Protein 2IGS (pdb70)

Solvent-accessible surface area: 71808 Å² total

B-factor: mean 21.47, std 10.82, range [2.0, 500.0]

Secondary structure (DSSP, 8-state):
--TTT-HHHHHHHHHHHHHHHH-TTS---HHHHHHHHHHHHHH-GGGSGGG-GGG--HHHHHHHHHHHHHHHHHHH----HHHIIIIIIHHHHH--HHHHHHHHHH-TTGGGGGTT-S-SSTT-EEE---TTSS-STT-BEEETTTEESSS--HHHHH----HHHHHHHGGGTT-BTTSTTHHHHHHHHHHH--HHHHHHHHHHHHTTTT-/----TTT-HHHHHHHHHHHHHHHH-TTS---HHHHHHHHHHHHHH-GGGSGGG-GGG--HHHHHHHHHHHHHHHHHHH----HHHIIIIIIHHHHH--HHHHHHHHHHGGGGGGGG-SSS--STT-EEE---TTS---TT--EEETTTEETTT--HHHHH----HHHHHHHGGGTT--TTSTTHHHHHHHHHHH--HHHHHHHHHHHHHH-/--TTT-HHHHHHHHHHHHHHHH-SSSPP-HHHHHHHHTHHHHH-GGGSGGG-GGG--HHHHHHHHHHHHHHHHHHH----HHHIIIIIIHHHHH--HHHHHHHHHH-TTGGGGG-S-S-SSTT-EEE---TTSS--TT--EEETTTEESSS--HHHHH----HHHHHHHGGGTT--TTSTTHHHHHHHHHHH--HHHHHHHHHHHHHH--/--TTT-HHHHHHHHHHHHHHHH-TTS---HHHHHHHHHHHHHH-GGGSGGG-GGG--HHHHHHHHHHHHHHHHHHH----HHHIIIIIIHHHHH--HHHHHHHHHH-TTGGGGG-S-S--STT-EEE---TTSS-STT--EEETTTEESTT--HHHHH----HHHHHHHGGGTT--TTSTTHHHHHHHHHHH--HHHHHHHHHHHHHH--/---TTT-HHHHHHHHHHHHHHHH-TT----HHHHHHHHHHHHHH-GGGSGGG-GGG--HHHHHHHHHHHHHHHHHHH----HHHIIIIIIHHHHH--HHHHHHHHHHGGGGGGGG-S-S--STT-EEE---TTS---TT--EEETTTEESTT--HHHHH----HHHHHHHGGGTT--TTSTTHHHHHHHHHHH--HHHHHHHHH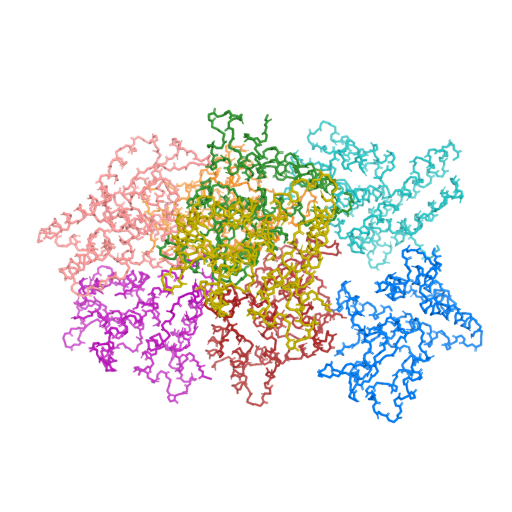HHHHH--/----TTT-HHHHHHHHHHHHHHHH-TTS---HHHHHHHHHHHHHH-GGGSGGG-GGG--HHHHHHHHHHHHHHHHHHH----HHHIIIIIIHHHHH--HHHHHHHHHHGGGGGGGG-SSS--STT-EEE---TTS---TT--EEETTTEETTT--HHHHH----HHHHHHHGGGTT--TTSTTHHHHHHHHHHH--HHHHHHHHHHHHHH--/--TTT-HHHHHHHHHHHHHHHH-TTS---HHHHHHHHHHHHHH-GGGSGGG-GGG--HHHHHHHHHHHHHHHHHHH----HHHIIIIIIHHHHH--HHHHHHHHHH-TTGGGGTTT-S--STT-EEE---TTS---TT--EEETTTEETTT--HHHHH----HHHHHHHGGGTT--TTSTTHHHHHHHHHHH--HHHHHHHHHHHHHHTT-/--TTT-HHHHHHHHHHHHHHHH-TTS---HHHHHHHHHHHHHH-GGGSGGG-GGG--HHHHHHHHHHHHHHHHHHH----HHHIIIIIIHHHHH--HHHHHHHHHH-TTGGGGG-S-S-SSTT-EEE---TTSS--TT--EEETTTEETTT--HHHHT----HHHHHHHGGGTT--TT-TTHHHHHHHHHHH--HHHHHHHHHHHHHHS--

CATH classification: 1.10.3690.10

Organism: Pseudomonas aeruginosa (strain ATCC 15692 / DSM 22644 / CIP 104116 / JCM 14847 / LMG 12228 / 1C / PRS 101 / PAO1) (NCBI:txid208964)

Sequence (1687 aa):
INIYQNPGQSLANIYKGFARRQCNPGFVFPEAQTIEAWDIPLRRLHPEEFIPGGDISKADQQQYSTLLAQEIANGVTIGFRVNEKERVCNVEILPLLTSAQNLDRIKARFGSGYLDRFKGSPNVYPTDVGFSTDASGGISQESGLLVSSYGVNLRTLTPGTWQQATLPEEDIKKALVGPGVGLRLDAPNFSDVFNTIKSGLRYTTAVTLLLAYFAAIIGSAEINIYQNPGQSLANIYKGFARQCNPGFVFPEAQTIEAWDIPLRRRLHPEEFIPGGDISKADQQYSTLLAQQEIANGVTIGFRVNEKERRVCNVEILPLLTSAQNLDRRIKARFGSGYLDRRFKGSPNVYPTDVGFSTDASGGISQEESGLLVSYGVNLRTLTPGTWQQATLPEEDDIKALVGPGVGLRLDAPNFSDVFNTIKSGLRYTTAVTLLLAYFAAIINIYQNPGQQSLANIYKGFARRQCNPGFVFPEAQTIEAWDIPLRLHPEFIPGGDDISKADQQQYSTLLAQEIANGVTIGFRRVNEKEERVCNVEILPLLTSAQNLDRIKARFGSGYLDRRRFKGSPNVYPTDVGFSTDASGGISQESGLLVSYGVNLRTLTPGTWQQQATLPEEDIKKALVGPGVGLRLDAPNNFSDVFNTIKSGLRYTTAVTLLLAYFAAIGINNIYQQNPGQSLANIYKGFARRQCNPGFVFPEAQTIEAWDIPLRRLHPEFIPGGDISKADQQQYSTLLAQEIANGVTIGFRVNEKERVCNVEILPLLTSAQNLDRIKARFGSGYLDRFKGSPNVYPTDVGFSTDASGGISQESGLLVSYGVNLRTLTPGTWQQATLPEEDIKALVGPGVGLRLDAPNFSDVFNTIKSGLRYTTAVTLLLAYFAAIGEINIYQNPGQSLANIYKGFARRQCNPGFVFPEAQTIEAWDIPLRRLHPEFIPGGDISKADQQQQYSTLLAQEIANGVTIGFRVNEKERRVCNVEILPLLTSAQQNLDRRIKARRFGSGYLDRRFKGSSPNVYPTDVGFSTDASGGISQESGLLVSYGVNLRTLTPGTWQATLPEEDDIKALVGPGVGLRRLDAPNFSDVFNTIKSGLRYTTAVTLLLAYFAAIGAEINIYQNPGQSLANIYKGFARQCNPGFVFPEEAQTIEAWDIPLRRLHPEFIPGGDISKKADQQQYSTLLAQQEIANGVTIGFRVNNEKEERVCNVEILPLLTSAQNLDRRIKARRFGSGYLDRRFKGSPNVYPTDVGFSTDASGGISQESGLLVSYGVNLRTLTPGTWQQATLPEEDIKALVGPGVGLRRLDAPNFSDVFNTIKSGLRYTTAVTLLLAYFAAIGINIYQNPGQSLANIYKGFARQCNPGFVFPEAQTIEAWDIPLRRLHPEFIPGGDDISKKADDQQYSTLLAQEIANGVTIGFRVNNEKEERVCNVEILPLLTSAQNLDRRIKARFGSGYLDRFKGSPNVYPTDVGFSTDASGGISQESGLLVSYGVNLRTLTPGTWQQATLPEDDIKALVGPGVGLRRLDAPNFSDVFNNTIKSGLRYTTAVTLLLAYFAAIGSINIYQNPGQQSLANIYKGFARRQQCNPGFVFPEAQTIEAWDIPLRLHPEFIPGGDISKADQQYSTLLAQEIANGVTIGFRVNEKEERVCNVEILPLLTSAQNLDRIKARFGSGYLDRFKGSPNVYPTDVGFSTDASGGISQESGLLVSYGVNLRTLTPGTWQQATLPEEDDIKALVGPGVGLRLDAPNFSDVFNTIKSGLRYTTAVTLLLAYFAAIGS

InterPro domains:
  IPR021593 Protein of unknown function DUF3218 [PF11508] (3-215)
  IPR023346 Lysozyme-like domain superfamily [SSF53955] (4-215)
  IPR038265 PA2222-like domain superfamily [G3DSA:1.10.3690.10] (1-215)

Structure (mmCIF, N/CA/C/O backbone):
data_2IGS
#
_entry.id   2IGS
#
_cell.length_a   76.424
_cell.length_b   100.458
_cell.length_c   140.845
_cell.angle_alpha   90.00
_cell.angle_beta   100.33
_cell.angle_gamma   90.00
#
_symmetry.space_group_name_H-M   'P 1 21 1'
#
loop_
_entity.id
_entity.type
_entity.pdbx_description
1 polymer 'Hypothetical protein'
2 non-polymer 'SULFATE ION'
3 non-polymer 'ACETIC ACID'
4 non-polymer GLYCEROL
5 water water
#
loop_
_atom_site.group_PDB
_atom_site.id
_atom_site.type_symbol
_atom_site.label_atom_id
_atom_site.label_alt_id
_atom_site.label_comp_id
_atom_site.label_asym_id
_atom_site.label_entity_id
_atom_site.label_seq_id
_atom_site.pdbx_PDB_ins_code
_atom_site.Cartn_x
_atom_site.Cartn_y
_atom_site.Cartn_z
_atom_site.occupancy
_atom_site.B_iso_or_equiv
_atom_site.auth_seq_id
_atom_site.auth_comp_id
_atom_site.auth_asym_id
_atom_site.auth_atom_id
_atom_site.pdbx_PDB_model_num
ATOM 1 N N . ILE A 1 6 ? 18.852 65.516 -11.542 1.00 24.77 4 ILE A N 1
ATOM 2 C CA . ILE A 1 6 ? 20.009 65.225 -10.642 1.00 24.70 4 ILE A CA 1
ATOM 3 C C . ILE A 1 6 ? 21.358 65.232 -11.358 1.00 24.95 4 ILE A C 1
ATOM 4 O O . ILE A 1 6 ? 21.438 65.048 -12.581 1.00 24.62 4 ILE A O 1
ATOM 9 N N . ASN A 1 7 ? 22.407 65.451 -10.562 1.00 24.94 5 ASN A N 1
ATOM 10 C CA . ASN A 1 7 ? 23.799 65.333 -10.985 1.00 24.91 5 ASN A CA 1
ATOM 11 C C . ASN A 1 7 ? 24.618 64.752 -9.823 1.00 24.99 5 ASN A C 1
ATOM 12 O O . ASN A 1 7 ? 24.138 64.726 -8.690 1.00 25.56 5 ASN A O 1
ATOM 17 N N . ILE A 1 8 ? 25.831 64.278 -10.092 1.00 24.54 6 ILE A N 1
ATOM 18 C CA . ILE A 1 8 ? 26.632 63.608 -9.071 1.00 24.65 6 ILE A CA 1
ATOM 19 C C . ILE A 1 8 ? 27.100 64.543 -7.953 1.00 24.62 6 ILE A C 1
ATOM 20 O O . ILE A 1 8 ? 27.325 64.098 -6.826 1.00 24.47 6 ILE A O 1
ATOM 25 N N . TYR A 1 9 ? 27.193 65.837 -8.261 1.00 24.41 7 TYR A N 1
ATOM 26 C CA . TYR A 1 9 ? 27.658 66.838 -7.301 1.00 24.61 7 TYR A CA 1
ATOM 27 C C . TYR A 1 9 ? 26.603 67.143 -6.246 1.00 24.36 7 TYR A C 1
ATOM 28 O O . TYR A 1 9 ? 26.841 66.938 -5.055 1.00 24.38 7 TYR A O 1
ATOM 37 N N . GLN A 1 10 ? 25.441 67.604 -6.691 1.00 23.73 8 GLN A N 1
ATOM 38 C CA . GLN A 1 10 ? 24.333 67.897 -5.796 1.00 23.53 8 GLN A CA 1
ATOM 39 C C . GLN A 1 10 ? 23.630 66.655 -5.259 1.00 23.01 8 GLN A C 1
ATOM 40 O O . GLN A 1 10 ? 23.052 66.697 -4.165 1.00 23.09 8 GLN A O 1
ATOM 46 N N . ASN A 1 11 ? 23.688 65.563 -6.018 1.00 21.91 9 ASN A N 1
ATOM 47 C CA . ASN A 1 11 ? 22.973 64.337 -5.691 1.00 21.16 9 ASN A CA 1
ATOM 48 C C . ASN A 1 11 ? 23.887 63.125 -5.752 1.00 21.23 9 ASN A C 1
ATOM 49 O O . ASN A 1 11 ? 23.644 62.214 -6.545 1.00 21.64 9 ASN A O 1
ATOM 54 N N . PRO A 1 12 ? 24.938 63.098 -4.910 1.00 20.71 10 PRO A N 1
ATOM 55 C CA . PRO A 1 12 ? 25.892 61.983 -4.981 1.00 20.66 10 PRO A CA 1
ATOM 56 C C . PRO A 1 12 ? 25.276 60.608 -4.640 1.00 20.82 10 PRO A C 1
ATOM 57 O O . PRO A 1 12 ? 25.585 59.624 -5.307 1.00 20.98 10 PRO A O 1
ATOM 61 N N . GLY A 1 13 ? 24.420 60.537 -3.625 1.00 20.53 11 GLY A N 1
ATOM 62 C CA . GLY A 1 13 ? 23.814 59.264 -3.243 1.00 21.87 11 GLY A CA 1
ATOM 63 C C . GLY A 1 13 ? 22.979 58.647 -4.355 1.00 23.20 11 GLY A C 1
ATOM 64 O O . GLY A 1 13 ? 23.118 57.454 -4.667 1.00 23.38 11 GLY A O 1
ATOM 65 N N . GLN A 1 14 ? 22.128 59.468 -4.971 1.00 23.55 12 GLN A N 1
ATOM 66 C CA . GLN A 1 14 ? 21.210 58.994 -5.996 1.00 24.64 12 GLN A CA 1
ATOM 67 C C . GLN A 1 14 ? 21.952 58.599 -7.273 1.00 24.49 12 GLN A C 1
ATOM 68 O O . GLN A 1 14 ? 21.661 57.553 -7.868 1.00 24.75 12 GLN A O 1
ATOM 74 N N . SER A 1 15 ? 22.914 59.425 -7.687 1.00 24.10 13 SER A N 1
ATOM 75 C CA . SER A 1 15 ? 23.702 59.135 -8.875 1.00 23.72 13 SER A CA 1
ATOM 76 C C . SER A 1 15 ? 24.444 57.812 -8.702 1.00 23.64 13 SER A C 1
ATOM 77 O O . SER A 1 15 ? 24.388 56.958 -9.561 1.00 24.05 13 SER A O 1
ATOM 80 N N . LEU A 1 16 ? 25.122 57.637 -7.576 1.00 23.95 14 LEU A N 1
ATOM 81 C CA . LEU A 1 16 ? 25.918 56.430 -7.346 1.00 23.79 14 LEU A CA 1
ATOM 82 C C . LEU A 1 16 ? 25.042 55.197 -7.139 1.00 23.84 14 LEU A C 1
ATOM 83 O O . LEU A 1 16 ? 25.351 54.127 -7.672 1.00 24.42 14 LEU A O 1
ATOM 88 N N . ALA A 1 17 ? 23.968 55.339 -6.367 1.00 23.48 15 ALA A N 1
ATOM 89 C CA . ALA A 1 17 ? 23.049 54.232 -6.172 1.00 24.12 15 ALA A CA 1
ATOM 90 C C . ALA A 1 17 ? 22.519 53.749 -7.532 1.00 24.58 15 ALA A C 1
ATOM 91 O O . ALA A 1 17 ? 22.478 52.545 -7.763 1.00 25.26 15 ALA A O 1
ATOM 93 N N . ASN A 1 18 ? 22.170 54.681 -8.430 1.00 24.38 16 ASN A N 1
ATOM 94 C CA . ASN A 1 18 ? 21.776 54.363 -9.827 1.00 24.97 16 ASN A CA 1
ATOM 95 C C . ASN A 1 18 ? 22.775 53.515 -10.627 1.00 24.39 16 ASN A C 1
ATOM 96 O O . ASN A 1 18 ? 22.389 52.628 -11.368 1.00 24.41 16 ASN A O 1
ATOM 101 N N . ILE A 1 19 ? 24.058 53.837 -10.517 1.00 24.18 17 ILE A N 1
ATOM 102 C CA . ILE A 1 19 ? 25.110 53.032 -11.128 1.00 23.45 17 ILE A CA 1
ATOM 103 C C . ILE A 1 19 ? 25.101 51.649 -10.466 1.00 22.77 17 ILE A C 1
ATOM 104 O O . ILE A 1 19 ? 25.079 50.634 -11.143 1.00 22.89 17 ILE A O 1
ATOM 109 N N . TYR A 1 20 ? 25.065 51.621 -9.141 1.00 22.01 18 TYR A N 1
ATOM 110 C CA . TYR A 1 20 ? 25.164 50.363 -8.415 1.00 21.98 18 TYR A CA 1
ATOM 111 C C . TYR A 1 20 ? 23.907 49.516 -8.489 1.00 21.50 18 TYR A C 1
ATOM 112 O O . TYR A 1 20 ? 23.981 48.292 -8.387 1.00 21.55 18 TYR A O 1
ATOM 121 N N . LYS A 1 21 ? 22.760 50.169 -8.658 1.00 21.24 19 LYS A N 1
ATOM 122 C CA . LYS A 1 21 ? 21.511 49.484 -9.000 1.00 20.62 19 LYS A CA 1
ATOM 123 C C . LYS A 1 21 ? 21.711 48.710 -10.305 1.00 20.22 19 LYS A C 1
ATOM 124 O O . LYS A 1 21 ? 21.334 47.547 -10.410 1.00 20.12 19 LYS A O 1
ATOM 130 N N . GLY A 1 22 ? 22.338 49.355 -11.283 1.00 20.10 20 GLY A N 1
ATOM 131 C CA . GLY A 1 22 ? 22.701 48.718 -12.548 1.00 19.53 20 GLY A CA 1
ATOM 132 C C . GLY A 1 22 ? 23.570 47.474 -12.397 1.00 19.32 20 GLY A C 1
ATOM 133 O O . GLY A 1 22 ? 23.227 46.411 -12.935 1.00 19.53 20 GLY A O 1
ATOM 134 N N . PHE A 1 23 ? 24.687 47.592 -11.670 1.00 18.67 21 PHE A N 1
ATOM 135 C CA . PHE A 1 23 ? 25.602 46.456 -11.440 1.00 18.38 21 PHE A CA 1
ATOM 136 C C . PHE A 1 23 ? 24.948 45.280 -10.736 1.00 18.33 21 PHE A C 1
ATOM 137 O O . PHE A 1 23 ? 25.193 44.142 -11.114 1.00 17.77 21 PHE A O 1
ATOM 145 N N . ALA A 1 24 ? 24.157 45.571 -9.700 1.00 18.64 22 ALA A N 1
ATOM 146 C CA . ALA A 1 24 ? 23.425 44.558 -8.915 1.00 19.55 22 ALA A CA 1
ATOM 147 C C . ALA A 1 24 ? 22.457 43.804 -9.805 1.00 20.17 22 ALA A C 1
ATOM 148 O O . ALA A 1 24 ? 22.364 42.581 -9.711 1.00 20.61 22 ALA A O 1
ATOM 150 N N A ARG A 1 25 ? 21.755 44.547 -10.666 0.50 20.70 23 ARG A N 1
ATOM 151 N N B ARG A 1 25 ? 21.743 44.531 -10.665 0.50 20.62 23 ARG A N 1
ATOM 152 C CA A ARG A 1 25 ? 20.822 44.003 -11.666 0.50 21.30 23 ARG A CA 1
ATOM 153 C CA B ARG A 1 25 ? 20.820 43.910 -11.617 0.50 21.09 23 ARG A CA 1
ATOM 154 C C A ARG A 1 25 ? 21.497 42.962 -12.565 0.50 21.60 23 ARG A C 1
ATOM 155 C C B ARG A 1 25 ? 21.562 42.878 -12.460 0.50 21.49 23 ARG A C 1
ATOM 156 O O A ARG A 1 25 ? 20.924 41.904 -12.841 0.50 21.74 23 ARG A O 1
ATOM 157 O O B ARG A 1 25 ? 21.102 41.743 -12.592 0.50 21.58 23 ARG A O 1
ATOM 172 N N . GLN A 1 26 ? 22.718 43.274 -13.001 1.00 21.79 24 GLN A N 1
ATOM 173 C CA . GLN A 1 26 ? 23.535 42.384 -13.837 1.00 22.24 24 GLN A CA 1
ATOM 174 C C . GLN A 1 26 ? 24.048 41.181 -13.063 1.00 22.55 24 GLN A C 1
ATOM 175 O O . GLN A 1 26 ? 24.106 40.077 -13.597 1.00 22.34 24 GLN A O 1
ATOM 181 N N . CYS A 1 27 ? 24.438 41.426 -11.815 1.00 23.04 25 CYS A N 1
ATOM 182 C CA . CYS A 1 27 ? 24.874 40.395 -10.890 1.00 23.78 25 CYS A CA 1
ATOM 183 C C . CYS A 1 27 ? 23.743 39.405 -10.617 1.00 23.78 25 CYS A C 1
ATOM 184 O O . CYS A 1 27 ? 23.883 38.207 -10.865 1.00 23.71 25 CYS A O 1
ATOM 187 N N . ASN A 1 28 ? 22.615 39.923 -10.137 1.00 24.29 26 ASN A N 1
ATOM 188 C CA . ASN A 1 28 ? 21.414 39.124 -9.874 1.00 24.48 26 ASN A CA 1
ATOM 189 C C . ASN A 1 28 ? 20.167 40.004 -9.865 1.00 24.51 26 ASN A C 1
ATOM 190 O O . ASN A 1 28 ? 20.024 40.872 -8.994 1.00 24.76 26 ASN A O 1
ATOM 195 N N . PRO A 1 29 ? 19.278 39.807 -10.859 1.00 24.60 27 PRO A N 1
ATOM 196 C CA . PRO A 1 29 ? 17.987 40.501 -10.932 1.00 24.46 27 PRO A CA 1
ATOM 197 C C . PRO A 1 29 ? 17.076 40.340 -9.692 1.00 24.16 27 PRO A C 1
ATOM 198 O O . PRO A 1 29 ? 16.323 41.263 -9.375 1.00 23.91 27 PRO A O 1
ATOM 202 N N . GLY A 1 30 ? 17.151 39.195 -9.006 1.00 23.89 28 GLY A N 1
ATOM 203 C CA . GLY A 1 30 ? 16.323 38.925 -7.817 1.00 23.49 28 GLY A CA 1
ATOM 204 C C . GLY A 1 30 ? 16.891 39.445 -6.500 1.00 23.56 28 GLY A C 1
ATOM 205 O O . GLY A 1 30 ? 16.245 39.337 -5.442 1.00 23.11 28 GLY A O 1
ATOM 206 N N . PHE A 1 31 ? 18.110 39.992 -6.563 1.00 23.36 29 PHE A N 1
ATOM 207 C CA . PHE A 1 31 ? 18.744 40.655 -5.429 1.00 23.30 29 PHE A CA 1
ATOM 208 C C . PHE A 1 31 ? 18.002 41.968 -5.177 1.00 23.74 29 PHE A C 1
ATOM 209 O O . PHE A 1 31 ? 17.937 42.832 -6.066 1.00 23.90 29 PHE A O 1
ATOM 217 N N . VAL A 1 32 ? 17.433 42.113 -3.981 1.00 23.92 30 VAL A N 1
ATOM 218 C CA . VAL A 1 32 ? 16.695 43.332 -3.643 1.00 24.33 30 VAL A CA 1
ATOM 219 C C . VAL A 1 32 ? 17.654 44.483 -3.325 1.00 24.46 30 VAL A C 1
ATOM 220 O O . VAL A 1 32 ? 18.364 44.462 -2.305 1.00 24.25 30 VAL A O 1
ATOM 224 N N . PHE A 1 33 ? 17.658 45.487 -4.199 1.00 24.67 31 PHE A N 1
ATOM 225 C CA . PHE A 1 33 ? 18.563 46.620 -4.061 1.00 25.33 31 PHE A CA 1
ATOM 226 C C . PHE A 1 33 ? 18.108 47.562 -2.945 1.00 25.62 31 PHE A C 1
ATOM 227 O O . PHE A 1 33 ? 17.036 48.158 -3.042 1.00 25.92 31 PHE A O 1
ATOM 235 N N . PRO A 1 34 ? 18.934 47.714 -1.886 1.00 25.83 32 PRO A N 1
ATOM 236 C CA . PRO A 1 34 ? 18.559 48.564 -0.744 1.00 25.81 32 PRO A CA 1
ATOM 237 C C . PRO A 1 34 ? 18.744 50.048 -1.124 1.00 25.60 32 PRO A C 1
ATOM 238 O O . PRO A 1 34 ? 19.751 50.669 -0.795 1.00 25.52 32 PRO A O 1
ATOM 242 N N . GLU A 1 35 ? 17.749 50.594 -1.810 1.00 25.44 33 GLU A N 1
ATOM 243 C CA . GLU A 1 35 ? 17.894 51.858 -2.518 1.00 25.17 33 GLU A CA 1
ATOM 244 C C . GLU A 1 35 ? 17.907 53.057 -1.586 1.00 24.38 33 GLU A C 1
ATOM 245 O O . GLU A 1 35 ? 18.743 53.941 -1.756 1.00 24.66 33 GLU A O 1
ATOM 251 N N . ALA A 1 36 ? 16.974 53.094 -0.629 1.00 23.27 34 ALA A N 1
ATOM 252 C CA . ALA A 1 36 ? 16.919 54.156 0.376 1.00 22.82 34 ALA A CA 1
ATOM 253 C C . ALA A 1 36 ? 18.232 54.250 1.174 1.00 22.43 34 ALA A C 1
ATOM 254 O O . ALA A 1 36 ? 18.818 55.329 1.315 1.00 22.51 34 ALA A O 1
ATOM 256 N N . GLN A 1 37 ? 18.712 53.109 1.657 1.00 21.82 35 GLN A N 1
ATOM 257 C CA . GLN A 1 37 ? 19.934 53.066 2.469 1.00 20.94 35 GLN A CA 1
ATOM 258 C C . GLN A 1 37 ? 21.183 53.446 1.668 1.00 20.98 35 GLN A C 1
ATOM 259 O O . GLN A 1 37 ? 22.071 54.131 2.187 1.00 21.05 35 GLN A O 1
ATOM 265 N N . THR A 1 38 ? 21.233 53.021 0.408 1.00 20.49 36 THR A N 1
ATOM 266 C CA . THR A 1 38 ? 22.366 53.322 -0.464 1.00 20.73 36 THR A CA 1
ATOM 267 C C . THR A 1 38 ? 22.464 54.829 -0.778 1.00 20.83 36 THR A C 1
ATOM 268 O O . THR A 1 38 ? 23.552 55.418 -0.668 1.00 21.49 36 THR A O 1
ATOM 272 N N . ILE A 1 39 ? 21.335 55.442 -1.141 1.00 20.68 37 ILE A N 1
ATOM 273 C CA . ILE A 1 39 ? 21.260 56.892 -1.371 1.00 20.25 37 ILE A CA 1
ATOM 274 C C . ILE A 1 39 ? 21.639 57.671 -0.103 1.00 20.68 37 ILE A C 1
ATOM 275 O O . ILE A 1 39 ? 22.438 58.601 -0.164 1.00 20.36 37 ILE A O 1
ATOM 280 N N . GLU A 1 40 ? 21.030 57.303 1.030 1.00 20.67 38 GLU A N 1
ATOM 281 C CA . GLU A 1 40 ? 21.268 57.990 2.300 1.00 21.46 38 GLU A CA 1
ATOM 282 C C . GLU A 1 40 ? 22.746 57.913 2.720 1.00 21.42 38 GLU A C 1
ATOM 283 O O . GLU A 1 40 ? 23.371 58.929 3.044 1.00 21.66 38 GLU A O 1
ATOM 289 N N . ALA A 1 41 ? 23.303 56.710 2.670 1.00 21.03 39 ALA A N 1
ATOM 290 C CA . ALA A 1 41 ? 24.680 56.488 3.050 1.00 20.38 39 ALA A CA 1
ATOM 291 C C . ALA A 1 41 ? 25.650 57.284 2.165 1.00 20.55 39 ALA A C 1
ATOM 292 O O . ALA A 1 41 ? 26.594 57.896 2.668 1.00 20.75 39 ALA A O 1
ATOM 294 N N . TRP A 1 42 ? 25.413 57.303 0.857 1.00 19.62 40 TRP A N 1
ATOM 295 C CA . TRP A 1 42 ? 26.331 57.997 -0.028 1.00 19.16 40 TRP A CA 1
ATOM 296 C C . TRP A 1 42 ? 26.095 59.501 -0.108 1.00 19.08 40 TRP A C 1
ATOM 297 O O . TRP A 1 42 ? 26.883 60.223 -0.705 1.00 17.78 40 TRP A O 1
ATOM 308 N N . ASP A 1 43 ? 25.009 59.956 0.520 1.00 19.32 41 ASP A N 1
ATOM 309 C CA . ASP A 1 43 ? 24.762 61.380 0.753 1.00 19.70 41 ASP A CA 1
ATOM 310 C C . ASP A 1 43 ? 25.465 61.919 2.009 1.00 19.70 41 ASP A C 1
ATOM 311 O O . ASP A 1 43 ? 25.647 63.140 2.150 1.00 19.89 41 ASP A O 1
ATOM 316 N N . ILE A 1 44 ? 25.844 61.018 2.920 1.00 19.42 42 ILE A N 1
ATOM 317 C CA . ILE A 1 44 ? 26.406 61.420 4.222 1.00 19.12 42 ILE A CA 1
ATOM 318 C C . ILE A 1 44 ? 27.497 62.491 4.090 1.00 19.29 42 ILE A C 1
ATOM 319 O O . ILE A 1 44 ? 27.383 63.553 4.712 1.00 19.72 42 ILE A O 1
ATOM 324 N N . PRO A 1 45 ? 28.534 62.247 3.264 1.00 18.88 43 PRO A N 1
ATOM 325 C CA . PRO A 1 45 ? 29.545 63.302 3.191 1.00 19.15 43 PRO A CA 1
ATOM 326 C C . PRO A 1 45 ? 29.012 64.690 2.785 1.00 19.19 43 PRO A C 1
ATOM 327 O O . PRO A 1 45 ? 29.461 65.689 3.352 1.00 19.30 43 PRO A O 1
ATOM 331 N N . LEU A 1 46 ? 28.065 64.750 1.842 1.00 18.82 44 LEU A N 1
ATOM 332 C CA . LEU A 1 46 ? 27.396 66.010 1.478 1.00 18.33 44 LEU A CA 1
ATOM 333 C C . LEU A 1 46 ? 26.529 66.623 2.603 1.00 18.26 44 LEU A C 1
ATOM 334 O O . LEU A 1 46 ? 26.524 67.843 2.789 1.00 17.91 44 LEU A O 1
ATOM 339 N N A ARG A 1 47 ? 25.782 65.787 3.319 0.50 18.18 45 ARG A N 1
ATOM 340 N N B ARG A 1 47 ? 25.825 65.771 3.348 0.50 18.50 45 ARG A N 1
ATOM 341 C CA A ARG A 1 47 ? 24.960 66.269 4.428 0.50 17.85 45 ARG A CA 1
ATOM 342 C CA B ARG A 1 47 ? 24.944 66.214 4.433 0.50 18.55 45 ARG A CA 1
ATOM 343 C C A ARG A 1 47 ? 25.849 66.944 5.474 0.50 18.26 45 ARG A C 1
ATOM 344 C C B ARG A 1 47 ? 25.716 66.671 5.689 0.50 18.62 45 ARG A C 1
ATOM 345 O O A ARG A 1 47 ? 25.500 68.000 6.007 0.50 18.11 45 ARG A O 1
ATOM 346 O O B ARG A 1 47 ? 25.142 67.301 6.586 0.50 18.44 45 ARG A O 1
ATOM 361 N N . LEU A 1 48 ? 27.008 66.341 5.746 1.00 18.32 46 LEU A N 1
ATOM 362 C CA . LEU A 1 48 ? 27.926 66.846 6.787 1.00 18.46 46 LEU A CA 1
ATOM 363 C C . LEU A 1 48 ? 28.616 68.116 6.323 1.00 18.74 46 LEU A C 1
ATOM 364 O O . LEU A 1 48 ? 28.970 68.966 7.143 1.00 18.19 46 LEU A O 1
ATOM 369 N N . HIS A 1 49 ? 28.798 68.239 5.003 1.00 19.29 47 HIS A N 1
ATOM 370 C CA . HIS A 1 49 ? 29.467 69.402 4.424 1.00 19.50 47 HIS A CA 1
ATOM 371 C C . HIS A 1 49 ? 28.671 70.011 3.289 1.00 19.94 47 HIS A C 1
ATOM 372 O O . HIS A 1 49 ? 29.040 69.865 2.111 1.00 20.23 47 HIS A O 1
ATOM 379 N N . PRO A 1 50 ? 27.566 70.722 3.628 1.00 20.10 48 PRO A N 1
ATOM 380 C CA . PRO A 1 50 ? 26.768 71.302 2.567 1.00 19.82 48 PRO A CA 1
ATOM 381 C C . PRO A 1 50 ? 27.599 72.278 1.756 1.00 20.04 48 PRO A C 1
ATOM 382 O O . PRO A 1 50 ? 27.300 72.501 0.574 1.00 20.68 48 PRO A O 1
ATOM 386 N N A GLU A 1 51 ? 28.649 72.809 2.385 0.60 19.41 49 GLU A N 1
ATOM 387 N N B GLU A 1 51 ? 28.625 72.871 2.365 0.40 20.07 49 GLU A N 1
ATOM 388 C CA A GLU A 1 51 ? 29.487 73.845 1.799 0.60 18.99 49 GLU A CA 1
ATOM 389 C CA B GLU A 1 51 ? 29.398 73.914 1.691 0.40 20.16 49 GLU A CA 1
ATOM 390 C C A GLU A 1 51 ? 30.273 73.363 0.582 0.60 19.27 49 GLU A C 1
ATOM 391 C C B GLU A 1 51 ? 30.375 73.348 0.643 0.40 20.05 49 GLU A C 1
ATOM 392 O O A GLU A 1 51 ? 30.873 74.171 -0.120 0.60 19.23 49 GLU A O 1
ATOM 393 O O B GLU A 1 51 ? 31.217 74.077 0.119 0.40 20.07 49 GLU A O 1
ATOM 404 N N . PHE A 1 52 ? 30.249 72.055 0.334 1.00 19.83 50 PHE A N 1
ATOM 405 C CA . PHE A 1 52 ? 30.944 71.456 -0.823 1.00 20.57 50 PHE A CA 1
ATOM 406 C C . PHE A 1 52 ? 30.401 72.041 -2.145 1.00 21.21 50 PHE A C 1
ATOM 407 O O . PHE A 1 52 ? 31.152 72.252 -3.095 1.00 20.68 50 PHE A O 1
ATOM 415 N N . ILE A 1 53 ? 29.096 72.322 -2.159 1.00 22.23 51 ILE A N 1
ATOM 416 C CA . ILE A 1 53 ? 28.420 73.059 -3.217 1.00 23.16 51 ILE A CA 1
ATOM 417 C C . ILE A 1 53 ? 28.052 74.467 -2.704 1.00 24.00 51 ILE A C 1
ATOM 418 O O . ILE A 1 53 ? 26.983 74.654 -2.111 1.00 24.02 51 ILE A O 1
ATOM 423 N N . PRO A 1 54 ? 28.931 75.462 -2.931 1.00 24.56 52 PRO A N 1
ATOM 424 C CA . PRO A 1 54 ? 28.732 76.814 -2.400 1.00 25.06 52 PRO A CA 1
ATOM 425 C C . PRO A 1 54 ? 27.548 77.549 -3.036 1.00 25.36 52 PRO A C 1
ATOM 426 O O . PRO A 1 54 ? 27.553 77.818 -4.242 1.00 25.47 52 PRO A O 1
ATOM 430 N N . GLY A 1 55 ? 26.545 77.860 -2.215 1.00 25.62 53 GLY A N 1
ATOM 431 C CA . GLY A 1 55 ? 25.329 78.526 -2.681 1.00 25.89 53 GLY A CA 1
ATOM 432 C C . GLY A 1 55 ? 24.663 77.838 -3.862 1.00 25.94 53 GLY A C 1
ATOM 433 O O . GLY A 1 55 ? 24.208 78.504 -4.785 1.00 26.07 53 GLY A O 1
ATOM 434 N N . GLY A 1 56 ? 24.622 76.506 -3.846 1.00 25.92 54 GLY A N 1
ATOM 435 C CA . GLY A 1 56 ? 23.945 75.742 -4.899 1.00 25.88 54 GLY A CA 1
ATOM 436 C C . GLY A 1 56 ? 24.561 75.803 -6.298 1.00 25.90 54 GLY A C 1
ATOM 437 O O . GLY A 1 56 ? 23.940 75.360 -7.270 1.00 25.90 54 GLY A O 1
ATOM 438 N N . ASP A 1 57 ? 25.782 76.333 -6.406 1.00 25.85 55 ASP A N 1
ATOM 439 C CA . ASP A 1 57 ? 26.466 76.474 -7.700 1.00 25.50 55 ASP A CA 1
ATOM 440 C C . ASP A 1 57 ? 27.522 75.383 -7.909 1.00 25.36 55 ASP A C 1
ATOM 441 O O . ASP A 1 57 ? 28.629 75.464 -7.360 1.00 25.34 55 ASP A O 1
ATOM 446 N N . ILE A 1 58 ? 27.185 74.384 -8.724 1.00 24.98 56 ILE A N 1
ATOM 447 C CA . ILE A 1 58 ? 28.078 73.237 -8.951 1.00 24.69 56 ILE A CA 1
ATOM 448 C C . ILE A 1 58 ? 29.358 73.590 -9.732 1.00 24.40 56 ILE A C 1
ATOM 449 O O . ILE A 1 58 ? 30.345 72.859 -9.669 1.00 23.94 56 ILE A O 1
ATOM 454 N N . SER A 1 59 ? 29.349 74.720 -10.438 1.00 24.29 57 SER A N 1
ATOM 455 C CA . SER A 1 59 ? 30.551 75.187 -11.132 1.00 24.33 57 SER A CA 1
ATOM 456 C C . SER A 1 59 ? 31.625 75.639 -10.132 1.00 24.44 57 SER A C 1
ATOM 457 O O . SER A 1 59 ? 32.818 75.678 -10.461 1.00 24.79 57 SER A O 1
ATOM 460 N N . LYS A 1 60 ? 31.199 75.976 -8.914 1.00 24.03 58 LYS A N 1
ATOM 461 C CA . LYS A 1 60 ? 32.134 76.291 -7.838 1.00 23.55 58 LYS A CA 1
ATOM 462 C C . LYS A 1 60 ? 32.211 75.193 -6.770 1.00 23.01 58 LYS A C 1
ATOM 463 O O . LYS A 1 60 ? 32.662 75.441 -5.649 1.00 23.17 58 LYS A O 1
ATOM 469 N N . ALA A 1 61 ? 31.799 73.976 -7.133 1.00 22.45 59 ALA A N 1
ATOM 470 C CA . ALA A 1 61 ? 31.871 72.821 -6.231 1.00 22.18 59 ALA A CA 1
ATOM 471 C C . ALA A 1 61 ? 33.314 72.494 -5.794 1.00 22.00 59 ALA A C 1
ATOM 472 O O . ALA A 1 61 ? 34.243 72.544 -6.611 1.00 21.44 59 ALA A O 1
ATOM 474 N N . ASP A 1 62 ? 33.479 72.186 -4.501 1.00 21.48 60 ASP A N 1
ATOM 475 C CA . ASP A 1 62 ? 34.772 71.825 -3.909 1.00 21.45 60 ASP A CA 1
ATOM 476 C C . ASP A 1 62 ? 35.529 70.795 -4.755 1.00 20.92 60 ASP A C 1
ATOM 477 O O . ASP A 1 62 ? 35.006 69.722 -5.060 1.00 20.21 60 ASP A O 1
ATOM 482 N N . GLN A 1 63 ? 36.772 71.129 -5.096 1.00 21.01 61 GLN A N 1
ATOM 483 C CA . GLN A 1 63 ? 37.564 70.358 -6.066 1.00 21.39 61 GLN A CA 1
ATOM 484 C C . GLN A 1 63 ? 37.926 68.945 -5.609 1.00 20.15 61 GLN A C 1
ATOM 485 O O . GLN A 1 63 ? 37.822 68.004 -6.400 1.00 20.44 61 GLN A O 1
ATOM 491 N N A GLN A 1 64 ? 38.354 68.808 -4.349 0.60 19.58 62 GLN A N 1
ATOM 492 N N B GLN A 1 64 ? 38.342 68.777 -4.360 0.40 20.03 62 GLN A N 1
ATOM 493 C CA A GLN A 1 64 ? 38.676 67.492 -3.768 0.60 18.78 62 GLN A CA 1
ATOM 494 C CA B GLN A 1 64 ? 38.681 67.431 -3.899 0.40 19.62 62 GLN A CA 1
ATOM 495 C C A GLN A 1 64 ? 37.434 66.595 -3.765 0.60 18.61 62 GLN A C 1
ATOM 496 C C B GLN A 1 64 ? 37.444 66.542 -3.664 0.40 19.19 62 GLN A C 1
ATOM 497 O O A GLN A 1 64 ? 37.492 65.437 -4.170 0.60 18.13 62 GLN A O 1
ATOM 498 O O B GLN A 1 64 ? 37.518 65.324 -3.820 0.40 18.99 62 GLN A O 1
ATOM 509 N N . TYR A 1 65 ? 36.309 67.156 -3.331 1.00 18.75 63 TYR A N 1
ATOM 510 C CA . TYR A 1 65 ? 35.021 66.442 -3.319 1.00 18.47 63 TYR A CA 1
ATOM 511 C C . TYR A 1 65 ? 34.588 65.998 -4.747 1.00 18.56 63 TYR A C 1
ATOM 512 O O . TYR A 1 65 ? 34.199 64.841 -4.952 1.00 18.54 63 TYR A O 1
ATOM 521 N N . SER A 1 66 ? 34.696 66.912 -5.715 1.00 18.34 64 SER A N 1
ATOM 522 C CA . SER A 1 66 ? 34.454 66.618 -7.138 1.00 17.96 64 SER A CA 1
ATOM 523 C C . SER A 1 66 ? 35.372 65.540 -7.706 1.00 17.92 64 SER A C 1
ATOM 524 O O . SER A 1 66 ? 34.910 64.665 -8.442 1.00 16.76 64 SER A O 1
ATOM 527 N N . THR A 1 67 ? 36.666 65.612 -7.359 1.00 18.43 65 THR A N 1
ATOM 528 C CA . THR A 1 67 ? 37.646 64.586 -7.734 1.00 18.73 65 THR A CA 1
ATOM 529 C C . THR A 1 67 ? 37.296 63.207 -7.163 1.00 18.66 65 THR A C 1
ATOM 530 O O . THR A 1 67 ? 37.378 62.200 -7.853 1.00 19.32 65 THR A O 1
ATOM 534 N N . LEU A 1 68 ? 36.880 63.182 -5.909 1.00 18.68 66 LEU A N 1
ATOM 535 C CA . LEU A 1 68 ? 36.395 61.981 -5.258 1.00 18.06 66 LEU A CA 1
ATOM 536 C C . LEU A 1 68 ? 35.293 61.303 -6.066 1.00 18.14 66 LEU A C 1
ATOM 537 O O . LEU A 1 68 ? 35.290 60.077 -6.236 1.00 18.39 66 LEU A O 1
ATOM 542 N N . LEU A 1 69 ? 34.368 62.109 -6.581 1.00 17.61 67 LEU A N 1
ATOM 543 C CA . LEU A 1 69 ? 33.222 61.580 -7.302 1.00 17.74 67 LEU A CA 1
ATOM 544 C C . LEU A 1 69 ? 33.589 61.142 -8.725 1.00 17.68 67 LEU A C 1
ATOM 545 O O . LEU A 1 69 ? 33.096 60.131 -9.216 1.00 17.00 67 LEU A O 1
ATOM 550 N N . ALA A 1 70 ? 34.491 61.886 -9.357 1.00 17.87 68 ALA A N 1
ATOM 551 C CA . ALA A 1 70 ? 35.030 61.504 -10.661 1.00 18.97 68 ALA A CA 1
ATOM 552 C C . ALA A 1 70 ? 35.751 60.168 -10.576 1.00 19.54 68 ALA A C 1
ATOM 553 O O . ALA A 1 70 ? 35.600 59.345 -11.474 1.00 19.74 68 ALA A O 1
ATOM 555 N N . GLN A 1 71 ? 36.507 59.953 -9.494 1.00 19.90 69 GLN A N 1
ATOM 556 C CA . GLN A 1 71 ? 37.159 58.666 -9.221 1.00 21.49 69 GLN A CA 1
ATOM 557 C C . GLN A 1 71 ? 36.134 57.545 -9.203 1.00 21.00 69 GLN A C 1
ATOM 558 O O . GLN A 1 71 ? 36.409 56.412 -9.607 1.00 21.44 69 GLN A O 1
ATOM 564 N N . GLU A 1 72 ? 34.964 57.861 -8.684 1.00 21.05 70 GLU A N 1
ATOM 565 C CA . GLU A 1 72 ? 33.909 56.873 -8.567 1.00 22.14 70 GLU A CA 1
ATOM 566 C C . GLU A 1 72 ? 33.267 56.584 -9.934 1.00 22.07 70 GLU A C 1
ATOM 567 O O . GLU A 1 72 ? 32.911 55.440 -10.259 1.00 21.93 70 GLU A O 1
ATOM 573 N N . ILE A 1 73 ? 33.134 57.618 -10.744 1.00 22.18 71 ILE A N 1
ATOM 574 C CA . ILE A 1 73 ? 32.742 57.423 -12.136 1.00 22.84 71 ILE A CA 1
ATOM 575 C C . ILE A 1 73 ? 33.767 56.551 -12.883 1.00 22.29 71 ILE A C 1
ATOM 576 O O . ILE A 1 73 ? 33.386 55.571 -13.532 1.00 23.12 71 ILE A O 1
ATOM 581 N N . ALA A 1 74 ? 35.057 56.876 -12.760 1.00 21.77 72 ALA A N 1
ATOM 582 C CA . ALA A 1 74 ? 36.105 56.092 -13.435 1.00 20.81 72 ALA A CA 1
ATOM 583 C C . ALA A 1 74 ? 36.145 54.631 -12.956 1.00 20.36 72 ALA A C 1
ATOM 584 O O . ALA A 1 74 ? 36.345 53.723 -13.755 1.00 19.27 72 ALA A O 1
ATOM 586 N N . ASN A 1 75 ? 35.968 54.415 -11.652 1.00 20.45 73 ASN A N 1
ATOM 587 C CA . ASN A 1 75 ? 35.894 53.050 -11.124 1.00 20.49 73 ASN A CA 1
ATOM 588 C C . ASN A 1 75 ? 34.692 52.278 -11.644 1.00 20.00 73 ASN A C 1
ATOM 589 O O . ASN A 1 75 ? 34.780 51.073 -11.848 1.00 20.75 73 ASN A O 1
ATOM 594 N N . GLY A 1 76 ? 33.584 52.968 -11.891 1.00 20.33 74 GLY A N 1
ATOM 595 C CA . GLY A 1 76 ? 32.390 52.345 -12.484 1.00 19.94 74 GLY A CA 1
ATOM 596 C C . GLY A 1 76 ? 32.644 51.733 -13.860 1.00 20.45 74 GLY A C 1
ATOM 597 O O . GLY A 1 76 ? 32.207 50.586 -14.163 1.00 20.35 74 GLY A O 1
ATOM 598 N N . VAL A 1 77 ? 33.333 52.512 -14.698 1.00 19.07 75 VAL A N 1
ATOM 599 C CA . VAL A 1 77 ? 33.749 52.074 -16.012 1.00 18.57 75 VAL A CA 1
ATOM 600 C C . VAL A 1 77 ? 34.582 50.784 -15.944 1.00 18.62 75 VAL A C 1
ATOM 601 O O . VAL A 1 77 ? 34.372 49.876 -16.736 1.00 18.78 75 VAL A O 1
ATOM 605 N N . THR A 1 78 ? 35.522 50.739 -15.000 1.00 18.53 76 THR A N 1
ATOM 606 C CA . THR A 1 78 ? 36.396 49.596 -14.763 1.00 19.41 76 THR A CA 1
ATOM 607 C C . THR A 1 78 ? 35.641 48.353 -14.324 1.00 19.25 76 THR A C 1
ATOM 608 O O . THR A 1 78 ? 35.926 47.253 -14.785 1.00 19.65 76 THR A O 1
ATOM 612 N N . ILE A 1 79 ? 34.693 48.540 -13.417 1.00 19.45 77 ILE A N 1
ATOM 613 C CA . ILE A 1 79 ? 33.817 47.478 -12.970 1.00 19.72 77 ILE A CA 1
ATOM 614 C C . ILE A 1 79 ? 33.040 46.915 -14.146 1.00 19.55 77 ILE A C 1
ATOM 615 O O . ILE A 1 79 ? 32.940 45.696 -14.293 1.00 20.26 77 ILE A O 1
ATOM 620 N N . GLY A 1 80 ? 32.501 47.797 -14.980 1.00 18.81 78 GLY A N 1
ATOM 621 C CA . GLY A 1 80 ? 31.845 47.363 -16.206 1.00 18.58 78 GLY A CA 1
ATOM 622 C C . GLY A 1 80 ? 32.749 46.511 -17.081 1.00 18.18 78 GLY A C 1
ATOM 623 O O . GLY A 1 80 ? 32.305 45.506 -17.630 1.00 18.13 78 GLY A O 1
ATOM 624 N N . PHE A 1 81 ? 34.014 46.922 -17.220 1.00 18.02 79 PHE A N 1
ATOM 625 C CA . PHE A 1 81 ? 34.995 46.169 -18.009 1.00 17.66 79 PHE A CA 1
ATOM 626 C C . PHE A 1 81 ? 35.287 44.805 -17.383 1.00 18.02 79 PHE A C 1
ATOM 627 O O . PHE A 1 81 ? 35.430 43.792 -18.077 1.00 17.92 79 PHE A O 1
ATOM 635 N N . ARG A 1 82 ? 35.372 44.793 -16.060 1.00 18.76 80 ARG A N 1
ATOM 636 C CA . ARG A 1 82 ? 35.731 43.589 -15.325 1.00 19.54 80 ARG A CA 1
ATOM 637 C C . ARG A 1 82 ? 34.578 42.582 -15.196 1.00 19.96 80 ARG A C 1
ATOM 638 O O . ARG A 1 82 ? 34.808 41.411 -14.902 1.00 19.98 80 ARG A O 1
ATOM 654 N N . VAL A 1 84 ? 32.895 41.130 -17.401 1.00 21.37 82 VAL A N 1
ATOM 655 C CA . VAL A 1 84 ? 33.040 40.062 -18.384 1.00 21.45 82 VAL A CA 1
ATOM 656 C C . VAL A 1 84 ? 33.839 38.870 -17.840 1.00 22.02 82 VAL A C 1
ATOM 657 O O . VAL A 1 84 ? 33.302 37.770 -17.747 1.00 22.42 82 VAL A O 1
ATOM 661 N N . ASN A 1 85 ? 35.104 39.081 -17.483 1.00 22.67 83 ASN A N 1
ATOM 662 C CA . ASN A 1 85 ? 35.978 37.967 -17.060 1.00 23.32 83 ASN A CA 1
ATOM 663 C C . ASN A 1 85 ? 36.070 37.733 -15.554 1.00 23.01 83 ASN A C 1
ATOM 664 O O . ASN A 1 85 ? 36.789 36.833 -15.121 1.00 22.91 83 ASN A O 1
ATOM 669 N N . GLU A 1 86 ? 35.357 38.546 -14.770 1.00 22.79 84 GLU A N 1
ATOM 670 C CA . GLU A 1 86 ? 35.468 38.519 -13.302 1.00 22.57 84 GLU A CA 1
ATOM 671 C C . GLU A 1 86 ? 34.146 38.686 -12.558 1.00 22.31 84 GLU A C 1
ATOM 672 O O . GLU A 1 86 ? 34.147 39.024 -11.379 1.00 22.19 84 GLU A O 1
ATOM 678 N N . LYS A 1 87 ? 33.031 38.438 -13.237 1.00 22.09 85 LYS A N 1
ATOM 679 C CA . LYS A 1 87 ? 31.700 38.618 -12.648 1.00 22.05 85 LYS A CA 1
ATOM 680 C C . LYS A 1 87 ? 31.575 38.054 -11.225 1.00 21.67 85 LYS A C 1
ATOM 681 O O . LYS A 1 87 ? 31.075 38.735 -10.332 1.00 21.20 85 LYS A O 1
ATOM 687 N N . GLU A 1 88 ? 32.023 36.814 -11.031 1.00 21.66 86 GLU A N 1
ATOM 688 C CA . GLU A 1 88 ? 31.946 36.134 -9.731 1.00 22.07 86 GLU A CA 1
ATOM 689 C C . GLU A 1 88 ? 32.572 36.955 -8.601 1.00 21.91 86 GLU A C 1
ATOM 690 O O . GLU A 1 88 ? 31.912 37.238 -7.597 1.00 22.11 86 GLU A O 1
ATOM 696 N N . ARG A 1 89 ? 33.841 37.327 -8.771 1.00 21.50 87 ARG A N 1
ATOM 697 C CA . ARG A 1 89 ? 34.517 38.161 -7.788 1.00 21.33 87 ARG A CA 1
ATOM 698 C C . ARG A 1 89 ? 33.862 39.529 -7.676 1.00 21.35 87 ARG A C 1
ATOM 699 O O . ARG A 1 89 ? 33.614 39.992 -6.568 1.00 21.21 87 ARG A O 1
ATOM 707 N N . VAL A 1 90 ? 33.602 40.172 -8.818 1.00 21.34 88 VAL A N 1
ATOM 708 C CA . VAL A 1 90 ? 32.978 41.498 -8.859 1.00 21.24 88 VAL A CA 1
ATOM 709 C C . VAL A 1 90 ? 31.673 41.484 -8.066 1.00 21.84 88 VAL A C 1
ATOM 710 O O . VAL A 1 90 ? 31.440 42.349 -7.212 1.00 22.01 88 VAL A O 1
ATOM 714 N N . CYS A 1 91 ? 30.841 40.480 -8.331 1.00 21.99 89 CYS A N 1
ATOM 715 C CA . CYS A 1 91 ? 29.522 40.418 -7.750 1.00 22.27 89 CYS A CA 1
ATOM 716 C C . CYS A 1 91 ? 29.534 39.939 -6.316 1.00 21.85 89 CYS A C 1
ATOM 717 O O . CYS A 1 91 ? 29.035 40.639 -5.444 1.00 21.58 89 CYS A O 1
ATOM 720 N N . ASN A 1 92 ? 30.115 38.763 -6.079 1.00 22.00 90 ASN A N 1
ATOM 721 C CA . ASN A 1 92 ? 29.985 38.062 -4.790 1.00 22.03 90 ASN A CA 1
ATOM 722 C C . ASN A 1 92 ? 30.975 38.497 -3.694 1.00 22.14 90 ASN A C 1
ATOM 723 O O . ASN A 1 92 ? 30.807 38.132 -2.515 1.00 22.03 90 ASN A O 1
ATOM 728 N N . VAL A 1 93 ? 31.980 39.289 -4.082 1.00 21.52 91 VAL A N 1
ATOM 729 C CA . VAL A 1 93 ? 33.009 39.744 -3.148 1.00 21.42 91 VAL A CA 1
ATOM 730 C C . VAL A 1 93 ? 32.982 41.267 -2.995 1.00 21.48 91 VAL A C 1
ATOM 731 O O . VAL A 1 93 ? 33.014 41.806 -1.878 1.00 20.93 91 VAL A O 1
ATOM 735 N N . GLU A 1 94 ? 32.893 41.939 -4.135 1.00 21.75 92 GLU A N 1
ATOM 736 C CA . GLU A 1 94 ? 33.081 43.382 -4.224 1.00 22.65 92 GLU A CA 1
ATOM 737 C C . GLU A 1 94 ? 31.775 44.195 -4.119 1.00 23.33 92 GLU A C 1
ATOM 738 O O . GLU A 1 94 ? 31.738 45.224 -3.440 1.00 23.75 92 GLU A O 1
ATOM 744 N N . ILE A 1 95 ? 30.710 43.739 -4.783 1.00 23.48 93 ILE A N 1
ATOM 745 C CA . ILE A 1 95 ? 29.534 44.587 -4.954 1.00 23.19 93 ILE A CA 1
ATOM 746 C C . ILE A 1 95 ? 28.340 44.202 -4.087 1.00 23.12 93 ILE A C 1
ATOM 747 O O . ILE A 1 95 ? 27.870 45.026 -3.307 1.00 23.30 93 ILE A O 1
ATOM 752 N N . LEU A 1 96 ? 27.866 42.964 -4.191 1.00 22.97 94 LEU A N 1
ATOM 753 C CA . LEU A 1 96 ? 26.690 42.564 -3.425 1.00 23.13 94 LEU A CA 1
ATOM 754 C C . LEU A 1 96 ? 26.907 42.678 -1.908 1.00 23.27 94 LEU A C 1
ATOM 755 O O . LEU A 1 96 ? 26.067 43.250 -1.243 1.00 23.40 94 LEU A O 1
ATOM 760 N N . PRO A 1 97 ? 28.046 42.184 -1.371 1.00 23.46 95 PRO A N 1
ATOM 761 C CA . PRO A 1 97 ? 28.292 42.329 0.061 1.00 23.73 95 PRO A CA 1
ATOM 762 C C . PRO A 1 97 ? 28.431 43.772 0.524 1.00 23.40 95 PRO A C 1
ATOM 763 O O . PRO A 1 97 ? 28.060 44.087 1.645 1.00 23.82 95 PRO A O 1
ATOM 767 N N . LEU A 1 98 ? 28.934 44.645 -0.335 1.00 23.42 96 LEU A N 1
ATOM 768 C CA . LEU A 1 98 ? 29.070 46.049 0.019 1.00 23.38 96 LEU A CA 1
ATOM 769 C C . LEU A 1 98 ? 27.710 46.692 0.236 1.00 23.03 96 LEU A C 1
ATOM 770 O O . LEU A 1 98 ? 27.485 47.335 1.253 1.00 23.14 96 LEU A O 1
ATOM 775 N N . LEU A 1 99 ? 26.803 46.506 -0.719 1.00 23.46 97 LEU A N 1
ATOM 776 C CA . LEU A 1 99 ? 25.456 47.061 -0.629 1.00 23.44 97 LEU A CA 1
ATOM 777 C C . LEU A 1 99 ? 24.652 46.506 0.542 1.00 24.25 97 LEU A C 1
ATOM 778 O O . LEU A 1 99 ? 23.918 47.255 1.195 1.00 24.44 97 LEU A O 1
ATOM 783 N N . THR A 1 100 ? 24.771 45.207 0.805 1.00 24.74 98 THR A N 1
ATOM 784 C CA . THR A 1 100 ? 23.983 44.597 1.877 1.00 25.76 98 THR A CA 1
ATOM 785 C C . THR A 1 100 ? 24.552 45.011 3.238 1.00 25.77 98 THR A C 1
ATOM 786 O O . THR A 1 100 ? 23.791 45.281 4.180 1.00 25.78 98 THR A O 1
ATOM 790 N N . SER A 1 101 ? 25.884 45.089 3.324 1.00 25.55 99 SER A N 1
ATOM 791 C CA . SER A 1 101 ? 26.542 45.459 4.565 1.00 25.60 99 SER A CA 1
ATOM 792 C C . SER A 1 101 ? 26.188 46.884 4.979 1.00 25.17 99 SER A C 1
ATOM 793 O O . SER A 1 101 ? 25.731 47.096 6.104 1.00 25.40 99 SER A O 1
ATOM 804 N N . ALA A 1 103 ? 23.615 48.716 4.123 1.00 24.32 101 ALA A N 1
ATOM 805 C CA . ALA A 1 103 ? 22.190 48.829 4.446 1.00 24.45 101 ALA A CA 1
ATOM 806 C C . ALA A 1 103 ? 21.886 48.360 5.867 1.00 24.10 101 ALA A C 1
ATOM 807 O O . ALA A 1 103 ? 21.188 49.040 6.621 1.00 24.58 101 ALA A O 1
ATOM 809 N N . GLN A 1 104 ? 22.413 47.192 6.218 1.00 23.95 102 GLN A N 1
ATOM 810 C CA . GLN A 1 104 ? 22.282 46.631 7.554 1.00 23.74 102 GLN A CA 1
ATOM 811 C C . GLN A 1 104 ? 22.961 47.531 8.576 1.00 22.61 102 GLN A C 1
ATOM 812 O O . GLN A 1 104 ? 22.433 47.754 9.667 1.00 22.56 102 GLN A O 1
ATOM 818 N N . ASN A 1 105 ? 24.143 48.030 8.226 1.00 21.31 103 ASN A N 1
ATOM 819 C CA . ASN A 1 105 ? 24.914 48.846 9.146 1.00 20.37 103 ASN A CA 1
ATOM 820 C C . ASN A 1 105 ? 24.264 50.193 9.388 1.00 19.81 103 ASN A C 1
ATOM 821 O O . ASN A 1 105 ? 24.179 50.640 10.529 1.00 20.23 103 ASN A O 1
ATOM 826 N N . LEU A 1 106 ? 23.779 50.825 8.323 1.00 19.35 104 LEU A N 1
ATOM 827 C CA . LEU A 1 106 ? 23.031 52.075 8.442 1.00 19.25 104 LEU A CA 1
ATOM 828 C C . LEU A 1 106 ? 21.766 51.870 9.304 1.00 19.52 104 LEU A C 1
ATOM 829 O O . LEU A 1 106 ? 21.451 52.698 10.165 1.00 19.22 104 LEU A O 1
ATOM 834 N N . ASP A 1 107 ? 21.075 50.752 9.101 1.00 19.68 105 ASP A N 1
ATOM 835 C CA . ASP A 1 107 ? 19.911 50.427 9.920 1.00 20.36 105 ASP A CA 1
ATOM 836 C C . ASP A 1 107 ? 20.292 50.186 11.374 1.00 20.12 105 ASP A C 1
ATOM 837 O O . ASP A 1 107 ? 19.569 50.623 12.259 1.00 20.17 105 ASP A O 1
ATOM 842 N N . ARG A 1 108 ? 21.429 49.531 11.632 1.00 20.27 106 ARG A N 1
ATOM 843 C CA . ARG A 1 108 ? 21.864 49.363 13.023 1.00 20.31 106 ARG A CA 1
ATOM 844 C C . ARG A 1 108 ? 22.221 50.702 13.667 1.00 19.64 106 ARG A C 1
ATOM 845 O O . ARG A 1 108 ? 21.840 50.957 14.816 1.00 19.63 106 ARG A O 1
ATOM 853 N N . ILE A 1 109 ? 22.918 51.556 12.915 1.00 19.19 107 ILE A N 1
ATOM 854 C CA . ILE A 1 109 ? 23.304 52.908 13.366 1.00 18.61 107 ILE A CA 1
ATOM 855 C C . ILE A 1 109 ? 22.091 53.800 13.691 1.00 18.97 107 ILE A C 1
ATOM 856 O O . ILE A 1 109 ? 22.090 54.544 14.686 1.00 18.89 107 ILE A O 1
ATOM 861 N N . LYS A 1 110 ? 21.059 53.714 12.860 1.00 19.50 108 LYS A N 1
ATOM 862 C CA . LYS A 1 110 ? 19.791 54.398 13.140 1.00 19.98 108 LYS A CA 1
ATOM 863 C C . LYS A 1 110 ? 19.131 53.940 14.453 1.00 20.09 108 LYS A C 1
ATOM 864 O O . LYS A 1 110 ? 18.692 54.776 15.266 1.00 20.16 108 LYS A O 1
ATOM 870 N N . ALA A 1 111 ? 19.089 52.631 14.690 1.00 20.22 109 ALA A N 1
ATOM 871 C CA . ALA A 1 111 ? 18.532 52.123 15.959 1.00 20.25 109 ALA A CA 1
ATOM 872 C C . ALA A 1 111 ? 19.388 52.490 17.172 1.00 20.49 109 ALA A C 1
ATOM 873 O O . ALA A 1 111 ? 18.867 52.820 18.240 1.00 20.91 109 ALA A O 1
ATOM 875 N N . ARG A 1 112 ? 20.705 52.434 17.012 1.00 20.85 110 ARG A N 1
ATOM 876 C CA . ARG A 1 112 ? 21.619 52.657 18.132 1.00 20.66 110 ARG A CA 1
ATOM 877 C C . ARG A 1 112 ? 21.723 54.130 18.545 1.00 20.87 110 ARG A C 1
ATOM 878 O O . ARG A 1 112 ? 21.790 54.444 19.731 1.00 20.91 110 ARG A O 1
ATOM 886 N N . PHE A 1 113 ? 21.747 55.021 17.558 1.00 21.27 111 PHE A N 1
ATOM 887 C CA . PHE A 1 113 ? 22.086 56.428 17.777 1.00 21.54 111 PHE A CA 1
ATOM 888 C C . PHE A 1 113 ? 20.914 57.389 17.543 1.00 21.84 111 PHE A C 1
ATOM 889 O O . PHE A 1 113 ? 20.998 58.567 17.890 1.00 22.14 111 PHE A O 1
ATOM 897 N N . GLY A 1 114 ? 19.827 56.888 16.958 1.00 22.08 112 GLY A N 1
ATOM 898 C CA . GLY A 1 114 ? 18.608 57.681 16.798 1.00 22.28 112 GLY A CA 1
ATOM 899 C C . GLY A 1 114 ? 18.654 58.507 15.533 1.00 22.31 112 GLY A C 1
ATOM 900 O O . GLY A 1 114 ? 19.625 58.427 14.765 1.00 22.88 112 GLY A O 1
ATOM 901 N N . SER A 1 115 ? 17.620 59.315 15.314 1.00 22.06 113 SER A N 1
ATOM 902 C CA . SER A 1 115 ? 17.472 60.060 14.054 1.00 21.96 113 SER A CA 1
ATOM 903 C C . SER A 1 115 ? 18.572 61.096 13.816 1.00 21.45 113 SER A C 1
ATOM 904 O O . SER A 1 115 ? 18.793 61.520 12.686 1.00 21.23 113 SER A O 1
ATOM 907 N N . GLY A 1 116 ? 19.247 61.511 14.883 1.00 21.60 114 GLY A N 1
ATOM 908 C CA . GLY A 1 116 ? 20.351 62.450 14.758 1.00 21.53 114 GLY A CA 1
ATOM 909 C C . GLY A 1 116 ? 21.688 61.743 14.698 1.00 21.57 114 GLY A C 1
ATOM 910 O O . GLY A 1 116 ? 22.695 62.301 15.122 1.00 21.97 114 GLY A O 1
ATOM 911 N N . TYR A 1 117 ? 21.708 60.527 14.153 1.00 21.58 115 TYR A N 1
ATOM 912 C CA . TYR A 1 117 ? 22.926 59.714 14.107 1.00 21.85 115 TYR A CA 1
ATOM 913 C C . TYR A 1 117 ? 24.102 60.437 13.433 1.00 22.10 115 TYR A C 1
ATOM 914 O O . TYR A 1 117 ? 25.261 60.137 13.718 1.00 22.52 115 TYR A O 1
ATOM 923 N N . LEU A 1 118 ? 23.799 61.372 12.531 1.00 22.28 116 LEU A N 1
ATOM 924 C CA . LEU A 1 118 ? 24.825 62.142 11.820 1.00 22.69 116 LEU A CA 1
ATOM 925 C C . LEU A 1 118 ? 25.721 62.879 12.784 1.00 22.74 116 LEU A C 1
ATOM 926 O O . LEU A 1 118 ? 26.823 63.293 12.429 1.00 22.94 116 LEU A O 1
ATOM 931 N N . ASP A 1 119 ? 25.226 63.071 13.998 1.00 23.04 117 ASP A N 1
ATOM 932 C CA . ASP A 1 119 ? 25.998 63.736 15.034 1.00 23.30 117 ASP A CA 1
ATOM 933 C C . ASP A 1 119 ? 27.222 62.923 15.474 1.00 23.06 117 ASP A C 1
ATOM 934 O O . ASP A 1 119 ? 28.186 63.492 15.969 1.00 23.16 117 ASP A O 1
ATOM 939 N N . ARG A 1 120 ? 27.189 61.607 15.272 1.00 22.99 118 ARG A N 1
ATOM 940 C CA . ARG A 1 120 ? 28.330 60.751 15.583 1.00 23.63 118 ARG A CA 1
ATOM 941 C C . ARG A 1 120 ? 29.524 60.996 14.661 1.00 23.54 118 ARG A C 1
ATOM 942 O O . ARG A 1 120 ? 30.662 60.686 15.012 1.00 23.74 118 ARG A O 1
ATOM 950 N N . PHE A 1 121 ? 29.257 61.570 13.493 1.00 23.46 119 PHE A N 1
ATOM 951 C CA . PHE A 1 121 ? 30.278 61.736 12.460 1.00 23.43 119 PHE A CA 1
ATOM 952 C C . PHE A 1 121 ? 30.919 63.128 12.510 1.00 24.11 119 PHE A C 1
ATOM 953 O O . PHE A 1 121 ? 31.901 63.407 11.810 1.00 24.51 119 PHE A O 1
ATOM 961 N N . LYS A 1 122 ? 30.370 63.998 13.355 1.00 24.98 120 LYS A N 1
ATOM 962 C CA . LYS A 1 122 ? 30.862 65.368 13.467 1.00 25.31 120 LYS A CA 1
ATOM 963 C C . LYS A 1 122 ? 32.000 65.472 14.475 1.00 25.73 120 LYS A C 1
ATOM 964 O O . LYS A 1 122 ? 32.180 64.584 15.311 1.00 25.82 120 LYS A O 1
ATOM 970 N N . GLY A 1 123 ? 32.782 66.546 14.368 1.00 26.15 121 GLY A N 1
ATOM 971 C CA . GLY A 1 123 ? 33.879 66.811 15.304 1.00 26.35 121 GLY A CA 1
ATOM 972 C C . GLY A 1 123 ? 35.202 66.085 15.061 1.00 26.38 121 GLY A C 1
ATOM 973 O O . GLY A 1 123 ? 36.153 66.250 15.849 1.00 26.29 121 GLY A O 1
ATOM 974 N N . SER A 1 124 ? 35.269 65.262 14.007 1.00 25.69 122 SER A N 1
ATOM 975 C CA . SER A 1 124 ? 36.525 64.606 13.623 1.00 24.93 122 SER A CA 1
ATOM 976 C C . SER A 1 124 ? 37.394 65.629 12.887 1.00 24.77 122 SER A C 1
ATOM 977 O O . SER A 1 124 ? 36.860 66.604 12.346 1.00 25.49 122 SER A O 1
ATOM 980 N N . PRO A 1 125 ? 38.725 65.427 12.862 1.00 23.90 123 PRO A N 1
ATOM 981 C CA . PRO A 1 125 ? 39.616 66.313 12.109 1.00 23.21 123 PRO A CA 1
ATOM 982 C C . PRO A 1 125 ? 39.490 66.167 10.590 1.00 22.44 123 PRO A C 1
ATOM 983 O O . PRO A 1 125 ? 40.017 66.993 9.854 1.00 23.09 123 PRO A O 1
ATOM 987 N N . ASN A 1 126 ? 38.822 65.109 10.136 1.00 21.29 124 ASN A N 1
ATOM 988 C CA . ASN A 1 126 ? 38.695 64.774 8.718 1.00 19.41 124 ASN A CA 1
ATOM 989 C C . ASN A 1 126 ? 37.474 65.425 8.081 1.00 18.57 124 ASN A C 1
ATOM 990 O O . ASN A 1 126 ? 36.345 65.272 8.575 1.00 18.94 124 ASN A O 1
ATOM 995 N N . VAL A 1 127 ? 37.722 66.160 7.002 1.00 17.44 125 VAL A N 1
ATOM 996 C CA . VAL A 1 127 ? 36.705 66.869 6.206 1.00 16.04 125 VAL A CA 1
ATOM 997 C C . VAL A 1 127 ? 36.099 65.968 5.119 1.00 16.03 125 VAL A C 1
ATOM 998 O O . VAL A 1 127 ? 34.873 65.952 4.904 1.00 15.31 125 VAL A O 1
ATOM 1002 N N . TYR A 1 128 ? 36.970 65.221 4.442 1.00 14.63 126 TYR A N 1
ATOM 1003 C CA . TYR A 1 128 ? 36.570 64.315 3.371 1.00 14.93 126 TYR A CA 1
ATOM 1004 C C . TYR A 1 128 ? 36.434 62.895 3.885 1.00 14.00 126 TYR A C 1
ATOM 1005 O O . TYR A 1 128 ? 37.114 62.523 4.831 1.00 14.77 126 TYR A O 1
ATOM 1014 N N . PRO A 1 129 ? 35.528 62.106 3.288 1.00 13.91 127 PRO A N 1
ATOM 1015 C CA . PRO A 1 129 ? 35.289 60.762 3.822 1.00 13.85 127 PRO A CA 1
ATOM 1016 C C . PRO A 1 129 ? 36.501 59.839 3.680 1.00 14.29 127 PRO A C 1
ATOM 1017 O O . PRO A 1 129 ? 36.641 58.879 4.435 1.00 14.52 127 PRO A O 1
ATOM 1021 N N . THR A 1 130 ? 37.371 60.145 2.717 1.00 14.44 128 THR A N 1
ATOM 1022 C CA . THR A 1 130 ? 38.562 59.376 2.439 1.00 14.66 128 THR A CA 1
ATOM 1023 C C . THR A 1 130 ? 39.824 59.857 3.223 1.00 14.86 128 THR A C 1
ATOM 1024 O O . THR A 1 130 ? 40.893 59.286 3.088 1.00 14.16 128 THR A O 1
ATOM 1028 N N . ASP A 1 131 ? 39.689 60.902 4.034 1.00 15.19 129 ASP A N 1
ATOM 1029 C CA . ASP A 1 131 ? 40.793 61.402 4.835 1.00 15.30 129 ASP A CA 1
ATOM 1030 C C . ASP A 1 131 ? 41.275 60.376 5.865 1.00 15.40 129 ASP A C 1
ATOM 1031 O O . ASP A 1 131 ? 40.482 59.642 6.477 1.00 14.55 129 ASP A O 1
ATOM 1036 N N . VAL A 1 132 ? 42.593 60.318 6.026 1.00 15.24 130 VAL A N 1
ATOM 1037 C CA . VAL A 1 132 ? 43.208 59.506 7.056 1.00 15.50 130 VAL A CA 1
ATOM 1038 C C . VAL A 1 132 ? 44.054 60.456 7.886 1.00 15.55 130 VAL A C 1
ATOM 1039 O O . VAL A 1 132 ? 44.934 61.144 7.347 1.00 16.02 130 VAL A O 1
ATOM 1043 N N . GLY A 1 133 ? 43.799 60.500 9.189 1.00 15.16 131 GLY A N 1
ATOM 1044 C CA . GLY A 1 133 ? 44.622 61.299 10.080 1.00 14.17 131 GLY A CA 1
ATOM 1045 C C . GLY A 1 133 ? 45.031 60.525 11.316 1.00 14.37 131 GLY A C 1
ATOM 1046 O O . GLY A 1 133 ? 45.098 59.281 11.309 1.00 13.50 131 GLY A O 1
ATOM 1047 N N . PHE A 1 134 ? 45.281 61.274 12.386 1.00 14.20 132 PHE A N 1
ATOM 1048 C CA . PHE A 1 134 ? 45.849 60.731 13.607 1.00 14.66 132 PHE A CA 1
ATOM 1049 C C . PHE A 1 134 ? 44.835 60.832 14.738 1.00 15.48 132 PHE A C 1
ATOM 1050 O O . PHE A 1 134 ? 44.149 61.859 14.902 1.00 15.34 132 PHE A O 1
ATOM 1058 N N . SER A 1 135 ? 44.696 59.741 15.484 1.00 15.97 133 SER A N 1
ATOM 1059 C CA . SER A 1 135 ? 43.691 59.677 16.534 1.00 15.84 133 SER A CA 1
ATOM 1060 C C . SER A 1 135 ? 44.187 60.379 17.799 1.00 16.41 133 SER A C 1
ATOM 1061 O O . SER A 1 135 ? 45.382 60.668 17.933 1.00 16.88 133 SER A O 1
ATOM 1064 N N . THR A 1 136 ? 43.262 60.663 18.710 1.00 15.72 134 THR A N 1
ATOM 1065 C CA . THR A 1 136 ? 43.563 61.323 19.974 1.00 16.67 134 THR A CA 1
ATOM 1066 C C . THR A 1 136 ? 43.801 60.214 21.004 1.00 16.58 134 THR A C 1
ATOM 1067 O O . THR A 1 136 ? 43.088 59.192 20.995 1.00 17.34 134 THR A O 1
ATOM 1071 N N . ASP A 1 137 ? 44.839 60.365 21.829 1.00 15.34 135 ASP A N 1
ATOM 1072 C CA . ASP A 1 137 ? 45.136 59.370 22.861 1.00 14.96 135 ASP A CA 1
ATOM 1073 C C . ASP A 1 137 ? 44.240 59.535 24.102 1.00 14.10 135 ASP A C 1
ATOM 1074 O O . ASP A 1 137 ? 43.394 60.410 24.125 1.00 14.47 135 ASP A O 1
ATOM 1079 N N . ALA A 1 138 ? 44.402 58.700 25.126 1.00 13.88 136 ALA A N 1
ATOM 1080 C CA . ALA A 1 138 ? 43.456 58.726 26.264 1.00 13.65 136 ALA A CA 1
ATOM 1081 C C . ALA A 1 138 ? 43.522 59.997 27.120 1.00 13.61 136 ALA A C 1
ATOM 1082 O O . ALA A 1 138 ? 42.596 60.271 27.893 1.00 13.77 136 ALA A O 1
ATOM 1084 N N . SER A 1 139 ? 44.615 60.753 26.993 1.00 13.77 137 SER A N 1
ATOM 1085 C CA . SER A 1 139 ? 44.805 61.998 27.741 1.00 14.37 137 SER A CA 1
ATOM 1086 C C . SER A 1 139 ? 44.403 63.205 26.891 1.00 14.68 137 SER A C 1
ATOM 1087 O O . SER A 1 139 ? 44.526 64.352 27.328 1.00 13.94 137 SER A O 1
ATOM 1090 N N . GLY A 1 140 ? 43.914 62.940 25.677 1.00 14.85 138 GLY A N 1
ATOM 1091 C CA . GLY A 1 140 ? 43.371 63.994 24.839 1.00 16.04 138 GLY A CA 1
ATOM 1092 C C . GLY A 1 140 ? 44.297 64.661 23.834 1.00 16.94 138 GLY A C 1
ATOM 1093 O O . GLY A 1 140 ? 43.922 65.666 23.230 1.00 18.25 138 GLY A O 1
ATOM 1094 N N . GLY A 1 141 ? 45.491 64.113 23.621 1.00 16.87 139 GLY A N 1
ATOM 1095 C CA . GLY A 1 141 ? 46.385 64.657 22.602 1.00 15.95 139 GLY A CA 1
ATOM 1096 C C . GLY A 1 141 ? 46.817 63.636 21.568 1.00 15.00 139 GLY A C 1
ATOM 1097 O O . GLY A 1 141 ? 46.562 62.446 21.711 1.00 15.58 139 GLY A O 1
ATOM 1098 N N . ILE A 1 142 ? 47.484 64.095 20.519 1.00 14.20 140 ILE A N 1
ATOM 1099 C CA . ILE A 1 142 ? 48.145 63.175 19.588 1.00 13.26 140 ILE A CA 1
ATOM 1100 C C . ILE A 1 142 ? 49.537 62.857 20.137 1.00 13.19 140 ILE A C 1
ATOM 1101 O O . ILE A 1 142 ? 50.282 63.769 20.522 1.00 14.06 140 ILE A O 1
ATOM 1106 N N . SER A 1 143 ? 49.861 61.570 20.234 1.00 12.35 141 SER A N 1
ATOM 1107 C CA . SER A 1 143 ? 51.179 61.114 20.706 1.00 11.61 141 SER A CA 1
ATOM 1108 C C . SER A 1 143 ? 51.544 59.788 20.027 1.00 11.54 141 SER A C 1
ATOM 1109 O O . SER A 1 143 ? 50.777 59.275 19.215 1.00 10.05 141 SER A O 1
ATOM 1112 N N . GLN A 1 144 ? 52.692 59.219 20.380 1.00 11.20 142 GLN A N 1
ATOM 1113 C CA . GLN A 1 144 ? 53.062 57.902 19.870 1.00 11.25 142 GLN A CA 1
ATOM 1114 C C . GLN A 1 144 ? 52.055 56.784 20.229 1.00 11.45 142 GLN A C 1
ATOM 1115 O O . GLN A 1 144 ? 52.052 55.741 19.587 1.00 10.98 142 GLN A O 1
ATOM 1121 N N . GLU A 1 145 ? 51.194 57.034 21.230 1.00 11.79 143 GLU A N 1
ATOM 1122 C CA . GLU A 1 145 ? 50.083 56.145 21.626 1.00 11.99 143 GLU A CA 1
ATOM 1123 C C . GLU A 1 145 ? 48.895 56.208 20.674 1.00 12.61 143 GLU A C 1
ATOM 1124 O O . GLU A 1 145 ? 48.007 55.342 20.716 1.00 11.96 143 GLU A O 1
ATOM 1130 N N . SER A 1 146 ? 48.847 57.267 19.864 1.00 12.40 144 SER A N 1
ATOM 1131 C CA . SER A 1 146 ? 47.818 57.398 18.855 1.00 13.48 144 SER A CA 1
ATOM 1132 C C . SER A 1 146 ? 48.039 56.440 17.711 1.00 13.44 144 SER A C 1
ATOM 1133 O O . SER A 1 146 ? 49.060 55.727 17.645 1.00 13.59 144 SER A O 1
ATOM 1136 N N . GLY A 1 147 ? 47.056 56.422 16.815 1.00 13.86 145 GLY A N 1
ATOM 1137 C CA . GLY A 1 147 ? 47.162 55.678 15.564 1.00 13.87 145 GLY A CA 1
ATOM 1138 C C . GLY A 1 147 ? 46.290 56.277 14.487 1.00 13.45 145 GLY A C 1
ATOM 1139 O O . GLY A 1 147 ? 46.112 57.486 14.407 1.00 13.81 145 GLY A O 1
ATOM 1140 N N . LEU A 1 148 ? 45.710 55.411 13.679 1.00 13.93 146 LEU A N 1
ATOM 1141 C CA . LEU A 1 148 ? 44.986 55.835 12.460 1.00 14.10 146 LEU A CA 1
ATOM 1142 C C . LEU A 1 148 ? 43.526 56.244 12.737 1.00 14.48 146 LEU A C 1
ATOM 1143 O O . LEU A 1 148 ? 42.741 55.476 13.299 1.00 14.68 146 LEU A O 1
ATOM 1148 N N . LEU A 1 149 ? 43.182 57.471 12.356 1.00 15.25 147 LEU A N 1
ATOM 1149 C CA . LEU A 1 149 ? 41.804 57.918 12.371 1.00 16.01 147 LEU A CA 1
ATOM 1150 C C . LEU A 1 149 ? 41.312 58.159 10.925 1.00 16.39 147 LEU A C 1
ATOM 1151 O O . LEU A 1 149 ? 41.742 59.096 10.231 1.00 17.03 147 LEU A O 1
ATOM 1156 N N . VAL A 1 150 ? 40.445 57.281 10.447 1.00 17.13 148 VAL A N 1
ATOM 1157 C CA . VAL A 1 150 ? 40.051 57.352 9.044 1.00 16.74 148 VAL A CA 1
ATOM 1158 C C . VAL A 1 150 ? 38.604 57.843 8.919 1.00 16.70 148 VAL A C 1
ATOM 1159 O O . VAL A 1 150 ? 37.750 57.512 9.763 1.00 16.42 148 VAL A O 1
ATOM 1163 N N A SER A 1 151 ? 38.324 58.626 7.877 0.50 16.03 149 SER A N 1
ATOM 1164 N N B SER A 1 151 ? 38.340 58.637 7.880 0.50 16.82 149 SER A N 1
ATOM 1165 C CA A SER A 1 151 ? 36.956 59.100 7.610 0.50 15.04 149 SER A CA 1
ATOM 1166 C CA B SER A 1 151 ? 37.009 59.222 7.630 0.50 16.81 149 SER A CA 1
ATOM 1167 C C A SER A 1 151 ? 36.419 59.858 8.840 0.50 15.76 149 SER A C 1
ATOM 1168 C C B SER A 1 151 ? 36.424 59.895 8.878 0.50 16.64 149 SER A C 1
ATOM 1169 O O A SER A 1 151 ? 37.200 60.430 9.629 0.50 15.58 149 SER A O 1
ATOM 1170 O O B SER A 1 151 ? 37.171 60.438 9.717 0.50 16.38 149 SER A O 1
ATOM 1175 N N . TYR A 1 152 ? 35.100 59.831 9.015 1.00 15.57 150 TYR A N 1
ATOM 1176 C CA . TYR A 1 152 ? 34.425 60.560 10.072 1.00 15.51 150 TYR A CA 1
ATOM 1177 C C . TYR A 1 152 ? 34.406 59.881 11.439 1.00 15.19 150 TYR A C 1
ATOM 1178 O O . TYR A 1 152 ? 33.354 59.731 12.043 1.00 14.58 150 TYR A O 1
ATOM 1187 N N . GLY A 1 153 ? 35.583 59.495 11.935 1.00 14.92 151 GLY A N 1
ATOM 1188 C CA . GLY A 1 153 ? 35.685 58.971 13.301 1.00 14.67 151 GLY A CA 1
ATOM 1189 C C . GLY A 1 153 ? 36.021 57.488 13.442 1.00 14.56 151 GLY A C 1
ATOM 1190 O O . GLY A 1 153 ? 35.898 56.932 14.539 1.00 14.37 151 GLY A O 1
ATOM 1191 N N . VAL A 1 154 ? 36.457 56.844 12.357 1.00 13.94 152 VAL A N 1
ATOM 1192 C CA . VAL A 1 154 ? 36.893 55.437 12.445 1.00 12.92 152 VAL A CA 1
ATOM 1193 C C . VAL A 1 154 ? 38.285 55.358 13.056 1.00 12.93 152 VAL A C 1
ATOM 1194 O O . VAL A 1 154 ? 39.294 55.552 12.367 1.00 12.41 152 VAL A O 1
ATOM 1198 N N . ASN A 1 155 ? 38.308 55.093 14.359 1.00 13.13 153 ASN A N 1
ATOM 1199 C CA . ASN A 1 155 ? 39.542 54.972 15.137 1.00 13.45 153 ASN A CA 1
ATOM 1200 C C . ASN A 1 155 ? 40.068 53.545 15.114 1.00 12.79 153 ASN A C 1
ATOM 1201 O O . ASN A 1 155 ? 39.590 52.671 15.861 1.00 12.51 153 ASN A O 1
ATOM 1206 N N . LEU A 1 156 ? 41.049 53.324 14.245 1.00 11.98 154 LEU A N 1
ATOM 1207 C CA . LEU A 1 156 ? 41.650 52.010 14.050 1.00 11.76 154 LEU A CA 1
ATOM 1208 C C . LEU A 1 156 ? 42.546 51.645 15.238 1.00 12.22 154 LEU A C 1
ATOM 1209 O O . LEU A 1 156 ? 42.682 50.468 15.596 1.00 12.29 154 LEU A O 1
ATOM 1214 N N . ARG A 1 157 ? 43.170 52.663 15.826 1.00 12.28 155 ARG A N 1
ATOM 1215 C CA . ARG A 1 157 ? 44.034 52.474 16.967 1.00 13.01 155 ARG A CA 1
ATOM 1216 C C . ARG A 1 157 ? 43.326 51.768 18.153 1.00 13.30 155 ARG A C 1
ATOM 1217 O O . ARG A 1 157 ? 43.871 50.832 18.723 1.00 13.39 155 ARG A O 1
ATOM 1225 N N . THR A 1 158 ? 42.121 52.204 18.509 1.00 13.63 156 THR A N 1
ATOM 1226 C CA . THR A 1 158 ? 41.432 51.664 19.688 1.00 14.27 156 THR A CA 1
ATOM 1227 C C . THR A 1 158 ? 40.431 50.573 19.318 1.00 14.99 156 THR A C 1
ATOM 1228 O O . THR A 1 158 ? 39.746 50.036 20.186 1.00 15.26 156 THR A O 1
ATOM 1232 N N . LEU A 1 159 ? 40.358 50.248 18.029 1.00 15.25 157 LEU A N 1
ATOM 1233 C CA . LEU A 1 159 ? 39.379 49.309 17.508 1.00 15.53 157 LEU A CA 1
ATOM 1234 C C . LEU A 1 159 ? 39.657 47.941 18.115 1.00 15.82 157 LEU A C 1
ATOM 1235 O O . LEU A 1 159 ? 40.696 47.326 17.838 1.00 15.51 157 LEU A O 1
ATOM 1240 N N . THR A 1 160 ? 38.725 47.485 18.951 1.00 16.02 158 THR A N 1
ATOM 1241 C CA . THR A 1 160 ? 38.876 46.252 19.734 1.00 16.58 158 THR A CA 1
ATOM 1242 C C . THR A 1 160 ? 38.655 44.956 18.931 1.00 17.39 158 THR A C 1
ATOM 1243 O O . THR A 1 160 ? 38.017 44.986 17.858 1.00 16.72 158 THR A O 1
ATOM 1247 N N . PRO A 1 161 ? 39.181 43.808 19.447 1.00 18.13 159 PRO A N 1
ATOM 1248 C CA . PRO A 1 161 ? 38.882 42.469 18.904 1.00 18.59 159 PRO A CA 1
ATOM 1249 C C . PRO A 1 161 ? 37.388 42.159 18.802 1.00 19.07 159 PRO A C 1
ATOM 1250 O O . PRO A 1 161 ? 36.963 41.567 17.812 1.00 19.12 159 PRO A O 1
ATOM 1254 N N . GLY A 1 162 ? 36.615 42.545 19.820 1.00 19.14 160 GLY A N 1
ATOM 1255 C CA . GLY A 1 162 ? 35.165 42.435 19.782 1.00 19.29 160 GLY A CA 1
ATOM 1256 C C . GLY A 1 162 ? 34.500 43.190 18.633 1.00 19.63 160 GLY A C 1
ATOM 1257 O O . GLY A 1 162 ? 33.650 42.638 17.945 1.00 20.02 160 GLY A O 1
ATOM 1258 N N . THR A 1 163 ? 34.870 44.455 18.433 1.00 19.69 161 THR A N 1
ATOM 1259 C CA . THR A 1 163 ? 34.348 45.256 17.328 1.00 19.45 161 THR A CA 1
ATOM 1260 C C . THR A 1 163 ? 34.758 44.651 15.982 1.00 19.91 161 THR A C 1
ATOM 1261 O O . THR A 1 163 ? 33.933 44.546 15.077 1.00 20.20 161 THR A O 1
ATOM 1265 N N . TRP A 1 164 ? 36.017 44.231 15.868 1.00 20.10 162 TRP A N 1
ATOM 1266 C CA . TRP A 1 164 ? 36.514 43.562 14.663 1.00 20.66 162 TRP A CA 1
ATOM 1267 C C . TRP A 1 164 ? 35.666 42.365 14.226 1.00 21.01 162 TRP A C 1
ATOM 1268 O O . TRP A 1 164 ? 35.337 42.249 13.048 1.00 21.52 162 TRP A O 1
ATOM 1279 N N A GLN A 1 165 ? 35.323 41.487 15.170 0.50 21.24 163 GLN A N 1
ATOM 1280 N N B GLN A 1 165 ? 35.320 41.506 15.185 0.50 21.14 163 GLN A N 1
ATOM 1281 C CA A GLN A 1 165 ? 34.521 40.283 14.895 0.50 21.52 163 GLN A CA 1
ATOM 1282 C CA B GLN A 1 165 ? 34.529 40.295 14.947 0.50 21.31 163 GLN A CA 1
ATOM 1283 C C A GLN A 1 165 ? 33.045 40.599 14.611 0.50 21.51 163 GLN A C 1
ATOM 1284 C C B GLN A 1 165 ? 33.060 40.594 14.632 0.50 21.40 163 GLN A C 1
ATOM 1285 O O A GLN A 1 165 ? 32.373 39.857 13.886 0.50 21.36 163 GLN A O 1
ATOM 1286 O O B GLN A 1 165 ? 32.400 39.825 13.924 0.50 21.25 163 GLN A O 1
ATOM 1297 N N . ALA A 1 166 ? 32.551 41.696 15.182 1.00 21.50 164 ALA A N 1
ATOM 1298 C CA . ALA A 1 166 ? 31.150 42.114 14.987 1.00 21.73 164 ALA A CA 1
ATOM 1299 C C . ALA A 1 166 ? 30.951 42.856 13.655 1.00 22.14 164 ALA A C 1
ATOM 1300 O O . ALA A 1 166 ? 29.849 42.941 13.135 1.00 22.26 164 ALA A O 1
ATOM 1310 N N . THR A 1 168 ? 30.645 43.900 9.979 1.00 23.06 166 THR A N 1
ATOM 1311 C CA . THR A 1 168 ? 30.128 43.335 8.745 1.00 22.49 166 THR A CA 1
ATOM 1312 C C . THR A 1 168 ? 30.745 44.177 7.597 1.00 22.34 166 THR A C 1
ATOM 1313 O O . THR A 1 168 ? 30.245 45.249 7.242 1.00 22.14 166 THR A O 1
ATOM 1317 N N . LEU A 1 169 ? 31.863 43.695 7.060 1.00 21.85 167 LEU A N 1
ATOM 1318 C CA . LEU A 1 169 ? 32.656 44.462 6.087 1.00 21.44 167 LEU A CA 1
ATOM 1319 C C . LEU A 1 169 ? 33.078 43.588 4.873 1.00 20.83 167 LEU A C 1
ATOM 1320 O O . LEU A 1 169 ? 33.500 42.441 5.062 1.00 21.02 167 LEU A O 1
ATOM 1325 N N . PRO A 1 170 ? 32.930 44.110 3.627 1.00 20.03 168 PRO A N 1
ATOM 1326 C CA . PRO A 1 170 ? 33.384 43.394 2.406 1.00 19.42 168 PRO A CA 1
ATOM 1327 C C . PRO A 1 170 ? 34.894 43.112 2.468 1.00 18.32 168 PRO A C 1
ATOM 1328 O O . PRO A 1 170 ? 35.648 43.969 2.942 1.00 17.70 168 PRO A O 1
ATOM 1332 N N A GLU A 1 171 ? 35.286 41.927 1.977 0.50 17.87 169 GLU A N 1
ATOM 1333 N N B GLU A 1 171 ? 35.327 41.951 1.989 0.50 17.67 169 GLU A N 1
ATOM 1334 C CA A GLU A 1 171 ? 36.640 41.347 2.089 0.50 17.87 169 GLU A CA 1
ATOM 1335 C CA B GLU A 1 171 ? 36.671 41.450 2.285 0.50 17.37 169 GLU A CA 1
ATOM 1336 C C A GLU A 1 171 ? 37.784 42.310 1.774 0.50 17.58 169 GLU A C 1
ATOM 1337 C C B GLU A 1 171 ? 37.850 42.273 1.741 0.50 17.34 169 GLU A C 1
ATOM 1338 O O A GLU A 1 171 ? 38.792 42.346 2.486 0.50 17.54 169 GLU A O 1
ATOM 1339 O O B GLU A 1 171 ? 38.960 42.175 2.278 0.50 17.13 169 GLU A O 1
ATOM 1350 N N . ASP A 1 172 ? 37.632 43.072 0.693 1.00 17.41 170 ASP A N 1
ATOM 1351 C CA . ASP A 1 172 ? 38.711 43.977 0.198 1.00 16.94 170 ASP A CA 1
ATOM 1352 C C . ASP A 1 172 ? 38.983 45.142 1.155 1.00 16.15 170 ASP A C 1
ATOM 1353 O O . ASP A 1 172 ? 40.127 45.530 1.358 1.00 15.27 170 ASP A O 1
ATOM 1358 N N . ILE A 1 173 ? 37.920 45.694 1.737 1.00 15.49 171 ILE A N 1
ATOM 1359 C CA . ILE A 1 173 ? 38.067 46.757 2.732 1.00 14.74 171 ILE A CA 1
ATOM 1360 C C . ILE A 1 173 ? 38.694 46.230 4.030 1.00 14.58 171 ILE A C 1
ATOM 1361 O O . ILE A 1 173 ? 39.627 46.843 4.551 1.00 14.44 171 ILE A O 1
ATOM 1366 N N A LYS A 1 174 ? 38.190 45.093 4.514 0.50 14.54 172 LYS A N 1
ATOM 1367 N N B LYS A 1 174 ? 38.179 45.101 4.521 0.50 14.56 172 LYS A N 1
ATOM 1368 C CA A LYS A 1 174 ? 38.771 44.369 5.651 0.50 14.63 172 LYS A CA 1
ATOM 1369 C CA B LYS A 1 174 ? 38.771 44.370 5.644 0.50 14.69 172 LYS A CA 1
ATOM 1370 C C A LYS A 1 174 ? 40.273 44.091 5.502 0.50 14.49 172 LYS A C 1
ATOM 1371 C C B LYS A 1 174 ? 40.287 44.220 5.463 0.50 14.50 172 LYS A C 1
ATOM 1372 O O A LYS A 1 174 ? 41.029 44.210 6.461 0.50 14.76 172 LYS A O 1
ATOM 1373 O O B LYS A 1 174 ? 41.063 44.568 6.352 0.50 14.63 172 LYS A O 1
ATOM 1384 N N . ALA A 1 175 ? 40.695 43.735 4.296 1.00 14.23 173 ALA A N 1
ATOM 1385 C CA . ALA A 1 175 ? 42.111 43.505 3.996 1.00 14.34 173 ALA A CA 1
ATOM 1386 C C . ALA A 1 175 ? 42.907 44.812 3.880 1.00 14.45 173 ALA A C 1
ATOM 1387 O O . ALA A 1 175 ? 44.062 44.873 4.259 1.00 15.06 173 ALA A O 1
ATOM 1389 N N . LEU A 1 176 ? 42.289 45.862 3.355 1.00 15.20 174 LEU A N 1
ATOM 1390 C CA . LEU A 1 176 ? 42.923 47.173 3.316 1.00 15.07 174 LEU A CA 1
ATOM 1391 C C . LEU A 1 176 ? 43.229 47.712 4.705 1.00 15.51 174 LEU A C 1
ATOM 1392 O O . LEU A 1 176 ? 44.276 48.272 4.955 1.00 15.62 174 LEU A O 1
ATOM 1397 N N . VAL A 1 177 ? 42.278 47.542 5.611 1.00 16.23 175 VAL A N 1
ATOM 1398 C CA . VAL A 1 177 ? 42.235 48.300 6.837 1.00 15.49 175 VAL A CA 1
ATOM 1399 C C . VAL A 1 177 ? 42.782 47.490 8.033 1.00 15.66 175 VAL A C 1
ATOM 1400 O O . VAL A 1 177 ? 43.198 48.066 9.046 1.00 16.35 175 VAL A O 1
ATOM 1404 N N . GLY A 1 178 ? 42.812 46.163 7.885 1.00 14.73 176 GLY A N 1
ATOM 1405 C CA . GLY A 1 178 ? 43.178 45.239 8.963 1.00 14.22 176 GLY A CA 1
ATOM 1406 C C . GLY A 1 178 ? 44.533 45.498 9.591 1.00 13.84 176 GLY A C 1
ATOM 1407 O O . GLY A 1 178 ? 44.647 45.511 10.830 1.00 13.70 176 GLY A O 1
ATOM 1408 N N . PRO A 1 179 ? 45.577 45.707 8.755 1.00 13.83 177 PRO A N 1
ATOM 1409 C CA . PRO A 1 179 ? 46.922 46.015 9.296 1.00 13.55 177 PRO A CA 1
ATOM 1410 C C . PRO A 1 179 ? 47.040 47.329 10.077 1.00 13.24 177 PRO A C 1
ATOM 1411 O O . PRO A 1 179 ? 48.029 47.540 10.758 1.00 12.81 177 PRO A O 1
ATOM 1415 N N . GLY A 1 180 ? 46.034 48.190 9.998 1.00 12.85 178 GLY A N 1
ATOM 1416 C CA . GLY A 1 180 ? 46.074 49.424 10.744 1.00 12.99 178 GLY A CA 1
ATOM 1417 C C . GLY A 1 180 ? 45.432 49.327 12.106 1.00 13.04 178 GLY A C 1
ATOM 1418 O O . GLY A 1 180 ? 45.569 50.245 12.909 1.00 13.41 178 GLY A O 1
ATOM 1419 N N . VAL A 1 181 ? 44.713 48.236 12.370 1.00 13.27 179 VAL A N 1
ATOM 1420 C CA . VAL A 1 181 ? 43.992 48.076 13.641 1.00 12.32 179 VAL A CA 1
ATOM 1421 C C . VAL A 1 181 ? 44.971 47.913 14.816 1.00 13.10 179 VAL A C 1
ATOM 1422 O O . VAL A 1 181 ? 45.791 46.989 14.828 1.00 13.68 179 VAL A O 1
ATOM 1426 N N . GLY A 1 182 ? 44.867 48.811 15.800 1.00 13.61 180 GLY A N 1
ATOM 1427 C CA . GLY A 1 182 ? 45.742 48.821 16.989 1.00 12.99 180 GLY A CA 1
ATOM 1428 C C . GLY A 1 182 ? 47.141 49.349 16.704 1.00 13.49 180 GLY A C 1
ATOM 1429 O O . GLY A 1 182 ? 48.019 49.331 17.559 1.00 13.20 180 GLY A O 1
ATOM 1430 N N . LEU A 1 183 ? 47.358 49.807 15.484 1.00 13.53 181 LEU A N 1
ATOM 1431 C CA . LEU A 1 183 ? 48.688 50.213 15.062 1.00 13.43 181 LEU A CA 1
ATOM 1432 C C . LEU A 1 183 ? 49.024 51.619 15.585 1.00 13.34 181 LEU A C 1
ATOM 1433 O O . LEU A 1 183 ? 48.238 52.559 15.412 1.00 13.68 181 LEU A O 1
ATOM 1438 N N . ARG A 1 184 ? 50.182 51.711 16.237 1.00 12.71 182 ARG A N 1
ATOM 1439 C CA . ARG A 1 184 ? 50.709 52.915 16.842 1.00 12.39 182 ARG A CA 1
ATOM 1440 C C . ARG A 1 184 ? 51.521 53.739 15.864 1.00 12.31 182 ARG A C 1
ATOM 1441 O O . ARG A 1 184 ? 52.219 53.194 15.010 1.00 12.27 182 ARG A O 1
ATOM 1449 N N . LEU A 1 185 ? 51.488 55.057 16.041 1.00 13.04 183 LEU A N 1
ATOM 1450 C CA . LEU A 1 185 ? 52.289 55.988 15.234 1.00 13.30 183 LEU A CA 1
ATOM 1451 C C . LEU A 1 185 ? 53.773 55.625 15.168 1.00 12.95 183 LEU A C 1
ATOM 1452 O O . LEU A 1 185 ? 54.456 55.882 14.188 1.00 12.52 183 LEU A O 1
ATOM 1457 N N . ASP A 1 186 ? 54.285 55.067 16.239 1.00 12.65 184 ASP A N 1
ATOM 1458 C CA . ASP A 1 186 ? 55.704 54.786 16.271 1.00 13.09 184 ASP A CA 1
ATOM 1459 C C . ASP A 1 186 ? 56.034 53.373 15.783 1.00 12.78 184 ASP A C 1
ATOM 1460 O O . ASP A 1 186 ? 57.170 52.966 15.894 1.00 12.81 184 ASP A O 1
ATOM 1465 N N . ALA A 1 187 ? 55.039 52.629 15.273 1.00 12.82 185 ALA A N 1
ATOM 1466 C CA . ALA A 1 187 ? 55.284 51.263 14.800 1.00 13.04 185 ALA A CA 1
ATOM 1467 C C . ALA A 1 187 ? 56.179 51.338 13.564 1.00 13.57 185 ALA A C 1
ATOM 1468 O O . ALA A 1 187 ? 56.095 52.315 12.823 1.00 13.55 185 ALA A O 1
ATOM 1470 N N . PRO A 1 188 ? 57.038 50.315 13.333 1.00 14.31 186 PRO A N 1
ATOM 1471 C CA . PRO A 1 188 ? 57.962 50.337 12.195 1.00 14.64 186 PRO A CA 1
ATOM 1472 C C . PRO A 1 188 ? 57.224 50.349 10.843 1.00 15.57 186 PRO A C 1
ATOM 1473 O O . PRO A 1 188 ? 57.699 50.981 9.896 1.00 16.65 186 PRO A O 1
ATOM 1477 N N . ASN A 1 189 ? 56.074 49.678 10.773 1.00 15.34 187 ASN A N 1
ATOM 1478 C CA . ASN A 1 189 ? 55.243 49.636 9.568 1.00 16.24 187 ASN A CA 1
ATOM 1479 C C . ASN A 1 189 ? 54.148 50.699 9.485 1.00 16.09 187 ASN A C 1
ATOM 1480 O O . ASN A 1 189 ? 53.358 50.680 8.546 1.00 16.44 187 ASN A O 1
ATOM 1485 N N . PHE A 1 190 ? 54.112 51.643 10.431 1.00 15.73 188 PHE A N 1
ATOM 1486 C CA . PHE A 1 190 ? 53.074 52.663 10.425 1.00 15.46 188 PHE A CA 1
ATOM 1487 C C . PHE A 1 190 ? 52.938 53.440 9.098 1.00 15.63 188 PHE A C 1
ATOM 1488 O O . PHE A 1 190 ? 51.859 53.514 8.523 1.00 13.67 188 PHE A O 1
ATOM 1496 N N . SER A 1 191 ? 54.048 54.054 8.682 1.00 16.30 189 SER A N 1
ATOM 1497 C CA . SER A 1 191 ? 54.187 54.778 7.410 1.00 16.54 189 SER A CA 1
ATOM 1498 C C . SER A 1 191 ? 53.601 54.010 6.216 1.00 16.25 189 SER A C 1
ATOM 1499 O O . SER A 1 191 ? 52.853 54.580 5.404 1.00 16.10 189 SER A O 1
ATOM 1502 N N . ASP A 1 192 ? 53.934 52.719 6.126 1.00 16.86 190 ASP A N 1
ATOM 1503 C CA . ASP A 1 192 ? 53.501 51.867 5.010 1.00 17.15 190 ASP A CA 1
ATOM 1504 C C . ASP A 1 192 ? 52.020 51.685 5.067 1.00 16.07 190 ASP A C 1
ATOM 1505 O O . ASP A 1 192 ? 51.357 51.875 4.067 1.00 16.68 190 ASP A O 1
ATOM 1510 N N . VAL A 1 193 ? 51.505 51.321 6.237 1.00 15.06 191 VAL A N 1
ATOM 1511 C CA . VAL A 1 193 ? 50.095 51.003 6.362 1.00 15.11 191 VAL A CA 1
ATOM 1512 C C . VAL A 1 193 ? 49.233 52.266 6.144 1.00 15.17 191 VAL A C 1
ATOM 1513 O O . VAL A 1 193 ? 48.256 52.250 5.422 1.00 15.14 191 VAL A O 1
ATOM 1517 N N . PHE A 1 194 ? 49.647 53.364 6.759 1.00 15.25 192 PHE A N 1
ATOM 1518 C CA . PHE A 1 194 ? 49.044 54.671 6.574 1.00 15.62 192 PHE A CA 1
ATOM 1519 C C . PHE A 1 194 ? 48.941 55.025 5.075 1.00 15.85 192 PHE A C 1
ATOM 1520 O O . PHE A 1 194 ? 47.885 55.423 4.583 1.00 16.09 192 PHE A O 1
ATOM 1528 N N . ASN A 1 195 ? 50.041 54.852 4.353 1.00 16.26 193 ASN A N 1
ATOM 1529 C CA . ASN A 1 195 ? 50.130 55.202 2.951 1.00 16.47 193 ASN A CA 1
ATOM 1530 C C . ASN A 1 195 ? 49.212 54.306 2.122 1.00 16.23 193 ASN A C 1
ATOM 1531 O O . ASN A 1 195 ? 48.486 54.789 1.248 1.00 15.53 193 ASN A O 1
ATOM 1536 N N . THR A 1 196 ? 49.218 53.017 2.451 1.00 16.00 194 THR A N 1
ATOM 1537 C CA . THR A 1 196 ? 48.359 52.044 1.813 1.00 15.74 194 THR A CA 1
ATOM 1538 C C . THR A 1 196 ? 46.871 52.335 2.033 1.00 15.36 194 THR A C 1
ATOM 1539 O O . THR A 1 196 ? 46.092 52.309 1.085 1.00 14.67 194 THR A O 1
ATOM 1543 N N . ILE A 1 197 ? 46.465 52.590 3.269 1.00 16.15 195 ILE A N 1
ATOM 1544 C CA . ILE A 1 197 ? 45.040 52.851 3.545 1.00 15.72 195 ILE A CA 1
ATOM 1545 C C . ILE A 1 197 ? 44.595 54.107 2.825 1.00 16.53 195 ILE A C 1
ATOM 1546 O O . ILE A 1 197 ? 43.602 54.096 2.113 1.00 17.34 195 ILE A O 1
ATOM 1551 N N . LYS A 1 198 ? 45.350 55.183 2.991 1.00 17.24 196 LYS A N 1
ATOM 1552 C CA . LYS A 1 198 ? 45.050 56.461 2.347 1.00 18.40 196 LYS A CA 1
ATOM 1553 C C . LYS A 1 198 ? 44.917 56.368 0.816 1.00 18.64 196 LYS A C 1
ATOM 1554 O O . LYS A 1 198 ? 44.018 56.997 0.263 1.00 19.33 196 LYS A O 1
ATOM 1560 N N . SER A 1 199 ? 45.776 55.587 0.144 1.00 18.09 197 SER A N 1
ATOM 1561 C CA . SER A 1 199 ? 45.750 55.450 -1.326 1.00 18.23 197 SER A CA 1
ATOM 1562 C C . SER A 1 199 ? 44.698 54.476 -1.822 1.00 18.37 197 SER A C 1
ATOM 1563 O O . SER A 1 199 ? 44.406 54.432 -3.022 1.00 18.53 197 SER A O 1
ATOM 1566 N N . GLY A 1 200 ? 44.188 53.642 -0.927 1.00 17.91 198 GLY A N 1
ATOM 1567 C CA . GLY A 1 200 ? 43.342 52.553 -1.342 1.00 16.83 198 GLY A CA 1
ATOM 1568 C C . GLY A 1 200 ? 41.884 52.836 -1.099 1.00 17.17 198 GLY A C 1
ATOM 1569 O O . GLY A 1 200 ? 41.020 52.097 -1.575 1.00 17.04 198 GLY A O 1
ATOM 1570 N N . LEU A 1 201 ? 41.601 53.902 -0.357 1.00 17.15 199 LEU A N 1
ATOM 1571 C CA . LEU A 1 201 ? 40.227 54.295 -0.079 1.00 17.76 199 LEU A CA 1
ATOM 1572 C C . LEU A 1 201 ? 39.596 55.086 -1.208 1.00 17.35 199 LEU A C 1
ATOM 1573 O O . LEU A 1 201 ? 40.271 55.751 -1.974 1.00 17.45 199 LEU A O 1
ATOM 1578 N N . ARG A 1 202 ? 38.274 55.005 -1.279 1.00 17.34 200 ARG A N 1
ATOM 1579 C CA . ARG A 1 202 ? 37.480 55.759 -2.229 1.00 17.55 200 ARG A CA 1
ATOM 1580 C C . ARG A 1 202 ? 36.233 56.239 -1.477 1.00 17.37 200 ARG A C 1
ATOM 1581 O O . ARG A 1 202 ? 35.941 55.758 -0.373 1.00 17.08 200 ARG A O 1
ATOM 1589 N N . TYR A 1 203 ? 35.540 57.212 -2.064 1.00 16.45 201 TYR A N 1
ATOM 1590 C CA . TYR A 1 203 ? 34.361 57.820 -1.470 1.00 16.28 201 TYR A CA 1
ATOM 1591 C C . TYR A 1 203 ? 33.381 56.767 -0.963 1.00 16.18 201 TYR A C 1
ATOM 1592 O O . TYR A 1 203 ? 33.009 56.799 0.196 1.00 16.51 201 TYR A O 1
ATOM 1601 N N . THR A 1 204 ? 32.968 55.844 -1.826 1.00 15.92 202 THR A N 1
ATOM 1602 C CA . THR A 1 204 ? 31.950 54.853 -1.451 1.00 15.59 202 THR A CA 1
ATOM 1603 C C . THR A 1 204 ? 32.414 53.908 -0.353 1.00 15.19 202 THR A C 1
ATOM 1604 O O . THR A 1 204 ? 31.671 53.613 0.573 1.00 14.79 202 THR A O 1
ATOM 1608 N N . THR A 1 205 ? 33.663 53.465 -0.460 1.00 15.91 203 THR A N 1
ATOM 1609 C CA . THR A 1 205 ? 34.259 52.488 0.463 1.00 15.50 203 THR A CA 1
ATOM 1610 C C . THR A 1 205 ? 34.658 53.072 1.815 1.00 15.52 203 THR A C 1
ATOM 1611 O O . THR A 1 205 ? 34.633 52.355 2.836 1.00 15.05 203 THR A O 1
ATOM 1615 N N . ALA A 1 206 ? 35.030 54.360 1.830 1.00 15.00 204 ALA A N 1
ATOM 1616 C CA . ALA A 1 206 ? 35.297 55.056 3.090 1.00 14.23 204 ALA A CA 1
ATOM 1617 C C . ALA A 1 206 ? 33.991 55.148 3.878 1.00 14.41 204 ALA A C 1
ATOM 1618 O O . ALA A 1 206 ? 33.962 54.901 5.069 1.00 15.06 204 ALA A O 1
ATOM 1620 N N . VAL A 1 207 ? 32.902 55.485 3.199 1.00 14.89 205 VAL A N 1
ATOM 1621 C CA . VAL A 1 207 ? 31.560 55.445 3.810 1.00 14.24 205 VAL A CA 1
ATOM 1622 C C . VAL A 1 207 ? 31.163 54.025 4.269 1.00 14.32 205 VAL A C 1
ATOM 1623 O O . VAL A 1 207 ? 30.615 53.858 5.367 1.00 13.54 205 VAL A O 1
ATOM 1627 N N . THR A 1 208 ? 31.482 53.003 3.472 1.00 14.32 206 THR A N 1
ATOM 1628 C CA . THR A 1 208 ? 31.138 51.625 3.857 1.00 14.41 206 THR A CA 1
ATOM 1629 C C . THR A 1 208 ? 31.835 51.258 5.199 1.00 14.86 206 THR A C 1
ATOM 1630 O O . THR A 1 208 ? 31.225 50.645 6.088 1.00 14.20 206 THR A O 1
ATOM 1634 N N . LEU A 1 209 ? 33.100 51.661 5.322 1.00 14.66 207 LEU A N 1
ATOM 1635 C CA . LEU A 1 209 ? 33.907 51.461 6.520 1.00 14.44 207 LEU A CA 1
ATOM 1636 C C . LEU A 1 209 ? 33.362 52.243 7.723 1.00 14.76 207 LEU A C 1
ATOM 1637 O O . LEU A 1 209 ? 33.247 51.704 8.818 1.00 14.96 207 LEU A O 1
ATOM 1642 N N . LEU A 1 210 ? 33.030 53.514 7.503 1.00 15.15 208 LEU A N 1
ATOM 1643 C CA . LEU A 1 210 ? 32.494 54.382 8.551 1.00 14.95 208 LEU A CA 1
ATOM 1644 C C . LEU A 1 210 ? 31.274 53.741 9.203 1.00 14.52 208 LEU A C 1
ATOM 1645 O O . LEU A 1 210 ? 31.149 53.706 10.439 1.00 14.43 208 LEU A O 1
ATOM 1650 N N . LEU A 1 211 ? 30.406 53.198 8.363 1.00 14.05 209 LEU A N 1
ATOM 1651 C CA . LEU A 1 211 ? 29.173 52.569 8.802 1.00 14.75 209 LEU A CA 1
ATOM 1652 C C . LEU A 1 211 ? 29.375 51.193 9.455 1.00 14.28 209 LEU A C 1
ATOM 1653 O O . LEU A 1 211 ? 28.700 50.874 10.441 1.00 14.02 209 LEU A O 1
ATOM 1658 N N . ALA A 1 212 ? 30.297 50.396 8.906 1.00 13.57 210 ALA A N 1
ATOM 1659 C CA . ALA A 1 212 ? 30.688 49.093 9.490 1.00 13.60 210 ALA A CA 1
ATOM 1660 C C . ALA A 1 212 ? 31.126 49.240 10.946 1.00 13.26 210 ALA A C 1
ATOM 1661 O O . ALA A 1 212 ? 30.670 48.509 11.824 1.00 13.32 210 ALA A O 1
ATOM 1663 N N . TYR A 1 213 ? 32.002 50.217 11.161 1.00 12.99 211 TYR A N 1
ATOM 1664 C CA . TYR A 1 213 ? 32.577 50.554 12.445 1.00 11.98 211 TYR A CA 1
ATOM 1665 C C . TYR A 1 213 ? 31.556 51.005 13.463 1.00 11.40 211 TYR A C 1
ATOM 1666 O O . TYR A 1 213 ? 31.472 50.409 14.515 1.00 11.32 211 TYR A O 1
ATOM 1675 N N . PHE A 1 214 ? 30.811 52.074 13.163 1.00 11.70 212 PHE A N 1
ATOM 1676 C CA . PHE A 1 214 ? 29.829 52.630 14.119 1.00 11.87 212 PHE A CA 1
ATOM 1677 C C . PHE A 1 214 ? 28.649 51.702 14.420 1.00 11.82 212 PHE A C 1
ATOM 1678 O O . PHE A 1 214 ? 27.934 51.857 15.427 1.00 12.60 212 PHE A O 1
ATOM 1686 N N . ALA A 1 215 ? 28.445 50.720 13.560 1.00 11.77 213 ALA A N 1
ATOM 1687 C CA . ALA A 1 215 ? 27.393 49.741 13.789 1.00 12.14 213 ALA A CA 1
ATOM 1688 C C . ALA A 1 215 ? 27.894 48.591 14.668 1.00 12.27 213 ALA A C 1
ATOM 1689 O O . ALA A 1 215 ? 27.112 47.794 15.164 1.00 12.24 213 ALA A O 1
ATOM 1691 N N . ALA A 1 216 ? 29.206 48.535 14.870 1.00 13.67 214 ALA A N 1
ATOM 1692 C CA . ALA A 1 216 ? 29.841 47.405 15.531 1.00 14.94 214 ALA A CA 1
ATOM 1693 C C . ALA A 1 216 ? 30.555 47.761 16.843 1.00 15.77 214 ALA A C 1
ATOM 1694 O O . ALA A 1 216 ? 30.773 46.890 17.679 1.00 15.46 214 ALA A O 1
ATOM 1696 N N A ILE A 1 217 ? 30.912 49.036 16.995 0.50 16.36 215 ILE A N 1
ATOM 1697 N N B ILE A 1 217 ? 30.935 49.030 17.000 0.50 16.36 215 ILE A N 1
ATOM 1698 C CA A ILE A 1 217 ? 31.608 49.552 18.175 0.50 17.06 215 ILE A CA 1
ATOM 1699 C CA B ILE A 1 217 ? 31.650 49.472 18.197 0.50 17.04 215 ILE A CA 1
ATOM 1700 C C A ILE A 1 217 ? 30.856 49.193 19.468 0.50 17.94 215 ILE A C 1
ATOM 1701 C C B ILE A 1 217 ? 30.865 49.165 19.459 0.50 17.94 215 ILE A C 1
ATOM 1702 O O A ILE A 1 217 ? 29.627 49.316 19.532 0.50 17.43 215 ILE A O 1
ATOM 1703 O O B ILE A 1 217 ? 29.638 49.315 19.504 0.50 17.41 215 ILE A O 1
ATOM 1712 N N . GLY A 1 218 ? 31.606 48.734 20.473 1.00 18.66 216 GLY A N 1
ATOM 1713 C CA . GLY A 1 218 ? 31.046 48.268 21.733 1.00 21.17 216 GLY A CA 1
ATOM 1714 C C . GLY A 1 218 ? 31.010 46.752 21.812 1.00 23.12 216 GLY A C 1
ATOM 1715 O O . GLY A 1 218 ? 31.122 46.194 22.899 1.00 24.33 216 GLY A O 1
ATOM 1716 N N . SER A 1 219 ? 30.841 46.096 20.659 1.00 24.82 217 SER A N 1
ATOM 1717 C CA . SER A 1 219 ? 30.651 44.635 20.544 1.00 26.01 217 SER A CA 1
ATOM 1718 C C . SER A 1 219 ? 29.351 44.161 21.225 1.00 26.62 217 SER A C 1
ATOM 1719 O O . SER A 1 219 ? 29.358 43.585 22.324 1.00 27.08 217 SER A O 1
ATOM 1722 N N . ALA B 1 4 ? -34.482 42.720 52.324 1.00 30.15 2 ALA B N 1
ATOM 1723 C CA . ALA B 1 4 ? -33.554 42.093 53.331 1.00 29.81 2 ALA B CA 1
ATOM 1724 C C . ALA B 1 4 ? -32.306 41.435 52.697 1.00 28.95 2 ALA B C 1
ATOM 1725 O O . ALA B 1 4 ? -31.180 41.720 53.108 1.00 29.23 2 ALA B O 1
ATOM 1727 N N . GLU B 1 5 ? -32.516 40.562 51.706 1.00 27.40 3 GLU B N 1
ATOM 1728 C CA . GLU B 1 5 ? -31.407 39.828 51.085 1.00 25.03 3 GLU B CA 1
ATOM 1729 C C . GLU B 1 5 ? -30.732 40.559 49.931 1.00 22.90 3 GLU B C 1
ATOM 1730 O O . GLU B 1 5 ? -30.867 40.212 48.760 1.00 23.93 3 GLU B O 1
ATOM 1736 N N . ILE B 1 6 ? -29.972 41.565 50.294 1.00 20.07 4 ILE B N 1
ATOM 1737 C CA . ILE B 1 6 ? -29.189 42.333 49.353 1.00 16.61 4 ILE B CA 1
ATOM 1738 C C . ILE B 1 6 ? -27.719 41.942 49.507 1.00 14.84 4 ILE B C 1
ATOM 1739 O O . ILE B 1 6 ? -27.319 41.354 50.514 1.00 14.33 4 ILE B O 1
ATOM 1744 N N . ASN B 1 7 ? -26.912 42.222 48.500 1.00 12.58 5 ASN B N 1
ATOM 1745 C CA . ASN B 1 7 ? -25.493 42.059 48.668 1.00 11.59 5 ASN B CA 1
ATOM 1746 C C . ASN B 1 7 ? -24.787 43.174 47.911 1.00 10.98 5 ASN B C 1
ATOM 1747 O O . ASN B 1 7 ? -25.401 43.852 47.077 1.00 11.62 5 ASN B O 1
ATOM 1752 N N . ILE B 1 8 ? -23.519 43.422 48.223 1.00 9.80 6 ILE B N 1
ATOM 1753 C CA . ILE B 1 8 ? -22.828 44.565 47.643 1.00 7.97 6 ILE B CA 1
ATOM 1754 C C . ILE B 1 8 ? -22.561 44.484 46.129 1.00 7.75 6 ILE B C 1
ATOM 1755 O O . ILE B 1 8 ? -22.407 45.520 45.478 1.00 7.16 6 ILE B O 1
ATOM 1760 N N . TYR B 1 9 ? -22.468 43.266 45.588 1.00 7.91 7 TYR B N 1
ATOM 1761 C CA . TYR B 1 9 ? -22.319 43.042 44.139 1.00 8.01 7 TYR B CA 1
ATOM 1762 C C . TYR B 1 9 ? -23.560 43.500 43.358 1.00 8.30 7 TYR B C 1
ATOM 1763 O O . TYR B 1 9 ? -23.436 44.260 42.416 1.00 8.69 7 TYR B O 1
ATOM 1772 N N . GLN B 1 10 ? -24.740 43.036 43.779 1.00 8.27 8 GLN B N 1
ATOM 1773 C CA . GLN B 1 10 ? -26.014 43.251 43.075 1.00 9.30 8 GLN B CA 1
ATOM 1774 C C . GLN B 1 10 ? -26.734 44.500 43.579 1.00 8.77 8 GLN B C 1
ATOM 1775 O O . GLN B 1 10 ? -27.562 45.084 42.874 1.00 8.71 8 GLN B O 1
ATOM 1781 N N . ASN B 1 11 ? -26.433 44.891 44.813 1.00 8.65 9 ASN B N 1
ATOM 1782 C CA . ASN B 1 11 ? -27.095 46.045 45.433 1.00 8.96 9 ASN B CA 1
ATOM 1783 C C . ASN B 1 11 ? -26.051 46.949 46.030 1.00 8.09 9 ASN B C 1
ATOM 1784 O O . ASN B 1 11 ? -26.045 47.156 47.246 1.00 9.96 9 ASN B O 1
ATOM 1789 N N . PRO B 1 12 ? -25.133 47.477 45.200 1.00 8.07 10 PRO B N 1
ATOM 1790 C CA . PRO B 1 12 ? -24.071 48.297 45.787 1.00 7.57 10 PRO B CA 1
ATOM 1791 C C . PRO B 1 12 ? -24.546 49.595 46.421 1.00 7.25 10 PRO B C 1
ATOM 1792 O O . PRO B 1 12 ? -24.010 50.004 47.435 1.00 7.53 10 PRO B O 1
ATOM 1796 N N . GLY B 1 13 ? -25.529 50.254 45.824 1.00 8.36 11 GLY B N 1
ATOM 1797 C CA . GLY B 1 13 ? -26.005 51.541 46.347 1.00 7.50 11 GLY B CA 1
ATOM 1798 C C . GLY B 1 13 ? -26.684 51.352 47.669 1.00 8.92 11 GLY B C 1
ATOM 1799 O O . GLY B 1 13 ? -26.492 52.128 48.583 1.00 9.86 11 GLY B O 1
ATOM 1800 N N . GLN B 1 14 ? -27.472 50.290 47.788 1.00 9.34 12 GLN B N 1
ATOM 1801 C CA . GLN B 1 14 ? -28.209 50.042 49.015 1.00 10.10 12 GLN B CA 1
ATOM 1802 C C . GLN B 1 14 ? -27.293 49.553 50.115 1.00 10.06 12 GLN B C 1
ATOM 1803 O O . GLN B 1 14 ? -27.408 50.000 51.241 1.00 10.15 12 GLN B O 1
ATOM 1809 N N . SER B 1 15 ? -26.388 48.634 49.760 1.00 10.27 13 SER B N 1
ATOM 1810 C CA . SER B 1 15 ? -25.325 48.157 50.646 1.00 10.07 13 SER B CA 1
ATOM 1811 C C . SER B 1 15 ? -24.475 49.269 51.267 1.00 9.84 13 SER B C 1
ATOM 1812 O O . SER B 1 15 ? -24.319 49.328 52.480 1.00 9.59 13 SER B O 1
ATOM 1815 N N . LEU B 1 16 ? -23.911 50.131 50.437 1.00 9.39 14 LEU B N 1
ATOM 1816 C CA . LEU B 1 16 ? -23.125 51.248 50.950 1.00 9.55 14 LEU B CA 1
ATOM 1817 C C . LEU B 1 16 ? -23.971 52.332 51.651 1.00 9.15 14 LEU B C 1
ATOM 1818 O O . LEU B 1 16 ? -23.560 52.864 52.664 1.00 8.97 14 LEU B O 1
ATOM 1823 N N . ALA B 1 17 ? -25.129 52.679 51.094 1.00 8.96 15 ALA B N 1
ATOM 1824 C CA . ALA B 1 17 ? -26.097 53.507 51.824 1.00 8.68 15 ALA B CA 1
ATOM 1825 C C . ALA B 1 17 ? -26.313 53.058 53.278 1.00 8.57 15 ALA B C 1
ATOM 1826 O O . ALA B 1 17 ? -26.306 53.890 54.191 1.00 8.88 15 ALA B O 1
ATOM 1828 N N . ASN B 1 18 ? -26.516 51.753 53.511 1.00 9.41 16 ASN B N 1
ATOM 1829 C CA . ASN B 1 18 ? -26.709 51.243 54.865 1.00 9.62 16 ASN B CA 1
ATOM 1830 C C . ASN B 1 18 ? -25.544 51.636 55.766 1.00 10.08 16 ASN B C 1
ATOM 1831 O O . ASN B 1 18 ? -25.763 52.076 56.889 1.00 10.63 16 ASN B O 1
ATOM 1836 N N . ILE B 1 19 ? -24.313 51.484 55.264 1.00 10.25 17 ILE B N 1
ATOM 1837 C CA . ILE B 1 19 ? -23.099 51.828 56.015 1.00 10.46 17 ILE B CA 1
ATOM 1838 C C . ILE B 1 19 ? -22.982 53.336 56.268 1.00 11.13 17 ILE B C 1
ATOM 1839 O O . ILE B 1 19 ? -22.692 53.762 57.390 1.00 11.46 17 ILE B O 1
ATOM 1844 N N . TYR B 1 20 ? -23.232 54.131 55.237 1.00 11.63 18 TYR B N 1
ATOM 1845 C CA . TYR B 1 20 ? -23.112 55.592 55.361 1.00 12.58 18 TYR B CA 1
ATOM 1846 C C . TYR B 1 20 ? -24.207 56.191 56.223 1.00 12.71 18 TYR B C 1
ATOM 1847 O O . TYR B 1 20 ? -23.982 57.168 56.920 1.00 13.60 18 TYR B O 1
ATOM 1856 N N . LYS B 1 21 ? -25.376 55.572 56.230 1.00 13.38 19 LYS B N 1
ATOM 1857 C CA . LYS B 1 21 ? -26.460 56.003 57.121 1.00 13.62 19 LYS B CA 1
ATOM 1858 C C . LYS B 1 21 ? -26.092 55.811 58.624 1.00 13.35 19 LYS B C 1
ATOM 1859 O O . LYS B 1 21 ? -26.486 56.607 59.502 1.00 12.05 19 LYS B O 1
ATOM 1865 N N . GLY B 1 22 ? -25.340 54.746 58.889 1.00 12.60 20 GLY B N 1
ATOM 1866 C CA . GLY B 1 22 ? -24.776 54.491 60.196 1.00 12.10 20 GLY B CA 1
ATOM 1867 C C . GLY B 1 22 ? -23.705 55.512 60.552 1.00 11.76 20 GLY B C 1
ATOM 1868 O O . GLY B 1 22 ? -23.645 55.946 61.688 1.00 11.99 20 GLY B O 1
ATOM 1869 N N . PHE B 1 23 ? -22.858 55.892 59.598 1.00 11.45 21 PHE B N 1
ATOM 1870 C CA . PHE B 1 23 ? -21.899 56.986 59.809 1.00 11.05 21 PHE B CA 1
ATOM 1871 C C . PHE B 1 23 ? -22.643 58.298 60.051 1.00 11.01 21 PHE B C 1
ATOM 1872 O O . PHE B 1 23 ? -22.327 59.020 61.002 1.00 11.27 21 PHE B O 1
ATOM 1880 N N . ALA B 1 24 ? -23.640 58.594 59.209 1.00 10.33 22 ALA B N 1
ATOM 1881 C CA . ALA B 1 24 ? -24.389 59.836 59.317 1.00 10.78 22 ALA B CA 1
ATOM 1882 C C . ALA B 1 24 ? -25.042 59.965 60.696 1.00 11.71 22 ALA B C 1
ATOM 1883 O O . ALA B 1 24 ? -25.090 61.059 61.256 1.00 11.88 22 ALA B O 1
ATOM 1885 N N . ARG B 1 25 ? -25.524 58.848 61.245 1.00 12.98 23 ARG B N 1
ATOM 1886 C CA . ARG B 1 25 ? -26.057 58.821 62.611 1.00 14.19 23 ARG B CA 1
ATOM 1887 C C . ARG B 1 25 ? -24.971 59.016 63.669 1.00 13.78 23 ARG B C 1
ATOM 1888 O O . ARG B 1 25 ? -25.171 59.782 64.580 1.00 12.94 23 ARG B O 1
ATOM 1896 N N . GLN B 1 26 ? -23.838 58.320 63.548 1.00 14.48 24 GLN B N 1
ATOM 1897 C CA . GLN B 1 26 ? -22.692 58.587 64.421 1.00 15.55 24 GLN B CA 1
ATOM 1898 C C . GLN B 1 26 ? -22.428 60.092 64.427 1.00 15.57 24 GLN B C 1
ATOM 1899 O O . GLN B 1 26 ? -22.274 60.700 65.476 1.00 16.40 24 GLN B O 1
ATOM 1905 N N . CYS B 1 27 ? -22.375 60.678 63.238 1.00 16.30 25 CYS B N 1
ATOM 1906 C CA . CYS B 1 27 ? -22.195 62.119 63.060 1.00 16.13 25 CYS B CA 1
ATOM 1907 C C . CYS B 1 27 ? -23.268 62.950 63.749 1.00 16.19 25 CYS B C 1
ATOM 1908 O O . CYS B 1 27 ? -22.975 63.671 64.715 1.00 15.82 25 CYS B O 1
ATOM 1911 N N . ASN B 1 28 ? -24.500 62.853 63.256 1.00 15.50 26 ASN B N 1
ATOM 1912 C CA . ASN B 1 28 ? -25.580 63.701 63.755 1.00 14.94 26 ASN B CA 1
ATOM 1913 C C . ASN B 1 28 ? -26.915 63.006 63.557 1.00 14.42 26 ASN B C 1
ATOM 1914 O O . ASN B 1 28 ? -27.389 62.897 62.423 1.00 14.31 26 ASN B O 1
ATOM 1919 N N . PRO B 1 29 ? -27.525 62.516 64.659 1.00 14.24 27 PRO B N 1
ATOM 1920 C CA . PRO B 1 29 ? -28.832 61.849 64.587 1.00 13.83 27 PRO B CA 1
ATOM 1921 C C . PRO B 1 29 ? -29.925 62.723 63.950 1.00 13.65 27 PRO B C 1
ATOM 1922 O O . PRO B 1 29 ? -30.910 62.195 63.443 1.00 13.41 27 PRO B O 1
ATOM 1926 N N . GLY B 1 30 ? -29.736 64.041 63.963 1.00 13.22 28 GLY B N 1
ATOM 1927 C CA . GLY B 1 30 ? -30.681 64.973 63.348 1.00 13.53 28 GLY B CA 1
ATOM 1928 C C . GLY B 1 30 ? -30.445 65.268 61.872 1.00 13.32 28 GLY B C 1
ATOM 1929 O O . GLY B 1 30 ? -31.248 65.953 61.228 1.00 13.32 28 GLY B O 1
ATOM 1930 N N . PHE B 1 31 ? -29.327 64.784 61.338 1.00 13.41 29 PHE B N 1
ATOM 1931 C CA . PHE B 1 31 ? -29.079 64.848 59.905 1.00 12.65 29 PHE B CA 1
ATOM 1932 C C . PHE B 1 31 ? -30.090 63.966 59.171 1.00 12.68 29 PHE B C 1
ATOM 1933 O O . PHE B 1 31 ? -30.269 62.796 59.517 1.00 12.51 29 PHE B O 1
ATOM 1941 N N . VAL B 1 32 ? -30.757 64.535 58.169 1.00 12.81 30 VAL B N 1
ATOM 1942 C CA . VAL B 1 32 ? -31.715 63.775 57.373 1.00 13.38 30 VAL B CA 1
ATOM 1943 C C . VAL B 1 32 ? -31.005 63.072 56.213 1.00 13.38 30 VAL B C 1
ATOM 1944 O O . VAL B 1 32 ? -30.532 63.707 55.283 1.00 14.35 30 VAL B O 1
ATOM 1948 N N . PHE B 1 33 ? -30.947 61.753 56.282 1.00 13.11 31 PHE B N 1
ATOM 1949 C CA . PHE B 1 33 ? -30.175 60.976 55.349 1.00 12.75 31 PHE B CA 1
ATOM 1950 C C . PHE B 1 33 ? -30.927 60.899 53.993 1.00 12.56 31 PHE B C 1
ATOM 1951 O O . PHE B 1 33 ? -32.097 60.543 53.955 1.00 11.86 31 PHE B O 1
ATOM 1959 N N . PRO B 1 34 ? -30.265 61.284 52.879 1.00 12.61 32 PRO B N 1
ATOM 1960 C CA . PRO B 1 34 ? -30.962 61.233 51.585 1.00 12.81 32 PRO B CA 1
ATOM 1961 C C . PRO B 1 34 ? -30.871 59.820 50.999 1.00 13.03 32 PRO B C 1
ATOM 1962 O O . PRO B 1 34 ? -30.029 59.546 50.139 1.00 13.37 32 PRO B O 1
ATOM 1966 N N . GLU B 1 35 ? -31.711 58.921 51.499 1.00 12.55 33 GLU B N 1
ATOM 1967 C CA . GLU B 1 35 ? -31.517 57.503 51.234 1.00 13.33 33 GLU B CA 1
ATOM 1968 C C . GLU B 1 35 ? -31.758 57.146 49.777 1.00 11.98 33 GLU B C 1
ATOM 1969 O O . GLU B 1 35 ? -30.909 56.508 49.177 1.00 10.91 33 GLU B O 1
ATOM 1975 N N . ALA B 1 36 ? -32.890 57.577 49.210 1.00 11.53 34 ALA B N 1
ATOM 1976 C CA . ALA B 1 36 ? -33.219 57.225 47.827 1.00 11.58 34 ALA B CA 1
ATOM 1977 C C . ALA B 1 36 ? -32.136 57.675 46.837 1.00 11.36 34 ALA B C 1
ATOM 1978 O O . ALA B 1 36 ? -31.745 56.908 45.970 1.00 11.44 34 ALA B O 1
ATOM 1980 N N . GLN B 1 37 ? -31.645 58.900 46.995 1.00 11.06 35 GLN B N 1
ATOM 1981 C CA . GLN B 1 37 ? -30.612 59.445 46.124 1.00 10.35 35 GLN B CA 1
ATOM 1982 C C . GLN B 1 37 ? -29.301 58.711 46.247 1.00 10.37 35 GLN B C 1
ATOM 1983 O O . GLN B 1 37 ? -28.656 58.447 45.243 1.00 10.64 35 GLN B O 1
ATOM 1989 N N . THR B 1 38 ? -28.904 58.393 47.479 1.00 10.27 36 THR B N 1
ATOM 1990 C CA . THR B 1 38 ? -27.651 57.688 47.759 1.00 10.14 36 THR B CA 1
ATOM 1991 C C . THR B 1 38 ? -27.684 56.294 47.162 1.00 10.42 36 THR B C 1
ATOM 1992 O O . THR B 1 38 ? -26.712 55.864 46.551 1.00 11.95 36 THR B O 1
ATOM 1996 N N . ILE B 1 39 ? -28.801 55.594 47.316 1.00 10.77 37 ILE B N 1
ATOM 1997 C CA . ILE B 1 39 ? -28.972 54.264 46.712 1.00 11.02 37 ILE B CA 1
ATOM 1998 C C . ILE B 1 39 ? -28.876 54.403 45.187 1.00 11.47 37 ILE B C 1
ATOM 1999 O O . ILE B 1 39 ? -28.089 53.695 44.542 1.00 11.33 37 ILE B O 1
ATOM 2004 N N . GLU B 1 40 ? -29.673 55.322 44.625 1.00 11.10 38 GLU B N 1
ATOM 2005 C CA . GLU B 1 40 ? -29.710 55.533 43.186 1.00 10.74 38 GLU B CA 1
ATOM 2006 C C . GLU B 1 40 ? -28.337 55.929 42.605 1.00 10.66 38 GLU B C 1
ATOM 2007 O O . GLU B 1 40 ? -27.884 55.304 41.646 1.00 10.17 38 GLU B O 1
ATOM 2013 N N . ALA B 1 41 ? -27.660 56.906 43.215 1.00 10.39 39 ALA B N 1
ATOM 2014 C CA . ALA B 1 41 ? -26.299 57.306 42.775 1.00 10.51 39 ALA B CA 1
ATOM 2015 C C . ALA B 1 41 ? -25.283 56.185 42.791 1.00 10.36 39 ALA B C 1
ATOM 2016 O O . ALA B 1 41 ? -24.471 56.030 41.863 1.00 9.89 39 ALA B O 1
ATOM 2018 N N . TRP B 1 42 ? -25.288 55.410 43.865 1.00 10.50 40 TRP B N 1
ATOM 2019 C CA . TRP B 1 42 ? -24.255 54.400 44.008 1.00 10.37 40 TRP B CA 1
ATOM 2020 C C . TRP B 1 42 ? -24.519 53.124 43.221 1.00 10.33 40 TRP B C 1
ATOM 2021 O O . TRP B 1 42 ? -23.639 52.290 43.052 1.00 11.23 40 TRP B O 1
ATOM 2032 N N . ASP B 1 43 ? -25.715 53.037 42.657 1.00 10.53 41 ASP B N 1
ATOM 2033 C CA . ASP B 1 43 ? -26.086 51.973 41.732 1.00 9.84 41 ASP B CA 1
ATOM 2034 C C . ASP B 1 43 ? -25.711 52.312 40.283 1.00 9.52 41 ASP B C 1
ATOM 2035 O O . ASP B 1 43 ? -25.691 51.446 39.455 1.00 9.66 41 ASP B O 1
ATOM 2040 N N . ILE B 1 44 ? -25.454 53.583 39.984 1.00 8.85 42 ILE B N 1
ATOM 2041 C CA . ILE B 1 44 ? -25.188 54.037 38.621 1.00 8.01 42 ILE B CA 1
ATOM 2042 C C . ILE B 1 44 ? -24.164 53.169 37.840 1.00 8.76 42 ILE B C 1
ATOM 2043 O O . ILE B 1 44 ? -24.401 52.857 36.670 1.00 9.36 42 ILE B O 1
ATOM 2048 N N . PRO B 1 45 ? -23.002 52.840 38.448 1.00 8.59 43 PRO B N 1
ATOM 2049 C CA . PRO B 1 45 ? -22.029 52.049 37.726 1.00 9.24 43 PRO B CA 1
ATOM 2050 C C . PRO B 1 45 ? -22.511 50.662 37.323 1.00 9.62 43 PRO B C 1
ATOM 2051 O O . PRO B 1 45 ? -22.185 50.201 36.221 1.00 9.05 43 PRO B O 1
ATOM 2055 N N . LEU B 1 46 ? -23.297 50.034 38.194 1.00 9.51 44 LEU B N 1
ATOM 2056 C CA . LEU B 1 46 ? -23.926 48.766 37.894 1.00 9.17 44 LEU B CA 1
ATOM 2057 C C . LEU B 1 46 ? -25.063 48.858 36.853 1.00 9.49 44 LEU B C 1
ATOM 2058 O O . LEU B 1 46 ? -25.249 47.919 36.058 1.00 8.90 44 LEU B O 1
ATOM 2063 N N A ARG B 1 47 ? -25.811 49.956 36.854 0.40 9.30 45 ARG B N 1
ATOM 2064 N N B ARG B 1 47 ? -25.816 49.958 36.865 0.40 9.32 45 ARG B N 1
ATOM 2065 N N C ARG B 1 47 ? -25.794 49.973 36.857 0.20 9.13 45 ARG B N 1
ATOM 2066 C CA A ARG B 1 47 ? -26.852 50.134 35.847 0.40 9.69 45 ARG B CA 1
ATOM 2067 C CA B ARG B 1 47 ? -26.859 50.163 35.858 0.40 9.72 45 ARG B CA 1
ATOM 2068 C CA C ARG B 1 47 ? -26.865 50.221 35.883 0.20 9.17 45 ARG B CA 1
ATOM 2069 C C A ARG B 1 47 ? -26.244 50.352 34.464 0.40 9.59 45 ARG B C 1
ATOM 2070 C C B ARG B 1 47 ? -26.249 50.361 34.471 0.40 9.61 45 ARG B C 1
ATOM 2071 C C C ARG B 1 47 ? -26.343 50.585 34.487 0.20 9.31 45 ARG B C 1
ATOM 2072 O O A ARG B 1 47 ? -26.806 49.916 33.473 0.40 9.95 45 ARG B O 1
ATOM 2073 O O B ARG B 1 47 ? -26.815 49.920 33.485 0.40 9.98 45 ARG B O 1
ATOM 2074 O O C ARG B 1 47 ? -27.083 50.510 33.511 0.20 9.55 45 ARG B O 1
ATOM 2096 N N . LEU B 1 48 ? -25.079 50.994 34.411 1.00 9.42 46 LEU B N 1
ATOM 2097 C CA . LEU B 1 48 ? -24.395 51.251 33.145 1.00 9.58 46 LEU B CA 1
ATOM 2098 C C . LEU B 1 48 ? -23.725 49.982 32.636 1.00 9.59 46 LEU B C 1
ATOM 2099 O O . LEU B 1 48 ? -23.616 49.759 31.427 1.00 9.23 46 LEU B O 1
ATOM 2104 N N . HIS B 1 49 ? -23.310 49.143 33.575 1.00 10.12 47 HIS B N 1
ATOM 2105 C CA . HIS B 1 49 ? -22.632 47.902 33.259 1.00 10.74 47 HIS B CA 1
ATOM 2106 C C . HIS B 1 49 ? -23.254 46.698 33.982 1.00 11.72 47 HIS B C 1
ATOM 2107 O O . HIS B 1 49 ? -22.640 46.139 34.924 1.00 12.23 47 HIS B O 1
ATOM 2114 N N . PRO B 1 50 ? -24.462 46.267 33.527 1.00 11.77 48 PRO B N 1
ATOM 2115 C CA . PRO B 1 50 ? -25.058 45.031 34.058 1.00 11.62 48 PRO B CA 1
ATOM 2116 C C . PRO B 1 50 ? -24.147 43.822 33.880 1.00 11.47 48 PRO B C 1
ATOM 2117 O O . PRO B 1 50 ? -24.233 42.890 34.671 1.00 11.61 48 PRO B O 1
ATOM 2121 N N A GLU B 1 51 ? -23.313 43.889 32.835 0.50 11.62 49 GLU B N 1
ATOM 2122 N N B GLU B 1 51 ? -23.273 43.814 32.879 0.50 11.44 49 GLU B N 1
ATOM 2123 C CA A GLU B 1 51 ? -22.249 42.925 32.510 0.50 11.99 49 GLU B CA 1
ATOM 2124 C CA B GLU B 1 51 ? -22.410 42.641 32.650 0.50 11.58 49 GLU B CA 1
ATOM 2125 C C A GLU B 1 51 ? -21.428 42.486 33.723 0.50 12.09 49 GLU B C 1
ATOM 2126 C C B GLU B 1 51 ? -21.324 42.468 33.723 0.50 11.86 49 GLU B C 1
ATOM 2127 O O A GLU B 1 51 ? -20.979 41.341 33.784 0.50 12.42 49 GLU B O 1
ATOM 2128 O O B GLU B 1 51 ? -20.553 41.500 33.669 0.50 12.07 49 GLU B O 1
ATOM 2139 N N . PHE B 1 52 ? -21.239 43.405 34.671 1.00 12.16 50 PHE B N 1
ATOM 2140 C CA . PHE B 1 52 ? -20.361 43.206 35.849 1.00 12.24 50 PHE B CA 1
ATOM 2141 C C . PHE B 1 52 ? -20.733 41.950 36.645 1.00 13.25 50 PHE B C 1
ATOM 2142 O O . PHE B 1 52 ? -19.877 41.363 37.308 1.00 13.00 50 PHE B O 1
ATOM 2150 N N . ILE B 1 53 ? -22.016 41.578 36.562 1.00 14.03 51 ILE B N 1
ATOM 2151 C CA . ILE B 1 53 ? -22.562 40.375 37.175 1.00 14.98 51 ILE B CA 1
ATOM 2152 C C . ILE B 1 53 ? -23.281 39.605 36.063 1.00 15.50 51 ILE B C 1
ATOM 2153 O O . ILE B 1 53 ? -24.468 39.810 35.849 1.00 15.73 51 ILE B O 1
ATOM 2158 N N . PRO B 1 54 ? -22.553 38.753 35.324 1.00 16.11 52 PRO B N 1
ATOM 2159 C CA . PRO B 1 54 ? -23.115 38.032 34.175 1.00 16.73 52 PRO B CA 1
ATOM 2160 C C . PRO B 1 54 ? -24.289 37.130 34.556 1.00 17.34 52 PRO B C 1
ATOM 2161 O O . PRO B 1 54 ? -24.120 36.203 35.354 1.00 18.16 52 PRO B O 1
ATOM 2165 N N . GLY B 1 55 ? -25.464 37.410 33.988 1.00 17.66 53 GLY B N 1
ATOM 2166 C CA . GLY B 1 55 ? -26.683 36.633 34.225 1.00 18.14 53 GLY B CA 1
ATOM 2167 C C . GLY B 1 55 ? -27.133 36.547 35.679 1.00 18.74 53 GLY B C 1
ATOM 2168 O O . GLY B 1 55 ? -27.766 35.571 36.070 1.00 19.20 53 GLY B O 1
ATOM 2169 N N . GLY B 1 56 ? -26.800 37.542 36.496 1.00 18.57 54 GLY B N 1
ATOM 2170 C CA . GLY B 1 56 ? -27.177 37.507 37.917 1.00 18.91 54 GLY B CA 1
ATOM 2171 C C . GLY B 1 56 ? -26.355 36.596 38.837 1.00 19.00 54 GLY B C 1
ATOM 2172 O O . GLY B 1 56 ? -26.719 36.373 40.009 1.00 19.27 54 GLY B O 1
ATOM 2173 N N . ASP B 1 57 ? -25.238 36.090 38.326 1.00 18.67 55 ASP B N 1
ATOM 2174 C CA . ASP B 1 57 ? -24.384 35.157 39.061 1.00 18.44 55 ASP B CA 1
ATOM 2175 C C . ASP B 1 57 ? -23.195 35.891 39.667 1.00 17.75 55 ASP B C 1
ATOM 2176 O O . ASP B 1 57 ? -22.265 36.249 38.946 1.00 17.33 55 ASP B O 1
ATOM 2181 N N . ILE B 1 58 ? -23.230 36.118 40.983 1.00 17.28 56 ILE B N 1
ATOM 2182 C CA . ILE B 1 58 ? -22.181 36.897 41.683 1.00 16.44 56 ILE B CA 1
ATOM 2183 C C . ILE B 1 58 ? -20.831 36.175 41.752 1.00 16.04 56 ILE B C 1
ATOM 2184 O O . ILE B 1 58 ? -19.799 36.794 41.968 1.00 15.25 56 ILE B O 1
ATOM 2189 N N . SER B 1 59 ? -20.845 34.859 41.552 1.00 15.74 57 SER B N 1
ATOM 2190 C CA . SER B 1 59 ? -19.617 34.088 41.544 1.00 15.70 57 SER B CA 1
ATOM 2191 C C . SER B 1 59 ? -18.895 34.280 40.205 1.00 15.52 57 SER B C 1
ATOM 2192 O O . SER B 1 59 ? -17.736 33.903 40.057 1.00 15.70 57 SER B O 1
ATOM 2195 N N . LYS B 1 60 ? -19.585 34.891 39.245 1.00 15.02 58 LYS B N 1
ATOM 2196 C CA . LYS B 1 60 ? -18.976 35.253 37.980 1.00 15.12 58 LYS B CA 1
ATOM 2197 C C . LYS B 1 60 ? -18.719 36.774 37.903 1.00 14.71 58 LYS B C 1
ATOM 2198 O O . LYS B 1 60 ? -18.434 37.308 36.825 1.00 14.91 58 LYS B O 1
ATOM 2204 N N . ALA B 1 61 ? -18.798 37.452 39.054 1.00 13.84 59 ALA B N 1
ATOM 2205 C CA . ALA B 1 61 ? -18.618 38.913 39.151 1.00 13.25 59 ALA B CA 1
ATOM 2206 C C . ALA B 1 61 ? -17.296 39.369 38.559 1.00 13.02 59 ALA B C 1
ATOM 2207 O O . ALA B 1 61 ? -16.291 38.673 38.686 1.00 12.55 59 ALA B O 1
ATOM 2209 N N . ASP B 1 62 ? -17.312 40.536 37.914 1.00 12.92 60 ASP B N 1
ATOM 2210 C CA . ASP B 1 62 ? -16.127 41.133 37.285 1.00 12.88 60 ASP B CA 1
ATOM 2211 C C . ASP B 1 62 ? -15.058 41.463 38.341 1.00 12.40 60 ASP B C 1
ATOM 2212 O O . ASP B 1 62 ? -15.350 42.135 39.309 1.00 10.53 60 ASP B O 1
ATOM 2217 N N . GLN B 1 63 ? -13.833 40.974 38.117 1.00 12.98 61 GLN B N 1
ATOM 2218 C CA . GLN B 1 63 ? -12.703 41.103 39.040 1.00 14.03 61 GLN B CA 1
ATOM 2219 C C . GLN B 1 63 ? -12.468 42.554 39.424 1.00 13.14 61 GLN B C 1
ATOM 2220 O O . GLN B 1 63 ? -12.292 42.867 40.607 1.00 13.39 61 GLN B O 1
ATOM 2226 N N . GLN B 1 64 ? -12.405 43.423 38.424 1.00 11.62 62 GLN B N 1
ATOM 2227 C CA . GLN B 1 64 ? -12.114 44.818 38.679 1.00 12.09 62 GLN B CA 1
ATOM 2228 C C . GLN B 1 64 ? -13.220 45.496 39.446 1.00 10.98 62 GLN B C 1
ATOM 2229 O O . GLN B 1 64 ? -12.935 46.301 40.319 1.00 11.43 62 GLN B O 1
ATOM 2235 N N . TYR B 1 65 ? -14.464 45.197 39.099 1.00 9.93 63 TYR B N 1
ATOM 2236 C CA . TYR B 1 65 ? -15.618 45.663 39.861 1.00 9.71 63 TYR B CA 1
ATOM 2237 C C . TYR B 1 65 ? -15.536 45.184 41.288 1.00 10.57 63 TYR B C 1
ATOM 2238 O O . TYR B 1 65 ? -15.721 45.964 42.216 1.00 10.69 63 TYR B O 1
ATOM 2247 N N . SER B 1 66 ? -15.278 43.882 41.460 1.00 11.32 64 SER B N 1
ATOM 2248 C CA . SER B 1 66 ? -15.161 43.303 42.793 1.00 12.15 64 SER B CA 1
ATOM 2249 C C . SER B 1 66 ? -14.041 43.991 43.585 1.00 13.15 64 SER B C 1
ATOM 2250 O O . SER B 1 66 ? -14.223 44.313 44.749 1.00 12.17 64 SER B O 1
ATOM 2253 N N . THR B 1 67 ? -12.897 44.244 42.940 1.00 14.99 65 THR B N 1
ATOM 2254 C CA . THR B 1 67 ? -11.790 44.988 43.586 1.00 16.26 65 THR B CA 1
ATOM 2255 C C . THR B 1 67 ? -12.186 46.399 44.046 1.00 16.45 65 THR B C 1
ATOM 2256 O O . THR B 1 67 ? -11.737 46.843 45.080 1.00 16.85 65 THR B O 1
ATOM 2260 N N . LEU B 1 68 ? -13.066 47.069 43.306 1.00 16.41 66 LEU B N 1
ATOM 2261 C CA . LEU B 1 68 ? -13.535 48.412 43.678 1.00 16.20 66 LEU B CA 1
ATOM 2262 C C . LEU B 1 68 ? -14.412 48.363 44.935 1.00 15.99 66 LEU B C 1
ATOM 2263 O O . LEU B 1 68 ? -14.385 49.277 45.772 1.00 14.89 66 LEU B O 1
ATOM 2268 N N . LEU B 1 69 ? -15.238 47.311 45.011 1.00 15.64 67 LEU B N 1
ATOM 2269 C CA . LEU B 1 69 ? -16.150 47.101 46.125 1.00 15.58 67 LEU B CA 1
ATOM 2270 C C . LEU B 1 69 ? -15.394 46.735 47.400 1.00 16.22 67 LEU B C 1
ATOM 2271 O O . LEU B 1 69 ? -15.774 47.196 48.480 1.00 16.35 67 LEU B O 1
ATOM 2276 N N . ALA B 1 70 ? -14.333 45.926 47.260 1.00 17.18 68 ALA B N 1
ATOM 2277 C CA . ALA B 1 70 ? -13.396 45.622 48.351 1.00 18.26 68 ALA B CA 1
ATOM 2278 C C . ALA B 1 70 ? -12.625 46.848 48.866 1.00 19.02 68 ALA B C 1
ATOM 2279 O O . ALA B 1 70 ? -12.401 46.969 50.069 1.00 19.74 68 ALA B O 1
ATOM 2281 N N A GLN B 1 71 ? -12.182 47.714 47.942 0.50 19.07 69 GLN B N 1
ATOM 2282 N N B GLN B 1 71 ? -12.234 47.752 47.973 0.50 19.32 69 GLN B N 1
ATOM 2283 C CA A GLN B 1 71 ? -11.566 49.019 48.263 0.50 19.10 69 GLN B CA 1
ATOM 2284 C CA B GLN B 1 71 ? -11.506 48.949 48.402 0.50 19.58 69 GLN B CA 1
ATOM 2285 C C A GLN B 1 71 ? -12.465 49.788 49.213 0.50 19.11 69 GLN B C 1
ATOM 2286 C C B GLN B 1 71 ? -12.432 49.945 49.116 0.50 19.44 69 GLN B C 1
ATOM 2287 O O A GLN B 1 71 ? -12.037 50.271 50.258 0.50 18.78 69 GLN B O 1
ATOM 2288 O O B GLN B 1 71 ? -11.984 50.710 49.958 0.50 19.42 69 GLN B O 1
ATOM 2299 N N . GLU B 1 72 ? -13.729 49.875 48.815 1.00 19.45 70 GLU B N 1
ATOM 2300 C CA . GLU B 1 72 ? -14.747 50.656 49.486 1.00 19.98 70 GLU B CA 1
ATOM 2301 C C . GLU B 1 72 ? -15.075 50.103 50.874 1.00 19.67 70 GLU B C 1
ATOM 2302 O O . GLU B 1 72 ? -15.296 50.844 51.830 1.00 20.31 70 GLU B O 1
ATOM 2308 N N . ILE B 1 73 ? -15.095 48.790 50.990 1.00 19.41 71 ILE B N 1
ATOM 2309 C CA . ILE B 1 73 ? -15.251 48.158 52.281 1.00 18.55 71 ILE B CA 1
ATOM 2310 C C . ILE B 1 73 ? -14.078 48.532 53.183 1.00 18.38 71 ILE B C 1
ATOM 2311 O O . ILE B 1 73 ? -14.275 48.922 54.332 1.00 18.09 71 ILE B O 1
ATOM 2316 N N . ALA B 1 74 ? -12.863 48.442 52.632 1.00 18.69 72 ALA B N 1
ATOM 2317 C CA . ALA B 1 74 ? -11.640 48.726 53.369 1.00 18.69 72 ALA B CA 1
ATOM 2318 C C . ALA B 1 74 ? -11.614 50.167 53.853 1.00 19.30 72 ALA B C 1
ATOM 2319 O O . ALA B 1 74 ? -11.081 50.449 54.923 1.00 19.36 72 ALA B O 1
ATOM 2321 N N . ASN B 1 75 ? -12.191 51.069 53.057 1.00 19.76 73 ASN B N 1
ATOM 2322 C CA . ASN B 1 75 ? -12.281 52.484 53.409 1.00 20.36 73 ASN B CA 1
ATOM 2323 C C . ASN B 1 75 ? -13.302 52.746 54.510 1.00 19.96 73 ASN B C 1
ATOM 2324 O O . ASN B 1 75 ? -13.085 53.609 55.351 1.00 20.53 73 ASN B O 1
ATOM 2329 N N . GLY B 1 76 ? -14.418 52.012 54.495 1.00 19.75 74 GLY B N 1
ATOM 2330 C CA . GLY B 1 76 ? -15.402 52.107 55.577 1.00 19.86 74 GLY B CA 1
ATOM 2331 C C . GLY B 1 76 ? -14.811 51.679 56.906 1.00 19.92 74 GLY B C 1
ATOM 2332 O O . GLY B 1 76 ? -15.160 52.228 57.955 1.00 20.04 74 GLY B O 1
ATOM 2333 N N . VAL B 1 77 ? -13.899 50.709 56.860 1.00 20.48 75 VAL B N 1
ATOM 2334 C CA . VAL B 1 77 ? -13.181 50.244 58.052 1.00 21.46 75 VAL B CA 1
ATOM 2335 C C . VAL B 1 77 ? -12.251 51.327 58.601 1.00 22.26 75 VAL B C 1
ATOM 2336 O O . VAL B 1 77 ? -12.131 51.490 59.814 1.00 22.48 75 VAL B O 1
ATOM 2340 N N . THR B 1 78 ? -11.614 52.093 57.720 1.00 23.04 76 THR B N 1
ATOM 2341 C CA . THR B 1 78 ? -10.718 53.144 58.193 1.00 23.60 76 THR B CA 1
ATOM 2342 C C . THR B 1 78 ? -11.519 54.338 58.710 1.00 23.83 76 THR B C 1
ATOM 2343 O O . THR B 1 78 ? -11.153 54.921 59.707 1.00 23.87 76 THR B O 1
ATOM 2347 N N . ILE B 1 79 ? -12.629 54.679 58.059 1.00 24.41 77 ILE B N 1
ATOM 2348 C CA . ILE B 1 79 ? -13.501 55.727 58.587 1.00 24.66 77 ILE B CA 1
ATOM 2349 C C . ILE B 1 79 ? -13.992 55.368 59.992 1.00 24.71 77 ILE B C 1
ATOM 2350 O O . ILE B 1 79 ? -14.079 56.231 60.849 1.00 24.98 77 ILE B O 1
ATOM 2355 N N . GLY B 1 80 ? -14.299 54.091 60.225 1.00 25.00 78 GLY B N 1
ATOM 2356 C CA . GLY B 1 80 ? -14.721 53.620 61.542 1.00 24.66 78 GLY B CA 1
ATOM 2357 C C . GLY B 1 80 ? -13.658 53.948 62.564 1.00 25.28 78 GLY B C 1
ATOM 2358 O O . GLY B 1 80 ? -13.965 54.492 63.616 1.00 25.71 78 GLY B O 1
ATOM 2359 N N . PHE B 1 81 ? -12.398 53.644 62.236 1.00 25.38 79 PHE B N 1
ATOM 2360 C CA . PHE B 1 81 ? -11.265 53.927 63.108 1.00 25.59 79 PHE B CA 1
ATOM 2361 C C . PHE B 1 81 ? -11.061 55.423 63.300 1.00 25.41 79 PHE B C 1
ATOM 2362 O O . PHE B 1 81 ? -10.795 55.862 64.410 1.00 26.25 79 PHE B O 1
ATOM 2370 N N . ARG B 1 82 ? -11.218 56.193 62.229 1.00 25.15 80 ARG B N 1
ATOM 2371 C CA . ARG B 1 82 ? -11.023 57.641 62.255 1.00 25.27 80 ARG B CA 1
ATOM 2372 C C . ARG B 1 82 ? -12.146 58.412 62.936 1.00 25.17 80 ARG B C 1
ATOM 2373 O O . ARG B 1 82 ? -11.975 59.584 63.277 1.00 25.22 80 ARG B O 1
ATOM 2389 N N . VAL B 1 84 ? -13.021 57.946 65.883 1.00 25.57 82 VAL B N 1
ATOM 2390 C CA . VAL B 1 84 ? -12.686 58.078 67.289 1.00 25.68 82 VAL B CA 1
ATOM 2391 C C . VAL B 1 84 ? -11.777 59.283 67.489 1.00 25.68 82 VAL B C 1
ATOM 2392 O O . VAL B 1 84 ? -12.034 60.102 68.353 1.00 25.74 82 VAL B O 1
ATOM 2396 N N . ASN B 1 85 ? -10.759 59.424 66.643 1.00 25.66 83 ASN B N 1
ATOM 2397 C CA . ASN B 1 85 ? -9.775 60.485 66.808 1.00 25.91 83 ASN B CA 1
ATOM 2398 C C . ASN B 1 85 ? -9.937 61.704 65.885 1.00 24.92 83 ASN B C 1
ATOM 2399 O O . ASN B 1 85 ? -9.295 62.729 66.100 1.00 24.20 83 ASN B O 1
ATOM 2404 N N . GLU B 1 86 ? -10.795 61.588 64.875 1.00 23.78 84 GLU B N 1
ATOM 2405 C CA . GLU B 1 86 ? -10.964 62.648 63.894 1.00 23.31 84 GLU B CA 1
ATOM 2406 C C . GLU B 1 86 ? -12.413 62.871 63.540 1.00 22.69 84 GLU B C 1
ATOM 2407 O O . GLU B 1 86 ? -12.721 63.152 62.377 1.00 22.11 84 GLU B O 1
ATOM 2413 N N . LYS B 1 87 ? -13.300 62.760 64.521 1.00 22.04 85 LYS B N 1
ATOM 2414 C CA . LYS B 1 87 ? -14.732 62.752 64.231 1.00 22.09 85 LYS B CA 1
ATOM 2415 C C . LYS B 1 87 ? -15.252 64.014 63.533 1.00 22.03 85 LYS B C 1
ATOM 2416 O O . LYS B 1 87 ? -16.120 63.918 62.653 1.00 21.70 85 LYS B O 1
ATOM 2422 N N . GLU B 1 88 ? -14.729 65.179 63.909 1.00 21.46 86 GLU B N 1
ATOM 2423 C CA . GLU B 1 88 ? -15.213 66.433 63.338 1.00 22.05 86 GLU B CA 1
ATOM 2424 C C . GLU B 1 88 ? -14.849 66.623 61.848 1.00 21.51 86 GLU B C 1
ATOM 2425 O O . GLU B 1 88 ? -15.680 67.091 61.058 1.00 20.97 86 GLU B O 1
ATOM 2431 N N A ARG B 1 89 ? -13.617 66.255 61.494 0.50 21.41 87 ARG B N 1
ATOM 2432 N N B ARG B 1 89 ? -13.620 66.265 61.480 0.50 21.45 87 ARG B N 1
ATOM 2433 C CA A ARG B 1 89 ? -13.140 66.254 60.112 0.50 21.56 87 ARG B CA 1
ATOM 2434 C CA B ARG B 1 89 ? -13.214 66.283 60.080 0.50 21.60 87 ARG B CA 1
ATOM 2435 C C A ARG B 1 89 ? -13.893 65.192 59.304 0.50 21.64 87 ARG B C 1
ATOM 2436 C C B ARG B 1 89 ? -13.970 65.200 59.314 0.50 21.67 87 ARG B C 1
ATOM 2437 O O A ARG B 1 89 ? -14.414 65.481 58.230 0.50 21.78 87 ARG B O 1
ATOM 2438 O O B ARG B 1 89 ? -14.563 65.477 58.274 0.50 21.76 87 ARG B O 1
ATOM 2453 N N . VAL B 1 90 ? -13.958 63.975 59.841 1.00 21.72 88 VAL B N 1
ATOM 2454 C CA . VAL B 1 90 ? -14.713 62.866 59.230 1.00 21.52 88 VAL B CA 1
ATOM 2455 C C . VAL B 1 90 ? -16.166 63.272 58.921 1.00 21.38 88 VAL B C 1
ATOM 2456 O O . VAL B 1 90 ? -16.640 63.095 57.803 1.00 20.77 88 VAL B O 1
ATOM 2460 N N . CYS B 1 91 ? -16.842 63.861 59.902 1.00 21.43 89 CYS B N 1
ATOM 2461 C CA . CYS B 1 91 ? -18.266 64.160 59.767 1.00 22.04 89 CYS B CA 1
ATOM 2462 C C . CYS B 1 91 ? -18.599 65.387 58.907 1.00 21.56 89 CYS B C 1
ATOM 2463 O O . CYS B 1 91 ? -19.414 65.284 57.999 1.00 21.10 89 CYS B O 1
ATOM 2466 N N . ASN B 1 92 ? -17.946 66.516 59.169 1.00 21.73 90 ASN B N 1
ATOM 2467 C CA . ASN B 1 92 ? -18.346 67.804 58.590 1.00 22.01 90 ASN B CA 1
ATOM 2468 C C . ASN B 1 92 ? -17.588 68.260 57.356 1.00 21.99 90 ASN B C 1
ATOM 2469 O O . ASN B 1 92 ? -17.964 69.267 56.745 1.00 21.83 90 ASN B O 1
ATOM 2474 N N . VAL B 1 93 ? -16.496 67.574 57.036 1.00 22.27 91 VAL B N 1
ATOM 2475 C CA . VAL B 1 93 ? -15.710 67.872 55.825 1.00 22.90 91 VAL B CA 1
ATOM 2476 C C . VAL B 1 93 ? -15.869 66.705 54.840 1.00 23.66 91 VAL B C 1
ATOM 2477 O O . VAL B 1 93 ? -16.115 66.897 53.640 1.00 24.45 91 VAL B O 1
ATOM 2481 N N . GLU B 1 94 ? -15.776 65.490 55.367 1.00 23.47 92 GLU B N 1
ATOM 2482 C CA . GLU B 1 94 ? -15.722 64.322 54.530 1.00 23.76 92 GLU B CA 1
ATOM 2483 C C . GLU B 1 94 ? -17.105 63.751 54.218 1.00 23.52 92 GLU B C 1
ATOM 2484 O O . GLU B 1 94 ? -17.461 63.618 53.045 1.00 24.58 92 GLU B O 1
ATOM 2490 N N . ILE B 1 95 ? -17.906 63.455 55.236 1.00 22.51 93 ILE B N 1
ATOM 2491 C CA . ILE B 1 95 ? -19.056 62.564 55.017 1.00 22.21 93 ILE B CA 1
ATOM 2492 C C . ILE B 1 95 ? -20.395 63.251 54.732 1.00 22.01 93 ILE B C 1
ATOM 2493 O O . ILE B 1 95 ? -21.032 62.968 53.714 1.00 21.76 93 ILE B O 1
ATOM 2498 N N . LEU B 1 96 ? -20.832 64.125 55.627 1.00 21.35 94 LEU B N 1
ATOM 2499 C CA . LEU B 1 96 ? -22.139 64.763 55.464 1.00 20.72 94 LEU B CA 1
ATOM 2500 C C . LEU B 1 96 ? -22.215 65.595 54.180 1.00 20.66 94 LEU B C 1
ATOM 2501 O O . LEU B 1 96 ? -23.191 65.471 53.442 1.00 20.18 94 LEU B O 1
ATOM 2506 N N . PRO B 1 97 ? -21.171 66.413 53.889 1.00 20.77 95 PRO B N 1
ATOM 2507 C CA . PRO B 1 97 ? -21.124 67.153 52.615 1.00 20.94 95 PRO B CA 1
ATOM 2508 C C . PRO B 1 97 ? -21.176 66.253 51.381 1.00 21.28 95 PRO B C 1
ATOM 2509 O O . PRO B 1 97 ? -21.832 66.596 50.394 1.00 21.63 95 PRO B O 1
ATOM 2513 N N . LEU B 1 98 ? -20.483 65.117 51.431 1.00 21.40 96 LEU B N 1
ATOM 2514 C CA . LEU B 1 98 ? -20.566 64.144 50.347 1.00 21.47 96 LEU B CA 1
ATOM 2515 C C . LEU B 1 98 ? -21.996 63.731 50.084 1.00 20.79 96 LEU B C 1
ATOM 2516 O O . LEU B 1 98 ? -22.427 63.726 48.944 1.00 21.17 96 LEU B O 1
ATOM 2521 N N . LEU B 1 99 ? -22.712 63.367 51.141 1.00 21.13 97 LEU B N 1
ATOM 2522 C CA . LEU B 1 99 ? -24.094 62.863 51.053 1.00 20.37 97 LEU B CA 1
ATOM 2523 C C . LEU B 1 99 ? -25.064 63.955 50.598 1.00 21.10 97 LEU B C 1
ATOM 2524 O O . LEU B 1 99 ? -25.933 63.717 49.768 1.00 21.80 97 LEU B O 1
ATOM 2529 N N . THR B 1 100 ? -24.893 65.149 51.147 1.00 21.15 98 THR B N 1
ATOM 2530 C CA . THR B 1 100 ? -25.684 66.326 50.786 1.00 21.84 98 THR B CA 1
ATOM 2531 C C . THR B 1 100 ? -25.491 66.730 49.303 1.00 22.01 98 THR B C 1
ATOM 2532 O O . THR B 1 100 ? -26.444 66.881 48.559 1.00 21.62 98 THR B O 1
ATOM 2536 N N . SER B 1 101 ? -24.243 66.883 48.883 1.00 22.66 99 SER B N 1
ATOM 2537 C CA . SER B 1 101 ? -23.939 67.342 47.540 1.00 23.45 99 SER B CA 1
ATOM 2538 C C . SER B 1 101 ? -24.332 66.331 46.475 1.00 23.31 99 SER B C 1
ATOM 2539 O O . SER B 1 101 ? -24.828 66.699 45.404 1.00 24.21 99 SER B O 1
ATOM 2550 N N . ALA B 1 103 ? -26.781 64.132 46.651 1.00 20.06 101 ALA B N 1
ATOM 2551 C CA . ALA B 1 103 ? -28.234 64.187 46.541 1.00 19.19 101 ALA B CA 1
ATOM 2552 C C . ALA B 1 103 ? -28.736 65.409 45.770 1.00 18.64 101 ALA B C 1
ATOM 2553 O O . ALA B 1 103 ? -29.706 65.302 45.019 1.00 17.55 101 ALA B O 1
ATOM 2555 N N . GLN B 1 104 ? -28.097 66.571 45.972 1.00 18.50 102 GLN B N 1
ATOM 2556 C CA . GLN B 1 104 ? -28.474 67.782 45.251 1.00 18.70 102 GLN B CA 1
ATOM 2557 C C . GLN B 1 104 ? -28.106 67.711 43.760 1.00 18.38 102 GLN B C 1
ATOM 2558 O O . GLN B 1 104 ? -28.866 68.168 42.902 1.00 18.18 102 GLN B O 1
ATOM 2564 N N . ASN B 1 105 ? -26.941 67.140 43.457 1.00 17.61 103 ASN B N 1
ATOM 2565 C CA . ASN B 1 105 ? -26.481 67.032 42.098 1.00 17.20 103 ASN B CA 1
ATOM 2566 C C . ASN B 1 105 ? -27.239 65.962 41.318 1.00 17.61 103 ASN B C 1
ATOM 2567 O O . ASN B 1 105 ? -27.566 66.167 40.170 1.00 17.18 103 ASN B O 1
ATOM 2572 N N . LEU B 1 106 ? -27.540 64.836 41.944 1.00 18.23 104 LEU B N 1
ATOM 2573 C CA . LEU B 1 106 ? -28.345 63.816 41.273 1.00 19.18 104 LEU B CA 1
ATOM 2574 C C . LEU B 1 106 ? -29.724 64.379 40.876 1.00 19.55 104 LEU B C 1
ATOM 2575 O O . LEU B 1 106 ? -30.198 64.181 39.746 1.00 19.65 104 LEU B O 1
ATOM 2580 N N . ASP B 1 107 ? -30.341 65.099 41.803 1.00 20.20 105 ASP B N 1
ATOM 2581 C CA . ASP B 1 107 ? -31.603 65.800 41.560 1.00 21.28 105 ASP B CA 1
ATOM 2582 C C . ASP B 1 107 ? -31.568 66.874 40.456 1.00 20.89 105 ASP B C 1
ATOM 2583 O O . ASP B 1 107 ? -32.535 67.012 39.713 1.00 21.07 105 ASP B O 1
ATOM 2588 N N A ARG B 1 108 ? -30.467 67.619 40.347 0.70 21.09 106 ARG B N 1
ATOM 2589 N N B ARG B 1 108 ? -30.460 67.609 40.361 0.30 20.68 106 ARG B N 1
ATOM 2590 C CA A ARG B 1 108 ? -30.310 68.588 39.253 0.70 21.09 106 ARG B CA 1
ATOM 2591 C CA B ARG B 1 108 ? -30.262 68.583 39.284 0.30 20.32 106 ARG B CA 1
ATOM 2592 C C A ARG B 1 108 ? -30.308 67.844 37.922 0.70 20.59 106 ARG B C 1
ATOM 2593 C C B ARG B 1 108 ? -30.246 67.885 37.927 0.30 20.12 106 ARG B C 1
ATOM 2594 O O A ARG B 1 108 ? -31.016 68.214 36.985 0.70 20.11 106 ARG B O 1
ATOM 2595 O O B ARG B 1 108 ? -30.876 68.340 36.973 0.30 19.97 106 ARG B O 1
ATOM 2610 N N . ILE B 1 109 ? -29.534 66.764 37.871 1.00 19.88 107 ILE B N 1
ATOM 2611 C CA . ILE B 1 109 ? -29.418 65.950 36.681 1.00 19.19 107 ILE B CA 1
ATOM 2612 C C . ILE B 1 109 ? -30.768 65.365 36.233 1.00 19.02 107 ILE B C 1
ATOM 2613 O O . ILE B 1 109 ? -31.085 65.390 35.056 1.00 19.02 107 ILE B O 1
ATOM 2618 N N . LYS B 1 110 ? -31.541 64.830 37.170 1.00 19.96 108 LYS B N 1
ATOM 2619 C CA . LYS B 1 110 ? -32.873 64.269 36.870 1.00 21.28 108 LYS B CA 1
ATOM 2620 C C . LYS B 1 110 ? -33.820 65.346 36.379 1.00 21.41 108 LYS B C 1
ATOM 2621 O O . LYS B 1 110 ? -34.593 65.123 35.433 1.00 22.55 108 LYS B O 1
ATOM 2627 N N . ALA B 1 111 ? -33.758 66.519 37.006 1.00 21.72 109 ALA B N 1
ATOM 2628 C CA . ALA B 1 111 ? -34.630 67.631 36.630 1.00 21.68 109 ALA B CA 1
ATOM 2629 C C . ALA B 1 111 ? -34.303 68.135 35.218 1.00 22.07 109 ALA B C 1
ATOM 2630 O O . ALA B 1 111 ? -35.203 68.561 34.487 1.00 21.93 109 ALA B O 1
ATOM 2632 N N . ARG B 1 112 ? -33.018 68.083 34.842 1.00 22.32 110 ARG B N 1
ATOM 2633 C CA . ARG B 1 112 ? -32.558 68.507 33.512 1.00 22.36 110 ARG B CA 1
ATOM 2634 C C . ARG B 1 112 ? -32.825 67.479 32.395 1.00 21.78 110 ARG B C 1
ATOM 2635 O O . ARG B 1 112 ? -33.178 67.862 31.285 1.00 20.72 110 ARG B O 1
ATOM 2643 N N . PHE B 1 113 ? -32.639 66.186 32.683 1.00 20.69 111 PHE B N 1
ATOM 2644 C CA . PHE B 1 113 ? -32.682 65.166 31.620 1.00 19.97 111 PHE B CA 1
ATOM 2645 C C . PHE B 1 113 ? -33.793 64.113 31.754 1.00 19.89 111 PHE B C 1
ATOM 2646 O O . PHE B 1 113 ? -34.071 63.366 30.798 1.00 19.89 111 PHE B O 1
ATOM 2654 N N . GLY B 1 114 ? -34.426 64.055 32.919 1.00 19.06 112 GLY B N 1
ATOM 2655 C CA . GLY B 1 114 ? -35.487 63.088 33.163 1.00 19.80 112 GLY B CA 1
ATOM 2656 C C . GLY B 1 114 ? -34.928 61.732 33.521 1.00 20.26 112 GLY B C 1
ATOM 2657 O O . GLY B 1 114 ? -33.745 61.605 33.878 1.00 20.11 112 GLY B O 1
ATOM 2658 N N . SER B 1 115 ? -35.774 60.711 33.416 1.00 21.03 113 SER B N 1
ATOM 2659 C CA . SER B 1 115 ? -35.403 59.350 33.857 1.00 21.73 113 SER B CA 1
ATOM 2660 C C . SER B 1 115 ? -34.303 58.706 33.005 1.00 21.71 113 SER B C 1
ATOM 2661 O O . SER B 1 115 ? -33.600 57.805 33.474 1.00 22.18 113 SER B O 1
ATOM 2664 N N . GLY B 1 116 ? -34.154 59.175 31.768 1.00 21.56 114 GLY B N 1
ATOM 2665 C CA . GLY B 1 116 ? -33.130 58.674 30.855 1.00 21.31 114 GLY B CA 1
ATOM 2666 C C . GLY B 1 116 ? -31.750 59.307 30.997 1.00 20.99 114 GLY B C 1
ATOM 2667 O O . GLY B 1 116 ? -30.900 59.142 30.118 1.00 19.90 114 GLY B O 1
ATOM 2668 N N . TYR B 1 117 ? -31.515 59.989 32.119 1.00 21.30 115 TYR B N 1
ATOM 2669 C CA . TYR B 1 117 ? -30.265 60.706 32.365 1.00 21.28 115 TYR B CA 1
ATOM 2670 C C . TYR B 1 117 ? -29.027 59.827 32.193 1.00 21.61 115 TYR B C 1
ATOM 2671 O O . TYR B 1 117 ? -27.947 60.363 31.937 1.00 21.68 115 TYR B O 1
ATOM 2680 N N . LEU B 1 118 ? -29.175 58.499 32.324 1.00 20.83 116 LEU B N 1
ATOM 2681 C CA . LEU B 1 118 ? -28.019 57.590 32.225 1.00 20.91 116 LEU B CA 1
ATOM 2682 C C . LEU B 1 118 ? -27.290 57.666 30.886 1.00 21.07 116 LEU B C 1
ATOM 2683 O O . LEU B 1 118 ? -26.092 57.405 30.838 1.00 20.77 116 LEU B O 1
ATOM 2688 N N . ASP B 1 119 ? -28.004 58.043 29.815 1.00 20.63 117 ASP B N 1
ATOM 2689 C CA . ASP B 1 119 ? -27.390 58.234 28.508 1.00 21.57 117 ASP B CA 1
ATOM 2690 C C . ASP B 1 119 ? -26.326 59.333 28.494 1.00 22.13 117 ASP B C 1
ATOM 2691 O O . ASP B 1 119 ? -25.409 59.284 27.673 1.00 22.26 117 ASP B O 1
ATOM 2696 N N A ARG B 1 120 ? -26.450 60.306 29.398 0.50 22.72 118 ARG B N 1
ATOM 2697 N N B ARG B 1 120 ? -26.434 60.298 29.410 0.50 22.58 118 ARG B N 1
ATOM 2698 C CA A ARG B 1 120 ? -25.430 61.353 29.555 0.50 23.19 118 ARG B CA 1
ATOM 2699 C CA B ARG B 1 120 ? -25.427 61.369 29.530 0.50 22.91 118 ARG B CA 1
ATOM 2700 C C A ARG B 1 120 ? -24.067 60.761 29.904 0.50 23.43 118 ARG B C 1
ATOM 2701 C C B ARG B 1 120 ? -24.089 60.880 30.108 0.50 23.26 118 ARG B C 1
ATOM 2702 O O A ARG B 1 120 ? -23.032 61.266 29.469 0.50 23.68 118 ARG B O 1
ATOM 2703 O O B ARG B 1 120 ? -23.083 61.579 30.035 0.50 23.48 118 ARG B O 1
ATOM 2718 N N . PHE B 1 121 ? -24.081 59.678 30.678 1.00 23.80 119 PHE B N 1
ATOM 2719 C CA . PHE B 1 121 ? -22.840 59.076 31.191 1.00 24.13 119 PHE B CA 1
ATOM 2720 C C . PHE B 1 121 ? -22.179 58.082 30.223 1.00 24.55 119 PHE B C 1
ATOM 2721 O O . PHE B 1 121 ? -21.148 57.482 30.542 1.00 25.18 119 PHE B O 1
ATOM 2729 N N . LYS B 1 122 ? -22.765 57.893 29.050 1.00 24.91 120 LYS B N 1
ATOM 2730 C CA . LYS B 1 122 ? -22.250 56.898 28.096 1.00 24.98 120 LYS B CA 1
ATOM 2731 C C . LYS B 1 122 ? -21.323 57.564 27.087 1.00 24.90 120 LYS B C 1
ATOM 2732 O O . LYS B 1 122 ? -21.367 58.776 26.906 1.00 25.25 120 LYS B O 1
ATOM 2738 N N . GLY B 1 123 ? -20.450 56.791 26.462 1.00 24.90 121 GLY B N 1
ATOM 2739 C CA . GLY B 1 123 ? -19.636 57.350 25.377 1.00 24.94 121 GLY B CA 1
ATOM 2740 C C . GLY B 1 123 ? -18.163 57.644 25.642 1.00 24.59 121 GLY B C 1
ATOM 2741 O O . GLY B 1 123 ? -17.428 57.959 24.720 1.00 24.36 121 GLY B O 1
ATOM 2742 N N . SER B 1 124 ? -17.715 57.541 26.888 1.00 24.25 122 SER B N 1
ATOM 2743 C CA . SER B 1 124 ? -16.291 57.578 27.128 1.00 23.75 122 SER B CA 1
ATOM 2744 C C . SER B 1 124 ? -15.778 56.145 27.030 1.00 23.28 122 SER B C 1
ATOM 2745 O O . SER B 1 124 ? -16.537 55.187 27.133 1.00 23.03 122 SER B O 1
ATOM 2748 N N . PRO B 1 125 ? -14.483 55.992 26.801 1.00 23.22 123 PRO B N 1
ATOM 2749 C CA . PRO B 1 125 ? -13.870 54.671 26.791 1.00 23.07 123 PRO B CA 1
ATOM 2750 C C . PRO B 1 125 ? -13.831 53.976 28.170 1.00 22.43 123 PRO B C 1
ATOM 2751 O O . PRO B 1 125 ? -13.500 52.789 28.254 1.00 23.09 123 PRO B O 1
ATOM 2755 N N . ASN B 1 126 ? -14.173 54.710 29.224 1.00 21.54 124 ASN B N 1
ATOM 2756 C CA . ASN B 1 126 ? -14.016 54.263 30.599 1.00 20.12 124 ASN B CA 1
ATOM 2757 C C . ASN B 1 126 ? -15.116 53.302 31.042 1.00 19.67 124 ASN B C 1
ATOM 2758 O O . ASN B 1 126 ? -16.286 53.645 31.067 1.00 20.26 124 ASN B O 1
ATOM 2763 N N . VAL B 1 127 ? -14.725 52.080 31.365 1.00 18.93 125 VAL B N 1
ATOM 2764 C CA . VAL B 1 127 ? -15.674 51.068 31.790 1.00 17.69 125 VAL B CA 1
ATOM 2765 C C . VAL B 1 127 ? -15.984 51.238 33.288 1.00 17.99 125 VAL B C 1
ATOM 2766 O O . VAL B 1 127 ? -17.124 51.060 33.692 1.00 18.06 125 VAL B O 1
ATOM 2770 N N . TYR B 1 128 ? -14.970 51.593 34.094 1.00 16.57 126 TYR B N 1
ATOM 2771 C CA . TYR B 1 128 ? -15.117 51.697 35.543 1.00 16.37 126 TYR B CA 1
ATOM 2772 C C . TYR B 1 128 ? -15.195 53.145 36.046 1.00 16.25 126 TYR B C 1
ATOM 2773 O O . TYR B 1 128 ? -14.597 54.043 35.442 1.00 16.51 126 TYR B O 1
ATOM 2782 N N . PRO B 1 129 ? -15.973 53.379 37.128 1.00 16.12 127 PRO B N 1
ATOM 2783 C CA . PRO B 1 129 ? -16.216 54.742 37.620 1.00 15.49 127 PRO B CA 1
ATOM 2784 C C . PRO B 1 129 ? -14.962 55.424 38.114 1.00 15.67 127 PRO B C 1
ATOM 2785 O O . PRO B 1 129 ? -14.912 56.645 38.186 1.00 15.44 127 PRO B O 1
ATOM 2789 N N . THR B 1 130 ? -13.960 54.640 38.481 1.00 15.54 128 THR B N 1
ATOM 2790 C CA . THR B 1 130 ? -12.714 55.203 38.942 1.00 16.39 128 THR B CA 1
ATOM 2791 C C . THR B 1 130 ? -11.675 55.352 37.834 1.00 16.83 128 THR B C 1
ATOM 2792 O O . THR B 1 130 ? -10.558 55.793 38.099 1.00 17.65 128 THR B O 1
ATOM 2796 N N . ASP B 1 131 ? -12.006 54.946 36.608 1.00 16.64 129 ASP B N 1
ATOM 2797 C CA . ASP B 1 131 ? -11.023 55.030 35.517 1.00 16.64 129 ASP B CA 1
ATOM 2798 C C . ASP B 1 131 ? -10.448 56.425 35.323 1.00 17.04 129 ASP B C 1
ATOM 2799 O O . ASP B 1 131 ? -11.138 57.443 35.500 1.00 17.24 129 ASP B O 1
ATOM 2804 N N . VAL B 1 132 ? -9.156 56.444 34.999 1.00 17.40 130 VAL B N 1
ATOM 2805 C CA . VAL B 1 132 ? -8.447 57.643 34.638 1.00 16.98 130 VAL B CA 1
ATOM 2806 C C . VAL B 1 132 ? -7.763 57.379 33.302 1.00 17.30 130 VAL B C 1
ATOM 2807 O O . VAL B 1 132 ? -6.930 56.474 33.181 1.00 17.27 130 VAL B O 1
ATOM 2811 N N . GLY B 1 133 ? -8.121 58.177 32.301 1.00 17.27 131 GLY B N 1
ATOM 2812 C CA . GLY B 1 133 ? -7.508 58.096 30.968 1.00 16.51 131 GLY B CA 1
ATOM 2813 C C . GLY B 1 133 ? -7.334 59.456 30.325 1.00 15.99 131 GLY B C 1
ATOM 2814 O O . GLY B 1 133 ? -7.277 60.468 31.012 1.00 15.63 131 GLY B O 1
ATOM 2815 N N . PHE B 1 134 ? -7.302 59.475 28.991 1.00 17.28 132 PHE B N 1
ATOM 2816 C CA . PHE B 1 134 ? -7.029 60.688 28.216 1.00 16.19 132 PHE B CA 1
ATOM 2817 C C . PHE B 1 134 ? -8.237 61.309 27.541 1.00 16.53 132 PHE B C 1
ATOM 2818 O O . PHE B 1 134 ? -9.080 60.639 26.967 1.00 17.10 132 PHE B O 1
ATOM 2826 N N . SER B 1 135 ? -8.300 62.631 27.615 1.00 17.09 133 SER B N 1
ATOM 2827 C CA . SER B 1 135 ? -9.083 63.486 26.732 1.00 16.30 133 SER B CA 1
ATOM 2828 C C . SER B 1 135 ? -8.738 63.115 25.271 1.00 16.19 133 SER B C 1
ATOM 2829 O O . SER B 1 135 ? -7.628 62.627 24.984 1.00 14.38 133 SER B O 1
ATOM 2832 N N . THR B 1 136 ? -9.677 63.429 24.376 1.00 16.21 134 THR B N 1
ATOM 2833 C CA . THR B 1 136 ? -9.673 63.111 22.964 1.00 17.49 134 THR B CA 1
ATOM 2834 C C . THR B 1 136 ? -9.593 64.418 22.148 1.00 17.61 134 THR B C 1
ATOM 2835 O O . THR B 1 136 ? -10.135 65.464 22.573 1.00 17.14 134 THR B O 1
ATOM 2839 N N . ASP B 1 137 ? -8.971 64.378 20.963 1.00 16.98 135 ASP B N 1
ATOM 2840 C CA . ASP B 1 137 ? -9.217 65.459 19.999 1.00 17.03 135 ASP B CA 1
ATOM 2841 C C . ASP B 1 137 ? -10.615 65.336 19.336 1.00 16.63 135 ASP B C 1
ATOM 2842 O O . ASP B 1 137 ? -11.440 64.545 19.782 1.00 16.74 135 ASP B O 1
ATOM 2847 N N . ALA B 1 138 ? -10.889 66.130 18.306 1.00 15.16 136 ALA B N 1
ATOM 2848 C CA . ALA B 1 138 ? -12.159 66.026 17.591 1.00 15.42 136 ALA B CA 1
ATOM 2849 C C . ALA B 1 138 ? -12.230 64.808 16.642 1.00 15.37 136 ALA B C 1
ATOM 2850 O O . ALA B 1 138 ? -13.294 64.515 16.067 1.00 15.25 136 ALA B O 1
ATOM 2852 N N . SER B 1 139 ? -11.110 64.095 16.502 1.00 14.74 137 SER B N 1
ATOM 2853 C CA . SER B 1 139 ? -11.004 62.990 15.546 1.00 14.39 137 SER B CA 1
ATOM 2854 C C . SER B 1 139 ? -10.880 61.620 16.203 1.00 14.91 137 SER B C 1
ATOM 2855 O O . SER B 1 139 ? -10.546 60.639 15.544 1.00 15.22 137 SER B O 1
ATOM 2858 N N . GLY B 1 140 ? -11.131 61.562 17.499 1.00 15.57 138 GLY B N 1
ATOM 2859 C CA . GLY B 1 140 ? -11.079 60.311 18.249 1.00 16.84 138 GLY B CA 1
ATOM 2860 C C . GLY B 1 140 ? -9.703 59.962 18.794 1.00 16.93 138 GLY B C 1
ATOM 2861 O O . GLY B 1 140 ? -9.555 58.958 19.492 1.00 17.77 138 GLY B O 1
ATOM 2862 N N . GLY B 1 141 ? -8.716 60.793 18.491 1.00 15.74 139 GLY B N 1
ATOM 2863 C CA . GLY B 1 141 ? -7.340 60.502 18.830 1.00 16.32 139 GLY B CA 1
ATOM 2864 C C . GLY B 1 141 ? -6.843 61.188 20.097 1.00 16.01 139 GLY B C 1
ATOM 2865 O O . GLY B 1 141 ? -7.540 61.970 20.733 1.00 16.77 139 GLY B O 1
ATOM 2866 N N . ILE B 1 142 ? -5.627 60.871 20.471 1.00 15.16 140 ILE B N 1
ATOM 2867 C CA . ILE B 1 142 ? -5.005 61.530 21.586 1.00 15.44 140 ILE B CA 1
ATOM 2868 C C . ILE B 1 142 ? -3.955 62.430 20.963 1.00 15.68 140 ILE B C 1
ATOM 2869 O O . ILE B 1 142 ? -3.290 62.023 20.015 1.00 15.98 140 ILE B O 1
ATOM 2874 N N . SER B 1 143 ? -3.861 63.671 21.440 1.00 15.92 141 SER B N 1
ATOM 2875 C CA . SER B 1 143 ? -2.812 64.565 21.004 1.00 16.46 141 SER B CA 1
ATOM 2876 C C . SER B 1 143 ? -2.157 65.197 22.205 1.00 16.94 141 SER B C 1
ATOM 2877 O O . SER B 1 143 ? -2.543 64.923 23.340 1.00 16.93 141 SER B O 1
ATOM 2880 N N . GLN B 1 144 ? -1.185 66.069 21.950 1.00 17.07 142 GLN B N 1
ATOM 2881 C CA . GLN B 1 144 ? -0.463 66.813 22.993 1.00 18.14 142 GLN B CA 1
ATOM 2882 C C . GLN B 1 144 ? -1.392 67.767 23.733 1.00 16.98 142 GLN B C 1
ATOM 2883 O O . GLN B 1 144 ? -1.102 68.164 24.851 1.00 16.96 142 GLN B O 1
ATOM 2889 N N A GLU B 1 145 ? -2.520 68.131 23.123 0.50 16.67 143 GLU B N 1
ATOM 2890 N N B GLU B 1 145 ? -2.508 68.060 23.061 0.50 16.97 143 GLU B N 1
ATOM 2891 C CA A GLU B 1 145 ? -3.523 68.992 23.769 0.50 16.04 143 GLU B CA 1
ATOM 2892 C CA B GLU B 1 145 ? -3.642 68.894 23.474 0.50 16.71 143 GLU B CA 1
ATOM 2893 C C A GLU B 1 145 ? -4.479 68.249 24.704 0.50 16.06 143 GLU B C 1
ATOM 2894 C C B GLU B 1 145 ? -4.524 68.248 24.561 0.50 16.41 143 GLU B C 1
ATOM 2895 O O A GLU B 1 145 ? -5.220 68.887 25.456 0.50 16.25 143 GLU B O 1
ATOM 2896 O O B GLU B 1 145 ? -5.232 68.947 25.289 0.50 16.59 143 GLU B O 1
ATOM 2907 N N . SER B 1 146 ? -4.493 66.916 24.637 1.00 15.98 144 SER B N 1
ATOM 2908 C CA . SER B 1 146 ? -5.288 66.105 25.568 1.00 14.97 144 SER B CA 1
ATOM 2909 C C . SER B 1 146 ? -4.847 66.312 27.015 1.00 14.79 144 SER B C 1
ATOM 2910 O O . SER B 1 146 ? -3.688 66.597 27.280 1.00 14.71 144 SER B O 1
ATOM 2913 N N . GLY B 1 147 ? -5.783 66.105 27.938 1.00 14.86 145 GLY B N 1
ATOM 2914 C CA . GLY B 1 147 ? -5.528 66.018 29.355 1.00 14.44 145 GLY B CA 1
ATOM 2915 C C . GLY B 1 147 ? -6.239 64.832 29.963 1.00 15.31 145 GLY B C 1
ATOM 2916 O O . GLY B 1 147 ? -6.301 63.769 29.355 1.00 14.98 145 GLY B O 1
ATOM 2917 N N . LEU B 1 148 ? -6.777 65.009 31.174 1.00 15.69 146 LEU B N 1
ATOM 2918 C CA . LEU B 1 148 ? -7.423 63.898 31.903 1.00 15.86 146 LEU B CA 1
ATOM 2919 C C . LEU B 1 148 ? -8.918 63.766 31.618 1.00 15.76 146 LEU B C 1
ATOM 2920 O O . LEU B 1 148 ? -9.672 64.765 31.570 1.00 15.06 146 LEU B O 1
ATOM 2925 N N . LEU B 1 149 ? -9.322 62.517 31.415 1.00 16.01 147 LEU B N 1
ATOM 2926 C CA . LEU B 1 149 ? -10.708 62.161 31.322 1.00 16.63 147 LEU B CA 1
ATOM 2927 C C . LEU B 1 149 ? -10.986 61.032 32.325 1.00 16.53 147 LEU B C 1
ATOM 2928 O O . LEU B 1 149 ? -10.479 59.901 32.201 1.00 15.71 147 LEU B O 1
ATOM 2933 N N . VAL B 1 150 ? -11.789 61.354 33.331 1.00 16.24 148 VAL B N 1
ATOM 2934 C CA . VAL B 1 150 ? -11.935 60.464 34.464 1.00 17.27 148 VAL B CA 1
ATOM 2935 C C . VAL B 1 150 ? -13.386 60.030 34.621 1.00 17.21 148 VAL B C 1
ATOM 2936 O O . VAL B 1 150 ? -14.309 60.783 34.261 1.00 18.45 148 VAL B O 1
ATOM 2940 N N . SER B 1 151 ? -13.577 58.817 35.138 1.00 17.07 149 SER B N 1
ATOM 2941 C CA . SER B 1 151 ? -14.919 58.265 35.390 1.00 16.56 149 SER B CA 1
ATOM 2942 C C . SER B 1 151 ? -15.727 58.285 34.088 1.00 16.90 149 SER B C 1
ATOM 2943 O O . SER B 1 151 ? -15.151 58.229 32.961 1.00 17.63 149 SER B O 1
ATOM 2946 N N . TYR B 1 152 ? -17.045 58.393 34.215 1.00 16.44 150 TYR B N 1
ATOM 2947 C CA . TYR B 1 152 ? -17.916 58.303 33.034 1.00 16.30 150 TYR B CA 1
ATOM 2948 C C . TYR B 1 152 ? -18.115 59.635 32.290 1.00 16.18 150 TYR B C 1
ATOM 2949 O O . TYR B 1 152 ? -19.252 60.122 32.132 1.00 17.35 150 TYR B O 1
ATOM 2958 N N . GLY B 1 153 ? -17.004 60.210 31.821 1.00 15.31 151 GLY B N 1
ATOM 2959 C CA . GLY B 1 153 ? -17.045 61.405 31.011 1.00 14.72 151 GLY B CA 1
ATOM 2960 C C . GLY B 1 153 ? -16.644 62.715 31.671 1.00 14.42 151 GLY B C 1
ATOM 2961 O O . GLY B 1 153 ? -16.895 63.755 31.090 1.00 14.78 151 GLY B O 1
ATOM 2962 N N . VAL B 1 154 ? -16.042 62.673 32.867 1.00 13.82 152 VAL B N 1
ATOM 2963 C CA . VAL B 1 154 ? -15.607 63.867 33.559 1.00 13.32 152 VAL B CA 1
ATOM 2964 C C . VAL B 1 154 ? -14.312 64.321 32.877 1.00 14.10 152 VAL B C 1
ATOM 2965 O O . VAL B 1 154 ? -13.204 63.821 33.153 1.00 14.45 152 VAL B O 1
ATOM 2969 N N . ASN B 1 155 ? -14.484 65.248 31.944 1.00 14.60 153 ASN B N 1
ATOM 2970 C CA . ASN B 1 155 ? -13.379 65.760 31.170 1.00 15.11 153 ASN B CA 1
ATOM 2971 C C . ASN B 1 155 ? -12.754 66.909 31.898 1.00 15.10 153 ASN B C 1
ATOM 2972 O O . ASN B 1 155 ? -13.227 68.044 31.805 1.00 14.40 153 ASN B O 1
ATOM 2977 N N . LEU B 1 156 ? -11.686 66.605 32.647 1.00 15.36 154 LEU B N 1
ATOM 2978 C CA . LEU B 1 156 ? -10.942 67.633 33.386 1.00 15.05 154 LEU B CA 1
ATOM 2979 C C . LEU B 1 156 ? -10.156 68.584 32.474 1.00 15.44 154 LEU B C 1
ATOM 2980 O O . LEU B 1 156 ? -9.960 69.755 32.797 1.00 15.07 154 LEU B O 1
ATOM 2985 N N . ARG B 1 157 ? -9.706 68.087 31.324 1.00 15.64 155 ARG B N 1
ATOM 2986 C CA . ARG B 1 157 ? -8.940 68.910 30.410 1.00 15.40 155 ARG B CA 1
ATOM 2987 C C . ARG B 1 157 ? -9.756 70.100 29.901 1.00 15.14 155 ARG B C 1
ATOM 2988 O O . ARG B 1 157 ? -9.232 71.203 29.823 1.00 14.71 155 ARG B O 1
ATOM 2996 N N . THR B 1 158 ? -11.028 69.874 29.562 1.00 14.48 156 THR B N 1
ATOM 2997 C CA . THR B 1 158 ? -11.859 70.931 28.990 1.00 14.81 156 THR B CA 1
ATOM 2998 C C . THR B 1 158 ? -12.799 71.605 30.010 1.00 14.76 156 THR B C 1
ATOM 2999 O O . THR B 1 158 ? -13.568 72.496 29.646 1.00 15.02 156 THR B O 1
ATOM 3003 N N . LEU B 1 159 ? -12.768 71.164 31.270 1.00 14.50 157 LEU B N 1
ATOM 3004 C CA . LEU B 1 159 ? -13.586 71.779 32.309 1.00 13.99 157 LEU B CA 1
ATOM 3005 C C . LEU B 1 159 ? -13.074 73.184 32.561 1.00 15.18 157 LEU B C 1
ATOM 3006 O O . LEU B 1 159 ? -11.876 73.351 32.800 1.00 15.71 157 LEU B O 1
ATOM 3011 N N . THR B 1 160 ? -13.941 74.190 32.542 1.00 15.56 158 THR B N 1
ATOM 3012 C CA . THR B 1 160 ? -13.445 75.530 32.793 1.00 16.40 158 THR B CA 1
ATOM 3013 C C . THR B 1 160 ? -13.330 75.767 34.299 1.00 16.91 158 THR B C 1
ATOM 3014 O O . THR B 1 160 ? -14.077 75.164 35.098 1.00 16.22 158 THR B O 1
ATOM 3018 N N . PRO B 1 161 ? -12.397 76.652 34.705 1.00 17.27 159 PRO B N 1
ATOM 3019 C CA . PRO B 1 161 ? -12.359 77.001 36.138 1.00 17.40 159 PRO B CA 1
ATOM 3020 C C . PRO B 1 161 ? -13.662 77.630 36.683 1.00 17.31 159 PRO B C 1
ATOM 3021 O O . PRO B 1 161 ? -13.967 77.466 37.872 1.00 16.95 159 PRO B O 1
ATOM 3025 N N . GLY B 1 162 ? -14.427 78.292 35.823 1.00 17.04 160 GLY B N 1
ATOM 3026 C CA . GLY B 1 162 ? -15.736 78.795 36.204 1.00 17.44 160 GLY B CA 1
ATOM 3027 C C . GLY B 1 162 ? -16.672 77.658 36.586 1.00 17.99 160 GLY B C 1
ATOM 3028 O O . GLY B 1 162 ? -17.284 77.684 37.661 1.00 18.15 160 GLY B O 1
ATOM 3029 N N . THR B 1 163 ? -16.797 76.647 35.729 1.00 18.27 161 THR B N 1
ATOM 3030 C CA . THR B 1 163 ? -17.706 75.559 36.093 1.00 19.27 161 THR B CA 1
ATOM 3031 C C . THR B 1 163 ? -17.142 74.690 37.219 1.00 18.85 161 THR B C 1
ATOM 3032 O O . THR B 1 163 ? -17.916 74.237 38.069 1.00 19.16 161 THR B O 1
ATOM 3036 N N . TRP B 1 164 ? -15.817 74.518 37.260 1.00 18.63 162 TRP B N 1
ATOM 3037 C CA . TRP B 1 164 ? -15.177 73.824 38.372 1.00 18.76 162 TRP B CA 1
ATOM 3038 C C . TRP B 1 164 ? -15.550 74.480 39.698 1.00 18.96 162 TRP B C 1
ATOM 3039 O O . TRP B 1 164 ? -15.939 73.786 40.632 1.00 17.65 162 TRP B O 1
ATOM 3050 N N A GLN B 1 165 ? -15.483 75.810 39.755 0.60 19.36 163 GLN B N 1
ATOM 3051 N N B GLN B 1 165 ? -15.456 75.809 39.778 0.40 19.43 163 GLN B N 1
ATOM 3052 C CA A GLN B 1 165 ? -15.811 76.518 40.999 0.60 20.33 163 GLN B CA 1
ATOM 3053 C CA B GLN B 1 165 ? -15.834 76.517 41.013 0.40 20.35 163 GLN B CA 1
ATOM 3054 C C A GLN B 1 165 ? -17.328 76.586 41.293 0.60 20.58 163 GLN B C 1
ATOM 3055 C C B GLN B 1 165 ? -17.325 76.321 41.320 0.40 20.50 163 GLN B C 1
ATOM 3056 O O A GLN B 1 165 ? -17.733 76.831 42.439 0.60 20.89 163 GLN B O 1
ATOM 3057 O O B GLN B 1 165 ? -17.711 76.130 42.483 0.40 20.57 163 GLN B O 1
ATOM 3068 N N . ALA B 1 166 ? -18.142 76.329 40.265 1.00 20.52 164 ALA B N 1
ATOM 3069 C CA . ALA B 1 166 ? -19.595 76.219 40.393 1.00 20.68 164 ALA B CA 1
ATOM 3070 C C . ALA B 1 166 ? -20.040 74.826 40.848 1.00 21.24 164 ALA B C 1
ATOM 3071 O O . ALA B 1 166 ? -21.144 74.669 41.369 1.00 22.36 164 ALA B O 1
ATOM 3081 N N . THR B 1 168 ? -20.563 71.571 43.091 1.00 21.50 166 THR B N 1
ATOM 3082 C CA . THR B 1 168 ? -20.835 71.329 44.511 1.00 21.88 166 THR B CA 1
ATOM 3083 C C . THR B 1 168 ? -20.210 69.971 44.849 1.00 21.84 166 THR B C 1
ATOM 3084 O O . THR B 1 168 ? -20.680 68.924 44.391 1.00 20.82 166 THR B O 1
ATOM 3088 N N . LEU B 1 169 ? -19.137 70.013 45.640 1.00 21.53 167 LEU B N 1
ATOM 3089 C CA . LEU B 1 169 ? -18.243 68.871 45.803 1.00 20.67 167 LEU B CA 1
ATOM 3090 C C . LEU B 1 169 ? -17.549 68.936 47.174 1.00 19.40 167 LEU B C 1
ATOM 3091 O O . LEU B 1 169 ? -17.155 70.012 47.602 1.00 18.54 167 LEU B O 1
ATOM 3096 N N . PRO B 1 170 ? -17.441 67.789 47.886 1.00 18.40 168 PRO B N 1
ATOM 3097 C CA . PRO B 1 170 ? -16.647 67.757 49.131 1.00 17.05 168 PRO B CA 1
ATOM 3098 C C . PRO B 1 170 ? -15.231 68.270 48.926 1.00 15.83 168 PRO B C 1
ATOM 3099 O O . PRO B 1 170 ? -14.636 68.052 47.894 1.00 15.66 168 PRO B O 1
ATOM 3103 N N A GLU B 1 171 ? -14.676 68.996 49.900 0.50 15.03 169 GLU B N 1
ATOM 3104 N N B GLU B 1 171 ? -14.755 68.892 49.989 0.50 15.70 169 GLU B N 1
ATOM 3105 C CA A GLU B 1 171 ? -13.327 69.577 49.762 0.50 13.99 169 GLU B CA 1
ATOM 3106 C CA B GLU B 1 171 ? -13.503 69.574 50.090 0.50 15.14 169 GLU B CA 1
ATOM 3107 C C A GLU B 1 171 ? -12.265 68.556 49.393 0.50 14.10 169 GLU B C 1
ATOM 3108 C C B GLU B 1 171 ? -12.303 68.672 49.747 0.50 14.97 169 GLU B C 1
ATOM 3109 O O A GLU B 1 171 ? -11.419 68.798 48.534 0.50 13.41 169 GLU B O 1
ATOM 3110 O O B GLU B 1 171 ? -11.374 69.104 49.068 0.50 14.69 169 GLU B O 1
ATOM 3121 N N A ASP B 1 172 ? -12.309 67.417 50.072 0.50 14.50 170 ASP B N 1
ATOM 3122 N N B ASP B 1 172 ? -12.342 67.407 50.158 0.50 14.84 170 ASP B N 1
ATOM 3123 C CA A ASP B 1 172 ? -11.320 66.370 49.877 0.50 14.81 170 ASP B CA 1
ATOM 3124 C CA B ASP B 1 172 ? -11.241 66.494 49.837 0.50 14.52 170 ASP B CA 1
ATOM 3125 C C A ASP B 1 172 ? -11.270 65.936 48.418 0.50 14.69 170 ASP B C 1
ATOM 3126 C C B ASP B 1 172 ? -11.242 66.053 48.370 0.50 14.52 170 ASP B C 1
ATOM 3127 O O A ASP B 1 172 ? -10.210 65.581 47.896 0.50 14.24 170 ASP B O 1
ATOM 3128 O O B ASP B 1 172 ? -10.183 65.777 47.801 0.50 14.09 170 ASP B O 1
ATOM 3137 N N . ILE B 1 173 ? -12.425 65.966 47.761 1.00 14.76 171 ILE B N 1
ATOM 3138 C CA . ILE B 1 173 ? -12.502 65.581 46.356 1.00 15.21 171 ILE B CA 1
ATOM 3139 C C . ILE B 1 173 ? -11.992 66.709 45.475 1.00 15.61 171 ILE B C 1
ATOM 3140 O O . ILE B 1 173 ? -11.290 66.465 44.504 1.00 15.80 171 ILE B O 1
ATOM 3145 N N . LYS B 1 174 ? -12.308 67.950 45.840 1.00 16.78 172 LYS B N 1
ATOM 3146 C CA . LYS B 1 174 ? -11.783 69.108 45.103 1.00 17.35 172 LYS B CA 1
ATOM 3147 C C . LYS B 1 174 ? -10.251 69.172 45.092 1.00 17.67 172 LYS B C 1
ATOM 3148 O O . LYS B 1 174 ? -9.625 69.468 44.054 1.00 17.68 172 LYS B O 1
ATOM 3154 N N . ALA B 1 175 ? -9.647 68.918 46.253 1.00 17.32 173 ALA B N 1
ATOM 3155 C CA . ALA B 1 175 ? -8.204 68.996 46.395 1.00 16.46 173 ALA B CA 1
ATOM 3156 C C . ALA B 1 175 ? -7.517 67.895 45.587 1.00 16.27 173 ALA B C 1
ATOM 3157 O O . ALA B 1 175 ? -6.441 68.103 45.043 1.00 17.18 173 ALA B O 1
ATOM 3159 N N . LEU B 1 176 ? -8.134 66.715 45.524 1.00 15.59 174 LEU B N 1
ATOM 3160 C CA . LEU B 1 176 ? -7.560 65.594 44.783 1.00 14.51 174 LEU B CA 1
ATOM 3161 C C . LEU B 1 176 ? -7.648 65.854 43.289 1.00 14.05 174 LEU B C 1
ATOM 3162 O O . LEU B 1 176 ? -6.735 65.567 42.546 1.00 13.78 174 LEU B O 1
ATOM 3167 N N . VAL B 1 177 ? -8.780 66.386 42.857 1.00 13.49 175 VAL B N 1
ATOM 3168 C CA . VAL B 1 177 ? -9.102 66.465 41.436 1.00 12.93 175 VAL B CA 1
ATOM 3169 C C . VAL B 1 177 ? -8.723 67.823 40.814 1.00 12.16 175 VAL B C 1
ATOM 3170 O O . VAL B 1 177 ? -8.346 67.911 39.645 1.00 12.29 175 VAL B O 1
ATOM 3174 N N . GLY B 1 178 ? -8.836 68.883 41.600 1.00 12.02 176 GLY B N 1
ATOM 3175 C CA . GLY B 1 178 ? -8.502 70.227 41.138 1.00 11.25 176 GLY B CA 1
ATOM 3176 C C . GLY B 1 178 ? -7.202 70.387 40.360 1.00 11.72 176 GLY B C 1
ATOM 3177 O O . GLY B 1 178 ? -7.205 71.062 39.364 1.00 11.41 176 GLY B O 1
ATOM 3178 N N . PRO B 1 179 ? -6.065 69.830 40.857 1.00 12.07 177 PRO B N 1
ATOM 3179 C CA . PRO B 1 179 ? -4.792 69.841 40.101 1.00 12.37 177 PRO B CA 1
ATOM 3180 C C . PRO B 1 179 ? -4.816 69.434 38.618 1.00 12.69 177 PRO B C 1
ATOM 3181 O O . PRO B 1 179 ? -3.915 69.841 37.867 1.00 13.90 177 PRO B O 1
ATOM 3185 N N . GLY B 1 180 ? -5.814 68.660 38.197 1.00 12.17 178 GLY B N 1
ATOM 3186 C CA . GLY B 1 180 ? -5.907 68.204 36.809 1.00 12.83 178 GLY B CA 1
ATOM 3187 C C . GLY B 1 180 ? -6.811 69.010 35.891 1.00 12.84 178 GLY B C 1
ATOM 3188 O O . GLY B 1 180 ? -6.808 68.799 34.660 1.00 12.71 178 GLY B O 1
ATOM 3189 N N . VAL B 1 181 ? -7.583 69.932 36.470 1.00 12.86 179 VAL B N 1
ATOM 3190 C CA . VAL B 1 181 ? -8.432 70.827 35.678 1.00 13.82 179 VAL B CA 1
ATOM 3191 C C . VAL B 1 181 ? -7.615 71.664 34.672 1.00 13.72 179 VAL B C 1
ATOM 3192 O O . VAL B 1 181 ? -6.725 72.440 35.066 1.00 13.76 179 VAL B O 1
ATOM 3196 N N . GLY B 1 182 ? -7.940 71.515 33.390 1.00 13.24 180 GLY B N 1
ATOM 3197 C CA . GLY B 1 182 ? -7.288 72.271 32.311 1.00 13.33 180 GLY B CA 1
ATOM 3198 C C . GLY B 1 182 ? -5.871 71.827 31.992 1.00 13.55 180 GLY B C 1
ATOM 3199 O O . GLY B 1 182 ? -5.175 72.446 31.183 1.00 14.21 180 GLY B O 1
ATOM 3200 N N . LEU B 1 183 ? -5.432 70.740 32.605 1.00 13.86 181 LEU B N 1
ATOM 3201 C CA . LEU B 1 183 ? -4.012 70.368 32.545 1.00 13.93 181 LEU B CA 1
ATOM 3202 C C . LEU B 1 183 ? -3.695 69.527 31.300 1.00 14.14 181 LEU B C 1
ATOM 3203 O O . LEU B 1 183 ? -4.342 68.491 31.068 1.00 15.31 181 LEU B O 1
ATOM 3208 N N . ARG B 1 184 ? -2.742 69.984 30.484 1.00 13.73 182 ARG B N 1
ATOM 3209 C CA . ARG B 1 184 ? -2.315 69.248 29.291 1.00 13.35 182 ARG B CA 1
ATOM 3210 C C . ARG B 1 184 ? -1.370 68.099 29.647 1.00 12.59 182 ARG B C 1
ATOM 3211 O O . ARG B 1 184 ? -0.666 68.174 30.657 1.00 11.42 182 ARG B O 1
ATOM 3219 N N . LEU B 1 185 ? -1.322 67.079 28.783 1.00 10.66 183 LEU B N 1
ATOM 3220 C CA . LEU B 1 185 ? -0.571 65.887 29.082 1.00 10.45 183 LEU B CA 1
ATOM 3221 C C . LEU B 1 185 ? 0.948 66.073 29.049 1.00 10.83 183 LEU B C 1
ATOM 3222 O O . LEU B 1 185 ? 1.698 65.196 29.505 1.00 11.10 183 LEU B O 1
ATOM 3227 N N . ASP B 1 186 ? 1.404 67.207 28.526 1.00 10.67 184 ASP B N 1
ATOM 3228 C CA . ASP B 1 186 ? 2.825 67.518 28.569 1.00 11.29 184 ASP B CA 1
ATOM 3229 C C . ASP B 1 186 ? 3.231 68.497 29.673 1.00 10.99 184 ASP B C 1
ATOM 3230 O O . ASP B 1 186 ? 4.389 68.894 29.714 1.00 10.66 184 ASP B O 1
ATOM 3235 N N . ALA B 1 187 ? 2.297 68.877 30.559 1.00 11.00 185 ALA B N 1
ATOM 3236 C CA . ALA B 1 187 ? 2.614 69.786 31.673 1.00 10.63 185 ALA B CA 1
ATOM 3237 C C . ALA B 1 187 ? 3.617 69.120 32.611 1.00 10.58 185 ALA B C 1
ATOM 3238 O O . ALA B 1 187 ? 3.587 67.920 32.764 1.00 10.88 185 ALA B O 1
ATOM 3240 N N . PRO B 1 188 ? 4.542 69.895 33.211 1.00 11.89 186 PRO B N 1
ATOM 3241 C CA . PRO B 1 188 ? 5.556 69.287 34.111 1.00 11.75 186 PRO B CA 1
ATOM 3242 C C . PRO B 1 188 ? 4.967 68.358 35.180 1.00 12.02 186 PRO B C 1
ATOM 3243 O O . PRO B 1 188 ? 5.562 67.328 35.486 1.00 11.75 186 PRO B O 1
ATOM 3247 N N . ASN B 1 189 ? 3.794 68.697 35.709 1.00 12.24 187 ASN B N 1
ATOM 3248 C CA . ASN B 1 189 ? 3.196 67.905 36.774 1.00 13.35 187 ASN B CA 1
ATOM 3249 C C . ASN B 1 189 ? 2.112 66.912 36.330 1.00 12.65 187 ASN B C 1
ATOM 3250 O O . ASN B 1 189 ? 1.503 66.252 37.175 1.00 11.95 187 ASN B O 1
ATOM 3255 N N . PHE B 1 190 ? 1.862 66.795 35.022 1.00 11.71 188 PHE B N 1
ATOM 3256 C CA . PHE B 1 190 ? 0.764 65.921 34.569 1.00 11.47 188 PHE B CA 1
ATOM 3257 C C . PHE B 1 190 ? 0.899 64.474 35.075 1.00 11.51 188 PHE B C 1
ATOM 3258 O O . PHE B 1 190 ? -0.050 63.871 35.549 1.00 10.60 188 PHE B O 1
ATOM 3266 N N . SER B 1 191 ? 2.093 63.923 34.939 1.00 12.56 189 SER B N 1
ATOM 3267 C CA . SER B 1 191 ? 2.354 62.545 35.344 1.00 13.74 189 SER B CA 1
ATOM 3268 C C . SER B 1 191 ? 2.019 62.314 36.844 1.00 13.27 189 SER B C 1
ATOM 3269 O O . SER B 1 191 ? 1.369 61.333 37.197 1.00 13.80 189 SER B O 1
ATOM 3272 N N . ASP B 1 192 ? 2.423 63.242 37.705 1.00 12.83 190 ASP B N 1
ATOM 3273 C CA . ASP B 1 192 ? 2.099 63.179 39.135 1.00 13.11 190 ASP B CA 1
ATOM 3274 C C . ASP B 1 192 ? 0.599 63.257 39.419 1.00 13.18 190 ASP B C 1
ATOM 3275 O O . ASP B 1 192 ? 0.038 62.395 40.107 1.00 12.07 190 ASP B O 1
ATOM 3280 N N . VAL B 1 193 ? -0.029 64.293 38.869 1.00 13.27 191 VAL B N 1
ATOM 3281 C CA . VAL B 1 193 ? -1.453 64.512 38.952 1.00 12.53 191 VAL B CA 1
ATOM 3282 C C . VAL B 1 193 ? -2.264 63.319 38.402 1.00 13.22 191 VAL B C 1
ATOM 3283 O O . VAL B 1 193 ? -3.171 62.814 39.076 1.00 12.19 191 VAL B O 1
ATOM 3287 N N . PHE B 1 194 ? -1.948 62.882 37.185 1.00 13.54 192 PHE B N 1
ATOM 3288 C CA . PHE B 1 194 ? -2.648 61.744 36.575 1.00 15.13 192 PHE B CA 1
ATOM 3289 C C . PHE B 1 194 ? -2.689 60.570 37.570 1.00 16.19 192 PHE B C 1
ATOM 3290 O O . PHE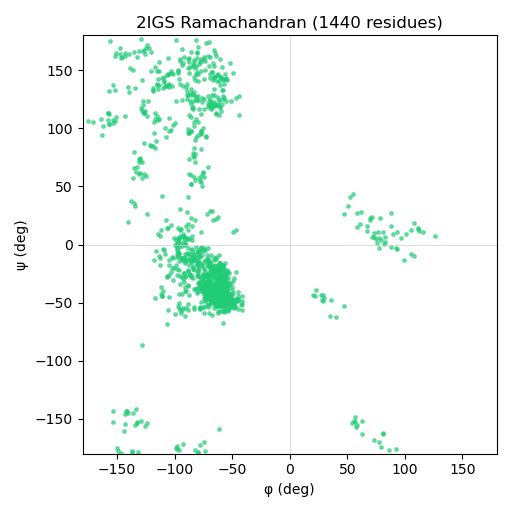 B 1 194 ? -3.737 59.972 37.823 1.00 16.61 192 PHE B O 1
ATOM 3298 N N . ASN B 1 195 ? -1.532 60.281 38.144 1.00 17.19 193 ASN B N 1
ATOM 3299 C CA . ASN B 1 195 ? -1.363 59.168 39.047 1.00 18.67 193 ASN B CA 1
ATOM 3300 C C . ASN B 1 195 ? -1.830 59.338 40.479 1.00 17.92 193 ASN B C 1
ATOM 3301 O O . ASN B 1 195 ? -2.212 58.368 41.108 1.00 17.93 193 ASN B O 1
ATOM 3306 N N . THR B 1 196 ? -1.833 60.578 40.959 1.00 17.42 194 THR B N 1
ATOM 3307 C CA . THR B 1 196 ? -2.435 60.925 42.235 1.00 16.97 194 THR B CA 1
ATOM 3308 C C . THR B 1 196 ? -3.973 60.751 42.161 1.00 16.80 194 THR B C 1
ATOM 3309 O O . THR B 1 196 ? -4.567 60.161 43.069 1.00 16.24 194 THR B O 1
ATOM 3313 N N . ILE B 1 197 ? -4.606 61.239 41.088 1.00 16.17 195 ILE B N 1
ATOM 3314 C CA . ILE B 1 197 ? -6.070 61.071 40.934 1.00 16.18 195 ILE B CA 1
ATOM 3315 C C . ILE B 1 197 ? -6.399 59.589 40.761 1.00 16.55 195 ILE B C 1
ATOM 3316 O O . ILE B 1 197 ? -7.344 59.088 41.379 1.00 16.98 195 ILE B O 1
ATOM 3321 N N . LYS B 1 198 ? -5.593 58.897 39.952 1.00 16.31 196 LYS B N 1
ATOM 3322 C CA . LYS B 1 198 ? -5.718 57.455 39.758 1.00 16.35 196 LYS B CA 1
ATOM 3323 C C . LYS B 1 198 ? -5.664 56.624 41.080 1.00 17.05 196 LYS B C 1
ATOM 3324 O O . LYS B 1 198 ? -6.501 55.711 41.277 1.00 17.31 196 LYS B O 1
ATOM 3330 N N . SER B 1 199 ? -4.711 56.926 41.973 1.00 16.51 197 SER B N 1
ATOM 3331 C CA . SER B 1 199 ? -4.623 56.229 43.272 1.00 16.03 197 SER B CA 1
ATOM 3332 C C . SER B 1 199 ? -5.613 56.746 44.325 1.00 15.97 197 SER B C 1
ATOM 3333 O O . SER B 1 199 ? -5.954 56.014 45.249 1.00 16.40 197 SER B O 1
ATOM 3336 N N . GLY B 1 200 ? -6.065 57.993 44.180 1.00 15.12 198 GLY B N 1
ATOM 3337 C CA . GLY B 1 200 ? -6.922 58.640 45.151 1.00 14.16 198 GLY B CA 1
ATOM 3338 C C . GLY B 1 200 ? -8.409 58.391 44.991 1.00 14.78 198 GLY B C 1
ATOM 3339 O O . GLY B 1 200 ? -9.149 58.464 45.970 1.00 14.91 198 GLY B O 1
ATOM 3340 N N . LEU B 1 201 ? -8.869 58.104 43.776 1.00 14.46 199 LEU B N 1
ATOM 3341 C CA . LEU B 1 201 ? -10.310 57.860 43.552 1.00 15.01 199 LEU B CA 1
ATOM 3342 C C . LEU B 1 201 ? -10.819 56.514 44.071 1.00 15.14 199 LEU B C 1
ATOM 3343 O O . LEU B 1 201 ? -10.076 55.519 44.102 1.00 14.75 199 LEU B O 1
ATOM 3348 N N . ARG B 1 202 ? -12.097 56.497 44.460 1.00 15.18 200 ARG B N 1
ATOM 3349 C CA . ARG B 1 202 ? -12.742 55.299 44.996 1.00 15.47 200 ARG B CA 1
ATOM 3350 C C . ARG B 1 202 ? -14.082 55.154 44.287 1.00 14.98 200 ARG B C 1
ATOM 3351 O O . ARG B 1 202 ? -14.564 56.103 43.703 1.00 15.80 200 ARG B O 1
ATOM 3359 N N . TYR B 1 203 ? -14.676 53.971 44.315 1.00 14.30 201 TYR B N 1
ATOM 3360 C CA . TYR B 1 203 ? -16.010 53.803 43.728 1.00 14.19 201 TYR B CA 1
ATOM 3361 C C . TYR B 1 203 ? -16.953 54.975 44.068 1.00 13.65 201 TYR B C 1
ATOM 3362 O O . TYR B 1 203 ? -17.547 55.561 43.162 1.00 13.29 201 TYR B O 1
ATOM 3371 N N . THR B 1 204 ? -17.073 55.307 45.358 1.00 13.51 202 THR B N 1
ATOM 3372 C CA . THR B 1 204 ? -18.105 56.250 45.825 1.00 12.67 202 THR B CA 1
ATOM 3373 C C . THR B 1 204 ? -17.810 57.723 45.527 1.00 12.67 202 THR B C 1
ATOM 3374 O O . THR B 1 204 ? -18.710 58.496 45.231 1.00 13.33 202 THR B O 1
ATOM 3378 N N . THR B 1 205 ? -16.548 58.117 45.662 1.00 12.84 203 THR B N 1
ATOM 3379 C CA . THR B 1 205 ? -16.130 59.498 45.411 1.00 12.04 203 THR B CA 1
ATOM 3380 C C . THR B 1 205 ? -16.031 59.811 43.905 1.00 11.90 203 THR B C 1
ATOM 3381 O O . THR B 1 205 ? -16.254 60.943 43.500 1.00 10.55 203 THR B O 1
ATOM 3385 N N . ALA B 1 206 ? -15.711 58.810 43.076 1.00 12.16 204 ALA B N 1
ATOM 3386 C CA . ALA B 1 206 ? -15.768 59.015 41.615 1.00 12.73 204 ALA B CA 1
ATOM 3387 C C . ALA B 1 206 ? -17.187 59.294 41.142 1.00 12.65 204 ALA B C 1
ATOM 3388 O O . ALA B 1 206 ? -17.389 60.126 40.261 1.00 13.90 204 ALA B O 1
ATOM 3390 N N . VAL B 1 207 ? -18.162 58.605 41.730 1.00 12.76 205 VAL B N 1
ATOM 3391 C CA . VAL B 1 207 ? -19.599 58.856 41.442 1.00 12.31 205 VAL B CA 1
ATOM 3392 C C . VAL B 1 207 ? -19.978 60.252 41.930 1.00 12.44 205 VAL B C 1
ATOM 3393 O O . VAL B 1 207 ? -20.619 60.979 41.205 1.00 13.16 205 VAL B O 1
ATOM 3397 N N . THR B 1 208 ? -19.570 60.623 43.155 1.00 12.38 206 THR B N 1
ATOM 3398 C CA . THR B 1 208 ? -19.717 62.000 43.654 1.00 12.13 206 THR B CA 1
ATOM 3399 C C . THR B 1 208 ? -19.204 63.049 42.658 1.00 12.76 206 THR B C 1
ATOM 3400 O O . THR B 1 208 ? -19.924 63.978 42.323 1.00 12.90 206 THR B O 1
ATOM 3404 N N . LEU B 1 209 ? -17.965 62.890 42.187 1.00 12.78 207 LEU B N 1
ATOM 3405 C CA . LEU B 1 209 ? -17.375 63.754 41.154 1.00 12.63 207 LEU B CA 1
ATOM 3406 C C . LEU B 1 209 ? -18.199 63.763 39.867 1.00 13.02 207 LEU B C 1
ATOM 3407 O O . LEU B 1 209 ? -18.494 64.814 39.345 1.00 13.66 207 LEU B O 1
ATOM 3412 N N . LEU B 1 210 ? -18.564 62.592 39.372 1.00 12.91 208 LEU B N 1
ATOM 3413 C CA . LEU B 1 210 ? -19.402 62.461 38.181 1.00 13.66 208 LEU B CA 1
ATOM 3414 C C . LEU B 1 210 ? -20.720 63.238 38.234 1.00 13.46 208 LEU B C 1
ATOM 3415 O O . LEU B 1 210 ? -21.121 63.863 37.257 1.00 13.07 208 LEU B O 1
ATOM 3420 N N . LEU B 1 211 ? -21.409 63.168 39.368 1.00 12.78 209 LEU B N 1
ATOM 3421 C CA . LEU B 1 211 ? -22.695 63.837 39.505 1.00 12.64 209 LEU B CA 1
ATOM 3422 C C . LEU B 1 211 ? -22.520 65.330 39.649 1.00 12.29 209 LEU B C 1
ATOM 3423 O O . LEU B 1 211 ? -23.365 66.102 39.209 1.00 13.00 209 LEU B O 1
ATOM 3428 N N . ALA B 1 212 ? -21.441 65.752 40.299 1.00 12.12 210 ALA B N 1
ATOM 3429 C CA . ALA B 1 212 ? -21.167 67.207 40.416 1.00 12.39 210 ALA B CA 1
ATOM 3430 C C . ALA B 1 212 ? -20.915 67.833 39.051 1.00 12.12 210 ALA B C 1
ATOM 3431 O O . ALA B 1 212 ? -21.431 68.913 38.747 1.00 13.50 210 ALA B O 1
ATOM 3433 N N . TYR B 1 213 ? -20.082 67.163 38.256 1.00 11.83 211 TYR B N 1
ATOM 3434 C CA . TYR B 1 213 ? -19.726 67.595 36.924 1.00 11.61 211 TYR B CA 1
ATOM 3435 C C . TYR B 1 213 ? -20.935 67.620 36.018 1.00 11.47 211 TYR B C 1
ATOM 3436 O O . TYR B 1 213 ? -21.182 68.626 35.387 1.00 12.30 211 TYR B O 1
ATOM 3445 N N . PHE B 1 214 ? -21.673 66.520 35.936 1.00 11.18 212 PHE B N 1
ATOM 3446 C CA . PHE B 1 214 ? -22.854 66.494 35.051 1.00 11.83 212 PHE B CA 1
ATOM 3447 C C . PHE B 1 214 ? -23.997 67.448 35.457 1.00 12.37 212 PHE B C 1
ATOM 3448 O O . PHE B 1 214 ? -24.733 67.919 34.590 1.00 12.99 212 PHE B O 1
ATOM 3456 N N . ALA B 1 215 ? -24.123 67.749 36.752 1.00 12.45 213 ALA B N 1
ATOM 3457 C CA . ALA B 1 215 ? -25.063 68.772 37.246 1.00 13.14 213 ALA B CA 1
ATOM 3458 C C . ALA B 1 215 ? -24.691 70.182 36.791 1.00 13.67 213 ALA B C 1
ATOM 3459 O O . ALA B 1 215 ? -25.562 70.998 36.489 1.00 13.28 213 ALA B O 1
ATOM 3461 N N . ALA B 1 216 ? -23.395 70.453 36.744 1.00 14.02 214 ALA B N 1
ATOM 3462 C CA . ALA B 1 216 ? -22.902 71.799 36.496 1.00 14.95 214 ALA B CA 1
ATOM 3463 C C . ALA B 1 216 ? -22.631 72.141 35.027 1.00 15.73 214 ALA B C 1
ATOM 3464 O O . ALA B 1 216 ? -22.763 73.296 34.650 1.00 16.35 214 ALA B O 1
ATOM 3466 N N . ILE B 1 217 ? -22.219 71.185 34.196 1.00 16.80 215 ILE B N 1
ATOM 3467 C CA . ILE B 1 217 ? -21.835 71.585 32.835 1.00 17.25 215 ILE B CA 1
ATOM 3468 C C . ILE B 1 217 ? -23.041 71.957 31.956 1.00 17.80 215 ILE B C 1
ATOM 3469 O O . ILE B 1 217 ? -24.145 71.433 32.123 1.00 18.11 215 ILE B O 1
ATOM 3474 N N . ILE C 1 6 ? -14.456 99.489 21.375 1.00 24.17 4 ILE C N 1
ATOM 3475 C CA . ILE C 1 6 ? -13.264 99.243 22.251 1.00 24.54 4 ILE C CA 1
ATOM 3476 C C . ILE C 1 6 ? -11.992 99.975 21.779 1.00 24.11 4 ILE C C 1
ATOM 3477 O O . ILE C 1 6 ? -11.912 100.447 20.642 1.00 24.34 4 ILE C O 1
ATOM 3482 N N . ASN C 1 7 ? -11.011 100.066 22.672 1.00 23.44 5 ASN C N 1
ATOM 3483 C CA . ASN C 1 7 ? -9.714 100.671 22.380 1.00 22.68 5 ASN C CA 1
ATOM 3484 C C . ASN C 1 7 ? -8.665 99.942 23.207 1.00 22.35 5 ASN C C 1
ATOM 3485 O O . ASN C 1 7 ? -9.023 99.183 24.103 1.00 21.98 5 ASN C O 1
ATOM 3490 N N . ILE C 1 8 ? -7.377 100.171 22.932 1.00 22.25 6 ILE C N 1
ATOM 3491 C CA . ILE C 1 8 ? -6.326 99.412 23.615 1.00 21.78 6 ILE C CA 1
ATOM 3492 C C . ILE C 1 8 ? -6.140 99.802 25.092 1.00 21.59 6 ILE C C 1
ATOM 3493 O O . ILE C 1 8 ? -5.505 99.091 25.852 1.00 21.03 6 ILE C O 1
ATOM 3498 N N . TYR C 1 9 ? -6.717 100.925 25.494 1.00 21.81 7 TYR C N 1
ATOM 3499 C CA . TYR C 1 9 ? -6.468 101.455 26.824 1.00 21.80 7 TYR C CA 1
ATOM 3500 C C . TYR C 1 9 ? -7.447 100.969 27.875 1.00 21.09 7 TYR C C 1
ATOM 3501 O O . TYR C 1 9 ? -7.036 100.693 29.003 1.00 21.01 7 TYR C O 1
ATOM 3510 N N . GLN C 1 10 ? -8.729 100.876 27.526 1.00 20.53 8 GLN C N 1
ATOM 3511 C CA . GLN C 1 10 ? -9.729 100.328 28.454 1.00 20.21 8 GLN C CA 1
ATOM 3512 C C . GLN C 1 10 ? -9.935 98.848 28.217 1.00 19.24 8 GLN C C 1
ATOM 3513 O O . GLN C 1 10 ? -10.576 98.173 29.015 1.00 19.51 8 GLN C O 1
ATOM 3519 N N . ASN C 1 11 ? -9.398 98.358 27.107 1.00 18.40 9 ASN C N 1
ATOM 3520 C CA . ASN C 1 11 ? -9.569 96.967 26.692 1.00 17.93 9 ASN C CA 1
ATOM 3521 C C . ASN C 1 11 ? -8.235 96.420 26.207 1.00 17.25 9 ASN C C 1
ATOM 3522 O O . ASN C 1 11 ? -8.149 95.969 25.076 1.00 16.87 9 ASN C O 1
ATOM 3527 N N . PRO C 1 12 ? -7.186 96.460 27.053 1.00 17.67 10 PRO C N 1
ATOM 3528 C CA . PRO C 1 12 ? -5.909 95.982 26.535 1.00 17.86 10 PRO C CA 1
ATOM 3529 C C . PRO C 1 12 ? -5.939 94.493 26.182 1.00 18.16 10 PRO C C 1
ATOM 3530 O O . PRO C 1 12 ? -5.400 94.105 25.150 1.00 18.34 10 PRO C O 1
ATOM 3534 N N . GLY C 1 13 ? -6.592 93.685 27.011 1.00 18.41 11 GLY C N 1
ATOM 3535 C CA . GLY C 1 13 ? -6.664 92.238 26.795 1.00 18.95 11 GLY C CA 1
ATOM 3536 C C . GLY C 1 13 ? -7.355 91.854 25.498 1.00 19.54 11 GLY C C 1
ATOM 3537 O O . GLY C 1 13 ? -6.852 91.011 24.750 1.00 19.59 11 GLY C O 1
ATOM 3538 N N A GLN C 1 14 ? -8.520 92.446 25.247 0.70 19.41 12 GLN C N 1
ATOM 3539 N N B GLN C 1 14 ? -8.505 92.483 25.246 0.30 19.37 12 GLN C N 1
ATOM 3540 C CA A GLN C 1 14 ? -9.240 92.212 24.005 0.70 19.49 12 GLN C CA 1
ATOM 3541 C CA B GLN C 1 14 ? -9.292 92.271 24.029 0.30 19.35 12 GLN C CA 1
ATOM 3542 C C A GLN C 1 14 ? -8.443 92.701 22.787 0.70 19.27 12 GLN C C 1
ATOM 3543 C C B GLN C 1 14 ? -8.574 92.763 22.762 0.30 19.37 12 GLN C C 1
ATOM 3544 O O A GLN C 1 14 ? -8.304 91.977 21.808 0.70 19.61 12 GLN C O 1
ATOM 3545 O O B GLN C 1 14 ? -8.624 92.103 21.724 0.30 19.51 12 GLN C O 1
ATOM 3556 N N . SER C 1 15 ? -7.918 93.919 22.855 1.00 19.47 13 SER C N 1
ATOM 3557 C CA . SER C 1 15 ? -7.146 94.489 21.740 1.00 19.93 13 SER C CA 1
ATOM 3558 C C . SER C 1 15 ? -5.923 93.656 21.373 1.00 20.05 13 SER C C 1
ATOM 3559 O O . SER C 1 15 ? -5.643 93.435 20.195 1.00 20.73 13 SER C O 1
ATOM 3562 N N . LEU C 1 16 ? -5.188 93.205 22.378 1.00 19.82 14 LEU C N 1
ATOM 3563 C CA . LEU C 1 16 ? -3.983 92.418 22.143 1.00 20.20 14 LEU C CA 1
ATOM 3564 C C . LEU C 1 16 ? -4.356 91.005 21.709 1.00 20.22 14 LEU C C 1
ATOM 3565 O O . LEU C 1 16 ? -3.724 90.433 20.831 1.00 20.33 14 LEU C O 1
ATOM 3570 N N . ALA C 1 17 ? -5.403 90.458 22.323 1.00 20.79 15 ALA C N 1
ATOM 3571 C CA . ALA C 1 17 ? -5.924 89.137 21.949 1.00 20.90 15 ALA C CA 1
ATOM 3572 C C . ALA C 1 17 ? -6.269 89.063 20.460 1.00 20.77 15 ALA C C 1
ATOM 3573 O O . ALA C 1 17 ? -5.970 88.057 19.822 1.00 21.13 15 ALA C O 1
ATOM 3575 N N . ASN C 1 18 ? -6.882 90.128 19.926 1.00 20.70 16 ASN C N 1
ATOM 3576 C CA . ASN C 1 18 ? -7.249 90.227 18.504 1.00 21.13 16 ASN C CA 1
ATOM 3577 C C . ASN C 1 18 ? -6.046 90.195 17.559 1.00 20.81 16 ASN C C 1
ATOM 3578 O O . ASN C 1 18 ? -6.029 89.451 16.580 1.00 21.84 16 ASN C O 1
ATOM 3583 N N . ILE C 1 19 ? -5.057 91.029 17.838 1.00 20.28 17 ILE C N 1
ATOM 3584 C CA . ILE C 1 19 ? -3.764 90.975 17.158 1.00 19.96 17 ILE C CA 1
ATOM 3585 C C . ILE C 1 19 ? -3.142 89.567 17.198 1.00 19.56 17 ILE C C 1
ATOM 3586 O O . ILE C 1 19 ? -2.799 89.019 16.160 1.00 19.99 17 ILE C O 1
ATOM 3591 N N . TYR C 1 20 ? -3.055 88.972 18.384 1.00 18.96 18 TYR C N 1
ATOM 3592 C CA . TYR C 1 20 ? -2.429 87.668 18.560 1.00 18.70 18 TYR C CA 1
ATOM 3593 C C . TYR C 1 20 ? -3.235 86.520 17.936 1.00 18.33 18 TYR C C 1
ATOM 3594 O O . TYR C 1 20 ? -2.670 85.508 17.541 1.00 17.69 18 TYR C O 1
ATOM 3603 N N . LYS C 1 21 ? -4.544 86.704 17.820 1.00 18.15 19 LYS C N 1
ATOM 3604 C CA . LYS C 1 21 ? -5.402 85.743 17.111 1.00 18.39 19 LYS C CA 1
ATOM 3605 C C . LYS C 1 21 ? -5.017 85.690 15.632 1.00 18.18 19 LYS C C 1
ATOM 3606 O O . LYS C 1 21 ? -5.090 84.634 14.993 1.00 18.07 19 LYS C O 1
ATOM 3612 N N . GLY C 1 22 ? -4.609 86.835 15.092 1.00 17.84 20 GLY C N 1
ATOM 3613 C CA . GLY C 1 22 ? -4.202 86.918 13.700 1.00 17.50 20 GLY C CA 1
ATOM 3614 C C . GLY C 1 22 ? -2.870 86.241 13.497 1.00 17.84 20 GLY C C 1
ATOM 3615 O O . GLY C 1 22 ? -2.673 85.545 12.499 1.00 18.30 20 GLY C O 1
ATOM 3616 N N . PHE C 1 23 ? -1.945 86.459 14.441 1.00 17.89 21 PHE C N 1
ATOM 3617 C CA . PHE C 1 23 ? -0.639 85.791 14.436 1.00 17.49 21 PHE C CA 1
ATOM 3618 C C . PHE C 1 23 ? -0.787 84.279 14.497 1.00 17.68 21 PHE C C 1
ATOM 3619 O O . PHE C 1 23 ? -0.140 83.566 13.750 1.00 18.06 21 PHE C O 1
ATOM 3627 N N . ALA C 1 24 ? -1.657 83.804 15.380 1.00 17.68 22 ALA C N 1
ATOM 3628 C CA . ALA C 1 24 ? -1.946 82.378 15.516 1.00 17.44 22 ALA C CA 1
ATOM 3629 C C . ALA C 1 24 ? -2.557 81.747 14.258 1.00 17.37 22 ALA C C 1
ATOM 3630 O O . ALA C 1 24 ? -2.117 80.680 13.833 1.00 17.26 22 ALA C O 1
ATOM 3632 N N A ARG C 1 25 ? -3.551 82.402 13.656 0.50 17.68 23 ARG C N 1
ATOM 3633 N N B ARG C 1 25 ? -3.541 82.428 13.670 0.50 17.39 23 ARG C N 1
ATOM 3634 C CA A ARG C 1 25 ? -4.165 81.918 12.407 0.50 17.69 23 ARG C CA 1
ATOM 3635 C CA B ARG C 1 25 ? -4.186 82.022 12.414 0.50 17.05 23 ARG C CA 1
ATOM 3636 C C A ARG C 1 25 ? -3.134 81.877 11.273 0.50 18.14 23 ARG C C 1
ATOM 3637 C C B ARG C 1 25 ? -3.157 81.903 11.290 0.50 17.83 23 ARG C C 1
ATOM 3638 O O A ARG C 1 25 ? -3.164 80.982 10.432 0.50 18.22 23 ARG C O 1
ATOM 3639 O O B ARG C 1 25 ? -3.213 80.988 10.474 0.50 17.93 23 ARG C O 1
ATOM 3654 N N . GLN C 1 26 ? -2.214 82.837 11.266 1.00 18.35 24 GLN C N 1
ATOM 3655 C CA . GLN C 1 26 ? -1.134 82.856 10.286 1.00 19.49 24 GLN C CA 1
ATOM 3656 C C . GLN C 1 26 ? -0.132 81.713 10.513 1.00 20.15 24 GLN C C 1
ATOM 3657 O O . GLN C 1 26 ? 0.325 81.077 9.566 1.00 20.23 24 GLN C O 1
ATOM 3663 N N . CYS C 1 27 ? 0.209 81.480 11.778 1.00 20.87 25 CYS C N 1
ATOM 3664 C CA . CYS C 1 27 ? 1.058 80.361 12.192 1.00 22.34 25 CYS C CA 1
ATOM 3665 C C . CYS C 1 27 ? 0.416 79.017 11.952 1.00 22.80 25 CYS C C 1
ATOM 3666 O O . CYS C 1 27 ? 1.010 78.157 11.318 1.00 23.53 25 CYS C O 1
ATOM 3669 N N . ASN C 1 28 ? -0.794 78.850 12.489 1.00 23.57 26 ASN C N 1
ATOM 3670 C CA . ASN C 1 28 ? -1.509 77.587 12.466 1.00 24.05 26 ASN C CA 1
ATOM 3671 C C . ASN C 1 28 ? -3.021 77.797 12.625 1.00 24.22 26 ASN C C 1
ATOM 3672 O O . ASN C 1 28 ? -3.510 78.072 13.728 1.00 24.37 26 ASN C O 1
ATOM 3677 N N . PRO C 1 29 ? -3.768 77.677 11.512 1.00 24.75 27 PRO C N 1
ATOM 3678 C CA . PRO C 1 29 ? -5.233 77.794 11.496 1.00 24.76 27 PRO C CA 1
ATOM 3679 C C . PRO C 1 29 ? -5.946 76.716 12.335 1.00 24.70 27 PRO C C 1
ATOM 3680 O O . PRO C 1 29 ? -7.007 76.992 12.901 1.00 24.52 27 PRO C O 1
ATOM 3684 N N . GLY C 1 30 ? -5.346 75.526 12.430 1.00 24.19 28 GLY C N 1
ATOM 3685 C CA . GLY C 1 30 ? -5.832 74.455 13.302 1.00 24.13 28 GLY C CA 1
ATOM 3686 C C . GLY C 1 30 ? -5.724 74.728 14.795 1.00 24.00 28 GLY C C 1
ATOM 3687 O O . GLY C 1 30 ? -6.603 74.318 15.565 1.00 24.48 28 GLY C O 1
ATOM 3688 N N . PHE C 1 31 ? -4.651 75.415 15.198 1.00 23.34 29 PHE C N 1
ATOM 3689 C CA . PHE C 1 31 ? -4.391 75.817 16.593 1.00 22.73 29 PHE C CA 1
ATOM 3690 C C . PHE C 1 31 ? -5.621 76.525 17.144 1.00 22.47 29 PHE C C 1
ATOM 3691 O O . PHE C 1 31 ? -6.078 77.496 16.565 1.00 22.84 29 PHE C O 1
ATOM 3699 N N . VAL C 1 32 ? -6.165 76.024 18.251 1.00 22.55 30 VAL C N 1
ATOM 3700 C CA . VAL C 1 32 ? -7.353 76.601 18.868 1.00 22.14 30 VAL C CA 1
ATOM 3701 C C . VAL C 1 32 ? -6.916 77.750 19.764 1.00 22.24 30 VAL C C 1
ATOM 3702 O O . VAL C 1 32 ? -6.175 77.535 20.728 1.00 22.52 30 VAL C O 1
ATOM 3706 N N . PHE C 1 33 ? -7.353 78.967 19.440 1.00 22.15 31 PHE C N 1
ATOM 3707 C CA . PHE C 1 33 ? -6.887 80.165 20.145 1.00 22.06 31 PHE C CA 1
ATOM 3708 C C . PHE C 1 33 ? -7.602 80.354 21.488 1.00 22.94 31 PHE C C 1
ATOM 3709 O O . PHE C 1 33 ? -8.832 80.412 21.530 1.00 23.41 31 PHE C O 1
ATOM 3717 N N . PRO C 1 34 ? -6.833 80.459 22.595 1.00 23.31 32 PRO C N 1
ATOM 3718 C CA . PRO C 1 34 ? -7.450 80.555 23.922 1.00 23.39 32 PRO C CA 1
ATOM 3719 C C . PRO C 1 34 ? -7.835 81.990 24.226 1.00 23.53 32 PRO C C 1
ATOM 3720 O O . PRO C 1 34 ? -7.148 82.678 24.992 1.00 23.56 32 PRO C O 1
ATOM 3724 N N . GLU C 1 35 ? -8.928 82.431 23.611 1.00 23.74 33 GLU C N 1
ATOM 3725 C CA . GLU C 1 35 ? -9.311 83.837 23.613 1.00 24.14 33 GLU C CA 1
ATOM 3726 C C . GLU C 1 35 ? -9.649 84.373 25.003 1.00 23.63 33 GLU C C 1
ATOM 3727 O O . GLU C 1 35 ? -9.163 85.446 25.383 1.00 23.92 33 GLU C O 1
ATOM 3733 N N . ALA C 1 36 ? -10.458 83.626 25.757 1.00 22.65 34 ALA C N 1
ATOM 3734 C CA . ALA C 1 36 ? -10.883 84.042 27.101 1.00 21.90 34 ALA C CA 1
ATOM 3735 C C . ALA C 1 36 ? -9.703 84.236 28.079 1.00 21.39 34 ALA C C 1
ATOM 3736 O O . ALA C 1 36 ? -9.633 85.249 28.775 1.00 20.96 34 ALA C O 1
ATOM 3738 N N . GLN C 1 37 ? -8.780 83.274 28.100 1.00 20.50 35 GLN C N 1
ATOM 3739 C CA . GLN C 1 37 ? -7.591 83.342 28.947 1.00 19.64 35 GLN C CA 1
ATOM 3740 C C . GLN C 1 37 ? -6.654 84.471 28.551 1.00 19.63 35 GLN C C 1
ATOM 3741 O O . GLN C 1 37 ? -6.176 85.210 29.405 1.00 19.60 35 GLN C O 1
ATOM 3747 N N . THR C 1 38 ? -6.382 84.595 27.256 1.00 20.16 36 THR C N 1
ATOM 3748 C CA . THR C 1 38 ? -5.525 85.673 26.734 1.00 19.82 36 THR C CA 1
ATOM 3749 C C . THR C 1 38 ? -6.071 87.046 27.135 1.00 19.35 36 THR C C 1
ATOM 3750 O O . THR C 1 38 ? -5.320 87.895 27.642 1.00 19.25 36 THR C O 1
ATOM 3754 N N . ILE C 1 39 ? -7.366 87.261 26.890 1.00 18.73 37 ILE C N 1
ATOM 3755 C CA . ILE C 1 39 ? -8.036 88.511 27.257 1.00 18.37 37 ILE C CA 1
ATOM 3756 C C . ILE C 1 39 ? -7.917 88.777 28.753 1.00 18.21 37 ILE C C 1
ATOM 3757 O O . ILE C 1 39 ? -7.585 89.879 29.163 1.00 18.45 37 ILE C O 1
ATOM 3762 N N . GLU C 1 40 ? -8.210 87.772 29.562 1.00 17.75 38 GLU C N 1
ATOM 3763 C CA . GLU C 1 40 ? -8.211 87.944 31.013 1.00 17.60 38 GLU C CA 1
ATOM 3764 C C . GLU C 1 40 ? -6.807 88.195 31.567 1.00 16.87 38 GLU C C 1
ATOM 3765 O O . GLU C 1 40 ? -6.632 88.990 32.486 1.00 16.91 38 GLU C O 1
ATOM 3771 N N . ALA C 1 41 ? -5.818 87.522 30.988 1.00 16.69 39 ALA C N 1
ATOM 3772 C CA . ALA C 1 41 ? -4.423 87.666 31.388 1.00 16.32 39 ALA C CA 1
ATOM 3773 C C . ALA C 1 41 ? -3.956 89.090 31.105 1.00 16.03 39 ALA C C 1
ATOM 3774 O O . ALA C 1 41 ? -3.428 89.772 31.988 1.00 14.97 39 ALA C O 1
ATOM 3776 N N . TRP C 1 42 ? -4.201 89.546 29.882 1.00 15.64 40 TRP C N 1
ATOM 3777 C CA . TRP C 1 42 ? -3.684 90.843 29.465 1.00 16.49 40 TRP C CA 1
ATOM 3778 C C . TRP C 1 42 ? -4.506 91.998 29.998 1.00 16.70 40 TRP C C 1
ATOM 3779 O O . TRP C 1 42 ? -4.079 93.150 29.906 1.00 16.71 40 TRP C O 1
ATOM 3790 N N . ASP C 1 43 ? -5.657 91.666 30.595 1.00 16.71 41 ASP C N 1
ATOM 3791 C CA . ASP C 1 43 ? -6.426 92.618 31.400 1.00 17.16 41 ASP C CA 1
ATOM 3792 C C . ASP C 1 43 ? -5.931 92.764 32.862 1.00 17.65 41 ASP C C 1
ATOM 3793 O O . ASP C 1 43 ? -6.345 93.692 33.560 1.00 17.90 41 ASP C O 1
ATOM 3798 N N . ILE C 1 44 ? -5.043 91.876 33.318 1.00 17.18 42 ILE C N 1
ATOM 3799 C CA . ILE C 1 44 ? -4.647 91.834 34.734 1.00 17.27 42 ILE C CA 1
ATOM 3800 C C . ILE C 1 44 ? -4.088 93.157 35.315 1.00 17.39 42 ILE C C 1
ATOM 3801 O O . ILE C 1 44 ? -4.592 93.631 36.344 1.00 17.10 42 ILE C O 1
ATOM 3806 N N . PRO C 1 45 ? -3.083 93.774 34.653 1.00 17.37 43 PRO C N 1
ATOM 3807 C CA . PRO C 1 45 ? -2.576 95.070 35.172 1.00 17.65 43 PRO C CA 1
ATOM 3808 C C . PRO C 1 45 ? -3.632 96.189 35.303 1.00 17.66 43 PRO C C 1
ATOM 3809 O O . PRO C 1 45 ? -3.559 96.977 36.246 1.00 17.04 43 PRO C O 1
ATOM 3813 N N . LEU C 1 46 ? -4.598 96.241 34.382 1.00 17.82 44 LEU C N 1
ATOM 3814 C CA . LEU C 1 46 ? -5.687 97.227 34.451 1.00 17.91 44 LEU C CA 1
ATOM 3815 C C . LEU C 1 46 ? -6.735 96.904 35.533 1.00 18.48 44 LEU C C 1
ATOM 3816 O O . LEU C 1 46 ? -7.292 97.803 36.156 1.00 19.42 44 LEU C O 1
ATOM 3821 N N . ARG C 1 47 ? -7.013 95.628 35.753 1.00 18.46 45 ARG C N 1
ATOM 3822 C CA . ARG C 1 47 ? -7.862 95.222 36.864 1.00 18.56 45 ARG C CA 1
ATOM 3823 C C . ARG C 1 47 ? -7.198 95.520 38.214 1.00 18.35 45 ARG C C 1
ATOM 3824 O O . ARG C 1 47 ? -7.877 95.891 39.194 1.00 18.03 45 ARG C O 1
ATOM 3832 N N . LEU C 1 48 ? -5.881 95.332 38.265 1.00 17.22 46 LEU C N 1
ATOM 3833 C CA . LEU C 1 48 ? -5.105 95.678 39.438 1.00 17.72 46 LEU C CA 1
ATOM 3834 C C . LEU C 1 48 ? -5.071 97.197 39.660 1.00 17.57 46 LEU C C 1
ATOM 3835 O O . LEU C 1 48 ? -5.128 97.670 40.797 1.00 17.80 46 LEU C O 1
ATOM 3840 N N . HIS C 1 49 ? -5.017 97.941 38.560 1.00 17.42 47 HIS C N 1
ATOM 3841 C CA . HIS C 1 49 ? -4.771 99.379 38.578 1.00 17.52 47 HIS C CA 1
ATOM 3842 C C . HIS C 1 49 ? -5.781 100.157 37.734 1.00 17.49 47 HIS C C 1
ATOM 3843 O O . HIS C 1 49 ? -5.450 100.667 36.667 1.00 17.37 47 HIS C O 1
ATOM 3850 N N . PRO C 1 50 ? -7.020 100.283 38.239 1.00 17.81 48 PRO C N 1
ATOM 3851 C CA . PRO C 1 50 ? -8.016 101.059 37.506 1.00 17.98 48 PRO C CA 1
ATOM 3852 C C . PRO C 1 50 ? -7.631 102.551 37.402 1.00 18.43 48 PRO C C 1
ATOM 3853 O O . PRO C 1 50 ? -8.094 103.227 36.473 1.00 18.87 48 PRO C O 1
ATOM 3857 N N . GLU C 1 51 ? -6.793 103.045 38.325 1.00 17.91 49 GLU C N 1
ATOM 3858 C CA . GLU C 1 51 ? -6.293 104.433 38.295 1.00 17.86 49 GLU C CA 1
ATOM 3859 C C . GLU C 1 51 ? -5.616 104.780 36.980 1.00 17.08 49 GLU C C 1
ATOM 3860 O O . GLU C 1 51 ? -5.516 105.956 36.644 1.00 17.21 49 GLU C O 1
ATOM 3866 N N . PHE C 1 52 ? -5.132 103.762 36.261 1.00 16.42 50 PHE C N 1
ATOM 3867 C CA . PHE C 1 52 ? -4.491 103.941 34.953 1.00 15.46 50 PHE C CA 1
ATOM 3868 C C . PHE C 1 52 ? -5.363 104.716 33.983 1.00 16.00 50 PHE C C 1
ATOM 3869 O O . PHE C 1 52 ? -4.849 105.467 33.179 1.00 15.83 50 PHE C O 1
ATOM 3877 N N . ILE C 1 53 ? -6.682 104.503 34.056 1.00 17.14 51 ILE C N 1
ATOM 3878 C CA . ILE C 1 53 ? -7.671 105.291 33.308 1.00 17.56 51 ILE C CA 1
ATOM 3879 C C . ILE C 1 53 ? -8.560 106.007 34.313 1.00 18.37 51 ILE C C 1
ATOM 3880 O O . ILE C 1 53 ? -9.540 105.424 34.791 1.00 18.18 51 ILE C O 1
ATOM 3885 N N . PRO C 1 54 ? -8.241 107.282 34.626 1.00 19.24 52 PRO C N 1
ATOM 3886 C CA . PRO C 1 54 ? -8.907 107.942 35.742 1.00 20.05 52 PRO C CA 1
ATOM 3887 C C . PRO C 1 54 ? -10.242 108.545 35.314 1.00 20.81 52 PRO C C 1
ATOM 3888 O O . PRO C 1 54 ? -10.313 109.262 34.305 1.00 21.14 52 PRO C O 1
ATOM 3892 N N . GLY C 1 55 ? -11.291 108.234 36.071 1.00 21.45 53 GLY C N 1
ATOM 3893 C CA . GLY C 1 55 ? -12.647 108.662 35.740 1.00 21.98 53 GLY C CA 1
ATOM 3894 C C . GLY C 1 55 ? -13.139 108.131 34.404 1.00 22.38 53 GLY C C 1
ATOM 3895 O O . GLY C 1 55 ? -14.098 108.656 33.839 1.00 22.69 53 GLY C O 1
ATOM 3896 N N . GLY C 1 56 ? -12.475 107.098 33.892 1.00 22.62 54 GLY C N 1
ATOM 3897 C CA . GLY C 1 56 ? -12.812 106.516 32.596 1.00 22.86 54 GLY C CA 1
ATOM 3898 C C . GLY C 1 56 ? -12.456 107.338 31.367 1.00 22.96 54 GLY C C 1
ATOM 3899 O O . GLY C 1 56 ? -12.866 106.992 30.259 1.00 23.05 54 GLY C O 1
ATOM 3900 N N A ASP C 1 57 ? -11.737 108.444 31.545 0.50 23.13 55 ASP C N 1
ATOM 3901 N N B ASP C 1 57 ? -11.661 108.388 31.574 0.50 23.00 55 ASP C N 1
ATOM 3902 C CA A ASP C 1 57 ? -11.336 109.262 30.393 0.50 23.38 55 ASP C CA 1
ATOM 3903 C CA B ASP C 1 57 ? -11.221 109.301 30.515 0.50 23.12 55 ASP C CA 1
ATOM 3904 C C A ASP C 1 57 ? -9.889 108.979 29.971 0.50 23.50 55 ASP C C 1
ATOM 3905 C C B ASP C 1 57 ? -9.828 108.914 30.011 0.50 23.34 55 ASP C C 1
ATOM 3906 O O A ASP C 1 57 ? -8.934 109.300 30.684 0.50 23.26 55 ASP C O 1
ATOM 3907 O O B ASP C 1 57 ? -8.832 109.119 30.711 0.50 23.13 55 ASP C O 1
ATOM 3916 N N . ILE C 1 58 ? -9.767 108.363 28.798 1.00 23.66 56 ILE C N 1
ATOM 3917 C CA . ILE C 1 58 ? -8.491 107.885 28.232 1.00 24.44 56 ILE C CA 1
ATOM 3918 C C . ILE C 1 58 ? -7.499 108.987 27.846 1.00 24.53 56 ILE C C 1
ATOM 3919 O O . ILE C 1 58 ? -6.314 108.724 27.684 1.00 24.58 56 ILE C O 1
ATOM 3924 N N . SER C 1 59 ? -7.979 110.216 27.687 1.00 24.79 57 SER C N 1
ATOM 3925 C CA . SER C 1 59 ? -7.084 111.323 27.357 1.00 24.84 57 SER C CA 1
ATOM 3926 C C . SER C 1 59 ? -6.199 111.685 28.563 1.00 24.59 57 SER C C 1
ATOM 3927 O O . SER C 1 59 ? -5.151 112.320 28.401 1.00 24.82 57 SER C O 1
ATOM 3930 N N . LYS C 1 60 ? -6.619 111.252 29.756 1.00 24.12 58 LYS C N 1
ATOM 3931 C CA . LYS C 1 60 ? -5.834 111.401 30.990 1.00 23.49 58 LYS C CA 1
ATOM 3932 C C . LYS C 1 60 ? -5.221 110.064 31.458 1.00 22.93 58 LYS C C 1
ATOM 3933 O O . LYS C 1 60 ? -4.738 109.952 32.586 1.00 23.01 58 LYS C O 1
ATOM 3939 N N . ALA C 1 61 ? -5.224 109.056 30.588 1.00 22.28 59 ALA C N 1
ATOM 3940 C CA . ALA C 1 61 ? -4.673 107.740 30.935 1.00 21.61 59 ALA C CA 1
ATOM 3941 C C . ALA C 1 61 ? -3.217 107.818 31.364 1.00 21.20 59 ALA C C 1
ATOM 3942 O O . ALA C 1 61 ? -2.444 108.599 30.802 1.00 21.14 59 ALA C O 1
ATOM 3944 N N . ASP C 1 62 ? -2.858 107.006 32.363 1.00 20.40 60 ASP C N 1
ATOM 3945 C CA . ASP C 1 62 ? -1.479 106.878 32.825 1.00 20.04 60 ASP C CA 1
ATOM 3946 C C . ASP C 1 62 ? -0.517 106.772 31.645 1.00 19.28 60 ASP C C 1
ATOM 3947 O O . ASP C 1 62 ? -0.697 105.932 30.777 1.00 19.08 60 ASP C O 1
ATOM 3952 N N . GLN C 1 63 ? 0.509 107.614 31.634 1.00 19.12 61 GLN C N 1
ATOM 3953 C CA . GLN C 1 63 ? 1.432 107.687 30.502 1.00 19.15 61 GLN C CA 1
ATOM 3954 C C . GLN C 1 63 ? 2.325 106.455 30.367 1.00 17.90 61 GLN C C 1
ATOM 3955 O O . GLN C 1 63 ? 2.485 105.942 29.260 1.00 18.10 61 GLN C O 1
ATOM 3961 N N A GLN C 1 64 ? 2.886 105.986 31.485 0.50 17.33 62 GLN C N 1
ATOM 3962 N N B GLN C 1 64 ? 2.908 105.981 31.468 0.50 17.31 62 GLN C N 1
ATOM 3963 C CA A GLN C 1 64 ? 3.728 104.779 31.490 0.50 16.71 62 GLN C CA 1
ATOM 3964 C CA B GLN C 1 64 ? 3.731 104.766 31.405 0.50 16.59 62 GLN C CA 1
ATOM 3965 C C A GLN C 1 64 ? 2.942 103.549 31.013 0.50 15.86 62 GLN C C 1
ATOM 3966 C C B GLN C 1 64 ? 2.904 103.570 30.930 0.50 15.81 62 GLN C C 1
ATOM 3967 O O A GLN C 1 64 ? 3.441 102.755 30.212 0.50 16.14 62 GLN C O 1
ATOM 3968 O O B GLN C 1 64 ? 3.340 102.808 30.060 0.50 15.98 62 GLN C O 1
ATOM 3979 N N . TYR C 1 65 ? 1.707 103.421 31.489 1.00 15.32 63 TYR C N 1
ATOM 3980 C CA . TYR C 1 65 ? 0.765 102.384 31.035 1.00 14.08 63 TYR C CA 1
ATOM 3981 C C . TYR C 1 65 ? 0.484 102.514 29.531 1.00 13.90 63 TYR C C 1
ATOM 3982 O O . TYR C 1 65 ? 0.585 101.539 28.806 1.00 14.06 63 TYR C O 1
ATOM 3991 N N . SER C 1 66 ? 0.182 103.715 29.052 1.00 13.93 64 SER C N 1
ATOM 3992 C CA . SER C 1 66 ? -0.071 103.913 27.617 1.00 14.75 64 SER C CA 1
ATOM 3993 C C . SER C 1 66 ? 1.143 103.568 26.747 1.00 15.04 64 SER C C 1
ATOM 3994 O O . SER C 1 66 ? 1.018 102.987 25.666 1.00 15.84 64 SER C O 1
ATOM 3997 N N . THR C 1 67 ? 2.322 103.939 27.222 1.00 15.11 65 THR C N 1
ATOM 3998 C CA . THR C 1 67 ? 3.562 103.697 26.482 1.00 15.21 65 THR C CA 1
ATOM 3999 C C . THR C 1 67 ? 3.860 102.206 26.422 1.00 14.70 65 THR C C 1
ATOM 4000 O O . THR C 1 67 ? 4.240 101.684 25.382 1.00 14.40 65 THR C O 1
ATOM 4004 N N . LEU C 1 68 ? 3.640 101.516 27.531 1.00 14.79 66 LEU C N 1
ATOM 4005 C CA . LEU C 1 68 ? 3.706 100.053 27.528 1.00 15.61 66 LEU C CA 1
ATOM 4006 C C . LEU C 1 68 ? 2.874 99.417 26.401 1.00 15.29 66 LEU C C 1
ATOM 4007 O O . LEU C 1 68 ? 3.301 98.474 25.723 1.00 15.10 66 LEU C O 1
ATOM 4012 N N . LEU C 1 69 ? 1.677 99.945 26.211 1.00 15.29 67 LEU C N 1
ATOM 4013 C CA . LEU C 1 69 ? 0.778 99.378 25.238 1.00 15.48 67 LEU C CA 1
ATOM 4014 C C . LEU C 1 69 ? 1.179 99.725 23.793 1.00 15.70 67 LEU C C 1
ATOM 4015 O O . LEU C 1 69 ? 1.028 98.894 22.904 1.00 15.95 67 LEU C O 1
ATOM 4020 N N . ALA C 1 70 ? 1.708 100.926 23.582 1.00 16.12 68 ALA C N 1
ATOM 4021 C CA . ALA C 1 70 ? 2.238 101.328 22.274 1.00 17.79 68 ALA C CA 1
ATOM 4022 C C . ALA C 1 70 ? 3.414 100.431 21.858 1.00 18.21 68 ALA C C 1
ATOM 4023 O O . ALA C 1 70 ? 3.535 100.053 20.690 1.00 18.23 68 ALA C O 1
ATOM 4025 N N . GLN C 1 71 ? 4.280 100.095 22.821 1.00 18.99 69 GLN C N 1
ATOM 4026 C CA . GLN C 1 71 ? 5.403 99.207 22.551 1.00 19.23 69 GLN C CA 1
ATOM 4027 C C . GLN C 1 71 ? 4.916 97.862 22.048 1.00 19.39 69 GLN C C 1
ATOM 4028 O O . GLN C 1 71 ? 5.565 97.247 21.212 1.00 19.43 69 GLN C O 1
ATOM 4034 N N . GLU C 1 72 ? 3.795 97.389 22.603 1.00 19.30 70 GLU C N 1
ATOM 4035 C CA . GLU C 1 72 ? 3.196 96.142 22.175 1.00 19.08 70 GLU C CA 1
ATOM 4036 C C . GLU C 1 72 ? 2.640 96.252 20.759 1.00 18.12 70 GLU C C 1
ATOM 4037 O O . GLU C 1 72 ? 2.760 95.315 19.980 1.00 17.00 70 GLU C O 1
ATOM 4043 N N . ILE C 1 73 ? 2.027 97.385 20.438 1.00 17.94 71 ILE C N 1
ATOM 4044 C CA . ILE C 1 73 ? 1.557 97.609 19.079 1.00 18.48 71 ILE C CA 1
ATOM 4045 C C . ILE C 1 73 ? 2.754 97.558 18.122 1.00 18.47 71 ILE C C 1
ATOM 4046 O O . ILE C 1 73 ? 2.713 96.842 17.130 1.00 18.96 71 ILE C O 1
ATOM 4051 N N . ALA C 1 74 ? 3.821 98.288 18.444 1.00 18.31 72 ALA C N 1
ATOM 4052 C CA . ALA C 1 74 ? 5.014 98.350 17.578 1.00 18.99 72 ALA C CA 1
ATOM 4053 C C . ALA C 1 74 ? 5.675 96.977 17.404 1.00 19.38 72 ALA C C 1
ATOM 4054 O O . ALA C 1 74 ? 6.102 96.629 16.297 1.00 19.26 72 ALA C O 1
ATOM 4056 N N . ASN C 1 75 ? 5.771 96.221 18.500 1.00 19.47 73 ASN C N 1
ATOM 4057 C CA . ASN C 1 75 ? 6.357 94.874 18.490 1.00 20.54 73 ASN C CA 1
ATOM 4058 C C . ASN C 1 75 ? 5.541 93.918 17.611 1.00 20.39 73 ASN C C 1
ATOM 4059 O O . ASN C 1 75 ? 6.102 93.075 16.893 1.00 20.83 73 ASN C O 1
ATOM 4064 N N . GLY C 1 76 ? 4.217 94.052 17.693 1.00 19.62 74 GLY C N 1
ATOM 4065 C CA . GLY C 1 76 ? 3.295 93.350 16.822 1.00 18.88 74 GLY C CA 1
ATOM 4066 C C . GLY C 1 76 ? 3.612 93.555 15.345 1.00 18.84 74 GLY C C 1
ATOM 4067 O O . GLY C 1 76 ? 3.559 92.597 14.571 1.00 19.85 74 GLY C O 1
ATOM 4068 N N . VAL C 1 77 ? 3.901 94.798 14.951 1.00 17.09 75 VAL C N 1
ATOM 4069 C CA . VAL C 1 77 ? 4.299 95.141 13.564 1.00 16.38 75 VAL C CA 1
ATOM 4070 C C . VAL C 1 77 ? 5.631 94.464 13.187 1.00 16.13 75 VAL C C 1
ATOM 4071 O O . VAL C 1 77 ? 5.802 94.002 12.051 1.00 15.21 75 VAL C O 1
ATOM 4075 N N . THR C 1 78 ? 6.558 94.421 14.150 1.00 15.96 76 THR C N 1
ATOM 4076 C CA . THR C 1 78 ? 7.825 93.725 13.986 1.00 15.95 76 THR C CA 1
ATOM 4077 C C . THR C 1 78 ? 7.609 92.217 13.845 1.00 16.19 76 THR C C 1
ATOM 4078 O O . THR C 1 78 ? 8.160 91.610 12.941 1.00 16.39 76 THR C O 1
ATOM 4082 N N . ILE C 1 79 ? 6.788 91.622 14.706 1.00 16.88 77 ILE C N 1
ATOM 4083 C CA . ILE C 1 79 ? 6.410 90.207 14.539 1.00 17.49 77 ILE C CA 1
ATOM 4084 C C . ILE C 1 79 ? 5.881 89.886 13.143 1.00 17.52 77 ILE C C 1
ATOM 4085 O O . ILE C 1 79 ? 6.371 88.968 12.494 1.00 18.20 77 ILE C O 1
ATOM 4090 N N . GLY C 1 80 ? 4.878 90.629 12.683 1.00 17.18 78 GLY C N 1
ATOM 4091 C CA . GLY C 1 80 ? 4.326 90.398 11.354 1.00 16.36 78 GLY C CA 1
ATOM 4092 C C . GLY C 1 80 ? 5.338 90.549 10.230 1.00 16.33 78 GLY C C 1
ATOM 4093 O O . GLY C 1 80 ? 5.213 89.904 9.202 1.00 15.27 78 GLY C O 1
ATOM 4094 N N . PHE C 1 81 ? 6.341 91.405 10.421 1.00 15.98 79 PHE C N 1
ATOM 4095 C CA . PHE C 1 81 ? 7.411 91.539 9.439 1.00 16.07 79 PHE C CA 1
ATOM 4096 C C . PHE C 1 81 ? 8.285 90.283 9.427 1.00 16.47 79 PHE C C 1
ATOM 4097 O O . PHE C 1 81 ? 8.705 89.800 8.360 1.00 16.85 79 PHE C O 1
ATOM 4105 N N A ARG C 1 82 ? 8.562 89.769 10.623 0.60 16.19 80 ARG C N 1
ATOM 4106 N N B ARG C 1 82 ? 8.553 89.760 10.621 0.40 16.74 80 ARG C N 1
ATOM 4107 C CA A ARG C 1 82 ? 9.469 88.640 10.797 0.60 15.72 80 ARG C CA 1
ATOM 4108 C CA B ARG C 1 82 ? 9.469 88.636 10.798 0.40 17.00 80 ARG C CA 1
ATOM 4109 C C A ARG C 1 82 ? 8.866 87.308 10.338 0.60 16.56 80 ARG C C 1
ATOM 4110 C C B ARG C 1 82 ? 8.865 87.302 10.348 0.40 17.12 80 ARG C C 1
ATOM 4111 O O A ARG C 1 82 ? 9.598 86.349 10.108 0.60 16.79 80 ARG C O 1
ATOM 4112 O O B ARG C 1 82 ? 9.594 86.335 10.139 0.40 17.27 80 ARG C O 1
ATOM 4135 N N . VAL C 1 84 ? 7.942 86.363 7.546 1.00 17.86 82 VAL C N 1
ATOM 4136 C CA . VAL C 1 84 ? 8.418 85.906 6.241 1.00 17.46 82 VAL C CA 1
ATOM 4137 C C . VAL C 1 84 ? 9.689 85.048 6.367 1.00 18.17 82 VAL C C 1
ATOM 4138 O O . VAL C 1 84 ? 9.706 83.908 5.916 1.00 18.69 82 VAL C O 1
ATOM 4142 N N . ASN C 1 85 ? 10.733 85.575 7.007 1.00 18.30 83 ASN C N 1
ATOM 4143 C CA . ASN C 1 85 ? 12.009 84.857 7.072 1.00 18.26 83 ASN C CA 1
ATOM 4144 C C . ASN C 1 85 ? 12.240 84.055 8.358 1.00 18.14 83 ASN C C 1
ATOM 4145 O O . ASN C 1 85 ? 13.204 83.311 8.455 1.00 18.04 83 ASN C O 1
ATOM 4150 N N . GLU C 1 86 ? 11.356 84.214 9.338 1.00 18.20 84 GLU C N 1
ATOM 4151 C CA . GLU C 1 86 ? 11.520 83.597 10.660 1.00 18.21 84 GLU C CA 1
ATOM 4152 C C . GLU C 1 86 ? 10.232 82.961 11.170 1.00 17.73 84 GLU C C 1
ATOM 4153 O O . GLU C 1 86 ? 9.944 82.975 12.361 1.00 17.34 84 GLU C O 1
ATOM 4159 N N . LYS C 1 87 ? 9.460 82.394 10.256 1.00 17.69 85 LYS C N 1
ATOM 4160 C CA . LYS C 1 87 ? 8.192 81.819 10.614 1.00 17.54 85 LYS C CA 1
ATOM 4161 C C . LYS C 1 87 ? 8.317 80.682 11.641 1.00 17.05 85 LYS C C 1
ATOM 4162 O O . LYS C 1 87 ? 7.497 80.618 12.549 1.00 16.91 85 LYS C O 1
ATOM 4168 N N A GLU C 1 88 ? 9.326 79.814 11.475 0.50 17.08 86 GLU C N 1
ATOM 4169 N N B GLU C 1 88 ? 9.321 79.812 11.499 0.50 16.93 86 GLU C N 1
ATOM 4170 C CA A GLU C 1 88 ? 9.581 78.664 12.367 0.50 17.23 86 GLU C CA 1
ATOM 4171 C CA B GLU C 1 88 ? 9.499 78.664 12.403 0.50 16.92 86 GLU C CA 1
ATOM 4172 C C A GLU C 1 88 ? 9.709 79.139 13.814 0.50 17.24 86 GLU C C 1
ATOM 4173 C C B GLU C 1 88 ? 9.663 79.173 13.835 0.50 17.08 86 GLU C C 1
ATOM 4174 O O A GLU C 1 88 ? 9.027 78.636 14.713 0.50 17.41 86 GLU C O 1
ATOM 4175 O O B GLU C 1 88 ? 8.961 78.725 14.748 0.50 17.23 86 GLU C O 1
ATOM 4186 N N . ARG C 1 89 ? 10.583 80.121 14.014 1.00 16.78 87 ARG C N 1
ATOM 4187 C CA . ARG C 1 89 ? 10.893 80.671 15.328 1.00 16.69 87 ARG C CA 1
ATOM 4188 C C . ARG C 1 89 ? 9.777 81.538 15.870 1.00 16.46 87 ARG C C 1
ATOM 4189 O O . ARG C 1 89 ? 9.353 81.341 16.997 1.00 16.20 87 ARG C O 1
ATOM 4197 N N . VAL C 1 90 ? 9.283 82.482 15.068 1.00 16.80 88 VAL C N 1
ATOM 4198 C CA . VAL C 1 90 ? 8.150 83.316 15.505 1.00 16.70 88 VAL C CA 1
ATOM 4199 C C . VAL C 1 90 ? 6.969 82.446 15.966 1.00 16.95 88 VAL C C 1
ATOM 4200 O O . VAL C 1 90 ? 6.385 82.684 17.022 1.00 16.97 88 VAL C O 1
ATOM 4204 N N . CYS C 1 91 ? 6.639 81.418 15.198 1.00 17.46 89 CYS C N 1
ATOM 4205 C CA . CYS C 1 91 ? 5.475 80.603 15.508 1.00 17.86 89 CYS C CA 1
ATOM 4206 C C . CYS C 1 91 ? 5.713 79.607 16.647 1.00 17.27 89 CYS C C 1
ATOM 4207 O O . CYS C 1 91 ? 4.999 79.620 17.661 1.00 15.62 89 CYS C O 1
ATOM 4210 N N . ASN C 1 92 ? 6.756 78.792 16.497 1.00 17.57 90 ASN C N 1
ATOM 4211 C CA . ASN C 1 92 ? 6.942 77.608 17.335 1.00 17.63 90 ASN C CA 1
ATOM 4212 C C . ASN C 1 92 ? 7.842 77.794 18.567 1.00 17.92 90 ASN C C 1
ATOM 4213 O O . ASN C 1 92 ? 7.883 76.930 19.452 1.00 17.58 90 ASN C O 1
ATOM 4218 N N . VAL C 1 93 ? 8.549 78.921 18.619 1.00 18.24 91 VAL C N 1
ATOM 4219 C CA . VAL C 1 93 ? 9.376 79.279 19.785 1.00 18.50 91 VAL C CA 1
ATOM 4220 C C . VAL C 1 93 ? 8.765 80.484 20.498 1.00 19.05 91 VAL C C 1
ATOM 4221 O O . VAL C 1 93 ? 8.750 80.542 21.727 1.00 19.45 91 VAL C O 1
ATOM 4225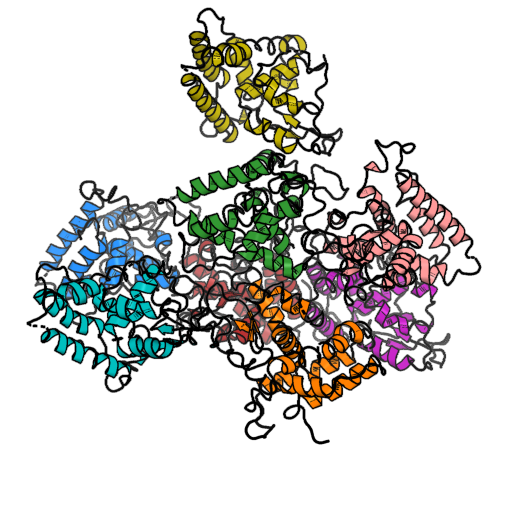 N N . GLU C 1 94 ? 8.206 81.413 19.730 1.00 19.68 92 GLU C N 1
ATOM 4226 C CA . GLU C 1 94 ? 7.793 82.700 20.283 1.00 20.57 92 GLU C CA 1
ATOM 4227 C C . GLU C 1 94 ? 6.306 82.815 20.588 1.00 20.27 92 GLU C C 1
ATOM 4228 O O . GLU C 1 94 ? 5.935 83.010 21.738 1.00 21.04 92 GLU C O 1
ATOM 4234 N N . ILE C 1 95 ? 5.452 82.664 19.582 1.00 19.64 93 ILE C N 1
ATOM 4235 C CA . ILE C 1 95 ? 4.041 83.010 19.760 1.00 18.92 93 ILE C CA 1
ATOM 4236 C C . ILE C 1 95 ? 3.153 81.896 20.297 1.00 18.26 93 ILE C C 1
ATOM 4237 O O . ILE C 1 95 ? 2.415 82.116 21.248 1.00 17.62 93 ILE C O 1
ATOM 4242 N N . LEU C 1 96 ? 3.191 80.718 19.681 1.00 17.85 94 LEU C N 1
ATOM 4243 C CA . LEU C 1 96 ? 2.310 79.637 20.132 1.00 17.18 94 LEU C CA 1
ATOM 4244 C C . LEU C 1 96 ? 2.635 79.142 21.564 1.00 16.97 94 LEU C C 1
ATOM 4245 O O . LEU C 1 96 ? 1.706 78.998 22.373 1.00 17.49 94 LEU C O 1
ATOM 4250 N N . PRO C 1 97 ? 3.932 78.906 21.887 1.00 15.75 95 PRO C N 1
ATOM 4251 C CA . PRO C 1 97 ? 4.279 78.618 23.277 1.00 15.40 95 PRO C CA 1
ATOM 4252 C C . PRO C 1 97 ? 3.802 79.676 24.269 1.00 14.64 95 PRO C C 1
ATOM 4253 O O . PRO C 1 97 ? 3.286 79.314 25.303 1.00 14.78 95 PRO C O 1
ATOM 4257 N N . LEU C 1 98 ? 3.946 80.959 23.952 1.00 14.49 96 LEU C N 1
ATOM 4258 C CA . LEU C 1 98 ? 3.440 82.022 24.821 1.00 13.91 96 LEU C CA 1
ATOM 4259 C C . LEU C 1 98 ? 1.926 81.924 25.048 1.00 13.78 96 LEU C C 1
ATOM 4260 O O . LEU C 1 98 ? 1.462 82.090 26.164 1.00 13.70 96 LEU C O 1
ATOM 4265 N N . LEU C 1 99 ? 1.164 81.656 23.992 1.00 13.66 97 LEU C N 1
ATOM 4266 C CA . LEU C 1 99 ? -0.289 81.597 24.100 1.00 13.61 97 LEU C CA 1
ATOM 4267 C C . LEU C 1 99 ? -0.754 80.388 24.934 1.00 14.04 97 LEU C C 1
ATOM 4268 O O . LEU C 1 99 ? -1.647 80.512 25.784 1.00 13.47 97 LEU C O 1
ATOM 4273 N N . THR C 1 100 ? -0.114 79.243 24.708 1.00 14.53 98 THR C N 1
ATOM 4274 C CA . THR C 1 100 ? -0.440 77.988 25.387 1.00 15.55 98 THR C CA 1
ATOM 4275 C C . THR C 1 100 ? -0.068 78.071 26.883 1.00 15.87 98 THR C C 1
ATOM 4276 O O . THR C 1 100 ? -0.871 77.780 27.783 1.00 16.92 98 THR C O 1
ATOM 4280 N N . SER C 1 101 ? 1.159 78.495 27.120 1.00 16.20 99 SER C N 1
ATOM 4281 C CA . SER C 1 101 ? 1.720 78.789 28.434 1.00 15.83 99 SER C CA 1
ATOM 4282 C C . SER C 1 101 ? 0.768 79.646 29.282 1.00 15.63 99 SER C C 1
ATOM 4283 O O . SER C 1 101 ? 0.380 79.258 30.397 1.00 15.01 99 SER C O 1
ATOM 4294 N N . ALA C 1 103 ? -2.523 80.383 28.730 1.00 14.40 101 ALA C N 1
ATOM 4295 C CA . ALA C 1 103 ? -3.834 79.764 28.949 1.00 13.90 101 ALA C CA 1
ATOM 4296 C C . ALA C 1 103 ? -3.727 78.689 30.023 1.00 13.26 101 ALA C C 1
ATOM 4297 O O . ALA C 1 103 ? -4.558 78.624 30.925 1.00 12.69 101 ALA C O 1
ATOM 4299 N N . GLN C 1 104 ? -2.676 77.880 29.957 1.00 13.18 102 GLN C N 1
ATOM 4300 C CA . GLN C 1 104 ? -2.520 76.826 30.939 1.00 13.38 102 GLN C CA 1
ATOM 4301 C C . GLN C 1 104 ? -2.226 77.319 32.358 1.00 12.75 102 GLN C C 1
ATOM 4302 O O . GLN C 1 104 ? -2.749 76.775 33.346 1.00 11.70 102 GLN C O 1
ATOM 4308 N N . ASN C 1 105 ? -1.407 78.356 32.445 1.00 12.03 103 ASN C N 1
ATOM 4309 C CA . ASN C 1 105 ? -0.993 78.910 33.723 1.00 11.64 103 ASN C CA 1
ATOM 4310 C C . ASN C 1 105 ? -2.108 79.720 34.371 1.00 11.91 103 ASN C C 1
ATOM 4311 O O . ASN C 1 105 ? -2.273 79.660 35.577 1.00 12.96 103 ASN C O 1
ATOM 4316 N N . LEU C 1 106 ? -2.891 80.452 33.581 1.00 12.50 104 LEU C N 1
ATOM 4317 C CA . LEU C 1 106 ? -4.043 81.190 34.116 1.00 13.20 104 LEU C CA 1
ATOM 4318 C C . LEU C 1 106 ? -5.091 80.240 34.696 1.00 13.58 104 LEU C C 1
ATOM 4319 O O . LEU C 1 106 ? -5.631 80.473 35.784 1.00 14.13 104 LEU C O 1
ATOM 4324 N N . ASP C 1 107 ? -5.368 79.160 33.981 1.00 13.71 105 ASP C N 1
ATOM 4325 C CA . ASP C 1 107 ? -6.389 78.222 34.445 1.00 14.32 105 ASP C CA 1
ATOM 4326 C C . ASP C 1 107 ? -5.918 77.471 35.695 1.00 13.51 105 ASP C C 1
ATOM 4327 O O . ASP C 1 107 ? -6.683 77.295 36.642 1.00 13.25 105 ASP C O 1
ATOM 4332 N N . ARG C 1 108 ? -4.654 77.055 35.688 1.00 12.97 106 ARG C N 1
ATOM 4333 C CA . ARG C 1 108 ? -4.019 76.470 36.843 1.00 12.54 106 ARG C CA 1
ATOM 4334 C C . ARG C 1 108 ? -4.132 77.386 38.081 1.00 12.95 106 ARG C C 1
ATOM 4335 O O . ARG C 1 108 ? -4.518 76.931 39.165 1.00 13.67 106 ARG C O 1
ATOM 4343 N N . ILE C 1 109 ? -3.800 78.662 37.901 1.00 12.98 107 ILE C N 1
ATOM 4344 C CA . ILE C 1 109 ? -3.907 79.676 38.949 1.00 12.59 107 ILE C CA 1
ATOM 4345 C C . ILE C 1 109 ? -5.343 79.764 39.478 1.00 13.10 107 ILE C C 1
ATOM 4346 O O . ILE C 1 109 ? -5.558 79.746 40.692 1.00 12.78 107 ILE C O 1
ATOM 4351 N N . LYS C 1 110 ? -6.314 79.842 38.577 1.00 13.26 108 LYS C N 1
ATOM 4352 C CA . LYS C 1 110 ? -7.718 79.864 38.987 1.00 14.74 108 LYS C CA 1
ATOM 4353 C C . LYS C 1 110 ? -8.157 78.578 39.688 1.00 15.16 108 LYS C C 1
ATOM 4354 O O . LYS C 1 110 ? -9.036 78.624 40.548 1.00 15.38 108 LYS C O 1
ATOM 4360 N N . ALA C 1 111 ? -7.543 77.444 39.343 1.00 15.74 109 ALA C N 1
ATOM 4361 C CA . ALA C 1 111 ? -7.838 76.191 40.064 1.00 16.13 109 ALA C CA 1
ATOM 4362 C C . ALA C 1 111 ? -7.202 76.099 41.440 1.00 16.67 109 ALA C C 1
ATOM 4363 O O . ALA C 1 111 ? -7.847 75.599 42.362 1.00 16.66 109 ALA C O 1
ATOM 4365 N N . ARG C 1 112 ? -5.946 76.546 41.586 1.00 16.92 110 ARG C N 1
ATOM 4366 C CA . ARG C 1 112 ? -5.213 76.375 42.868 1.00 17.69 110 ARG C CA 1
ATOM 4367 C C . ARG C 1 112 ? -5.446 77.465 43.902 1.00 18.30 110 ARG C C 1
ATOM 4368 O O . ARG C 1 112 ? -5.300 77.220 45.112 1.00 19.50 110 ARG C O 1
ATOM 4376 N N . PHE C 1 113 ? -5.792 78.665 43.439 1.00 18.21 111 PHE C N 1
ATOM 4377 C CA . PHE C 1 113 ? -6.024 79.786 44.341 1.00 18.09 111 PHE C CA 1
ATOM 4378 C C . PHE C 1 113 ? -7.475 80.229 44.357 1.00 18.39 111 PHE C C 1
ATOM 4379 O O . PHE C 1 113 ? -7.908 80.901 45.298 1.00 19.35 111 PHE C O 1
ATOM 4387 N N . GLY C 1 114 ? -8.225 79.833 43.339 1.00 18.15 112 GLY C N 1
ATOM 4388 C CA . GLY C 1 114 ? -9.628 80.169 43.280 1.00 18.22 112 GLY C CA 1
ATOM 4389 C C . GLY C 1 114 ? -9.909 81.446 42.520 1.00 18.80 112 GLY C C 1
ATOM 4390 O O . GLY C 1 114 ? -9.005 82.055 41.939 1.00 18.00 112 GLY C O 1
ATOM 4391 N N . SER C 1 115 ? -11.186 81.833 42.519 1.00 19.26 113 SER C N 1
ATOM 4392 C CA . SER C 1 115 ? -11.665 83.038 41.842 1.00 19.76 113 SER C CA 1
ATOM 4393 C C . SER C 1 115 ? -11.061 84.345 42.364 1.00 19.75 113 SER C C 1
ATOM 4394 O O . SER C 1 115 ? -10.940 85.306 41.605 1.00 20.95 113 SER C O 1
ATOM 4397 N N . GLY C 1 116 ? -10.661 84.389 43.633 1.00 19.33 114 GLY C N 1
ATOM 4398 C CA . GLY C 1 116 ? -10.009 85.589 44.178 1.00 18.35 114 GLY C CA 1
ATOM 4399 C C . GLY C 1 116 ? -8.515 85.714 43.899 1.00 17.64 114 GLY C C 1
ATOM 4400 O O . GLY C 1 116 ? -7.811 86.442 44.599 1.00 17.67 114 GLY C O 1
ATOM 4401 N N . TYR C 1 117 ? -8.036 85.016 42.867 1.00 16.82 115 TYR C N 1
ATOM 4402 C CA . TYR C 1 117 ? -6.597 84.867 42.574 1.00 16.24 115 TYR C CA 1
ATOM 4403 C C . TYR C 1 117 ? -5.808 86.177 42.424 1.00 15.73 115 TYR C C 1
ATOM 4404 O O . TYR C 1 117 ? -4.599 86.193 42.643 1.00 15.69 115 TYR C O 1
ATOM 4413 N N . LEU C 1 118 ? -6.482 87.264 42.056 1.00 15.70 116 LEU C N 1
ATOM 4414 C CA . LEU C 1 118 ? -5.831 88.580 41.908 1.00 16.59 116 LEU C CA 1
ATOM 4415 C C . LEU C 1 118 ? -5.144 89.092 43.165 1.00 16.99 116 LEU C C 1
ATOM 4416 O O . LEU C 1 118 ? -4.262 89.948 43.061 1.00 16.89 116 LEU C O 1
ATOM 4421 N N . ASP C 1 119 ? -5.558 88.589 44.335 1.00 17.56 117 ASP C N 1
ATOM 4422 C CA . ASP C 1 119 ? -4.933 88.943 45.618 1.00 18.63 117 ASP C CA 1
ATOM 4423 C C . ASP C 1 119 ? -3.473 88.565 45.680 1.00 18.50 117 ASP C C 1
ATOM 4424 O O . ASP C 1 119 ? -2.678 89.280 46.279 1.00 18.75 117 ASP C O 1
ATOM 4429 N N A ARG C 1 120 ? -3.115 87.444 45.061 0.35 18.58 118 ARG C N 1
ATOM 4430 N N B ARG C 1 120 ? -3.135 87.437 45.063 0.35 19.03 118 ARG C N 1
ATOM 4431 N N C ARG C 1 120 ? -3.127 87.434 45.067 0.30 18.59 118 ARG C N 1
ATOM 4432 C CA A ARG C 1 120 ? -1.727 86.971 45.064 0.35 18.35 118 ARG C CA 1
ATOM 4433 C CA B ARG C 1 120 ? -1.764 86.928 45.018 0.35 19.24 118 ARG C CA 1
ATOM 4434 C CA C ARG C 1 120 ? -1.744 86.944 45.021 0.30 18.40 118 ARG C CA 1
ATOM 4435 C C A ARG C 1 120 ? -0.801 87.958 44.363 0.35 18.66 118 ARG C C 1
ATOM 4436 C C B ARG C 1 120 ? -0.817 87.892 44.296 0.35 19.18 118 ARG C C 1
ATOM 4437 C C C ARG C 1 120 ? -0.810 87.953 44.364 0.30 18.68 118 ARG C C 1
ATOM 4438 O O A ARG C 1 120 ? 0.419 87.908 44.540 0.35 18.84 118 ARG C O 1
ATOM 4439 O O B ARG C 1 120 ? 0.405 87.767 44.404 0.35 19.36 118 ARG C O 1
ATOM 4440 O O C ARG C 1 120 ? 0.405 87.914 44.573 0.30 18.83 118 ARG C O 1
ATOM 4462 N N . PHE C 1 121 ? -1.388 88.865 43.584 1.00 18.89 119 PHE C N 1
ATOM 4463 C CA . PHE C 1 121 ? -0.611 89.857 42.820 1.00 18.83 119 PHE C CA 1
ATOM 4464 C C . PHE C 1 121 ? -0.502 91.188 43.544 1.00 19.43 119 PHE C C 1
ATOM 4465 O O . PHE C 1 121 ? 0.093 92.129 43.036 1.00 20.15 119 PHE C O 1
ATOM 4473 N N . LYS C 1 122 ? -1.102 91.276 44.724 1.00 20.37 120 LYS C N 1
ATOM 4474 C CA . LYS C 1 122 ? -1.092 92.508 45.502 1.00 21.00 120 LYS C CA 1
ATOM 4475 C C . LYS C 1 122 ? 0.042 92.453 46.519 1.00 21.23 120 LYS C C 1
ATOM 4476 O O . LYS C 1 122 ? 0.531 91.368 46.836 1.00 21.92 120 LYS C O 1
ATOM 4482 N N . GLY C 1 123 ? 0.468 93.614 47.008 1.00 21.01 121 GLY C N 1
ATOM 4483 C CA . GLY C 1 123 ? 1.466 93.693 48.084 1.00 21.59 121 GLY C CA 1
ATOM 4484 C C . GLY C 1 123 ? 2.885 93.977 47.613 1.00 21.25 121 GLY C C 1
ATOM 4485 O O . GLY C 1 123 ? 3.755 94.308 48.425 1.00 21.60 121 GLY C O 1
ATOM 4486 N N . SER C 1 124 ? 3.104 93.845 46.305 1.00 20.32 122 SER C N 1
ATOM 4487 C CA . SER C 1 124 ? 4.423 94.010 45.717 1.00 20.27 122 SER C CA 1
ATOM 4488 C C . SER C 1 124 ? 4.796 95.495 45.615 1.00 19.35 122 SER C C 1
ATOM 4489 O O . SER C 1 124 ? 3.940 96.374 45.627 1.00 18.33 122 SER C O 1
ATOM 4492 N N . PRO C 1 125 ? 6.090 95.774 45.525 1.00 19.69 123 PRO C N 1
ATOM 4493 C CA . PRO C 1 125 ? 6.475 97.170 45.319 1.00 19.38 123 PRO C CA 1
ATOM 4494 C C . PRO C 1 125 ? 6.209 97.666 43.860 1.00 18.41 123 PRO C C 1
ATOM 4495 O O . PRO C 1 125 ? 6.406 98.843 43.551 1.00 18.16 123 PRO C O 1
ATOM 4499 N N . ASN C 1 126 ? 5.737 96.785 42.986 1.00 17.00 124 ASN C N 1
ATOM 4500 C CA . ASN C 1 126 ? 5.660 97.113 41.557 1.00 15.83 124 ASN C CA 1
ATOM 4501 C C . ASN C 1 126 ? 4.280 97.557 41.081 1.00 14.91 124 ASN C C 1
ATOM 4502 O O . ASN C 1 126 ? 3.286 96.843 41.248 1.00 14.57 124 ASN C O 1
ATOM 4507 N N . VAL C 1 127 ? 4.243 98.752 40.499 1.00 14.14 125 VAL C N 1
ATOM 4508 C CA . VAL C 1 127 ? 3.015 99.322 39.952 1.00 13.35 125 VAL C CA 1
ATOM 4509 C C . VAL C 1 127 ? 2.725 98.817 38.537 1.00 12.66 125 VAL C C 1
ATOM 4510 O O . VAL C 1 127 ? 1.582 98.582 38.197 1.00 12.77 125 VAL C O 1
ATOM 4514 N N . TYR C 1 128 ? 3.769 98.656 37.728 1.00 12.93 126 TYR C N 1
ATOM 4515 C CA . TYR C 1 128 ? 3.656 98.273 36.302 1.00 12.71 126 TYR C CA 1
ATOM 4516 C C . TYR C 1 128 ? 4.058 96.830 36.101 1.00 12.59 126 TYR C C 1
ATOM 4517 O O . TYR C 1 128 ? 4.896 96.319 36.859 1.00 12.12 126 TYR C O 1
ATOM 4526 N N . PRO C 1 129 ? 3.415 96.135 35.131 1.00 12.72 127 PRO C N 1
ATOM 4527 C CA . PRO C 1 129 ? 3.691 94.702 35.042 1.00 12.94 127 PRO C CA 1
ATOM 4528 C C . PRO C 1 129 ? 5.134 94.387 34.646 1.00 13.70 127 PRO C C 1
ATOM 4529 O O . PRO C 1 129 ? 5.611 93.282 34.914 1.00 13.85 127 PRO C O 1
ATOM 4533 N N . THR C 1 130 ? 5.821 95.361 34.045 1.00 14.12 128 THR C N 1
ATOM 4534 C CA . THR C 1 130 ? 7.181 95.180 33.528 1.00 14.08 128 THR C CA 1
ATOM 4535 C C . THR C 1 130 ? 8.204 95.668 34.546 1.00 13.92 128 THR C C 1
ATOM 4536 O O . THR C 1 130 ? 9.410 95.602 34.306 1.00 14.40 128 THR C O 1
ATOM 4540 N N . ASP C 1 131 ? 7.730 96.202 35.671 1.00 13.46 129 ASP C N 1
ATOM 4541 C CA . ASP C 1 131 ? 8.636 96.762 36.679 1.00 13.33 129 ASP C CA 1
ATOM 4542 C C . ASP C 1 131 ? 9.614 95.727 37.224 1.00 13.81 129 ASP C C 1
ATOM 4543 O O . ASP C 1 131 ? 9.267 94.559 37.379 1.00 14.17 129 ASP C O 1
ATOM 4548 N N . VAL C 1 132 ? 10.837 96.158 37.514 1.00 14.24 130 VAL C N 1
ATOM 4549 C CA . VAL C 1 132 ? 11.839 95.272 38.081 1.00 14.29 130 VAL C CA 1
ATOM 4550 C C . VAL C 1 132 ? 12.340 95.960 39.341 1.00 15.02 130 VAL C C 1
ATOM 4551 O O . VAL C 1 132 ? 12.923 97.044 39.272 1.00 15.15 130 VAL C O 1
ATOM 4555 N N . GLY C 1 133 ? 12.059 95.365 40.499 1.00 14.42 131 GLY C N 1
ATOM 4556 C CA . GLY C 1 133 ? 12.521 95.962 41.748 1.00 14.91 131 GLY C CA 1
ATOM 4557 C C . GLY C 1 133 ? 13.356 95.001 42.567 1.00 14.51 131 GLY C C 1
ATOM 4558 O O . GLY C 1 133 ? 13.989 94.077 42.022 1.00 13.59 131 GLY C O 1
ATOM 4559 N N . PHE C 1 134 ? 13.346 95.234 43.876 1.00 14.73 132 PHE C N 1
ATOM 4560 C CA . PHE C 1 134 ? 14.145 94.454 44.837 1.00 14.55 132 PHE C CA 1
ATOM 4561 C C . PHE C 1 134 ? 13.242 93.759 45.822 1.00 14.21 132 PHE C C 1
ATOM 4562 O O . PHE C 1 134 ? 12.292 94.334 46.344 1.00 13.72 132 PHE C O 1
ATOM 4570 N N . SER C 1 135 ? 13.537 92.490 46.048 1.00 14.69 133 SER C N 1
ATOM 4571 C CA . SER C 1 135 ? 12.787 91.679 46.987 1.00 13.87 133 SER C CA 1
ATOM 4572 C C . SER C 1 135 ? 13.170 92.103 48.404 1.00 15.05 133 SER C C 1
ATOM 4573 O O . SER C 1 135 ? 14.225 92.728 48.625 1.00 13.70 133 SER C O 1
ATOM 4576 N N . THR C 1 136 ? 12.302 91.777 49.360 1.00 16.17 134 THR C N 1
ATOM 4577 C CA . THR C 1 136 ? 12.568 92.079 50.750 1.00 17.34 134 THR C CA 1
ATOM 4578 C C . THR C 1 136 ? 13.143 90.822 51.371 1.00 17.38 134 THR C C 1
ATOM 4579 O O . THR C 1 136 ? 12.836 89.710 50.930 1.00 16.93 134 THR C O 1
ATOM 4583 N N . ASP C 1 137 ? 14.028 91.006 52.341 1.00 17.30 135 ASP C N 1
ATOM 4584 C CA . ASP C 1 137 ? 14.645 89.886 53.031 1.00 18.12 135 ASP C CA 1
ATOM 4585 C C . ASP C 1 137 ? 13.832 89.551 54.274 1.00 18.29 135 ASP C C 1
ATOM 4586 O O . ASP C 1 137 ? 12.760 90.126 54.477 1.00 18.86 135 ASP C O 1
ATOM 4591 N N . ALA C 1 138 ? 14.341 88.655 55.121 1.00 18.13 136 ALA C N 1
ATOM 4592 C CA . ALA C 1 138 ? 13.587 88.209 56.301 1.00 17.62 136 ALA C CA 1
ATOM 4593 C C . ALA C 1 138 ? 13.237 89.302 57.324 1.00 17.64 136 ALA C C 1
ATOM 4594 O O . ALA C 1 138 ? 12.316 89.137 58.128 1.00 18.06 136 ALA C O 1
ATOM 4596 N N . SER C 1 139 ? 13.957 90.421 57.306 1.00 17.23 137 SER C N 1
ATOM 4597 C CA . SER C 1 139 ? 13.652 91.515 58.237 1.00 17.11 137 SER C CA 1
ATOM 4598 C C . SER C 1 139 ? 12.522 92.417 57.722 1.00 16.28 137 SER C C 1
ATOM 4599 O O . SER C 1 139 ? 11.985 93.244 58.471 1.00 15.93 137 SER C O 1
ATOM 4602 N N . GLY C 1 140 ? 12.174 92.255 56.448 1.00 16.20 138 GLY C N 1
ATOM 4603 C CA . GLY C 1 140 ? 11.175 93.099 55.796 1.00 15.99 138 GLY C CA 1
ATOM 4604 C C . GLY C 1 140 ? 11.806 94.284 55.082 1.00 16.46 138 GLY C C 1
ATOM 4605 O O . GLY C 1 140 ? 11.105 95.054 54.415 1.00 17.35 138 GLY C O 1
ATOM 4606 N N . GLY C 1 141 ? 13.124 94.441 55.214 1.00 15.58 139 GLY C N 1
ATOM 4607 C CA . GLY C 1 141 ? 13.849 95.458 54.465 1.00 15.75 139 GLY C CA 1
ATOM 4608 C C . GLY C 1 141 ? 14.513 94.913 53.212 1.00 15.23 139 GLY C C 1
ATOM 4609 O O . GLY C 1 141 ? 14.367 93.741 52.881 1.00 16.48 139 GLY C O 1
ATOM 4610 N N . ILE C 1 142 ? 15.255 95.769 52.525 1.00 14.72 140 ILE C N 1
ATOM 4611 C CA . ILE C 1 142 ? 16.096 95.383 51.385 1.00 13.45 140 ILE C CA 1
ATOM 4612 C C . ILE C 1 142 ? 17.534 95.312 51.874 1.00 12.95 140 ILE C C 1
ATOM 4613 O O . ILE C 1 142 ? 17.972 96.165 52.639 1.00 12.80 140 ILE C O 1
ATOM 4618 N N . SER C 1 143 ? 18.254 94.273 51.468 1.00 12.37 141 SER C N 1
ATOM 4619 C CA . SER C 1 143 ? 19.654 94.091 51.866 1.00 11.64 141 SER C CA 1
ATOM 4620 C C . SER C 1 143 ? 20.428 93.428 50.745 1.00 10.79 141 SER C C 1
ATOM 4621 O O . SER C 1 143 ? 19.870 93.129 49.707 1.00 10.49 141 SER C O 1
ATOM 4624 N N . GLN C 1 144 ? 21.713 93.188 50.975 1.00 10.82 142 GLN C N 1
ATOM 4625 C CA . GLN C 1 144 ? 22.554 92.477 50.028 1.00 11.18 142 GLN C CA 1
ATOM 4626 C C . GLN C 1 144 ? 22.059 91.043 49.798 1.00 12.16 142 GLN C C 1
ATOM 4627 O O . GLN C 1 144 ? 22.351 90.427 48.782 1.00 11.46 142 GLN C O 1
ATOM 4633 N N . GLU C 1 145 ? 21.270 90.530 50.742 1.00 13.46 143 GLU C N 1
ATOM 4634 C CA . GLU C 1 145 ? 20.631 89.217 50.608 1.00 14.84 143 GLU C CA 1
ATOM 4635 C C . GLU C 1 145 ? 19.372 89.208 49.720 1.00 14.49 143 GLU C C 1
ATOM 4636 O O . GLU C 1 145 ? 18.892 88.131 49.325 1.00 14.97 143 GLU C O 1
ATOM 4642 N N . SER C 1 146 ? 18.829 90.394 49.434 1.00 13.22 144 SER C N 1
ATOM 4643 C CA . SER C 1 146 ? 17.687 90.527 48.535 1.00 12.47 144 SER C CA 1
ATOM 4644 C C . SER C 1 146 ? 18.081 90.230 47.093 1.00 12.26 144 SER C C 1
ATOM 4645 O O . SER C 1 146 ? 19.251 90.022 46.786 1.00 12.48 144 SER C O 1
ATOM 4648 N N . GLY C 1 147 ? 17.083 90.210 46.219 1.00 12.35 145 GLY C N 1
ATOM 4649 C CA . GLY C 1 147 ? 17.269 89.919 44.818 1.00 12.04 145 GLY C CA 1
ATOM 4650 C C . GLY C 1 147 ? 16.180 90.580 44.003 1.00 12.57 145 GLY C C 1
ATOM 4651 O O . GLY C 1 147 ? 15.628 91.625 44.404 1.00 11.37 145 GLY C O 1
ATOM 4652 N N . LEU C 1 148 ? 15.888 89.979 42.842 1.00 13.04 146 LEU C N 1
ATOM 4653 C CA . LEU C 1 148 ? 14.987 90.594 41.869 1.00 13.24 146 LEU C CA 1
ATOM 4654 C C . LEU C 1 148 ? 13.535 90.347 42.206 1.00 13.09 146 LEU C C 1
ATOM 4655 O O . LEU C 1 148 ? 13.139 89.217 42.473 1.00 12.90 146 LEU C O 1
ATOM 4660 N N . LEU C 1 149 ? 12.762 91.427 42.262 1.00 13.40 147 LEU C N 1
ATOM 4661 C CA . LEU C 1 149 ? 11.310 91.324 42.395 1.00 13.52 147 LEU C CA 1
ATOM 4662 C C . LEU C 1 149 ? 10.721 91.879 41.106 1.00 13.96 147 LEU C C 1
ATOM 4663 O O . LEU C 1 149 ? 10.756 93.091 40.867 1.00 14.70 147 LEU C O 1
ATOM 4668 N N . VAL C 1 150 ? 10.211 90.969 40.272 1.00 14.67 148 VAL C N 1
ATOM 4669 C CA . VAL C 1 150 ? 9.777 91.292 38.908 1.00 14.96 148 VAL C CA 1
ATOM 4670 C C . VAL C 1 150 ? 8.262 91.256 38.826 1.00 15.75 148 VAL C C 1
ATOM 4671 O O . VAL C 1 150 ? 7.624 90.333 39.344 1.00 16.59 148 VAL C O 1
ATOM 4675 N N . SER C 1 151 ? 7.674 92.250 38.164 1.00 16.84 149 SER C N 1
ATOM 4676 C CA . SER C 1 151 ? 6.211 92.253 37.941 1.00 16.49 149 SER C CA 1
ATOM 4677 C C . SER C 1 151 ? 5.496 92.211 39.280 1.00 16.91 149 SER C C 1
ATOM 4678 O O . SER C 1 151 ? 6.063 92.635 40.274 1.00 17.69 149 SER C O 1
ATOM 4681 N N . TYR C 1 152 ? 4.265 91.712 39.310 1.00 16.81 150 TYR C N 1
ATOM 4682 C CA . TYR C 1 152 ? 3.426 91.729 40.522 1.00 17.06 150 TYR C CA 1
ATOM 4683 C C . TYR C 1 152 ? 3.644 90.552 41.487 1.00 17.77 150 TYR C C 1
ATOM 4684 O O . TYR C 1 152 ? 2.700 89.856 41.844 1.00 17.96 150 TYR C O 1
ATOM 4693 N N . GLY C 1 153 ? 4.895 90.319 41.865 1.00 18.74 151 GLY C N 1
ATOM 4694 C CA . GLY C 1 153 ? 5.222 89.396 42.939 1.00 19.39 151 GLY C CA 1
ATOM 4695 C C . GLY C 1 153 ? 6.227 88.323 42.565 1.00 19.36 151 GLY C C 1
ATOM 4696 O O . GLY C 1 153 ? 6.469 87.412 43.355 1.00 19.44 151 GLY C O 1
ATOM 4697 N N . VAL C 1 154 ? 6.813 88.414 41.369 1.00 19.48 152 VAL C N 1
ATOM 4698 C CA . VAL C 1 154 ? 7.761 87.374 40.916 1.00 18.13 152 VAL C CA 1
ATOM 4699 C C . VAL C 1 154 ? 9.123 87.538 41.600 1.00 18.39 152 VAL C C 1
ATOM 4700 O O . VAL C 1 154 ? 9.975 88.313 41.155 1.00 18.71 152 VAL C O 1
ATOM 4704 N N . ASN C 1 155 ? 9.317 86.782 42.672 1.00 18.31 153 ASN C N 1
ATOM 4705 C CA . ASN C 1 155 ? 10.569 86.797 43.438 1.00 18.54 153 ASN C CA 1
ATOM 4706 C C . ASN C 1 155 ? 11.590 85.807 42.873 1.00 18.57 153 ASN C C 1
ATOM 4707 O O . ASN C 1 155 ? 11.563 84.621 43.179 1.00 18.78 153 ASN C O 1
ATOM 4712 N N . LEU C 1 156 ? 12.494 86.318 42.049 1.00 18.86 154 LEU C N 1
ATOM 4713 C CA . LEU C 1 156 ? 13.556 85.511 41.445 1.00 18.60 154 LEU C CA 1
ATOM 4714 C C . LEU C 1 156 ? 14.604 85.081 42.463 1.00 18.33 154 LEU C C 1
ATOM 4715 O O . LEU C 1 156 ? 15.246 84.042 42.306 1.00 18.08 154 LEU C O 1
ATOM 4720 N N . ARG C 1 157 ? 14.766 85.869 43.517 1.00 18.70 155 ARG C N 1
ATOM 4721 C CA . ARG C 1 157 ? 15.735 85.539 44.557 1.00 18.25 155 ARG C CA 1
ATOM 4722 C C . ARG C 1 157 ? 15.399 84.224 45.280 1.00 18.70 155 ARG C C 1
ATOM 4723 O O . ARG C 1 157 ? 16.271 83.357 45.449 1.00 17.65 155 ARG C O 1
ATOM 4731 N N . THR C 1 158 ? 14.142 84.059 45.681 1.00 18.66 156 THR C N 1
ATOM 4732 C CA . THR C 1 158 ? 13.750 82.867 46.435 1.00 18.99 156 THR C CA 1
ATOM 4733 C C . THR C 1 158 ? 13.270 81.725 45.538 1.00 20.40 156 THR C C 1
ATOM 4734 O O . THR C 1 158 ? 12.874 80.654 46.021 1.00 20.57 156 THR C O 1
ATOM 4738 N N . LEU C 1 159 ? 13.295 81.951 44.233 1.00 21.47 157 LEU C N 1
ATOM 4739 C CA . LEU C 1 159 ? 12.773 80.981 43.279 1.00 22.85 157 LEU C CA 1
ATOM 4740 C C . LEU C 1 159 ? 13.617 79.706 43.326 1.00 23.91 157 LEU C C 1
ATOM 4741 O O . LEU C 1 159 ? 14.825 79.704 43.112 1.00 24.49 157 LEU C O 1
ATOM 4746 N N . THR C 1 160 ? 12.938 78.622 43.629 1.00 25.17 158 THR C N 1
ATOM 4747 C CA . THR C 1 160 ? 13.546 77.349 43.929 1.00 26.40 158 THR C CA 1
ATOM 4748 C C . THR C 1 160 ? 13.889 76.532 42.656 1.00 27.21 158 THR C C 1
ATOM 4749 O O . THR C 1 160 ? 13.344 76.813 41.578 1.00 26.95 158 THR C O 1
ATOM 4753 N N . PRO C 1 161 ? 14.831 75.555 42.767 1.00 27.57 159 PRO C N 1
ATOM 4754 C CA . PRO C 1 161 ? 15.115 74.592 41.676 1.00 27.77 159 PRO C CA 1
ATOM 4755 C C . PRO C 1 161 ? 13.871 73.888 41.145 1.00 27.50 159 PRO C C 1
ATOM 4756 O O . PRO C 1 161 ? 13.691 73.772 39.938 1.00 27.45 159 PRO C O 1
ATOM 4760 N N . GLY C 1 162 ? 13.039 73.417 42.069 1.00 27.81 160 GLY C N 1
ATOM 4761 C CA . GLY C 1 162 ? 11.805 72.722 41.759 1.00 27.21 160 GLY C CA 1
ATOM 4762 C C . GLY C 1 162 ? 10.881 73.643 41.000 1.00 26.51 160 GLY C C 1
ATOM 4763 O O . GLY C 1 162 ? 10.367 73.266 39.941 1.00 26.59 160 GLY C O 1
ATOM 4764 N N . THR C 1 163 ? 10.685 74.851 41.536 1.00 25.28 161 THR C N 1
ATOM 4765 C CA . THR C 1 163 ? 9.764 75.804 40.944 1.00 24.91 161 THR C CA 1
ATOM 4766 C C . THR C 1 163 ? 10.181 76.115 39.503 1.00 24.57 161 THR C C 1
ATOM 4767 O O . THR C 1 163 ? 9.339 76.167 38.616 1.00 24.21 161 THR C O 1
ATOM 4771 N N . TRP C 1 164 ? 11.484 76.284 39.295 1.00 24.50 162 TRP C N 1
ATOM 4772 C CA . TRP C 1 164 ? 12.039 76.565 37.986 1.00 25.08 162 TRP C CA 1
ATOM 4773 C C . TRP C 1 164 ? 11.664 75.534 36.924 1.00 25.24 162 TRP C C 1
ATOM 4774 O O . TRP C 1 164 ? 11.307 75.911 35.805 1.00 25.20 162 TRP C O 1
ATOM 4785 N N A GLN C 1 165 ? 11.734 74.252 37.300 0.40 25.33 163 GLN C N 1
ATOM 4786 N N B GLN C 1 165 ? 11.734 74.254 37.285 0.30 25.42 163 GLN C N 1
ATOM 4787 N N C GLN C 1 165 ? 11.741 74.246 37.250 0.30 25.42 163 GLN C N 1
ATOM 4788 C CA A GLN C 1 165 ? 11.451 73.115 36.406 0.40 25.25 163 GLN C CA 1
ATOM 4789 C CA B GLN C 1 165 ? 11.431 73.171 36.351 0.30 25.46 163 GLN C CA 1
ATOM 4790 C CA C GLN C 1 165 ? 11.402 73.212 36.262 0.30 25.45 163 GLN C CA 1
ATOM 4791 C C A GLN C 1 165 ? 9.978 72.676 36.360 0.40 25.44 163 GLN C C 1
ATOM 4792 C C B GLN C 1 165 ? 9.932 72.914 36.190 0.30 25.61 163 GLN C C 1
ATOM 4793 C C C GLN C 1 165 ? 9.908 72.905 36.175 0.30 25.61 163 GLN C C 1
ATOM 4794 O O A GLN C 1 165 ? 9.607 71.799 35.580 0.40 25.44 163 GLN C O 1
ATOM 4795 O O B GLN C 1 165 ? 9.493 72.388 35.164 0.30 25.65 163 GLN C O 1
ATOM 4796 O O C GLN C 1 165 ? 9.450 72.324 35.188 0.30 25.63 163 GLN C O 1
ATOM 4812 N N . ALA C 1 166 ? 9.152 73.290 37.200 1.00 25.77 164 ALA C N 1
ATOM 4813 C CA . ALA C 1 166 ? 7.692 73.142 37.151 1.00 26.05 164 ALA C CA 1
ATOM 4814 C C . ALA C 1 166 ? 7.069 74.254 36.281 1.00 26.74 164 ALA C C 1
ATOM 4815 O O . ALA C 1 166 ? 5.895 74.167 35.907 1.00 27.27 164 ALA C O 1
ATOM 4825 N N . THR C 1 168 ? 5.936 76.470 33.274 1.00 25.61 166 THR C N 1
ATOM 4826 C CA . THR C 1 168 ? 5.624 76.414 31.863 1.00 24.52 166 THR C CA 1
ATOM 4827 C C . THR C 1 168 ? 5.814 77.824 31.283 1.00 23.64 166 THR C C 1
ATOM 4828 O O . THR C 1 168 ? 5.089 78.766 31.624 1.00 23.10 166 THR C O 1
ATOM 4832 N N . LEU C 1 169 ? 6.829 77.955 30.437 1.00 22.66 167 LEU C N 1
ATOM 4833 C CA . LEU C 1 169 ? 7.307 79.266 30.011 1.00 22.49 167 LEU C CA 1
ATOM 4834 C C . LEU C 1 169 ? 8.061 79.209 28.672 1.00 21.75 167 LEU C C 1
ATOM 4835 O O . LEU C 1 169 ? 8.942 78.356 28.495 1.00 21.69 167 LEU C O 1
ATOM 4840 N N . PRO C 1 170 ? 7.725 80.125 27.729 1.00 21.37 168 PRO C N 1
ATOM 4841 C CA . PRO C 1 170 ? 8.444 80.254 26.453 1.00 21.05 168 PRO C CA 1
ATOM 4842 C C . PRO C 1 170 ? 9.964 80.400 26.675 1.00 20.48 168 PRO C C 1
ATOM 4843 O O . PRO C 1 170 ? 10.386 81.062 27.628 1.00 20.28 168 PRO C O 1
ATOM 4847 N N A GLU C 1 171 ? 10.727 79.750 25.794 0.50 20.38 169 GLU C N 1
ATOM 4848 N N B GLU C 1 171 ? 10.762 79.788 25.809 0.50 20.43 169 GLU C N 1
ATOM 4849 C CA A GLU C 1 171 ? 12.198 79.669 25.782 0.50 20.52 169 GLU C CA 1
ATOM 4850 C CA B GLU C 1 171 ? 12.207 79.689 26.019 0.50 20.63 169 GLU C CA 1
ATOM 4851 C C A GLU C 1 171 ? 12.915 81.008 25.986 0.50 20.86 169 GLU C C 1
ATOM 4852 C C B GLU C 1 171 ? 12.979 81.023 25.971 0.50 20.89 169 GLU C C 1
ATOM 4853 O O A GLU C 1 171 ? 13.897 81.096 26.735 0.50 20.78 169 GLU C O 1
ATOM 4854 O O B GLU C 1 171 ? 14.072 81.125 26.543 0.50 20.69 169 GLU C O 1
ATOM 4865 N N . ASP C 1 172 ? 12.431 82.041 25.304 1.00 21.14 170 ASP C N 1
ATOM 4866 C CA . ASP C 1 172 ? 13.068 83.366 25.345 1.00 21.23 170 ASP C CA 1
ATOM 4867 C C . ASP C 1 172 ? 12.865 84.033 26.693 1.00 21.17 170 ASP C C 1
ATOM 4868 O O . ASP C 1 172 ? 13.777 84.712 27.195 1.00 21.28 170 ASP C O 1
ATOM 4873 N N . ILE C 1 173 ? 11.683 83.856 27.290 1.00 21.23 171 ILE C N 1
ATOM 4874 C CA . ILE C 1 173 ? 11.446 84.461 28.625 1.00 20.97 171 ILE C CA 1
ATOM 4875 C C . ILE C 1 173 ? 12.331 83.767 29.671 1.00 21.21 171 ILE C C 1
ATOM 4876 O O . ILE C 1 173 ? 12.968 84.425 30.483 1.00 20.62 171 ILE C O 1
ATOM 4881 N N A LYS C 1 174 ? 12.384 82.434 29.627 0.50 21.48 172 LYS C N 1
ATOM 4882 N N B LYS C 1 174 ? 12.342 82.436 29.620 0.50 21.59 172 LYS C N 1
ATOM 4883 C CA A LYS C 1 174 ? 13.273 81.652 30.499 0.50 21.62 172 LYS C CA 1
ATOM 4884 C CA B LYS C 1 174 ? 13.242 81.584 30.391 0.50 21.83 172 LYS C CA 1
ATOM 4885 C C A LYS C 1 174 ? 14.746 82.030 30.343 0.50 21.92 172 LYS C C 1
ATOM 4886 C C B LYS C 1 174 ? 14.677 82.102 30.325 0.50 22.02 172 LYS C C 1
ATOM 4887 O O A LYS C 1 174 ? 15.474 82.114 31.335 0.50 22.17 172 LYS C O 1
ATOM 4888 O O B LYS C 1 174 ? 15.300 82.371 31.355 0.50 22.18 172 LYS C O 1
ATOM 4899 N N . ALA C 1 175 ? 15.184 82.232 29.099 1.00 21.91 173 ALA C N 1
ATOM 4900 C CA . ALA C 1 175 ? 16.545 82.695 28.824 1.00 22.31 173 ALA C CA 1
ATOM 4901 C C . ALA C 1 175 ? 16.819 84.081 29.419 1.00 22.41 173 ALA C C 1
ATOM 4902 O O . ALA C 1 175 ? 17.888 84.322 30.007 1.00 23.04 173 ALA C O 1
ATOM 4904 N N . LEU C 1 176 ? 15.844 84.978 29.287 1.00 22.19 174 LEU C N 1
ATOM 4905 C CA . LEU C 1 176 ? 15.930 86.317 29.852 1.00 22.34 174 LEU C CA 1
ATOM 4906 C C . LEU C 1 176 ? 16.079 86.306 31.378 1.00 22.71 174 LEU C C 1
ATOM 4907 O O . LEU C 1 176 ? 16.973 86.946 31.948 1.00 22.38 174 LEU C O 1
ATOM 4912 N N . VAL C 1 177 ? 15.196 85.556 32.018 1.00 22.68 175 VAL C N 1
ATOM 4913 C CA . VAL C 1 177 ? 14.973 85.633 33.447 1.00 22.90 175 VAL C CA 1
ATOM 4914 C C . VAL C 1 177 ? 15.837 84.664 34.291 1.00 22.20 175 VAL C C 1
ATOM 4915 O O . VAL C 1 177 ? 16.147 84.963 35.445 1.00 22.41 175 VAL C O 1
ATOM 4919 N N . GLY C 1 178 ? 16.237 83.529 33.716 1.00 21.39 176 GLY C N 1
ATOM 4920 C CA . GLY C 1 178 ? 17.002 82.495 34.438 1.00 20.33 176 GLY C CA 1
ATOM 4921 C C . GLY C 1 178 ? 18.308 82.927 35.114 1.00 20.18 176 GLY C C 1
ATOM 4922 O O . GLY C 1 178 ? 18.634 82.473 36.238 1.00 19.67 176 GLY C O 1
ATOM 4923 N N . PRO C 1 179 ? 19.108 83.763 34.424 1.00 19.59 177 PRO C N 1
ATOM 4924 C CA . PRO C 1 179 ? 20.314 84.292 35.119 1.00 19.21 177 PRO C CA 1
ATOM 4925 C C . PRO C 1 179 ? 20.004 85.062 36.404 1.00 18.94 177 PRO C C 1
ATOM 4926 O O . PRO C 1 179 ? 20.895 85.235 37.248 1.00 18.38 177 PRO C O 1
ATOM 4930 N N . GLY C 1 180 ? 18.752 85.494 36.570 1.00 19.15 178 GLY C N 1
ATOM 4931 C CA . GLY C 1 180 ? 18.350 86.238 37.782 1.00 18.26 178 GLY C CA 1
ATOM 4932 C C . GLY C 1 180 ? 17.871 85.365 38.938 1.00 18.42 178 GLY C C 1
ATOM 4933 O O . GLY C 1 180 ? 17.648 85.871 40.047 1.00 17.75 178 GLY C O 1
ATOM 4934 N N . VAL C 1 181 ? 17.716 84.056 38.694 1.00 18.10 179 VAL C N 1
ATOM 4935 C CA . VAL C 1 181 ? 17.223 83.112 39.715 1.00 18.07 179 VAL C CA 1
ATOM 4936 C C . VAL C 1 181 ? 18.249 82.934 40.833 1.00 18.30 179 VAL C C 1
ATOM 4937 O O . VAL C 1 181 ? 19.395 82.573 40.581 1.00 18.81 179 VAL C O 1
ATOM 4941 N N . GLY C 1 182 ? 17.841 83.211 42.066 1.00 18.18 180 GLY C N 1
ATOM 4942 C CA . GLY C 1 182 ? 18.737 83.119 43.228 1.00 18.39 180 GLY C CA 1
ATOM 4943 C C . GLY C 1 182 ? 19.763 84.244 43.403 1.00 18.53 180 GLY C C 1
ATOM 4944 O O . GLY C 1 182 ? 20.554 84.223 44.343 1.00 19.17 180 GLY C O 1
ATOM 4945 N N . LEU C 1 183 ? 19.747 85.232 42.517 1.00 18.62 181 LEU C N 1
ATOM 4946 C CA . LEU C 1 183 ? 20.804 86.239 42.445 1.00 18.44 181 LEU C CA 1
ATOM 4947 C C . LEU C 1 183 ? 20.639 87.353 43.467 1.00 18.59 181 LEU C C 1
ATOM 4948 O O . LEU C 1 183 ? 19.592 88.008 43.495 1.00 19.50 181 LEU C O 1
ATOM 4953 N N . ARG C 1 184 ? 21.700 87.586 44.246 1.00 17.77 182 ARG C N 1
ATOM 4954 C CA . ARG C 1 184 ? 21.758 88.560 45.341 1.00 17.55 182 ARG C CA 1
ATOM 4955 C C . ARG C 1 184 ? 22.143 89.941 44.828 1.00 18.04 182 ARG C C 1
ATOM 4956 O O . ARG C 1 184 ? 22.861 90.032 43.819 1.00 18.92 182 ARG C O 1
ATOM 4964 N N . LEU C 1 185 ? 21.712 91.007 45.517 1.00 17.63 183 LEU C N 1
ATOM 4965 C CA . LEU C 1 185 ? 22.079 92.380 45.120 1.00 17.83 183 LEU C CA 1
ATOM 4966 C C . LEU C 1 185 ? 23.569 92.576 44.962 1.00 17.73 183 LEU C C 1
ATOM 4967 O O . LEU C 1 185 ? 23.992 93.359 44.107 1.00 18.31 183 LEU C O 1
ATOM 4972 N N . ASP C 1 186 ? 24.344 91.889 45.806 1.00 18.01 184 ASP C N 1
ATOM 4973 C CA . ASP C 1 186 ? 25.802 92.072 45.908 1.00 17.99 184 ASP C CA 1
ATOM 4974 C C . ASP C 1 186 ? 26.591 91.164 44.953 1.00 18.51 184 ASP C C 1
ATOM 4975 O O . ASP C 1 186 ? 27.817 91.139 44.972 1.00 18.74 184 ASP C O 1
ATOM 4980 N N . ALA C 1 187 ? 25.879 90.418 44.115 1.00 18.86 185 ALA C N 1
ATOM 4981 C CA . ALA C 1 187 ? 26.523 89.590 43.095 1.00 18.82 185 ALA C CA 1
ATOM 4982 C C . ALA C 1 187 ? 27.188 90.531 42.089 1.00 19.13 185 ALA C C 1
ATOM 4983 O O . ALA C 1 187 ? 26.626 91.587 41.791 1.00 18.08 185 ALA C O 1
ATOM 4985 N N . PRO C 1 188 ? 28.398 90.167 41.587 1.00 19.87 186 PRO C N 1
ATOM 4986 C CA . PRO C 1 188 ? 29.144 91.020 40.642 1.00 19.86 186 PRO C CA 1
ATOM 4987 C C . PRO C 1 188 ? 28.371 91.273 39.351 1.00 19.69 186 PRO C C 1
ATOM 4988 O O . PRO C 1 188 ? 28.424 92.383 38.826 1.00 20.74 186 PRO C O 1
ATOM 4992 N N A ASN C 1 189 ? 27.666 90.251 38.865 0.70 18.74 187 ASN C N 1
ATOM 4993 N N B ASN C 1 189 ? 27.647 90.275 38.856 0.30 19.52 187 ASN C N 1
ATOM 4994 C CA A ASN C 1 189 ? 26.817 90.357 37.672 0.70 18.55 187 ASN C CA 1
ATOM 4995 C CA B ASN C 1 189 ? 26.843 90.464 37.652 0.30 19.46 187 ASN C CA 1
ATOM 4996 C C A ASN C 1 189 ? 25.382 90.865 37.896 0.70 18.49 187 ASN C C 1
ATOM 4997 C C B ASN C 1 189 ? 25.379 90.855 37.898 0.30 19.12 187 ASN C C 1
ATOM 4998 O O A ASN C 1 189 ? 24.588 90.889 36.950 0.70 18.12 187 ASN C O 1
ATOM 4999 O O B ASN C 1 189 ? 24.564 90.795 36.972 0.30 18.89 187 ASN C O 1
ATOM 5008 N N . PHE C 1 190 ? 25.045 91.262 39.127 1.00 18.56 188 PHE C N 1
ATOM 5009 C CA . PHE C 1 190 ? 23.650 91.642 39.436 1.00 18.99 188 PHE C CA 1
ATOM 5010 C C . PHE C 1 190 ? 23.135 92.824 38.613 1.00 19.16 188 PHE C C 1
ATOM 5011 O O . PHE C 1 190 ? 22.039 92.771 38.066 1.00 19.50 188 PHE C O 1
ATOM 5019 N N . SER C 1 191 ? 23.927 93.890 38.549 1.00 20.02 189 SER C N 1
ATOM 5020 C CA . SER C 1 191 ? 23.615 95.082 37.742 1.00 20.24 189 SER C CA 1
ATOM 5021 C C . SER C 1 191 ? 23.308 94.744 36.271 1.00 20.15 189 SER C C 1
ATOM 5022 O O . SER C 1 191 ? 22.286 95.204 35.718 1.00 20.14 189 SER C O 1
ATOM 5025 N N . ASP C 1 192 ? 24.176 93.938 35.651 1.00 19.59 190 ASP C N 1
ATOM 5026 C CA . ASP C 1 192 ? 23.968 93.457 34.277 1.00 19.76 190 ASP C CA 1
ATOM 5027 C C . ASP C 1 192 ? 22.649 92.725 34.106 1.00 19.05 190 ASP C C 1
ATOM 5028 O O . ASP C 1 192 ? 21.893 93.003 33.171 1.00 18.62 190 ASP C O 1
ATOM 5033 N N . VAL C 1 193 ? 22.403 91.766 34.998 1.00 18.10 191 VAL C N 1
ATOM 5034 C CA . VAL C 1 193 ? 21.250 90.893 34.903 1.00 17.68 191 VAL C CA 1
ATOM 5035 C C . VAL C 1 193 ? 19.969 91.696 35.158 1.00 17.98 191 VAL C C 1
ATOM 5036 O O . VAL C 1 193 ? 18.981 91.534 34.446 1.00 17.92 191 VAL C O 1
ATOM 5040 N N . PHE C 1 194 ? 19.999 92.558 36.175 1.00 17.82 192 PHE C N 1
ATOM 5041 C CA . PHE C 1 194 ? 18.946 93.553 36.400 1.00 18.17 192 PHE C CA 1
ATOM 5042 C C . PHE C 1 194 ? 18.604 94.366 35.136 1.00 17.46 192 PHE C C 1
ATOM 5043 O O . PHE C 1 194 ? 17.441 94.502 34.767 1.00 17.28 192 PHE C O 1
ATOM 5051 N N . ASN C 1 195 ? 19.636 94.929 34.514 1.00 16.77 193 ASN C N 1
ATOM 5052 C CA . ASN C 1 195 ? 19.535 95.761 33.322 1.00 16.46 193 ASN C CA 1
ATOM 5053 C C . ASN C 1 195 ? 18.880 94.998 32.166 1.00 15.66 193 ASN C C 1
ATOM 5054 O O . ASN C 1 195 ? 17.941 95.492 31.530 1.00 14.94 193 ASN C O 1
ATOM 5059 N N . THR C 1 196 ? 19.352 93.777 31.944 1.00 14.61 194 THR C N 1
ATOM 5060 C CA . THR C 1 196 ? 18.881 92.933 30.866 1.00 13.88 194 THR C CA 1
ATOM 5061 C C . THR C 1 196 ? 17.401 92.625 31.017 1.00 13.64 194 THR C C 1
ATOM 5062 O O . THR C 1 196 ? 16.631 92.804 30.086 1.00 13.14 194 THR C O 1
ATOM 5066 N N . ILE C 1 197 ? 17.009 92.151 32.193 1.00 13.80 195 ILE C N 1
ATOM 5067 C CA . ILE C 1 197 ? 15.635 91.765 32.431 1.00 13.72 195 ILE C CA 1
ATOM 5068 C C . ILE C 1 197 ? 14.748 93.006 32.287 1.00 14.34 195 ILE C C 1
ATOM 5069 O O . ILE C 1 197 ? 13.707 92.957 31.628 1.00 14.22 195 ILE C O 1
ATOM 5074 N N . LYS C 1 198 ? 15.165 94.116 32.887 1.00 14.58 196 LYS C N 1
ATOM 5075 C CA . LYS C 1 198 ? 14.374 95.341 32.801 1.00 15.82 196 LYS C CA 1
ATOM 5076 C C . LYS C 1 198 ? 14.138 95.780 31.354 1.00 15.26 196 LYS C C 1
ATOM 5077 O O . LYS C 1 198 ? 13.023 96.150 30.994 1.00 15.55 196 LYS C O 1
ATOM 5083 N N . SER C 1 199 ? 15.198 95.727 30.546 1.00 14.89 197 SER C N 1
ATOM 5084 C CA . SER C 1 199 ? 15.157 96.136 29.151 1.00 15.09 197 SER C CA 1
ATOM 5085 C C . SER C 1 199 ? 14.434 95.113 28.259 1.00 14.86 197 SER C C 1
ATOM 5086 O O . SER C 1 199 ? 13.982 95.463 27.169 1.00 15.04 197 SER C O 1
ATOM 5089 N N . GLY C 1 200 ? 14.345 93.866 28.722 1.00 13.98 198 GLY C N 1
ATOM 5090 C CA . GLY C 1 200 ? 13.881 92.758 27.912 1.00 13.35 198 GLY C CA 1
ATOM 5091 C C . GLY C 1 200 ? 12.384 92.530 27.986 1.00 13.55 198 GLY C C 1
ATOM 5092 O O . GLY C 1 200 ? 11.781 92.039 27.033 1.00 14.45 198 GLY C O 1
ATOM 5093 N N . LEU C 1 201 ? 11.780 92.912 29.103 1.00 12.67 199 LEU C N 1
ATOM 5094 C CA . LEU C 1 201 ? 10.376 92.668 29.325 1.00 12.51 199 LEU C CA 1
ATOM 5095 C C . LEU C 1 201 ? 9.475 93.606 28.576 1.00 12.29 199 LEU C C 1
ATOM 5096 O O . LEU C 1 201 ? 9.812 94.756 28.319 1.00 11.50 199 LEU C O 1
ATOM 5101 N N . ARG C 1 202 ? 8.307 93.077 28.237 1.00 11.87 200 ARG C N 1
ATOM 5102 C CA . ARG C 1 202 ? 7.266 93.829 27.602 1.00 12.82 200 ARG C CA 1
ATOM 5103 C C . ARG C 1 202 ? 6.037 93.501 28.415 1.00 12.34 200 ARG C C 1
ATOM 5104 O O . ARG C 1 202 ? 6.062 92.560 29.208 1.00 12.17 200 ARG C O 1
ATOM 5112 N N . TYR C 1 203 ? 4.971 94.283 28.223 1.00 11.80 201 TYR C N 1
ATOM 5113 C CA . TYR C 1 203 ? 3.704 94.091 28.923 1.00 12.00 201 TYR C CA 1
ATOM 5114 C C . TYR C 1 203 ? 3.239 92.639 28.866 1.00 11.70 201 TYR C C 1
ATOM 5115 O O . TYR C 1 203 ? 2.935 92.051 29.880 1.00 12.78 201 TYR C O 1
ATOM 5124 N N . THR C 1 204 ? 3.193 92.063 27.673 1.00 12.18 202 THR C N 1
ATOM 5125 C CA . THR C 1 204 ? 2.650 90.718 27.472 1.00 12.00 202 THR C CA 1
ATOM 5126 C C . THR C 1 204 ? 3.524 89.611 28.081 1.00 12.07 202 THR C C 1
ATOM 5127 O O . THR C 1 204 ? 3.006 88.650 28.639 1.00 12.18 202 THR C O 1
ATOM 5131 N N . THR C 1 205 ? 4.839 89.755 27.959 1.00 11.77 203 THR C N 1
ATOM 5132 C CA . THR C 1 205 ? 5.795 88.765 28.429 1.00 11.76 203 THR C CA 1
ATOM 5133 C C . THR C 1 205 ? 5.975 88.821 29.949 1.00 12.49 203 THR C C 1
ATOM 5134 O O . THR C 1 205 ? 6.195 87.800 30.591 1.00 13.39 203 THR C O 1
ATOM 5138 N N . ALA C 1 206 ? 5.899 90.014 30.525 1.00 13.36 204 ALA C N 1
ATOM 5139 C CA . ALA C 1 206 ? 5.888 90.174 31.986 1.00 13.94 204 ALA C CA 1
ATOM 5140 C C . ALA C 1 206 ? 4.665 89.483 32.609 1.00 13.80 204 ALA C C 1
ATOM 5141 O O . ALA C 1 206 ? 4.784 88.825 33.647 1.00 14.97 204 ALA C O 1
ATOM 5143 N N . VAL C 1 207 ? 3.491 89.644 31.996 1.00 13.59 205 VAL C N 1
ATOM 5144 C CA . VAL C 1 207 ? 2.290 88.918 32.448 1.00 13.12 205 VAL C CA 1
ATOM 5145 C C . VAL C 1 207 ? 2.456 87.389 32.250 1.00 13.26 205 VAL C C 1
ATOM 5146 O O . VAL C 1 207 ? 2.002 86.597 33.069 1.00 13.41 205 VAL C O 1
ATOM 5150 N N . THR C 1 208 ? 3.101 86.989 31.156 1.00 12.79 206 THR C N 1
ATOM 5151 C CA . THR C 1 208 ? 3.379 85.575 30.891 1.00 12.04 206 THR C CA 1
ATOM 5152 C C . THR C 1 208 ? 4.255 84.954 31.990 1.00 11.46 206 THR C C 1
ATOM 5153 O O . THR C 1 208 ? 3.968 83.852 32.517 1.00 9.44 206 THR C O 1
ATOM 5157 N N . LEU C 1 209 ? 5.321 85.672 32.342 1.00 10.68 207 LEU C N 1
ATOM 5158 C CA . LEU C 1 209 ? 6.176 85.312 33.485 1.00 10.32 207 LEU C CA 1
ATOM 5159 C C . LEU C 1 209 ? 5.436 85.308 34.826 1.00 9.95 207 LEU C C 1
ATOM 5160 O O . LEU C 1 209 ? 5.582 84.380 35.616 1.00 11.01 207 LEU C O 1
ATOM 5165 N N . LEU C 1 210 ? 4.687 86.368 35.104 1.00 9.48 208 LEU C N 1
ATOM 5166 C CA . LEU C 1 210 ? 3.854 86.444 36.286 1.00 9.33 208 LEU C CA 1
ATOM 5167 C C . LEU C 1 210 ? 3.006 85.169 36.504 1.00 9.83 208 LEU C C 1
ATOM 5168 O O . LEU C 1 210 ? 2.972 84.590 37.610 1.00 9.27 208 LEU C O 1
ATOM 5173 N N . LEU C 1 211 ? 2.316 84.765 35.445 1.00 9.85 209 LEU C N 1
ATOM 5174 C CA . LEU C 1 211 ? 1.394 83.621 35.491 1.00 10.82 209 LEU C CA 1
ATOM 5175 C C . LEU C 1 211 ? 2.110 82.280 35.636 1.00 9.85 209 LEU C C 1
ATOM 5176 O O . LEU C 1 211 ? 1.600 81.390 36.304 1.00 9.12 209 LEU C O 1
ATOM 5181 N N . ALA C 1 212 ? 3.279 82.144 34.999 1.00 9.32 210 ALA C N 1
ATOM 5182 C CA . ALA C 1 212 ? 4.055 80.905 35.050 1.00 9.31 210 ALA C CA 1
ATOM 5183 C C . ALA C 1 212 ? 4.578 80.637 36.463 1.00 9.68 210 ALA C C 1
ATOM 5184 O O . ALA C 1 212 ? 4.627 79.487 36.907 1.00 9.50 210 ALA C O 1
ATOM 5186 N N . TYR C 1 213 ? 4.972 81.722 37.133 1.00 9.19 211 TYR C N 1
ATOM 5187 C CA . TYR C 1 213 ? 5.519 81.711 38.483 1.00 9.45 211 TYR C CA 1
ATOM 5188 C C . TYR C 1 213 ? 4.432 81.390 39.495 1.00 9.44 211 TYR C C 1
ATOM 5189 O O . TYR C 1 213 ? 4.610 80.482 40.288 1.00 9.67 211 TYR C O 1
ATOM 5198 N N . PHE C 1 214 ? 3.306 82.105 39.444 1.00 9.52 212 PHE C N 1
ATOM 5199 C CA . PHE C 1 214 ? 2.196 81.820 40.371 1.00 10.37 212 PHE C CA 1
ATOM 5200 C C . PHE C 1 214 ? 1.463 80.510 40.136 1.00 11.06 212 PHE C C 1
ATOM 5201 O O . PHE C 1 214 ? 0.794 80.020 41.043 1.00 11.21 212 PHE C O 1
ATOM 5209 N N . ALA C 1 215 ? 1.614 79.936 38.940 1.00 11.64 213 ALA C N 1
ATOM 5210 C CA . ALA C 1 215 ? 1.059 78.604 38.642 1.00 12.75 213 ALA C CA 1
ATOM 5211 C C . ALA C 1 215 ? 1.980 77.466 39.121 1.00 13.20 213 ALA C C 1
ATOM 5212 O O . ALA C 1 215 ? 1.520 76.342 39.323 1.00 12.77 213 ALA C O 1
ATOM 5214 N N . ALA C 1 216 ? 3.270 77.765 39.302 1.00 14.42 214 ALA C N 1
ATOM 5215 C CA . ALA C 1 216 ? 4.270 76.734 39.644 1.00 15.57 214 ALA C CA 1
ATOM 5216 C C . ALA C 1 216 ? 4.750 76.717 41.095 1.00 16.73 214 ALA C C 1
ATOM 5217 O O . ALA C 1 216 ? 5.183 75.672 41.584 1.00 16.36 214 ALA C O 1
ATOM 5219 N N . ILE C 1 217 ? 4.697 77.863 41.773 1.00 18.58 215 ILE C N 1
ATOM 5220 C CA . ILE C 1 217 ? 5.133 77.927 43.163 1.00 20.44 215 ILE C CA 1
ATOM 5221 C C . ILE C 1 217 ? 4.334 76.963 44.023 1.00 21.52 215 ILE C C 1
ATOM 5222 O O . ILE C 1 217 ? 3.113 76.866 43.865 1.00 21.83 215 ILE C O 1
ATOM 5227 N N . GLY C 1 218 ? 5.024 76.184 44.865 1.00 22.93 216 GLY C N 1
ATOM 5228 C CA . GLY C 1 218 ? 6.487 76.076 44.806 1.00 23.72 216 GLY C CA 1
ATOM 5229 C C . GLY C 1 218 ? 7.216 75.852 46.117 1.00 24.49 216 GLY C C 1
ATOM 5230 O O . GLY C 1 218 ? 8.242 76.498 46.371 1.00 24.84 216 GLY C O 1
ATOM 5231 N N . ILE D 1 6 ? 31.999 64.030 52.078 1.00 26.49 4 ILE D N 1
ATOM 5232 C CA . ILE D 1 6 ? 30.980 63.600 51.061 1.00 26.89 4 ILE D CA 1
ATOM 5233 C C . ILE D 1 6 ? 29.629 63.318 51.711 1.00 26.68 4 ILE D C 1
ATOM 5234 O O . ILE D 1 6 ? 29.573 62.910 52.874 1.00 27.05 4 ILE D O 1
ATOM 5239 N N A ASN D 1 7 ? 28.560 63.548 50.952 0.60 25.96 5 ASN D N 1
ATOM 5240 N N B ASN D 1 7 ? 28.540 63.588 50.992 0.40 26.68 5 ASN D N 1
ATOM 5241 C CA A ASN D 1 7 ? 27.207 63.163 51.356 0.60 25.33 5 ASN D CA 1
ATOM 5242 C CA B ASN D 1 7 ? 27.205 63.119 51.397 0.40 26.63 5 ASN D CA 1
ATOM 5243 C C A ASN D 1 7 ? 26.431 62.652 50.151 0.60 25.63 5 ASN D C 1
ATOM 5244 C C B ASN D 1 7 ? 26.385 62.773 50.162 0.40 26.42 5 ASN D C 1
ATOM 5245 O O A ASN D 1 7 ? 26.941 62.657 49.034 0.60 25.58 5 ASN D O 1
ATOM 5246 O O B ASN D 1 7 ? 26.825 63.011 49.037 0.40 26.36 5 ASN D O 1
ATOM 5255 N N . ILE D 1 8 ? 25.198 62.213 50.368 1.00 26.04 6 ILE D N 1
ATOM 5256 C CA . ILE D 1 8 ? 24.406 61.668 49.267 1.00 26.06 6 ILE D CA 1
ATOM 5257 C C . ILE D 1 8 ? 23.972 62.703 48.196 1.00 25.52 6 ILE D C 1
ATOM 5258 O O . ILE D 1 8 ? 23.815 62.356 47.024 1.00 25.86 6 ILE D O 1
ATOM 5263 N N . TYR D 1 9 ? 23.868 63.971 48.581 1.00 24.59 7 TYR D N 1
ATOM 5264 C CA . TYR D 1 9 ? 23.408 65.025 47.675 1.00 24.21 7 TYR D CA 1
ATOM 5265 C C . TYR D 1 9 ? 24.453 65.438 46.641 1.00 23.69 7 TYR D C 1
ATOM 5266 O O . TYR D 1 9 ? 24.180 65.395 45.428 1.00 23.47 7 TYR D O 1
ATOM 5275 N N A GLN D 1 10 ? 25.635 65.807 47.138 0.50 22.94 8 GLN D N 1
ATOM 5276 N N B GLN D 1 10 ? 25.648 65.826 47.069 0.50 23.11 8 GLN D N 1
ATOM 5277 C CA A GLN D 1 10 ? 26.776 66.185 46.307 0.50 22.21 8 GLN D CA 1
ATOM 5278 C CA B GLN D 1 10 ? 26.676 66.128 46.074 0.50 22.46 8 GLN D CA 1
ATOM 5279 C C A GLN D 1 10 ? 27.583 64.976 45.840 0.50 21.68 8 GLN D C 1
ATOM 5280 C C B GLN D 1 10 ? 27.476 64.891 45.691 0.50 21.85 8 GLN D C 1
ATOM 5281 O O A GLN D 1 10 ? 28.383 65.085 44.904 0.50 21.97 8 GLN D O 1
ATOM 5282 O O B GLN D 1 10 ? 28.168 64.893 44.666 0.50 22.08 8 GLN D O 1
ATOM 5293 N N . ASN D 1 11 ? 27.385 63.835 46.494 1.00 20.95 9 ASN D N 1
ATOM 5294 C CA . ASN D 1 11 ? 28.092 62.589 46.139 1.00 20.23 9 ASN D CA 1
ATOM 5295 C C . ASN D 1 11 ? 27.228 61.326 46.086 1.00 18.98 9 ASN D C 1
ATOM 5296 O O . ASN D 1 11 ? 27.514 60.351 46.784 1.00 18.74 9 ASN D O 1
ATOM 5301 N N . PRO D 1 12 ? 26.190 61.323 45.227 1.00 18.10 10 PRO D N 1
ATOM 5302 C CA . PRO D 1 12 ? 25.239 60.208 45.226 1.00 17.97 10 PRO D CA 1
ATOM 5303 C C . PRO D 1 12 ? 25.899 58.876 44.829 1.00 18.53 10 PRO D C 1
ATOM 5304 O O . PRO D 1 12 ? 25.655 57.860 45.483 1.00 18.55 10 PRO D O 1
ATOM 5308 N N . GLY D 1 13 ? 26.720 58.882 43.777 1.00 18.11 11 GLY D N 1
ATOM 5309 C CA . GLY D 1 13 ? 27.370 57.659 43.306 1.00 19.04 11 GLY D CA 1
ATOM 5310 C C . GLY D 1 13 ? 28.240 57.048 44.386 1.00 19.97 11 GLY D C 1
ATOM 5311 O O . GLY D 1 13 ? 28.137 55.862 44.658 1.00 20.07 11 GLY D O 1
ATOM 5312 N N . GLN D 1 14 ? 29.085 57.868 45.014 1.00 20.87 12 GLN D N 1
ATOM 5313 C CA . GLN D 1 14 ? 29.945 57.405 46.123 1.00 21.63 12 GLN D CA 1
ATOM 5314 C C . GLN D 1 14 ? 29.182 57.001 47.399 1.00 21.74 12 GLN D C 1
ATOM 5315 O O . GLN D 1 14 ? 29.448 55.939 47.967 1.00 22.53 12 GLN D O 1
ATOM 5321 N N . SER D 1 15 ? 28.252 57.829 47.865 1.00 21.21 13 SER D N 1
ATOM 5322 C CA . SER D 1 15 ? 27.475 57.448 49.033 1.00 21.34 13 SER D CA 1
ATOM 5323 C C . SER D 1 15 ? 26.739 56.119 48.813 1.00 22.13 13 SER D C 1
ATOM 5324 O O . SER D 1 15 ? 26.774 55.236 49.695 1.00 22.33 13 SER D O 1
ATOM 5327 N N . LEU D 1 16 ? 26.112 55.968 47.635 1.00 21.87 14 LEU D N 1
ATOM 5328 C CA . LEU D 1 16 ? 25.334 54.781 47.316 1.00 22.34 14 LEU D CA 1
ATOM 5329 C C . LEU D 1 16 ? 26.226 53.567 47.062 1.00 22.61 14 LEU D C 1
ATOM 5330 O O . LEU D 1 16 ? 25.927 52.467 47.531 1.00 22.56 14 LEU D O 1
ATOM 5335 N N . ALA D 1 17 ? 27.308 53.755 46.312 1.00 22.76 15 ALA D N 1
ATOM 5336 C CA . ALA D 1 17 ? 28.245 52.659 46.085 1.00 23.15 15 ALA D CA 1
ATOM 5337 C C . ALA D 1 17 ? 28.809 52.081 47.399 1.00 23.57 15 ALA D C 1
ATOM 5338 O O . ALA D 1 17 ? 28.990 50.872 47.509 1.00 24.18 15 ALA D O 1
ATOM 5340 N N . ASN D 1 18 ? 29.072 52.941 48.383 1.00 24.25 16 ASN D N 1
ATOM 5341 C CA . ASN D 1 18 ? 29.580 52.513 49.709 1.00 24.56 16 ASN D CA 1
ATOM 5342 C C . ASN D 1 18 ? 28.622 51.545 50.382 1.00 23.83 16 ASN D C 1
ATOM 5343 O O . ASN D 1 18 ? 29.026 50.504 50.886 1.00 23.75 16 ASN D O 1
ATOM 5348 N N . ILE D 1 19 ? 27.351 51.931 50.403 1.00 23.36 17 ILE D N 1
ATOM 5349 C CA . ILE D 1 19 ? 26.290 51.150 51.021 1.00 22.98 17 ILE D CA 1
ATOM 5350 C C . ILE D 1 19 ? 26.127 49.793 50.340 1.00 21.78 17 ILE D C 1
ATOM 5351 O O . ILE D 1 19 ? 26.059 48.775 51.006 1.00 21.69 17 ILE D O 1
ATOM 5356 N N . TYR D 1 20 ? 26.109 49.789 49.016 1.00 21.48 18 TYR D N 1
ATOM 5357 C CA . TYR D 1 20 ? 26.024 48.553 48.237 1.00 21.37 18 TYR D CA 1
ATOM 5358 C C . TYR D 1 20 ? 27.276 47.683 48.273 1.00 21.28 18 TYR D C 1
ATOM 5359 O O . TYR D 1 20 ? 27.177 46.453 48.160 1.00 20.50 18 TYR D O 1
ATOM 5368 N N . LYS D 1 21 ? 28.436 48.324 48.444 1.00 21.11 19 LYS D N 1
ATOM 5369 C CA . LYS D 1 21 ? 29.686 47.617 48.728 1.00 21.38 19 LYS D CA 1
ATOM 5370 C C . LYS D 1 21 ? 29.571 46.887 50.062 1.00 20.92 19 LYS D C 1
ATOM 5371 O O . LYS D 1 21 ? 30.077 45.795 50.215 1.00 21.22 19 LYS D O 1
ATOM 5377 N N . GLY D 1 22 ? 28.881 47.483 51.019 1.00 20.62 20 GLY D N 1
ATOM 5378 C CA . GLY D 1 22 ? 28.629 46.802 52.289 1.00 19.79 20 GLY D CA 1
ATOM 5379 C C . GLY D 1 22 ? 27.736 45.584 52.136 1.00 19.20 20 GLY D C 1
ATOM 5380 O O . GLY D 1 22 ? 28.030 44.546 52.692 1.00 18.81 20 GLY D O 1
ATOM 5381 N N . PHE D 1 23 ? 26.624 45.734 51.405 1.00 19.19 21 PHE D N 1
ATOM 5382 C CA . PHE D 1 23 ? 25.705 44.624 51.121 1.00 19.10 21 PHE D CA 1
ATOM 5383 C C . PHE D 1 23 ? 26.387 43.474 50.401 1.00 19.25 21 PHE D C 1
ATOM 5384 O O . PHE D 1 23 ? 26.240 42.320 50.798 1.00 18.99 21 PHE D O 1
ATOM 5392 N N . ALA D 1 24 ? 27.137 43.807 49.355 1.00 20.16 22 ALA D N 1
ATOM 5393 C CA . ALA D 1 24 ? 27.859 42.823 48.559 1.00 21.21 22 ALA D CA 1
ATOM 5394 C C . ALA D 1 24 ? 28.917 42.049 49.344 1.00 21.76 22 ALA D C 1
ATOM 5395 O O . ALA D 1 24 ? 29.072 40.858 49.106 1.00 22.05 22 ALA D O 1
ATOM 5397 N N A ARG D 1 25 ? 29.639 42.708 50.258 0.60 22.19 23 ARG D N 1
ATOM 5398 N N B ARG D 1 25 ? 29.617 42.711 50.268 0.40 22.06 23 ARG D N 1
ATOM 5399 C CA A ARG D 1 25 ? 30.598 42.006 51.147 0.60 22.97 23 ARG D CA 1
ATOM 5400 C CA B ARG D 1 25 ? 30.595 42.041 51.147 0.40 22.60 23 ARG D CA 1
ATOM 5401 C C A ARG D 1 25 ? 29.881 41.016 52.070 0.60 22.99 23 ARG D C 1
ATOM 5402 C C B ARG D 1 25 ? 29.917 41.067 52.129 0.40 22.79 23 ARG D C 1
ATOM 5403 O O A ARG D 1 25 ? 30.391 39.926 52.336 0.60 23.08 23 ARG D O 1
ATOM 5404 O O B ARG D 1 25 ? 30.490 40.034 52.487 0.40 22.89 23 ARG D O 1
ATOM 5419 N N . GLN D 1 26 ? 28.699 41.411 52.547 1.00 23.18 24 GLN D N 1
ATOM 5420 C CA . GLN D 1 26 ? 27.816 40.509 53.298 1.00 23.28 24 GLN D CA 1
ATOM 5421 C C . GLN D 1 26 ? 27.346 39.315 52.446 1.00 23.81 24 GLN D C 1
ATOM 5422 O O . GLN D 1 26 ? 27.314 38.180 52.929 1.00 24.02 24 GLN D O 1
ATOM 5428 N N . CYS D 1 27 ? 26.987 39.586 51.190 1.00 23.86 25 CYS D N 1
ATOM 5429 C CA . CYS D 1 27 ? 26.588 38.561 50.220 1.00 24.72 25 CYS D CA 1
ATOM 5430 C C . CYS D 1 27 ? 27.687 37.553 49.840 1.00 24.96 25 CYS D C 1
ATOM 5431 O O . CYS D 1 27 ? 27.471 36.339 49.878 1.00 25.05 25 CYS D O 1
ATOM 5434 N N . ASN D 1 28 ? 28.837 38.075 49.418 1.00 25.19 26 ASN D N 1
ATOM 5435 C CA . ASN D 1 28 ? 30.009 37.284 49.085 1.00 25.66 26 ASN D CA 1
ATOM 5436 C C . ASN D 1 28 ? 31.202 38.207 49.194 1.00 25.83 26 ASN D C 1
ATOM 5437 O O . ASN D 1 28 ? 31.324 39.156 48.412 1.00 25.47 26 ASN D O 1
ATOM 5442 N N . PRO D 1 29 ? 32.075 37.948 50.183 1.00 26.23 27 PRO D N 1
ATOM 5443 C CA . PRO D 1 29 ? 33.302 38.726 50.350 1.00 26.61 27 PRO D CA 1
ATOM 5444 C C . PRO D 1 29 ? 34.251 38.575 49.159 1.00 26.86 27 PRO D C 1
ATOM 5445 O O . PRO D 1 29 ? 35.157 39.393 48.991 1.00 27.47 27 PRO D O 1
ATOM 5449 N N . GLY D 1 30 ? 34.046 37.528 48.358 1.00 26.62 28 GLY D N 1
ATOM 5450 C CA . GLY D 1 30 ? 34.854 37.268 47.170 1.00 26.27 28 GLY D CA 1
ATOM 5451 C C . GLY D 1 30 ? 34.299 37.923 45.914 1.00 26.08 28 GLY D C 1
ATOM 5452 O O . GLY D 1 30 ? 34.988 38.000 44.889 1.00 25.75 28 GLY D O 1
ATOM 5453 N N . PHE D 1 31 ? 33.046 38.383 45.987 1.00 25.99 29 PHE D N 1
ATOM 5454 C CA . PHE D 1 31 ? 32.432 39.141 44.894 1.00 25.53 29 PHE D CA 1
ATOM 5455 C C . PHE D 1 31 ? 33.244 40.421 44.682 1.00 25.71 29 PHE D C 1
ATOM 5456 O O . PHE D 1 31 ? 33.448 41.202 45.620 1.00 25.88 29 PHE D O 1
ATOM 5464 N N . VAL D 1 32 ? 33.724 40.620 43.457 1.00 25.77 30 VAL D N 1
ATOM 5465 C CA . VAL D 1 32 ? 34.496 41.815 43.142 1.00 25.91 30 VAL D CA 1
ATOM 5466 C C . VAL D 1 32 ? 33.524 42.969 42.887 1.00 25.65 30 VAL D C 1
ATOM 5467 O O . VAL D 1 32 ? 32.807 42.986 41.889 1.00 25.55 30 VAL D O 1
ATOM 5471 N N . PHE D 1 33 ? 33.484 43.902 43.833 1.00 25.21 31 PHE D N 1
ATOM 5472 C CA . PHE D 1 33 ? 32.654 45.070 43.718 1.00 25.19 31 PHE D CA 1
ATOM 5473 C C . PHE D 1 33 ? 33.170 46.001 42.634 1.00 24.88 31 PHE D C 1
ATOM 5474 O O . PHE D 1 33 ? 34.297 46.488 42.734 1.00 24.74 31 PHE D O 1
ATOM 5482 N N . PRO D 1 34 ? 32.334 46.258 41.597 1.00 24.80 32 PRO D N 1
ATOM 5483 C CA . PRO D 1 34 ? 32.722 47.129 40.491 1.00 24.60 32 PRO D CA 1
ATOM 5484 C C . PRO D 1 34 ? 32.489 48.587 40.897 1.00 24.66 32 PRO D C 1
ATOM 5485 O O . PRO D 1 34 ? 31.460 49.174 40.576 1.00 23.93 32 PRO D O 1
ATOM 5489 N N . GLU D 1 35 ? 33.460 49.143 41.617 1.00 24.71 33 GLU D N 1
ATOM 5490 C CA . GLU D 1 35 ? 33.288 50.420 42.307 1.00 24.70 33 GLU D CA 1
ATOM 5491 C C . GLU D 1 35 ? 33.276 51.638 41.387 1.00 23.80 33 GLU D C 1
ATOM 5492 O O . GLU D 1 35 ? 32.416 52.484 41.545 1.00 23.96 33 GLU D O 1
ATOM 5498 N N . ALA D 1 36 ? 34.242 51.752 40.473 1.00 22.98 34 ALA D N 1
ATOM 5499 C CA . ALA D 1 36 ? 34.245 52.855 39.512 1.00 22.57 34 ALA D CA 1
ATOM 5500 C C . ALA D 1 36 ? 32.904 52.941 38.748 1.00 22.40 34 ALA D C 1
ATOM 5501 O O . ALA D 1 36 ? 32.316 54.021 38.648 1.00 22.55 34 ALA D O 1
ATOM 5503 N N . GLN D 1 37 ? 32.419 51.801 38.252 1.00 21.54 35 GLN D N 1
ATOM 5504 C CA . GLN D 1 37 ? 31.196 51.756 37.440 1.00 20.87 35 GLN D CA 1
ATOM 5505 C C . GLN D 1 37 ? 29.941 52.086 38.233 1.00 20.95 35 GLN D C 1
ATOM 5506 O O . GLN D 1 37 ? 29.031 52.731 37.710 1.00 20.89 35 GLN D O 1
ATOM 5512 N N . THR D 1 38 ? 29.893 51.648 39.490 1.00 20.93 36 THR D N 1
ATOM 5513 C CA . THR D 1 38 ? 28.731 51.904 40.345 1.00 21.24 36 THR D CA 1
ATOM 5514 C C . THR D 1 38 ? 28.610 53.387 40.649 1.00 20.60 36 THR D C 1
ATOM 5515 O O . THR D 1 38 ? 27.536 53.956 40.487 1.00 21.52 36 THR D O 1
ATOM 5519 N N . ILE D 1 39 ? 29.716 53.987 41.082 1.00 19.32 37 ILE D N 1
ATOM 5520 C CA . ILE D 1 39 ? 29.796 55.407 41.379 1.00 18.12 37 ILE D CA 1
ATOM 5521 C C . ILE D 1 39 ? 29.465 56.209 40.135 1.00 18.02 37 ILE D C 1
ATOM 5522 O O . ILE D 1 39 ? 28.591 57.086 40.182 1.00 17.69 37 ILE D O 1
ATOM 5527 N N . GLU D 1 40 ? 30.150 55.911 39.022 1.00 17.14 38 GLU D N 1
ATOM 5528 C CA . GLU D 1 40 ? 29.867 56.595 37.753 1.00 17.47 38 GLU D CA 1
ATOM 5529 C C . GLU D 1 40 ? 28.391 56.554 37.345 1.00 17.99 38 GLU D C 1
ATOM 5530 O O . GLU D 1 40 ? 27.823 57.580 36.969 1.00 18.56 38 GLU D O 1
ATOM 5536 N N . ALA D 1 41 ? 27.774 55.374 37.437 1.00 18.17 39 ALA D N 1
ATOM 5537 C CA . ALA D 1 41 ? 26.387 55.184 37.023 1.00 18.38 39 ALA D CA 1
ATOM 5538 C C . ALA D 1 41 ? 25.429 55.958 37.902 1.00 19.23 39 ALA D C 1
ATOM 5539 O O . ALA D 1 41 ? 24.448 56.530 37.409 1.00 18.30 39 ALA D O 1
ATOM 5541 N N . TRP D 1 42 ? 25.720 55.992 39.205 1.00 19.93 40 TRP D N 1
ATOM 5542 C CA . TRP D 1 42 ? 24.778 56.617 40.132 1.00 20.05 40 TRP D CA 1
ATOM 5543 C C . TRP D 1 42 ? 24.970 58.120 40.287 1.00 20.27 40 TRP D C 1
ATOM 5544 O O . TRP D 1 42 ? 24.120 58.787 40.869 1.00 20.23 40 TRP D O 1
ATOM 5555 N N . ASP D 1 43 ? 26.056 58.638 39.700 1.00 20.21 41 ASP D N 1
ATOM 5556 C CA . ASP D 1 43 ? 26.276 60.084 39.533 1.00 19.92 41 ASP D CA 1
ATOM 5557 C C . ASP D 1 43 ? 25.640 60.630 38.248 1.00 19.58 41 ASP D C 1
ATOM 5558 O O . ASP D 1 43 ? 25.539 61.844 38.082 1.00 19.71 41 ASP D O 1
ATOM 5563 N N . ILE D 1 44 ? 25.247 59.754 37.331 1.00 19.40 42 ILE D N 1
ATOM 5564 C CA . ILE D 1 44 ? 24.676 60.200 36.044 1.00 19.21 42 ILE D CA 1
ATOM 5565 C C . ILE D 1 44 ? 23.633 61.341 36.184 1.00 19.36 42 ILE D C 1
ATOM 5566 O O . ILE D 1 44 ? 23.821 62.406 35.574 1.00 19.58 42 ILE D O 1
ATOM 5571 N N . PRO D 1 45 ? 22.564 61.145 36.993 1.00 19.24 43 PRO D N 1
ATOM 5572 C CA . PRO D 1 45 ? 21.531 62.185 37.125 1.00 19.50 43 PRO D CA 1
ATOM 5573 C C . PRO D 1 45 ? 22.056 63.535 37.579 1.00 19.78 43 PRO D C 1
ATOM 5574 O O . PRO D 1 45 ? 21.633 64.556 37.031 1.00 19.24 43 PRO D O 1
ATOM 5578 N N . LEU D 1 46 ? 22.992 63.538 38.534 1.00 19.76 44 LEU D N 1
ATOM 5579 C CA . LEU D 1 46 ? 23.559 64.782 39.029 1.00 19.77 44 LEU D CA 1
ATOM 5580 C C . LEU D 1 46 ? 24.463 65.472 37.989 1.00 20.29 44 LEU D C 1
ATOM 5581 O O . LEU D 1 46 ? 24.472 66.697 37.917 1.00 20.35 44 LEU D O 1
ATOM 5586 N N A ARG D 1 47 ? 25.174 64.687 37.175 0.50 20.58 45 ARG D N 1
ATOM 5587 N N B ARG D 1 47 ? 25.206 64.686 37.213 0.50 20.43 45 ARG D N 1
ATOM 5588 C CA A ARG D 1 47 ? 26.010 65.216 36.087 0.50 21.22 45 ARG D CA 1
ATOM 5589 C CA B ARG D 1 47 ? 25.991 65.217 36.108 0.50 20.92 45 ARG D CA 1
ATOM 5590 C C A ARG D 1 47 ? 25.197 65.802 34.929 0.50 20.98 45 ARG D C 1
ATOM 5591 C C B ARG D 1 47 ? 25.081 65.952 35.126 0.50 20.77 45 ARG D C 1
ATOM 5592 O O A ARG D 1 47 ? 25.688 66.662 34.190 0.50 21.58 45 ARG D O 1
ATOM 5593 O O B ARG D 1 47 ? 25.363 67.090 34.745 0.50 21.28 45 ARG D O 1
ATOM 5608 N N . LEU D 1 48 ? 23.974 65.312 34.756 1.00 20.78 46 LEU D N 1
ATOM 5609 C CA . LEU D 1 48 ? 23.039 65.860 33.767 1.00 20.05 46 LEU D CA 1
ATOM 5610 C C . LEU D 1 48 ? 22.370 67.106 34.291 1.00 19.85 46 LEU D C 1
ATOM 5611 O O . LEU D 1 48 ? 21.978 67.972 33.519 1.00 19.25 46 LEU D O 1
ATOM 5616 N N . HIS D 1 49 ? 22.230 67.170 35.619 1.00 20.07 47 HIS D N 1
ATOM 5617 C CA . HIS D 1 49 ? 21.543 68.270 36.282 1.00 20.44 47 HIS D CA 1
ATOM 5618 C C . HIS D 1 49 ? 22.285 68.800 37.508 1.00 21.14 47 HIS D C 1
ATOM 5619 O O . HIS D 1 49 ? 21.938 68.465 38.635 1.00 21.34 47 HIS D O 1
ATOM 5626 N N . PRO D 1 50 ? 23.311 69.638 37.280 1.00 21.00 48 PRO D N 1
ATOM 5627 C CA . PRO D 1 50 ? 24.039 70.232 38.391 1.00 21.44 48 PRO D CA 1
ATOM 5628 C C . PRO D 1 50 ? 23.151 71.159 39.223 1.00 21.68 48 PRO D C 1
ATOM 5629 O O . PRO D 1 50 ? 23.407 71.310 40.412 1.00 22.07 48 PRO D O 1
ATOM 5633 N N . GLU D 1 51 ? 22.122 71.745 38.598 1.00 22.18 49 GLU D N 1
ATOM 5634 C CA . GLU D 1 51 ? 21.146 72.645 39.252 1.00 22.84 49 GLU D CA 1
ATOM 5635 C C . GLU D 1 51 ? 20.412 72.010 40.417 1.00 22.85 49 GLU D C 1
ATOM 5636 O O . GLU D 1 51 ? 19.815 72.726 41.224 1.00 23.15 49 GLU D O 1
ATOM 5642 N N . PHE D 1 52 ? 20.415 70.674 40.478 1.00 22.87 50 PHE D N 1
ATOM 5643 C CA . PHE D 1 52 ? 19.844 69.932 41.607 1.00 22.51 50 PHE D CA 1
ATOM 5644 C C . PHE D 1 52 ? 20.464 70.423 42.914 1.00 23.24 50 PHE D C 1
ATOM 5645 O O . PHE D 1 52 ? 19.818 70.405 43.954 1.00 23.79 50 PHE D O 1
ATOM 5653 N N . ILE D 1 53 ? 21.732 70.830 42.863 1.00 23.99 51 ILE D N 1
ATOM 5654 C CA . ILE D 1 53 ? 22.420 71.436 44.017 1.00 24.55 51 ILE D CA 1
ATOM 5655 C C . ILE D 1 53 ? 22.894 72.833 43.599 1.00 25.01 51 ILE D C 1
ATOM 5656 O O . ILE D 1 53 ? 24.028 72.988 43.146 1.00 25.50 51 ILE D O 1
ATOM 5661 N N . PRO D 1 54 ? 22.011 73.851 43.724 1.00 25.53 52 PRO D N 1
ATOM 5662 C CA . PRO D 1 54 ? 22.286 75.213 43.263 1.00 25.75 52 PRO D CA 1
ATOM 5663 C C . PRO D 1 54 ? 23.525 75.786 43.928 1.00 26.25 52 PRO D C 1
ATOM 5664 O O . PRO D 1 54 ? 23.614 75.792 45.162 1.00 26.62 52 PRO D O 1
ATOM 5668 N N . GLY D 1 55 ? 24.481 76.237 43.118 1.00 26.73 53 GLY D N 1
ATOM 5669 C CA . GLY D 1 55 ? 25.716 76.860 43.613 1.00 26.78 53 GLY D CA 1
ATOM 5670 C C . GLY D 1 55 ? 26.459 76.077 44.688 1.00 26.99 53 GLY D C 1
ATOM 5671 O O . GLY D 1 55 ? 27.074 76.670 45.578 1.00 27.34 53 GLY D O 1
ATOM 5672 N N . GLY D 1 56 ? 26.388 74.747 44.609 1.00 27.18 54 GLY D N 1
ATOM 5673 C CA . GLY D 1 56 ? 27.047 73.849 45.565 1.00 26.94 54 GLY D CA 1
ATOM 5674 C C . GLY D 1 56 ? 26.517 73.859 46.994 1.00 26.73 54 GLY D C 1
ATOM 5675 O O . GLY D 1 56 ? 27.181 73.368 47.907 1.00 26.97 54 GLY D O 1
ATOM 5676 N N . ASP D 1 57 ? 25.321 74.410 47.190 1.00 26.16 55 ASP D N 1
ATOM 5677 C CA . ASP D 1 57 ? 24.735 74.566 48.524 1.00 25.33 55 ASP D CA 1
ATOM 5678 C C . ASP D 1 57 ? 23.625 73.528 48.742 1.00 24.93 55 ASP D C 1
ATOM 5679 O O . ASP D 1 57 ? 22.541 73.628 48.153 1.00 23.89 55 ASP D O 1
ATOM 5684 N N . ILE D 1 58 ? 23.896 72.544 49.595 1.00 24.65 56 ILE D N 1
ATOM 5685 C CA . ILE D 1 58 ? 22.956 71.435 49.788 1.00 25.15 56 ILE D CA 1
ATOM 5686 C C . ILE D 1 58 ? 21.718 71.802 50.609 1.00 24.68 56 ILE D C 1
ATOM 5687 O O . ILE D 1 58 ? 20.722 71.079 50.582 1.00 25.46 56 ILE D O 1
ATOM 5692 N N . SER D 1 59 ? 21.767 72.938 51.295 1.00 23.50 57 SER D N 1
ATOM 5693 C CA . SER D 1 59 ? 20.580 73.456 51.958 1.00 22.99 57 SER D CA 1
ATOM 5694 C C . SER D 1 59 ? 19.580 73.992 50.948 1.00 22.90 57 SER D C 1
ATOM 5695 O O . SER D 1 59 ? 18.451 74.311 51.312 1.00 23.47 57 SER D O 1
ATOM 5698 N N . LYS D 1 60 ? 20.003 74.078 49.686 1.00 22.55 58 LYS D N 1
ATOM 5699 C CA . LYS D 1 60 ? 19.167 74.568 48.593 1.00 22.34 58 LYS D CA 1
ATOM 5700 C C . LYS D 1 60 ? 18.836 73.450 47.594 1.00 21.92 58 LYS D C 1
ATOM 5701 O O . LYS D 1 60 ? 18.271 73.716 46.543 1.00 21.75 58 LYS D O 1
ATOM 5707 N N . ALA D 1 61 ? 19.207 72.216 47.932 1.00 21.81 59 ALA D N 1
ATOM 5708 C CA . ALA D 1 61 ? 19.023 71.034 47.070 1.00 21.87 59 ALA D CA 1
ATOM 5709 C C . ALA D 1 61 ? 17.612 70.886 46.486 1.00 21.59 59 ALA D C 1
ATOM 5710 O O . ALA D 1 61 ? 16.616 71.243 47.131 1.00 21.45 59 ALA D O 1
ATOM 5712 N N . ASP D 1 62 ? 17.545 70.331 45.278 1.00 21.40 60 ASP D N 1
ATOM 5713 C CA . ASP D 1 62 ? 16.275 70.078 44.608 1.00 21.08 60 ASP D CA 1
ATOM 5714 C C . ASP D 1 62 ? 15.473 69.103 45.451 1.00 20.45 60 ASP D C 1
ATOM 5715 O O . ASP D 1 62 ? 15.943 68.024 45.799 1.00 21.08 60 ASP D O 1
ATOM 5720 N N . GLN D 1 63 ? 14.260 69.503 45.787 1.00 19.68 61 GLN D N 1
ATOM 5721 C CA . GLN D 1 63 ? 13.409 68.700 46.632 1.00 19.54 61 GLN D CA 1
ATOM 5722 C C . GLN D 1 63 ? 13.024 67.307 46.091 1.00 18.36 61 GLN D C 1
ATOM 5723 O O . GLN D 1 63 ? 12.991 66.362 46.880 1.00 17.97 61 GLN D O 1
ATOM 5729 N N A GLN D 1 64 ? 12.740 67.205 44.786 0.50 17.80 62 GLN D N 1
ATOM 5730 N N B GLN D 1 64 ? 12.752 67.174 44.786 0.50 17.72 62 GLN D N 1
ATOM 5731 C CA A GLN D 1 64 ? 12.435 65.924 44.136 0.50 17.51 62 GLN D CA 1
ATOM 5732 C CA B GLN D 1 64 ? 12.437 65.858 44.202 0.50 17.31 62 GLN D CA 1
ATOM 5733 C C A GLN D 1 64 ? 13.677 65.017 44.084 0.50 17.39 62 GLN D C 1
ATOM 5734 C C B GLN D 1 64 ? 13.694 64.986 44.089 0.50 17.28 62 GLN D C 1
ATOM 5735 O O A GLN D 1 64 ? 13.607 63.832 44.410 0.50 17.05 62 GLN D O 1
ATOM 5736 O O B GLN D 1 64 ? 13.653 63.789 44.379 0.50 16.87 62 GLN D O 1
ATOM 5747 N N . TYR D 1 65 ? 14.811 65.579 43.675 1.00 17.35 63 TYR D N 1
ATOM 5748 C CA . TYR D 1 65 ? 16.128 64.900 43.803 1.00 18.06 63 TYR D CA 1
ATOM 5749 C C . TYR D 1 65 ? 16.342 64.391 45.256 1.00 18.43 63 TYR D C 1
ATOM 5750 O O . TYR D 1 65 ? 16.698 63.233 45.477 1.00 19.12 63 TYR D O 1
ATOM 5759 N N . SER D 1 66 ? 16.072 65.238 46.241 1.00 18.75 64 SER D N 1
ATOM 5760 C CA . SER D 1 66 ? 16.319 64.872 47.642 1.00 19.57 64 SER D CA 1
ATOM 5761 C C . SER D 1 66 ? 15.435 63.715 48.083 1.00 19.38 64 SER D C 1
ATOM 5762 O O . SER D 1 66 ? 15.836 62.854 48.874 1.00 20.59 64 SER D O 1
ATOM 5765 N N . THR D 1 67 ? 14.216 63.717 47.571 1.00 18.49 65 THR D N 1
ATOM 5766 C CA . THR D 1 67 ? 13.236 62.727 47.885 1.00 17.47 65 THR D CA 1
ATOM 5767 C C . THR D 1 67 ? 13.642 61.361 47.323 1.00 16.96 65 THR D C 1
ATOM 5768 O O . THR D 1 67 ? 13.505 60.353 48.002 1.00 16.90 65 THR D O 1
ATOM 5772 N N . LEU D 1 68 ? 14.122 61.326 46.082 1.00 15.70 66 LEU D N 1
ATOM 5773 C CA . LEU D 1 68 ? 14.618 60.081 45.501 1.00 15.09 66 LEU D CA 1
ATOM 5774 C C . LEU D 1 68 ? 15.751 59.492 46.325 1.00 15.13 66 LEU D C 1
ATOM 5775 O O . LEU D 1 68 ? 15.800 58.289 46.534 1.00 15.11 66 LEU D O 1
ATOM 5780 N N . LEU D 1 69 ? 16.652 60.354 46.801 1.00 16.03 67 LEU D N 1
ATOM 5781 C CA . LEU D 1 69 ? 17.800 59.903 47.599 1.00 17.12 67 LEU D CA 1
ATOM 5782 C C . LEU D 1 69 ? 17.408 59.366 48.994 1.00 17.71 67 LEU D C 1
ATOM 5783 O O . LEU D 1 69 ? 17.930 58.327 49.428 1.00 18.38 67 LEU D O 1
ATOM 5788 N N . ALA D 1 70 ? 16.486 60.067 49.657 1.00 17.63 68 ALA D N 1
ATOM 5789 C CA . ALA D 1 70 ? 15.894 59.626 50.930 1.00 17.43 68 ALA D CA 1
ATOM 5790 C C . ALA D 1 70 ? 15.253 58.253 50.806 1.00 17.14 68 ALA D C 1
ATOM 5791 O O . ALA D 1 70 ? 15.413 57.428 51.696 1.00 16.91 68 ALA D O 1
ATOM 5793 N N . GLN D 1 71 ? 14.539 58.017 49.697 1.00 17.54 69 GLN D N 1
ATOM 5794 C CA . GLN D 1 71 ? 13.900 56.724 49.421 1.00 17.90 69 GLN D CA 1
ATOM 5795 C C . GLN D 1 71 ? 14.928 55.585 49.354 1.00 17.06 69 GLN D C 1
ATOM 5796 O O . GLN D 1 71 ? 14.657 54.475 49.804 1.00 17.58 69 GLN D O 1
ATOM 5802 N N . GLU D 1 72 ? 16.086 55.868 48.769 1.00 16.87 70 GLU D N 1
ATOM 5803 C CA . GLU D 1 72 ? 17.189 54.897 48.637 1.00 17.27 70 GLU D CA 1
ATOM 5804 C C . GLU D 1 72 ? 17.844 54.534 49.982 1.00 17.32 70 GLU D C 1
ATOM 5805 O O . GLU D 1 72 ? 18.254 53.391 50.193 1.00 17.50 70 GLU D O 1
ATOM 5811 N N . ILE D 1 73 ? 17.946 55.522 50.870 1.00 17.88 71 ILE D N 1
ATOM 5812 C CA . ILE D 1 73 ? 18.377 55.349 52.263 1.00 17.48 71 ILE D CA 1
ATOM 5813 C C . ILE D 1 73 ? 17.364 54.533 53.071 1.00 17.61 71 ILE D C 1
ATOM 5814 O O . ILE D 1 73 ? 17.741 53.646 53.816 1.00 18.48 71 ILE D O 1
ATOM 5819 N N . ALA D 1 74 ? 16.081 54.839 52.932 1.00 17.86 72 ALA D N 1
ATOM 5820 C CA . ALA D 1 74 ? 15.043 54.047 53.575 1.00 17.93 72 ALA D CA 1
ATOM 5821 C C . ALA D 1 74 ? 15.047 52.595 53.055 1.00 18.08 72 ALA D C 1
ATOM 5822 O O . ALA D 1 74 ? 14.891 51.644 53.830 1.00 17.73 72 ALA D O 1
ATOM 5824 N N . ASN D 1 75 ? 15.236 52.439 51.748 1.00 17.13 73 ASN D N 1
ATOM 5825 C CA . ASN D 1 75 ? 15.348 51.134 51.133 1.00 17.41 73 ASN D CA 1
ATOM 5826 C C . ASN D 1 75 ? 16.532 50.312 51.640 1.00 16.99 73 ASN D C 1
ATOM 5827 O O . ASN D 1 75 ? 16.406 49.082 51.832 1.00 17.20 73 ASN D O 1
ATOM 5832 N N . GLY D 1 76 ? 17.667 51.002 51.840 1.00 16.36 74 GLY D N 1
ATOM 5833 C CA . GLY D 1 76 ? 18.868 50.438 52.459 1.00 15.14 74 GLY D CA 1
ATOM 5834 C C . GLY D 1 76 ? 18.611 49.950 53.865 1.00 15.24 74 GLY D C 1
ATOM 5835 O O . GLY D 1 76 ? 19.125 48.918 54.277 1.00 15.52 74 GLY D O 1
ATOM 5836 N N . VAL D 1 77 ? 17.792 50.674 54.622 1.00 15.12 75 VAL D N 1
ATOM 5837 C CA . VAL D 1 77 ? 17.463 50.202 55.965 1.00 14.37 75 VAL D CA 1
ATOM 5838 C C . VAL D 1 77 ? 16.658 48.896 55.906 1.00 14.31 75 VAL D C 1
ATOM 5839 O O . VAL D 1 77 ? 16.905 47.965 56.685 1.00 14.76 75 VAL D O 1
ATOM 5843 N N . THR D 1 78 ? 15.722 48.834 54.965 1.00 13.92 76 THR D N 1
ATOM 5844 C CA . THR D 1 78 ? 14.918 47.646 54.723 1.00 14.20 76 THR D CA 1
ATOM 5845 C C . THR D 1 78 ? 15.749 46.463 54.254 1.00 14.51 76 THR D C 1
ATOM 5846 O O . THR D 1 78 ? 15.552 45.340 54.723 1.00 14.67 76 THR D O 1
ATOM 5850 N N . ILE D 1 79 ? 16.669 46.714 53.319 1.00 14.62 77 ILE D N 1
ATOM 5851 C CA . ILE D 1 79 ? 17.602 45.675 52.888 1.00 14.76 77 ILE D CA 1
ATOM 5852 C C . ILE D 1 79 ? 18.382 45.079 54.058 1.00 13.88 77 ILE D C 1
ATOM 5853 O O . ILE D 1 79 ? 18.530 43.855 54.156 1.00 12.95 77 ILE D O 1
ATOM 5858 N N . GLY D 1 80 ? 18.845 45.950 54.950 1.00 13.74 78 GLY D N 1
ATOM 5859 C CA . GLY D 1 80 ? 19.516 45.537 56.191 1.00 13.59 78 GLY D CA 1
ATOM 5860 C C . GLY D 1 80 ? 18.658 44.702 57.139 1.00 14.01 78 GLY D C 1
ATOM 5861 O O . GLY D 1 80 ? 19.129 43.703 57.675 1.00 14.52 78 GLY D O 1
ATOM 5862 N N . PHE D 1 81 ? 17.414 45.116 57.377 1.00 13.85 79 PHE D N 1
ATOM 5863 C CA . PHE D 1 81 ? 16.460 44.274 58.083 1.00 13.68 79 PHE D CA 1
ATOM 5864 C C . PHE D 1 81 ? 16.258 42.886 57.431 1.00 14.44 79 PHE D C 1
ATOM 5865 O O . PHE D 1 81 ? 16.263 41.836 58.114 1.00 14.01 79 PHE D O 1
ATOM 5873 N N . ARG D 1 82 ? 16.066 42.895 56.113 1.00 14.97 80 ARG D N 1
ATOM 5874 C CA . ARG D 1 82 ? 15.699 41.694 55.371 1.00 15.87 80 ARG D CA 1
ATOM 5875 C C . ARG D 1 82 ? 16.855 40.710 55.160 1.00 16.42 80 ARG D C 1
ATOM 5876 O O . ARG D 1 82 ? 16.623 39.532 54.884 1.00 16.23 80 ARG D O 1
ATOM 5892 N N . VAL D 1 84 ? 18.572 39.172 57.156 1.00 18.89 82 VAL D N 1
ATOM 5893 C CA . VAL D 1 84 ? 18.579 38.092 58.132 1.00 18.96 82 VAL D CA 1
ATOM 5894 C C . VAL D 1 84 ? 17.909 36.815 57.600 1.00 19.24 82 VAL D C 1
ATOM 5895 O O . VAL D 1 84 ? 18.510 35.742 57.644 1.00 20.13 82 VAL D O 1
ATOM 5899 N N . ASN D 1 85 ? 16.682 36.930 57.100 1.00 19.14 83 ASN D N 1
ATOM 5900 C CA . ASN D 1 85 ? 15.915 35.773 56.661 1.00 19.12 83 ASN D CA 1
ATOM 5901 C C . ASN D 1 85 ? 15.776 35.692 55.147 1.00 19.47 83 ASN D C 1
ATOM 5902 O O . ASN D 1 85 ? 15.274 34.709 54.622 1.00 19.93 83 ASN D O 1
ATOM 5907 N N . GLU D 1 86 ? 16.208 36.727 54.437 1.00 19.44 84 GLU D N 1
ATOM 5908 C CA . GLU D 1 86 ? 16.028 36.762 52.989 1.00 19.42 84 GLU D CA 1
ATOM 5909 C C . GLU D 1 86 ? 17.339 36.942 52.238 1.00 19.00 84 GLU D C 1
ATOM 5910 O O . GLU D 1 86 ? 17.339 37.437 51.116 1.00 19.07 84 GLU D O 1
ATOM 5916 N N . LYS D 1 87 ? 18.445 36.511 52.841 1.00 18.73 85 LYS D N 1
ATOM 5917 C CA . LYS D 1 87 ? 19.772 36.695 52.238 1.00 19.13 85 LYS D CA 1
ATOM 5918 C C . LYS D 1 87 ? 19.918 36.125 50.833 1.00 18.87 85 LYS D C 1
ATOM 5919 O O . LYS D 1 87 ? 20.619 36.708 50.033 1.00 19.61 85 LYS D O 1
ATOM 5925 N N . GLU D 1 88 ? 19.269 35.006 50.527 1.00 19.26 86 GLU D N 1
ATOM 5926 C CA . GLU D 1 88 ? 19.442 34.373 49.214 1.00 19.93 86 GLU D CA 1
ATOM 5927 C C . GLU D 1 88 ? 18.863 35.235 48.085 1.00 19.52 86 GLU D C 1
ATOM 5928 O O . GLU D 1 88 ? 19.521 35.465 47.065 1.00 18.71 86 GLU D O 1
ATOM 5934 N N . ARG D 1 89 ? 17.641 35.730 48.306 1.00 19.30 87 ARG D N 1
ATOM 5935 C CA . ARG D 1 89 ? 16.965 36.604 47.355 1.00 19.26 87 ARG D CA 1
ATOM 5936 C C . ARG D 1 89 ? 17.653 37.965 47.257 1.00 19.17 87 ARG D C 1
ATOM 5937 O O . ARG D 1 89 ? 17.907 38.459 46.161 1.00 19.48 87 ARG D O 1
ATOM 5945 N N . VAL D 1 90 ? 17.968 38.553 48.403 1.00 18.67 88 VAL D N 1
ATOM 5946 C CA . VAL D 1 90 ? 18.560 39.878 48.432 1.00 18.80 88 VAL D CA 1
ATOM 5947 C C . VAL D 1 90 ? 19.882 39.866 47.674 1.00 18.73 88 VAL D C 1
ATOM 5948 O O . VAL D 1 90 ? 20.203 40.792 46.943 1.00 18.52 88 VAL D O 1
ATOM 5952 N N . CYS D 1 91 ? 20.647 38.804 47.841 1.00 19.77 89 CYS D N 1
ATOM 5953 C CA . CYS D 1 91 ? 21.957 38.717 47.199 1.00 20.05 89 CYS D CA 1
ATOM 5954 C C . CYS D 1 91 ? 21.888 38.232 45.757 1.00 19.42 89 CYS D C 1
ATOM 5955 O O . CYS D 1 91 ? 22.414 38.884 44.858 1.00 19.12 89 CYS D O 1
ATOM 5958 N N . ASN D 1 92 ? 21.245 37.091 45.541 1.00 19.06 90 ASN D N 1
ATOM 5959 C CA . ASN D 1 92 ? 21.323 36.431 44.240 1.00 19.51 90 ASN D CA 1
ATOM 5960 C C . ASN D 1 92 ? 20.230 36.831 43.257 1.00 19.18 90 ASN D C 1
ATOM 5961 O O . ASN D 1 92 ? 20.321 36.502 42.069 1.00 18.80 90 ASN D O 1
ATOM 5966 N N . VAL D 1 93 ? 19.216 37.546 43.749 1.00 18.98 91 VAL D N 1
ATOM 5967 C CA . VAL D 1 93 ? 18.171 38.079 42.867 1.00 19.01 91 VAL D CA 1
ATOM 5968 C C . VAL D 1 93 ? 18.243 39.602 42.760 1.00 19.76 91 VAL D C 1
ATOM 5969 O O . VAL D 1 93 ? 18.191 40.154 41.654 1.00 20.81 91 VAL D O 1
ATOM 5973 N N . GLU D 1 94 ? 18.432 40.277 43.886 1.00 19.76 92 GLU D N 1
ATOM 5974 C CA . GLU D 1 94 ? 18.227 41.718 43.923 1.00 19.69 92 GLU D CA 1
ATOM 5975 C C . GLU D 1 94 ? 19.505 42.548 43.748 1.00 19.57 92 GLU D C 1
ATOM 5976 O O . GLU D 1 94 ? 19.538 43.459 42.916 1.00 19.46 92 GLU D O 1
ATOM 5982 N N . ILE D 1 95 ? 20.549 42.235 44.514 1.00 18.98 93 ILE D N 1
ATOM 5983 C CA . ILE D 1 95 ? 21.694 43.117 44.594 1.00 18.05 93 ILE D CA 1
ATOM 5984 C C . ILE D 1 95 ? 22.827 42.780 43.633 1.00 18.57 93 ILE D C 1
ATOM 5985 O O . ILE D 1 95 ? 23.183 43.619 42.811 1.00 17.92 93 ILE D O 1
ATOM 5990 N N . LEU D 1 96 ? 23.388 41.569 43.726 1.00 18.34 94 LEU D N 1
ATOM 5991 C CA . LEU D 1 96 ? 24.527 41.200 42.891 1.00 18.83 94 LEU D CA 1
ATOM 5992 C C . LEU D 1 96 ? 24.243 41.309 41.384 1.00 19.35 94 LEU D C 1
ATOM 5993 O O . LEU D 1 96 ? 25.043 41.914 40.661 1.00 19.76 94 LEU D O 1
ATOM 5998 N N . PRO D 1 97 ? 23.105 40.752 40.900 1.00 19.78 95 PRO D N 1
ATOM 5999 C CA . PRO D 1 97 ? 22.874 40.901 39.462 1.00 20.03 95 PRO D CA 1
ATOM 6000 C C . PRO D 1 97 ? 22.739 42.360 39.042 1.00 20.41 95 PRO D C 1
ATOM 6001 O O . PRO D 1 97 ? 23.175 42.721 37.953 1.00 21.16 95 PRO D O 1
ATOM 6005 N N . LEU D 1 98 ? 22.146 43.184 39.897 1.00 20.25 96 LEU D N 1
ATOM 6006 C CA . LEU D 1 98 ? 22.075 44.621 39.641 1.00 20.43 96 LEU D CA 1
ATOM 6007 C C . LEU D 1 98 ? 23.466 45.273 39.418 1.00 20.93 96 LEU D C 1
ATOM 6008 O O . LEU D 1 98 ? 23.697 45.929 38.398 1.00 21.23 96 LEU D O 1
ATOM 6013 N N . LEU D 1 99 ? 24.372 45.105 40.382 1.00 21.21 97 LEU D N 1
ATOM 6014 C CA . LEU D 1 99 ? 25.712 45.652 40.313 1.00 21.80 97 LEU D CA 1
ATOM 6015 C C . LEU D 1 99 ? 26.484 45.123 39.111 1.00 22.65 97 LEU D C 1
ATOM 6016 O O . LEU D 1 99 ? 27.159 45.896 38.410 1.00 22.49 97 LEU D O 1
ATOM 6021 N N . THR D 1 100 ? 26.393 43.810 38.891 1.00 23.00 98 THR D N 1
ATOM 6022 C CA . THR D 1 100 ? 27.002 43.161 37.724 1.00 23.96 98 THR D CA 1
ATOM 6023 C C . THR D 1 100 ? 26.452 43.716 36.403 1.00 24.16 98 THR D C 1
ATOM 6024 O O . THR D 1 100 ? 27.236 44.061 35.493 1.00 23.75 98 THR D O 1
ATOM 6028 N N . SER D 1 101 ? 25.115 43.827 36.329 1.00 24.18 99 SER D N 1
ATOM 6029 C CA . SER D 1 101 ? 24.424 44.190 35.093 1.00 24.21 99 SER D CA 1
ATOM 6030 C C . SER D 1 101 ? 24.772 45.620 34.739 1.00 23.68 99 SER D C 1
ATOM 6031 O O . SER D 1 101 ? 25.048 45.938 33.585 1.00 23.02 99 SER D O 1
ATOM 6042 N N . ALA D 1 103 ? 27.438 47.609 35.712 1.00 20.35 101 ALA D N 1
ATOM 6043 C CA . ALA D 1 103 ? 28.843 47.759 35.349 1.00 19.28 101 ALA D CA 1
ATOM 6044 C C . ALA D 1 103 ? 29.121 47.338 33.896 1.00 18.93 101 ALA D C 1
ATOM 6045 O O . ALA D 1 103 ? 29.830 48.029 33.149 1.00 18.50 101 ALA D O 1
ATOM 6047 N N . GLN D 1 104 ? 28.530 46.216 33.497 1.00 18.61 102 GLN D N 1
ATOM 6048 C CA . GLN D 1 104 ? 28.653 45.728 32.139 1.00 18.80 102 GLN D CA 1
ATOM 6049 C C . GLN D 1 104 ? 27.985 46.637 31.118 1.00 17.88 102 GLN D C 1
ATOM 6050 O O . GLN D 1 104 ? 28.560 46.913 30.057 1.00 17.52 102 GLN D O 1
ATOM 6056 N N . ASN D 1 105 ? 26.801 47.133 31.463 1.00 16.69 103 ASN D N 1
ATOM 6057 C CA . ASN D 1 105 ? 26.039 47.981 30.554 1.00 15.89 103 ASN D CA 1
ATOM 6058 C C . ASN D 1 105 ? 26.713 49.321 30.389 1.00 15.61 103 ASN D C 1
ATOM 6059 O O . ASN D 1 105 ? 26.817 49.839 29.274 1.00 15.58 103 ASN D O 1
ATOM 6064 N N . LEU D 1 106 ? 27.196 49.858 31.503 1.00 16.17 104 LEU D N 1
ATOM 6065 C CA . LEU D 1 106 ? 27.931 51.119 31.490 1.00 16.19 104 LEU D CA 1
ATOM 6066 C C . LEU D 1 106 ? 29.178 50.996 30.636 1.00 16.64 104 LEU D C 1
ATOM 6067 O O . LEU D 1 106 ? 29.394 51.837 29.774 1.00 16.76 104 LEU D O 1
ATOM 6072 N N . ASP D 1 107 ? 29.986 49.958 30.860 1.00 17.38 105 ASP D N 1
ATOM 6073 C CA . ASP D 1 107 ? 31.186 49.748 30.031 1.00 18.32 105 ASP D CA 1
ATOM 6074 C C . ASP D 1 107 ? 30.824 49.710 28.533 1.00 18.35 105 ASP D C 1
ATOM 6075 O O . ASP D 1 107 ? 31.498 50.336 27.708 1.00 18.80 105 ASP D O 1
ATOM 6080 N N . ARG D 1 108 ? 29.751 48.999 28.194 1.00 18.30 106 ARG D N 1
ATOM 6081 C CA . ARG D 1 108 ? 29.290 48.904 26.811 1.00 18.78 106 ARG D CA 1
ATOM 6082 C C . ARG D 1 108 ? 28.856 50.265 26.250 1.00 18.45 106 ARG D C 1
ATOM 6083 O O . ARG D 1 108 ? 29.215 50.618 25.135 1.00 18.36 106 ARG D O 1
ATOM 6091 N N . ILE D 1 109 ? 28.068 51.006 27.026 1.00 18.61 107 ILE D N 1
ATOM 6092 C CA . ILE D 1 109 ? 27.657 52.370 26.675 1.00 18.57 107 ILE D CA 1
ATOM 6093 C C . ILE D 1 109 ? 28.858 53.316 26.422 1.00 18.80 107 ILE D C 1
ATOM 6094 O O . ILE D 1 109 ? 28.856 54.086 25.462 1.00 18.77 107 ILE D O 1
ATOM 6099 N N . LYS D 1 110 ? 29.880 53.238 27.277 1.00 19.14 108 LYS D N 1
ATOM 6100 C CA . LYS D 1 110 ? 31.089 54.041 27.120 1.00 19.47 108 LYS D CA 1
ATOM 6101 C C . LYS D 1 110 ? 31.859 53.634 25.852 1.00 19.62 108 LYS D C 1
ATOM 6102 O O . LYS D 1 110 ? 32.384 54.487 25.133 1.00 19.99 108 LYS D O 1
ATOM 6108 N N . ALA D 1 111 ? 31.876 52.340 25.546 1.00 19.55 109 ALA D N 1
ATOM 6109 C CA . ALA D 1 111 ? 32.532 51.856 24.328 1.00 19.64 109 ALA D CA 1
ATOM 6110 C C . ALA D 1 111 ? 31.770 52.292 23.083 1.00 19.93 109 ALA D C 1
ATOM 6111 O O . ALA D 1 111 ? 32.374 52.649 22.053 1.00 20.35 109 ALA D O 1
ATOM 6113 N N . ARG D 1 112 ? 30.444 52.263 23.182 1.00 19.39 110 ARG D N 1
ATOM 6114 C CA . ARG D 1 112 ? 29.570 52.494 22.037 1.00 19.53 110 ARG D CA 1
ATOM 6115 C C . ARG D 1 112 ? 29.361 53.970 21.684 1.00 19.44 110 ARG D C 1
ATOM 6116 O O . ARG D 1 112 ? 29.352 54.330 20.500 1.00 19.13 110 ARG D O 1
ATOM 6124 N N . PHE D 1 113 ? 29.189 54.809 22.708 1.00 19.31 111 PHE D N 1
ATOM 6125 C CA . PHE D 1 113 ? 28.932 56.242 22.518 1.00 19.06 111 PHE D CA 1
ATOM 6126 C C . PHE D 1 113 ? 30.114 57.107 22.923 1.00 19.26 111 PHE D C 1
ATOM 6127 O O . PHE D 1 113 ? 30.098 58.326 22.729 1.00 19.63 111 PHE D O 1
ATOM 6135 N N . GLY D 1 114 ? 31.146 56.481 23.472 1.00 19.31 112 GLY D N 1
ATOM 6136 C CA . GLY D 1 114 ? 32.380 57.203 23.771 1.00 19.36 112 GLY D CA 1
ATOM 6137 C C . GLY D 1 114 ? 32.295 58.017 25.044 1.00 19.28 112 GLY D C 1
ATOM 6138 O O . GLY D 1 114 ? 31.306 57.947 25.769 1.00 18.69 112 GLY D O 1
ATOM 6139 N N . SER D 1 115 ? 33.346 58.794 25.299 1.00 19.48 113 SER D N 1
ATOM 6140 C CA . SER D 1 115 ? 33.476 59.587 26.520 1.00 19.44 113 SER D CA 1
ATOM 6141 C C . SER D 1 115 ? 32.338 60.586 26.720 1.00 19.10 113 SER D C 1
ATOM 6142 O O . SER D 1 115 ? 31.957 60.867 27.862 1.00 19.39 113 SER D O 1
ATOM 6145 N N . GLY D 1 116 ? 31.791 61.108 25.622 1.00 18.66 114 GLY D N 1
ATOM 6146 C CA . GLY D 1 116 ? 30.641 62.013 25.685 1.00 18.03 114 GLY D CA 1
ATOM 6147 C C . GLY D 1 116 ? 29.285 61.322 25.731 1.00 17.57 114 GLY D C 1
ATOM 6148 O O . GLY D 1 116 ? 28.265 61.908 25.379 1.00 17.38 114 GLY D O 1
ATOM 6149 N N . TYR D 1 117 ? 29.269 60.071 26.175 1.00 17.72 115 TYR D N 1
ATOM 6150 C CA . TYR D 1 117 ? 28.048 59.266 26.230 1.00 17.48 115 TYR D CA 1
ATOM 6151 C C . TYR D 1 117 ? 26.822 59.926 26.889 1.00 17.24 115 TYR D C 1
ATOM 6152 O O . TYR D 1 117 ? 25.688 59.640 26.500 1.00 16.68 115 TYR D O 1
ATOM 6161 N N . LEU D 1 118 ? 27.056 60.798 27.880 1.00 17.43 116 LEU D N 1
ATOM 6162 C CA . LEU D 1 118 ? 25.989 61.487 28.633 1.00 16.87 116 LEU D CA 1
ATOM 6163 C C . LEU D 1 118 ? 25.032 62.247 27.720 1.00 17.32 116 LEU D C 1
ATOM 6164 O O . LEU D 1 118 ? 23.854 62.392 28.035 1.00 17.10 116 LEU D O 1
ATOM 6169 N N . ASP D 1 119 ? 25.545 62.731 26.591 1.00 17.58 117 ASP D N 1
ATOM 6170 C CA . ASP D 1 119 ? 24.723 63.449 25.617 1.00 18.72 117 ASP D CA 1
ATOM 6171 C C . ASP D 1 119 ? 23.610 62.580 24.982 1.00 19.01 117 ASP D C 1
ATOM 6172 O O . ASP D 1 119 ? 22.636 63.101 24.457 1.00 18.91 117 ASP D O 1
ATOM 6177 N N . ARG D 1 120 ? 23.764 61.259 25.055 1.00 19.43 118 ARG D N 1
ATOM 6178 C CA . ARG D 1 120 ? 22.742 60.318 24.628 1.00 20.10 118 ARG D CA 1
ATOM 6179 C C . ARG D 1 120 ? 21.532 60.309 25.559 1.00 20.01 118 ARG D C 1
ATOM 6180 O O . ARG D 1 120 ? 20.480 59.802 25.198 1.00 21.00 118 ARG D O 1
ATOM 6188 N N . PHE D 1 121 ? 21.692 60.857 26.759 1.00 19.86 119 PHE D N 1
ATOM 6189 C CA . PHE D 1 121 ? 20.627 60.924 27.756 1.00 19.02 119 PHE D CA 1
ATOM 6190 C C . PHE D 1 121 ? 19.948 62.294 27.774 1.00 19.79 119 PHE D C 1
ATOM 6191 O O . PHE D 1 121 ? 19.029 62.532 28.574 1.00 19.60 119 PHE D O 1
ATOM 6199 N N . LYS D 1 122 ? 20.412 63.204 26.918 1.00 20.54 120 LYS D N 1
ATOM 6200 C CA . LYS D 1 122 ? 19.934 64.591 26.953 1.00 21.29 120 LYS D CA 1
ATOM 6201 C C . LYS D 1 122 ? 18.768 64.819 25.994 1.00 22.12 120 LYS D C 1
ATOM 6202 O O . LYS D 1 122 ? 18.602 64.091 25.006 1.00 22.76 120 LYS D O 1
ATOM 6208 N N . GLY D 1 123 ? 17.949 65.822 26.299 1.00 22.38 121 GLY D N 1
ATOM 6209 C CA . GLY D 1 123 ? 16.855 66.201 25.407 1.00 22.32 121 GLY D CA 1
ATOM 6210 C C . GLY D 1 123 ? 15.637 65.296 25.487 1.00 22.01 121 GLY D C 1
ATOM 6211 O O . GLY D 1 123 ? 14.846 65.221 24.548 1.00 21.59 121 GLY D O 1
ATOM 6212 N N . SER D 1 124 ? 15.483 64.597 26.605 1.00 21.88 122 SER D N 1
ATOM 6213 C CA . SER D 1 124 ? 14.217 63.907 26.880 1.00 20.90 122 SER D CA 1
ATOM 6214 C C . SER D 1 124 ? 13.373 64.898 27.672 1.00 20.48 122 SER D C 1
ATOM 6215 O O . SER D 1 124 ? 13.908 65.843 28.229 1.00 20.77 122 SER D O 1
ATOM 6218 N N . PRO D 1 125 ? 12.057 64.689 27.723 1.00 20.18 123 PRO D N 1
ATOM 6219 C CA . PRO D 1 125 ? 11.232 65.550 28.554 1.00 20.21 123 PRO D CA 1
ATOM 6220 C C . PRO D 1 125 ? 11.319 65.228 30.058 1.00 19.63 123 PRO D C 1
ATOM 6221 O O . PRO D 1 125 ? 10.697 65.923 30.861 1.00 19.73 123 PRO D O 1
ATOM 6225 N N . ASN D 1 126 ? 12.073 64.189 30.430 1.00 18.53 124 ASN D N 1
ATOM 6226 C CA . ASN D 1 126 ? 12.193 63.795 31.826 1.00 17.26 124 ASN D CA 1
ATOM 6227 C C . ASN D 1 126 ? 13.403 64.440 32.481 1.00 17.49 124 ASN D C 1
ATOM 6228 O O . ASN D 1 126 ? 14.532 64.264 32.005 1.00 17.35 124 ASN D O 1
ATOM 6233 N N . VAL D 1 127 ? 13.167 65.154 33.584 1.00 17.25 125 VAL D N 1
ATOM 6234 C CA . VAL D 1 127 ? 14.245 65.770 34.371 1.00 17.48 125 VAL D CA 1
ATOM 6235 C C . VAL D 1 127 ? 14.824 64.845 35.445 1.00 17.45 125 VAL D C 1
ATOM 6236 O O . VAL D 1 127 ? 16.029 64.886 35.735 1.00 16.85 125 VAL D O 1
ATOM 6240 N N . TYR D 1 128 ? 13.959 64.027 36.046 1.00 17.10 126 TYR D N 1
ATOM 6241 C CA . TYR D 1 128 ? 14.394 63.121 37.110 1.00 17.23 126 TYR D CA 1
ATOM 6242 C C . TYR D 1 128 ? 14.550 61.731 36.554 1.00 16.66 126 TYR D C 1
ATOM 6243 O O . TYR D 1 128 ? 13.826 61.346 35.633 1.00 16.82 126 TYR D O 1
ATOM 6252 N N . PRO D 1 129 ? 15.522 60.979 37.086 1.00 17.16 127 PRO D N 1
ATOM 6253 C CA . PRO D 1 129 ? 15.809 59.656 36.546 1.00 16.83 127 PRO D CA 1
ATOM 6254 C C . PRO D 1 129 ? 14.585 58.754 36.624 1.00 17.15 127 PRO D C 1
ATOM 6255 O O . PRO D 1 129 ? 14.403 57.885 35.767 1.00 17.79 127 PRO D O 1
ATOM 6259 N N . THR D 1 130 ? 13.738 58.977 37.628 1.00 16.42 128 THR D N 1
ATOM 6260 C CA . THR D 1 130 ? 12.594 58.110 37.859 1.00 15.89 128 THR D CA 1
ATOM 6261 C C . THR D 1 130 ? 11.348 58.513 37.115 1.00 15.95 128 THR D C 1
ATOM 6262 O O . THR D 1 130 ? 10.312 57.836 37.237 1.00 16.76 128 THR D O 1
ATOM 6266 N N . ASP D 1 131 ? 11.411 59.625 36.392 1.00 15.86 129 ASP D N 1
ATOM 6267 C CA . ASP D 1 131 ? 10.239 60.152 35.675 1.00 15.81 129 ASP D CA 1
ATOM 6268 C C . ASP D 1 131 ? 9.678 59.205 34.657 1.00 15.13 129 ASP D C 1
ATOM 6269 O O . ASP D 1 131 ? 10.424 58.496 33.986 1.00 15.55 129 ASP D O 1
ATOM 6274 N N . VAL D 1 132 ? 8.353 59.225 34.550 1.00 14.56 130 VAL D N 1
ATOM 6275 C CA . VAL D 1 132 ? 7.636 58.439 33.572 1.00 14.74 130 VAL D CA 1
ATOM 6276 C C . VAL D 1 132 ? 6.722 59.383 32.837 1.00 14.89 130 VAL D C 1
ATOM 6277 O O . VAL D 1 132 ? 5.797 59.989 33.440 1.00 14.32 130 VAL D O 1
ATOM 6281 N N . GLY D 1 133 ? 6.991 59.526 31.546 1.00 14.67 131 GLY D N 1
ATOM 6282 C CA . GLY D 1 133 ? 6.150 60.354 30.698 1.00 15.72 131 GLY D CA 1
ATOM 6283 C C . GLY D 1 133 ? 5.799 59.627 29.418 1.00 16.24 131 GLY D C 1
ATOM 6284 O O . GLY D 1 133 ? 5.771 58.378 29.381 1.00 15.57 131 GLY D O 1
ATOM 6285 N N . PHE D 1 134 ? 5.545 60.407 28.368 1.00 16.44 132 PHE D N 1
ATOM 6286 C CA . PHE D 1 134 ? 4.978 59.870 27.127 1.00 17.28 132 PHE D CA 1
ATOM 6287 C C . PHE D 1 134 ? 5.914 60.077 25.972 1.00 17.32 132 PHE D C 1
ATOM 6288 O O . PHE D 1 134 ? 6.422 61.175 25.773 1.00 16.77 132 PHE D O 1
ATOM 6296 N N . SER D 1 135 ? 6.121 59.003 25.209 1.00 17.32 133 SER D N 1
ATOM 6297 C CA . SER D 1 135 ? 7.041 59.011 24.079 1.00 16.90 133 SER D CA 1
ATOM 6298 C C . SER D 1 135 ? 6.491 59.891 22.953 1.00 17.07 133 SER D C 1
ATOM 6299 O O . SER D 1 135 ? 5.302 60.219 22.931 1.00 16.45 133 SER D O 1
ATOM 6302 N N . THR D 1 136 ? 7.366 60.303 22.033 1.00 16.94 134 THR D N 1
ATOM 6303 C CA . THR D 1 136 ? 6.900 60.967 20.836 1.00 17.53 134 THR D CA 1
ATOM 6304 C C . THR D 1 136 ? 6.804 59.926 19.727 1.00 16.66 134 THR D C 1
ATOM 6305 O O . THR D 1 136 ? 7.648 59.028 19.634 1.00 16.45 134 THR D O 1
ATOM 6309 N N . ASP D 1 137 ? 5.781 60.056 18.886 1.00 15.79 135 ASP D N 1
ATOM 6310 C CA . ASP D 1 137 ? 5.513 59.060 17.848 1.00 15.08 135 ASP D CA 1
ATOM 6311 C C . ASP D 1 137 ? 6.432 59.257 16.635 1.00 14.19 135 ASP D C 1
ATOM 6312 O O . ASP D 1 137 ? 7.275 60.148 16.637 1.00 13.67 135 ASP D O 1
ATOM 6317 N N . ALA D 1 138 ? 6.281 58.437 15.610 1.00 13.77 136 ALA D N 1
ATOM 6318 C CA . ALA D 1 138 ? 7.191 58.523 14.449 1.00 14.75 136 ALA D CA 1
ATOM 6319 C C . ALA D 1 138 ? 7.156 59.846 13.713 1.00 14.66 136 ALA D C 1
ATOM 6320 O O . ALA D 1 138 ? 8.114 60.171 13.043 1.00 15.57 136 ALA D O 1
ATOM 6322 N N . SER D 1 139 ? 6.061 60.595 13.817 1.00 14.83 137 SER D N 1
ATOM 6323 C CA . SER D 1 139 ? 5.960 61.893 13.146 1.00 15.08 137 SER D CA 1
ATOM 6324 C C . SER D 1 139 ? 6.329 63.054 14.051 1.00 15.42 137 SER D C 1
ATOM 6325 O O . SER D 1 139 ? 6.149 64.212 13.663 1.00 15.46 137 SER D O 1
ATOM 6328 N N . GLY D 1 140 ? 6.829 62.749 15.256 1.00 15.99 138 GLY D N 1
ATOM 6329 C CA . GLY D 1 140 ? 7.372 63.769 16.166 1.00 15.75 138 GLY D CA 1
ATOM 6330 C C . GLY D 1 140 ? 6.389 64.443 17.121 1.00 16.01 138 GLY D C 1
ATOM 6331 O O . GLY D 1 140 ? 6.696 65.494 17.686 1.00 16.30 138 GLY D O 1
ATOM 6332 N N . GLY D 1 141 ? 5.208 63.859 17.301 1.00 15.19 139 GLY D N 1
ATOM 6333 C CA . GLY D 1 141 ? 4.251 64.377 18.266 1.00 15.26 139 GLY D CA 1
ATOM 6334 C C . GLY D 1 141 ? 3.872 63.330 19.304 1.00 15.18 139 GLY D C 1
ATOM 6335 O O . GLY D 1 141 ? 4.226 62.158 19.161 1.00 15.47 139 GLY D O 1
ATOM 6336 N N . ILE D 1 142 ? 3.178 63.756 20.360 1.00 14.42 140 ILE D N 1
ATOM 6337 C CA . ILE D 1 142 ? 2.563 62.834 21.297 1.00 14.09 140 ILE D CA 1
ATOM 6338 C C . ILE D 1 142 ? 1.157 62.531 20.771 1.00 14.24 140 ILE D C 1
ATOM 6339 O O . ILE D 1 142 ? 0.432 63.458 20.370 1.00 14.13 140 ILE D O 1
ATOM 6344 N N . SER D 1 143 ? 0.806 61.239 20.731 1.00 13.54 141 SER D N 1
ATOM 6345 C CA . SER D 1 143 ? -0.480 60.745 20.196 1.00 12.56 141 SER D CA 1
ATOM 6346 C C . SER D 1 143 ? -0.810 59.375 20.816 1.00 12.85 141 SER D C 1
ATOM 6347 O O . SER D 1 143 ? -0.004 58.826 21.546 1.00 12.95 141 SER D O 1
ATOM 6350 N N . GLN D 1 144 ? -1.987 58.834 20.514 1.00 12.45 142 GLN D N 1
ATOM 6351 C CA . GLN D 1 144 ? -2.358 57.475 20.902 1.00 12.25 142 GLN D CA 1
ATOM 6352 C C . GLN D 1 144 ? -1.385 56.399 20.407 1.00 12.59 142 GLN D C 1
ATOM 6353 O O . GLN D 1 144 ? -1.430 55.258 20.885 1.00 14.06 142 GLN D O 1
ATOM 6359 N N . GLU D 1 145 ? -0.525 56.736 19.448 1.00 12.63 143 GLU D N 1
ATOM 6360 C CA . GLU D 1 145 ? 0.513 55.820 18.981 1.00 12.16 143 GLU D CA 1
ATOM 6361 C C . GLU D 1 145 ? 1.722 55.800 19.937 1.00 12.42 143 GLU D C 1
ATOM 6362 O O . GLU D 1 145 ? 2.613 54.952 19.808 1.00 11.47 143 GLU D O 1
ATOM 6368 N N . SER D 1 146 ? 1.747 56.742 20.877 1.00 11.74 144 SER D N 1
ATOM 6369 C CA . SER D 1 146 ? 2.835 56.868 21.819 1.00 12.90 144 SER D CA 1
ATOM 6370 C C . SER D 1 146 ? 2.703 55.848 22.955 1.00 13.31 144 SER D C 1
ATOM 6371 O O . SER D 1 146 ? 1.671 55.170 23.116 1.00 13.93 144 SER D O 1
ATOM 6374 N N . GLY D 1 147 ? 3.761 55.741 23.753 1.00 13.96 145 GLY D N 1
ATOM 6375 C CA . GLY D 1 147 ? 3.727 54.884 24.923 1.00 14.14 145 GLY D CA 1
ATOM 6376 C C . GLY D 1 147 ? 4.491 55.538 26.046 1.00 14.44 145 GLY D C 1
ATOM 6377 O O . GLY D 1 147 ? 4.488 56.754 26.177 1.00 14.16 145 GLY D O 1
ATOM 6378 N N . LEU D 1 148 ? 5.142 54.712 26.851 1.00 14.21 146 LEU D N 1
ATOM 6379 C CA . LEU D 1 148 ? 5.890 55.177 28.019 1.00 14.71 146 LEU D CA 1
ATOM 6380 C C . LEU D 1 148 ? 7.307 55.584 27.669 1.00 14.23 146 LEU D C 1
ATOM 6381 O O . LEU D 1 148 ? 8.031 54.866 26.971 1.00 15.07 146 LEU D O 1
ATOM 6386 N N . LEU D 1 149 ? 7.690 56.736 28.185 1.00 14.50 147 LEU D N 1
ATOM 6387 C CA . LEU D 1 149 ? 9.049 57.247 28.090 1.00 14.61 147 LEU D CA 1
ATOM 6388 C C . LEU D 1 149 ? 9.559 57.351 29.528 1.00 15.10 147 LEU D C 1
ATOM 6389 O O . LEU D 1 149 ? 9.111 58.213 30.285 1.00 15.48 147 LEU D O 1
ATOM 6394 N N . VAL D 1 150 ? 10.441 56.436 29.931 1.00 15.39 148 VAL D N 1
ATOM 6395 C CA . VAL D 1 150 ? 10.943 56.462 31.294 1.00 15.55 148 VAL D CA 1
ATOM 6396 C C . VAL D 1 150 ? 12.406 56.837 31.438 1.00 15.02 148 VAL D C 1
ATOM 6397 O O . VAL D 1 150 ? 13.215 56.473 30.615 1.00 15.55 148 VAL D O 1
ATOM 6401 N N . SER D 1 151 ? 12.718 57.588 32.499 1.00 15.30 149 SER D N 1
ATOM 6402 C CA . SER D 1 151 ? 14.078 58.076 32.765 1.00 14.88 149 SER D CA 1
ATOM 6403 C C . SER D 1 151 ? 14.568 58.878 31.561 1.00 14.49 149 SER D C 1
ATOM 6404 O O . SER D 1 151 ? 13.761 59.425 30.805 1.00 15.05 149 SER D O 1
ATOM 6407 N N . TYR D 1 152 ? 15.879 58.911 31.364 1.00 13.65 150 TYR D N 1
ATOM 6408 C CA . TYR D 1 152 ? 16.467 59.748 30.355 1.00 13.18 150 TYR D CA 1
ATOM 6409 C C . TYR D 1 152 ? 16.435 59.150 28.969 1.00 13.23 150 TYR D C 1
ATOM 6410 O O . TYR D 1 152 ? 17.463 59.036 28.304 1.00 13.96 150 TYR D O 1
ATOM 6419 N N . GLY D 1 153 ? 15.232 58.797 28.520 1.00 13.16 151 GLY D N 1
ATOM 6420 C CA . GLY D 1 153 ? 15.016 58.366 27.141 1.00 13.32 151 GLY D CA 1
ATOM 6421 C C . GLY D 1 153 ? 14.639 56.910 26.898 1.00 13.87 151 GLY D C 1
ATOM 6422 O O . GLY D 1 153 ? 14.660 56.482 25.768 1.00 14.98 151 GLY D O 1
ATOM 6423 N N . VAL D 1 154 ? 14.293 56.145 27.931 1.00 14.11 152 VAL D N 1
ATOM 6424 C CA . VAL D 1 154 ? 13.921 54.735 27.719 1.00 13.19 152 VAL D CA 1
ATOM 6425 C C . VAL D 1 154 ? 12.501 54.693 27.125 1.00 12.95 152 VAL D C 1
ATOM 6426 O O . VAL D 1 154 ? 11.499 54.880 27.836 1.00 11.34 152 VAL D O 1
ATOM 6430 N N . ASN D 1 155 ? 12.444 54.499 25.803 1.00 12.39 153 ASN D N 1
ATOM 6431 C CA . ASN D 1 155 ? 11.179 54.384 25.095 1.00 12.07 153 ASN D CA 1
ATOM 6432 C C . ASN D 1 155 ? 10.664 52.940 25.131 1.00 11.95 153 ASN D C 1
ATOM 6433 O O . ASN D 1 155 ? 11.085 52.100 24.325 1.00 10.87 153 ASN D O 1
ATOM 6438 N N . LEU D 1 156 ? 9.754 52.664 26.069 1.00 11.81 154 LEU D N 1
ATOM 6439 C CA . LEU D 1 156 ? 9.169 51.319 26.220 1.00 12.81 154 LEU D CA 1
ATOM 6440 C C . LEU D 1 156 ? 8.236 50.949 25.036 1.00 12.98 154 LEU D C 1
ATOM 6441 O O . LEU D 1 156 ? 8.139 49.783 24.645 1.00 13.07 154 LEU D O 1
ATOM 6446 N N . ARG D 1 157 ? 7.572 51.955 24.472 1.00 14.01 155 ARG D N 1
ATOM 6447 C CA . ARG D 1 157 ? 6.650 51.763 23.337 1.00 14.35 155 ARG D CA 1
ATOM 6448 C C . ARG D 1 157 ? 7.339 51.165 22.109 1.00 15.15 155 ARG D C 1
ATOM 6449 O O . ARG D 1 157 ? 6.797 50.250 21.489 1.00 15.05 155 ARG D O 1
ATOM 6457 N N . THR D 1 158 ? 8.514 51.685 21.755 1.00 16.13 156 THR D N 1
ATOM 6458 C CA . THR D 1 158 ? 9.205 51.216 20.545 1.00 17.48 156 THR D CA 1
ATOM 6459 C C . THR D 1 158 ? 10.206 50.092 20.833 1.00 18.09 156 THR D C 1
ATOM 6460 O O . THR D 1 158 ? 10.880 49.608 19.928 1.00 18.41 156 THR D O 1
ATOM 6464 N N . LEU D 1 159 ? 10.287 49.660 22.086 1.00 18.82 157 LEU D N 1
ATOM 6465 C CA . LEU D 1 159 ? 11.318 48.697 22.487 1.00 19.04 157 LEU D CA 1
ATOM 6466 C C . LEU D 1 159 ? 11.130 47.352 21.782 1.00 19.26 157 LEU D C 1
ATOM 6467 O O . LEU D 1 159 ? 10.157 46.638 22.040 1.00 19.10 157 LEU D O 1
ATOM 6472 N N . THR D 1 160 ? 12.065 47.010 20.893 1.00 19.48 158 THR D N 1
ATOM 6473 C CA . THR D 1 160 ? 11.905 45.826 20.042 1.00 19.60 158 THR D CA 1
ATOM 6474 C C . THR D 1 160 ? 12.107 44.521 20.802 1.00 19.62 158 THR D C 1
ATOM 6475 O O . THR D 1 160 ? 12.783 44.509 21.828 1.00 19.57 158 THR D O 1
ATOM 6479 N N . PRO D 1 161 ? 11.557 43.408 20.264 1.00 19.91 159 PRO D N 1
ATOM 6480 C CA . PRO D 1 161 ? 11.809 42.082 20.834 1.00 19.96 159 PRO D CA 1
ATOM 6481 C C . PRO D 1 161 ? 13.303 41.798 20.956 1.00 19.87 159 PRO D C 1
ATOM 6482 O O . PRO D 1 161 ? 13.712 41.202 21.941 1.00 20.14 159 PRO D O 1
ATOM 6486 N N . GLY D 1 162 ? 14.088 42.228 19.959 1.00 20.00 160 GLY D N 1
ATOM 6487 C CA . GLY D 1 162 ? 15.525 42.008 19.925 1.00 19.65 160 GLY D CA 1
ATOM 6488 C C . GLY D 1 162 ? 16.264 42.755 21.019 1.00 19.81 160 GLY D C 1
ATOM 6489 O O . GLY D 1 162 ? 17.211 42.223 21.617 1.00 19.48 160 GLY D O 1
ATOM 6490 N N . THR D 1 163 ? 15.841 43.992 21.274 1.00 20.12 161 THR D N 1
ATOM 6491 C CA . THR D 1 163 ? 16.392 44.789 22.359 1.00 20.21 161 THR D CA 1
ATOM 6492 C C . THR D 1 163 ? 16.077 44.119 23.699 1.00 20.85 161 THR D C 1
ATOM 6493 O O . THR D 1 163 ? 16.950 44.000 24.569 1.00 20.86 161 THR D O 1
ATOM 6497 N N . TRP D 1 164 ? 14.832 43.686 23.857 1.00 21.02 162 TRP D N 1
ATOM 6498 C CA . TRP D 1 164 ? 14.375 43.113 25.121 1.00 21.66 162 TRP D CA 1
ATOM 6499 C C . TRP D 1 164 ? 15.189 41.865 25.515 1.00 22.32 162 TRP D C 1
ATOM 6500 O O . TRP D 1 164 ? 15.634 41.747 26.664 1.00 22.27 162 TRP D O 1
ATOM 6511 N N A GLN D 1 165 ? 15.398 40.953 24.564 0.50 22.76 163 GLN D N 1
ATOM 6512 N N B GLN D 1 165 ? 15.381 40.962 24.551 0.50 22.80 163 GLN D N 1
ATOM 6513 C CA A GLN D 1 165 ? 16.144 39.726 24.852 0.50 23.15 163 GLN D CA 1
ATOM 6514 C CA B GLN D 1 165 ? 16.130 39.726 24.776 0.50 23.24 163 GLN D CA 1
ATOM 6515 C C A GLN D 1 165 ? 17.652 39.949 24.993 0.50 23.09 163 GLN D C 1
ATOM 6516 C C B GLN D 1 165 ? 17.618 39.984 25.036 0.50 23.14 163 GLN D C 1
ATOM 6517 O O A GLN D 1 165 ? 18.344 39.109 25.563 0.50 23.16 163 GLN D O 1
ATOM 6518 O O B GLN D 1 165 ? 18.264 39.203 25.729 0.50 23.18 163 GLN D O 1
ATOM 6529 N N . ALA D 1 166 ? 18.148 41.074 24.481 1.00 23.17 164 ALA D N 1
ATOM 6530 C CA . ALA D 1 166 ? 19.565 41.453 24.658 1.00 23.75 164 ALA D CA 1
ATOM 6531 C C . ALA D 1 166 ? 19.828 42.147 26.014 1.00 24.07 164 ALA D C 1
ATOM 6532 O O . ALA D 1 166 ? 20.919 42.034 26.602 1.00 24.46 164 ALA D O 1
ATOM 6542 N N . THR D 1 168 ? 20.367 43.024 29.648 1.00 23.66 166 THR D N 1
ATOM 6543 C CA . THR D 1 168 ? 20.753 42.313 30.858 1.00 23.45 166 THR D CA 1
ATOM 6544 C C . THR D 1 168 ? 20.244 43.135 32.024 1.00 23.22 166 THR D C 1
ATOM 6545 O O . THR D 1 168 ? 20.768 44.213 32.312 1.00 23.49 166 THR D O 1
ATOM 6549 N N . LEU D 1 169 ? 19.198 42.609 32.656 1.00 22.22 167 LEU D N 1
ATOM 6550 C CA . LEU D 1 169 ? 18.383 43.321 33.627 1.00 21.40 167 LEU D CA 1
ATOM 6551 C C . LEU D 1 169 ? 18.020 42.359 34.777 1.00 20.77 167 LEU D C 1
ATOM 6552 O O . LEU D 1 169 ? 17.681 41.175 34.534 1.00 20.09 167 LEU D O 1
ATOM 6557 N N . PRO D 1 170 ? 18.134 42.845 36.036 1.00 19.74 168 PRO D N 1
ATOM 6558 C CA . PRO D 1 170 ? 17.686 42.117 37.225 1.00 19.29 168 PRO D CA 1
ATOM 6559 C C . PRO D 1 170 ? 16.216 41.812 37.071 1.00 18.80 168 PRO D C 1
ATOM 6560 O O . PRO D 1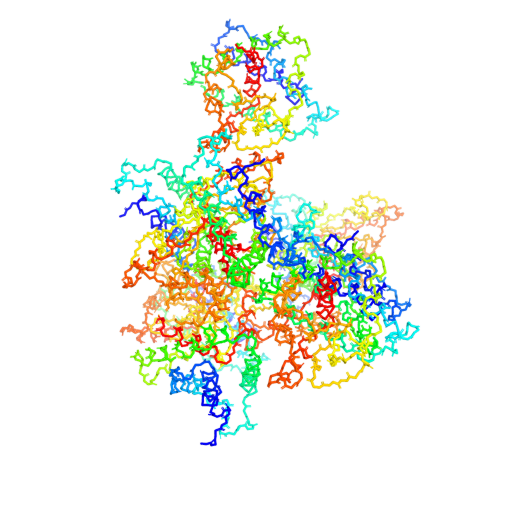 170 ? 15.486 42.623 36.505 1.00 18.57 168 PRO D O 1
ATOM 6564 N N A GLU D 1 171 ? 15.776 40.664 37.581 0.50 18.77 169 GLU D N 1
ATOM 6565 N N B GLU D 1 171 ? 15.797 40.663 37.592 0.50 18.90 169 GLU D N 1
ATOM 6566 C CA A GLU D 1 171 ? 14.411 40.194 37.334 0.50 18.75 169 GLU D CA 1
ATOM 6567 C CA B GLU D 1 171 ? 14.446 40.142 37.404 0.50 19.06 169 GLU D CA 1
ATOM 6568 C C A GLU D 1 171 ? 13.294 41.064 37.946 0.50 18.64 169 GLU D C 1
ATOM 6569 C C B GLU D 1 171 ? 13.329 41.062 37.938 0.50 18.79 169 GLU D C 1
ATOM 6570 O O A GLU D 1 171 ? 12.198 41.136 37.391 0.50 19.26 169 GLU D O 1
ATOM 6571 O O B GLU D 1 171 ? 12.273 41.173 37.316 0.50 19.41 169 GLU D O 1
ATOM 6582 N N . ASP D 1 172 ? 13.551 41.730 39.069 1.00 18.06 170 ASP D N 1
ATOM 6583 C CA . ASP D 1 172 ? 12.529 42.636 39.633 1.00 17.49 170 ASP D CA 1
ATOM 6584 C C . ASP D 1 172 ? 12.276 43.828 38.711 1.00 16.81 170 ASP D C 1
ATOM 6585 O O . ASP D 1 172 ? 11.136 44.242 38.548 1.00 16.37 170 ASP D O 1
ATOM 6590 N N . ILE D 1 173 ? 13.337 44.373 38.113 1.00 15.92 171 ILE D N 1
ATOM 6591 C CA . ILE D 1 173 ? 13.172 45.445 37.137 1.00 16.44 171 ILE D CA 1
ATOM 6592 C C . ILE D 1 173 ? 12.474 44.926 35.877 1.00 16.41 171 ILE D C 1
ATOM 6593 O O . ILE D 1 173 ? 11.544 45.557 35.392 1.00 16.83 171 ILE D O 1
ATOM 6598 N N . LYS D 1 174 ? 12.903 43.767 35.383 1.00 16.53 172 LYS D N 1
ATOM 6599 C CA . LYS D 1 174 ? 12.294 43.118 34.216 1.00 17.25 172 LYS D CA 1
ATOM 6600 C C . LYS D 1 174 ? 10.782 42.877 34.416 1.00 17.25 172 LYS D C 1
ATOM 6601 O O . LYS D 1 174 ? 9.983 43.188 33.533 1.00 17.51 172 LYS D O 1
ATOM 6607 N N . ALA D 1 175 ? 10.392 42.326 35.569 1.00 16.60 173 ALA D N 1
ATOM 6608 C CA . ALA D 1 175 ? 8.965 42.131 35.886 1.00 17.11 173 ALA D CA 1
ATOM 6609 C C . ALA D 1 175 ? 8.149 43.440 35.972 1.00 17.19 173 ALA D C 1
ATOM 6610 O O . ALA D 1 175 ? 6.986 43.477 35.609 1.00 17.01 173 ALA D O 1
ATOM 6612 N N . LEU D 1 176 ? 8.769 44.503 36.468 1.00 17.41 174 LEU D N 1
ATOM 6613 C CA . LEU D 1 176 ? 8.119 45.806 36.585 1.00 17.54 174 LEU D CA 1
ATOM 6614 C C . LEU D 1 176 ? 7.777 46.442 35.231 1.00 17.70 174 LEU D C 1
ATOM 6615 O O . LEU D 1 176 ? 6.686 46.945 35.006 1.00 18.75 174 LEU D O 1
ATOM 6620 N N . VAL D 1 177 ? 8.746 46.402 34.332 1.00 17.60 175 VAL D N 1
ATOM 6621 C CA . VAL D 1 177 ? 8.773 47.222 33.152 1.00 16.61 175 VAL D CA 1
ATOM 6622 C C . VAL D 1 177 ? 8.202 46.453 31.940 1.00 15.92 175 VAL D C 1
ATOM 6623 O O . VAL D 1 177 ? 7.704 47.040 30.988 1.00 15.31 175 VAL D O 1
ATOM 6627 N N . GLY D 1 178 ? 8.221 45.130 32.039 1.00 15.54 176 GLY D N 1
ATOM 6628 C CA . GLY D 1 178 ? 7.795 44.227 30.984 1.00 14.88 176 GLY D CA 1
ATOM 6629 C C . GLY D 1 178 ? 6.432 44.573 30.424 1.00 15.00 176 GLY D C 1
ATOM 6630 O O . GLY D 1 178 ? 6.295 44.662 29.209 1.00 15.37 176 GLY D O 1
ATOM 6631 N N . PRO D 1 179 ? 5.411 44.756 31.298 1.00 14.45 177 PRO D N 1
ATOM 6632 C CA . PRO D 1 179 ? 4.081 45.114 30.834 1.00 14.40 177 PRO D CA 1
ATOM 6633 C C . PRO D 1 179 ? 3.956 46.441 30.071 1.00 13.89 177 PRO D C 1
ATOM 6634 O O . PRO D 1 179 ? 2.948 46.667 29.411 1.00 14.08 177 PRO D O 1
ATOM 6638 N N . GLY D 1 180 ? 4.956 47.303 30.158 1.00 12.88 178 GLY D N 1
ATOM 6639 C CA . GLY D 1 180 ? 4.907 48.587 29.459 1.00 12.86 178 GLY D CA 1
ATOM 6640 C C . GLY D 1 180 ? 5.506 48.519 28.064 1.00 12.98 178 GLY D C 1
ATOM 6641 O O . GLY D 1 180 ? 5.386 49.472 27.302 1.00 13.24 178 GLY D O 1
ATOM 6642 N N . VAL D 1 181 ? 6.139 47.392 27.731 1.00 13.07 179 VAL D N 1
ATOM 6643 C CA . VAL D 1 181 ? 6.847 47.256 26.457 1.00 13.94 179 VAL D CA 1
ATOM 6644 C C . VAL D 1 181 ? 5.830 47.185 25.325 1.00 14.37 179 VAL D C 1
ATOM 6645 O O . VAL D 1 181 ? 4.991 46.292 25.299 1.00 15.58 179 VAL D O 1
ATOM 6649 N N . GLY D 1 182 ? 5.894 48.160 24.422 1.00 14.61 180 GLY D N 1
ATOM 6650 C CA . GLY D 1 182 ? 4.957 48.252 23.305 1.00 14.65 180 GLY D CA 1
ATOM 6651 C C . GLY D 1 182 ? 3.594 48.825 23.640 1.00 14.11 180 GLY D C 1
ATOM 6652 O O . GLY D 1 182 ? 2.724 48.884 22.783 1.00 14.55 180 GLY D O 1
ATOM 6653 N N . LEU D 1 183 ? 3.399 49.256 24.877 1.00 14.26 181 LEU D N 1
ATOM 6654 C CA . LEU D 1 183 ? 2.059 49.612 25.327 1.00 13.85 181 LEU D CA 1
ATOM 6655 C C . LEU D 1 183 ? 1.667 51.007 24.867 1.00 14.34 181 LEU D C 1
ATOM 6656 O O . LEU D 1 183 ? 2.377 51.992 25.134 1.00 14.10 181 LEU D O 1
ATOM 6661 N N . ARG D 1 184 ? 0.530 51.061 24.174 1.00 13.88 182 ARG D N 1
ATOM 6662 C CA . ARG D 1 184 ? 0.008 52.285 23.596 1.00 14.40 182 ARG D CA 1
ATOM 6663 C C . ARG D 1 184 ? -0.715 53.110 24.637 1.00 14.25 182 ARG D C 1
ATOM 6664 O O . ARG D 1 184 ? -1.315 52.556 25.539 1.00 14.68 182 ARG D O 1
ATOM 6672 N N . LEU D 1 185 ? -0.672 54.431 24.482 1.00 15.01 183 LEU D N 1
ATOM 6673 C CA . LEU D 1 185 ? -1.431 55.347 25.319 1.00 15.73 183 LEU D CA 1
ATOM 6674 C C . LEU D 1 185 ? -2.910 54.971 25.433 1.00 16.42 183 LEU D C 1
ATOM 6675 O O . LEU D 1 185 ? -3.502 55.081 26.518 1.00 16.78 183 LEU D O 1
ATOM 6680 N N . ASP D 1 186 ? -3.505 54.513 24.328 1.00 16.19 184 ASP D N 1
ATOM 6681 C CA . ASP D 1 186 ? -4.923 54.229 24.313 1.00 15.62 184 ASP D CA 1
ATOM 6682 C C . ASP D 1 186 ? -5.264 52.812 24.781 1.00 16.31 184 ASP D C 1
ATOM 6683 O O . ASP D 1 186 ? -6.426 52.434 24.712 1.00 15.57 184 ASP D O 1
ATOM 6688 N N . ALA D 1 187 ? -4.281 52.024 25.238 1.00 15.97 185 ALA D N 1
ATOM 6689 C CA . ALA D 1 187 ? -4.588 50.641 25.632 1.00 15.86 185 ALA D CA 1
ATOM 6690 C C . ALA D 1 187 ? -5.477 50.632 26.889 1.00 15.76 185 ALA D C 1
ATOM 6691 O O . ALA D 1 187 ? -5.374 51.531 27.714 1.00 16.81 185 ALA D O 1
ATOM 6693 N N . PRO D 1 188 ? -6.364 49.626 27.036 1.00 15.71 186 PRO D N 1
ATOM 6694 C CA . PRO D 1 188 ? -7.240 49.576 28.226 1.00 15.90 186 PRO D CA 1
ATOM 6695 C C . PRO D 1 188 ? -6.464 49.524 29.571 1.00 16.17 186 PRO D C 1
ATOM 6696 O O . PRO D 1 188 ? -6.891 50.128 30.562 1.00 16.37 186 PRO D O 1
ATOM 6700 N N . ASN D 1 189 ? -5.340 48.810 29.602 1.00 15.97 187 ASN D N 1
ATOM 6701 C CA . ASN D 1 189 ? -4.551 48.707 30.823 1.00 16.36 187 ASN D CA 1
ATOM 6702 C C . ASN D 1 189 ? -3.405 49.701 30.908 1.00 15.80 187 ASN D C 1
ATOM 6703 O O . ASN D 1 189 ? -2.538 49.533 31.763 1.00 16.56 187 ASN D O 1
ATOM 6708 N N . PHE D 1 190 ? -3.373 50.712 30.032 1.00 15.58 188 PHE D N 1
ATOM 6709 C CA . PHE D 1 190 ? -2.241 51.661 30.008 1.00 14.85 188 PHE D CA 1
ATOM 6710 C C . PHE D 1 190 ? -2.071 52.331 31.374 1.00 15.19 188 PHE D C 1
ATOM 6711 O O . PHE D 1 190 ? -0.982 52.383 31.931 1.00 15.28 188 PHE D O 1
ATOM 6719 N N . SER D 1 191 ? -3.181 52.850 31.888 1.00 15.40 189 SER D N 1
ATOM 6720 C CA . SER D 1 191 ? -3.201 53.685 33.062 1.00 15.61 189 SER D CA 1
ATOM 6721 C C . SER D 1 191 ? -2.760 52.892 34.285 1.00 15.87 189 SER D C 1
ATOM 6722 O O . SER D 1 191 ? -2.056 53.421 35.146 1.00 15.76 189 SER D O 1
ATOM 6725 N N . ASP D 1 192 ? -3.168 51.616 34.338 1.00 16.00 190 ASP D N 1
ATOM 6726 C CA . ASP D 1 192 ? -2.748 50.662 35.359 1.00 15.68 190 ASP D CA 1
ATOM 6727 C C . ASP D 1 192 ? -1.245 50.403 35.320 1.00 14.99 190 ASP D C 1
ATOM 6728 O O . ASP D 1 192 ? -0.591 50.419 36.358 1.00 14.44 190 ASP D O 1
ATOM 6733 N N . VAL D 1 193 ? -0.707 50.126 34.129 1.00 14.83 191 VAL D N 1
ATOM 6734 C CA . VAL D 1 193 ? 0.729 49.857 33.975 1.00 15.02 191 VAL D CA 1
ATOM 6735 C C . VAL D 1 193 ? 1.577 51.099 34.261 1.00 15.21 191 VAL D C 1
ATOM 6736 O O . VAL D 1 193 ? 2.603 51.010 34.961 1.00 15.04 191 VAL D O 1
ATOM 6740 N N . PHE D 1 194 ? 1.149 52.245 33.712 1.00 15.56 192 PHE D N 1
ATOM 6741 C CA . PHE D 1 194 ? 1.764 53.566 33.952 1.00 14.63 192 PHE D CA 1
ATOM 6742 C C . PHE D 1 194 ? 1.913 53.787 35.454 1.00 15.34 192 PHE D C 1
ATOM 6743 O O . PHE D 1 194 ? 2.997 54.112 35.931 1.00 15.81 192 PHE D O 1
ATOM 6751 N N . ASN D 1 195 ? 0.817 53.620 36.193 1.00 15.78 193 ASN D N 1
ATOM 6752 C CA . ASN D 1 195 ? 0.797 53.773 37.662 1.00 17.26 193 ASN D CA 1
ATOM 6753 C C . ASN D 1 195 ? 1.767 52.839 38.391 1.00 16.74 193 ASN D C 1
ATOM 6754 O O . ASN D 1 195 ? 2.528 53.272 39.239 1.00 16.36 193 ASN D O 1
ATOM 6759 N N . THR D 1 196 ? 1.725 51.560 38.030 1.00 17.28 194 THR D N 1
ATOM 6760 C CA . THR D 1 196 ? 2.590 50.521 38.581 1.00 17.54 194 THR D CA 1
ATOM 6761 C C . THR D 1 196 ? 4.067 50.862 38.337 1.00 17.77 194 THR D C 1
ATOM 6762 O O . THR D 1 196 ? 4.856 50.886 39.267 1.00 17.69 194 THR D O 1
ATOM 6766 N N . ILE D 1 197 ? 4.429 51.130 37.083 1.00 18.40 195 ILE D N 1
ATOM 6767 C CA . ILE D 1 197 ? 5.820 51.458 36.745 1.00 18.47 195 ILE D CA 1
ATOM 6768 C C . ILE D 1 197 ? 6.290 52.724 37.471 1.00 18.56 195 ILE D C 1
ATOM 6769 O O . ILE D 1 197 ? 7.381 52.747 38.046 1.00 17.97 195 ILE D O 1
ATOM 6774 N N . LYS D 1 198 ? 5.472 53.769 37.426 1.00 18.40 196 LYS D N 1
ATOM 6775 C CA . LYS D 1 198 ? 5.786 54.998 38.131 1.00 19.27 196 LYS D CA 1
ATOM 6776 C C . LYS D 1 198 ? 6.046 54.837 39.642 1.00 19.66 196 LYS D C 1
ATOM 6777 O O . LYS D 1 198 ? 7.033 55.352 40.149 1.00 19.89 196 LYS D O 1
ATOM 6783 N N . SER D 1 199 ? 5.151 54.156 40.354 1.00 19.67 197 SER D N 1
ATOM 6784 C CA . SER D 1 199 ? 5.307 53.939 41.787 1.00 19.55 197 SER D CA 1
ATOM 6785 C C . SER D 1 199 ? 6.460 53.010 42.102 1.00 18.88 197 SER D C 1
ATOM 6786 O O . SER D 1 199 ? 6.972 53.033 43.197 1.00 18.69 197 SER D O 1
ATOM 6789 N N . GLY D 1 200 ? 6.845 52.161 41.161 1.00 18.54 198 GLY D N 1
ATOM 6790 C CA . GLY D 1 200 ? 7.793 51.097 41.478 1.00 18.05 198 GLY D CA 1
ATOM 6791 C C . GLY D 1 200 ? 9.248 51.416 41.223 1.00 18.01 198 GLY D C 1
ATOM 6792 O O . GLY D 1 200 ? 10.128 50.676 41.659 1.00 18.88 198 GLY D O 1
ATOM 6793 N N . LEU D 1 201 ? 9.512 52.498 40.499 1.00 17.30 199 LEU D N 1
ATOM 6794 C CA . LEU D 1 201 ? 10.883 52.877 40.179 1.00 16.89 199 LEU D CA 1
ATOM 6795 C C . LEU D 1 201 ? 11.557 53.627 41.313 1.00 16.38 199 LEU D C 1
ATOM 6796 O O . LEU D 1 201 ? 10.901 54.361 42.090 1.00 16.92 199 LEU D O 1
ATOM 6801 N N . ARG D 1 202 ? 12.858 53.402 41.423 1.00 15.23 200 ARG D N 1
ATOM 6802 C CA . ARG D 1 202 ? 13.716 54.091 42.382 1.00 15.65 200 ARG D CA 1
ATOM 6803 C C . ARG D 1 202 ? 14.882 54.709 41.631 1.00 15.37 200 ARG D C 1
ATOM 6804 O O . ARG D 1 202 ? 15.087 54.389 40.468 1.00 14.91 200 ARG D O 1
ATOM 6812 N N . TYR D 1 203 ? 15.626 55.597 42.288 1.00 14.80 201 TYR D N 1
ATOM 6813 C CA . TYR D 1 203 ? 16.726 56.300 41.668 1.00 14.31 201 TYR D CA 1
ATOM 6814 C C . TYR D 1 203 ? 17.725 55.293 41.080 1.00 15.49 201 TYR D C 1
ATOM 6815 O O . TYR D 1 203 ? 18.116 55.412 39.924 1.00 15.75 201 TYR D O 1
ATOM 6824 N N . THR D 1 204 ? 18.138 54.309 41.883 1.00 15.57 202 THR D N 1
ATOM 6825 C CA . THR D 1 204 ? 19.132 53.339 41.447 1.00 16.50 202 THR D CA 1
ATOM 6826 C C . THR D 1 204 ? 18.599 52.379 40.400 1.00 15.69 202 THR D C 1
ATOM 6827 O O . THR D 1 204 ? 19.345 51.928 39.535 1.00 15.47 202 THR D O 1
ATOM 6831 N N . THR D 1 205 ? 17.322 52.025 40.512 1.00 15.48 203 THR D N 1
ATOM 6832 C CA . THR D 1 205 ? 16.757 51.065 39.579 1.00 15.20 203 THR D CA 1
ATOM 6833 C C . THR D 1 205 ? 16.410 51.680 38.229 1.00 14.32 203 THR D C 1
ATOM 6834 O O . THR D 1 205 ? 16.538 51.010 37.204 1.00 13.79 203 THR D O 1
ATOM 6838 N N . ALA D 1 206 ? 16.014 52.953 38.238 1.00 13.51 204 ALA D N 1
ATOM 6839 C CA . ALA D 1 206 ? 15.788 53.705 37.014 1.00 13.92 204 ALA D CA 1
ATOM 6840 C C . ALA D 1 206 ? 17.107 53.838 36.252 1.00 14.62 204 ALA D C 1
ATOM 6841 O O . ALA D 1 206 ? 17.148 53.665 35.024 1.00 15.06 204 ALA D O 1
ATOM 6843 N N . VAL D 1 207 ? 18.184 54.126 36.985 1.00 14.09 205 VAL D N 1
ATOM 6844 C CA . VAL D 1 207 ? 19.486 54.245 36.356 1.00 14.16 205 VAL D CA 1
ATOM 6845 C C . VAL D 1 207 ? 19.925 52.877 35.789 1.00 14.07 205 VAL D C 1
ATOM 6846 O O . VAL D 1 207 ? 20.432 52.800 34.682 1.00 13.52 205 VAL D O 1
ATOM 6850 N N . THR D 1 208 ? 19.678 51.806 36.543 1.00 14.12 206 THR D N 1
ATOM 6851 C CA . THR D 1 208 ? 19.955 50.458 36.061 1.00 14.32 206 THR D CA 1
ATOM 6852 C C . THR D 1 208 ? 19.202 50.179 34.726 1.00 15.06 206 THR D C 1
ATOM 6853 O O . THR D 1 208 ? 19.766 49.598 33.779 1.00 16.06 206 THR D O 1
ATOM 6857 N N . LEU D 1 209 ? 17.938 50.597 34.655 1.00 14.24 207 LEU D N 1
ATOM 6858 C CA . LEU D 1 209 ? 17.127 50.389 33.467 1.00 13.98 207 LEU D CA 1
ATOM 6859 C C . LEU D 1 209 ? 17.664 51.169 32.272 1.00 14.12 207 LEU D C 1
ATOM 6860 O O . LEU D 1 209 ? 17.779 50.642 31.155 1.00 13.90 207 LEU D O 1
ATOM 6865 N N . LEU D 1 210 ? 17.990 52.427 32.534 1.00 14.30 208 LEU D N 1
ATOM 6866 C CA . LEU D 1 210 ? 18.524 53.343 31.548 1.00 14.13 208 LEU D CA 1
ATOM 6867 C C . LEU D 1 210 ? 19.760 52.767 30.821 1.00 13.94 208 LEU D C 1
ATOM 6868 O O . LEU D 1 210 ? 19.862 52.847 29.604 1.00 13.60 208 LEU D O 1
ATOM 6873 N N . LEU D 1 211 ? 20.694 52.203 31.581 1.00 13.69 209 LEU D N 1
ATOM 6874 C CA . LEU D 1 211 ? 21.942 51.658 31.024 1.00 12.71 209 LEU D CA 1
ATOM 6875 C C . LEU D 1 211 ? 21.727 50.333 30.294 1.00 12.35 209 LEU D C 1
ATOM 6876 O O . LEU D 1 211 ? 22.357 50.067 29.261 1.00 11.63 209 LEU D O 1
ATOM 6881 N N . ALA D 1 212 ? 20.849 49.505 30.843 1.00 12.44 210 ALA D N 1
ATOM 6882 C CA . ALA D 1 212 ? 20.452 48.251 30.212 1.00 12.63 210 ALA D CA 1
ATOM 6883 C C . ALA D 1 212 ? 19.874 48.510 28.823 1.00 13.52 210 ALA D C 1
ATOM 6884 O O . ALA D 1 212 ? 20.286 47.853 27.830 1.00 13.57 210 ALA D O 1
ATOM 6886 N N . TYR D 1 213 ? 18.955 49.478 28.757 1.00 13.61 211 TYR D N 1
ATOM 6887 C CA . TYR D 1 213 ? 18.319 49.918 27.506 1.00 14.35 211 TYR D CA 1
ATOM 6888 C C . TYR D 1 213 ? 19.323 50.428 26.475 1.00 14.65 211 TYR D C 1
ATOM 6889 O O . TYR D 1 213 ? 19.380 49.907 25.356 1.00 14.87 211 TYR D O 1
ATOM 6898 N N . PHE D 1 214 ? 20.115 51.437 26.840 1.00 14.91 212 PHE D N 1
ATOM 6899 C CA . PHE D 1 214 ? 21.044 52.019 25.875 1.00 14.97 212 PHE D CA 1
ATOM 6900 C C . PHE D 1 214 ? 22.215 51.104 25.534 1.00 15.20 212 PHE D C 1
ATOM 6901 O O . PHE D 1 214 ? 22.890 51.274 24.488 1.00 15.22 212 PHE D O 1
ATOM 6909 N N . ALA D 1 215 ? 22.447 50.117 26.392 1.00 14.84 213 ALA D N 1
ATOM 6910 C CA . ALA D 1 215 ? 23.464 49.111 26.105 1.00 14.06 213 ALA D CA 1
ATOM 6911 C C . ALA D 1 215 ? 22.939 48.057 25.137 1.00 13.91 213 ALA D C 1
ATOM 6912 O O . ALA D 1 215 ? 23.733 47.430 24.410 1.00 14.28 213 ALA D O 1
ATOM 6914 N N . ALA D 1 216 ? 21.613 47.906 25.078 1.00 13.05 214 ALA D N 1
ATOM 6915 C CA . ALA D 1 216 ? 20.994 46.849 24.263 1.00 12.88 214 ALA D CA 1
ATOM 6916 C C . ALA D 1 216 ? 20.323 47.271 22.934 1.00 12.98 214 ALA D C 1
ATOM 6917 O O . ALA D 1 216 ? 20.121 46.417 22.054 1.00 12.78 214 ALA D O 1
ATOM 6919 N N . ILE D 1 217 ? 20.024 48.563 22.771 1.00 12.50 215 ILE D N 1
ATOM 6920 C CA . ILE D 1 217 ? 19.321 49.021 21.579 1.00 13.13 215 ILE D CA 1
ATOM 6921 C C . ILE D 1 217 ? 20.126 48.761 20.322 1.00 13.87 215 ILE D C 1
ATOM 6922 O O . ILE D 1 217 ? 21.368 48.827 20.327 1.00 12.39 215 ILE D O 1
ATOM 6927 N N . GLY D 1 218 ? 19.390 48.474 19.256 1.00 14.40 216 GLY D N 1
ATOM 6928 C CA . GLY D 1 218 ? 19.976 48.087 18.002 1.00 16.15 216 GLY D CA 1
ATOM 6929 C C . GLY D 1 218 ? 19.977 46.584 17.910 1.00 17.11 216 GLY D C 1
ATOM 6930 O O . GLY D 1 218 ? 20.202 46.053 16.815 1.00 19.10 216 GLY D O 1
ATOM 6931 N N . GLU E 1 5 ? 28.687 48.803 57.766 1.00 26.94 3 GLU E N 1
ATOM 6932 C CA . GLU E 1 5 ? 28.615 49.982 58.671 1.00 27.75 3 GLU E CA 1
ATOM 6933 C C . GLU E 1 5 ? 27.582 49.751 59.797 1.00 27.07 3 GLU E C 1
ATOM 6934 O O . GLU E 1 5 ? 27.952 49.567 60.970 1.00 27.73 3 GLU E O 1
ATOM 6940 N N . ILE E 1 6 ? 26.297 49.748 59.427 1.00 25.61 4 ILE E N 1
ATOM 6941 C CA . ILE E 1 6 ? 25.188 49.748 60.388 1.00 24.58 4 ILE E CA 1
ATOM 6942 C C . ILE E 1 6 ? 23.983 48.964 59.870 1.00 23.82 4 ILE E C 1
ATOM 6943 O O . ILE E 1 6 ? 23.863 48.706 58.672 1.00 23.58 4 ILE E O 1
ATOM 6948 N N . ASN E 1 7 ? 23.114 48.563 60.793 1.00 22.90 5 ASN E N 1
ATOM 6949 C CA . ASN E 1 7 ? 21.813 47.978 60.470 1.00 22.18 5 ASN E CA 1
ATOM 6950 C C . ASN E 1 7 ? 20.822 48.377 61.547 1.00 22.02 5 ASN E C 1
ATOM 6951 O O . ASN E 1 7 ? 21.226 48.819 62.621 1.00 22.36 5 ASN E O 1
ATOM 6956 N N . ILE E 1 8 ? 19.533 48.219 61.268 1.00 21.66 6 ILE E N 1
ATOM 6957 C CA . ILE E 1 8 ? 18.487 48.652 62.214 1.00 20.81 6 ILE E CA 1
ATOM 6958 C C . ILE E 1 8 ? 18.449 47.820 63.512 1.00 21.15 6 ILE E C 1
ATOM 6959 O O . ILE E 1 8 ? 18.003 48.303 64.557 1.00 21.33 6 ILE E O 1
ATOM 6964 N N . TYR E 1 9 ? 18.913 46.575 63.458 1.00 20.77 7 TYR E N 1
ATOM 6965 C CA . TYR E 1 9 ? 18.897 45.744 64.665 1.00 21.24 7 TYR E CA 1
ATOM 6966 C C . TYR E 1 9 ? 19.939 46.270 65.684 1.00 21.30 7 TYR E C 1
ATOM 6967 O O . TYR E 1 9 ? 19.590 46.643 66.791 1.00 21.34 7 TYR E O 1
ATOM 6976 N N . GLN E 1 10 ? 21.209 46.310 65.275 1.00 21.42 8 GLN E N 1
ATOM 6977 C CA . GLN E 1 10 ? 22.299 46.739 66.142 1.00 20.52 8 GLN E CA 1
ATOM 6978 C C . GLN E 1 10 ? 22.422 48.255 66.282 1.00 20.26 8 GLN E C 1
ATOM 6979 O O . GLN E 1 10 ? 23.013 48.736 67.255 1.00 20.50 8 GLN E O 1
ATOM 6985 N N . ASN E 1 11 ? 21.882 48.999 65.320 1.00 19.94 9 ASN E N 1
ATOM 6986 C CA . ASN E 1 11 ? 21.983 50.453 65.289 1.00 20.47 9 ASN E CA 1
ATOM 6987 C C . ASN E 1 11 ? 20.603 51.093 64.992 1.00 21.68 9 ASN E C 1
ATOM 6988 O O . ASN E 1 11 ? 20.418 51.724 63.948 1.00 22.08 9 ASN E O 1
ATOM 6993 N N . PRO E 1 12 ? 19.613 50.883 65.880 1.00 22.30 10 PRO E N 1
ATOM 6994 C CA . PRO E 1 12 ? 18.273 51.434 65.616 1.00 23.20 10 PRO E CA 1
ATOM 6995 C C . PRO E 1 12 ? 18.232 52.964 65.534 1.00 23.28 10 PRO E C 1
ATOM 6996 O O . PRO E 1 12 ? 17.571 53.498 64.665 1.00 23.88 10 PRO E O 1
ATOM 7000 N N . GLY E 1 13 ? 18.933 53.650 66.426 1.00 23.12 11 GLY E N 1
ATOM 7001 C CA . GLY E 1 13 ? 18.970 55.097 66.411 1.00 22.95 11 GLY E CA 1
ATOM 7002 C C . GLY E 1 13 ? 19.526 55.708 65.149 1.00 23.18 11 GLY E C 1
ATOM 7003 O O . GLY E 1 13 ? 18.970 56.665 64.629 1.00 23.26 11 GLY E O 1
ATOM 7004 N N . GLN E 1 14 ? 20.646 55.181 64.666 1.00 23.48 12 GLN E N 1
ATOM 7005 C CA . GLN E 1 14 ? 21.288 55.711 63.475 1.00 24.00 12 GLN E CA 1
ATOM 7006 C C . GLN E 1 14 ? 20.453 55.376 62.276 1.00 23.42 12 GLN E C 1
ATOM 7007 O O . GLN E 1 14 ? 20.293 56.210 61.424 1.00 23.81 12 GLN E O 1
ATOM 7013 N N . SER E 1 15 ? 19.934 54.147 62.205 1.00 23.54 13 SER E N 1
ATOM 7014 C CA . SER E 1 15 ? 19.118 53.717 61.059 1.00 23.30 13 SER E CA 1
ATOM 7015 C C . SER E 1 15 ? 17.823 54.507 60.953 1.00 22.74 13 SER E C 1
ATOM 7016 O O . SER E 1 15 ? 17.478 54.983 59.873 1.00 23.69 13 SER E O 1
ATOM 7019 N N . LEU E 1 16 ? 17.118 54.656 62.068 1.00 21.50 14 LEU E N 1
ATOM 7020 C CA . LEU E 1 16 ? 15.928 55.486 62.083 1.00 21.73 14 LEU E CA 1
ATOM 7021 C C . LEU E 1 16 ? 16.262 56.978 61.926 1.00 21.21 14 LEU E C 1
ATOM 7022 O O . LEU E 1 16 ? 15.515 57.705 61.282 1.00 21.39 14 LEU E O 1
ATOM 7027 N N . ALA E 1 17 ? 17.396 57.436 62.463 1.00 20.84 15 ALA E N 1
ATOM 7028 C CA . ALA E 1 17 ? 17.736 58.854 62.303 1.00 20.49 15 ALA E CA 1
ATOM 7029 C C . ALA E 1 17 ? 17.986 59.173 60.835 1.00 20.15 15 ALA E C 1
ATOM 7030 O O . ALA E 1 17 ? 17.565 60.216 60.333 1.00 20.04 15 ALA E O 1
ATOM 7032 N N . ASN E 1 18 ? 18.663 58.262 60.143 1.00 20.36 16 ASN E N 1
ATOM 7033 C CA . ASN E 1 18 ? 18.940 58.400 58.703 1.00 20.73 16 ASN E CA 1
ATOM 7034 C C . ASN E 1 18 ? 17.683 58.507 57.824 1.00 20.66 16 ASN E C 1
ATOM 7035 O O . ASN E 1 18 ? 17.630 59.334 56.907 1.00 20.80 16 ASN E O 1
ATOM 7040 N N . ILE E 1 19 ? 16.683 57.672 58.105 1.00 20.92 17 ILE E N 1
ATOM 7041 C CA . ILE E 1 19 ? 15.370 57.747 57.436 1.00 21.34 17 ILE E CA 1
ATOM 7042 C C . ILE E 1 19 ? 14.674 59.103 57.700 1.00 21.31 17 ILE E C 1
ATOM 7043 O O . ILE E 1 19 ? 14.194 59.748 56.772 1.00 20.64 17 ILE E O 1
ATOM 7048 N N . TYR E 1 20 ? 14.627 59.526 58.960 1.00 21.25 18 TYR E N 1
ATOM 7049 C CA . TYR E 1 20 ? 13.993 60.814 59.299 1.00 22.52 18 TYR E CA 1
ATOM 7050 C C . TYR E 1 20 ? 14.790 62.039 58.857 1.00 22.60 18 TYR E C 1
ATOM 7051 O O . TYR E 1 20 ? 14.216 63.096 58.650 1.00 23.24 18 TYR E O 1
ATOM 7060 N N . LYS E 1 21 ? 16.109 61.892 58.717 1.00 23.19 19 LYS E N 1
ATOM 7061 C CA . LYS E 1 21 ? 16.968 62.964 58.181 1.00 23.49 19 LYS E CA 1
ATOM 7062 C C . LYS E 1 21 ? 16.667 63.089 56.702 1.00 24.15 19 LYS E C 1
ATOM 7063 O O . LYS E 1 21 ? 16.849 64.150 56.104 1.00 24.13 19 LYS E O 1
ATOM 7069 N N . GLY E 1 22 ? 16.208 61.979 56.124 1.00 24.47 20 GLY E N 1
ATOM 7070 C CA . GLY E 1 22 ? 15.733 61.938 54.752 1.00 24.40 20 GLY E CA 1
ATOM 7071 C C . GLY E 1 22 ? 14.401 62.638 54.606 1.00 24.68 20 GLY E C 1
ATOM 7072 O O . GLY E 1 22 ? 14.257 63.503 53.744 1.00 24.66 20 GLY E O 1
ATOM 7073 N N . PHE E 1 23 ? 13.425 62.265 55.437 1.00 24.95 21 PHE E N 1
ATOM 7074 C CA . PHE E 1 23 ? 12.110 62.905 55.405 1.00 25.26 21 PHE E CA 1
ATOM 7075 C C . PHE E 1 23 ? 12.228 64.412 55.679 1.00 25.52 21 PHE E C 1
ATOM 7076 O O . PHE E 1 23 ? 11.498 65.194 55.095 1.00 25.64 21 PHE E O 1
ATOM 7084 N N . ALA E 1 24 ? 13.136 64.818 56.568 1.00 25.07 22 ALA E N 1
ATOM 7085 C CA . ALA E 1 24 ? 13.265 66.233 56.927 1.00 24.85 22 ALA E CA 1
ATOM 7086 C C . ALA E 1 24 ? 13.837 67.111 55.797 1.00 25.11 22 ALA E C 1
ATOM 7087 O O . ALA E 1 24 ? 13.481 68.297 55.685 1.00 25.04 22 ALA E O 1
ATOM 7089 N N A ARG E 1 25 ? 14.730 66.543 54.984 0.50 25.12 23 ARG E N 1
ATOM 7090 N N B ARG E 1 25 ? 14.704 66.528 54.972 0.50 25.05 23 ARG E N 1
ATOM 7091 C CA A ARG E 1 25 ? 15.336 67.283 53.871 0.50 25.32 23 ARG E CA 1
ATOM 7092 C CA B ARG E 1 25 ? 15.337 67.261 53.881 0.50 25.18 23 ARG E CA 1
ATOM 7093 C C A ARG E 1 25 ? 14.385 67.470 52.681 0.50 25.31 23 ARG E C 1
ATOM 7094 C C B ARG E 1 25 ? 14.436 67.431 52.648 0.50 25.21 23 ARG E C 1
ATOM 7095 O O A ARG E 1 25 ? 14.436 68.505 52.025 0.50 25.07 23 ARG E O 1
ATOM 7096 O O B ARG E 1 25 ? 14.578 68.411 51.925 0.50 24.94 23 ARG E O 1
ATOM 7111 N N . GLN E 1 26 ? 13.524 66.483 52.413 1.00 25.48 24 GLN E N 1
ATOM 7112 C CA . GLN E 1 26 ? 12.487 66.646 51.365 1.00 25.72 24 GLN E CA 1
ATOM 7113 C C . GLN E 1 26 ? 11.422 67.624 51.821 1.00 25.89 24 GLN E C 1
ATOM 7114 O O . GLN E 1 26 ? 10.853 68.337 51.003 1.00 25.61 24 GLN E O 1
ATOM 7120 N N . CYS E 1 27 ? 11.129 67.615 53.123 1.00 26.33 25 CYS E N 1
ATOM 7121 C CA . CYS E 1 27 ? 10.179 68.547 53.733 1.00 27.11 25 CYS E CA 1
ATOM 7122 C C . CYS E 1 27 ? 10.699 69.968 53.635 1.00 27.34 25 CYS E C 1
ATOM 7123 O O . CYS E 1 27 ? 10.001 70.872 53.182 1.00 27.82 25 CYS E O 1
ATOM 7126 N N . ASN E 1 28 ? 11.938 70.160 54.058 1.00 27.67 26 ASN E N 1
ATOM 7127 C CA . ASN E 1 28 ? 12.505 71.490 54.192 1.00 28.32 26 ASN E CA 1
ATOM 7128 C C . ASN E 1 28 ? 14.013 71.339 54.305 1.00 28.46 26 ASN E C 1
ATOM 7129 O O . ASN E 1 28 ? 14.510 70.875 55.335 1.00 27.63 26 ASN E O 1
ATOM 7134 N N . PRO E 1 29 ? 14.749 71.718 53.239 1.00 28.61 27 PRO E N 1
ATOM 7135 C CA . PRO E 1 29 ? 16.200 71.545 53.277 1.00 28.57 27 PRO E CA 1
ATOM 7136 C C . PRO E 1 29 ? 16.871 72.654 54.096 1.00 28.38 27 PRO E C 1
ATOM 7137 O O . PRO E 1 29 ? 18.077 72.589 54.348 1.00 28.47 27 PRO E O 1
ATOM 7141 N N . GLY E 1 30 ? 16.079 73.643 54.515 1.00 27.80 28 GLY E N 1
ATOM 7142 C CA . GLY E 1 30 ? 16.533 74.659 55.440 1.00 27.66 28 GLY E CA 1
ATOM 7143 C C . GLY E 1 30 ? 16.442 74.198 56.883 1.00 27.40 28 GLY E C 1
ATOM 7144 O O . GLY E 1 30 ? 16.988 74.844 57.774 1.00 26.81 28 GLY E O 1
ATOM 7145 N N . PHE E 1 31 ? 15.747 73.079 57.100 1.00 27.40 29 PHE E N 1
ATOM 7146 C CA . PHE E 1 31 ? 15.530 72.528 58.441 1.00 27.49 29 PHE E CA 1
ATOM 7147 C C . PHE E 1 31 ? 16.815 71.992 59.078 1.00 27.45 29 PHE E C 1
ATOM 7148 O O . PHE E 1 31 ? 17.467 71.068 58.567 1.00 27.14 29 PHE E O 1
ATOM 7156 N N . VAL E 1 32 ? 17.171 72.589 60.207 1.00 27.12 30 VAL E N 1
ATOM 7157 C CA . VAL E 1 32 ? 18.346 72.158 60.941 1.00 26.74 30 VAL E CA 1
ATOM 7158 C C . VAL E 1 32 ? 18.031 70.854 61.708 1.00 26.34 30 VAL E C 1
ATOM 7159 O O . VAL E 1 32 ? 17.444 70.892 62.808 1.00 26.72 30 VAL E O 1
ATOM 7163 N N . PHE E 1 33 ? 18.414 69.717 61.107 1.00 24.98 31 PHE E N 1
ATOM 7164 C CA . PHE E 1 33 ? 18.201 68.382 61.684 1.00 23.84 31 PHE E CA 1
ATOM 7165 C C . PHE E 1 33 ? 19.087 68.105 62.923 1.00 24.18 31 PHE E C 1
ATOM 7166 O O . PHE E 1 33 ? 20.320 68.193 62.846 1.00 23.58 31 PHE E O 1
ATOM 7174 N N . PRO E 1 34 ? 18.453 67.753 64.067 1.00 24.45 32 PRO E N 1
ATOM 7175 C CA . PRO E 1 34 ? 19.179 67.449 65.323 1.00 24.34 32 PRO E CA 1
ATOM 7176 C C . PRO E 1 34 ? 19.691 66.001 65.328 1.00 24.67 32 PRO E C 1
ATOM 7177 O O . PRO E 1 34 ? 19.168 65.161 66.046 1.00 24.30 32 PRO E O 1
ATOM 7181 N N . GLU E 1 35 ? 20.696 65.718 64.503 1.00 25.21 33 GLU E N 1
ATOM 7182 C CA . GLU E 1 35 ? 21.161 64.339 64.314 1.00 25.42 33 GLU E CA 1
ATOM 7183 C C . GLU E 1 35 ? 21.588 63.652 65.603 1.00 24.77 33 GLU E C 1
ATOM 7184 O O . GLU E 1 35 ? 21.111 62.554 65.904 1.00 25.16 33 GLU E O 1
ATOM 7190 N N . ALA E 1 36 ? 22.454 64.295 66.379 1.00 24.05 34 ALA E N 1
ATOM 7191 C CA . ALA E 1 36 ? 22.960 63.687 67.613 1.00 23.31 34 ALA E CA 1
ATOM 7192 C C . ALA E 1 36 ? 21.855 63.266 68.597 1.00 23.06 34 ALA E C 1
ATOM 7193 O O . ALA E 1 36 ? 21.907 62.162 69.147 1.00 22.89 34 ALA E O 1
ATOM 7195 N N . GLN E 1 37 ? 20.862 64.129 68.817 1.00 22.64 35 GLN E N 1
ATOM 7196 C CA . GLN E 1 37 ? 19.792 63.839 69.802 1.00 22.41 35 GLN E CA 1
ATOM 7197 C C . GLN E 1 37 ? 18.862 62.706 69.384 1.00 22.14 35 GLN E C 1
ATOM 7198 O O . GLN E 1 37 ? 18.387 61.937 70.229 1.00 21.58 35 GLN E O 1
ATOM 7204 N N . THR E 1 38 ? 18.614 62.619 68.080 1.00 22.38 36 THR E N 1
ATOM 7205 C CA . THR E 1 38 ? 17.754 61.608 67.466 1.00 22.53 36 THR E CA 1
ATOM 7206 C C . THR E 1 38 ? 18.391 60.215 67.514 1.00 23.12 36 THR E C 1
ATOM 7207 O O . THR E 1 38 ? 17.705 59.214 67.758 1.00 23.61 36 THR E O 1
ATOM 7211 N N . ILE E 1 39 ? 19.693 60.139 67.217 1.00 23.37 37 ILE E N 1
ATOM 7212 C CA . ILE E 1 39 ? 20.419 58.881 67.291 1.00 22.66 37 ILE E CA 1
ATOM 7213 C C . ILE E 1 39 ? 20.345 58.401 68.741 1.00 23.24 37 ILE E C 1
ATOM 7214 O O . ILE E 1 39 ? 19.950 57.246 69.011 1.00 23.68 37 ILE E O 1
ATOM 7219 N N . GLU E 1 40 ? 20.726 59.286 69.662 1.00 22.28 38 GLU E N 1
ATOM 7220 C CA . GLU E 1 40 ? 20.715 58.980 71.098 1.00 22.19 38 GLU E CA 1
ATOM 7221 C C . GLU E 1 40 ? 19.342 58.552 71.670 1.00 21.37 38 GLU E C 1
ATOM 7222 O O . GLU E 1 40 ? 19.250 57.547 72.390 1.00 19.87 38 GLU E O 1
ATOM 7228 N N . ALA E 1 41 ? 18.288 59.314 71.364 1.00 20.26 39 ALA E N 1
ATOM 7229 C CA . ALA E 1 41 ? 16.935 58.971 71.832 1.00 19.20 39 ALA E CA 1
ATOM 7230 C C . ALA E 1 41 ? 16.454 57.591 71.344 1.00 18.66 39 ALA E C 1
ATOM 7231 O O . ALA E 1 41 ? 15.983 56.796 72.126 1.00 18.84 39 ALA E O 1
ATOM 7233 N N . TRP E 1 42 ? 16.643 57.285 70.058 1.00 18.80 40 TRP E N 1
ATOM 7234 C CA . TRP E 1 42 ? 16.111 56.066 69.457 1.00 17.56 40 TRP E CA 1
ATOM 7235 C C . TRP E 1 42 ? 17.042 54.872 69.696 1.00 17.84 40 TRP E C 1
ATOM 7236 O O . TRP E 1 42 ? 16.698 53.711 69.419 1.00 16.91 40 TRP E O 1
ATOM 7247 N N . ASP E 1 43 ? 18.217 55.163 70.241 1.00 17.53 41 ASP E N 1
ATOM 7248 C CA . ASP E 1 43 ? 19.066 54.126 70.823 1.00 17.83 41 ASP E CA 1
ATOM 7249 C C . ASP E 1 43 ? 18.654 53.693 72.243 1.00 17.53 41 ASP E C 1
ATOM 7250 O O . ASP E 1 43 ? 19.060 52.630 72.704 1.00 17.81 41 ASP E O 1
ATOM 7255 N N . ILE E 1 44 ? 17.854 54.507 72.936 1.00 17.13 42 ILE E N 1
ATOM 7256 C CA . ILE E 1 44 ? 17.562 54.265 74.346 1.00 15.70 42 ILE E CA 1
ATOM 7257 C C . ILE E 1 44 ? 17.135 52.819 74.622 1.00 16.22 42 ILE E C 1
ATOM 7258 O O . ILE E 1 44 ? 17.716 52.156 75.476 1.00 17.27 42 ILE E O 1
ATOM 7263 N N . PRO E 1 45 ? 16.113 52.321 73.912 1.00 16.37 43 PRO E N 1
ATOM 7264 C CA . PRO E 1 45 ? 15.646 50.986 74.242 1.00 16.27 43 PRO E CA 1
ATOM 7265 C C . PRO E 1 45 ? 16.751 49.923 74.135 1.00 16.43 43 PRO E C 1
ATOM 7266 O O . PRO E 1 45 ? 16.809 49.041 74.979 1.00 16.33 43 PRO E O 1
ATOM 7270 N N . LEU E 1 46 ? 17.597 49.985 73.095 1.00 16.50 44 LEU E N 1
ATOM 7271 C CA . LEU E 1 46 ? 18.677 48.997 72.937 1.00 15.21 44 LEU E CA 1
ATOM 7272 C C . LEU E 1 46 ? 19.797 49.177 73.999 1.00 15.08 44 LEU E C 1
ATOM 7273 O O . LEU E 1 46 ? 20.421 48.204 74.397 1.00 14.26 44 LEU E O 1
ATOM 7278 N N A ARG E 1 47 ? 20.026 50.405 74.466 0.50 15.44 45 ARG E N 1
ATOM 7279 N N B ARG E 1 47 ? 20.024 50.427 74.418 0.50 15.55 45 ARG E N 1
ATOM 7280 C CA A ARG E 1 47 ? 21.013 50.651 75.530 0.50 16.00 45 ARG E CA 1
ATOM 7281 C CA B ARG E 1 47 ? 20.935 50.782 75.516 0.50 16.20 45 ARG E CA 1
ATOM 7282 C C A ARG E 1 47 ? 20.528 50.073 76.866 0.50 16.03 45 ARG E C 1
ATOM 7283 C C B ARG E 1 47 ? 20.512 50.071 76.809 0.50 16.16 45 ARG E C 1
ATOM 7284 O O A ARG E 1 47 ? 21.315 49.500 77.628 0.50 15.81 45 ARG E O 1
ATOM 7285 O O B ARG E 1 47 ? 21.321 49.425 77.485 0.50 15.90 45 ARG E O 1
ATOM 7300 N N . LEU E 1 48 ? 19.227 50.205 77.131 1.00 15.96 46 LEU E N 1
ATOM 7301 C CA . LEU E 1 48 ? 18.636 49.618 78.321 1.00 15.79 46 LEU E CA 1
ATOM 7302 C C . LEU E 1 48 ? 18.550 48.116 78.217 1.00 15.99 46 LEU E C 1
ATOM 7303 O O . LEU E 1 48 ? 18.561 47.426 79.245 1.00 15.42 46 LEU E O 1
ATOM 7308 N N . HIS E 1 49 ? 18.458 47.612 76.979 1.00 15.88 47 HIS E N 1
ATOM 7309 C CA . HIS E 1 49 ? 18.228 46.186 76.744 1.00 16.39 47 HIS E CA 1
ATOM 7310 C C . HIS E 1 49 ? 19.110 45.576 75.654 1.00 16.68 47 HIS E C 1
ATOM 7311 O O . HIS E 1 49 ? 18.602 45.163 74.622 1.00 17.46 47 HIS E O 1
ATOM 7318 N N . PRO E 1 50 ? 20.436 45.511 75.883 1.00 17.09 48 PRO E N 1
ATOM 7319 C CA . PRO E 1 50 ? 21.319 44.949 74.852 1.00 17.44 48 PRO E CA 1
ATOM 7320 C C . PRO E 1 50 ? 21.061 43.475 74.489 1.00 17.98 48 PRO E C 1
ATOM 7321 O O . PRO E 1 50 ? 21.373 43.077 73.365 1.00 17.62 48 PRO E O 1
ATOM 7325 N N . GLU E 1 51 ? 20.481 42.693 75.412 1.00 18.79 49 GLU E N 1
ATOM 7326 C CA . GLU E 1 51 ? 20.079 41.287 75.139 1.00 19.04 49 GLU E CA 1
ATOM 7327 C C . GLU E 1 51 ? 19.031 41.135 74.028 1.00 18.55 49 GLU E C 1
ATOM 7328 O O . GLU E 1 51 ? 18.711 39.997 73.653 1.00 18.35 49 GLU E O 1
ATOM 7334 N N . PHE E 1 52 ? 18.450 42.243 73.554 1.00 17.83 50 PHE E N 1
ATOM 7335 C CA . PHE E 1 52 ? 17.614 42.197 72.341 1.00 17.66 50 PHE E CA 1
ATOM 7336 C C . PHE E 1 52 ? 18.418 41.596 71.185 1.00 18.19 50 PHE E C 1
ATOM 7337 O O . PHE E 1 52 ? 17.848 40.929 70.316 1.00 17.92 50 PHE E O 1
ATOM 7345 N N . ILE E 1 53 ? 19.734 41.841 71.196 1.00 18.53 51 ILE E N 1
ATOM 7346 C CA . ILE E 1 53 ? 20.688 41.212 70.284 1.00 19.20 51 ILE E CA 1
ATOM 7347 C C . ILE E 1 53 ? 21.718 40.402 71.098 1.00 20.14 51 ILE E C 1
ATOM 7348 O O . ILE E 1 53 ? 22.803 40.896 71.407 1.00 20.23 51 ILE E O 1
ATOM 7353 N N . PRO E 1 54 ? 21.375 39.152 71.444 1.00 20.80 52 PRO E N 1
ATOM 7354 C CA . PRO E 1 54 ? 22.217 38.361 72.344 1.00 22.08 52 PRO E CA 1
ATOM 7355 C C . PRO E 1 54 ? 23.622 38.112 71.779 1.00 22.83 52 PRO E C 1
ATOM 7356 O O . PRO E 1 54 ? 23.778 37.401 70.774 1.00 22.98 52 PRO E O 1
ATOM 7360 N N . GLY E 1 55 ? 24.623 38.722 72.411 1.00 23.28 53 GLY E N 1
ATOM 7361 C CA . GLY E 1 55 ? 26.014 38.555 71.997 1.00 24.16 53 GLY E CA 1
ATOM 7362 C C . GLY E 1 55 ? 26.301 39.034 70.586 1.00 24.66 53 GLY E C 1
ATOM 7363 O O . GLY E 1 55 ? 27.219 38.529 69.942 1.00 24.78 53 GLY E O 1
ATOM 7364 N N . GLY E 1 56 ? 25.523 40.012 70.111 1.00 24.92 54 GLY E N 1
ATOM 7365 C CA . GLY E 1 56 ? 25.724 40.605 68.783 1.00 25.25 54 GLY E CA 1
ATOM 7366 C C . GLY E 1 56 ? 25.359 39.713 67.608 1.00 25.58 54 GLY E C 1
ATOM 7367 O O . GLY E 1 56 ? 25.883 39.885 66.496 1.00 26.30 54 GLY E O 1
ATOM 7368 N N . ASP E 1 57 ? 24.473 38.750 67.859 1.00 25.46 55 ASP E N 1
ATOM 7369 C CA . ASP E 1 57 ? 24.001 37.815 66.844 1.00 25.25 55 ASP E CA 1
ATOM 7370 C C . ASP E 1 57 ? 22.576 38.188 66.426 1.00 24.60 55 ASP E C 1
ATOM 7371 O O . ASP E 1 57 ? 21.607 37.801 67.089 1.00 24.08 55 ASP E O 1
ATOM 7376 N N . ILE E 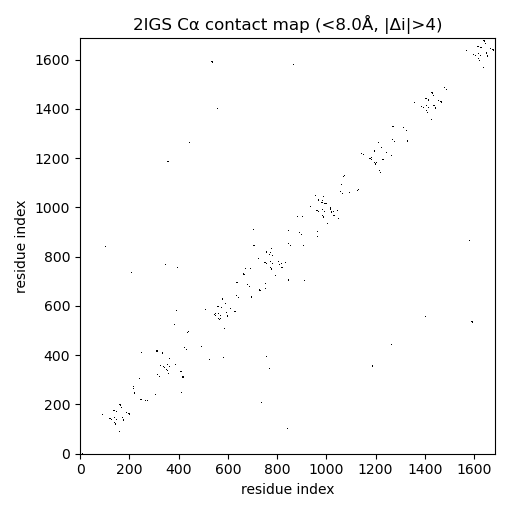1 58 ? 22.458 38.914 65.312 1.00 24.43 56 ILE E N 1
ATOM 7377 C CA . ILE E 1 58 ? 21.175 39.508 64.891 1.00 24.72 56 ILE E CA 1
ATOM 7378 C C . ILE E 1 58 ? 20.176 38.460 64.398 1.00 24.43 56 ILE E C 1
ATOM 7379 O O . ILE E 1 58 ? 18.986 38.757 64.267 1.00 24.65 56 ILE E O 1
ATOM 7384 N N . SER E 1 59 ? 20.665 37.242 64.137 1.00 23.84 57 SER E N 1
ATOM 7385 C CA . SER E 1 59 ? 19.806 36.116 63.766 1.00 23.41 57 SER E CA 1
ATOM 7386 C C . SER E 1 59 ? 19.187 35.463 65.003 1.00 23.00 57 SER E C 1
ATOM 7387 O O . SER E 1 59 ? 18.250 34.671 64.891 1.00 22.58 57 SER E O 1
ATOM 7390 N N . LYS E 1 60 ? 19.711 35.812 66.178 1.00 22.88 58 LYS E N 1
ATOM 7391 C CA . LYS E 1 60 ? 19.097 35.434 67.455 1.00 22.78 58 LYS E CA 1
ATOM 7392 C C . LYS E 1 60 ? 18.352 36.614 68.088 1.00 22.11 58 LYS E C 1
ATOM 7393 O O . LYS E 1 60 ? 18.044 36.585 69.281 1.00 22.12 58 LYS E O 1
ATOM 7399 N N . ALA E 1 61 ? 18.068 37.639 67.288 1.00 21.02 59 ALA E N 1
ATOM 7400 C CA . ALA E 1 61 ? 17.362 38.830 67.771 1.00 20.96 59 ALA E CA 1
ATOM 7401 C C . ALA E 1 61 ? 16.032 38.497 68.448 1.00 21.08 59 ALA E C 1
ATOM 7402 O O . ALA E 1 61 ? 15.305 37.603 68.012 1.00 21.06 59 ALA E O 1
ATOM 7404 N N . ASP E 1 62 ? 15.734 39.225 69.522 1.00 20.72 60 ASP E N 1
ATOM 7405 C CA . ASP E 1 62 ? 14.456 39.150 70.215 1.00 20.48 60 ASP E CA 1
ATOM 7406 C C . ASP E 1 62 ? 13.314 39.386 69.219 1.00 19.96 60 ASP E C 1
ATOM 7407 O O . ASP E 1 62 ? 13.296 40.416 68.547 1.00 19.78 60 ASP E O 1
ATOM 7412 N N A GLN E 1 63 ? 12.350 38.458 69.230 0.50 19.60 61 GLN E N 1
ATOM 7413 N N B GLN E 1 63 ? 12.418 38.417 69.038 0.50 19.45 61 GLN E N 1
ATOM 7414 C CA A GLN E 1 63 ? 11.084 38.542 68.479 0.50 19.49 61 GLN E CA 1
ATOM 7415 C CA B GLN E 1 63 ? 11.418 38.525 67.957 0.50 19.13 61 GLN E CA 1
ATOM 7416 C C A GLN E 1 63 ? 10.320 39.869 68.628 0.50 18.84 61 GLN E C 1
ATOM 7417 C C B GLN E 1 63 ? 10.497 39.748 68.062 0.50 18.70 61 GLN E C 1
ATOM 7418 O O A GLN E 1 63 ? 10.047 40.514 67.620 0.50 18.52 61 GLN E O 1
ATOM 7419 O O B GLN E 1 63 ? 10.172 40.373 67.058 0.50 18.69 61 GLN E O 1
ATOM 7430 N N A GLN E 1 64 ? 9.969 40.275 69.854 0.60 18.38 62 GLN E N 1
ATOM 7431 N N B GLN E 1 64 ? 10.073 40.097 69.279 0.40 18.22 62 GLN E N 1
ATOM 7432 C CA A GLN E 1 64 ? 9.158 41.499 70.032 0.60 18.31 62 GLN E CA 1
ATOM 7433 C CA B GLN E 1 64 ? 9.227 41.294 69.458 0.40 17.97 62 GLN E CA 1
ATOM 7434 C C A GLN E 1 64 ? 9.898 42.751 69.557 0.60 18.40 62 GLN E C 1
ATOM 7435 C C B GLN E 1 64 ? 9.997 42.570 69.122 0.40 17.93 62 GLN E C 1
ATOM 7436 O O A GLN E 1 64 ? 9.278 43.722 69.121 0.60 19.02 62 GLN E O 1
ATOM 7437 O O B GLN E 1 64 ? 9.476 43.422 68.403 0.40 17.97 62 GLN E O 1
ATOM 7448 N N . TYR E 1 65 ? 11.226 42.702 69.634 1.00 17.98 63 TYR E N 1
ATOM 7449 C CA . TYR E 1 65 ? 12.099 43.817 69.235 1.00 17.82 63 TYR E CA 1
ATOM 7450 C C . TYR E 1 65 ? 12.179 43.957 67.695 1.00 17.84 63 TYR E C 1
ATOM 7451 O O . TYR E 1 65 ? 11.998 45.060 67.155 1.00 17.69 63 TYR E O 1
ATOM 7460 N N . SER E 1 66 ? 12.436 42.840 67.012 1.00 17.39 64 SER E N 1
ATOM 7461 C CA . SER E 1 66 ? 12.389 42.770 65.538 1.00 18.23 64 SER E CA 1
ATOM 7462 C C . SER E 1 66 ? 11.058 43.212 64.941 1.00 17.92 64 SER E C 1
ATOM 7463 O O . SER E 1 66 ? 11.034 43.925 63.949 1.00 17.81 64 SER E O 1
ATOM 7466 N N . THR E 1 67 ? 9.958 42.739 65.522 1.00 18.55 65 THR E N 1
ATOM 7467 C CA . THR E 1 67 ? 8.612 43.194 65.145 1.00 19.25 65 THR E CA 1
ATOM 7468 C C . THR E 1 67 ? 8.434 44.710 65.313 1.00 18.92 65 THR E C 1
ATOM 7469 O O . THR E 1 67 ? 7.891 45.364 64.444 1.00 19.16 65 THR E O 1
ATOM 7473 N N . LEU E 1 68 ? 8.908 45.265 66.422 1.00 18.37 66 LEU E N 1
ATOM 7474 C CA . LEU E 1 68 ? 8.833 46.717 66.599 1.00 17.83 66 LEU E CA 1
ATOM 7475 C C . LEU E 1 68 ? 9.608 47.426 65.489 1.00 17.48 66 LEU E C 1
ATOM 7476 O O . LEU E 1 68 ? 9.182 48.479 65.000 1.00 16.62 66 LEU E O 1
ATOM 7481 N N . LEU E 1 69 ? 10.740 46.829 65.089 1.00 16.31 67 LEU E N 1
ATOM 7482 C CA . LEU E 1 69 ? 11.532 47.383 64.002 1.00 16.43 67 LEU E CA 1
ATOM 7483 C C . LEU E 1 69 ? 10.842 47.258 62.627 1.00 16.05 67 LEU E C 1
ATOM 7484 O O . LEU E 1 69 ? 10.868 48.200 61.847 1.00 15.03 67 LEU E O 1
ATOM 7489 N N . ALA E 1 70 ? 10.239 46.100 62.341 1.00 16.33 68 ALA E N 1
ATOM 7490 C CA . ALA E 1 70 ? 9.477 45.927 61.100 1.00 16.99 68 ALA E CA 1
ATOM 7491 C C . ALA E 1 70 ? 8.302 46.911 61.039 1.00 16.78 68 ALA E C 1
ATOM 7492 O O . ALA E 1 70 ? 8.003 47.435 59.975 1.00 17.34 68 ALA E O 1
ATOM 7494 N N . GLN E 1 71 ? 7.652 47.166 62.173 1.00 17.26 69 GLN E N 1
ATOM 7495 C CA . GLN E 1 71 ? 6.573 48.157 62.233 1.00 18.89 69 GLN E CA 1
ATOM 7496 C C . GLN E 1 71 ? 7.036 49.530 61.807 1.00 17.87 69 GLN E C 1
ATOM 7497 O O . GLN E 1 71 ? 6.302 50.228 61.136 1.00 18.69 69 GLN E O 1
ATOM 7503 N N . GLU E 1 72 ? 8.218 49.943 62.269 1.00 17.77 70 GLU E N 1
ATOM 7504 C CA . GLU E 1 72 ? 8.775 51.269 61.965 1.00 17.66 70 GLU E CA 1
ATOM 7505 C C . GLU E 1 72 ? 9.087 51.414 60.476 1.00 18.13 70 GLU E C 1
ATOM 7506 O O . GLU E 1 72 ? 8.811 52.458 59.866 1.00 17.54 70 GLU E O 1
ATOM 7512 N N . ILE E 1 73 ? 9.681 50.364 59.912 1.00 17.61 71 ILE E N 1
ATOM 7513 C CA . ILE E 1 73 ? 9.935 50.300 58.481 1.00 17.72 71 ILE E CA 1
ATOM 7514 C C . ILE E 1 73 ? 8.626 50.410 57.705 1.00 17.71 71 ILE E C 1
ATOM 7515 O O . ILE E 1 73 ? 8.556 51.183 56.766 1.00 17.78 71 ILE E O 1
ATOM 7520 N N . ALA E 1 74 ? 7.612 49.630 58.098 1.00 17.79 72 ALA E N 1
ATOM 7521 C CA . ALA E 1 74 ? 6.274 49.677 57.480 1.00 18.00 72 ALA E CA 1
ATOM 7522 C C . ALA E 1 74 ? 5.646 51.072 57.605 1.00 17.97 72 ALA E C 1
ATOM 7523 O O . ALA E 1 74 ? 5.024 51.569 56.658 1.00 18.28 72 ALA E O 1
ATOM 7525 N N . ASN E 1 75 ? 5.818 51.700 58.763 1.00 17.45 73 ASN E N 1
ATOM 7526 C CA . ASN E 1 75 ? 5.346 53.058 58.941 1.00 17.67 73 ASN E CA 1
ATOM 7527 C C . ASN E 1 75 ? 6.060 54.040 58.008 1.00 17.32 73 ASN E C 1
ATOM 7528 O O . ASN E 1 75 ? 5.425 54.963 57.483 1.00 17.94 73 ASN E O 1
ATOM 7533 N N . GLY E 1 76 ? 7.364 53.841 57.809 1.00 16.60 74 GLY E N 1
ATOM 7534 C CA . GLY E 1 76 ? 8.149 54.644 56.866 1.00 16.26 74 GLY E CA 1
ATOM 7535 C C . GLY E 1 76 ? 7.639 54.496 55.438 1.00 16.36 74 GLY E C 1
ATOM 7536 O O . GLY E 1 76 ? 7.626 55.460 54.656 1.00 16.74 74 GLY E O 1
ATOM 7537 N N . VAL E 1 77 ? 7.231 53.285 55.076 1.00 16.48 75 VAL E N 1
ATOM 7538 C CA . VAL E 1 77 ? 6.626 53.068 53.760 1.00 16.57 75 VAL E CA 1
ATOM 7539 C C . VAL E 1 77 ? 5.300 53.861 53.670 1.00 16.99 75 VAL E C 1
ATOM 7540 O O . VAL E 1 77 ? 5.054 54.526 52.671 1.00 17.14 75 VAL E O 1
ATOM 7544 N N . THR E 1 78 ? 4.464 53.784 54.709 1.00 17.63 76 THR E N 1
ATOM 7545 C CA . THR E 1 78 ? 3.201 54.522 54.742 1.00 18.55 76 THR E CA 1
ATOM 7546 C C . THR E 1 78 ? 3.457 56.020 54.586 1.00 18.72 76 THR E C 1
ATOM 7547 O O . THR E 1 78 ? 2.775 56.673 53.811 1.00 19.23 76 THR E O 1
ATOM 7551 N N . ILE E 1 79 ? 4.437 56.549 55.319 1.00 19.57 77 ILE E N 1
ATOM 7552 C CA . ILE E 1 79 ? 4.801 57.957 55.229 1.00 20.67 77 ILE E CA 1
ATOM 7553 C C . ILE E 1 79 ? 5.166 58.355 53.800 1.00 21.20 77 ILE E C 1
ATOM 7554 O O . ILE E 1 79 ? 4.761 59.418 53.323 1.00 22.04 77 ILE E O 1
ATOM 7559 N N . GLY E 1 80 ? 5.922 57.503 53.112 1.00 21.81 78 GLY E N 1
ATOM 7560 C CA . GLY E 1 80 ? 6.342 57.786 51.738 1.00 22.37 78 GLY E CA 1
ATOM 7561 C C . GLY E 1 80 ? 5.167 58.008 50.793 1.00 22.79 78 GLY E C 1
ATOM 7562 O O . GLY E 1 80 ? 5.211 58.887 49.919 1.00 22.61 78 GLY E O 1
ATOM 7563 N N . PHE E 1 81 ? 4.118 57.205 50.970 1.00 23.49 79 PHE E N 1
ATOM 7564 C CA . PHE E 1 81 ? 2.899 57.322 50.171 1.00 24.02 79 PHE E CA 1
ATOM 7565 C C . PHE E 1 81 ? 2.119 58.563 50.572 1.00 24.09 79 PHE E C 1
ATOM 7566 O O . PHE E 1 81 ? 1.493 59.189 49.731 1.00 24.48 79 PHE E O 1
ATOM 7574 N N . ARG E 1 82 ? 2.162 58.917 51.857 1.00 24.19 80 ARG E N 1
ATOM 7575 C CA . ARG E 1 82 ? 1.382 60.039 52.361 1.00 24.52 80 ARG E CA 1
ATOM 7576 C C . ARG E 1 82 ? 1.995 61.381 51.987 1.00 24.85 80 ARG E C 1
ATOM 7577 O O . ARG E 1 82 ? 1.281 62.360 51.830 1.00 24.78 80 ARG E O 1
ATOM 7593 N N . VAL E 1 84 ? 2.844 62.126 49.128 1.00 27.67 82 VAL E N 1
ATOM 7594 C CA . VAL E 1 84 ? 2.327 62.533 47.827 1.00 28.11 82 VAL E CA 1
ATOM 7595 C C . VAL E 1 84 ? 1.113 63.464 47.973 1.00 28.06 82 VAL E C 1
ATOM 7596 O O . VAL E 1 84 ? 1.069 64.526 47.349 1.00 27.75 82 VAL E O 1
ATOM 7600 N N . ASN E 1 85 ? 0.151 63.087 48.816 1.00 28.02 83 ASN E N 1
ATOM 7601 C CA . ASN E 1 85 ? -1.086 63.878 48.979 1.00 27.85 83 ASN E CA 1
ATOM 7602 C C . ASN E 1 85 ? -1.048 64.840 50.160 1.00 26.95 83 ASN E C 1
ATOM 7603 O O . ASN E 1 85 ? -1.485 65.988 50.061 1.00 26.75 83 ASN E O 1
ATOM 7608 N N . GLU E 1 86 ? -0.527 64.351 51.280 1.00 26.25 84 GLU E N 1
ATOM 7609 C CA . GLU E 1 86 ? -0.565 65.080 52.540 1.00 25.24 84 GLU E CA 1
ATOM 7610 C C . GLU E 1 86 ? 0.818 65.548 52.983 1.00 24.48 84 GLU E C 1
ATOM 7611 O O . GLU E 1 86 ? 1.126 65.457 54.170 1.00 23.75 84 GLU E O 1
ATOM 7617 N N . LYS E 1 87 ? 1.643 66.041 52.053 1.00 24.08 85 LYS E N 1
ATOM 7618 C CA . LYS E 1 87 ? 3.028 66.441 52.388 1.00 23.74 85 LYS E CA 1
ATOM 7619 C C . LYS E 1 87 ? 3.098 67.506 53.476 1.00 23.48 85 LYS E C 1
ATOM 7620 O O . LYS E 1 87 ? 3.919 67.412 54.394 1.00 23.52 85 LYS E O 1
ATOM 7626 N N . GLU E 1 88 ? 2.236 68.513 53.376 1.00 23.05 86 GLU E N 1
ATOM 7627 C CA . GLU E 1 88 ? 2.233 69.593 54.352 1.00 22.52 86 GLU E CA 1
ATOM 7628 C C . GLU E 1 88 ? 1.962 69.105 55.799 1.00 22.50 86 GLU E C 1
ATOM 7629 O O . GLU E 1 88 ? 2.733 69.436 56.710 1.00 22.90 86 GLU E O 1
ATOM 7635 N N A ARG E 1 89 ? 0.895 68.320 55.976 0.50 22.17 87 ARG E N 1
ATOM 7636 N N B ARG E 1 89 ? 0.907 68.312 56.004 0.50 22.15 87 ARG E N 1
ATOM 7637 C CA A ARG E 1 89 ? 0.485 67.761 57.273 0.50 21.75 87 ARG E CA 1
ATOM 7638 C CA B ARG E 1 89 ? 0.560 67.831 57.351 0.50 21.69 87 ARG E CA 1
ATOM 7639 C C A ARG E 1 89 ? 1.550 66.840 57.889 0.50 21.36 87 ARG E C 1
ATOM 7640 C C B ARG E 1 89 ? 1.580 66.833 57.918 0.50 21.33 87 ARG E C 1
ATOM 7641 O O A ARG E 1 89 ? 1.874 66.940 59.074 0.50 21.27 87 ARG E O 1
ATOM 7642 O O B ARG E 1 89 ? 1.899 66.867 59.108 0.50 21.19 87 ARG E O 1
ATOM 7657 N N . VAL E 1 90 ? 2.082 65.946 57.063 1.00 20.99 88 VAL E N 1
ATOM 7658 C CA . VAL E 1 90 ? 3.079 64.974 57.464 1.00 19.65 88 VAL E CA 1
ATOM 7659 C C . VAL E 1 90 ? 4.369 65.661 57.900 1.00 19.43 88 VAL E C 1
ATOM 7660 O O . VAL E 1 90 ? 4.903 65.345 58.946 1.00 18.44 88 VAL E O 1
ATOM 7664 N N . CYS E 1 91 ? 4.851 66.604 57.096 1.00 19.91 89 CYS E N 1
ATOM 7665 C CA . CYS E 1 91 ? 6.070 67.360 57.401 1.00 20.76 89 CYS E CA 1
ATOM 7666 C C . CYS E 1 91 ? 5.977 68.246 58.647 1.00 20.47 89 CYS E C 1
ATOM 7667 O O . CYS E 1 91 ? 6.856 68.218 59.505 1.00 19.28 89 CYS E O 1
ATOM 7670 N N . ASN E 1 92 ? 4.897 69.014 58.735 1.00 20.35 90 ASN E N 1
ATOM 7671 C CA . ASN E 1 92 ? 4.838 70.124 59.665 1.00 20.87 90 ASN E CA 1
ATOM 7672 C C . ASN E 1 92 ? 3.981 69.915 60.925 1.00 20.78 90 ASN E C 1
ATOM 7673 O O . ASN E 1 92 ? 4.076 70.700 61.874 1.00 20.91 90 ASN E O 1
ATOM 7678 N N . VAL E 1 93 ? 3.161 68.867 60.928 1.00 20.81 91 VAL E N 1
ATOM 7679 C CA . VAL E 1 93 ? 2.410 68.445 62.121 1.00 21.34 91 VAL E CA 1
ATOM 7680 C C . VAL E 1 93 ? 3.015 67.156 62.724 1.00 21.84 91 VAL E C 1
ATOM 7681 O O . VAL E 1 93 ? 2.936 66.912 63.936 1.00 22.02 91 VAL E O 1
ATOM 7685 N N . GLU E 1 94 ? 3.637 66.355 61.867 1.00 22.24 92 GLU E N 1
ATOM 7686 C CA . GLU E 1 94 ? 4.048 65.003 62.214 1.00 22.81 92 GLU E CA 1
ATOM 7687 C C . GLU E 1 94 ? 5.541 64.853 62.421 1.00 22.28 92 GLU E C 1
ATOM 7688 O O . GLU E 1 94 ? 5.995 64.590 63.528 1.00 23.50 92 GLU E O 1
ATOM 7694 N N . ILE E 1 95 ? 6.300 64.980 61.341 1.00 21.10 93 ILE E N 1
ATOM 7695 C CA . ILE E 1 95 ? 7.705 64.643 61.376 1.00 20.30 93 ILE E CA 1
ATOM 7696 C C . ILE E 1 95 ? 8.539 65.745 62.037 1.00 20.16 93 ILE E C 1
ATOM 7697 O O . ILE E 1 95 ? 9.269 65.472 62.994 1.00 19.91 93 ILE E O 1
ATOM 7702 N N . LEU E 1 96 ? 8.425 66.979 61.551 1.00 19.60 94 LEU E N 1
ATOM 7703 C CA . LEU E 1 96 ? 9.299 68.058 62.051 1.00 19.65 94 LEU E CA 1
ATOM 7704 C C . LEU E 1 96 ? 9.087 68.408 63.562 1.00 19.67 94 LEU E C 1
ATOM 7705 O O . LEU E 1 96 ? 10.069 68.509 64.316 1.00 19.67 94 LEU E O 1
ATOM 7710 N N . PRO E 1 97 ? 7.823 68.566 64.013 1.00 19.60 95 PRO E N 1
ATOM 7711 C CA . PRO E 1 97 ? 7.587 68.808 65.443 1.00 19.63 95 PRO E CA 1
ATOM 7712 C C . PRO E 1 97 ? 8.102 67.701 66.367 1.00 20.06 95 PRO E C 1
ATOM 7713 O O . PRO E 1 97 ? 8.564 67.976 67.484 1.00 20.28 95 PRO E O 1
ATOM 7717 N N . LEU E 1 98 ? 8.017 66.455 65.911 1.00 20.48 96 LEU E N 1
ATOM 7718 C CA . LEU E 1 98 ? 8.501 65.323 66.683 1.00 20.28 96 LEU E CA 1
ATOM 7719 C C . LEU E 1 98 ? 10.013 65.424 66.898 1.00 20.24 96 LEU E C 1
ATOM 7720 O O . LEU E 1 98 ? 10.506 65.241 68.022 1.00 20.61 96 LEU E O 1
ATOM 7725 N N . LEU E 1 99 ? 10.733 65.694 65.814 1.00 19.24 97 LEU E N 1
ATOM 7726 C CA . LEU E 1 99 ? 12.175 65.822 65.829 1.00 18.98 97 LEU E CA 1
ATOM 7727 C C . LEU E 1 99 ? 12.664 66.957 66.690 1.00 19.15 97 LEU E C 1
ATOM 7728 O O . LEU E 1 99 ? 13.548 66.742 67.511 1.00 18.55 97 LEU E O 1
ATOM 7733 N N . THR E 1 100 ? 12.093 68.159 66.527 1.00 19.86 98 THR E N 1
ATOM 7734 C CA . THR E 1 100 ? 12.572 69.311 67.303 1.00 19.91 98 THR E CA 1
ATOM 7735 C C . THR E 1 100 ? 12.213 69.137 68.753 1.00 19.85 98 THR E C 1
ATOM 7736 O O . THR E 1 100 ? 13.026 69.388 69.630 1.00 19.93 98 THR E O 1
ATOM 7740 N N . SER E 1 101 ? 11.008 68.657 69.008 1.00 20.03 99 SER E N 1
ATOM 7741 C CA . SER E 1 101 ? 10.535 68.566 70.392 1.00 20.32 99 SER E CA 1
ATOM 7742 C C . SER E 1 101 ? 11.239 67.466 71.200 1.00 20.01 99 SER E C 1
ATOM 7743 O O . SER E 1 101 ? 11.503 67.645 72.391 1.00 20.13 99 SER E O 1
ATOM 7754 N N . ALA E 1 103 ? 14.302 66.312 70.572 1.00 17.28 101 ALA E N 1
ATOM 7755 C CA . ALA E 1 103 ? 15.652 66.859 70.812 1.00 16.74 101 ALA E CA 1
ATOM 7756 C C . ALA E 1 103 ? 15.732 67.864 71.982 1.00 15.76 101 ALA E C 1
ATOM 7757 O O . ALA E 1 103 ? 16.679 67.829 72.786 1.00 15.32 101 ALA E O 1
ATOM 7759 N N A GLN E 1 104 ? 14.753 68.759 72.045 0.50 15.91 102 GLN E N 1
ATOM 7760 N N B GLN E 1 104 ? 14.750 68.762 72.078 0.50 15.61 102 GLN E N 1
ATOM 7761 C CA A GLN E 1 104 ? 14.639 69.719 73.131 0.50 16.04 102 GLN E CA 1
ATOM 7762 C CA B GLN E 1 104 ? 14.697 69.719 73.189 0.50 15.32 102 GLN E CA 1
ATOM 7763 C C A GLN E 1 104 ? 14.477 68.998 74.477 0.50 15.39 102 GLN E C 1
ATOM 7764 C C B GLN E 1 104 ? 14.484 68.992 74.515 0.50 15.05 102 GLN E C 1
ATOM 7765 O O A GLN E 1 104 ? 15.165 69.316 75.438 0.50 15.10 102 GLN E O 1
ATOM 7766 O O B GLN E 1 104 ? 15.149 69.292 75.498 0.50 14.82 102 GLN E O 1
ATOM 7777 N N . ASN E 1 105 ? 13.578 68.015 74.519 1.00 15.52 103 ASN E N 1
ATOM 7778 C CA . ASN E 1 105 ? 13.316 67.190 75.721 1.00 15.66 103 ASN E CA 1
ATOM 7779 C C . ASN E 1 105 ? 14.569 66.445 76.206 1.00 16.07 103 ASN E C 1
ATOM 7780 O O . ASN E 1 105 ? 14.928 66.529 77.385 1.00 16.23 103 ASN E O 1
ATOM 7785 N N . LEU E 1 106 ? 15.268 65.785 75.292 1.00 16.35 104 LEU E N 1
ATOM 7786 C CA . LEU E 1 106 ? 16.526 65.093 75.626 1.00 17.23 104 LEU E CA 1
ATOM 7787 C C . LEU E 1 106 ? 17.569 66.070 76.144 1.00 17.72 104 LEU E C 1
ATOM 7788 O O . LEU E 1 106 ? 18.183 65.829 77.176 1.00 17.72 104 LEU E O 1
ATOM 7793 N N . ASP E 1 107 ? 17.740 67.189 75.443 1.00 18.28 105 ASP E N 1
ATOM 7794 C CA . ASP E 1 107 ? 18.640 68.255 75.905 1.00 18.99 105 ASP E CA 1
ATOM 7795 C C . ASP E 1 107 ? 18.310 68.717 77.333 1.00 18.50 105 ASP E C 1
ATOM 7796 O O . ASP E 1 107 ? 19.209 68.851 78.153 1.00 18.06 105 ASP E O 1
ATOM 7801 N N A ARG E 1 108 ? 17.032 68.962 77.611 0.50 18.66 106 ARG E N 1
ATOM 7802 N N B ARG E 1 108 ? 17.024 68.939 77.598 0.50 18.39 106 ARG E N 1
ATOM 7803 C CA A ARG E 1 108 ? 16.598 69.360 78.958 0.50 18.69 106 ARG E CA 1
ATOM 7804 C CA B ARG E 1 108 ? 16.524 69.339 78.922 0.50 18.32 106 ARG E CA 1
ATOM 7805 C C A ARG E 1 108 ? 16.937 68.277 79.980 0.50 18.61 106 ARG E C 1
ATOM 7806 C C B ARG E 1 108 ? 16.806 68.294 80.002 0.50 18.39 106 ARG E C 1
ATOM 7807 O O A ARG E 1 108 ? 17.486 68.575 81.038 0.50 18.46 106 ARG E O 1
ATOM 7808 O O B ARG E 1 108 ? 17.167 68.635 81.123 0.50 18.22 106 ARG E O 1
ATOM 7823 N N . ILE E 1 109 ? 16.625 67.022 79.653 1.00 18.63 107 ILE E N 1
ATOM 7824 C CA . ILE E 1 109 ? 16.944 65.906 80.534 1.00 18.86 107 ILE E CA 1
ATOM 7825 C C . ILE E 1 109 ? 18.457 65.885 80.864 1.00 19.93 107 ILE E C 1
ATOM 7826 O O . ILE E 1 109 ? 18.850 65.911 82.029 1.00 19.81 107 ILE E O 1
ATOM 7831 N N . LYS E 1 110 ? 19.283 65.941 79.828 1.00 20.74 108 LYS E N 1
ATOM 7832 C CA . LYS E 1 110 ? 20.732 65.949 79.965 1.00 22.02 108 LYS E CA 1
ATOM 7833 C C . LYS E 1 110 ? 21.286 67.137 80.751 1.00 22.40 108 LYS E C 1
ATOM 7834 O O . LYS E 1 110 ? 22.283 66.996 81.447 1.00 21.80 108 LYS E O 1
ATOM 7840 N N . ALA E 1 111 ? 20.658 68.309 80.641 1.00 23.33 109 ALA E N 1
ATOM 7841 C CA . ALA E 1 111 ? 21.128 69.476 81.406 1.00 24.15 109 ALA E CA 1
ATOM 7842 C C . ALA E 1 111 ? 20.821 69.357 82.916 1.00 24.82 109 ALA E C 1
ATOM 7843 O O . ALA E 1 111 ? 21.561 69.903 83.742 1.00 24.88 109 ALA E O 1
ATOM 7845 N N A ARG E 1 112 ? 19.729 68.654 83.247 0.50 25.21 110 ARG E N 1
ATOM 7846 N N B ARG E 1 112 ? 19.764 68.643 83.269 0.50 25.15 110 ARG E N 1
ATOM 7847 C CA A ARG E 1 112 ? 19.276 68.435 84.640 0.50 25.99 110 ARG E CA 1
ATOM 7848 C CA B ARG E 1 112 ? 19.435 68.441 84.671 0.50 25.87 110 ARG E CA 1
ATOM 7849 C C A ARG E 1 112 ? 19.641 67.070 85.274 0.50 26.51 110 ARG E C 1
ATOM 7850 C C B ARG E 1 112 ? 20.186 67.239 85.240 0.50 26.49 110 ARG E C 1
ATOM 7851 O O A ARG E 1 112 ? 19.416 66.867 86.476 0.50 26.35 110 ARG E O 1
ATOM 7852 O O B ARG E 1 112 ? 20.755 67.309 86.332 0.50 26.53 110 ARG E O 1
ATOM 7867 N N . PHE E 1 113 ? 20.193 66.144 84.484 1.00 26.93 111 PHE E N 1
ATOM 7868 C CA . PHE E 1 113 ? 20.627 64.825 85.008 1.00 27.74 111 PHE E CA 1
ATOM 7869 C C . PHE E 1 113 ? 21.986 64.325 84.557 1.00 28.08 111 PHE E C 1
ATOM 7870 O O . PHE E 1 113 ? 22.449 63.283 85.032 1.00 29.17 111 PHE E O 1
ATOM 7878 N N . GLY E 1 114 ? 22.617 65.058 83.651 1.00 28.35 112 GLY E N 1
ATOM 7879 C CA . GLY E 1 114 ? 23.928 64.684 83.121 1.00 28.78 112 GLY E CA 1
ATOM 7880 C C . GLY E 1 114 ? 23.878 63.372 82.370 1.00 29.09 112 GLY E C 1
ATOM 7881 O O . GLY E 1 114 ? 22.798 62.903 81.989 1.00 29.76 112 GLY E O 1
ATOM 7882 N N . SER E 1 115 ? 25.042 62.766 82.157 1.00 29.00 113 SER E N 1
ATOM 7883 C CA . SER E 1 115 ? 25.118 61.442 81.508 1.00 28.74 113 SER E CA 1
ATOM 7884 C C . SER E 1 115 ? 24.333 60.343 82.235 1.00 27.71 113 SER E C 1
ATOM 7885 O O . SER E 1 115 ? 24.046 59.294 81.644 1.00 28.58 113 SER E O 1
ATOM 7888 N N . GLY E 1 116 ? 23.990 60.580 83.504 1.00 26.12 114 GLY E N 1
ATOM 7889 C CA . GLY E 1 116 ? 23.289 59.594 84.314 1.00 23.98 114 GLY E CA 1
ATOM 7890 C C . GLY E 1 116 ? 21.796 59.432 84.059 1.00 22.77 114 GLY E C 1
ATOM 7891 O O . GLY E 1 116 ? 21.121 58.743 84.813 1.00 23.25 114 GLY E O 1
ATOM 7892 N N . TYR E 1 117 ? 21.270 60.019 82.987 1.00 21.04 115 TYR E N 1
ATOM 7893 C CA . TYR E 1 117 ? 19.824 60.110 82.827 1.00 19.53 115 TYR E CA 1
ATOM 7894 C C . TYR E 1 117 ? 19.082 58.768 82.588 1.00 18.88 115 TYR E C 1
ATOM 7895 O O . TYR E 1 117 ? 17.900 58.633 82.933 1.00 17.99 115 TYR E O 1
ATOM 7904 N N . LEU E 1 118 ? 19.760 57.771 82.027 1.00 17.83 116 LEU E N 1
ATOM 7905 C CA . LEU E 1 118 ? 19.073 56.510 81.738 1.00 18.01 116 LEU E CA 1
ATOM 7906 C C . LEU E 1 118 ? 18.519 55.855 83.005 1.00 17.80 116 LEU E C 1
ATOM 7907 O O . LEU E 1 118 ? 17.576 55.064 82.941 1.00 16.78 116 LEU E O 1
ATOM 7912 N N . ASP E 1 119 ? 19.118 56.206 84.142 1.00 17.90 117 ASP E N 1
ATOM 7913 C CA . ASP E 1 119 ? 18.698 55.746 85.458 1.00 18.83 117 ASP E CA 1
ATOM 7914 C C . ASP E 1 119 ? 17.269 56.066 85.783 1.00 18.84 117 ASP E C 1
ATOM 7915 O O . ASP E 1 119 ? 16.646 55.362 86.577 1.00 19.57 117 ASP E O 1
ATOM 7920 N N A ARG E 1 120 ? 16.742 57.143 85.201 0.50 18.86 118 ARG E N 1
ATOM 7921 N N B ARG E 1 120 ? 16.744 57.116 85.165 0.50 18.98 118 ARG E N 1
ATOM 7922 C CA A ARG E 1 120 ? 15.315 57.465 85.348 0.50 18.89 118 ARG E CA 1
ATOM 7923 C CA B ARG E 1 120 ? 15.338 57.489 85.325 0.50 19.02 118 ARG E CA 1
ATOM 7924 C C A ARG E 1 120 ? 14.448 56.337 84.792 0.50 18.78 118 ARG E C 1
ATOM 7925 C C B ARG E 1 120 ? 14.383 56.497 84.658 0.50 18.97 118 ARG E C 1
ATOM 7926 O O A ARG E 1 120 ? 13.419 56.005 85.379 0.50 18.74 118 ARG E O 1
ATOM 7927 O O B ARG E 1 120 ? 13.212 56.422 85.036 0.50 19.01 118 ARG E O 1
ATOM 7942 N N . PHE E 1 121 ? 14.889 55.734 83.683 1.00 18.54 119 PHE E N 1
ATOM 7943 C CA . PHE E 1 121 ? 14.076 54.756 82.946 1.00 18.89 119 PHE E CA 1
ATOM 7944 C C . PHE E 1 121 ? 14.186 53.316 83.447 1.00 19.71 119 PHE E C 1
ATOM 7945 O O . PHE E 1 121 ? 13.499 52.426 82.915 1.00 19.54 119 PHE E O 1
ATOM 7953 N N . LYS E 1 122 ? 15.021 53.100 84.468 1.00 20.11 120 LYS E N 1
ATOM 7954 C CA . LYS E 1 122 ? 15.457 51.765 84.890 1.00 21.00 120 LYS E CA 1
ATOM 7955 C C . LYS E 1 122 ? 14.466 51.101 85.811 1.00 21.62 120 LYS E C 1
ATOM 7956 O O . LYS E 1 122 ? 13.739 51.774 86.531 1.00 21.36 120 LYS E O 1
ATOM 7962 N N . GLY E 1 123 ? 14.484 49.765 85.832 1.00 22.96 121 GLY E N 1
ATOM 7963 C CA . GLY E 1 123 ? 13.711 49.014 86.820 1.00 24.08 121 GLY E CA 1
ATOM 7964 C C . GLY E 1 123 ? 12.207 49.205 86.693 1.00 24.97 121 GLY E C 1
ATOM 7965 O O . GLY E 1 123 ? 11.477 49.236 87.721 1.00 25.58 121 GLY E O 1
ATOM 7966 N N A SER E 1 124 ? 11.771 49.342 85.434 0.50 24.42 122 SER E N 1
ATOM 7967 N N B SER E 1 124 ? 11.727 49.379 85.461 0.50 24.91 122 SER E N 1
ATOM 7968 C CA A SER E 1 124 ? 10.376 49.272 85.015 0.50 23.97 122 SER E CA 1
ATOM 7969 C CA B SER E 1 124 ? 10.294 49.333 85.206 0.50 24.95 122 SER E CA 1
ATOM 7970 C C A SER E 1 124 ? 9.994 47.800 84.845 0.50 24.07 122 SER E C 1
ATOM 7971 C C B SER E 1 124 ? 9.951 47.896 84.809 0.50 24.59 122 SER E C 1
ATOM 7972 O O A SER E 1 124 ? 10.854 46.965 84.526 0.50 24.29 122 SER E O 1
ATOM 7973 O O B SER E 1 124 ? 10.801 47.174 84.272 0.50 25.03 122 SER E O 1
ATOM 7978 N N . PRO E 1 125 ? 8.725 47.451 85.117 1.00 24.01 123 PRO E N 1
ATOM 7979 C CA . PRO E 1 125 ? 8.257 46.141 84.663 1.00 23.29 123 PRO E CA 1
ATOM 7980 C C . PRO E 1 125 ? 8.051 46.037 83.132 1.00 21.73 123 PRO E C 1
ATOM 7981 O O . PRO E 1 125 ? 7.917 44.925 82.604 1.00 22.06 123 PRO E O 1
ATOM 7985 N N . ASN E 1 126 ? 8.058 47.157 82.420 1.00 19.63 124 ASN E N 1
ATOM 7986 C CA . ASN E 1 126 ? 7.952 47.112 80.964 1.00 17.96 124 ASN E CA 1
ATOM 7987 C C . ASN E 1 126 ? 9.326 46.904 80.317 1.00 17.12 124 ASN E C 1
ATOM 7988 O O . ASN E 1 126 ? 10.213 47.726 80.481 1.00 16.85 124 ASN E O 1
ATOM 7993 N N . VAL E 1 127 ? 9.491 45.789 79.609 1.00 16.70 125 VAL E N 1
ATOM 7994 C CA . VAL E 1 127 ? 10.702 45.480 78.818 1.00 16.32 125 VAL E CA 1
ATOM 7995 C C . VAL E 1 127 ? 10.810 46.293 77.498 1.00 16.96 125 VAL E C 1
ATOM 7996 O O . VAL E 1 127 ? 11.902 46.708 77.105 1.00 17.20 125 VAL E O 1
ATOM 8000 N N . TYR E 1 128 ? 9.673 46.543 76.837 1.00 16.79 126 TYR E N 1
ATOM 8001 C CA . TYR E 1 128 ? 9.646 47.120 75.491 1.00 15.66 126 TYR E CA 1
ATOM 8002 C C . TYR E 1 128 ? 9.115 48.549 75.572 1.00 16.57 126 TYR E C 1
ATOM 8003 O O . TYR E 1 128 ? 8.291 48.849 76.436 1.00 16.36 126 TYR E O 1
ATOM 8012 N N . PRO E 1 129 ? 9.649 49.461 74.728 1.00 16.83 127 PRO E N 1
ATOM 8013 C CA . PRO E 1 129 ? 9.277 50.876 74.803 1.00 16.94 127 PRO E CA 1
ATOM 8014 C C . PRO E 1 129 ? 7.802 51.148 74.543 1.00 17.37 127 PRO E C 1
ATOM 8015 O O . PRO E 1 129 ? 7.245 52.112 75.059 1.00 17.34 127 PRO E O 1
ATOM 8019 N N . THR E 1 130 ? 7.171 50.270 73.772 1.00 17.37 128 THR E N 1
ATOM 8020 C CA . THR E 1 130 ? 5.773 50.375 73.445 1.00 17.44 128 THR E CA 1
ATOM 8021 C C . THR E 1 130 ? 4.874 49.631 74.432 1.00 17.74 128 THR E C 1
ATOM 8022 O O . THR E 1 130 ? 3.668 49.545 74.223 1.00 17.76 128 THR E O 1
ATOM 8026 N N . ASP E 1 131 ? 5.445 49.073 75.498 1.00 17.81 129 ASP E N 1
ATOM 8027 C CA . ASP E 1 131 ? 4.635 48.276 76.415 1.00 17.73 129 ASP E CA 1
ATOM 8028 C C . ASP E 1 131 ? 3.624 49.183 77.104 1.00 17.51 129 ASP E C 1
ATOM 8029 O O . ASP E 1 131 ? 3.913 50.341 77.352 1.00 17.65 129 ASP E O 1
ATOM 8034 N N . VAL E 1 132 ? 2.414 48.661 77.337 1.00 17.56 130 VAL E N 1
ATOM 8035 C CA . VAL E 1 132 ? 1.387 49.377 78.105 1.00 16.86 130 VAL E CA 1
ATOM 8036 C C . VAL E 1 132 ? 0.945 48.407 79.172 1.00 16.19 130 VAL E C 1
ATOM 8037 O O . VAL E 1 132 ? 0.357 47.391 78.853 1.00 16.07 130 VAL E O 1
ATOM 8041 N N . GLY E 1 133 ? 1.217 48.719 80.433 1.00 15.83 131 GLY E N 1
ATOM 8042 C CA . GLY E 1 133 ? 0.703 47.915 81.517 1.00 15.03 131 GLY E CA 1
ATOM 8043 C C . GLY E 1 133 ? 0.004 48.744 82.565 1.00 14.94 131 GLY E C 1
ATOM 8044 O O . GLY E 1 133 ? -0.482 49.819 82.269 1.00 14.20 131 GLY E O 1
ATOM 8045 N N . PHE E 1 134 ? 0.009 48.255 83.804 1.00 15.87 132 PHE E N 1
ATOM 8046 C CA . PHE E 1 134 ? -0.722 48.888 84.918 1.00 16.77 132 PHE E CA 1
ATOM 8047 C C . PHE E 1 134 ? 0.221 49.523 85.934 1.00 16.58 132 PHE E C 1
ATOM 8048 O O . PHE E 1 134 ? 1.211 48.923 86.325 1.00 16.31 132 PHE E O 1
ATOM 8056 N N . SER E 1 135 ? -0.103 50.737 86.356 1.00 16.74 133 SER E N 1
ATOM 8057 C CA . SER E 1 135 ? 0.586 51.371 87.449 1.00 16.68 133 SER E CA 1
ATOM 8058 C C . SER E 1 135 ? 0.269 50.545 88.665 1.00 17.29 133 SER E C 1
ATOM 8059 O O . SER E 1 135 ? -0.662 49.726 88.655 1.00 17.27 133 SER E O 1
ATOM 8062 N N . THR E 1 136 ? 1.006 50.809 89.732 1.00 17.10 134 THR E N 1
ATOM 8063 C CA . THR E 1 136 ? 1.115 49.901 90.817 1.00 17.06 134 THR E CA 1
ATOM 8064 C C . THR E 1 136 ? 1.065 50.760 92.102 1.00 17.01 134 THR E C 1
ATOM 8065 O O . THR E 1 136 ? 1.407 51.952 92.078 1.00 15.81 134 THR E O 1
ATOM 8069 N N . ASP E 1 137 ? 0.590 50.196 93.208 1.00 17.39 135 ASP E N 1
ATOM 8070 C CA . ASP E 1 137 ? 0.580 50.923 94.488 1.00 18.77 135 ASP E CA 1
ATOM 8071 C C . ASP E 1 137 ? 2.004 51.034 95.102 1.00 19.30 135 ASP E C 1
ATOM 8072 O O . ASP E 1 137 ? 2.984 50.611 94.485 1.00 19.69 135 ASP E O 1
ATOM 8077 N N . ALA E 1 138 ? 2.116 51.629 96.284 1.00 20.17 136 ALA E N 1
ATOM 8078 C CA . ALA E 1 138 ? 3.397 51.697 97.007 1.00 20.97 136 ALA E CA 1
ATOM 8079 C C . ALA E 1 138 ? 4.176 50.371 97.038 1.00 21.29 136 ALA E C 1
ATOM 8080 O O . ALA E 1 138 ? 5.397 50.347 96.826 1.00 21.65 136 ALA E O 1
ATOM 8082 N N . SER E 1 139 ? 3.468 49.276 97.307 1.00 21.50 137 SER E N 1
ATOM 8083 C CA . SER E 1 139 ? 4.097 47.974 97.511 1.00 21.67 137 SER E CA 1
ATOM 8084 C C . SER E 1 139 ? 4.307 47.147 96.250 1.00 21.79 137 SER E C 1
ATOM 8085 O O . SER E 1 139 ? 4.735 45.987 96.344 1.00 21.77 137 SER E O 1
ATOM 8088 N N . GLY E 1 140 ? 4.005 47.729 95.085 1.00 21.62 138 GLY E N 1
ATOM 8089 C CA . GLY E 1 140 ? 4.191 47.045 93.808 1.00 21.11 138 GLY E CA 1
ATOM 8090 C C . GLY E 1 140 ? 2.984 46.241 93.335 1.00 20.80 138 GLY E C 1
ATOM 8091 O O . GLY E 1 140 ? 3.083 45.493 92.357 1.00 21.19 138 GLY E O 1
ATOM 8092 N N . GLY E 1 141 ? 1.851 46.404 94.022 1.00 19.75 139 GLY E N 1
ATOM 8093 C CA . GLY E 1 141 ? 0.598 45.745 93.659 1.00 18.56 139 GLY E CA 1
ATOM 8094 C C . GLY E 1 141 ? -0.307 46.558 92.744 1.00 17.61 139 GLY E C 1
ATOM 8095 O O . GLY E 1 141 ? -0.230 47.767 92.695 1.00 17.06 139 GLY E O 1
ATOM 8096 N N . ILE E 1 142 ? -1.179 45.873 92.011 1.00 17.31 140 ILE E N 1
ATOM 8097 C CA . ILE E 1 142 ? -2.182 46.524 91.154 1.00 16.33 140 ILE E CA 1
ATOM 8098 C C . ILE E 1 142 ? -3.436 46.579 92.015 1.00 15.36 140 ILE E C 1
ATOM 8099 O O . ILE E 1 142 ? -3.685 45.651 92.732 1.00 15.44 140 ILE E O 1
ATOM 8104 N N . SER E 1 143 ? -4.171 47.686 91.994 1.00 14.79 141 SER E N 1
ATOM 8105 C CA . SER E 1 143 ? -5.465 47.796 92.699 1.00 14.09 141 SER E CA 1
ATOM 8106 C C . SER E 1 143 ? -6.469 48.515 91.789 1.00 13.99 141 SER E C 1
ATOM 8107 O O . SER E 1 143 ? -6.128 48.900 90.666 1.00 13.38 141 SER E O 1
ATOM 8110 N N . GLN E 1 144 ? -7.686 48.728 92.273 1.00 14.14 142 GLN E N 1
ATOM 8111 C CA . GLN E 1 144 ? -8.672 49.508 91.511 1.00 15.30 142 GLN E CA 1
ATOM 8112 C C . GLN E 1 144 ? -8.272 50.968 91.344 1.00 14.56 142 GLN E C 1
ATOM 8113 O O . GLN E 1 144 ? -8.872 51.680 90.567 1.00 14.36 142 GLN E O 1
ATOM 8119 N N . GLU E 1 145 ? -7.250 51.391 92.080 1.00 14.64 143 GLU E N 1
ATOM 8120 C CA . GLU E 1 145 ? -6.678 52.730 91.979 1.00 14.90 143 GLU E CA 1
ATOM 8121 C C . GLU E 1 145 ? -5.609 52.845 90.884 1.00 14.26 143 GLU E C 1
ATOM 8122 O O . GLU E 1 145 ? -5.225 53.949 90.513 1.00 14.48 143 GLU E O 1
ATOM 8128 N N . SER E 1 146 ? -5.121 51.712 90.383 1.00 13.19 144 SER E N 1
ATOM 8129 C CA . SER E 1 146 ? -4.165 51.705 89.273 1.00 12.98 144 SER E CA 1
ATOM 8130 C C . SER E 1 146 ? -4.714 52.335 88.008 1.00 13.24 144 SER E C 1
ATOM 8131 O O . SER E 1 146 ? -5.919 52.473 87.850 1.00 12.81 144 SER E O 1
ATOM 8134 N N . GLY E 1 147 ? -3.803 52.746 87.124 1.00 13.89 145 GLY E N 1
ATOM 8135 C CA . GLY E 1 147 ? -4.159 53.239 85.813 1.00 13.78 145 GLY E CA 1
ATOM 8136 C C . GLY E 1 147 ? -3.147 52.725 84.819 1.00 14.33 145 GLY E C 1
ATOM 8137 O O . GLY E 1 147 ? -2.629 51.624 84.972 1.00 14.04 145 GLY E O 1
ATOM 8138 N N . LEU E 1 148 ? -2.832 53.542 83.820 1.00 15.00 146 LEU E N 1
ATOM 8139 C CA . LEU E 1 148 ? -1.871 53.143 82.787 1.00 15.90 146 LEU E CA 1
ATOM 8140 C C . LEU E 1 148 ? -0.433 53.491 83.133 1.00 16.57 146 LEU E C 1
ATOM 8141 O O . LEU E 1 148 ? -0.142 54.589 83.622 1.00 17.79 146 LEU E O 1
ATOM 8146 N N . LEU E 1 149 ? 0.456 52.548 82.845 1.00 16.83 147 LEU E N 1
ATOM 8147 C CA . LEU E 1 149 ? 1.901 52.727 82.923 1.00 16.98 147 LEU E CA 1
ATOM 8148 C C . LEU E 1 149 ? 2.445 52.369 81.557 1.00 17.06 147 LEU E C 1
ATOM 8149 O O . LEU E 1 149 ? 2.446 51.197 81.172 1.00 17.72 147 LEU E O 1
ATOM 8154 N N . VAL E 1 150 ? 2.940 53.348 80.822 1.00 17.35 148 VAL E N 1
ATOM 8155 C CA . VAL E 1 150 ? 3.356 53.037 79.456 1.00 18.02 148 VAL E CA 1
ATOM 8156 C C . VAL E 1 150 ? 4.863 53.197 79.256 1.00 17.32 148 VAL E C 1
ATOM 8157 O O . VAL E 1 150 ? 5.494 54.068 79.862 1.00 16.46 148 VAL E O 1
ATOM 8161 N N . SER E 1 151 ? 5.457 52.311 78.469 1.00 16.68 149 SER E N 1
ATOM 8162 C CA . SER E 1 151 ? 6.882 52.456 78.186 1.00 17.12 149 SER E CA 1
ATOM 8163 C C . SER E 1 151 ? 7.681 52.322 79.497 1.00 17.29 149 SER E C 1
ATOM 8164 O O . SER E 1 151 ? 7.238 51.660 80.456 1.00 18.05 149 SER E O 1
ATOM 8167 N N . TYR E 1 152 ? 8.837 52.971 79.537 1.00 17.23 150 TYR E N 1
ATOM 8168 C CA . TYR E 1 152 ? 9.790 52.896 80.654 1.00 16.50 150 TYR E CA 1
ATOM 8169 C C . TYR E 1 152 ? 9.481 53.905 81.777 1.00 16.36 150 TYR E C 1
ATOM 8170 O O . TYR E 1 152 ? 10.339 54.679 82.203 1.00 15.62 150 TYR E O 1
ATOM 8179 N N . GLY E 1 153 ? 8.240 53.892 82.241 1.00 16.17 151 GLY E N 1
ATOM 8180 C CA . GLY E 1 153 ? 7.881 54.559 83.492 1.00 16.23 151 GLY E CA 1
ATOM 8181 C C . GLY E 1 153 ? 6.919 55.704 83.298 1.00 15.84 151 GLY E C 1
ATOM 8182 O O . GLY E 1 153 ? 6.672 56.462 84.228 1.00 15.94 151 GLY E O 1
ATOM 8183 N N . VAL E 1 154 ? 6.355 55.837 82.101 1.00 16.19 152 VAL E N 1
ATOM 8184 C CA . VAL E 1 154 ? 5.375 56.911 81.889 1.00 17.28 152 VAL E CA 1
ATOM 8185 C C . VAL E 1 154 ? 4.091 56.513 82.610 1.00 17.17 152 VAL E C 1
ATOM 8186 O O . VAL E 1 154 ? 3.273 55.752 82.061 1.00 17.59 152 VAL E O 1
ATOM 8190 N N . ASN E 1 155 ? 3.980 56.963 83.862 1.00 16.31 153 ASN E N 1
ATOM 8191 C CA . ASN E 1 155 ? 2.786 56.716 84.695 1.00 16.15 153 ASN E CA 1
ATOM 8192 C C . ASN E 1 155 ? 1.715 57.749 84.383 1.00 16.23 153 ASN E C 1
ATOM 8193 O O . ASN E 1 155 ? 1.778 58.901 84.827 1.00 16.46 153 ASN E O 1
ATOM 8198 N N . LEU E 1 156 ? 0.722 57.337 83.603 1.00 16.25 154 LEU E N 1
ATOM 8199 C CA . LEU E 1 156 ? -0.342 58.250 83.191 1.00 15.72 154 LEU E CA 1
ATOM 8200 C C . LEU E 1 156 ? -1.377 58.445 84.276 1.00 15.26 154 LEU E C 1
ATOM 8201 O O . LEU E 1 156 ? -1.937 59.539 84.402 1.00 15.08 154 LEU E O 1
ATOM 8206 N N . ARG E 1 157 ? -1.617 57.396 85.060 1.00 15.24 155 ARG E N 1
ATOM 8207 C CA . ARG E 1 157 ? -2.520 57.454 86.230 1.00 15.74 155 ARG E CA 1
ATOM 8208 C C . ARG E 1 157 ? -2.199 58.561 87.225 1.00 15.55 155 ARG E C 1
ATOM 8209 O O . ARG E 1 157 ? -3.078 59.252 87.753 1.00 16.19 155 ARG E O 1
ATOM 8217 N N . THR E 1 158 ? -0.921 58.719 87.456 1.00 16.38 156 THR E N 1
ATOM 8218 C CA . THR E 1 158 ? -0.398 59.539 88.527 1.00 17.64 156 THR E CA 1
ATOM 8219 C C . THR E 1 158 ? 0.006 60.938 87.999 1.00 17.72 156 THR E C 1
ATOM 8220 O O . THR E 1 158 ? 0.379 61.814 88.754 1.00 17.74 156 THR E O 1
ATOM 8224 N N . LEU E 1 159 ? -0.100 61.121 86.685 1.00 19.07 157 LEU E N 1
ATOM 8225 C CA . LEU E 1 159 ? 0.350 62.332 85.985 1.00 20.18 157 LEU E CA 1
ATOM 8226 C C . LEU E 1 159 ? -0.618 63.472 86.204 1.00 21.03 157 LEU E C 1
ATOM 8227 O O . LEU E 1 159 ? -1.794 63.355 85.871 1.00 20.99 157 LEU E O 1
ATOM 8232 N N . THR E 1 160 ? -0.122 64.579 86.748 1.00 22.26 158 THR E N 1
ATOM 8233 C CA . THR E 1 160 ? -0.965 65.752 87.018 1.00 23.82 158 THR E CA 1
ATOM 8234 C C . THR E 1 160 ? -1.418 66.446 85.720 1.00 24.26 158 THR E C 1
ATOM 8235 O O . THR E 1 160 ? -0.681 66.412 84.714 1.00 25.14 158 THR E O 1
ATOM 8239 N N . PRO E 1 161 ? -2.647 67.030 85.710 1.00 23.97 159 PRO E N 1
ATOM 8240 C CA . PRO E 1 161 ? -3.020 68.052 84.719 1.00 23.72 159 PRO E CA 1
ATOM 8241 C C . PRO E 1 161 ? -1.895 69.058 84.449 1.00 23.37 159 PRO E C 1
ATOM 8242 O O . PRO E 1 161 ? -1.645 69.403 83.299 1.00 23.34 159 PRO E O 1
ATOM 8246 N N . GLY E 1 162 ? -1.243 69.525 85.515 1.00 23.35 160 GLY E N 1
ATOM 8247 C CA . GLY E 1 162 ? -0.101 70.438 85.431 1.00 22.66 160 GLY E CA 1
ATOM 8248 C C . GLY E 1 162 ? 1.068 69.853 84.668 1.00 22.46 160 GLY E C 1
ATOM 8249 O O . GLY E 1 162 ? 1.502 70.438 83.671 1.00 22.76 160 GLY E O 1
ATOM 8250 N N . THR E 1 163 ? 1.575 68.700 85.116 1.00 21.90 161 THR E N 1
ATOM 8251 C CA . THR E 1 163 ? 2.701 68.050 84.441 1.00 21.94 161 THR E CA 1
ATOM 8252 C C . THR E 1 163 ? 2.379 67.719 82.982 1.00 21.27 161 THR E C 1
ATOM 8253 O O . THR E 1 163 ? 3.236 67.887 82.109 1.00 20.56 161 THR E O 1
ATOM 8257 N N . TRP E 1 164 ? 1.145 67.268 82.744 1.00 20.68 162 TRP E N 1
ATOM 8258 C CA . TRP E 1 164 ? 0.660 67.006 81.394 1.00 20.95 162 TRP E CA 1
ATOM 8259 C C . TRP E 1 164 ? 0.727 68.265 80.513 1.00 20.41 162 TRP E C 1
ATOM 8260 O O . TRP E 1 164 ? 1.212 68.221 79.382 1.00 19.56 162 TRP E O 1
ATOM 8271 N N . GLN E 1 165 ? 0.243 69.382 81.045 1.00 20.64 163 GLN E N 1
ATOM 8272 C CA . GLN E 1 165 ? 0.261 70.640 80.312 1.00 20.62 163 GLN E CA 1
ATOM 8273 C C . GLN E 1 165 ? 1.705 71.116 80.046 1.00 21.13 163 GLN E C 1
ATOM 8274 O O . GLN E 1 165 ? 1.991 71.691 78.998 1.00 21.42 163 GLN E O 1
ATOM 8280 N N . ALA E 1 166 ? 2.613 70.836 80.986 1.00 20.87 164 ALA E N 1
ATOM 8281 C CA . ALA E 1 166 ? 4.034 71.177 80.838 1.00 20.40 164 ALA E CA 1
ATOM 8282 C C . ALA E 1 166 ? 4.801 70.318 79.788 1.00 19.95 164 ALA E C 1
ATOM 8283 O O . ALA E 1 166 ? 5.876 70.698 79.356 1.00 19.37 164 ALA E O 1
ATOM 8293 N N . THR E 1 168 ? 6.049 68.686 76.328 1.00 19.00 166 THR E N 1
ATOM 8294 C CA . THR E 1 168 ? 6.216 69.146 74.948 1.00 19.14 166 THR E CA 1
ATOM 8295 C C . THR E 1 168 ? 6.099 67.947 74.013 1.00 18.63 166 THR E C 1
ATOM 8296 O O . THR E 1 168 ? 7.009 67.114 73.926 1.00 18.39 166 THR E O 1
ATOM 8300 N N . LEU E 1 169 ? 4.956 67.854 73.352 1.00 18.49 167 LEU E N 1
ATOM 8301 C CA . LEU E 1 169 ? 4.657 66.761 72.450 1.00 18.56 167 LEU E CA 1
ATOM 8302 C C . LEU E 1 169 ? 4.027 67.253 71.171 1.00 18.08 167 LEU E C 1
ATOM 8303 O O . LEU E 1 169 ? 3.338 68.269 71.171 1.00 18.28 167 LEU E O 1
ATOM 8308 N N . PRO E 1 170 ? 4.257 66.521 70.071 1.00 17.78 168 PRO E N 1
ATOM 8309 C CA . PRO E 1 170 ? 3.485 66.635 68.832 1.00 17.32 168 PRO E CA 1
ATOM 8310 C C . PRO E 1 170 ? 2.021 66.240 69.078 1.00 17.16 168 PRO E C 1
ATOM 8311 O O . PRO E 1 170 ? 1.756 65.378 69.948 1.00 16.50 168 PRO E O 1
ATOM 8315 N N A GLU E 1 171 ? 1.123 66.855 68.290 0.50 16.75 169 GLU E N 1
ATOM 8316 N N B GLU E 1 171 ? 1.079 66.842 68.353 0.50 16.77 169 GLU E N 1
ATOM 8317 C CA A GLU E 1 171 ? -0.339 66.679 68.336 0.50 16.96 169 GLU E CA 1
ATOM 8318 C CA B GLU E 1 171 ? -0.325 66.760 68.768 0.50 16.92 169 GLU E CA 1
ATOM 8319 C C A GLU E 1 171 ? -0.757 65.224 68.258 0.50 17.01 169 GLU E C 1
ATOM 8320 C C B GLU E 1 171 ? -1.015 65.418 68.532 0.50 16.91 169 GLU E C 1
ATOM 8321 O O A GLU E 1 171 ? -1.492 64.719 69.109 0.50 17.20 169 GLU E O 1
ATOM 8322 O O B GLU E 1 171 ? -1.963 65.084 69.243 0.50 16.99 169 GLU E O 1
ATOM 8333 N N A ASP E 1 172 ? -0.313 64.566 67.200 0.50 17.13 170 ASP E N 1
ATOM 8334 N N B ASP E 1 172 ? -0.544 64.636 67.566 0.50 16.61 170 ASP E N 1
ATOM 8335 C CA A ASP E 1 172 ? -0.493 63.132 67.045 0.50 17.66 170 ASP E CA 1
ATOM 8336 C CA B ASP E 1 172 ? -1.052 63.269 67.437 0.50 16.85 170 ASP E CA 1
ATOM 8337 C C A ASP E 1 172 ? -0.518 62.395 68.418 0.50 18.04 170 ASP E C 1
ATOM 8338 C C B ASP E 1 172 ? -0.678 62.433 68.674 0.50 17.45 170 ASP E C 1
ATOM 8339 O O A ASP E 1 172 ? -1.487 61.721 68.770 0.50 18.33 170 ASP E O 1
ATOM 8340 O O B ASP E 1 172 ? -1.497 61.645 69.164 0.50 17.57 170 ASP E O 1
ATOM 8349 N N . ILE E 1 173 ? 0.546 62.589 69.190 1.00 17.97 171 ILE E N 1
ATOM 8350 C CA . ILE E 1 173 ? 0.843 61.917 70.466 1.00 19.01 171 ILE E CA 1
ATOM 8351 C C . ILE E 1 173 ? 0.043 62.463 71.693 1.00 19.46 171 ILE E C 1
ATOM 8352 O O . ILE E 1 173 ? -0.454 61.666 72.494 1.00 19.16 171 ILE E O 1
ATOM 8357 N N . LYS E 1 174 ? -0.090 63.788 71.843 1.00 19.83 172 LYS E N 1
ATOM 8358 C CA . LYS E 1 174 ? -0.996 64.323 72.883 1.00 20.91 172 LYS E CA 1
ATOM 8359 C C . LYS E 1 174 ? -2.435 63.804 72.738 1.00 20.53 172 LYS E C 1
ATOM 8360 O O . LYS E 1 174 ? -3.055 63.434 73.729 1.00 20.92 172 LYS E O 1
ATOM 8366 N N . ALA E 1 175 ? -2.944 63.749 71.510 1.00 20.34 173 ALA E N 1
ATOM 8367 C CA . ALA E 1 175 ? -4.288 63.210 71.239 1.00 20.77 173 ALA E CA 1
ATOM 8368 C C . ALA E 1 175 ? -4.434 61.718 71.612 1.00 20.65 173 ALA E C 1
ATOM 8369 O O . ALA E 1 175 ? -5.436 61.315 72.208 1.00 20.71 173 ALA E O 1
ATOM 8371 N N . LEU E 1 176 ? -3.457 60.904 71.237 1.00 20.98 174 LEU E N 1
ATOM 8372 C CA . LEU E 1 176 ? -3.504 59.466 71.559 1.00 20.88 174 LEU E CA 1
ATOM 8373 C C . LEU E 1 176 ? -3.507 59.240 73.063 1.00 20.81 174 LEU E C 1
ATOM 8374 O O . LEU E 1 176 ? -4.321 58.488 73.572 1.00 21.19 174 LEU E O 1
ATOM 8379 N N . VAL E 1 177 ? -2.627 59.940 73.771 1.00 20.65 175 VAL E N 1
ATOM 8380 C CA . VAL E 1 177 ? -2.363 59.655 75.188 1.00 20.56 175 VAL E CA 1
ATOM 8381 C C . VAL E 1 177 ? -3.183 60.482 76.192 1.00 20.08 175 VAL E C 1
ATOM 8382 O O . VAL E 1 177 ? -3.457 60.037 77.312 1.00 20.03 175 VAL E O 1
ATOM 8386 N N . GLY E 1 178 ? -3.583 61.679 75.806 1.00 19.52 176 GLY E N 1
ATOM 8387 C CA . GLY E 1 178 ? -4.311 62.545 76.720 1.00 19.49 176 GLY E CA 1
ATOM 8388 C C . GLY E 1 178 ? -5.455 61.896 77.493 1.00 19.73 176 GLY E C 1
ATOM 8389 O O . GLY E 1 178 ? -5.563 62.105 78.706 1.00 19.86 176 GLY E O 1
ATOM 8390 N N . PRO E 1 179 ? -6.332 61.124 76.801 1.00 19.64 177 PRO E N 1
ATOM 8391 C CA . PRO E 1 179 ? -7.455 60.442 77.474 1.00 19.26 177 PRO E CA 1
ATOM 8392 C C . PRO E 1 179 ? -7.063 59.498 78.614 1.00 19.26 177 PRO E C 1
ATOM 8393 O O . PRO E 1 179 ? -7.878 59.269 79.515 1.00 19.75 177 PRO E O 1
ATOM 8397 N N . GLY E 1 180 ? -5.843 58.965 78.579 1.00 18.41 178 GLY E N 1
ATOM 8398 C CA . GLY E 1 180 ? -5.349 58.113 79.657 1.00 18.38 178 GLY E CA 1
ATOM 8399 C C . GLY E 1 180 ? -4.814 58.816 80.901 1.00 18.06 178 GLY E C 1
ATOM 8400 O O . GLY E 1 180 ? -4.624 58.173 81.919 1.00 17.84 178 GLY E O 1
ATOM 8401 N N . VAL E 1 181 ? -4.561 60.126 80.810 1.00 18.49 179 VAL E N 1
ATOM 8402 C CA . VAL E 1 181 ? -4.002 60.924 81.902 1.00 18.63 179 VAL E CA 1
ATOM 8403 C C . VAL E 1 181 ? -4.963 60.938 83.087 1.00 18.79 179 VAL E C 1
ATOM 8404 O O . VAL E 1 181 ? -6.097 61.407 82.972 1.00 18.49 179 VAL E O 1
ATOM 8408 N N . GLY E 1 182 ? -4.488 60.452 84.225 1.00 18.63 180 GLY E N 1
ATOM 8409 C CA . GLY E 1 182 ? -5.271 60.410 85.456 1.00 19.27 180 GLY E CA 1
ATOM 8410 C C . GLY E 1 182 ? -6.298 59.280 85.500 1.00 19.35 180 GLY E C 1
ATOM 8411 O O . GLY E 1 182 ? -6.983 59.094 86.508 1.00 19.70 180 GLY E O 1
ATOM 8412 N N . LEU E 1 183 ? -6.403 58.521 84.418 1.00 19.04 181 LEU E N 1
ATOM 8413 C CA . LEU E 1 183 ? -7.491 57.551 84.269 1.00 19.25 181 LEU E CA 1
ATOM 8414 C C . LEU E 1 183 ? -7.369 56.298 85.159 1.00 19.34 181 LEU E C 1
ATOM 8415 O O . LEU E 1 183 ? -6.335 55.601 85.166 1.00 19.17 181 LEU E O 1
ATOM 8420 N N A ARG E 1 184 ? -8.426 56.042 85.936 0.50 19.49 182 ARG E N 1
ATOM 8421 N N B ARG E 1 184 ? -8.435 56.019 85.894 0.50 19.15 182 ARG E N 1
ATOM 8422 C CA A ARG E 1 184 ? -8.520 54.853 86.794 0.50 19.42 182 ARG E CA 1
ATOM 8423 C CA B ARG E 1 184 ? -8.471 54.850 86.746 0.50 18.74 182 ARG E CA 1
ATOM 8424 C C A ARG E 1 184 ? -8.929 53.635 85.966 0.50 19.50 182 ARG E C 1
ATOM 8425 C C B ARG E 1 184 ? -8.924 53.630 85.953 0.50 19.12 182 ARG E C 1
ATOM 8426 O O A ARG E 1 184 ? -9.663 53.766 84.982 0.50 19.21 182 ARG E O 1
ATOM 8427 O O B ARG E 1 184 ? -9.682 53.754 84.985 0.50 18.85 182 ARG E O 1
ATOM 8442 N N . LEU E 1 185 ? -8.463 52.453 86.369 1.00 19.45 183 LEU E N 1
ATOM 8443 C CA . LEU E 1 185 ? -8.784 51.218 85.650 1.00 20.14 183 LEU E CA 1
ATOM 8444 C C . LEU E 1 185 ? -10.265 50.791 85.723 1.00 21.11 183 LEU E C 1
ATOM 8445 O O . LEU E 1 185 ? -10.725 49.978 84.900 1.00 20.78 183 LEU E O 1
ATOM 8450 N N . ASP E 1 186 ? -11.004 51.347 86.687 1.00 21.86 184 ASP E N 1
ATOM 8451 C CA . ASP E 1 186 ? -12.432 51.092 86.789 1.00 23.23 184 ASP E CA 1
ATOM 8452 C C . ASP E 1 186 ? -13.243 52.209 86.127 1.00 23.14 184 ASP E C 1
ATOM 8453 O O . ASP E 1 186 ? -14.447 52.308 86.346 1.00 23.08 184 ASP E O 1
ATOM 8458 N N . ALA E 1 187 ? -12.575 53.041 85.327 1.00 22.88 185 ALA E N 1
ATOM 8459 C CA . ALA E 1 187 ? -13.259 54.073 84.557 1.00 22.94 185 ALA E CA 1
ATOM 8460 C C . ALA E 1 187 ? -14.005 53.466 83.377 1.00 22.96 185 ALA E C 1
ATOM 8461 O O . ALA E 1 187 ? -13.507 52.513 82.763 1.00 23.07 185 ALA E O 1
ATOM 8463 N N . PRO E 1 188 ? -15.205 54.012 83.055 1.00 23.12 186 PRO E N 1
ATOM 8464 C CA . PRO E 1 188 ? -16.064 53.479 81.981 1.00 23.06 186 PRO E CA 1
ATOM 8465 C C . PRO E 1 188 ? -15.370 53.339 80.616 1.00 22.88 186 PRO E C 1
ATOM 8466 O O . PRO E 1 188 ? -15.732 52.471 79.833 1.00 22.70 186 PRO E O 1
ATOM 8470 N N . ASN E 1 189 ? -14.374 54.177 80.347 1.00 23.05 187 ASN E N 1
ATOM 8471 C CA . ASN E 1 189 ? -13.679 54.154 79.060 1.00 23.23 187 ASN E CA 1
ATOM 8472 C C . ASN E 1 189 ? -12.233 53.631 79.118 1.00 22.87 187 ASN E C 1
ATOM 8473 O O . ASN E 1 189 ? -11.579 53.481 78.088 1.00 23.04 187 ASN E O 1
ATOM 8478 N N . PHE E 1 190 ? -11.748 53.330 80.319 1.00 22.40 188 PHE E N 1
ATOM 8479 C CA . PHE E 1 190 ? -10.367 52.908 80.507 1.00 21.23 188 PHE E CA 1
ATOM 8480 C C . PHE E 1 190 ? -9.925 51.874 79.478 1.00 21.15 188 PHE E C 1
ATOM 8481 O O . PHE E 1 190 ? -8.795 51.913 78.972 1.00 20.65 188 PHE E O 1
ATOM 8489 N N . SER E 1 191 ? -10.820 50.940 79.197 1.00 20.58 189 SER E N 1
ATOM 8490 C CA . SER E 1 191 ? -10.521 49.831 78.313 1.00 21.00 189 SER E CA 1
ATOM 8491 C C . SER E 1 191 ? -10.413 50.273 76.847 1.00 20.64 189 SER E C 1
ATOM 8492 O O . SER E 1 191 ? -9.641 49.683 76.078 1.00 20.42 189 SER E O 1
ATOM 8495 N N . ASP E 1 192 ? -11.177 51.313 76.484 1.00 20.14 190 ASP E N 1
ATOM 8496 C CA . ASP E 1 192 ? -11.068 51.985 75.186 1.00 19.95 190 ASP E CA 1
ATOM 8497 C C . ASP E 1 192 ? -9.742 52.724 75.082 1.00 19.87 190 ASP E C 1
ATOM 8498 O O . ASP E 1 192 ? -9.062 52.650 74.056 1.00 19.87 190 ASP E O 1
ATOM 8503 N N . VAL E 1 193 ? -9.385 53.445 76.139 1.00 19.52 191 VAL E N 1
ATOM 8504 C CA . VAL E 1 193 ? -8.117 54.164 76.152 1.00 19.94 191 VAL E CA 1
ATOM 8505 C C . VAL E 1 193 ? -6.914 53.201 76.093 1.00 19.97 191 VAL E C 1
ATOM 8506 O O . VAL E 1 193 ? -6.023 53.381 75.253 1.00 20.14 191 VAL E O 1
ATOM 8510 N N . PHE E 1 194 ? -6.903 52.192 76.966 1.00 19.56 192 PHE E N 1
ATOM 8511 C CA . PHE E 1 194 ? -5.833 51.186 76.991 1.00 19.94 192 PHE E CA 1
ATOM 8512 C C . PHE E 1 194 ? -5.638 50.625 75.573 1.00 19.92 192 PHE E C 1
ATOM 8513 O O . PHE E 1 194 ? -4.515 50.574 75.063 1.00 19.70 192 PHE E O 1
ATOM 8521 N N . ASN E 1 195 ? -6.751 50.231 74.957 1.00 20.21 193 ASN E N 1
ATOM 8522 C CA . ASN E 1 195 ? -6.790 49.646 73.610 1.00 21.33 193 ASN E CA 1
ATOM 8523 C C . ASN E 1 195 ? -6.229 50.599 72.529 1.00 21.27 193 ASN E C 1
ATOM 8524 O O . ASN E 1 195 ? -5.546 50.175 71.607 1.00 21.40 193 ASN E O 1
ATOM 8529 N N . THR E 1 196 ? -6.499 51.889 72.668 1.00 21.39 194 THR E N 1
ATOM 8530 C CA . THR E 1 196 ? -6.063 52.881 71.679 1.00 22.09 194 THR E CA 1
ATOM 8531 C C . THR E 1 196 ? -4.548 53.169 71.748 1.00 21.87 194 THR E C 1
ATOM 8532 O O . THR E 1 196 ? -3.863 53.170 70.719 1.00 21.26 194 THR E O 1
ATOM 8536 N N . ILE E 1 197 ? -4.039 53.399 72.961 1.00 21.78 195 ILE E N 1
ATOM 8537 C CA . ILE E 1 197 ? -2.612 53.629 73.168 1.00 21.77 195 ILE E CA 1
ATOM 8538 C C . ILE E 1 197 ? -1.785 52.394 72.791 1.00 22.18 195 ILE E C 1
ATOM 8539 O O . ILE E 1 197 ? -0.765 52.505 72.118 1.00 22.10 195 ILE E O 1
ATOM 8544 N N . LYS E 1 198 ? -2.225 51.216 73.214 1.00 22.80 196 LYS E N 1
ATOM 8545 C CA . LYS E 1 198 ? -1.476 49.999 72.910 1.00 23.37 196 LYS E CA 1
ATOM 8546 C C . LYS E 1 198 ? -1.276 49.824 71.394 1.00 23.40 196 LYS E C 1
ATOM 8547 O O . LYS E 1 198 ? -0.160 49.601 70.929 1.00 23.63 196 LYS E O 1
ATOM 8553 N N . SER E 1 199 ? -2.364 49.969 70.637 1.00 23.15 197 SER E N 1
ATOM 8554 C CA . SER E 1 199 ? -2.344 49.866 69.168 1.00 22.95 197 SER E CA 1
ATOM 8555 C C . SER E 1 199 ? -1.741 51.094 68.466 1.00 22.79 197 SER E C 1
ATOM 8556 O O . SER E 1 199 ? -1.185 50.974 67.372 1.00 22.88 197 SER E O 1
ATOM 8559 N N . GLY E 1 200 ? -1.840 52.262 69.095 1.00 21.74 198 GLY E N 1
ATOM 8560 C CA . GLY E 1 200 ? -1.362 53.494 68.481 1.00 21.35 198 GLY E CA 1
ATOM 8561 C C . GLY E 1 200 ? 0.143 53.731 68.553 1.00 21.01 198 GLY E C 1
ATOM 8562 O O . GLY E 1 200 ? 0.729 54.251 67.606 1.00 21.78 198 GLY E O 1
ATOM 8563 N N . LEU E 1 201 ? 0.773 53.352 69.660 1.00 19.93 199 LEU E N 1
ATOM 8564 C CA . LEU E 1 201 ? 2.199 53.660 69.881 1.00 20.08 199 LEU E CA 1
ATOM 8565 C C . LEU E 1 201 ? 3.155 52.869 68.968 1.00 19.26 199 LEU E C 1
ATOM 8566 O O . LEU E 1 201 ? 2.853 51.758 68.520 1.00 18.99 199 LEU E O 1
ATOM 8571 N N . ARG E 1 202 ? 4.320 53.449 68.712 1.00 18.30 200 ARG E N 1
ATOM 8572 C CA . ARG E 1 202 ? 5.378 52.751 67.978 1.00 17.20 200 ARG E CA 1
ATOM 8573 C C . ARG E 1 202 ? 6.689 52.986 68.697 1.00 16.63 200 ARG E C 1
ATOM 8574 O O . ARG E 1 202 ? 6.779 53.865 69.578 1.00 16.63 200 ARG E O 1
ATOM 8582 N N . TYR E 1 203 ? 7.690 52.187 68.343 1.00 15.12 201 TYR E N 1
ATOM 8583 C CA . TYR E 1 203 ? 9.031 52.293 68.914 1.00 14.35 201 TYR E CA 1
ATOM 8584 C C . TYR E 1 203 ? 9.426 53.753 69.034 1.00 14.19 201 TYR E C 1
ATOM 8585 O O . TYR E 1 203 ? 9.778 54.207 70.087 1.00 15.13 201 TYR E O 1
ATOM 8594 N N . THR E 1 204 ? 9.383 54.450 67.911 1.00 14.46 202 THR E N 1
ATOM 8595 C CA . THR E 1 204 ? 9.752 55.853 67.749 1.00 15.03 202 THR E CA 1
ATOM 8596 C C . THR E 1 204 ? 8.983 56.787 68.681 1.00 14.57 202 THR E C 1
ATOM 8597 O O . THR E 1 204 ? 9.571 57.625 69.348 1.00 15.26 202 THR E O 1
ATOM 8601 N N . THR E 1 205 ? 7.664 56.633 68.718 1.00 14.69 203 THR E N 1
ATOM 8602 C CA . THR E 1 205 ? 6.774 57.618 69.338 1.00 14.02 203 THR E CA 1
ATOM 8603 C C . THR E 1 205 ? 6.603 57.360 70.815 1.00 14.30 203 THR E C 1
ATOM 8604 O O . THR E 1 205 ? 6.257 58.277 71.598 1.00 13.93 203 THR E O 1
ATOM 8608 N N . ALA E 1 206 ? 6.823 56.098 71.199 1.00 14.29 204 ALA E N 1
ATOM 8609 C CA . ALA E 1 206 ? 6.917 55.740 72.606 1.00 14.88 204 ALA E CA 1
ATOM 8610 C C . ALA E 1 206 ? 8.146 56.375 73.260 1.00 14.16 204 ALA E C 1
ATOM 8611 O O . ALA E 1 206 ? 8.091 56.797 74.411 1.00 15.89 204 ALA E O 1
ATOM 8613 N N . VAL E 1 207 ? 9.250 56.454 72.536 1.00 13.77 205 VAL E N 1
ATOM 8614 C CA . VAL E 1 207 ? 10.448 57.153 73.046 1.00 13.03 205 VAL E CA 1
ATOM 8615 C C . VAL E 1 207 ? 10.159 58.645 73.144 1.00 13.03 205 VAL E C 1
ATOM 8616 O O . VAL E 1 207 ? 10.582 59.283 74.095 1.00 12.47 205 VAL E O 1
ATOM 8620 N N . THR E 1 208 ? 9.434 59.177 72.158 1.00 12.32 206 THR E N 1
ATOM 8621 C CA . THR E 1 208 ? 9.069 60.595 72.144 1.00 12.19 206 THR E CA 1
ATOM 8622 C C . THR E 1 208 ? 8.268 60.941 73.395 1.00 12.22 206 THR E C 1
ATOM 8623 O O . THR E 1 208 ? 8.583 61.926 74.042 1.00 11.50 206 THR E O 1
ATOM 8627 N N . LEU E 1 209 ? 7.282 60.099 73.734 1.00 11.60 207 LEU E N 1
ATOM 8628 C CA . LEU E 1 209 ? 6.458 60.234 74.944 1.00 12.41 207 LEU E CA 1
ATOM 8629 C C . LEU E 1 209 ? 7.274 60.084 76.243 1.00 12.75 207 LEU E C 1
ATOM 8630 O O . LEU E 1 209 ? 7.168 60.894 77.149 1.00 13.52 207 LEU E O 1
ATOM 8635 N N . LEU E 1 210 ? 8.111 59.058 76.307 1.00 13.48 208 LEU E N 1
ATOM 8636 C CA . LEU E 1 210 ? 9.045 58.885 77.423 1.00 12.47 208 LEU E CA 1
ATOM 8637 C C . LEU E 1 210 ? 9.831 60.173 77.688 1.00 12.54 208 LEU E C 1
ATOM 8638 O O . LEU E 1 210 ? 9.888 60.650 78.835 1.00 11.92 208 LEU E O 1
ATOM 8643 N N . LEU E 1 211 ? 10.452 60.724 76.642 1.00 11.60 209 LEU E N 1
ATOM 8644 C CA . LEU E 1 211 ? 11.356 61.863 76.852 1.00 11.94 209 LEU E CA 1
ATOM 8645 C C . LEU E 1 211 ? 10.588 63.104 77.261 1.00 11.87 209 LEU E C 1
ATOM 8646 O O . LEU E 1 211 ? 11.073 63.894 78.078 1.00 12.28 209 LEU E O 1
ATOM 8651 N N . ALA E 1 212 ? 9.380 63.252 76.723 1.00 11.54 210 ALA E N 1
ATOM 8652 C CA . ALA E 1 212 ? 8.530 64.375 77.098 1.00 12.64 210 ALA E CA 1
ATOM 8653 C C . ALA E 1 212 ? 8.165 64.344 78.586 1.00 11.78 210 ALA E C 1
ATOM 8654 O O . ALA E 1 212 ? 8.223 65.351 79.259 1.00 12.49 210 ALA E O 1
ATOM 8656 N N . TYR E 1 213 ? 7.790 63.170 79.068 1.00 12.36 211 TYR E N 1
ATOM 8657 C CA . TYR E 1 213 ? 7.397 62.927 80.457 1.00 12.39 211 TYR E CA 1
ATOM 8658 C C . TYR E 1 213 ? 8.539 63.133 81.464 1.00 12.29 211 TYR E C 1
ATOM 8659 O O . TYR E 1 213 ? 8.370 63.817 82.466 1.00 12.04 211 TYR E O 1
ATOM 8668 N N . PHE E 1 214 ? 9.696 62.529 81.203 1.00 12.35 212 PHE E N 1
ATOM 8669 C CA . PHE E 1 214 ? 10.831 62.685 82.102 1.00 12.26 212 PHE E CA 1
ATOM 8670 C C . PHE E 1 214 ? 11.437 64.091 82.039 1.00 12.88 212 PHE E C 1
ATOM 8671 O O . PHE E 1 214 ? 11.944 64.608 83.046 1.00 12.66 212 PHE E O 1
ATOM 8679 N N . ALA E 1 215 ? 11.301 64.753 80.894 1.00 12.61 213 ALA E N 1
ATOM 8680 C CA . ALA E 1 215 ? 11.713 66.172 80.807 1.00 12.73 213 ALA E CA 1
ATOM 8681 C C . ALA E 1 215 ? 10.836 67.101 81.646 1.00 12.76 213 ALA E C 1
ATOM 8682 O O . ALA E 1 215 ? 11.310 68.125 82.132 1.00 13.30 213 ALA E O 1
ATOM 8684 N N . ALA E 1 216 ? 9.564 66.737 81.804 1.00 13.52 214 ALA E N 1
ATOM 8685 C CA . ALA E 1 216 ? 8.560 67.519 82.537 1.00 14.36 214 ALA E CA 1
ATOM 8686 C C . ALA E 1 216 ? 8.438 67.214 84.023 1.00 15.48 214 ALA E C 1
ATOM 8687 O O . ALA E 1 216 ? 8.222 68.115 84.822 1.00 14.53 214 ALA E O 1
ATOM 8689 N N . ILE E 1 217 ? 8.519 65.942 84.406 1.00 17.89 215 ILE E N 1
ATOM 8690 C CA . ILE E 1 217 ? 8.114 65.604 85.770 1.00 20.06 215 ILE E CA 1
ATOM 8691 C C . ILE E 1 217 ? 8.936 66.271 86.867 1.00 20.51 215 ILE E C 1
ATOM 8692 O O . ILE E 1 217 ? 10.161 66.411 86.746 1.00 21.14 215 ILE E O 1
ATOM 8697 N N . GLY E 1 218 ? 8.238 66.692 87.926 1.00 20.75 216 GLY E N 1
ATOM 8698 C CA . GLY E 1 218 ? 8.854 67.414 89.027 1.00 20.69 216 GLY E CA 1
ATOM 8699 C C . GLY E 1 218 ? 9.404 68.754 88.578 1.00 21.15 216 GLY E C 1
ATOM 8700 O O . GLY E 1 218 ? 9.873 69.541 89.411 1.00 21.92 216 GLY E O 1
ATOM 8701 N N . ALA F 1 4 ? 4.593 44.732 -13.923 1.00 33.33 2 ALA F N 1
ATOM 8702 C CA . ALA F 1 4 ? 5.152 43.346 -14.160 1.00 33.40 2 ALA F CA 1
ATOM 8703 C C . ALA F 1 4 ? 4.788 42.329 -13.045 1.00 32.94 2 ALA F C 1
ATOM 8704 O O . ALA F 1 4 ? 3.645 41.850 -13.014 1.00 34.17 2 ALA F O 1
ATOM 8706 N N . GLU F 1 5 ? 5.718 42.013 -12.137 1.00 32.09 3 GLU F N 1
ATOM 8707 C CA . GLU F 1 5 ? 5.491 40.980 -11.095 1.00 30.71 3 GLU F CA 1
ATOM 8708 C C . GLU F 1 5 ? 4.849 41.586 -9.843 1.00 29.67 3 GLU F C 1
ATOM 8709 O O . GLU F 1 5 ? 5.188 41.255 -8.708 1.00 29.65 3 GLU F O 1
ATOM 8715 N N . ILE F 1 6 ? 3.903 42.476 -10.092 1.00 27.72 4 ILE F N 1
ATOM 8716 C CA . ILE F 1 6 ? 3.155 43.167 -9.071 1.00 26.00 4 ILE F CA 1
ATOM 8717 C C . ILE F 1 6 ? 1.694 42.838 -9.284 1.00 24.93 4 ILE F C 1
ATOM 8718 O O . ILE F 1 6 ? 1.301 42.336 -10.340 1.00 24.68 4 ILE F O 1
ATOM 8723 N N . ASN F 1 7 ? 0.879 43.134 -8.284 1.00 24.08 5 ASN F N 1
ATOM 8724 C CA . ASN F 1 7 ? -0.568 43.061 -8.437 1.00 22.25 5 ASN F CA 1
ATOM 8725 C C . ASN F 1 7 ? -1.225 44.157 -7.608 1.00 22.06 5 ASN F C 1
ATOM 8726 O O . ASN F 1 7 ? -0.610 44.679 -6.680 1.00 21.47 5 ASN F O 1
ATOM 8731 N N . ILE F 1 8 ? -2.479 44.467 -7.932 1.00 21.19 6 ILE F N 1
ATOM 8732 C CA . ILE F 1 8 ? -3.208 45.555 -7.322 1.00 20.15 6 ILE F CA 1
ATOM 8733 C C . ILE F 1 8 ? -3.480 45.410 -5.819 1.00 19.08 6 ILE F C 1
ATOM 8734 O O . ILE F 1 8 ? -3.596 46.407 -5.137 1.00 17.82 6 ILE F O 1
ATOM 8739 N N . TYR F 1 9 ? -3.577 44.186 -5.303 1.00 18.82 7 TYR F N 1
ATOM 8740 C CA . TYR F 1 9 ? -3.825 44.004 -3.857 1.00 18.46 7 TYR F CA 1
ATOM 8741 C C . TYR F 1 9 ? -2.590 44.345 -3.010 1.00 18.67 7 TYR F C 1
ATOM 8742 O O . TYR F 1 9 ? -2.720 44.968 -1.962 1.00 18.39 7 TYR F O 1
ATOM 8751 N N . GLN F 1 10 ? -1.412 43.935 -3.484 1.00 18.59 8 GLN F N 1
ATOM 8752 C CA . GLN F 1 10 ? -0.157 44.106 -2.759 1.00 19.69 8 GLN F CA 1
ATOM 8753 C C . GLN F 1 10 ? 0.599 45.363 -3.184 1.00 19.55 8 GLN F C 1
ATOM 8754 O O . GLN F 1 10 ? 1.375 45.909 -2.416 1.00 19.47 8 GLN F O 1
ATOM 8760 N N . ASN F 1 11 ? 0.382 45.786 -4.426 1.00 19.99 9 ASN F N 1
ATOM 8761 C CA . ASN F 1 11 ? 1.049 46.953 -5.004 1.00 19.97 9 ASN F CA 1
ATOM 8762 C C . ASN F 1 11 ? -0.010 47.889 -5.591 1.00 19.60 9 ASN F C 1
ATOM 8763 O O . ASN F 1 11 ? 0.055 48.209 -6.773 1.00 20.47 9 ASN F O 1
ATOM 8768 N N . PRO F 1 12 ? -0.981 48.349 -4.767 1.00 19.97 10 PRO F N 1
ATOM 8769 C CA . PRO F 1 12 ? -2.072 49.164 -5.352 1.00 19.30 10 PRO F CA 1
ATOM 8770 C C . PRO F 1 12 ? -1.499 50.442 -5.947 1.00 19.29 10 PRO F C 1
ATOM 8771 O O . PRO F 1 12 ? -2.010 50.930 -6.922 1.00 19.25 10 PRO F O 1
ATOM 8775 N N . GLY F 1 13 ? -0.425 50.963 -5.356 1.00 18.92 11 GLY F N 1
ATOM 8776 C CA . GLY F 1 13 ? 0.135 52.231 -5.802 1.00 18.90 11 GLY F CA 1
ATOM 8777 C C . GLY F 1 13 ? 0.784 52.078 -7.158 1.00 18.63 11 GLY F C 1
ATOM 8778 O O . GLY F 1 13 ? 0.490 52.823 -8.080 1.00 18.24 11 GLY F O 1
ATOM 8779 N N . GLN F 1 14 ? 1.670 51.102 -7.267 1.00 18.55 12 GLN F N 1
ATOM 8780 C CA . GLN F 1 14 ? 2.348 50.840 -8.527 1.00 19.70 12 GLN F CA 1
ATOM 8781 C C . GLN F 1 14 ? 1.367 50.452 -9.635 1.00 19.68 12 GLN F C 1
ATOM 8782 O O . GLN F 1 14 ? 1.467 50.959 -10.748 1.00 20.47 12 GLN F O 1
ATOM 8788 N N . SER F 1 15 ? 0.441 49.550 -9.327 1.00 20.09 13 SER F N 1
ATOM 8789 C CA . SER F 1 15 ? -0.609 49.146 -10.266 1.00 20.43 13 SER F CA 1
ATOM 8790 C C . SER F 1 15 ? -1.405 50.325 -10.790 1.00 20.55 13 SER F C 1
ATOM 8791 O O . SER F 1 15 ? -1.487 50.524 -11.996 1.00 20.59 13 SER F O 1
ATOM 8794 N N . LEU F 1 16 ? -1.984 51.121 -9.895 1.00 21.09 14 LEU F N 1
ATOM 8795 C CA . LEU F 1 16 ? -2.822 52.242 -10.347 1.00 21.06 14 LEU F CA 1
ATOM 8796 C C . LEU F 1 16 ? -1.995 53.338 -11.015 1.00 20.93 14 LEU F C 1
ATOM 8797 O O . LEU F 1 16 ? -2.421 53.910 -12.024 1.00 21.20 14 LEU F O 1
ATOM 8802 N N . ALA F 1 17 ? -0.809 53.614 -10.467 1.00 20.53 15 ALA F N 1
ATOM 8803 C CA . ALA F 1 17 ? 0.165 54.483 -11.127 1.00 20.48 15 ALA F CA 1
ATOM 8804 C C . ALA F 1 17 ? 0.403 54.094 -12.588 1.00 20.44 15 ALA F C 1
ATOM 8805 O O . ALA F 1 17 ? 0.498 54.962 -13.454 1.00 20.60 15 ALA F O 1
ATOM 8807 N N . ASN F 1 18 ? 0.504 52.792 -12.851 1.00 20.45 16 ASN F N 1
ATOM 8808 C CA . ASN F 1 18 ? 0.774 52.283 -14.198 1.00 20.95 16 ASN F CA 1
ATOM 8809 C C . ASN F 1 18 ? -0.315 52.654 -15.187 1.00 21.06 16 ASN F C 1
ATOM 8810 O O . ASN F 1 18 ? -0.024 53.046 -16.312 1.00 21.47 16 ASN F O 1
ATOM 8815 N N . ILE F 1 19 ? -1.561 52.509 -14.754 1.00 21.20 17 ILE F N 1
ATOM 8816 C CA . ILE F 1 19 ? -2.741 52.943 -15.511 1.00 21.41 17 ILE F CA 1
ATOM 8817 C C . ILE F 1 19 ? -2.785 54.466 -15.695 1.00 22.01 17 ILE F C 1
ATOM 8818 O O . ILE F 1 19 ? -3.072 54.955 -16.791 1.00 22.31 17 ILE F O 1
ATOM 8823 N N . TYR F 1 20 ? -2.502 55.211 -14.626 1.00 21.69 18 TYR F N 1
ATOM 8824 C CA . TYR F 1 20 ? -2.507 56.657 -14.702 1.00 21.69 18 TYR F CA 1
ATOM 8825 C C . TYR F 1 20 ? -1.330 57.253 -15.507 1.00 22.31 18 TYR F C 1
ATOM 8826 O O . TYR F 1 20 ? -1.490 58.295 -16.173 1.00 22.32 18 TYR F O 1
ATOM 8835 N N . LYS F 1 21 ? -0.174 56.587 -15.484 1.00 21.66 19 LYS F N 1
ATOM 8836 C CA . LYS F 1 21 ? 0.908 56.939 -16.409 1.00 22.26 19 LYS F CA 1
ATOM 8837 C C . LYS F 1 21 ? 0.385 56.916 -17.876 1.00 21.52 19 LYS F C 1
ATOM 8838 O O . LYS F 1 21 ? 0.708 57.788 -18.686 1.00 20.46 19 LYS F O 1
ATOM 8844 N N . GLY F 1 22 ? -0.474 55.943 -18.169 1.00 21.23 20 GLY F N 1
ATOM 8845 C CA . GLY F 1 22 ? -1.076 55.775 -19.481 1.00 21.51 20 GLY F CA 1
ATOM 8846 C C . GLY F 1 22 ? -2.092 56.838 -19.856 1.00 21.33 20 GLY F C 1
ATOM 8847 O O . GLY F 1 22 ? -2.081 57.315 -20.998 1.00 21.29 20 GLY F O 1
ATOM 8848 N N . PHE F 1 23 ? -2.975 57.196 -18.915 1.00 21.09 21 PHE F N 1
ATOM 8849 C CA . PHE F 1 23 ? -3.912 58.302 -19.126 1.00 21.00 21 PHE F CA 1
ATOM 8850 C C . PHE F 1 23 ? -3.146 59.609 -19.355 1.00 21.16 21 PHE F C 1
ATOM 8851 O O . PHE F 1 23 ? -3.476 60.352 -20.260 1.00 21.42 21 PHE F O 1
ATOM 8859 N N . ALA F 1 24 ? -2.120 59.862 -18.543 1.00 21.45 22 ALA F N 1
ATOM 8860 C CA . ALA F 1 24 ? -1.368 61.117 -18.568 1.00 21.98 22 ALA F CA 1
ATOM 8861 C C . ALA F 1 24 ? -0.605 61.306 -19.870 1.00 22.32 22 ALA F C 1
ATOM 8862 O O . ALA F 1 24 ? -0.496 62.423 -20.378 1.00 22.10 22 ALA F O 1
ATOM 8864 N N . ARG F 1 25 ? -0.073 60.208 -20.396 1.00 23.50 23 ARG F N 1
ATOM 8865 C CA . ARG F 1 25 ? 0.598 60.232 -21.687 1.00 24.35 23 ARG F CA 1
ATOM 8866 C C . ARG F 1 25 ? -0.398 60.535 -22.823 1.00 24.57 23 ARG F C 1
ATOM 8867 O O . ARG F 1 25 ? -0.080 61.304 -23.728 1.00 24.43 23 ARG F O 1
ATOM 8875 N N . GLN F 1 26 ? -1.592 59.939 -22.757 1.00 25.05 24 GLN F N 1
ATOM 8876 C CA . GLN F 1 26 ? -2.714 60.324 -23.617 1.00 25.85 24 GLN F CA 1
ATOM 8877 C C . GLN F 1 26 ? -2.972 61.822 -23.552 1.00 25.83 24 GLN F C 1
ATOM 8878 O O . GLN F 1 26 ? -3.231 62.461 -24.561 1.00 26.00 24 GLN F O 1
ATOM 8884 N N . CYS F 1 27 ? -2.926 62.369 -22.344 1.00 26.20 25 CYS F N 1
ATOM 8885 C CA . CYS F 1 27 ? -3.198 63.779 -22.137 1.00 26.65 25 CYS F CA 1
ATOM 8886 C C . CYS F 1 27 ? -2.125 64.656 -22.758 1.00 26.40 25 CYS F C 1
ATOM 8887 O O . CYS F 1 27 ? -2.410 65.457 -23.648 1.00 26.17 25 CYS F O 1
ATOM 8890 N N . ASN F 1 28 ? -0.893 64.486 -22.287 1.00 26.24 26 ASN F N 1
ATOM 8891 C CA . ASN F 1 28 ? 0.246 65.241 -22.788 1.00 26.01 26 ASN F CA 1
ATOM 8892 C C . ASN F 1 28 ? 1.518 64.416 -22.626 1.00 25.86 26 ASN F C 1
ATOM 8893 O O . ASN F 1 28 ? 2.010 64.251 -21.502 1.00 26.02 26 ASN F O 1
ATOM 8898 N N . PRO F 1 29 ? 2.054 63.887 -23.741 1.00 25.42 27 PRO F N 1
ATOM 8899 C CA . PRO F 1 29 ? 3.321 63.154 -23.646 1.00 25.40 27 PRO F CA 1
ATOM 8900 C C . PRO F 1 29 ? 4.421 63.960 -22.938 1.00 25.28 27 PRO F C 1
ATOM 8901 O O . PRO F 1 29 ? 5.330 63.372 -22.353 1.00 25.51 27 PRO F O 1
ATOM 8905 N N . GLY F 1 30 ? 4.312 65.289 -22.965 1.00 24.95 28 GLY F N 1
ATOM 8906 C CA . GLY F 1 30 ? 5.306 66.179 -22.352 1.00 24.31 28 GLY F CA 1
ATOM 8907 C C . GLY F 1 30 ? 5.135 66.457 -20.869 1.00 24.08 28 GLY F C 1
ATOM 8908 O O . GLY F 1 30 ? 5.969 67.146 -20.272 1.00 24.29 28 GLY F O 1
ATOM 8909 N N . PHE F 1 31 ? 4.052 65.939 -20.282 1.00 23.38 29 PHE F N 1
ATOM 8910 C CA . PHE F 1 31 ? 3.776 66.059 -18.849 1.00 22.66 29 PHE F CA 1
ATOM 8911 C C . PHE F 1 31 ? 4.701 65.108 -18.107 1.00 22.19 29 PHE F C 1
ATOM 8912 O O . PHE F 1 31 ? 4.752 63.911 -18.409 1.00 22.05 29 PHE F O 1
ATOM 8920 N N . VAL F 1 32 ? 5.443 65.655 -17.149 1.00 21.78 30 VAL F N 1
ATOM 8921 C CA . VAL F 1 32 ? 6.338 64.868 -16.306 1.00 21.49 30 VAL F CA 1
ATOM 8922 C C . VAL F 1 32 ? 5.505 64.177 -15.215 1.00 21.43 30 VAL F C 1
ATOM 8923 O O . VAL F 1 32 ? 5.034 64.825 -14.264 1.00 21.70 30 VAL F O 1
ATOM 8927 N N . PHE F 1 33 ? 5.301 62.870 -15.383 1.00 21.03 31 PHE F N 1
ATOM 8928 C CA . PHE F 1 33 ? 4.506 62.048 -14.466 1.00 20.48 31 PHE F CA 1
ATOM 8929 C C . PHE F 1 33 ? 5.248 61.846 -13.130 1.00 20.50 31 PHE F C 1
ATOM 8930 O O . PHE F 1 33 ? 6.365 61.309 -13.115 1.00 19.66 31 PHE F O 1
ATOM 8938 N N . PRO F 1 34 ? 4.633 62.276 -12.000 1.00 20.07 32 PRO F N 1
ATOM 8939 C CA . PRO F 1 34 ? 5.304 62.093 -10.694 1.00 20.21 32 PRO F CA 1
ATOM 8940 C C . PRO F 1 34 ? 5.138 60.648 -10.176 1.00 20.03 32 PRO F C 1
ATOM 8941 O O . PRO F 1 34 ? 4.316 60.401 -9.261 1.00 19.29 32 PRO F O 1
ATOM 8945 N N A GLU F 1 35 ? 5.887 59.703 -10.747 0.70 19.69 33 GLU F N 1
ATOM 8946 N N B GLU F 1 35 ? 5.913 59.737 -10.779 0.30 19.66 33 GLU F N 1
ATOM 8947 C CA A GLU F 1 35 ? 5.650 58.290 -10.438 0.70 19.71 33 GLU F CA 1
ATOM 8948 C CA B GLU F 1 35 ? 5.861 58.288 -10.530 0.30 19.57 33 GLU F CA 1
ATOM 8949 C C A GLU F 1 35 ? 5.951 57.904 -8.984 0.70 19.52 33 GLU F C 1
ATOM 8950 C C B GLU F 1 35 ? 5.980 57.926 -9.050 0.30 19.42 33 GLU F C 1
ATOM 8951 O O A GLU F 1 35 ? 5.184 57.148 -8.393 0.70 19.54 33 GLU F O 1
ATOM 8952 O O B GLU F 1 35 ? 5.122 57.232 -8.503 0.30 19.40 33 GLU F O 1
ATOM 8963 N N . ALA F 1 36 ? 7.058 58.398 -8.427 1.00 19.19 34 ALA F N 1
ATOM 8964 C CA . ALA F 1 36 ? 7.428 58.049 -7.049 1.00 19.04 34 ALA F CA 1
ATOM 8965 C C . ALA F 1 36 ? 6.374 58.455 -6.031 1.00 19.14 34 ALA F C 1
ATOM 8966 O O . ALA F 1 36 ? 5.969 57.633 -5.219 1.00 18.54 34 ALA F O 1
ATOM 8968 N N . GLN F 1 37 ? 5.931 59.714 -6.103 1.00 19.20 35 GLN F N 1
ATOM 8969 C CA . GLN F 1 37 ? 4.893 60.247 -5.224 1.00 19.70 35 GLN F CA 1
ATOM 8970 C C . GLN F 1 37 ? 3.535 59.564 -5.400 1.00 19.81 35 GLN F C 1
ATOM 8971 O O . GLN F 1 37 ? 2.811 59.355 -4.423 1.00 19.28 35 GLN F O 1
ATOM 8977 N N . THR F 1 38 ? 3.207 59.208 -6.637 1.00 20.08 36 THR F N 1
ATOM 8978 C CA . THR F 1 38 ? 1.928 58.555 -6.956 1.00 20.58 36 THR F CA 1
ATOM 8979 C C . THR F 1 38 ? 1.832 57.122 -6.390 1.00 20.79 36 THR F C 1
ATOM 8980 O O . THR F 1 38 ? 0.823 56.777 -5.764 1.00 20.64 36 THR F O 1
ATOM 8984 N N . ILE F 1 39 ? 2.876 56.311 -6.601 1.00 20.29 37 ILE F N 1
ATOM 8985 C CA . ILE F 1 39 ? 2.945 54.977 -5.985 1.00 20.21 37 ILE F CA 1
ATOM 8986 C C . ILE F 1 39 ? 2.864 55.084 -4.450 1.00 20.21 37 ILE F C 1
ATOM 8987 O O . ILE F 1 39 ? 2.058 54.383 -3.817 1.00 19.71 37 ILE F O 1
ATOM 8992 N N . GLU F 1 40 ? 3.694 55.965 -3.871 1.00 19.52 38 GLU F N 1
ATOM 8993 C CA . GLU F 1 40 ? 3.762 56.145 -2.427 1.00 19.33 38 GLU F CA 1
ATOM 8994 C C . GLU F 1 40 ? 2.431 56.599 -1.814 1.00 18.34 38 GLU F C 1
ATOM 8995 O O . GLU F 1 40 ? 2.004 56.063 -0.798 1.00 18.94 38 GLU F O 1
ATOM 9001 N N . ALA F 1 41 ? 1.789 57.585 -2.427 1.00 17.77 39 ALA F N 1
ATOM 9002 C CA . ALA F 1 41 ? 0.466 58.068 -1.976 1.00 17.82 39 ALA F CA 1
ATOM 9003 C C . ALA F 1 41 ? -0.583 56.951 -1.968 1.00 17.62 39 ALA F C 1
ATOM 9004 O O . ALA F 1 41 ? -1.317 56.775 -0.999 1.00 17.40 39 ALA F O 1
ATOM 9006 N N . TRP F 1 42 ? -0.654 56.187 -3.054 1.00 17.94 40 TRP F N 1
ATOM 9007 C CA . TRP F 1 42 ? -1.723 55.181 -3.207 1.00 18.24 40 TRP F CA 1
ATOM 9008 C C . TRP F 1 42 ? -1.404 53.845 -2.506 1.00 18.92 40 TRP F C 1
ATOM 9009 O O . TRP F 1 42 ? -2.270 52.993 -2.366 1.00 19.40 40 TRP F O 1
ATOM 9020 N N . ASP F 1 43 ? -0.162 53.676 -2.053 1.00 19.03 41 ASP F N 1
ATOM 9021 C CA . ASP F 1 43 ? 0.168 52.622 -1.078 1.00 19.61 41 ASP F CA 1
ATOM 9022 C C . ASP F 1 43 ? -0.238 52.943 0.372 1.00 18.86 41 ASP F C 1
ATOM 9023 O O . ASP F 1 43 ? -0.298 52.038 1.212 1.00 18.90 41 ASP F O 1
ATOM 9028 N N . ILE F 1 44 ? -0.517 54.215 0.662 1.00 18.59 42 ILE F N 1
ATOM 9029 C CA . ILE F 1 44 ? -0.792 54.668 2.041 1.00 18.51 42 ILE F CA 1
ATOM 9030 C C . ILE F 1 44 ? -1.797 53.790 2.827 1.00 19.09 42 ILE F C 1
ATOM 9031 O O . ILE F 1 44 ? -1.428 53.286 3.881 1.00 19.20 42 ILE F O 1
ATOM 9036 N N . PRO F 1 45 ? -3.025 53.537 2.283 1.00 19.39 43 PRO F N 1
ATOM 9037 C CA . PRO F 1 45 ? -3.998 52.681 2.990 1.00 18.53 43 PRO F CA 1
ATOM 9038 C C . PRO F 1 45 ? -3.505 51.276 3.266 1.00 19.09 43 PRO F C 1
ATOM 9039 O O . PRO F 1 45 ? -3.878 50.687 4.279 1.00 19.91 43 PRO F O 1
ATOM 9043 N N . LEU F 1 46 ? -2.684 50.726 2.379 1.00 18.57 44 LEU F N 1
ATOM 9044 C CA . LEU F 1 46 ? -2.153 49.415 2.632 1.00 18.58 44 LEU F CA 1
ATOM 9045 C C . LEU F 1 46 ? -1.019 49.467 3.653 1.00 18.67 44 LEU F C 1
ATOM 9046 O O . LEU F 1 46 ? -0.890 48.556 4.466 1.00 19.02 44 LEU F O 1
ATOM 9051 N N A ARG F 1 47 ? -0.215 50.526 3.614 0.50 18.48 45 ARG F N 1
ATOM 9052 N N B ARG F 1 47 ? -0.197 50.519 3.608 0.50 18.52 45 ARG F N 1
ATOM 9053 C CA A ARG F 1 47 ? 0.859 50.663 4.581 0.50 18.17 45 ARG F CA 1
ATOM 9054 C CA B ARG F 1 47 ? 0.865 50.677 4.597 0.50 18.23 45 ARG F CA 1
ATOM 9055 C C A ARG F 1 47 ? 0.310 50.912 5.991 0.50 17.83 45 ARG F C 1
ATOM 9056 C C B ARG F 1 47 ? 0.271 50.847 5.993 0.50 17.87 45 ARG F C 1
ATOM 9057 O O A ARG F 1 47 ? 0.905 50.484 6.967 0.50 17.24 45 ARG F O 1
ATOM 9058 O O B ARG F 1 47 ? 0.808 50.328 6.961 0.50 17.24 45 ARG F O 1
ATOM 9073 N N . LEU F 1 48 ? -0.860 51.544 6.079 1.00 17.96 46 LEU F N 1
ATOM 9074 C CA . LEU F 1 48 ? -1.591 51.674 7.355 1.00 17.87 46 LEU F CA 1
ATOM 9075 C C . LEU F 1 48 ? -2.261 50.383 7.845 1.00 17.83 46 LEU F C 1
ATOM 9076 O O . LEU F 1 48 ? -2.337 50.134 9.044 1.00 18.41 46 LEU F O 1
ATOM 9081 N N . HIS F 1 49 ? -2.722 49.556 6.919 1.00 18.02 47 HIS F N 1
ATOM 9082 C CA . HIS F 1 49 ? -3.435 48.322 7.255 1.00 18.04 47 HIS F CA 1
ATOM 9083 C C . HIS F 1 49 ? -2.870 47.127 6.480 1.00 18.83 47 HIS F C 1
ATOM 9084 O O . HIS F 1 49 ? -3.527 46.622 5.566 1.00 19.16 47 HIS F O 1
ATOM 9091 N N . PRO F 1 50 ? -1.646 46.677 6.840 1.00 19.30 48 PRO F N 1
ATOM 9092 C CA . PRO F 1 50 ? -1.080 45.492 6.197 1.00 19.68 48 PRO F CA 1
ATOM 9093 C C . PRO F 1 50 ? -1.935 44.231 6.391 1.00 20.45 48 PRO F C 1
ATOM 9094 O O . PRO F 1 50 ? -1.744 43.269 5.662 1.00 20.51 48 PRO F O 1
ATOM 9098 N N . GLU F 1 51 ? -2.869 44.236 7.346 1.00 21.43 49 GLU F N 1
ATOM 9099 C CA . GLU F 1 51 ? -3.776 43.091 7.532 1.00 22.88 49 GLU F CA 1
ATOM 9100 C C . GLU F 1 51 ? -4.843 43.004 6.446 1.00 22.92 49 GLU F C 1
ATOM 9101 O O . GLU F 1 51 ? -5.633 42.051 6.448 1.00 22.81 49 GLU F O 1
ATOM 9107 N N . PHE F 1 52 ? -4.892 43.993 5.546 1.00 22.85 50 PHE F N 1
ATOM 9108 C CA . PHE F 1 52 ? -5.767 43.897 4.365 1.00 22.83 50 PHE F CA 1
ATOM 9109 C C . PHE F 1 52 ? -5.396 42.670 3.512 1.00 23.53 50 PHE F C 1
ATOM 9110 O O . PHE F 1 52 ? -6.260 42.057 2.880 1.00 22.75 50 PHE F O 1
ATOM 9118 N N . ILE F 1 53 ? -4.103 42.338 3.516 1.00 24.34 51 ILE F N 1
ATOM 9119 C CA . ILE F 1 53 ? -3.593 41.105 2.918 1.00 25.26 51 ILE F CA 1
ATOM 9120 C C . ILE F 1 53 ? -2.903 40.332 4.048 1.00 26.04 51 ILE F C 1
ATOM 9121 O O . ILE F 1 53 ? -1.695 40.471 4.240 1.00 26.62 51 ILE F O 1
ATOM 9126 N N . PRO F 1 54 ? -3.674 39.549 4.830 1.00 26.64 52 PRO F N 1
ATOM 9127 C CA . PRO F 1 54 ? -3.101 38.859 5.998 1.00 27.16 52 PRO F CA 1
ATOM 9128 C C . PRO F 1 54 ? -2.061 37.784 5.651 1.00 27.60 52 PRO F C 1
ATOM 9129 O O . PRO F 1 54 ? -2.363 36.826 4.944 1.00 27.75 52 PRO F O 1
ATOM 9133 N N . GLY F 1 55 ? -0.844 37.964 6.159 1.00 27.94 53 GLY F N 1
ATOM 9134 C CA . GLY F 1 55 ? 0.260 37.020 5.946 1.00 28.00 53 GLY F CA 1
ATOM 9135 C C . GLY F 1 55 ? 0.761 37.014 4.514 1.00 27.69 53 GLY F C 1
ATOM 9136 O O . GLY F 1 55 ? 1.344 36.031 4.057 1.00 27.79 53 GLY F O 1
ATOM 9137 N N . GLY F 1 56 ? 0.520 38.113 3.806 1.00 27.39 54 GLY F N 1
ATOM 9138 C CA . GLY F 1 56 ? 0.940 38.246 2.415 1.00 26.91 54 GLY F CA 1
ATOM 9139 C C . GLY F 1 56 ? 0.162 37.362 1.458 1.00 26.38 54 GLY F C 1
ATOM 9140 O O . GLY F 1 56 ? 0.626 37.077 0.360 1.00 26.86 54 GLY F O 1
ATOM 9141 N N . ASP F 1 57 ? -1.026 36.936 1.877 1.00 25.72 55 ASP F N 1
ATOM 9142 C CA . ASP F 1 57 ? -1.836 35.957 1.149 1.00 24.68 55 ASP F CA 1
ATOM 9143 C C . ASP F 1 57 ? -3.045 36.661 0.517 1.00 24.09 55 ASP F C 1
ATOM 9144 O O . ASP F 1 57 ? -4.035 36.937 1.205 1.00 23.90 55 ASP F O 1
ATOM 9149 N N . ILE F 1 58 ? -2.962 36.959 -0.783 1.00 23.24 56 ILE F N 1
ATOM 9150 C CA . ILE F 1 58 ? -4.042 37.677 -1.487 1.00 22.77 56 ILE F CA 1
ATOM 9151 C C . ILE F 1 58 ? -5.361 36.904 -1.548 1.00 22.25 56 ILE F C 1
ATOM 9152 O O . ILE F 1 58 ? -6.406 37.509 -1.714 1.00 21.73 56 ILE F O 1
ATOM 9157 N N . SER F 1 59 ? -5.311 35.582 -1.379 1.00 21.98 57 SER F N 1
ATOM 9158 C CA . SER F 1 59 ? -6.524 34.757 -1.351 1.00 21.94 57 SER F CA 1
ATOM 9159 C C . SER F 1 59 ? -7.400 35.057 -0.133 1.00 21.90 57 SER F C 1
ATOM 9160 O O . SER F 1 59 ? -8.575 34.702 -0.108 1.00 21.92 57 SER F O 1
ATOM 9163 N N A LYS F 1 60 ? -6.814 35.714 0.864 0.50 21.80 58 LYS F N 1
ATOM 9164 N N B LYS F 1 60 ? -6.803 35.718 0.861 0.50 21.61 58 LYS F N 1
ATOM 9165 C CA A LYS F 1 60 ? -7.523 36.081 2.079 0.50 21.77 58 LYS F CA 1
ATOM 9166 C CA B LYS F 1 60 ? -7.467 36.090 2.107 0.50 21.41 58 LYS F CA 1
ATOM 9167 C C A LYS F 1 60 ? -7.636 37.608 2.204 0.50 21.63 58 LYS F C 1
ATOM 9168 C C B LYS F 1 60 ? -7.775 37.592 2.170 0.50 21.41 58 LYS F C 1
ATOM 9169 O O A LYS F 1 60 ? -7.815 38.129 3.297 0.50 21.37 58 LYS F O 1
ATOM 9170 O O B LYS F 1 60 ? -8.223 38.084 3.200 0.50 21.17 58 LYS F O 1
ATOM 9181 N N . ALA F 1 61 ? -7.531 38.307 1.071 1.00 21.47 59 ALA F N 1
ATOM 9182 C CA . ALA F 1 61 ? -7.680 39.766 1.018 1.00 21.20 59 ALA F CA 1
ATOM 9183 C C . ALA F 1 61 ? -9.006 40.220 1.638 1.00 21.57 59 ALA F C 1
ATOM 9184 O O . ALA F 1 61 ? -10.054 39.606 1.375 1.00 21.72 59 ALA F O 1
ATOM 9186 N N . ASP F 1 62 ? -8.946 41.281 2.449 1.00 21.31 60 ASP F N 1
ATOM 9187 C CA . ASP F 1 62 ? -10.134 41.938 3.021 1.00 21.28 60 ASP F CA 1
ATOM 9188 C C . ASP F 1 62 ? -11.120 42.292 1.906 1.00 20.94 60 ASP F C 1
ATOM 9189 O O . ASP F 1 62 ? -10.730 42.954 0.930 1.00 20.18 60 ASP F O 1
ATOM 9194 N N A GLN F 1 63 ? -12.368 41.847 2.072 0.50 21.01 61 GLN F N 1
ATOM 9195 N N B GLN F 1 63 ? -12.375 41.842 2.046 0.50 21.21 61 GLN F N 1
ATOM 9196 C CA A GLN F 1 63 ? -13.474 42.116 1.142 0.50 21.47 61 GLN F CA 1
ATOM 9197 C CA B GLN F 1 63 ? -13.468 42.157 1.098 0.50 21.37 61 GLN F CA 1
ATOM 9198 C C A GLN F 1 63 ? -13.716 43.602 0.832 0.50 21.32 61 GLN F C 1
ATOM 9199 C C B GLN F 1 63 ? -13.615 43.642 0.801 0.50 21.36 61 GLN F C 1
ATOM 9200 O O A GLN F 1 63 ? -13.950 43.957 -0.328 0.50 21.29 61 GLN F O 1
ATOM 9201 O O B GLN F 1 63 ? -13.701 44.036 -0.369 0.50 21.34 61 GLN F O 1
ATOM 9212 N N . GLN F 1 64 ? -13.660 44.465 1.849 1.00 21.36 62 GLN F N 1
ATOM 9213 C CA . GLN F 1 64 ? -13.933 45.911 1.656 1.00 21.80 62 GLN F CA 1
ATOM 9214 C C . GLN F 1 64 ? -12.787 46.615 0.932 1.00 20.86 62 GLN F C 1
ATOM 9215 O O . GLN F 1 64 ? -13.001 47.489 0.093 1.00 20.69 62 GLN F O 1
ATOM 9221 N N . TYR F 1 65 ? -11.570 46.228 1.283 1.00 20.45 63 TYR F N 1
ATOM 9222 C CA . TYR F 1 65 ? -10.380 46.636 0.550 1.00 19.65 63 TYR F CA 1
ATOM 9223 C C . TYR F 1 65 ? -10.459 46.291 -0.955 1.00 19.40 63 TYR F C 1
ATOM 9224 O O . TYR F 1 65 ? -10.248 47.149 -1.810 1.00 20.07 63 TYR F O 1
ATOM 9233 N N . SER F 1 66 ? -10.782 45.037 -1.254 1.00 19.34 64 SER F N 1
ATOM 9234 C CA . SER F 1 66 ? -10.939 44.531 -2.615 1.00 19.32 64 SER F CA 1
ATOM 9235 C C . SER F 1 66 ? -12.030 45.245 -3.391 1.00 19.27 64 SER F C 1
ATOM 9236 O O . SER F 1 66 ? -11.844 45.570 -4.572 1.00 18.90 64 SER F O 1
ATOM 9239 N N . THR F 1 67 ? -13.160 45.497 -2.727 1.00 19.15 65 THR F N 1
ATOM 9240 C CA . THR F 1 67 ? -14.250 46.276 -3.321 1.00 19.15 65 THR F CA 1
ATOM 9241 C C . THR F 1 67 ? -13.792 47.678 -3.751 1.00 19.37 65 THR F C 1
ATOM 9242 O O . THR F 1 67 ? -14.072 48.114 -4.850 1.00 19.86 65 THR F O 1
ATOM 9246 N N . LEU F 1 68 ? -13.051 48.354 -2.893 1.00 19.43 66 LEU F N 1
ATOM 9247 C CA . LEU F 1 68 ? -12.439 49.631 -3.240 1.00 19.48 66 LEU F CA 1
ATOM 9248 C C . LEU F 1 68 ? -11.584 49.561 -4.500 1.00 19.28 66 LEU F C 1
ATOM 9249 O O . LEU F 1 68 ? -11.596 50.488 -5.314 1.00 19.55 66 LEU F O 1
ATOM 9254 N N . LEU F 1 69 ? -10.813 48.480 -4.618 1.00 18.84 67 LEU F N 1
ATOM 9255 C CA . LEU F 1 69 ? -9.916 48.257 -5.753 1.00 18.57 67 LEU F CA 1
ATOM 9256 C C . LEU F 1 69 ? -10.683 47.967 -7.036 1.00 18.21 67 LEU F C 1
ATOM 9257 O O . LEU F 1 69 ? -10.346 48.526 -8.078 1.00 17.61 67 LEU F O 1
ATOM 9262 N N . ALA F 1 70 ? -11.706 47.113 -6.944 1.00 18.73 68 ALA F N 1
ATOM 9263 C CA . ALA F 1 70 ? -12.689 46.901 -8.044 1.00 20.08 68 ALA F CA 1
ATOM 9264 C C . ALA F 1 70 ? -13.331 48.193 -8.541 1.00 20.50 68 ALA F C 1
ATOM 9265 O O . ALA F 1 70 ? -13.430 48.395 -9.750 1.00 20.32 68 ALA F O 1
ATOM 9267 N N A GLN F 1 71 ? -13.754 49.062 -7.615 0.50 21.04 69 GLN F N 1
ATOM 9268 N N B GLN F 1 71 ? -13.735 49.059 -7.607 0.50 21.44 69 GLN F N 1
ATOM 9269 C CA A GLN F 1 71 ? -14.349 50.360 -7.980 0.50 21.17 69 GLN F CA 1
ATOM 9270 C CA B GLN F 1 71 ? -14.354 50.352 -7.936 0.50 22.02 69 GLN F CA 1
ATOM 9271 C C A GLN F 1 71 ? -13.331 51.195 -8.742 0.50 21.50 69 GLN F C 1
ATOM 9272 C C B GLN F 1 71 ? -13.353 51.259 -8.653 0.50 21.98 69 GLN F C 1
ATOM 9273 O O A GLN F 1 71 ? -13.674 51.917 -9.671 0.50 21.53 69 GLN F O 1
ATOM 9274 O O B GLN F 1 71 ? -13.731 52.083 -9.479 0.50 21.97 69 GLN F O 1
ATOM 9285 N N . GLU F 1 72 ? -12.077 51.091 -8.322 1.00 21.86 70 GLU F N 1
ATOM 9286 C CA . GLU F 1 72 ? -10.987 51.862 -8.921 1.00 22.59 70 GLU F CA 1
ATOM 9287 C C . GLU F 1 72 ? -10.718 51.399 -10.363 1.00 22.55 70 GLU F C 1
ATOM 9288 O O . GLU F 1 72 ? -10.483 52.210 -11.274 1.00 23.21 70 GLU F O 1
ATOM 9294 N N . ILE F 1 73 ? -10.786 50.087 -10.559 1.00 22.53 71 ILE F N 1
ATOM 9295 C CA . ILE F 1 73 ? -10.691 49.473 -11.882 1.00 22.16 71 ILE F CA 1
ATOM 9296 C C . ILE F 1 73 ? -11.854 49.937 -12.764 1.00 22.12 71 ILE F C 1
ATOM 9297 O O . ILE F 1 73 ? -11.641 50.420 -13.881 1.00 22.33 71 ILE F O 1
ATOM 9302 N N . ALA F 1 74 ? -13.075 49.821 -12.249 1.00 22.03 72 ALA F N 1
ATOM 9303 C CA . ALA F 1 74 ? -14.267 50.297 -12.960 1.00 22.38 72 ALA F CA 1
ATOM 9304 C C . ALA F 1 74 ? -14.185 51.781 -13.347 1.00 22.95 72 ALA F C 1
ATOM 9305 O O . ALA F 1 74 ? -14.632 52.172 -14.427 1.00 23.73 72 ALA F O 1
ATOM 9307 N N . ASN F 1 75 ? -13.608 52.602 -12.486 1.00 22.79 73 ASN F N 1
ATOM 9308 C CA . ASN F 1 75 ? -13.450 54.011 -12.806 1.00 23.68 73 ASN F CA 1
ATOM 9309 C C . ASN F 1 75 ? -12.415 54.295 -13.914 1.00 23.90 73 ASN F C 1
ATOM 9310 O O . ASN F 1 75 ? -12.604 55.195 -14.744 1.00 23.72 73 ASN F O 1
ATOM 9315 N N . GLY F 1 76 ? -11.328 53.531 -13.912 1.00 23.90 74 GLY F N 1
ATOM 9316 C CA . GLY F 1 76 ? -10.338 53.597 -14.976 1.00 24.53 74 GLY F CA 1
ATOM 9317 C C . GLY F 1 76 ? -10.949 53.248 -16.310 1.00 25.02 74 GLY F C 1
ATOM 9318 O O . GLY F 1 76 ? -10.659 53.906 -17.306 1.00 25.76 74 GLY F O 1
ATOM 9319 N N . VAL F 1 77 ? -11.799 52.213 -16.330 1.00 25.26 75 VAL F N 1
ATOM 9320 C CA . VAL F 1 77 ? -12.566 51.873 -17.522 1.00 25.17 75 VAL F CA 1
ATOM 9321 C C . VAL F 1 77 ? -13.396 53.071 -18.016 1.00 25.53 75 VAL F C 1
ATOM 9322 O O . VAL F 1 77 ? -13.396 53.372 -19.216 1.00 25.82 75 VAL F O 1
ATOM 9326 N N . THR F 1 78 ? -14.090 53.763 -17.121 1.00 25.77 76 THR F N 1
ATOM 9327 C CA . THR F 1 78 ? -14.969 54.835 -17.595 1.00 26.62 76 THR F CA 1
ATOM 9328 C C . THR F 1 78 ? -14.179 56.044 -18.121 1.00 26.88 76 THR F C 1
ATOM 9329 O O . THR F 1 78 ? -14.598 56.681 -19.091 1.00 27.00 76 THR F O 1
ATOM 9333 N N . ILE F 1 79 ? -13.035 56.327 -17.496 1.00 27.75 77 ILE F N 1
ATOM 9334 C CA . ILE F 1 79 ? -12.080 57.343 -17.985 1.00 28.49 77 ILE F CA 1
ATOM 9335 C C . ILE F 1 79 ? -11.532 57.021 -19.386 1.00 28.96 77 ILE F C 1
ATOM 9336 O O . ILE F 1 79 ? -11.424 57.909 -20.239 1.00 28.99 77 ILE F O 1
ATOM 9341 N N . GLY F 1 80 ? -11.205 55.752 -19.627 1.00 29.44 78 GLY F N 1
ATOM 9342 C CA . GLY F 1 80 ? -10.854 55.303 -20.965 1.00 29.71 78 GLY F CA 1
ATOM 9343 C C . GLY F 1 80 ? -11.904 55.728 -21.983 1.00 30.54 78 GLY F C 1
ATOM 9344 O O . GLY F 1 80 ? -11.563 56.241 -23.064 1.00 30.36 78 GLY F O 1
ATOM 9345 N N . PHE F 1 81 ? -13.182 55.531 -21.635 1.00 30.89 79 PHE F N 1
ATOM 9346 C CA . PHE F 1 81 ? -14.292 55.910 -22.513 1.00 30.93 79 PHE F CA 1
ATOM 9347 C C . PHE F 1 81 ? -14.441 57.425 -22.671 1.00 30.78 79 PHE F C 1
ATOM 9348 O O . PHE F 1 81 ? -14.700 57.909 -23.772 1.00 30.80 79 PHE F O 1
ATOM 9356 N N . ARG F 1 82 ? -14.276 58.170 -21.581 1.00 30.69 80 ARG F N 1
ATOM 9357 C CA . ARG F 1 82 ? -14.484 59.623 -21.605 1.00 30.73 80 ARG F CA 1
ATOM 9358 C C . ARG F 1 82 ? -13.304 60.396 -22.232 1.00 30.62 80 ARG F C 1
ATOM 9359 O O . ARG F 1 82 ? -13.453 61.558 -22.613 1.00 30.39 80 ARG F O 1
ATOM 9375 N N . VAL F 1 84 ? -12.154 59.827 -25.103 1.00 29.41 82 VAL F N 1
ATOM 9376 C CA . VAL F 1 84 ? -12.500 60.014 -26.533 1.00 29.12 82 VAL F CA 1
ATOM 9377 C C . VAL F 1 84 ? -13.156 61.377 -26.817 1.00 28.93 82 VAL F C 1
ATOM 9378 O O . VAL F 1 84 ? -12.778 62.072 -27.768 1.00 28.97 82 VAL F O 1
ATOM 9382 N N A ASN F 1 85 ? -14.106 61.744 -25.955 0.50 28.74 83 ASN F N 1
ATOM 9383 N N B ASN F 1 85 ? -14.141 61.762 -26.012 0.50 28.91 83 ASN F N 1
ATOM 9384 C CA A ASN F 1 85 ? -15.004 62.879 -26.175 0.50 28.40 83 ASN F CA 1
ATOM 9385 C CA B ASN F 1 85 ? -14.844 63.022 -26.252 0.50 28.73 83 ASN F CA 1
ATOM 9386 C C A ASN F 1 85 ? -14.891 64.018 -25.154 0.50 28.60 83 ASN F C 1
ATOM 9387 C C B ASN F 1 85 ? -14.440 64.124 -25.283 0.50 28.82 83 ASN F C 1
ATOM 9388 O O A ASN F 1 85 ? -15.397 65.119 -25.392 0.50 28.55 83 ASN F O 1
ATOM 9389 O O B ASN F 1 85 ? -14.298 65.288 -25.673 0.50 28.87 83 ASN F O 1
ATOM 9398 N N . GLU F 1 86 ? -14.235 63.745 -24.025 1.00 28.66 84 GLU F N 1
ATOM 9399 C CA . GLU F 1 86 ? -14.059 64.727 -22.948 1.00 28.91 84 GLU F CA 1
ATOM 9400 C C . GLU F 1 86 ? -12.595 64.907 -22.542 1.00 28.38 84 GLU F C 1
ATOM 9401 O O . GLU F 1 86 ? -12.289 65.112 -21.354 1.00 28.42 84 GLU F O 1
ATOM 9407 N N . LYS F 1 87 ? -11.699 64.843 -23.523 1.00 27.94 85 LYS F N 1
ATOM 9408 C CA . LYS F 1 87 ? -10.263 64.898 -23.262 1.00 28.08 85 LYS F CA 1
ATOM 9409 C C . LYS F 1 87 ? -9.849 66.143 -22.483 1.00 27.63 85 LYS F C 1
ATOM 9410 O O . LYS F 1 87 ? -9.083 66.027 -21.525 1.00 27.66 85 LYS F O 1
ATOM 9416 N N A GLU F 1 88 ? -10.343 67.319 -22.872 0.50 27.58 86 GLU F N 1
ATOM 9417 N N B GLU F 1 88 ? -10.361 67.308 -22.900 0.50 27.56 86 GLU F N 1
ATOM 9418 C CA A GLU F 1 88 ? -9.991 68.551 -22.156 0.50 27.30 86 GLU F CA 1
ATOM 9419 C CA B GLU F 1 88 ? -10.132 68.586 -22.208 0.50 27.25 86 GLU F CA 1
ATOM 9420 C C A GLU F 1 88 ? -10.245 68.484 -20.650 0.50 26.94 86 GLU F C 1
ATOM 9421 C C B GLU F 1 88 ? -10.259 68.466 -20.695 0.50 26.90 86 GLU F C 1
ATOM 9422 O O A GLU F 1 88 ? -9.355 68.818 -19.866 0.50 26.98 86 GLU F O 1
ATOM 9423 O O B GLU F 1 88 ? -9.308 68.738 -19.962 0.50 26.89 86 GLU F O 1
ATOM 9434 N N . ARG F 1 89 ? -11.440 68.042 -20.252 1.00 26.93 87 ARG F N 1
ATOM 9435 C CA . ARG F 1 89 ? -11.817 67.981 -18.823 1.00 26.72 87 ARG F CA 1
ATOM 9436 C C . ARG F 1 89 ? -11.093 66.871 -18.080 1.00 26.87 87 ARG F C 1
ATOM 9437 O O . ARG F 1 89 ? -10.545 67.083 -16.988 1.00 27.34 87 ARG F O 1
ATOM 9445 N N . VAL F 1 90 ? -11.107 65.680 -18.671 1.00 27.05 88 VAL F N 1
ATOM 9446 C CA . VAL F 1 90 ? -10.456 64.518 -18.089 1.00 27.06 88 VAL F CA 1
ATOM 9447 C C . VAL F 1 90 ? -8.996 64.870 -17.793 1.00 27.21 88 VAL F C 1
ATOM 9448 O O . VAL F 1 90 ? -8.511 64.635 -16.696 1.00 26.86 88 VAL F O 1
ATOM 9452 N N . CYS F 1 91 ? -8.330 65.500 -18.750 1.00 27.25 89 CYS F N 1
ATOM 9453 C CA . CYS F 1 91 ? -6.918 65.836 -18.602 1.00 27.91 89 CYS F CA 1
ATOM 9454 C C . CYS F 1 91 ? -6.623 67.006 -17.672 1.00 27.44 89 CYS F C 1
ATOM 9455 O O . CYS F 1 91 ? -5.839 66.870 -16.734 1.00 26.89 89 CYS F O 1
ATOM 9458 N N . ASN F 1 92 ? -7.270 68.140 -17.942 1.00 27.52 90 ASN F N 1
ATOM 9459 C CA . ASN F 1 92 ? -6.947 69.403 -17.295 1.00 27.41 90 ASN F CA 1
ATOM 9460 C C . ASN F 1 92 ? -7.839 69.785 -16.121 1.00 27.22 90 ASN F C 1
ATOM 9461 O O . ASN F 1 92 ? -7.556 70.758 -15.429 1.00 27.23 90 ASN F O 1
ATOM 9466 N N . VAL F 1 93 ? -8.911 69.037 -15.888 1.00 27.33 91 VAL F N 1
ATOM 9467 C CA . VAL F 1 93 ? -9.709 69.246 -14.664 1.00 27.90 91 VAL F CA 1
ATOM 9468 C C . VAL F 1 93 ? -9.585 68.090 -13.667 1.00 28.22 91 VAL F C 1
ATOM 9469 O O . VAL F 1 93 ? -9.452 68.309 -12.466 1.00 28.98 91 VAL F O 1
ATOM 9473 N N . GLU F 1 94 ? -9.573 66.864 -14.176 1.00 28.97 92 GLU F N 1
ATOM 9474 C CA . GLU F 1 94 ? -9.612 65.677 -13.331 1.00 29.01 92 GLU F CA 1
ATOM 9475 C C . GLU F 1 94 ? -8.256 65.030 -13.020 1.00 28.96 92 GLU F C 1
ATOM 9476 O O . GLU F 1 94 ? -7.896 64.847 -11.847 1.00 29.18 92 GLU F O 1
ATOM 9482 N N . ILE F 1 95 ? -7.500 64.706 -14.057 1.00 28.49 93 ILE F N 1
ATOM 9483 C CA . ILE F 1 95 ? -6.344 63.836 -13.893 1.00 28.18 93 ILE F CA 1
ATOM 9484 C C . ILE F 1 95 ? -4.997 64.533 -13.597 1.00 28.00 93 ILE F C 1
ATOM 9485 O O . ILE F 1 95 ? -4.387 64.307 -12.541 1.00 27.59 93 ILE F O 1
ATOM 9490 N N . LEU F 1 96 ? -4.523 65.378 -14.503 1.00 27.88 94 LEU F N 1
ATOM 9491 C CA . LEU F 1 96 ? -3.207 65.994 -14.274 1.00 27.53 94 LEU F CA 1
ATOM 9492 C C . LEU F 1 96 ? -3.188 66.851 -12.988 1.00 27.38 94 LEU F C 1
ATOM 9493 O O . LEU F 1 96 ? -2.221 66.789 -12.228 1.00 27.13 94 LEU F O 1
ATOM 9498 N N . PRO F 1 97 ? -4.262 67.635 -12.726 1.00 27.55 95 PRO F N 1
ATOM 9499 C CA . PRO F 1 97 ? -4.314 68.353 -11.447 1.00 27.45 95 PRO F CA 1
ATOM 9500 C C . PRO F 1 97 ? -4.295 67.440 -10.221 1.00 27.86 95 PRO F C 1
ATOM 9501 O O . PRO F 1 97 ? -3.676 67.780 -9.213 1.00 28.28 95 PRO F O 1
ATOM 9505 N N . LEU F 1 98 ? -4.955 66.292 -10.304 1.00 27.77 96 LEU F N 1
ATOM 9506 C CA . LEU F 1 98 ? -4.880 65.300 -9.241 1.00 27.62 96 LEU F CA 1
ATOM 9507 C C . LEU F 1 98 ? -3.449 64.809 -9.043 1.00 27.55 96 LEU F C 1
ATOM 9508 O O . LEU F 1 98 ? -2.967 64.721 -7.918 1.00 27.63 96 LEU F O 1
ATOM 9513 N N . LEU F 1 99 ? -2.782 64.469 -10.137 1.00 27.32 97 LEU F N 1
ATOM 9514 C CA . LEU F 1 99 ? -1.449 63.924 -10.044 1.00 27.42 97 LEU F CA 1
ATOM 9515 C C . LEU F 1 99 ? -0.472 64.951 -9.494 1.00 28.00 97 LEU F C 1
ATOM 9516 O O . LEU F 1 99 ? 0.309 64.643 -8.587 1.00 27.43 97 LEU F O 1
ATOM 9521 N N . THR F 1 100 ? -0.547 66.165 -10.048 1.00 28.36 98 THR F N 1
ATOM 9522 C CA . THR F 1 100 ? 0.242 67.312 -9.601 1.00 28.92 98 THR F CA 1
ATOM 9523 C C . THR F 1 100 ? 0.020 67.592 -8.117 1.00 29.19 98 THR F C 1
ATOM 9524 O O . THR F 1 100 ? 0.982 67.729 -7.380 1.00 29.48 98 THR F O 1
ATOM 9528 N N . SER F 1 101 ? -1.242 67.646 -7.689 1.00 29.58 99 SER F N 1
ATOM 9529 C CA . SER F 1 101 ? -1.590 68.094 -6.343 1.00 30.29 99 SER F CA 1
ATOM 9530 C C . SER F 1 101 ? -1.149 67.084 -5.287 1.00 29.99 99 SER F C 1
ATOM 9531 O O . SER F 1 101 ? -0.583 67.469 -4.262 1.00 30.55 99 SER F O 1
ATOM 9542 N N . ALA F 1 103 ? 1.370 65.067 -5.563 1.00 27.21 101 ALA F N 1
ATOM 9543 C CA . ALA F 1 103 ? 2.825 65.073 -5.507 1.00 26.56 101 ALA F CA 1
ATOM 9544 C C . ALA F 1 103 ? 3.295 66.188 -4.583 1.00 26.19 101 ALA F C 1
ATOM 9545 O O . ALA F 1 103 ? 4.110 65.960 -3.703 1.00 26.35 101 ALA F O 1
ATOM 9547 N N . GLN F 1 104 ? 2.740 67.385 -4.782 1.00 26.22 102 GLN F N 1
ATOM 9548 C CA . GLN F 1 104 ? 3.059 68.569 -3.989 1.00 26.23 102 GLN F CA 1
ATOM 9549 C C . GLN F 1 104 ? 2.651 68.410 -2.525 1.00 25.40 102 GLN F C 1
ATOM 9550 O O . GLN F 1 104 ? 3.427 68.754 -1.622 1.00 25.24 102 GLN F O 1
ATOM 9556 N N . ASN F 1 105 ? 1.455 67.875 -2.290 1.00 24.38 103 ASN F N 1
ATOM 9557 C CA . ASN F 1 105 ? 0.971 67.699 -0.923 1.00 24.01 103 ASN F CA 1
ATOM 9558 C C . ASN F 1 105 ? 1.787 66.678 -0.134 1.00 24.33 103 ASN F C 1
ATOM 9559 O O . ASN F 1 105 ? 2.193 66.948 1.003 1.00 24.23 103 ASN F O 1
ATOM 9564 N N . LEU F 1 106 ? 2.070 65.546 -0.775 1.00 24.36 104 LEU F N 1
ATOM 9565 C CA . LEU F 1 106 ? 2.936 64.505 -0.232 1.00 24.96 104 LEU F CA 1
ATOM 9566 C C . LEU F 1 106 ? 4.343 64.976 0.103 1.00 25.42 104 LEU F C 1
ATOM 9567 O O . LEU F 1 106 ? 4.905 64.568 1.142 1.00 26.45 104 LEU F O 1
ATOM 9572 N N . ASP F 1 107 ? 4.933 65.808 -0.754 1.00 24.88 105 ASP F N 1
ATOM 9573 C CA . ASP F 1 107 ? 6.270 66.316 -0.455 1.00 24.98 105 ASP F CA 1
ATOM 9574 C C . ASP F 1 107 ? 6.263 67.321 0.705 1.00 24.31 105 ASP F C 1
ATOM 9575 O O . ASP F 1 107 ? 7.202 67.354 1.502 1.00 24.04 105 ASP F O 1
ATOM 9580 N N A ARG F 1 108 ? 5.209 68.135 0.784 0.50 23.99 106 ARG F N 1
ATOM 9581 N N B ARG F 1 108 ? 5.186 68.096 0.795 0.50 24.14 106 ARG F N 1
ATOM 9582 C CA A ARG F 1 108 ? 4.967 69.007 1.939 0.50 23.97 106 ARG F CA 1
ATOM 9583 C CA B ARG F 1 108 ? 4.924 69.013 1.903 0.50 24.26 106 ARG F CA 1
ATOM 9584 C C A ARG F 1 108 ? 4.892 68.198 3.231 0.50 23.72 106 ARG F C 1
ATOM 9585 C C B ARG F 1 108 ? 4.771 68.278 3.243 0.50 23.88 106 ARG F C 1
ATOM 9586 O O A ARG F 1 108 ? 5.559 68.526 4.208 0.50 23.83 106 ARG F O 1
ATOM 9587 O O B ARG F 1 108 ? 5.265 68.740 4.268 0.50 24.03 106 ARG F O 1
ATOM 9602 N N . ILE F 1 109 ? 4.098 67.131 3.219 1.00 23.83 107 ILE F N 1
ATOM 9603 C CA . ILE F 1 109 ? 3.910 66.281 4.408 1.00 23.65 107 ILE F CA 1
ATOM 9604 C C . ILE F 1 109 ? 5.230 65.612 4.851 1.00 24.09 107 ILE F C 1
ATOM 9605 O O . ILE F 1 109 ? 5.556 65.593 6.035 1.00 23.90 107 ILE F O 1
ATOM 9610 N N . LYS F 1 110 ? 6.001 65.124 3.885 1.00 24.31 108 LYS F N 1
ATOM 9611 C CA . LYS F 1 110 ? 7.277 64.478 4.152 1.00 24.93 108 LYS F CA 1
ATOM 9612 C C . LYS F 1 110 ? 8.349 65.458 4.638 1.00 25.38 108 LYS F C 1
ATOM 9613 O O . LYS F 1 110 ? 9.169 65.098 5.476 1.00 25.91 108 LYS F O 1
ATOM 9619 N N . ALA F 1 111 ? 8.345 66.688 4.117 1.00 25.21 109 ALA F N 1
ATOM 9620 C CA . ALA F 1 111 ? 9.240 67.741 4.622 1.00 24.76 109 ALA F CA 1
ATOM 9621 C C . ALA F 1 111 ? 8.910 68.130 6.060 1.00 24.74 109 ALA F C 1
ATOM 9622 O O . ALA F 1 111 ? 9.801 68.491 6.826 1.00 24.77 109 ALA F O 1
ATOM 9624 N N A ARG F 1 112 ? 7.632 68.042 6.412 0.50 24.81 110 ARG F N 1
ATOM 9625 N N B ARG F 1 112 ? 7.631 68.044 6.417 0.50 24.79 110 ARG F N 1
ATOM 9626 C CA A ARG F 1 112 ? 7.127 68.500 7.706 0.50 24.99 110 ARG F CA 1
ATOM 9627 C CA B ARG F 1 112 ? 7.132 68.511 7.711 0.50 24.94 110 ARG F CA 1
ATOM 9628 C C A ARG F 1 112 ? 7.311 67.487 8.829 0.50 24.95 110 ARG F C 1
ATOM 9629 C C B ARG F 1 112 ? 7.273 67.490 8.840 0.50 24.92 110 ARG F C 1
ATOM 9630 O O A ARG F 1 112 ? 7.636 67.859 9.958 0.50 25.13 110 ARG F O 1
ATOM 9631 O O B ARG F 1 112 ? 7.548 67.860 9.983 0.50 25.11 110 ARG F O 1
ATOM 9646 N N . PHE F 1 113 ? 7.089 66.213 8.515 1.00 25.19 111 PHE F N 1
ATOM 9647 C CA . PHE F 1 113 ? 7.059 65.143 9.526 1.00 25.59 111 PHE F CA 1
ATOM 9648 C C . PHE F 1 113 ? 8.149 64.087 9.349 1.00 25.71 111 PHE F C 1
ATOM 9649 O O . PHE F 1 113 ? 8.392 63.271 10.253 1.00 25.33 111 PHE F O 1
ATOM 9657 N N . GLY F 1 114 ? 8.820 64.130 8.203 1.00 25.34 112 GLY F N 1
ATOM 9658 C CA . GLY F 1 114 ? 9.897 63.190 7.921 1.00 25.63 112 GLY F CA 1
ATOM 9659 C C . GLY F 1 114 ? 9.331 61.860 7.452 1.00 25.24 112 GLY F C 1
ATOM 9660 O O . GLY F 1 114 ? 8.168 61.782 7.053 1.00 24.92 112 GLY F O 1
ATOM 9661 N N . SER F 1 115 ? 10.158 60.819 7.518 1.00 24.94 113 SER F N 1
ATOM 9662 C CA . SER F 1 115 ? 9.784 59.489 7.040 1.00 25.17 113 SER F CA 1
ATOM 9663 C C . SER F 1 115 ? 8.663 58.800 7.839 1.00 24.48 113 SER F C 1
ATOM 9664 O O . SER F 1 115 ? 7.987 57.918 7.322 1.00 24.85 113 SER F O 1
ATOM 9667 N N . GLY F 1 116 ? 8.469 59.210 9.090 1.00 24.70 114 GLY F N 1
ATOM 9668 C CA . GLY F 1 116 ? 7.454 58.612 9.963 1.00 24.37 114 GLY F CA 1
ATOM 9669 C C . GLY F 1 116 ? 6.100 59.295 9.877 1.00 23.97 114 GLY F C 1
ATOM 9670 O O . GLY F 1 116 ? 5.226 59.093 10.742 1.00 23.50 114 GLY F O 1
ATOM 9671 N N . TYR F 1 117 ? 5.939 60.094 8.821 1.00 23.61 115 TYR F N 1
ATOM 9672 C CA . TYR F 1 117 ? 4.735 60.886 8.563 1.00 23.47 115 TYR F CA 1
ATOM 9673 C C . TYR F 1 117 ? 3.423 60.109 8.694 1.00 23.35 115 TYR F C 1
ATOM 9674 O O . TYR F 1 117 ? 2.377 60.674 9.039 1.00 23.16 115 TYR F O 1
ATOM 9683 N N . LEU F 1 118 ? 3.488 58.811 8.428 1.00 23.39 116 LEU F N 1
ATOM 9684 C CA . LEU F 1 118 ? 2.297 57.969 8.422 1.00 23.74 116 LEU F CA 1
ATOM 9685 C C . LEU F 1 118 ? 1.589 57.990 9.761 1.00 23.83 116 LEU F C 1
ATOM 9686 O O . LEU F 1 118 ? 0.395 57.653 9.850 1.00 23.47 116 LEU F O 1
ATOM 9691 N N . ASP F 1 119 ? 2.335 58.332 10.817 1.00 24.05 117 ASP F N 1
ATOM 9692 C CA . ASP F 1 119 ? 1.764 58.316 12.160 1.00 24.43 117 ASP F CA 1
ATOM 9693 C C . ASP F 1 119 ? 0.684 59.372 12.307 1.00 24.64 117 ASP F C 1
ATOM 9694 O O . ASP F 1 119 ? -0.215 59.226 13.145 1.00 24.64 117 ASP F O 1
ATOM 9699 N N A ARG F 1 120 ? 0.778 60.433 11.503 0.50 24.54 118 ARG F N 1
ATOM 9700 N N B ARG F 1 120 ? 0.766 60.425 11.494 0.50 24.47 118 ARG F N 1
ATOM 9701 C CA A ARG F 1 120 ? -0.252 61.474 11.466 0.50 25.05 118 ARG F CA 1
ATOM 9702 C CA B ARG F 1 120 ? -0.249 61.478 11.502 0.50 24.90 118 ARG F CA 1
ATOM 9703 C C A ARG F 1 120 ? -1.631 60.926 11.078 0.50 25.00 118 ARG F C 1
ATOM 9704 C C B ARG F 1 120 ? -1.609 61.019 10.937 0.50 24.95 118 ARG F C 1
ATOM 9705 O O A ARG F 1 120 ? -2.651 61.457 11.514 0.50 25.31 118 ARG F O 1
ATOM 9706 O O B ARG F 1 120 ? -2.605 61.714 11.110 0.50 25.34 118 ARG F O 1
ATOM 9721 N N . PHE F 1 121 ? -1.648 59.856 10.284 1.00 25.11 119 PHE F N 1
ATOM 9722 C CA . PHE F 1 121 ? -2.899 59.316 9.702 1.00 25.61 119 PHE F CA 1
ATOM 9723 C C . PHE F 1 121 ? -3.583 58.269 10.565 1.00 26.26 119 PHE F C 1
ATOM 9724 O O . PHE F 1 121 ? -4.601 57.692 10.161 1.00 26.20 119 PHE F O 1
ATOM 9732 N N . LYS F 1 122 ? -3.033 58.013 11.750 1.00 27.00 120 LYS F N 1
ATOM 9733 C CA . LYS F 1 122 ? -3.545 56.948 12.611 1.00 27.28 120 LYS F CA 1
ATOM 9734 C C . LYS F 1 122 ? -4.562 57.443 13.629 1.00 28.39 120 LYS F C 1
ATOM 9735 O O . LYS F 1 122 ? -4.754 58.662 13.801 1.00 29.23 120 LYS F O 1
ATOM 9741 N N . GLY F 1 123 ? -5.248 56.510 14.282 1.00 28.92 121 GLY F N 1
ATOM 9742 C CA . GLY F 1 123 ? -6.093 56.867 15.425 1.00 29.92 121 GLY F CA 1
ATOM 9743 C C . GLY F 1 123 ? -7.425 57.595 15.202 1.00 29.96 121 GLY F C 1
ATOM 9744 O O . GLY F 1 123 ? -8.048 58.062 16.164 1.00 30.33 121 GLY F O 1
ATOM 9745 N N . SER F 1 124 ? -7.880 57.713 13.960 1.00 29.16 122 SER F N 1
ATOM 9746 C CA . SER F 1 124 ? -9.303 57.952 13.753 1.00 28.27 122 SER F CA 1
ATOM 9747 C C . SER F 1 124 ? -9.953 56.558 13.762 1.00 27.65 122 SER F C 1
ATOM 9748 O O . SER F 1 124 ? -9.253 55.542 13.679 1.00 27.56 122 SER F O 1
ATOM 9751 N N . PRO F 1 125 ? -11.280 56.482 13.892 1.00 27.15 123 PRO F N 1
ATOM 9752 C CA . PRO F 1 125 ? -11.864 55.145 13.960 1.00 26.58 123 PRO F CA 1
ATOM 9753 C C . PRO F 1 125 ? -12.112 54.548 12.566 1.00 25.67 123 PRO F C 1
ATOM 9754 O O . PRO F 1 125 ? -12.671 53.462 12.433 1.00 25.49 123 PRO F O 1
ATOM 9758 N N . ASN F 1 126 ? -11.694 55.278 11.545 1.00 25.18 124 ASN F N 1
ATOM 9759 C CA . ASN F 1 126 ? -11.900 54.905 10.138 1.00 24.93 124 ASN F CA 1
ATOM 9760 C C . ASN F 1 126 ? -10.791 53.986 9.660 1.00 23.78 124 ASN F C 1
ATOM 9761 O O . ASN F 1 126 ? -9.624 54.358 9.729 1.00 23.90 124 ASN F O 1
ATOM 9766 N N . VAL F 1 127 ? -11.167 52.786 9.212 1.00 23.24 125 VAL F N 1
ATOM 9767 C CA . VAL F 1 127 ? -10.240 51.755 8.737 1.00 22.81 125 VAL F CA 1
ATOM 9768 C C . VAL F 1 127 ? -9.928 51.903 7.223 1.00 22.54 125 VAL F C 1
ATOM 9769 O O . VAL F 1 127 ? -8.803 51.621 6.773 1.00 22.87 125 VAL F O 1
ATOM 9773 N N . TYR F 1 128 ? -10.921 52.343 6.448 1.00 21.97 126 TYR F N 1
ATOM 9774 C CA . TYR F 1 128 ? -10.811 52.487 4.981 1.00 21.39 126 TYR F CA 1
ATOM 9775 C C . TYR F 1 128 ? -10.613 53.933 4.528 1.00 21.87 126 TYR F C 1
ATOM 9776 O O . TYR F 1 128 ? -11.100 54.853 5.188 1.00 21.60 126 TYR F O 1
ATOM 9785 N N . PRO F 1 129 ? -9.901 54.153 3.398 1.00 21.76 127 PRO F N 1
ATOM 9786 C CA . PRO F 1 129 ? -9.606 55.547 3.054 1.00 22.36 127 PRO F CA 1
ATOM 9787 C C . PRO F 1 129 ? -10.851 56.322 2.661 1.00 23.00 127 PRO F C 1
ATOM 9788 O O . PRO F 1 129 ? -10.886 57.538 2.791 1.00 22.97 127 PRO F O 1
ATOM 9792 N N . THR F 1 130 ? -11.871 55.607 2.196 1.00 23.42 128 THR F N 1
ATOM 9793 C CA . THR F 1 130 ? -13.117 56.200 1.764 1.00 23.95 128 THR F CA 1
ATOM 9794 C C . THR F 1 130 ? -14.158 56.285 2.883 1.00 23.96 128 THR F C 1
ATOM 9795 O O . THR F 1 130 ? -15.312 56.629 2.630 1.00 24.84 128 THR F O 1
ATOM 9799 N N . ASP F 1 131 ? -13.777 55.956 4.113 1.00 24.12 129 ASP F N 1
ATOM 9800 C CA . ASP F 1 131 ? -14.763 55.941 5.194 1.00 23.52 129 ASP F CA 1
ATOM 9801 C C . ASP F 1 131 ? -15.280 57.366 5.469 1.00 23.56 129 ASP F C 1
ATOM 9802 O O . ASP F 1 131 ? -14.533 58.380 5.358 1.00 21.89 129 ASP F O 1
ATOM 9807 N N . VAL F 1 132 ? -16.569 57.426 5.794 1.00 23.11 130 VAL F N 1
ATOM 9808 C CA . VAL F 1 132 ? -17.213 58.645 6.261 1.00 22.93 130 VAL F CA 1
ATOM 9809 C C . VAL F 1 132 ? -17.923 58.338 7.575 1.00 23.45 130 VAL F C 1
ATOM 9810 O O . VAL F 1 132 ? -18.737 57.401 7.678 1.00 23.03 130 VAL F O 1
ATOM 9814 N N . GLY F 1 133 ? -17.557 59.103 8.597 1.00 22.79 131 GLY F N 1
ATOM 9815 C CA . GLY F 1 133 ? -18.069 58.890 9.930 1.00 22.78 131 GLY F CA 1
ATOM 9816 C C . GLY F 1 133 ? -18.262 60.218 10.631 1.00 22.86 131 GLY F C 1
ATOM 9817 O O . GLY F 1 133 ? -18.317 61.269 9.981 1.00 22.66 131 GLY F O 1
ATOM 9818 N N . PHE F 1 134 ? -18.333 60.165 11.956 1.00 22.49 132 PHE F N 1
ATOM 9819 C CA . PHE F 1 134 ? -18.583 61.347 12.768 1.00 21.87 132 PHE F CA 1
ATOM 9820 C C . PHE F 1 134 ? -17.344 61.868 13.503 1.00 21.64 132 PHE F C 1
ATOM 9821 O O . PHE F 1 134 ? -16.565 61.100 14.082 1.00 20.36 132 PHE F O 1
ATOM 9829 N N . SER F 1 135 ? -17.176 63.187 13.490 1.00 21.89 133 SER F N 1
ATOM 9830 C CA . SER F 1 135 ? -16.231 63.803 14.383 1.00 21.72 133 SER F CA 1
ATOM 9831 C C . SER F 1 135 ? -16.714 63.578 15.826 1.00 22.74 133 SER F C 1
ATOM 9832 O O . SER F 1 135 ? -17.868 63.215 16.081 1.00 22.87 133 SER F O 1
ATOM 9835 N N . THR F 1 136 ? -15.800 63.813 16.751 1.00 23.11 134 THR F N 1
ATOM 9836 C CA . THR F 1 136 ? -15.915 63.423 18.126 1.00 23.83 134 THR F CA 1
ATOM 9837 C C . THR F 1 136 ? -15.922 64.679 19.016 1.00 22.97 134 THR F C 1
ATOM 9838 O O . THR F 1 136 ? -15.413 65.716 18.594 1.00 22.95 134 THR F O 1
ATOM 9842 N N . ASP F 1 137 ? -16.546 64.602 20.196 1.00 21.84 135 ASP F N 1
ATOM 9843 C CA . ASP F 1 137 ? -16.326 65.604 21.250 1.00 22.05 135 ASP F CA 1
ATOM 9844 C C . ASP F 1 137 ? -14.980 65.300 21.936 1.00 21.19 135 ASP F C 1
ATOM 9845 O O . ASP F 1 137 ? -14.256 64.421 21.513 1.00 21.08 135 ASP F O 1
ATOM 9850 N N . ALA F 1 138 ? -14.679 66.001 23.002 1.00 21.01 136 ALA F N 1
ATOM 9851 C CA . ALA F 1 138 ? -13.416 65.842 23.726 1.00 22.30 136 ALA F CA 1
ATOM 9852 C C . ALA F 1 138 ? -13.352 64.599 24.632 1.00 22.70 136 ALA F C 1
ATOM 9853 O O . ALA F 1 138 ? -12.317 64.321 25.253 1.00 22.47 136 ALA F O 1
ATOM 9855 N N . SER F 1 139 ? -14.457 63.857 24.678 1.00 24.01 137 SER F N 1
ATOM 9856 C CA . SER F 1 139 ? -14.614 62.681 25.563 1.00 25.03 137 SER F CA 1
ATOM 9857 C C . SER F 1 139 ? -14.735 61.376 24.774 1.00 25.54 137 SER F C 1
ATOM 9858 O O . SER F 1 139 ? -15.021 60.305 25.335 1.00 26.18 137 SER F O 1
ATOM 9861 N N . GLY F 1 140 ? -14.497 61.487 23.473 1.00 25.76 138 GLY F N 1
ATOM 9862 C CA . GLY F 1 140 ? -14.560 60.368 22.565 1.00 26.50 138 GLY F CA 1
ATOM 9863 C C . GLY F 1 140 ? -15.970 60.053 22.093 1.00 26.81 138 GLY F C 1
ATOM 9864 O O . GLY F 1 140 ? -16.158 59.063 21.417 1.00 27.67 138 GLY F O 1
ATOM 9865 N N . GLY F 1 141 ? -16.961 60.877 22.437 1.00 26.02 139 GLY F N 1
ATOM 9866 C CA . GLY F 1 141 ? -18.346 60.553 22.092 1.00 25.10 139 GLY F CA 1
ATOM 9867 C C . GLY F 1 141 ? -18.763 61.277 20.824 1.00 24.60 139 GLY F C 1
ATOM 9868 O O . GLY F 1 141 ? -17.943 61.911 20.152 1.00 24.71 139 GLY F O 1
ATOM 9869 N N . ILE F 1 142 ? -20.038 61.165 20.494 1.00 23.69 140 ILE F N 1
ATOM 9870 C CA . ILE F 1 142 ? -20.626 61.916 19.413 1.00 22.90 140 ILE F CA 1
ATOM 9871 C C . ILE F 1 142 ? -21.727 62.782 20.079 1.00 22.95 140 ILE F C 1
ATOM 9872 O O . ILE F 1 142 ? -22.469 62.308 20.932 1.00 22.05 140 ILE F O 1
ATOM 9877 N N . SER F 1 143 ? -21.764 64.067 19.749 1.00 23.61 141 SER F N 1
ATOM 9878 C CA . SER F 1 143 ? -22.803 64.981 20.249 1.00 24.36 141 SER F CA 1
ATOM 9879 C C . SER F 1 143 ? -23.367 65.701 19.038 1.00 24.52 141 SER F C 1
ATOM 9880 O O . SER F 1 143 ? -22.858 65.504 17.933 1.00 23.48 141 SER F O 1
ATOM 9883 N N . GLN F 1 144 ? -24.388 66.543 19.231 1.00 24.68 142 GLN F N 1
ATOM 9884 C CA . GLN F 1 144 ? -24.935 67.293 18.108 1.00 25.41 142 GLN F CA 1
ATOM 9885 C C . GLN F 1 144 ? -24.022 68.382 17.610 1.00 24.59 142 GLN F C 1
ATOM 9886 O O . GLN F 1 144 ? -24.342 69.032 16.639 1.00 24.66 142 GLN F O 1
ATOM 9892 N N . GLU F 1 145 ? -22.881 68.570 18.264 1.00 24.29 143 GLU F N 1
ATOM 9893 C CA . GLU F 1 145 ? -21.846 69.462 17.752 1.00 23.69 143 GLU F CA 1
ATOM 9894 C C . GLU F 1 145 ? -20.943 68.759 16.752 1.00 22.88 143 GLU F C 1
ATOM 9895 O O . GLU F 1 145 ? -20.192 69.426 16.051 1.00 22.60 143 GLU F O 1
ATOM 9901 N N . SER F 1 146 ? -20.989 67.424 16.721 1.00 21.40 144 SER F N 1
ATOM 9902 C CA . SER F 1 146 ? -20.201 66.630 15.777 1.00 21.29 144 SER F CA 1
ATOM 9903 C C . SER F 1 146 ? -20.604 66.837 14.321 1.00 21.13 144 SER F C 1
ATOM 9904 O O . SER F 1 146 ? -21.756 67.182 14.018 1.00 21.27 144 SER F O 1
ATOM 9907 N N . GLY F 1 147 ? -19.646 66.611 13.424 1.00 20.98 145 GLY F N 1
ATOM 9908 C CA . GLY F 1 147 ? -19.884 66.659 11.993 1.00 19.50 145 GLY F CA 1
ATOM 9909 C C . GLY F 1 147 ? -19.208 65.493 11.317 1.00 19.68 145 GLY F C 1
ATOM 9910 O O . GLY F 1 147 ? -19.122 64.413 11.877 1.00 19.72 145 GLY F O 1
ATOM 9911 N N . LEU F 1 148 ? -18.705 65.731 10.114 1.00 19.75 146 LEU F N 1
ATOM 9912 C CA . LEU F 1 148 ? -18.121 64.698 9.279 1.00 20.32 146 LEU F CA 1
ATOM 9913 C C . LEU F 1 148 ? -16.650 64.446 9.580 1.00 20.28 146 LEU F C 1
ATOM 9914 O O . LEU F 1 148 ? -15.827 65.371 9.593 1.00 20.14 146 LEU F O 1
ATOM 9919 N N . LEU F 1 149 ? -16.322 63.175 9.765 1.00 20.81 147 LEU F N 1
ATOM 9920 C CA . LEU F 1 149 ? -14.946 62.728 9.815 1.00 20.81 147 LEU F CA 1
ATOM 9921 C C . LEU F 1 149 ? -14.656 61.752 8.658 1.00 21.01 147 LEU F C 1
ATOM 9922 O O . LEU F 1 149 ? -15.156 60.620 8.626 1.00 21.21 147 LEU F O 1
ATOM 9927 N N . VAL F 1 150 ? -13.810 62.188 7.726 1.00 20.69 148 VAL F N 1
ATOM 9928 C CA . VAL F 1 150 ? -13.665 61.489 6.466 1.00 21.42 148 VAL F CA 1
ATOM 9929 C C . VAL F 1 150 ? -12.259 60.916 6.327 1.00 21.45 148 VAL F C 1
ATOM 9930 O O . VAL F 1 150 ? -11.268 61.568 6.691 1.00 22.31 148 VAL F O 1
ATOM 9934 N N . SER F 1 151 ? -12.161 59.691 5.825 1.00 22.22 149 SER F N 1
ATOM 9935 C CA . SER F 1 151 ? -10.864 59.055 5.590 1.00 22.31 149 SER F CA 1
ATOM 9936 C C . SER F 1 151 ? -10.016 58.995 6.868 1.00 22.65 149 SER F C 1
ATOM 9937 O O . SER F 1 151 ? -10.533 58.875 7.979 1.00 23.34 149 SER F O 1
ATOM 9940 N N . TYR F 1 152 ? -8.703 59.073 6.705 1.00 23.52 150 TYR F N 1
ATOM 9941 C CA . TYR F 1 152 ? -7.786 58.855 7.818 1.00 23.83 150 TYR F CA 1
ATOM 9942 C C . TYR F 1 152 ? -7.503 60.136 8.606 1.00 23.58 150 TYR F C 1
ATOM 9943 O O . TYR F 1 152 ? -6.358 60.596 8.713 1.00 23.83 150 TYR F O 1
ATOM 9952 N N . GLY F 1 153 ? -8.560 60.714 9.162 1.00 23.13 151 GLY F N 1
ATOM 9953 C CA . GLY F 1 153 ? -8.424 61.964 9.911 1.00 22.85 151 GLY F CA 1
ATOM 9954 C C . GLY F 1 153 ? -8.795 63.283 9.257 1.00 22.61 151 GLY F C 1
ATOM 9955 O O . GLY F 1 153 ? -8.535 64.347 9.856 1.00 23.24 151 GLY F O 1
ATOM 9956 N N . VAL F 1 154 ? -9.415 63.257 8.065 1.00 22.46 152 VAL F N 1
ATOM 9957 C CA . VAL F 1 154 ? -9.952 64.516 7.473 1.00 21.76 152 VAL F CA 1
ATOM 9958 C C . VAL F 1 154 ? -11.221 64.999 8.200 1.00 22.23 152 VAL F C 1
ATOM 9959 O O . VAL F 1 154 ? -12.346 64.632 7.870 1.00 23.11 152 VAL F O 1
ATOM 9963 N N . ASN F 1 155 ? -11.012 65.869 9.171 1.00 22.25 153 ASN F N 1
ATOM 9964 C CA . ASN F 1 155 ? -12.068 66.373 10.020 1.00 21.71 153 ASN F CA 1
ATOM 9965 C C . ASN F 1 155 ? -12.709 67.610 9.411 1.00 21.34 153 ASN F C 1
ATOM 9966 O O . ASN F 1 155 ? -12.231 68.744 9.583 1.00 20.84 153 ASN F O 1
ATOM 9971 N N . LEU F 1 156 ? -13.809 67.386 8.706 1.00 21.05 154 LEU F N 1
ATOM 9972 C CA . LEU F 1 156 ? -14.448 68.442 7.955 1.00 21.03 154 LEU F CA 1
ATOM 9973 C C . LEU F 1 156 ? -15.179 69.437 8.874 1.00 20.89 154 LEU F C 1
ATOM 9974 O O . LEU F 1 156 ? -15.251 70.618 8.558 1.00 21.57 154 LEU F O 1
ATOM 9979 N N . ARG F 1 157 ? -15.697 68.938 9.996 1.00 20.86 155 ARG F N 1
ATOM 9980 C CA . ARG F 1 157 ? -16.437 69.711 10.996 1.00 21.92 155 ARG F CA 1
ATOM 9981 C C . ARG F 1 157 ? -15.580 70.810 11.588 1.00 22.32 155 ARG F C 1
ATOM 9982 O O . ARG F 1 157 ? -16.029 71.913 11.887 1.00 21.72 155 ARG F O 1
ATOM 9990 N N . THR F 1 158 ? -14.315 70.472 11.721 1.00 22.46 156 THR F N 1
ATOM 9991 C CA . THR F 1 158 ? -13.381 71.258 12.439 1.00 22.58 156 THR F CA 1
ATOM 9992 C C . THR F 1 158 ? -12.551 72.131 11.482 1.00 22.96 156 THR F C 1
ATOM 9993 O O . THR F 1 158 ? -11.929 73.112 11.894 1.00 22.37 156 THR F O 1
ATOM 9997 N N . LEU F 1 159 ? -12.560 71.761 10.207 1.00 23.12 157 LEU F N 1
ATOM 9998 C CA . LEU F 1 159 ? -11.791 72.442 9.183 1.00 23.85 157 LEU F CA 1
ATOM 9999 C C . LEU F 1 159 ? -12.275 73.874 8.961 1.00 24.66 157 LEU F C 1
ATOM 10000 O O . LEU F 1 159 ? -13.476 74.150 8.869 1.00 25.07 157 LEU F O 1
ATOM 10005 N N . THR F 1 160 ? -11.320 74.788 8.890 1.00 25.63 158 THR F N 1
ATOM 10006 C CA . THR F 1 160 ? -11.609 76.214 8.774 1.00 26.17 158 THR F CA 1
ATOM 10007 C C . THR F 1 160 ? -11.893 76.569 7.304 1.00 27.29 158 THR F C 1
ATOM 10008 O O . THR F 1 160 ? -11.228 76.022 6.405 1.00 27.32 158 THR F O 1
ATOM 10012 N N . PRO F 1 161 ? -12.874 77.479 7.038 1.00 28.01 159 PRO F N 1
ATOM 10013 C CA . PRO F 1 161 ? -13.122 77.915 5.655 1.00 28.49 159 PRO F CA 1
ATOM 10014 C C . PRO F 1 161 ? -11.869 78.503 4.998 1.00 29.03 159 PRO F C 1
ATOM 10015 O O . PRO F 1 161 ? -11.709 78.400 3.779 1.00 29.17 159 PRO F O 1
ATOM 10019 N N . GLY F 1 162 ? -10.994 79.098 5.807 1.00 29.42 160 GLY F N 1
ATOM 10020 C CA . GLY F 1 162 ? -9.720 79.637 5.336 1.00 30.27 160 GLY F CA 1
ATOM 10021 C C . GLY F 1 162 ? -8.701 78.580 4.954 1.00 30.72 160 GLY F C 1
ATOM 10022 O O . GLY F 1 162 ? -8.157 78.601 3.849 1.00 31.30 160 GLY F O 1
ATOM 10023 N N . THR F 1 163 ? -8.432 77.655 5.869 1.00 31.28 161 THR F N 1
ATOM 10024 C CA . THR F 1 163 ? -7.467 76.572 5.615 1.00 31.37 161 THR F CA 1
ATOM 10025 C C . THR F 1 163 ? -7.976 75.588 4.559 1.00 31.27 161 THR F C 1
ATOM 10026 O O . THR F 1 163 ? -7.180 74.908 3.915 1.00 31.21 161 THR F O 1
ATOM 10030 N N . TRP F 1 164 ? -9.295 75.558 4.373 1.00 31.40 162 TRP F N 1
ATOM 10031 C CA . TRP F 1 164 ? -9.922 74.876 3.245 1.00 31.74 162 TRP F CA 1
ATOM 10032 C C . TRP F 1 164 ? -9.551 75.525 1.906 1.00 32.07 162 TRP F C 1
ATOM 10033 O O . TRP F 1 164 ? -9.217 74.831 0.940 1.00 32.11 162 TRP F O 1
ATOM 10044 N N A GLN F 1 165 ? -9.619 76.856 1.866 0.50 32.31 163 GLN F N 1
ATOM 10045 N N B GLN F 1 165 ? -9.601 76.853 1.855 0.50 32.24 163 GLN F N 1
ATOM 10046 C CA A GLN F 1 165 ? -9.252 77.637 0.681 0.50 32.41 163 GLN F CA 1
ATOM 10047 C CA B GLN F 1 165 ? -9.257 77.589 0.636 0.50 32.28 163 GLN F CA 1
ATOM 10048 C C A GLN F 1 165 ? -7.777 77.423 0.326 0.50 32.43 163 GLN F C 1
ATOM 10049 C C B GLN F 1 165 ? -7.754 77.520 0.330 0.50 32.35 163 GLN F C 1
ATOM 10050 O O A GLN F 1 165 ? -7.407 77.426 -0.856 0.50 32.65 163 GLN F O 1
ATOM 10051 O O B GLN F 1 165 ? -7.341 77.721 -0.820 0.50 32.57 163 GLN F O 1
ATOM 10062 N N . ALA F 1 166 ? -6.953 77.230 1.359 1.00 32.15 164 ALA F N 1
ATOM 10063 C CA . ALA F 1 166 ? -5.500 77.053 1.212 1.00 31.59 164 ALA F CA 1
ATOM 10064 C C . ALA F 1 166 ? -5.071 75.636 0.771 1.00 31.27 164 ALA F C 1
ATOM 10065 O O . ALA F 1 166 ? -3.890 75.408 0.468 1.00 31.25 164 ALA F O 1
ATOM 10075 N N . THR F 1 168 ? -4.555 72.509 -1.636 1.00 27.53 166 THR F N 1
ATOM 10076 C CA . THR F 1 168 ? -4.371 72.236 -3.068 1.00 27.01 166 THR F CA 1
ATOM 10077 C C . THR F 1 168 ? -5.113 70.934 -3.457 1.00 26.16 166 THR F C 1
ATOM 10078 O O . THR F 1 168 ? -4.716 69.822 -3.066 1.00 25.43 166 THR F O 1
ATOM 10082 N N . LEU F 1 169 ? -6.186 71.097 -4.228 1.00 25.49 167 LEU F N 1
ATOM 10083 C CA . LEU F 1 169 ? -7.155 70.035 -4.475 1.00 25.06 167 LEU F CA 1
ATOM 10084 C C . LEU F 1 169 ? -7.830 70.227 -5.837 1.00 24.09 167 LEU F C 1
ATOM 10085 O O . LEU F 1 169 ? -8.245 71.349 -6.159 1.00 23.78 167 LEU F O 1
ATOM 10090 N N . PRO F 1 170 ? -7.928 69.155 -6.658 1.00 23.27 168 PRO F N 1
ATOM 10091 C CA . PRO F 1 170 ? -8.668 69.292 -7.922 1.00 23.09 168 PRO F CA 1
ATOM 10092 C C . PRO F 1 170 ? -10.111 69.728 -7.685 1.00 23.15 168 PRO F C 1
ATOM 10093 O O . PRO F 1 170 ? -10.691 69.422 -6.625 1.00 23.17 168 PRO F O 1
ATOM 10097 N N A GLU F 1 171 ? -10.656 70.443 -8.671 0.50 23.30 169 GLU F N 1
ATOM 10098 N N B GLU F 1 171 ? -10.690 70.422 -8.659 0.50 23.44 169 GLU F N 1
ATOM 10099 C CA A GLU F 1 171 ? -12.007 71.013 -8.657 0.50 23.47 169 GLU F CA 1
ATOM 10100 C CA B GLU F 1 171 ? -12.001 71.051 -8.496 0.50 23.74 169 GLU F CA 1
ATOM 10101 C C A GLU F 1 171 ? -13.081 70.077 -8.099 0.50 23.73 169 GLU F C 1
ATOM 10102 C C B GLU F 1 171 ? -13.162 70.103 -8.141 0.50 23.89 169 GLU F C 1
ATOM 10103 O O A GLU F 1 171 ? -13.830 70.451 -7.190 0.50 23.75 169 GLU F O 1
ATOM 10104 O O B GLU F 1 171 ? -14.062 70.503 -7.394 0.50 23.87 169 GLU F O 1
ATOM 10115 N N . ASP F 1 172 ? -13.144 68.868 -8.651 1.00 23.85 170 ASP F N 1
ATOM 10116 C CA . ASP F 1 172 ? -14.251 67.923 -8.378 1.00 24.08 170 ASP F CA 1
ATOM 10117 C C . ASP F 1 172 ? -14.302 67.409 -6.932 1.00 24.05 170 ASP F C 1
ATOM 10118 O O . ASP F 1 172 ? -15.382 67.189 -6.389 1.00 23.63 170 ASP F O 1
ATOM 10123 N N . ILE F 1 173 ? -13.131 67.231 -6.325 1.00 24.01 171 ILE F N 1
ATOM 10124 C CA . ILE F 1 173 ? -13.024 66.888 -4.904 1.00 24.34 171 ILE F CA 1
ATOM 10125 C C . ILE F 1 173 ? -13.382 68.087 -4.026 1.00 24.56 171 ILE F C 1
ATOM 10126 O O . ILE F 1 173 ? -14.114 67.962 -3.040 1.00 25.12 171 ILE F O 1
ATOM 10131 N N . LYS F 1 174 ? -12.875 69.254 -4.397 1.00 25.35 172 LYS F N 1
ATOM 10132 C CA . LYS F 1 174 ? -13.255 70.516 -3.749 1.00 26.27 172 LYS F CA 1
ATOM 10133 C C . LYS F 1 174 ? -14.790 70.744 -3.765 1.00 26.20 172 LYS F C 1
ATOM 10134 O O . LYS F 1 174 ? -15.372 71.152 -2.762 1.00 26.24 172 LYS F O 1
ATOM 10140 N N . ALA F 1 175 ? -15.436 70.447 -4.891 1.00 26.14 173 ALA F N 1
ATOM 10141 C CA . ALA F 1 175 ? -16.885 70.604 -5.039 1.00 26.44 173 ALA F CA 1
ATOM 10142 C C . ALA F 1 175 ? -17.701 69.582 -4.234 1.00 26.65 173 ALA F C 1
ATOM 10143 O O . ALA F 1 175 ? -18.806 69.885 -3.751 1.00 27.10 173 ALA F O 1
ATOM 10145 N N . LEU F 1 176 ? -17.159 68.375 -4.115 1.00 26.22 174 LEU F N 1
ATOM 10146 C CA . LEU F 1 176 ? -17.795 67.269 -3.393 1.00 26.08 174 LEU F CA 1
ATOM 10147 C C . LEU F 1 176 ? -17.757 67.450 -1.883 1.00 25.52 174 LEU F C 1
ATOM 10148 O O . LEU F 1 176 ? -18.703 67.122 -1.181 1.00 25.90 174 LEU F O 1
ATOM 10153 N N . VAL F 1 177 ? -16.644 67.975 -1.387 1.00 25.55 175 VAL F N 1
ATOM 10154 C CA . VAL F 1 177 ? -16.344 67.931 0.037 1.00 24.64 175 VAL F CA 1
ATOM 10155 C C . VAL F 1 177 ? -16.593 69.272 0.728 1.00 23.84 175 VAL F C 1
ATOM 10156 O O . VAL F 1 177 ? -16.849 69.316 1.939 1.00 24.25 175 VAL F O 1
ATOM 10160 N N . GLY F 1 178 ? -16.550 70.352 -0.058 1.00 22.80 176 GLY F N 1
ATOM 10161 C CA . GLY F 1 178 ? -16.760 71.714 0.423 1.00 21.38 176 GLY F CA 1
ATOM 10162 C C . GLY F 1 178 ? -18.019 71.936 1.235 1.00 20.96 176 GLY F C 1
ATOM 10163 O O . GLY F 1 178 ? -17.974 72.654 2.231 1.00 20.83 176 GLY F O 1
ATOM 10164 N N . PRO F 1 179 ? -19.161 71.350 0.803 1.00 20.77 177 PRO F N 1
ATOM 10165 C CA . PRO F 1 179 ? -20.421 71.469 1.552 1.00 20.62 177 PRO F CA 1
ATOM 10166 C C . PRO F 1 179 ? -20.415 70.914 2.989 1.00 19.95 177 PRO F C 1
ATOM 10167 O O . PRO F 1 179 ? -21.226 71.340 3.830 1.00 19.68 177 PRO F O 1
ATOM 10171 N N . GLY F 1 180 ? -19.520 69.980 3.268 1.00 20.23 178 GLY F N 1
ATOM 10172 C CA . GLY F 1 180 ? -19.369 69.438 4.629 1.00 20.57 178 GLY F CA 1
ATOM 10173 C C . GLY F 1 180 ? -18.499 70.266 5.566 1.00 20.73 178 GLY F C 1
ATOM 10174 O O . GLY F 1 180 ? -18.524 70.051 6.767 1.00 21.68 178 GLY F O 1
ATOM 10175 N N . VAL F 1 181 ? -17.742 71.228 5.035 1.00 20.95 179 VAL F N 1
ATOM 10176 C CA . VAL F 1 181 ? -16.794 71.997 5.860 1.00 20.81 179 VAL F CA 1
ATOM 10177 C C . VAL F 1 181 ? -17.547 72.729 6.968 1.00 20.37 179 VAL F C 1
ATOM 10178 O O . VAL F 1 181 ? -18.382 73.570 6.701 1.00 20.27 179 VAL F O 1
ATOM 10182 N N . GLY F 1 182 ? -17.237 72.398 8.217 1.00 20.39 180 GLY F N 1
ATOM 10183 C CA . GLY F 1 182 ? -17.919 73.001 9.369 1.00 19.83 180 GLY F CA 1
ATOM 10184 C C . GLY F 1 182 ? -19.356 72.565 9.602 1.00 19.62 180 GLY F C 1
ATOM 10185 O O . GLY F 1 182 ? -20.021 73.083 10.485 1.00 19.94 180 GLY F O 1
ATOM 10186 N N . LEU F 1 183 ? -19.843 71.584 8.844 1.00 20.06 181 LEU F N 1
ATOM 10187 C CA . LEU F 1 183 ? -21.270 71.237 8.930 1.00 19.90 181 LEU F CA 1
ATOM 10188 C C . LEU F 1 183 ? -21.613 70.399 10.177 1.00 19.68 181 LEU F C 1
ATOM 10189 O O . LEU F 1 183 ? -20.995 69.352 10.417 1.00 19.90 181 LEU F O 1
ATOM 10194 N N A ARG F 1 184 ? -22.571 70.881 10.976 0.50 19.47 182 ARG F N 1
ATOM 10195 N N B ARG F 1 184 ? -22.592 70.872 10.948 0.50 19.51 182 ARG F N 1
ATOM 10196 C CA A ARG F 1 184 ? -23.043 70.172 12.183 0.50 19.11 182 ARG F CA 1
ATOM 10197 C CA B ARG F 1 184 ? -23.091 70.164 12.129 0.50 19.15 182 ARG F CA 1
ATOM 10198 C C A ARG F 1 184 ? -24.048 69.079 11.799 0.50 18.91 182 ARG F C 1
ATOM 10199 C C B ARG F 1 184 ? -24.037 69.038 11.749 0.50 18.93 182 ARG F C 1
ATOM 10200 O O A ARG F 1 184 ? -24.761 69.215 10.808 0.50 18.24 182 ARG F O 1
ATOM 10201 O O B ARG F 1 184 ? -24.725 69.123 10.736 0.50 18.26 182 ARG F O 1
ATOM 10216 N N . LEU F 1 185 ? -24.101 67.998 12.577 1.00 19.05 183 LEU F N 1
ATOM 10217 C CA . LEU F 1 185 ? -24.945 66.837 12.235 1.00 19.74 183 LEU F CA 1
ATOM 10218 C C . LEU F 1 185 ? -26.468 67.079 12.301 1.00 20.99 183 LEU F C 1
ATOM 10219 O O . LEU F 1 185 ? -27.256 66.275 11.782 1.00 21.50 183 LEU F O 1
ATOM 10224 N N . ASP F 1 186 ? -26.881 68.177 12.925 1.00 21.73 184 ASP F N 1
ATOM 10225 C CA . ASP F 1 186 ? -28.292 68.519 12.963 1.00 22.32 184 ASP F CA 1
ATOM 10226 C C . ASP F 1 186 ? -28.681 69.530 11.879 1.00 22.02 184 ASP F C 1
ATOM 10227 O O . ASP F 1 186 ? -29.823 69.974 11.836 1.00 22.48 184 ASP F O 1
ATOM 10232 N N . ALA F 1 187 ? -27.740 69.864 10.994 1.00 21.58 185 ALA F N 1
ATOM 10233 C CA . ALA F 1 187 ? -28.032 70.680 9.815 1.00 21.54 185 ALA F CA 1
ATOM 10234 C C . ALA F 1 187 ? -29.023 69.999 8.859 1.00 21.54 185 ALA F C 1
ATOM 10235 O O . ALA F 1 187 ? -29.009 68.771 8.723 1.00 21.34 185 ALA F O 1
ATOM 10237 N N . PRO F 1 188 ? -29.886 70.796 8.187 1.00 21.93 186 PRO F N 1
ATOM 10238 C CA . PRO F 1 188 ? -30.928 70.189 7.345 1.00 21.74 186 PRO F CA 1
ATOM 10239 C C . PRO F 1 188 ? -30.353 69.481 6.116 1.00 21.62 186 PRO F C 1
ATOM 10240 O O . PRO F 1 188 ? -30.959 68.538 5.602 1.00 21.30 186 PRO F O 1
ATOM 10244 N N . ASN F 1 189 ? -29.169 69.897 5.675 1.00 21.62 187 ASN F N 1
ATOM 10245 C CA . ASN F 1 189 ? -28.506 69.205 4.559 1.00 21.52 187 ASN F CA 1
ATOM 10246 C C . ASN F 1 189 ? -27.444 68.129 4.918 1.00 20.69 187 ASN F C 1
ATOM 10247 O O . ASN F 1 189 ? -26.787 67.553 4.023 1.00 20.38 187 ASN F O 1
ATOM 10252 N N . PHE F 1 190 ? -27.303 67.827 6.214 1.00 19.57 188 PHE F N 1
ATOM 10253 C CA . PHE F 1 190 ? -26.236 66.913 6.671 1.00 17.79 188 PHE F CA 1
ATOM 10254 C C . PHE F 1 190 ? -26.342 65.504 6.090 1.00 17.92 188 PHE F C 1
ATOM 10255 O O . PHE F 1 190 ? -25.329 64.951 5.635 1.00 16.77 188 PHE F O 1
ATOM 10263 N N . SER F 1 191 ? -27.543 64.923 6.126 1.00 18.04 189 SER F N 1
ATOM 10264 C CA . SER F 1 191 ? -27.748 63.576 5.599 1.00 19.56 189 SER F CA 1
ATOM 10265 C C . SER F 1 191 ? -27.411 63.514 4.118 1.00 19.80 189 SER F C 1
ATOM 10266 O O . SER F 1 191 ? -26.693 62.603 3.678 1.00 19.98 189 SER F O 1
ATOM 10269 N N . ASP F 1 192 ? -27.947 64.473 3.359 1.00 19.91 190 ASP F N 1
ATOM 10270 C CA . ASP F 1 192 ? -27.604 64.604 1.950 1.00 20.02 190 ASP F CA 1
ATOM 10271 C C . ASP F 1 192 ? -26.088 64.736 1.733 1.00 19.61 190 ASP F C 1
ATOM 10272 O O . ASP F 1 192 ? -25.544 64.047 0.877 1.00 19.07 190 ASP F O 1
ATOM 10277 N N . VAL F 1 193 ? -25.425 65.614 2.497 1.00 19.72 191 VAL F N 1
ATOM 10278 C CA . VAL F 1 193 ? -23.976 65.883 2.331 1.00 20.00 191 VAL F CA 1
ATOM 10279 C C . VAL F 1 193 ? -23.133 64.692 2.780 1.00 20.07 191 VAL F C 1
ATOM 10280 O O . VAL F 1 193 ? -22.213 64.283 2.079 1.00 20.26 191 VAL F O 1
ATOM 10284 N N . PHE F 1 194 ? -23.485 64.124 3.925 1.00 20.15 192 PHE F N 1
ATOM 10285 C CA . PHE F 1 194 ? -22.878 62.899 4.430 1.00 21.20 192 PHE F CA 1
ATOM 10286 C C . PHE F 1 194 ? -22.849 61.832 3.324 1.00 21.36 192 PHE F C 1
ATOM 10287 O O . PHE F 1 194 ? -21.817 61.196 3.066 1.00 21.72 192 PHE F O 1
ATOM 10295 N N . ASN F 1 195 ? -23.982 61.667 2.658 1.00 21.41 193 ASN F N 1
ATOM 10296 C CA . ASN F 1 195 ? -24.134 60.586 1.688 1.00 21.82 193 ASN F CA 1
ATOM 10297 C C . ASN F 1 195 ? -23.666 60.808 0.256 1.00 21.09 193 ASN F C 1
ATOM 10298 O O . ASN F 1 195 ? -23.230 59.854 -0.400 1.00 20.74 193 ASN F O 1
ATOM 10303 N N . THR F 1 196 ? -23.697 62.069 -0.171 1.00 20.77 194 THR F N 1
ATOM 10304 C CA . THR F 1 196 ? -22.993 62.549 -1.366 1.00 21.83 194 THR F CA 1
ATOM 10305 C C . THR F 1 196 ? -21.488 62.265 -1.297 1.00 21.33 194 THR F C 1
ATOM 10306 O O . THR F 1 196 ? -20.891 61.770 -2.264 1.00 21.41 194 THR F O 1
ATOM 10310 N N . ILE F 1 197 ? -20.889 62.614 -0.169 1.00 21.55 195 ILE F N 1
ATOM 10311 C CA . ILE F 1 197 ? -19.445 62.483 0.026 1.00 22.05 195 ILE F CA 1
ATOM 10312 C C . ILE F 1 197 ? -19.090 61.008 0.061 1.00 22.55 195 ILE F C 1
ATOM 10313 O O . ILE F 1 197 ? -18.195 60.560 -0.652 1.00 22.99 195 ILE F O 1
ATOM 10318 N N . LYS F 1 198 ? -19.843 60.259 0.848 1.00 22.41 196 LYS F N 1
ATOM 10319 C CA . LYS F 1 198 ? -19.674 58.845 0.932 1.00 23.06 196 LYS F CA 1
ATOM 10320 C C . LYS F 1 198 ? -19.716 58.184 -0.439 1.00 23.12 196 LYS F C 1
ATOM 10321 O O . LYS F 1 198 ? -18.798 57.452 -0.809 1.00 23.87 196 LYS F O 1
ATOM 10327 N N . SER F 1 199 ? -20.783 58.437 -1.177 1.00 23.35 197 SER F N 1
ATOM 10328 C CA . SER F 1 199 ? -20.993 57.830 -2.489 1.00 23.70 197 SER F CA 1
ATOM 10329 C C . SER F 1 199 ? -20.007 58.309 -3.543 1.00 23.31 197 SER F C 1
ATOM 10330 O O . SER F 1 199 ? -19.641 57.536 -4.421 1.00 24.20 197 SER F O 1
ATOM 10333 N N . GLY F 1 200 ? -19.601 59.577 -3.450 1.00 22.90 198 GLY F N 1
ATOM 10334 C CA . GLY F 1 200 ? -18.668 60.206 -4.379 1.00 22.07 198 GLY F CA 1
ATOM 10335 C C . GLY F 1 200 ? -17.196 59.819 -4.214 1.00 22.58 198 GLY F C 1
ATOM 10336 O O . GLY F 1 200 ? -16.390 59.988 -5.147 1.00 22.70 198 GLY F O 1
ATOM 10337 N N . LEU F 1 201 ? -16.824 59.292 -3.052 1.00 21.55 199 LEU F N 1
ATOM 10338 C CA . LEU F 1 201 ? -15.403 59.080 -2.793 1.00 21.89 199 LEU F CA 1
ATOM 10339 C C . LEU F 1 201 ? -14.911 57.781 -3.396 1.00 21.58 199 LEU F C 1
ATOM 10340 O O . LEU F 1 201 ? -15.636 56.785 -3.433 1.00 20.84 199 LEU F O 1
ATOM 10345 N N . ARG F 1 202 ? -13.672 57.813 -3.881 1.00 21.32 200 ARG F N 1
ATOM 10346 C CA . ARG F 1 202 ? -12.985 56.583 -4.261 1.00 21.24 200 ARG F CA 1
ATOM 10347 C C . ARG F 1 202 ? -11.660 56.508 -3.540 1.00 20.27 200 ARG F C 1
ATOM 10348 O O . ARG F 1 202 ? -11.211 57.498 -2.989 1.00 19.78 200 ARG F O 1
ATOM 10356 N N . TYR F 1 203 ? -11.064 55.310 -3.521 1.00 20.00 201 TYR F N 1
ATOM 10357 C CA . TYR F 1 203 ? -9.820 55.039 -2.817 1.00 19.09 201 TYR F CA 1
ATOM 10358 C C . TYR F 1 203 ? -8.790 56.091 -3.190 1.00 19.70 201 TYR F C 1
ATOM 10359 O O . TYR F 1 203 ? -8.172 56.712 -2.333 1.00 19.99 201 TYR F O 1
ATOM 10368 N N . THR F 1 204 ? -8.657 56.293 -4.492 1.00 19.78 202 THR F N 1
ATOM 10369 C CA . THR F 1 204 ? -7.700 57.183 -5.113 1.00 20.03 202 THR F CA 1
ATOM 10370 C C . THR F 1 204 ? -7.938 58.684 -4.792 1.00 20.06 202 THR F C 1
ATOM 10371 O O . THR F 1 204 ? -6.989 59.436 -4.511 1.00 19.94 202 THR F O 1
ATOM 10375 N N . THR F 1 205 ? -9.203 59.108 -4.799 1.00 20.59 203 THR F N 1
ATOM 10376 C CA . THR F 1 205 ? -9.573 60.512 -4.537 1.00 21.09 203 THR F CA 1
ATOM 10377 C C . THR F 1 205 ? -9.680 60.837 -3.035 1.00 20.95 203 THR F C 1
ATOM 10378 O O . THR F 1 205 ? -9.484 61.989 -2.629 1.00 21.01 203 THR F O 1
ATOM 10382 N N . ALA F 1 206 ? -10.031 59.835 -2.231 1.00 20.54 204 ALA F N 1
ATOM 10383 C CA . ALA F 1 206 ? -9.915 59.905 -0.754 1.00 19.73 204 ALA F CA 1
ATOM 10384 C C . ALA F 1 206 ? -8.463 60.137 -0.326 1.00 20.02 204 ALA F C 1
ATOM 10385 O O . ALA F 1 206 ? -8.210 60.895 0.603 1.00 20.27 204 ALA F O 1
ATOM 10387 N N . VAL F 1 207 ? -7.508 59.475 -0.986 1.00 19.73 205 VAL F N 1
ATOM 10388 C CA . VAL F 1 207 ? -6.102 59.693 -0.646 1.00 19.24 205 VAL F CA 1
ATOM 10389 C C . VAL F 1 207 ? -5.661 61.106 -1.074 1.00 19.64 205 VAL F C 1
ATOM 10390 O O . VAL F 1 207 ? -4.889 61.739 -0.368 1.00 20.24 205 VAL F O 1
ATOM 10394 N N . THR F 1 208 ? -6.169 61.591 -2.214 1.00 19.63 206 THR F N 1
ATOM 10395 C CA . THR F 1 208 ? -5.934 62.976 -2.678 1.00 19.64 206 THR F CA 1
ATOM 10396 C C . THR F 1 208 ? -6.398 64.007 -1.624 1.00 19.93 206 THR F C 1
ATOM 10397 O O . THR F 1 208 ? -5.669 64.948 -1.308 1.00 19.87 206 THR F O 1
ATOM 10401 N N . LEU F 1 209 ? -7.607 63.812 -1.097 1.00 19.33 207 LEU F N 1
ATOM 10402 C CA . LEU F 1 209 ? -8.181 64.673 -0.080 1.00 18.88 207 LEU F CA 1
ATOM 10403 C C . LEU F 1 209 ? -7.331 64.613 1.176 1.00 19.22 207 LEU F C 1
ATOM 10404 O O . LEU F 1 209 ? -7.022 65.674 1.764 1.00 18.58 207 LEU F O 1
ATOM 10409 N N . LEU F 1 210 ? -6.949 63.386 1.568 1.00 17.93 208 LEU F N 1
ATOM 10410 C CA . LEU F 1 210 ? -6.165 63.144 2.780 1.00 18.32 208 LEU F CA 1
ATOM 10411 C C . LEU F 1 210 ? -4.864 63.951 2.795 1.00 18.43 208 LEU F C 1
ATOM 10412 O O . LEU F 1 210 ? -4.530 64.587 3.788 1.00 18.54 208 LEU F O 1
ATOM 10417 N N . LEU F 1 211 ? -4.139 63.888 1.690 1.00 18.55 209 LEU F N 1
ATOM 10418 C CA . LEU F 1 211 ? -2.871 64.585 1.549 1.00 18.72 209 LEU F CA 1
ATOM 10419 C C . LEU F 1 211 ? -3.057 66.100 1.457 1.00 18.74 209 LEU F C 1
ATOM 10420 O O . LEU F 1 211 ? -2.254 66.839 1.990 1.00 18.44 209 LEU F O 1
ATOM 10425 N N . ALA F 1 212 ? -4.114 66.556 0.791 1.00 18.47 210 ALA F N 1
ATOM 10426 C CA . ALA F 1 212 ? -4.385 67.995 0.710 1.00 19.06 210 ALA F CA 1
ATOM 10427 C C . ALA F 1 212 ? -4.595 68.636 2.084 1.00 19.37 210 ALA F C 1
ATOM 10428 O O . ALA F 1 212 ? -4.011 69.675 2.401 1.00 19.93 210 ALA F O 1
ATOM 10430 N N . TYR F 1 213 ? -5.479 68.018 2.858 1.00 19.55 211 TYR F N 1
ATOM 10431 C CA . TYR F 1 213 ? -5.798 68.380 4.232 1.00 19.83 211 TYR F CA 1
ATOM 10432 C C . TYR F 1 213 ? -4.545 68.363 5.097 1.00 20.58 211 TYR F C 1
ATOM 10433 O O . TYR F 1 213 ? -4.167 69.380 5.673 1.00 20.80 211 TYR F O 1
ATOM 10442 N N . PHE F 1 214 ? -3.878 67.215 5.159 1.00 21.12 212 PHE F N 1
ATOM 10443 C CA . PHE F 1 214 ? -2.729 67.063 6.051 1.00 21.96 212 PHE F CA 1
ATOM 10444 C C . PHE F 1 214 ? -1.507 67.863 5.649 1.00 22.29 212 PHE F C 1
ATOM 10445 O O . PHE F 1 214 ? -0.594 68.041 6.444 1.00 22.50 212 PHE F O 1
ATOM 10453 N N . ALA F 1 215 ? -1.494 68.345 4.415 1.00 22.39 213 ALA F N 1
ATOM 10454 C CA . ALA F 1 215 ? -0.475 69.281 3.985 1.00 22.74 213 ALA F CA 1
ATOM 10455 C C . ALA F 1 215 ? -0.792 70.694 4.495 1.00 23.18 213 ALA F C 1
ATOM 10456 O O . ALA F 1 215 ? 0.115 71.475 4.765 1.00 23.24 213 ALA F O 1
ATOM 10458 N N . ALA F 1 216 ? -2.077 71.022 4.601 1.00 23.70 214 ALA F N 1
ATOM 10459 C CA . ALA F 1 216 ? -2.479 72.390 4.884 1.00 24.84 214 ALA F CA 1
ATOM 10460 C C . ALA F 1 216 ? -2.659 72.651 6.381 1.00 25.81 214 ALA F C 1
ATOM 10461 O O . ALA F 1 216 ? -2.433 73.768 6.883 1.00 25.92 214 ALA F O 1
ATOM 10463 N N . ILE F 1 217 ? -3.036 71.597 7.087 1.00 26.72 215 ILE F N 1
ATOM 10464 C CA . ILE F 1 217 ? -3.679 71.719 8.376 1.00 27.80 215 ILE F CA 1
ATOM 10465 C C . ILE F 1 217 ? -2.705 72.097 9.491 1.00 28.47 215 ILE F C 1
ATOM 10466 O O . ILE F 1 217 ? -3.110 72.717 10.483 1.00 29.04 215 ILE F O 1
ATOM 10471 N N . GLY F 1 218 ? -1.423 71.768 9.307 1.00 28.92 216 GLY F N 1
ATOM 10472 C CA . GLY F 1 218 ? -0.413 72.029 10.324 1.00 29.75 216 GLY F CA 1
ATOM 10473 C C . GLY F 1 218 ? -0.475 71.005 11.446 1.00 30.63 216 GLY F C 1
ATOM 10474 O O . GLY F 1 218 ? 0.034 71.228 12.556 1.00 31.22 216 GLY F O 1
ATOM 10475 N N . ILE G 1 6 ? 51.475 101.681 18.997 1.00 21.18 4 ILE G N 1
ATOM 10476 C CA . ILE G 1 6 ? 50.407 101.644 20.041 1.00 21.14 4 ILE G CA 1
ATOM 10477 C C . ILE G 1 6 ? 49.122 100.957 19.571 1.00 20.52 4 ILE G C 1
ATOM 10478 O O . ILE G 1 6 ? 48.924 100.734 18.374 1.00 20.56 4 ILE G O 1
ATOM 10483 N N . ASN G 1 7 ? 48.272 100.596 20.537 1.00 19.87 5 ASN G N 1
ATOM 10484 C CA . ASN G 1 7 ? 46.989 99.941 20.276 1.00 18.48 5 ASN G CA 1
ATOM 10485 C C . ASN G 1 7 ? 46.021 100.315 21.387 1.00 18.29 5 ASN G C 1
ATOM 10486 O O . ASN G 1 7 ? 46.445 100.832 22.430 1.00 17.53 5 ASN G O 1
ATOM 10491 N N . ILE G 1 8 ? 44.730 100.078 21.161 1.00 17.28 6 ILE G N 1
ATOM 10492 C CA . ILE G 1 8 ? 43.720 100.567 22.088 1.00 16.62 6 ILE G CA 1
ATOM 10493 C C . ILE G 1 8 ? 43.660 99.775 23.417 1.00 16.71 6 ILE G C 1
ATOM 10494 O O . ILE G 1 8 ? 43.281 100.330 24.463 1.00 16.75 6 ILE G O 1
ATOM 10499 N N . TYR G 1 9 ? 44.067 98.507 23.391 1.00 16.46 7 TYR G N 1
ATOM 10500 C CA . TYR G 1 9 ? 44.018 97.679 24.590 1.00 16.57 7 TYR G CA 1
ATOM 10501 C C . TYR G 1 9 ? 45.066 98.134 25.613 1.00 17.39 7 TYR G C 1
ATOM 10502 O O . TYR G 1 9 ? 44.759 98.289 26.796 1.00 17.26 7 TYR G O 1
ATOM 10511 N N . GLN G 1 10 ? 46.296 98.353 25.145 1.00 18.54 8 GLN G N 1
ATOM 10512 C CA . GLN G 1 10 ? 47.418 98.766 26.002 1.00 19.18 8 GLN G CA 1
ATOM 10513 C C . GLN G 1 10 ? 47.613 100.282 26.126 1.00 19.47 8 GLN G C 1
ATOM 10514 O O . GLN G 1 10 ? 48.225 100.733 27.087 1.00 20.50 8 GLN G O 1
ATOM 10520 N N . ASN G 1 11 ? 47.149 101.050 25.138 1.00 19.88 9 ASN G N 1
ATOM 10521 C CA . ASN G 1 11 ? 47.235 102.515 25.154 1.00 19.59 9 ASN G CA 1
ATOM 10522 C C . ASN G 1 11 ? 45.848 103.164 24.927 1.00 19.90 9 ASN G C 1
ATOM 10523 O O . ASN G 1 11 ? 45.638 103.875 23.929 1.00 19.55 9 ASN G O 1
ATOM 10528 N N . PRO G 1 12 ? 44.877 102.895 25.830 1.00 19.53 10 PRO G N 1
ATOM 10529 C CA . PRO G 1 12 ? 43.523 103.428 25.595 1.00 19.39 10 PRO G CA 1
ATOM 10530 C C . PRO G 1 12 ? 43.473 104.955 25.526 1.00 19.11 10 PRO G C 1
ATOM 10531 O O . PRO G 1 12 ? 42.823 105.498 24.658 1.00 18.19 10 PRO G O 1
ATOM 10535 N N . GLY G 1 13 ? 44.198 105.632 26.413 1.00 19.82 11 GLY G N 1
ATOM 10536 C CA . GLY G 1 13 ? 44.243 107.091 26.430 1.00 19.90 11 GLY G CA 1
ATOM 10537 C C . GLY G 1 13 ? 44.798 107.652 25.148 1.00 20.33 11 GLY G C 1
ATOM 10538 O O . GLY G 1 13 ? 44.200 108.517 24.544 1.00 20.35 11 GLY G O 1
ATOM 10539 N N . GLN G 1 14 ? 45.935 107.124 24.717 1.00 20.68 12 GLN G N 1
ATOM 10540 C CA . GLN G 1 14 ? 46.618 107.647 23.544 1.00 21.31 12 GLN G CA 1
ATOM 10541 C C . GLN G 1 14 ? 45.777 107.426 22.293 1.00 20.26 12 GLN G C 1
ATOM 10542 O O . GLN G 1 14 ? 45.591 108.346 21.514 1.00 20.43 12 GLN G O 1
ATOM 10548 N N . SER G 1 15 ? 45.254 106.210 22.133 1.00 19.95 13 SER G N 1
ATOM 10549 C CA . SER G 1 15 ? 44.389 105.835 20.997 1.00 18.88 13 SER G CA 1
ATOM 10550 C C . SER G 1 15 ? 43.187 106.741 20.888 1.00 18.91 13 SER G C 1
ATOM 10551 O O . SER G 1 15 ? 42.967 107.387 19.859 1.00 19.23 13 SER G O 1
ATOM 10554 N N . LEU G 1 16 ? 42.416 106.802 21.956 1.00 18.73 14 LEU G N 1
ATOM 10555 C CA . LEU G 1 16 ? 41.219 107.642 21.994 1.00 19.02 14 LEU G CA 1
ATOM 10556 C C . LEU G 1 16 ? 41.498 109.152 21.905 1.00 18.99 14 LEU G C 1
ATOM 10557 O O . LEU G 1 16 ? 40.778 109.864 21.211 1.00 19.85 14 LEU G O 1
ATOM 10562 N N . ALA G 1 17 ? 42.531 109.625 22.611 1.00 18.85 15 ALA G N 1
ATOM 10563 C CA . ALA G 1 17 ? 43.100 110.972 22.437 1.00 19.12 15 ALA G CA 1
ATOM 10564 C C . ALA G 1 17 ? 43.316 111.328 20.963 1.00 19.13 15 ALA G C 1
ATOM 10565 O O . ALA G 1 17 ? 42.949 112.417 20.524 1.00 20.52 15 ALA G O 1
ATOM 10567 N N . ASN G 1 18 ? 43.910 110.406 20.215 1.00 19.11 16 ASN G N 1
ATOM 10568 C CA . ASN G 1 18 ? 44.222 110.611 18.804 1.00 19.45 16 ASN G CA 1
ATOM 10569 C C . ASN G 1 18 ? 42.949 110.868 17.985 1.00 19.33 16 ASN G C 1
ATOM 10570 O O . ASN G 1 18 ? 42.892 111.811 17.175 1.00 19.64 16 ASN G O 1
ATOM 10575 N N . ILE G 1 19 ? 41.948 110.012 18.197 1.00 18.94 17 ILE G N 1
ATOM 10576 C CA . ILE G 1 19 ? 40.643 110.119 17.536 1.00 19.04 17 ILE G CA 1
ATOM 10577 C C . ILE G 1 19 ? 39.975 111.437 17.923 1.00 18.50 17 ILE G C 1
ATOM 10578 O O . ILE G 1 19 ? 39.506 112.153 17.060 1.00 17.48 17 ILE G O 1
ATOM 10583 N N . TYR G 1 20 ? 39.970 111.760 19.221 1.00 17.99 18 TYR G N 1
ATOM 10584 C CA . TYR G 1 20 ? 39.328 112.992 19.711 1.00 18.54 18 TYR G CA 1
ATOM 10585 C C . TYR G 1 20 ? 40.070 114.280 19.329 1.00 18.89 18 TYR G C 1
ATOM 10586 O O . TYR G 1 20 ? 39.476 115.360 19.250 1.00 18.98 18 TYR G O 1
ATOM 10595 N N . LYS G 1 21 ? 41.370 114.166 19.080 1.00 19.28 19 LYS G N 1
ATOM 10596 C CA . LYS G 1 21 ? 42.155 115.278 18.550 1.00 19.80 19 LYS G CA 1
ATOM 10597 C C . LYS G 1 21 ? 41.685 115.596 17.128 1.00 19.90 19 LYS G C 1
ATOM 10598 O O . LYS G 1 21 ? 41.597 116.765 16.729 1.00 18.93 19 LYS G O 1
ATOM 10604 N N . GLY G 1 22 ? 41.386 114.534 16.375 1.00 20.18 20 GLY G N 1
ATOM 10605 C CA . GLY G 1 22 ? 40.770 114.630 15.059 1.00 20.22 20 GLY G CA 1
ATOM 10606 C C . GLY G 1 22 ? 39.426 115.335 15.098 1.00 20.38 20 GLY G C 1
ATOM 10607 O O . GLY G 1 22 ? 39.174 116.199 14.269 1.00 20.30 20 GLY G O 1
ATOM 10608 N N . PHE G 1 23 ? 38.569 114.980 16.057 1.00 20.81 21 PHE G N 1
ATOM 10609 C CA . PHE G 1 23 ? 37.273 115.678 16.239 1.00 21.65 21 PHE G CA 1
ATOM 10610 C C . PHE G 1 23 ? 37.455 117.147 16.608 1.00 22.07 21 PHE G C 1
ATOM 10611 O O . PHE G 1 23 ? 36.820 118.016 16.023 1.00 22.49 21 PHE G O 1
ATOM 10619 N N . ALA G 1 24 ? 38.333 117.412 17.574 1.00 22.64 22 ALA G N 1
ATOM 10620 C CA . ALA G 1 24 ? 38.592 118.762 18.053 1.00 23.50 22 ALA G CA 1
ATOM 10621 C C . ALA G 1 24 ? 39.126 119.688 16.949 1.00 24.25 22 ALA G C 1
ATOM 10622 O O . ALA G 1 24 ? 38.901 120.890 17.009 1.00 24.36 22 ALA G O 1
ATOM 10624 N N . ARG G 1 25 ? 39.806 119.125 15.943 1.00 24.92 23 ARG G N 1
ATOM 10625 C CA . ARG G 1 25 ? 40.268 119.887 14.787 1.00 25.52 23 ARG G CA 1
ATOM 10626 C C . ARG G 1 25 ? 39.142 120.247 13.801 1.00 25.81 23 ARG G C 1
ATOM 10627 O O . ARG G 1 25 ? 39.094 121.371 13.297 1.00 25.39 23 ARG G O 1
ATOM 10635 N N . GLN G 1 26 ? 38.256 119.286 13.531 1.00 26.16 24 GLN G N 1
ATOM 10636 C CA . GLN G 1 26 ? 37.001 119.531 12.823 1.00 26.73 24 GLN G CA 1
ATOM 10637 C C . GLN G 1 26 ? 36.268 120.716 13.458 1.00 26.66 24 GLN G C 1
ATOM 10638 O O . GLN G 1 26 ? 35.902 121.670 12.772 1.00 27.15 24 GLN G O 1
ATOM 10644 N N . CYS G 1 27 ? 36.080 120.643 14.775 1.00 26.39 25 CYS G N 1
ATOM 10645 C CA . CYS G 1 27 ? 35.371 121.654 15.563 1.00 26.41 25 CYS G CA 1
ATOM 10646 C C . CYS G 1 27 ? 35.995 123.042 15.493 1.00 26.19 25 CYS G C 1
ATOM 10647 O O . CYS G 1 27 ? 35.291 124.046 15.352 1.00 25.91 25 CYS G O 1
ATOM 10650 N N . ASN G 1 28 ? 37.318 123.083 15.626 1.00 25.82 26 ASN G N 1
ATOM 10651 C CA . ASN G 1 28 ? 38.073 124.325 15.668 1.00 25.64 26 ASN G CA 1
ATOM 10652 C C . ASN G 1 28 ? 39.561 124.001 15.712 1.00 25.52 26 ASN G C 1
ATOM 10653 O O . ASN G 1 28 ? 40.061 123.566 16.752 1.00 25.20 26 ASN G O 1
ATOM 10658 N N . PRO G 1 29 ? 40.275 124.216 14.583 1.00 25.19 27 PRO G N 1
ATOM 10659 C CA . PRO G 1 29 ? 41.730 124.029 14.572 1.00 24.85 27 PRO G CA 1
ATOM 10660 C C . PRO G 1 29 ? 42.456 124.940 15.580 1.00 24.60 27 PRO G C 1
ATOM 10661 O O . PRO G 1 29 ? 43.588 124.649 15.968 1.00 25.03 27 PRO G O 1
ATOM 10665 N N . GLY G 1 30 ? 41.801 126.023 16.000 1.00 24.10 28 GLY G N 1
ATOM 10666 C CA . GLY G 1 30 ? 42.350 126.950 16.988 1.00 23.13 28 GLY G CA 1
ATOM 10667 C C . GLY G 1 30 ? 42.186 126.526 18.438 1.00 22.68 28 GLY G C 1
ATOM 10668 O O . GLY G 1 30 ? 42.797 127.117 19.326 1.00 22.46 28 GLY G O 1
ATOM 10669 N N . PHE G 1 31 ? 41.348 125.516 18.681 1.00 22.12 29 PHE G N 1
ATOM 10670 C CA . PHE G 1 31 ? 41.166 124.951 20.016 1.00 21.84 29 PHE G CA 1
ATOM 10671 C C . PHE G 1 31 ? 42.417 124.167 20.429 1.00 21.41 29 PHE G C 1
ATOM 10672 O O . PHE G 1 31 ? 42.884 123.290 19.687 1.00 21.18 29 PHE G O 1
ATOM 10680 N N . VAL G 1 32 ? 42.957 124.485 21.604 1.00 21.12 30 VAL G N 1
ATOM 10681 C CA . VAL G 1 32 ? 44.172 123.820 22.083 1.00 21.26 30 VAL G CA 1
ATOM 10682 C C . VAL G 1 32 ? 43.809 122.492 22.747 1.00 21.10 30 VAL G C 1
ATOM 10683 O O . VAL G 1 32 ? 43.266 122.459 23.860 1.00 21.73 30 VAL G O 1
ATOM 10687 N N . PHE G 1 33 ? 44.093 121.398 22.045 1.00 20.82 31 PHE G N 1
ATOM 10688 C CA . PHE G 1 33 ? 43.768 120.074 22.534 1.00 20.49 31 PHE G CA 1
ATOM 10689 C C . PHE G 1 33 ? 44.590 119.741 23.793 1.00 20.82 31 PHE G C 1
ATOM 10690 O O . PHE G 1 33 ? 45.813 119.782 23.765 1.00 21.01 31 PHE G O 1
ATOM 10698 N N . PRO G 1 34 ? 43.915 119.422 24.912 1.00 21.24 32 PRO G N 1
ATOM 10699 C CA . PRO G 1 34 ? 44.664 119.090 26.146 1.00 21.27 32 PRO G CA 1
ATOM 10700 C C . PRO G 1 34 ? 45.138 117.632 26.136 1.00 21.30 32 PRO G C 1
ATOM 10701 O O . PRO G 1 34 ? 44.540 116.774 26.791 1.00 22.07 32 PRO G O 1
ATOM 10705 N N . GLU G 1 35 ? 46.208 117.360 25.398 1.00 21.38 33 GLU G N 1
ATOM 10706 C CA . GLU G 1 35 ? 46.588 115.982 25.081 1.00 21.56 33 GLU G CA 1
ATOM 10707 C C . GLU G 1 35 ? 47.125 115.203 26.271 1.00 20.99 33 GLU G C 1
ATOM 10708 O O . GLU G 1 35 ? 46.710 114.051 26.499 1.00 20.90 33 GLU G O 1
ATOM 10714 N N . ALA G 1 36 ? 48.011 115.830 27.045 1.00 20.08 34 ALA G N 1
ATOM 10715 C CA . ALA G 1 36 ? 48.575 115.194 28.249 1.00 19.07 34 ALA G CA 1
ATOM 10716 C C . ALA G 1 36 ? 47.491 114.697 29.177 1.00 18.57 34 ALA G C 1
ATOM 10717 O O . ALA G 1 36 ? 47.508 113.532 29.621 1.00 18.28 34 ALA G O 1
ATOM 10719 N N . GLN G 1 37 ? 46.551 115.589 29.472 1.00 18.13 35 GLN G N 1
ATOM 10720 C CA . GLN G 1 37 ? 45.516 115.308 30.454 1.00 17.40 35 GLN G CA 1
ATOM 10721 C C . GLN G 1 37 ? 44.520 114.297 29.945 1.00 17.56 35 GLN G C 1
ATOM 10722 O O . GLN G 1 37 ? 43.962 113.528 30.721 1.00 18.15 35 GLN G O 1
ATOM 10728 N N . THR G 1 38 ? 44.282 114.313 28.639 1.00 18.04 36 THR G N 1
ATOM 10729 C CA . THR G 1 38 ? 43.330 113.414 28.047 1.00 18.04 36 THR G CA 1
ATOM 10730 C C . THR G 1 38 ? 43.835 111.961 28.001 1.00 18.62 36 THR G C 1
ATOM 10731 O O . THR G 1 38 ? 43.063 111.019 28.187 1.00 18.26 36 THR G O 1
ATOM 10735 N N . ILE G 1 39 ? 45.121 111.792 27.710 1.00 18.93 37 ILE G N 1
ATOM 10736 C CA . ILE G 1 39 ? 45.738 110.469 27.734 1.00 19.20 37 ILE G CA 1
ATOM 10737 C C . ILE G 1 39 ? 45.768 109.927 29.176 1.00 19.08 37 ILE G C 1
ATOM 10738 O O . ILE G 1 39 ? 45.374 108.785 29.417 1.00 19.53 37 ILE G O 1
ATOM 10743 N N . GLU G 1 40 ? 46.254 110.742 30.112 1.00 18.96 38 GLU G N 1
ATOM 10744 C CA . GLU G 1 40 ? 46.297 110.364 31.532 1.00 19.04 38 GLU G CA 1
ATOM 10745 C C . GLU G 1 40 ? 44.938 109.936 32.085 1.00 18.32 38 GLU G C 1
ATOM 10746 O O . GLU G 1 40 ? 44.845 108.908 32.744 1.00 17.91 38 GLU G O 1
ATOM 10752 N N . ALA G 1 41 ? 43.903 110.731 31.816 1.00 18.50 39 ALA G N 1
ATOM 10753 C CA . ALA G 1 41 ? 42.524 110.434 32.251 1.00 18.06 39 ALA G CA 1
ATOM 10754 C C . ALA G 1 41 ? 41.971 109.130 31.685 1.00 18.05 39 ALA G C 1
ATOM 10755 O O . ALA G 1 41 ? 41.447 108.304 32.420 1.00 18.23 39 ALA G O 1
ATOM 10757 N N . TRP G 1 42 ? 42.112 108.929 30.383 1.00 18.66 40 TRP G N 1
ATOM 10758 C CA . TRP G 1 42 ? 41.556 107.735 29.750 1.00 18.78 40 TRP G CA 1
ATOM 10759 C C . TRP G 1 42 ? 42.428 106.496 29.905 1.00 18.87 40 TRP G C 1
ATOM 10760 O O . TRP G 1 42 ? 42.034 105.404 29.508 1.00 19.09 40 TRP G O 1
ATOM 10771 N N . ASP G 1 43 ? 43.583 106.671 30.542 1.00 19.03 41 ASP G N 1
ATOM 10772 C CA . ASP G 1 43 ? 44.443 105.571 30.970 1.00 18.69 41 ASP G CA 1
ATOM 10773 C C . ASP G 1 43 ? 44.137 105.086 32.409 1.00 18.26 41 ASP G C 1
ATOM 10774 O O . ASP G 1 43 ? 44.561 104.003 32.810 1.00 17.63 41 ASP G O 1
ATOM 10779 N N . ILE G 1 44 ? 43.406 105.894 33.175 1.00 17.73 42 ILE G N 1
ATOM 10780 C CA . ILE G 1 44 ? 43.078 105.585 34.575 1.00 17.44 42 ILE G CA 1
ATOM 10781 C C . ILE G 1 44 ? 42.513 104.159 34.781 1.00 17.99 42 ILE G C 1
ATOM 10782 O O . ILE G 1 44 ? 43.024 103.408 35.624 1.00 18.31 42 ILE G O 1
ATOM 10787 N N . PRO G 1 45 ? 41.462 103.775 34.019 1.00 18.10 43 PRO G N 1
ATOM 10788 C CA . PRO G 1 45 ? 40.978 102.409 34.226 1.00 18.39 43 PRO G CA 1
ATOM 10789 C C . PRO G 1 45 ? 42.079 101.340 34.054 1.00 18.67 43 PRO G C 1
ATOM 10790 O O . PRO G 1 45 ? 42.114 100.384 34.840 1.00 18.29 43 PRO G O 1
ATOM 10794 N N . LEU G 1 46 ? 42.986 101.513 33.080 1.00 17.98 44 LEU G N 1
ATOM 10795 C CA . LEU G 1 46 ? 44.060 100.526 32.891 1.00 18.10 44 LEU G CA 1
ATOM 10796 C C . LEU G 1 46 ? 45.129 100.542 34.016 1.00 18.40 44 LEU G C 1
ATOM 10797 O O . LEU G 1 46 ? 45.647 99.476 34.383 1.00 18.23 44 LEU G O 1
ATOM 10802 N N A ARG G 1 47 ? 45.429 101.737 34.533 0.50 18.23 45 ARG G N 1
ATOM 10803 N N B ARG G 1 47 ? 45.457 101.717 34.560 0.50 18.16 45 ARG G N 1
ATOM 10804 C CA A ARG G 1 47 ? 46.341 101.920 35.660 0.50 18.63 45 ARG G CA 1
ATOM 10805 C CA B ARG G 1 47 ? 46.430 101.789 35.660 0.50 18.56 45 ARG G CA 1
ATOM 10806 C C A ARG G 1 47 ? 45.875 101.122 36.866 0.50 18.27 45 ARG G C 1
ATOM 10807 C C B ARG G 1 47 ? 45.897 101.152 36.942 0.50 18.19 45 ARG G C 1
ATOM 10808 O O A ARG G 1 47 ? 46.660 100.407 37.491 0.50 18.03 45 ARG G O 1
ATOM 10809 O O B ARG G 1 47 ? 46.667 100.561 37.699 0.50 17.91 45 ARG G O 1
ATOM 10824 N N . LEU G 1 48 ? 44.585 101.271 37.177 1.00 17.93 46 LEU G N 1
ATOM 10825 C CA . LEU G 1 48 ? 43.945 100.629 38.323 1.00 17.36 46 LEU G CA 1
ATOM 10826 C C . LEU G 1 48 ? 43.881 99.120 38.132 1.00 17.69 46 LEU G C 1
ATOM 10827 O O . LEU G 1 48 ? 43.950 98.357 39.117 1.00 17.93 46 LEU G O 1
ATOM 10832 N N . HIS G 1 49 ? 43.773 98.710 36.864 1.00 18.05 47 HIS G N 1
ATOM 10833 C CA . HIS G 1 49 ? 43.564 97.307 36.485 1.00 18.16 47 HIS G CA 1
ATOM 10834 C C . HIS G 1 49 ? 44.470 96.783 35.363 1.00 18.34 47 HIS G C 1
ATOM 10835 O O . HIS G 1 49 ? 43.977 96.390 34.300 1.00 19.23 47 HIS G O 1
ATOM 10842 N N . PRO G 1 50 ? 45.792 96.686 35.619 1.00 18.43 48 PRO G N 1
ATOM 10843 C CA . PRO G 1 50 ? 46.683 96.216 34.561 1.00 18.82 48 PRO G CA 1
ATOM 10844 C C . PRO G 1 50 ? 46.429 94.771 34.144 1.00 19.35 48 PRO G C 1
ATOM 10845 O O . PRO G 1 50 ? 46.862 94.382 33.066 1.00 19.79 48 PRO G O 1
ATOM 10849 N N . GLU G 1 51 ? 45.746 93.991 34.991 1.00 20.17 49 GLU G N 1
ATOM 10850 C CA . GLU G 1 51 ? 45.313 92.609 34.647 1.00 20.91 49 GLU G CA 1
ATOM 10851 C C . GLU G 1 51 ? 44.327 92.565 33.512 1.00 20.42 49 GLU G C 1
ATOM 10852 O O . GLU G 1 51 ? 43.998 91.470 33.046 1.00 20.84 49 GLU G O 1
ATOM 10858 N N . PHE G 1 52 ? 43.795 93.725 33.113 1.00 20.46 50 PHE G N 1
ATOM 10859 C CA . PHE G 1 52 ? 42.907 93.775 31.945 1.00 20.30 50 PHE G CA 1
ATOM 10860 C C . PHE G 1 52 ? 43.660 93.195 30.748 1.00 21.22 50 PHE G C 1
ATOM 10861 O O . PHE G 1 52 ? 43.060 92.554 29.902 1.00 21.76 50 PHE G O 1
ATOM 10869 N N . ILE G 1 53 ? 44.971 93.429 30.698 1.00 22.30 51 ILE G N 1
ATOM 10870 C CA . ILE G 1 53 ? 45.867 92.823 29.710 1.00 23.24 51 ILE G CA 1
ATOM 10871 C C . ILE G 1 53 ? 46.876 91.950 30.440 1.00 24.08 51 ILE G C 1
ATOM 10872 O O . ILE G 1 53 ? 47.992 92.392 30.705 1.00 24.80 51 ILE G O 1
ATOM 10877 N N . PRO G 1 54 ? 46.496 90.700 30.765 1.00 25.00 52 PRO G N 1
ATOM 10878 C CA . PRO G 1 54 ? 47.315 89.848 31.640 1.00 25.57 52 PRO G CA 1
ATOM 10879 C C . PRO G 1 54 ? 48.714 89.650 31.088 1.00 26.10 52 PRO G C 1
ATOM 10880 O O . PRO G 1 54 ? 48.865 89.357 29.910 1.00 26.35 52 PRO G O 1
ATOM 10884 N N . GLY G 1 55 ? 49.729 89.819 31.936 1.00 26.79 53 GLY G N 1
ATOM 10885 C CA . GLY G 1 55 ? 51.129 89.625 31.534 1.00 26.41 53 GLY G CA 1
ATOM 10886 C C . GLY G 1 55 ? 51.492 90.296 30.223 1.00 26.45 53 GLY G C 1
ATOM 10887 O O . GLY G 1 55 ? 52.389 89.839 29.519 1.00 26.64 53 GLY G O 1
ATOM 10888 N N . GLY G 1 56 ? 50.769 91.366 29.884 1.00 26.36 54 GLY G N 1
ATOM 10889 C CA . GLY G 1 56 ? 51.028 92.144 28.675 1.00 25.86 54 GLY G CA 1
ATOM 10890 C C . GLY G 1 56 ? 50.635 91.531 27.334 1.00 25.68 54 GLY G C 1
ATOM 10891 O O . GLY G 1 56 ? 50.969 92.094 26.276 1.00 26.25 54 GLY G O 1
ATOM 10892 N N A ASP G 1 57 ? 49.987 90.365 27.337 0.50 25.39 55 ASP G N 1
ATOM 10893 N N B ASP G 1 57 ? 49.898 90.422 27.376 0.50 25.09 55 ASP G N 1
ATOM 10894 C CA A ASP G 1 57 ? 49.508 89.817 26.062 0.50 25.08 55 ASP G CA 1
ATOM 10895 C CA B ASP G 1 57 ? 49.420 89.744 26.173 0.50 24.52 55 ASP G CA 1
ATOM 10896 C C A ASP G 1 57 ? 48.043 90.179 25.796 0.50 24.50 55 ASP G C 1
ATOM 10897 C C B ASP G 1 57 ? 47.999 90.202 25.829 0.50 24.15 55 ASP G C 1
ATOM 10898 O O A ASP G 1 57 ? 47.152 89.872 26.589 0.50 24.18 55 ASP G O 1
ATOM 10899 O O B ASP G 1 57 ? 47.072 89.959 26.604 0.50 23.86 55 ASP G O 1
ATOM 10908 N N . ILE G 1 58 ? 47.825 90.852 24.673 1.00 24.09 56 ILE G N 1
ATOM 10909 C CA . ILE G 1 58 ? 46.492 91.363 24.289 1.00 23.71 56 ILE G CA 1
ATOM 10910 C C . ILE G 1 58 ? 45.536 90.252 23.854 1.00 23.36 56 ILE G C 1
ATOM 10911 O O . ILE G 1 58 ? 44.311 90.457 23.793 1.00 23.21 56 ILE G O 1
ATOM 10916 N N . SER G 1 59 ? 46.096 89.078 23.570 1.00 22.86 57 SER G N 1
ATOM 10917 C CA . SER G 1 59 ? 45.292 87.922 23.181 1.00 22.73 57 SER G CA 1
ATOM 10918 C C . SER G 1 59 ? 44.443 87.407 24.352 1.00 22.53 57 SER G C 1
ATOM 10919 O O . SER G 1 59 ? 43.432 86.722 24.139 1.00 22.41 57 SER G O 1
ATOM 10922 N N A LYS G 1 60 ? 44.860 87.735 25.576 0.50 22.34 58 LYS G N 1
ATOM 10923 N N B LYS G 1 60 ? 44.859 87.757 25.571 0.50 22.23 58 LYS G N 1
ATOM 10924 C CA A LYS G 1 60 ? 44.143 87.323 26.780 0.50 22.32 58 LYS G CA 1
ATOM 10925 C CA B LYS G 1 60 ? 44.184 87.339 26.795 0.50 22.10 58 LYS G CA 1
ATOM 10926 C C A LYS G 1 60 ? 43.418 88.507 27.446 0.50 22.32 58 LYS G C 1
ATOM 10927 C C B LYS G 1 60 ? 43.423 88.508 27.447 0.50 22.19 58 LYS G C 1
ATOM 10928 O O A LYS G 1 60 ? 43.049 88.448 28.623 0.50 22.46 58 LYS G O 1
ATOM 10929 O O B LYS G 1 60 ? 43.034 88.441 28.617 0.50 22.34 58 LYS G O 1
ATOM 10940 N N . ALA G 1 61 ? 43.205 89.573 26.682 1.00 22.19 59 ALA G N 1
ATOM 10941 C CA . ALA G 1 61 ? 42.522 90.766 27.196 1.00 22.24 59 ALA G CA 1
ATOM 10942 C C . ALA G 1 61 ? 41.163 90.424 27.787 1.00 21.95 59 ALA G C 1
ATOM 10943 O O . ALA G 1 61 ? 40.387 89.677 27.194 1.00 21.96 59 ALA G O 1
ATOM 10945 N N A ASP G 1 62 ? 40.891 91.011 28.954 0.50 21.73 60 ASP G N 1
ATOM 10946 N N B ASP G 1 62 ? 40.900 90.905 28.992 0.50 22.34 60 ASP G N 1
ATOM 10947 C CA A ASP G 1 62 ? 39.599 90.945 29.645 0.50 21.41 60 ASP G CA 1
ATOM 10948 C CA B ASP G 1 62 ? 39.643 90.566 29.627 0.50 22.56 60 ASP G CA 1
ATOM 10949 C C A ASP G 1 62 ? 38.466 91.229 28.655 0.50 21.59 60 ASP G C 1
ATOM 10950 C C B ASP G 1 62 ? 38.489 91.167 28.797 0.50 22.36 60 ASP G C 1
ATOM 10951 O O A ASP G 1 62 ? 38.497 92.248 27.952 0.50 20.93 60 ASP G O 1
ATOM 10952 O O B ASP G 1 62 ? 38.553 92.305 28.319 0.50 21.88 60 ASP G O 1
ATOM 10961 N N . GLN G 1 63 ? 37.484 90.327 28.581 1.00 22.26 61 GLN G N 1
ATOM 10962 C CA . GLN G 1 63 ? 36.394 90.514 27.623 1.00 23.12 61 GLN G CA 1
ATOM 10963 C C . GLN G 1 63 ? 35.598 91.800 27.856 1.00 22.73 61 GLN G C 1
ATOM 10964 O O . GLN G 1 63 ? 35.312 92.522 26.908 1.00 22.88 61 GLN G O 1
ATOM 10970 N N . GLN G 1 64 ? 35.277 92.106 29.112 1.00 22.40 62 GLN G N 1
ATOM 10971 C CA . GLN G 1 64 ? 34.430 93.269 29.423 1.00 21.96 62 GLN G CA 1
ATOM 10972 C C . GLN G 1 64 ? 35.108 94.581 29.100 1.00 20.83 62 GLN G C 1
ATOM 10973 O O . GLN G 1 64 ? 34.468 95.508 28.634 1.00 20.87 62 GLN G O 1
ATOM 10979 N N . TYR G 1 65 ? 36.404 94.646 29.395 1.00 20.34 63 TYR G N 1
ATOM 10980 C CA . TYR G 1 65 ? 37.263 95.779 29.050 1.00 18.58 63 TYR G CA 1
ATOM 10981 C C . TYR G 1 65 ? 37.267 96.015 27.535 1.00 18.18 63 TYR G C 1
ATOM 10982 O O . TYR G 1 65 ? 37.021 97.143 27.071 1.00 17.84 63 TYR G O 1
ATOM 10991 N N . SER G 1 66 ? 37.495 94.944 26.773 1.00 17.69 64 SER G N 1
ATOM 10992 C CA . SER G 1 66 ? 37.482 95.006 25.301 1.00 17.56 64 SER G CA 1
ATOM 10993 C C . SER G 1 66 ? 36.145 95.527 24.738 1.00 18.16 64 SER G C 1
ATOM 10994 O O . SER G 1 66 ? 36.135 96.371 23.839 1.00 18.52 64 SER G O 1
ATOM 10997 N N . THR G 1 67 ? 35.031 95.024 25.281 1.00 18.52 65 THR G N 1
ATOM 10998 C CA . THR G 1 67 ? 33.672 95.437 24.899 1.00 18.47 65 THR G CA 1
ATOM 10999 C C . THR G 1 67 ? 33.458 96.943 25.091 1.00 18.16 65 THR G C 1
ATOM 11000 O O . THR G 1 67 ? 32.848 97.603 24.261 1.00 18.56 65 THR G O 1
ATOM 11004 N N . LEU G 1 68 ? 33.990 97.465 26.186 1.00 17.75 66 LEU G N 1
ATOM 11005 C CA . LEU G 1 68 ? 33.986 98.887 26.491 1.00 17.64 66 LEU G CA 1
ATOM 11006 C C . LEU G 1 68 ? 34.728 99.713 25.449 1.00 16.39 66 LEU G C 1
ATOM 11007 O O . LEU G 1 68 ? 34.270 100.790 25.068 1.00 15.65 66 LEU G O 1
ATOM 11012 N N . LEU G 1 69 ? 35.881 99.205 25.023 1.00 15.50 67 LEU G N 1
ATOM 11013 C CA . LEU G 1 69 ? 36.683 99.837 23.999 1.00 15.65 67 LEU G CA 1
ATOM 11014 C C . LEU G 1 69 ? 36.017 99.760 22.620 1.00 16.21 67 LEU G C 1
ATOM 11015 O O . LEU G 1 69 ? 36.079 100.732 21.868 1.00 15.84 67 LEU G O 1
ATOM 11020 N N . ALA G 1 70 ? 35.384 98.617 22.314 1.00 16.93 68 ALA G N 1
ATOM 11021 C CA . ALA G 1 70 ? 34.582 98.431 21.092 1.00 18.48 68 ALA G CA 1
ATOM 11022 C C . ALA G 1 70 ? 33.374 99.352 21.097 1.00 19.28 68 ALA G C 1
ATOM 11023 O O . ALA G 1 70 ? 32.954 99.820 20.051 1.00 19.87 68 ALA G O 1
ATOM 11025 N N . GLN G 1 71 ? 32.835 99.635 22.279 1.00 20.70 69 GLN G N 1
ATOM 11026 C CA . GLN G 1 71 ? 31.778 100.646 22.403 1.00 21.97 69 GLN G CA 1
ATOM 11027 C C . GLN G 1 71 ? 32.243 102.057 22.053 1.00 21.75 69 GLN G C 1
ATOM 11028 O O . GLN G 1 71 ? 31.517 102.797 21.378 1.00 22.69 69 GLN G O 1
ATOM 11034 N N . GLU G 1 72 ? 33.437 102.424 22.516 1.00 21.36 70 GLU G N 1
ATOM 11035 C CA . GLU G 1 72 ? 34.030 103.734 22.222 1.00 21.32 70 GLU G CA 1
ATOM 11036 C C . GLU G 1 72 ? 34.318 103.918 20.728 1.00 20.84 70 GLU G C 1
ATOM 11037 O O . GLU G 1 72 ? 34.163 105.021 20.174 1.00 20.60 70 GLU G O 1
ATOM 11043 N N . ILE G 1 73 ? 34.763 102.835 20.097 1.00 20.62 71 ILE G N 1
ATOM 11044 C CA . ILE G 1 73 ? 35.050 102.805 18.656 1.00 19.26 71 ILE G CA 1
ATOM 11045 C C . ILE G 1 73 ? 33.761 103.047 17.877 1.00 19.42 71 ILE G C 1
ATOM 11046 O O . ILE G 1 73 ? 33.718 103.875 16.963 1.00 19.32 71 ILE G O 1
ATOM 11051 N N . ALA G 1 74 ? 32.726 102.305 18.263 1.00 19.73 72 ALA G N 1
ATOM 11052 C CA . ALA G 1 74 ? 31.395 102.448 17.714 1.00 20.37 72 ALA G CA 1
ATOM 11053 C C . ALA G 1 74 ? 30.827 103.866 17.922 1.00 20.72 72 ALA G C 1
ATOM 11054 O O . ALA G 1 74 ? 30.230 104.417 17.007 1.00 21.26 72 ALA G O 1
ATOM 11056 N N . ASN G 1 75 ? 31.017 104.454 19.105 1.00 21.30 73 ASN G N 1
ATOM 11057 C CA . ASN G 1 75 ? 30.610 105.844 19.343 1.00 21.92 73 ASN G CA 1
ATOM 11058 C C . ASN G 1 75 ? 31.368 106.878 18.476 1.00 22.42 73 ASN G C 1
ATOM 11059 O O . ASN G 1 75 ? 30.781 107.848 17.973 1.00 22.97 73 ASN G O 1
ATOM 11064 N N . GLY G 1 76 ? 32.669 106.671 18.298 1.00 22.78 74 GLY G N 1
ATOM 11065 C CA . GLY G 1 76 ? 33.498 107.542 17.447 1.00 22.17 74 GLY G CA 1
ATOM 11066 C C . GLY G 1 76 ? 33.005 107.552 16.009 1.00 22.32 74 GLY G C 1
ATOM 11067 O O . GLY G 1 76 ? 33.107 108.567 15.311 1.00 21.40 74 GLY G O 1
ATOM 11068 N N . VAL G 1 77 ? 32.465 106.410 15.574 1.00 22.77 75 VAL G N 1
ATOM 11069 C CA . VAL G 1 77 ? 31.879 106.258 14.234 1.00 23.06 75 VAL G CA 1
ATOM 11070 C C . VAL G 1 77 ? 30.609 107.091 14.111 1.00 23.63 75 VAL G C 1
ATOM 11071 O O . VAL G 1 77 ? 30.403 107.797 13.124 1.00 24.13 75 VAL G O 1
ATOM 11075 N N . THR G 1 78 ? 29.768 106.997 15.131 1.00 24.57 76 THR G N 1
ATOM 11076 C CA . THR G 1 78 ? 28.527 107.761 15.243 1.00 25.36 76 THR G CA 1
ATOM 11077 C C . THR G 1 78 ? 28.772 109.282 15.217 1.00 25.58 76 THR G C 1
ATOM 11078 O O . THR G 1 78 ? 28.023 110.021 14.575 1.00 25.79 76 THR G O 1
ATOM 11082 N N . ILE G 1 79 ? 29.826 109.732 15.903 1.00 25.70 77 ILE G N 1
ATOM 11083 C CA . ILE G 1 79 ? 30.253 111.146 15.905 1.00 25.70 77 ILE G CA 1
ATOM 11084 C C . ILE G 1 79 ? 30.664 111.671 14.535 1.00 26.40 77 ILE G C 1
ATOM 11085 O O . ILE G 1 79 ? 30.329 112.810 14.184 1.00 26.97 77 ILE G O 1
ATOM 11090 N N . GLY G 1 80 ? 31.384 110.857 13.764 1.00 26.44 78 GLY G N 1
ATOM 11091 C CA . GLY G 1 80 ? 31.787 111.243 12.416 1.00 26.37 78 GLY G CA 1
ATOM 11092 C C . GLY G 1 80 ? 30.586 111.520 11.534 1.00 26.30 78 GLY G C 1
ATOM 11093 O O . GLY G 1 80 ? 30.561 112.510 10.793 1.00 26.03 78 GLY G O 1
ATOM 11094 N N . PHE G 1 81 ? 29.587 110.643 11.615 1.00 26.38 79 PHE G N 1
ATOM 11095 C CA . PHE G 1 81 ? 28.341 110.827 10.876 1.00 26.47 79 PHE G CA 1
ATOM 11096 C C . PHE G 1 81 ? 27.578 112.070 11.366 1.00 26.24 79 PHE G C 1
ATOM 11097 O O . PHE G 1 81 ? 27.045 112.828 10.563 1.00 26.67 79 PHE G O 1
ATOM 11105 N N . ARG G 1 82 ? 27.560 112.293 12.678 1.00 26.34 80 ARG G N 1
ATOM 11106 C CA . ARG G 1 82 ? 26.815 113.417 13.276 1.00 26.36 80 ARG G CA 1
ATOM 11107 C C . ARG G 1 82 ? 27.487 114.791 13.149 1.00 26.27 80 ARG G C 1
ATOM 11108 O O . ARG G 1 82 ? 26.812 115.827 13.200 1.00 26.27 80 ARG G O 1
ATOM 11124 N N . VAL G 1 84 ? 28.407 115.964 10.551 1.00 25.56 82 VAL G N 1
ATOM 11125 C CA . VAL G 1 84 ? 27.881 116.476 9.269 1.00 25.51 82 VAL G CA 1
ATOM 11126 C C . VAL G 1 84 ? 26.772 117.530 9.479 1.00 25.06 82 VAL G C 1
ATOM 11127 O O . VAL G 1 84 ? 26.904 118.672 9.026 1.00 24.69 82 VAL G O 1
ATOM 11131 N N A ASN G 1 85 ? 25.703 117.158 10.183 0.50 24.79 83 ASN G N 1
ATOM 11132 N N B ASN G 1 85 ? 25.713 117.134 10.183 0.50 24.92 83 ASN G N 1
ATOM 11133 C CA A ASN G 1 85 ? 24.583 118.081 10.396 0.50 24.70 83 ASN G CA 1
ATOM 11134 C CA B ASN G 1 85 ? 24.559 117.992 10.419 0.50 24.95 83 ASN G CA 1
ATOM 11135 C C A ASN G 1 85 ? 24.216 118.366 11.860 0.50 24.82 83 ASN G C 1
ATOM 11136 C C B ASN G 1 85 ? 24.608 118.689 11.775 0.50 24.98 83 ASN G C 1
ATOM 11137 O O A ASN G 1 85 ? 23.157 118.941 12.137 0.50 24.63 83 ASN G O 1
ATOM 11138 O O B ASN G 1 85 ? 24.230 119.863 11.893 0.50 24.86 83 ASN G O 1
ATOM 11147 N N . GLU G 1 86 ? 25.091 117.961 12.783 1.00 24.64 84 GLU G N 1
ATOM 11148 C CA . GLU G 1 86 ? 25.005 118.384 14.192 1.00 25.14 84 GLU G CA 1
ATOM 11149 C C . GLU G 1 86 ? 26.334 118.926 14.741 1.00 24.80 84 GLU G C 1
ATOM 11150 O O . GLU G 1 86 ? 26.648 118.743 15.914 1.00 24.29 84 GLU G O 1
ATOM 11156 N N . LYS G 1 87 ? 27.097 119.606 13.893 1.00 24.54 85 LYS G N 1
ATOM 11157 C CA . LYS G 1 87 ? 28.413 120.130 14.273 1.00 24.31 85 LYS G CA 1
ATOM 11158 C C . LYS G 1 87 ? 28.390 121.024 15.527 1.00 23.75 85 LYS G C 1
ATOM 11159 O O . LYS G 1 87 ? 29.234 120.865 16.400 1.00 23.65 85 LYS G O 1
ATOM 11165 N N A GLU G 1 88 ? 27.390 121.904 15.608 0.50 23.62 86 GLU G N 1
ATOM 11166 N N B GLU G 1 88 ? 27.442 121.960 15.598 0.50 23.45 86 GLU G N 1
ATOM 11167 C CA A GLU G 1 88 ? 27.289 122.935 16.651 0.50 23.37 86 GLU G CA 1
ATOM 11168 C CA B GLU G 1 88 ? 27.357 122.909 16.717 0.50 23.01 86 GLU G CA 1
ATOM 11169 C C A GLU G 1 88 ? 26.927 122.399 18.059 0.50 23.27 86 GLU G C 1
ATOM 11170 C C B GLU G 1 88 ? 27.212 122.192 18.062 0.50 23.02 86 GLU G C 1
ATOM 11171 O O A GLU G 1 88 ? 27.221 123.051 19.066 0.50 23.41 86 GLU G O 1
ATOM 11172 O O B GLU G 1 88 ? 27.921 122.512 19.022 0.50 22.95 86 GLU G O 1
ATOM 11183 N N . ARG G 1 89 ? 26.308 121.214 18.118 1.00 22.83 87 ARG G N 1
ATOM 11184 C CA . ARG G 1 89 ? 26.040 120.496 19.373 1.00 22.47 87 ARG G CA 1
ATOM 11185 C C . ARG G 1 89 ? 27.181 119.547 19.704 1.00 22.12 87 ARG G C 1
ATOM 11186 O O . ARG G 1 89 ? 27.697 119.570 20.822 1.00 21.97 87 ARG G O 1
ATOM 11194 N N . VAL G 1 90 ? 27.564 118.724 18.725 1.00 21.74 88 VAL G N 1
ATOM 11195 C CA . VAL G 1 90 ? 28.699 117.818 18.864 1.00 21.44 88 VAL G CA 1
ATOM 11196 C C . VAL G 1 90 ? 29.910 118.580 19.401 1.00 21.80 88 VAL G C 1
ATOM 11197 O O . VAL G 1 90 ? 30.541 118.142 20.353 1.00 21.95 88 VAL G O 1
ATOM 11201 N N . CYS G 1 91 ? 30.198 119.736 18.817 1.00 22.16 89 CYS G N 1
ATOM 11202 C CA . CYS G 1 91 ? 31.368 120.506 19.215 1.00 22.92 89 CYS G CA 1
ATOM 11203 C C . CYS G 1 91 ? 31.187 121.292 20.509 1.00 22.41 89 CYS G C 1
ATOM 11204 O O . CYS G 1 91 ? 31.987 121.154 21.420 1.00 22.65 89 CYS G O 1
ATOM 11207 N N . ASN G 1 92 ? 30.144 122.112 20.583 1.00 22.28 90 ASN G N 1
ATOM 11208 C CA . ASN G 1 92 ? 30.008 123.072 21.670 1.00 22.02 90 ASN G CA 1
ATOM 11209 C C . ASN G 1 92 ? 29.221 122.593 22.904 1.00 21.95 90 ASN G C 1
ATOM 11210 O O . ASN G 1 92 ? 29.276 123.244 23.951 1.00 22.03 90 ASN G O 1
ATOM 11215 N N . VAL G 1 93 ? 28.490 121.482 22.783 1.00 21.21 91 VAL G N 1
ATOM 11216 C CA . VAL G 1 93 ? 27.839 120.862 23.951 1.00 20.69 91 VAL G CA 1
ATOM 11217 C C . VAL G 1 93 ? 28.589 119.588 24.385 1.00 20.76 91 VAL G C 1
ATOM 11218 O O . VAL G 1 93 ? 28.880 119.429 25.558 1.00 20.35 91 VAL G O 1
ATOM 11222 N N . GLU G 1 94 ? 28.952 118.731 23.425 1.00 21.06 92 GLU G N 1
ATOM 11223 C CA . GLU G 1 94 ? 29.463 117.378 23.725 1.00 20.95 92 GLU G CA 1
ATOM 11224 C C . GLU G 1 94 ? 30.978 117.198 23.830 1.00 21.24 92 GLU G C 1
ATOM 11225 O O . GLU G 1 94 ? 31.476 116.706 24.857 1.00 21.37 92 GLU G O 1
ATOM 11231 N N . ILE G 1 95 ? 31.721 117.565 22.786 1.00 21.03 93 ILE G N 1
ATOM 11232 C CA . ILE G 1 95 ? 33.125 117.188 22.754 1.00 20.47 93 ILE G CA 1
ATOM 11233 C C . ILE G 1 95 ? 34.060 118.207 23.440 1.00 20.18 93 ILE G C 1
ATOM 11234 O O . ILE G 1 95 ? 34.777 117.855 24.371 1.00 19.79 93 ILE G O 1
ATOM 11239 N N . LEU G 1 96 ? 34.031 119.466 23.014 1.00 19.87 94 LEU G N 1
ATOM 11240 C CA . LEU G 1 96 ? 34.944 120.457 23.605 1.00 19.91 94 LEU G CA 1
ATOM 11241 C C . LEU G 1 96 ? 34.714 120.694 25.116 1.00 20.05 94 LEU G C 1
ATOM 11242 O O . LEU G 1 96 ? 35.688 120.736 25.888 1.00 19.84 94 LEU G O 1
ATOM 11247 N N . PRO G 1 97 ? 33.436 120.830 25.553 1.00 20.30 95 PRO G N 1
ATOM 11248 C CA . PRO G 1 97 ? 33.193 120.868 26.992 1.00 19.88 95 PRO G CA 1
ATOM 11249 C C . PRO G 1 97 ? 33.721 119.663 27.749 1.00 20.31 95 PRO G C 1
ATOM 11250 O O . PRO G 1 97 ? 34.235 119.830 28.856 1.00 20.70 95 PRO G O 1
ATOM 11254 N N . LEU G 1 98 ? 33.625 118.468 27.172 1.00 20.08 96 LEU G N 1
ATOM 11255 C CA . LEU G 1 98 ? 34.166 117.280 27.822 1.00 19.94 96 LEU G CA 1
ATOM 11256 C C . LEU G 1 98 ? 35.693 117.341 27.992 1.00 20.27 96 LEU G C 1
ATOM 11257 O O . LEU G 1 98 ? 36.220 116.965 29.033 1.00 20.32 96 LEU G O 1
ATOM 11262 N N . LEU G 1 99 ? 36.393 117.813 26.965 1.00 20.34 97 LEU G N 1
ATOM 11263 C CA . LEU G 1 99 ? 37.855 117.843 26.986 1.00 20.14 97 LEU G CA 1
ATOM 11264 C C . LEU G 1 99 ? 38.396 118.911 27.917 1.00 20.68 97 LEU G C 1
ATOM 11265 O O . LEU G 1 99 ? 39.381 118.685 28.634 1.00 20.88 97 LEU G O 1
ATOM 11270 N N . THR G 1 100 ? 37.772 120.081 27.878 1.00 21.22 98 THR G N 1
ATOM 11271 C CA . THR G 1 100 ? 38.143 121.188 28.752 1.00 22.32 98 THR G CA 1
ATOM 11272 C C . THR G 1 100 ? 37.884 120.795 30.203 1.00 22.66 98 THR G C 1
ATOM 11273 O O . THR G 1 100 ? 38.774 120.896 31.058 1.00 22.72 98 THR G O 1
ATOM 11277 N N . SER G 1 101 ? 36.659 120.331 30.442 1.00 23.34 99 SER G N 1
ATOM 11278 C CA . SER G 1 101 ? 36.186 119.864 31.750 1.00 24.23 99 SER G CA 1
ATOM 11279 C C . SER G 1 101 ? 37.152 118.884 32.403 1.00 23.92 99 SER G C 1
ATOM 11280 O O . SER G 1 101 ? 37.633 119.145 33.505 1.00 24.30 99 SER G O 1
ATOM 11291 N N . ALA G 1 103 ? 40.305 117.935 31.707 1.00 22.36 101 ALA G N 1
ATOM 11292 C CA . ALA G 1 103 ? 41.644 118.466 31.913 1.00 21.17 101 ALA G CA 1
ATOM 11293 C C . ALA G 1 103 ? 41.689 119.338 33.163 1.00 20.67 101 ALA G C 1
ATOM 11294 O O . ALA G 1 103 ? 42.603 119.231 33.978 1.00 20.71 101 ALA G O 1
ATOM 11296 N N . GLN G 1 104 ? 40.689 120.186 33.337 1.00 19.98 102 GLN G N 1
ATOM 11297 C CA . GLN G 1 104 ? 40.646 121.047 34.517 1.00 19.52 102 GLN G CA 1
ATOM 11298 C C . GLN G 1 104 ? 40.435 120.224 35.774 1.00 18.87 102 GLN G C 1
ATOM 11299 O O . GLN G 1 104 ? 41.099 120.437 36.795 1.00 19.00 102 GLN G O 1
ATOM 11305 N N . ASN G 1 105 ? 39.492 119.291 35.683 1.00 17.67 103 ASN G N 1
ATOM 11306 C CA . ASN G 1 105 ? 39.200 118.378 36.767 1.00 16.87 103 ASN G CA 1
ATOM 11307 C C . ASN G 1 105 ? 40.399 117.484 37.106 1.00 16.58 103 ASN G C 1
ATOM 11308 O O . ASN G 1 105 ? 40.676 117.261 38.276 1.00 16.41 103 ASN G O 1
ATOM 11313 N N . LEU G 1 106 ? 41.120 116.989 36.103 1.00 16.27 104 LEU G N 1
ATOM 11314 C CA . LEU G 1 106 ? 42.333 116.206 36.379 1.00 16.83 104 LEU G CA 1
ATOM 11315 C C . LEU G 1 106 ? 43.353 117.067 37.119 1.00 16.89 104 LEU G C 1
ATOM 11316 O O . LEU G 1 106 ? 43.962 116.636 38.099 1.00 15.81 104 LEU G O 1
ATOM 11321 N N . ASP G 1 107 ? 43.527 118.295 36.622 1.00 17.83 105 ASP G N 1
ATOM 11322 C CA . ASP G 1 107 ? 44.507 119.229 37.167 1.00 18.48 105 ASP G CA 1
ATOM 11323 C C . ASP G 1 107 ? 44.198 119.565 38.618 1.00 18.16 105 ASP G C 1
ATOM 11324 O O . ASP G 1 107 ? 45.108 119.704 39.431 1.00 18.20 105 ASP G O 1
ATOM 11329 N N A ARG G 1 108 ? 42.917 119.696 38.953 0.50 18.15 106 ARG G N 1
ATOM 11330 N N B ARG G 1 108 ? 42.905 119.690 38.909 0.50 17.96 106 ARG G N 1
ATOM 11331 C CA A ARG G 1 108 ? 42.557 120.015 40.333 0.50 18.26 106 ARG G CA 1
ATOM 11332 C CA B ARG G 1 108 ? 42.399 119.996 40.240 0.50 17.91 106 ARG G CA 1
ATOM 11333 C C A ARG G 1 108 ? 42.695 118.817 41.266 0.50 17.91 106 ARG G C 1
ATOM 11334 C C B ARG G 1 108 ? 42.680 118.842 41.209 0.50 17.72 106 ARG G C 1
ATOM 11335 O O A ARG G 1 108 ? 43.096 118.975 42.416 0.50 17.77 106 ARG G O 1
ATOM 11336 O O B ARG G 1 108 ? 43.161 119.058 42.318 0.50 17.61 106 ARG G O 1
ATOM 11351 N N . ILE G 1 109 ? 42.377 117.624 40.770 1.00 17.47 107 ILE G N 1
ATOM 11352 C CA . ILE G 1 109 ? 42.687 116.396 41.516 1.00 17.92 107 ILE G CA 1
ATOM 11353 C C . ILE G 1 109 ? 44.195 116.285 41.892 1.00 18.08 107 ILE G C 1
ATOM 11354 O O . ILE G 1 109 ? 44.528 116.030 43.043 1.00 18.23 107 ILE G O 1
ATOM 11359 N N . LYS G 1 110 ? 45.090 116.508 40.935 1.00 18.63 108 LYS G N 1
ATOM 11360 C CA . LYS G 1 110 ? 46.522 116.407 41.193 1.00 19.48 108 LYS G CA 1
ATOM 11361 C C . LYS G 1 110 ? 46.949 117.471 42.184 1.00 19.81 108 LYS G C 1
ATOM 11362 O O . LYS G 1 110 ? 47.801 117.223 43.036 1.00 19.42 108 LYS G O 1
ATOM 11368 N N . ALA G 1 111 ? 46.306 118.635 42.102 1.00 19.92 109 ALA G N 1
ATOM 11369 C CA . ALA G 1 111 ? 46.616 119.742 42.993 1.00 20.70 109 ALA G CA 1
ATOM 11370 C C . ALA G 1 111 ? 46.117 119.490 44.413 1.00 21.08 109 ALA G C 1
ATOM 11371 O O . ALA G 1 111 ? 46.800 119.872 45.372 1.00 21.07 109 ALA G O 1
ATOM 11373 N N . ARG G 1 112 ? 44.945 118.853 44.541 1.00 21.07 110 ARG G N 1
ATOM 11374 C CA . ARG G 1 112 ? 44.337 118.565 45.844 1.00 21.48 110 ARG G CA 1
ATOM 11375 C C . ARG G 1 112 ? 44.947 117.340 46.472 1.00 21.77 110 ARG G C 1
ATOM 11376 O O . ARG G 1 112 ? 45.109 117.298 47.674 1.00 22.22 110 ARG G O 1
ATOM 11384 N N . PHE G 1 113 ? 45.217 116.317 45.658 1.00 21.72 111 PHE G N 1
ATOM 11385 C CA . PHE G 1 113 ? 45.587 114.999 46.164 1.00 21.35 111 PHE G CA 1
ATOM 11386 C C . PHE G 1 113 ? 47.013 114.541 45.858 1.00 21.85 111 PHE G C 1
ATOM 11387 O O . PHE G 1 113 ? 47.471 113.526 46.419 1.00 22.75 111 PHE G O 1
ATOM 11395 N N . GLY G 1 114 ? 47.715 115.274 44.991 1.00 22.02 112 GLY G N 1
ATOM 11396 C CA . GLY G 1 114 ? 49.106 114.960 44.644 1.00 21.49 112 GLY G CA 1
ATOM 11397 C C . GLY G 1 114 ? 49.216 113.802 43.675 1.00 21.62 112 GLY G C 1
ATOM 11398 O O . GLY G 1 114 ? 48.217 113.349 43.138 1.00 20.65 112 GLY G O 1
ATOM 11399 N N . SER G 1 115 ? 50.438 113.313 43.469 1.00 22.29 113 SER G N 1
ATOM 11400 C CA . SER G 1 115 ? 50.739 112.322 42.412 1.00 22.79 113 SER G CA 1
ATOM 11401 C C . SER G 1 115 ? 50.196 110.920 42.709 1.00 22.61 113 SER G C 1
ATOM 11402 O O . SER G 1 115 ? 50.087 110.080 41.803 1.00 23.17 113 SER G O 1
ATOM 11405 N N . GLY G 1 116 ? 49.847 110.685 43.974 1.00 21.91 114 GLY G N 1
ATOM 11406 C CA . GLY G 1 116 ? 49.201 109.458 44.386 1.00 21.23 114 GLY G CA 1
ATOM 11407 C C . GLY G 1 116 ? 47.677 109.472 44.296 1.00 20.45 114 GLY G C 1
ATOM 11408 O O . GLY G 1 116 ? 47.030 108.614 44.884 1.00 20.44 114 GLY G O 1
ATOM 11409 N N . TYR G 1 117 ? 47.108 110.413 43.545 1.00 19.46 115 TYR G N 1
ATOM 11410 C CA . TYR G 1 117 ? 45.646 110.578 43.457 1.00 19.15 115 TYR G CA 1
ATOM 11411 C C . TYR G 1 117 ? 44.850 109.313 43.057 1.00 19.37 115 TYR G C 1
ATOM 11412 O O . TYR G 1 117 ? 43.653 109.214 43.370 1.00 19.03 115 TYR G O 1
ATOM 11421 N N . LEU G 1 118 ? 45.491 108.343 42.400 1.00 19.12 116 LEU G N 1
ATOM 11422 C CA . LEU G 1 118 ? 44.760 107.101 42.030 1.00 19.87 116 LEU G CA 1
ATOM 11423 C C . LEU G 1 118 ? 44.206 106.319 43.227 1.00 19.51 116 LEU G C 1
ATOM 11424 O O . LEU G 1 118 ? 43.211 105.614 43.076 1.00 19.16 116 LEU G O 1
ATOM 11429 N N . ASP G 1 119 ? 44.838 106.488 44.394 1.00 19.32 117 ASP G N 1
ATOM 11430 C CA . ASP G 1 119 ? 44.409 105.899 45.674 1.00 19.52 117 ASP G CA 1
ATOM 11431 C C . ASP G 1 119 ? 42.994 106.275 46.063 1.00 19.73 117 ASP G C 1
ATOM 11432 O O . ASP G 1 119 ? 42.322 105.522 46.756 1.00 20.03 117 ASP G O 1
ATOM 11437 N N . ARG G 1 120 ? 42.563 107.458 45.632 1.00 20.24 118 ARG G N 1
ATOM 11438 C CA . ARG G 1 120 ? 41.183 107.909 45.814 1.00 20.14 118 ARG G CA 1
ATOM 11439 C C . ARG G 1 120 ? 40.205 107.046 45.036 1.00 19.69 118 ARG G C 1
ATOM 11440 O O . ARG G 1 120 ? 39.036 106.970 45.401 1.00 19.97 118 ARG G O 1
ATOM 11448 N N . PHE G 1 121 ? 40.683 106.383 43.982 1.00 19.15 119 PHE G N 1
ATOM 11449 C CA . PHE G 1 121 ? 39.820 105.609 43.104 1.00 18.76 119 PHE G CA 1
ATOM 11450 C C . PHE G 1 121 ? 39.822 104.112 43.453 1.00 19.20 119 PHE G C 1
ATOM 11451 O O . PHE G 1 121 ? 38.868 103.394 43.176 1.00 18.41 119 PHE G O 1
ATOM 11459 N N . LYS G 1 122 ? 40.891 103.629 44.057 1.00 20.42 120 LYS G N 1
ATOM 11460 C CA . LYS G 1 122 ? 40.976 102.197 44.307 1.00 21.25 120 LYS G CA 1
ATOM 11461 C C . LYS G 1 122 ? 40.196 101.740 45.544 1.00 21.72 120 LYS G C 1
ATOM 11462 O O . LYS G 1 122 ? 39.747 102.563 46.341 1.00 21.40 120 LYS G O 1
ATOM 11468 N N . GLY G 1 123 ? 40.000 100.424 45.636 1.00 22.42 121 GLY G N 1
ATOM 11469 C CA . GLY G 1 123 ? 39.293 99.787 46.740 1.00 24.23 121 GLY G CA 1
ATOM 11470 C C . GLY G 1 123 ? 37.770 99.822 46.657 1.00 25.07 121 GLY G C 1
ATOM 11471 O O . GLY G 1 123 ? 37.075 99.534 47.659 1.00 25.58 121 GLY G O 1
ATOM 11472 N N . SER G 1 124 ? 37.247 100.221 45.500 1.00 24.61 122 SER G N 1
ATOM 11473 C CA . SER G 1 124 ? 35.811 100.237 45.305 1.00 24.79 122 SER G CA 1
ATOM 11474 C C . SER G 1 124 ? 35.421 98.860 44.781 1.00 24.53 122 SER G C 1
ATOM 11475 O O . SER G 1 124 ? 36.217 98.179 44.118 1.00 24.97 122 SER G O 1
ATOM 11478 N N . PRO G 1 125 ? 34.192 98.437 45.057 1.00 24.08 123 PRO G N 1
ATOM 11479 C CA . PRO G 1 125 ? 33.835 97.132 44.539 1.00 23.56 123 PRO G CA 1
ATOM 11480 C C . PRO G 1 125 ? 33.580 97.142 43.016 1.00 22.69 123 PRO G C 1
ATOM 11481 O O . PRO G 1 125 ? 33.368 96.078 42.421 1.00 22.65 123 PRO G O 1
ATOM 11485 N N . ASN G 1 126 ? 33.624 98.322 42.392 1.00 21.58 124 ASN G N 1
ATOM 11486 C CA . ASN G 1 126 ? 33.445 98.430 40.937 1.00 20.88 124 ASN G CA 1
ATOM 11487 C C . ASN G 1 126 ? 34.738 98.183 40.206 1.00 20.03 124 ASN G C 1
ATOM 11488 O O . ASN G 1 126 ? 35.687 98.885 40.414 1.00 21.83 124 ASN G O 1
ATOM 11493 N N . VAL G 1 127 ? 34.782 97.153 39.373 1.00 20.27 125 VAL G N 1
ATOM 11494 C CA . VAL G 1 127 ? 35.992 96.826 38.597 1.00 19.14 125 VAL G CA 1
ATOM 11495 C C . VAL G 1 127 ? 36.150 97.722 37.358 1.00 18.72 125 VAL G C 1
ATOM 11496 O O . VAL G 1 127 ? 37.256 98.164 37.033 1.00 19.68 125 VAL G O 1
ATOM 11500 N N . TYR G 1 128 ? 35.032 98.032 36.718 1.00 18.35 126 TYR G N 1
ATOM 11501 C CA . TYR G 1 128 ? 34.992 98.742 35.434 1.00 17.98 126 TYR G CA 1
ATOM 11502 C C . TYR G 1 128 ? 34.521 100.165 35.601 1.00 18.38 126 TYR G C 1
ATOM 11503 O O . TYR G 1 128 ? 33.710 100.460 36.505 1.00 19.78 126 TYR G O 1
ATOM 11512 N N . PRO G 1 129 ? 35.067 101.082 34.783 1.00 18.22 127 PRO G N 1
ATOM 11513 C CA . PRO G 1 129 ? 34.757 102.502 34.996 1.00 18.14 127 PRO G CA 1
ATOM 11514 C C . PRO G 1 129 ? 33.280 102.839 34.780 1.00 18.90 127 PRO G C 1
ATOM 11515 O O . PRO G 1 129 ? 32.773 103.853 35.291 1.00 19.21 127 PRO G O 1
ATOM 11519 N N . THR G 1 130 ? 32.585 101.955 34.075 1.00 18.92 128 THR G N 1
ATOM 11520 C CA . THR G 1 130 ? 31.193 102.148 33.707 1.00 18.50 128 THR G CA 1
ATOM 11521 C C . THR G 1 130 ? 30.204 101.438 34.647 1.00 18.62 128 THR G C 1
ATOM 11522 O O . THR G 1 130 ? 28.996 101.507 34.429 1.00 17.87 128 THR G O 1
ATOM 11526 N N . ASP G 1 131 ? 30.717 100.744 35.669 1.00 18.91 129 ASP G N 1
ATOM 11527 C CA . ASP G 1 131 ? 29.874 100.025 36.605 1.00 18.65 129 ASP G CA 1
ATOM 11528 C C . ASP G 1 131 ? 28.900 100.941 37.345 1.00 19.24 129 ASP G C 1
ATOM 11529 O O . ASP G 1 131 ? 29.199 102.110 37.626 1.00 19.11 129 ASP G O 1
ATOM 11534 N N . VAL G 1 132 ? 27.706 100.394 37.580 1.00 18.89 130 VAL G N 1
ATOM 11535 C CA . VAL G 1 132 ? 26.687 101.006 38.386 1.00 18.49 130 VAL G CA 1
ATOM 11536 C C . VAL G 1 132 ? 26.290 99.908 39.359 1.00 18.31 130 VAL G C 1
ATOM 11537 O O . VAL G 1 132 ? 25.832 98.840 38.956 1.00 17.53 130 VAL G O 1
ATOM 11541 N N . GLY G 1 133 ? 26.518 100.162 40.641 1.00 18.52 131 GLY G N 1
ATOM 11542 C CA . GLY G 1 133 ? 26.058 99.271 41.674 1.00 18.63 131 GLY G CA 1
ATOM 11543 C C . GLY G 1 133 ? 25.407 100.054 42.790 1.00 19.08 131 GLY G C 1
ATOM 11544 O O . GLY G 1 133 ? 24.915 101.188 42.587 1.00 18.52 131 GLY G O 1
ATOM 11545 N N . PHE G 1 134 ? 25.414 99.443 43.974 1.00 18.76 132 PHE G N 1
ATOM 11546 C CA . PHE G 1 134 ? 24.722 99.987 45.141 1.00 19.21 132 PHE G CA 1
ATOM 11547 C C . PHE G 1 134 ? 25.694 100.613 46.138 1.00 19.21 132 PHE G C 1
ATOM 11548 O O . PHE G 1 134 ? 26.761 100.059 46.416 1.00 19.12 132 PHE G O 1
ATOM 11556 N N . SER G 1 135 ? 25.355 101.784 46.649 1.00 18.84 133 SER G N 1
ATOM 11557 C CA . SER G 1 135 ? 26.115 102.294 47.764 1.00 18.96 133 SER G CA 1
ATOM 11558 C C . SER G 1 135 ? 25.868 101.374 48.987 1.00 19.41 133 SER G C 1
ATOM 11559 O O . SER G 1 135 ? 24.836 100.650 49.061 1.00 19.22 133 SER G O 1
ATOM 11562 N N . THR G 1 136 ? 26.826 101.393 49.917 1.00 18.89 134 THR G N 1
ATOM 11563 C CA . THR G 1 136 ? 26.804 100.543 51.070 1.00 19.23 134 THR G CA 1
ATOM 11564 C C . THR G 1 136 ? 26.624 101.392 52.322 1.00 18.81 134 THR G C 1
ATOM 11565 O O . THR G 1 136 ? 26.867 102.614 52.302 1.00 18.12 134 THR G O 1
ATOM 11569 N N . ASP G 1 137 ? 26.125 100.753 53.381 1.00 18.22 135 ASP G N 1
ATOM 11570 C CA . ASP G 1 137 ? 26.047 101.365 54.687 1.00 19.00 135 ASP G CA 1
ATOM 11571 C C . ASP G 1 137 ? 27.402 101.255 55.401 1.00 18.47 135 ASP G C 1
ATOM 11572 O O . ASP G 1 137 ? 28.386 100.790 54.836 1.00 18.26 135 ASP G O 1
ATOM 11577 N N . ALA G 1 138 ? 27.439 101.720 56.633 1.00 18.41 136 ALA G N 1
ATOM 11578 C CA . ALA G 1 138 ? 28.644 101.723 57.451 1.00 18.61 136 ALA G CA 1
ATOM 11579 C C . ALA G 1 138 ? 29.382 100.387 57.432 1.00 18.15 136 ALA G C 1
ATOM 11580 O O . ALA G 1 138 ? 30.592 100.354 57.218 1.00 18.65 136 ALA G O 1
ATOM 11582 N N . SER G 1 139 ? 28.645 99.299 57.643 1.00 18.05 137 SER G N 1
ATOM 11583 C CA . SER G 1 139 ? 29.232 97.958 57.718 1.00 18.64 137 SER G CA 1
ATOM 11584 C C . SER G 1 139 ? 29.615 97.362 56.360 1.00 18.35 137 SER G C 1
ATOM 11585 O O . SER G 1 139 ? 30.277 96.325 56.308 1.00 18.62 137 SER G O 1
ATOM 11588 N N . GLY G 1 140 ? 29.213 98.016 55.267 1.00 17.97 138 GLY G N 1
ATOM 11589 C CA . GLY G 1 140 ? 29.418 97.475 53.933 1.00 17.69 138 GLY G CA 1
ATOM 11590 C C . GLY G 1 140 ? 28.196 96.745 53.397 1.00 17.89 138 GLY G C 1
ATOM 11591 O O . GLY G 1 140 ? 28.249 96.130 52.335 1.00 18.16 138 GLY G O 1
ATOM 11592 N N . GLY G 1 141 ? 27.092 96.795 54.133 1.00 17.57 139 GLY G N 1
ATOM 11593 C CA . GLY G 1 141 ? 25.860 96.168 53.695 1.00 17.67 139 GLY G CA 1
ATOM 11594 C C . GLY G 1 141 ? 25.097 97.024 52.716 1.00 17.52 139 GLY G C 1
ATOM 11595 O O . GLY G 1 141 ? 25.506 98.126 52.421 1.00 18.03 139 GLY G O 1
ATOM 11596 N N . ILE G 1 142 ? 23.994 96.492 52.188 1.00 17.65 140 ILE G N 1
ATOM 11597 C CA . ILE G 1 142 ? 23.065 97.246 51.345 1.00 17.28 140 ILE G CA 1
ATOM 11598 C C . ILE G 1 142 ? 21.758 97.344 52.131 1.00 18.03 140 ILE G C 1
ATOM 11599 O O . ILE G 1 142 ? 21.382 96.398 52.790 1.00 19.00 140 ILE G O 1
ATOM 11604 N N . SER G 1 143 ? 21.115 98.501 52.136 1.00 18.75 141 SER G N 1
ATOM 11605 C CA . SER G 1 143 ? 19.797 98.641 52.745 1.00 19.82 141 SER G CA 1
ATOM 11606 C C . SER G 1 143 ? 18.925 99.474 51.828 1.00 20.17 141 SER G C 1
ATOM 11607 O O . SER G 1 143 ? 19.370 99.852 50.756 1.00 18.77 141 SER G O 1
ATOM 11610 N N . GLN G 1 144 ? 17.686 99.759 52.240 1.00 20.93 142 GLN G N 1
ATOM 11611 C CA . GLN G 1 144 ? 16.818 100.594 51.401 1.00 21.76 142 GLN G CA 1
ATOM 11612 C C . GLN G 1 144 ? 17.186 102.081 51.385 1.00 21.76 142 GLN G C 1
ATOM 11613 O O . GLN G 1 144 ? 16.694 102.833 50.548 1.00 22.27 142 GLN G O 1
ATOM 11619 N N . GLU G 1 145 ? 18.047 102.481 52.314 1.00 21.34 143 GLU G N 1
ATOM 11620 C CA . GLU G 1 145 ? 18.669 103.810 52.361 1.00 21.12 143 GLU G CA 1
ATOM 11621 C C . GLU G 1 145 ? 19.851 103.954 51.383 1.00 19.52 143 GLU G C 1
ATOM 11622 O O . GLU G 1 145 ? 20.298 105.068 51.137 1.00 19.37 143 GLU G O 1
ATOM 11628 N N . SER G 1 146 ? 20.355 102.838 50.846 1.00 17.43 144 SER G N 1
ATOM 11629 C CA . SER G 1 146 ? 21.393 102.843 49.796 1.00 16.72 144 SER G CA 1
ATOM 11630 C C . SER G 1 146 ? 20.917 103.489 48.502 1.00 16.51 144 SER G C 1
ATOM 11631 O O . SER G 1 146 ? 19.719 103.616 48.273 1.00 15.80 144 SER G O 1
ATOM 11634 N N . GLY G 1 147 ? 21.862 103.866 47.643 1.00 16.13 145 GLY G N 1
ATOM 11635 C CA . GLY G 1 147 ? 21.520 104.342 46.317 1.00 16.28 145 GLY G CA 1
ATOM 11636 C C . GLY G 1 147 ? 22.527 103.838 45.312 1.00 16.29 145 GLY G C 1
ATOM 11637 O O . GLY G 1 147 ? 23.040 102.733 45.444 1.00 15.99 145 GLY G O 1
ATOM 11638 N N . LEU G 1 148 ? 22.827 104.682 44.337 1.00 17.07 146 LEU G N 1
ATOM 11639 C CA . LEU G 1 148 ? 23.732 104.368 43.226 1.00 17.85 146 LEU G CA 1
ATOM 11640 C C . LEU G 1 148 ? 25.202 104.678 43.531 1.00 18.20 146 LEU G C 1
ATOM 11641 O O . LEU G 1 148 ? 25.549 105.754 44.011 1.00 17.66 146 LEU G O 1
ATOM 11646 N N . LEU G 1 149 ? 26.045 103.685 43.290 1.00 18.58 147 LEU G N 1
ATOM 11647 C CA . LEU G 1 149 ? 27.486 103.841 43.356 1.00 18.78 147 LEU G CA 1
ATOM 11648 C C . LEU G 1 149 ? 28.001 103.617 41.935 1.00 18.55 147 LEU G C 1
ATOM 11649 O O . LEU G 1 149 ? 27.929 102.518 41.386 1.00 17.98 147 LEU G O 1
ATOM 11654 N N . VAL G 1 150 ? 28.489 104.676 41.312 1.00 19.23 148 VAL G N 1
ATOM 11655 C CA . VAL G 1 150 ? 28.937 104.511 39.943 1.00 20.01 148 VAL G CA 1
ATOM 11656 C C . VAL G 1 150 ? 30.421 104.672 39.737 1.00 19.83 148 VAL G C 1
ATOM 11657 O O . VAL G 1 150 ? 31.076 105.446 40.458 1.00 20.33 148 VAL G O 1
ATOM 11661 N N . SER G 1 151 ? 30.956 103.949 38.751 1.00 19.31 149 SER G N 1
ATOM 11662 C CA . SER G 1 151 ? 32.382 104.037 38.459 1.00 19.03 149 SER G CA 1
ATOM 11663 C C . SER G 1 151 ? 33.191 103.747 39.753 1.00 19.17 149 SER G C 1
ATOM 11664 O O . SER G 1 151 ? 32.709 103.038 40.684 1.00 19.65 149 SER G O 1
ATOM 11667 N N . TYR G 1 152 ? 34.395 104.301 39.816 1.00 18.70 150 TYR G N 1
ATOM 11668 C CA . TYR G 1 152 ? 35.323 104.100 40.940 1.00 18.39 150 TYR G CA 1
ATOM 11669 C C . TYR G 1 152 ? 35.077 105.019 42.148 1.00 18.60 150 TYR G C 1
ATOM 11670 O O . TYR G 1 152 ? 35.945 105.761 42.579 1.00 18.37 150 TYR G O 1
ATOM 11679 N N . GLY G 1 153 ? 33.874 104.958 42.699 1.00 19.43 151 GLY G N 1
ATOM 11680 C CA . GLY G 1 153 ? 33.594 105.621 43.960 1.00 19.69 151 GLY G CA 1
ATOM 11681 C C . GLY G 1 153 ? 32.725 106.857 43.841 1.00 19.67 151 GLY G C 1
ATOM 11682 O O . GLY G 1 153 ? 32.696 107.671 44.777 1.00 20.35 151 GLY G O 1
ATOM 11683 N N . VAL G 1 154 ? 32.008 106.992 42.718 1.00 19.00 152 VAL G N 1
ATOM 11684 C CA . VAL G 1 154 ? 31.038 108.090 42.547 1.00 18.67 152 VAL G CA 1
ATOM 11685 C C . VAL G 1 154 ? 29.696 107.756 43.214 1.00 18.35 152 VAL G C 1
ATOM 11686 O O . VAL G 1 154 ? 28.792 107.190 42.607 1.00 17.36 152 VAL G O 1
ATOM 11690 N N . ASN G 1 155 ? 29.595 108.137 44.485 1.00 17.84 153 ASN G N 1
ATOM 11691 C CA . ASN G 1 155 ? 28.428 107.831 45.295 1.00 17.60 153 ASN G CA 1
ATOM 11692 C C . ASN G 1 155 ? 27.349 108.906 45.073 1.00 16.82 153 ASN G C 1
ATOM 11693 O O . ASN G 1 155 ? 27.376 109.983 45.681 1.00 14.96 153 ASN G O 1
ATOM 11698 N N . LEU G 1 156 ? 26.385 108.593 44.203 1.00 16.20 154 LEU G N 1
ATOM 11699 C CA . LEU G 1 156 ? 25.328 109.545 43.897 1.00 15.84 154 LEU G CA 1
ATOM 11700 C C . LEU G 1 156 ? 24.341 109.722 45.050 1.00 16.39 154 LEU G C 1
ATOM 11701 O O . LEU G 1 156 ? 23.740 110.806 45.209 1.00 16.98 154 LEU G O 1
ATOM 11706 N N . ARG G 1 157 ? 24.203 108.689 45.877 1.00 15.89 155 ARG G N 1
ATOM 11707 C CA . ARG G 1 157 ? 23.230 108.697 46.974 1.00 16.82 155 ARG G CA 1
ATOM 11708 C C . ARG G 1 157 ? 23.647 109.733 47.994 1.00 17.59 155 ARG G C 1
ATOM 11709 O O . ARG G 1 157 ? 22.849 110.492 48.533 1.00 18.37 155 ARG G O 1
ATOM 11717 N N . THR G 1 158 ? 24.943 109.774 48.199 1.00 18.74 156 THR G N 1
ATOM 11718 C CA . THR G 1 158 ? 25.554 110.490 49.269 1.00 19.58 156 THR G CA 1
ATOM 11719 C C . THR G 1 158 ? 26.038 111.893 48.803 1.00 20.72 156 THR G C 1
ATOM 11720 O O . THR G 1 158 ? 26.339 112.760 49.626 1.00 21.12 156 THR G O 1
ATOM 11724 N N . LEU G 1 159 ? 26.088 112.090 47.483 1.00 20.62 157 LEU G N 1
ATOM 11725 C CA . LEU G 1 159 ? 26.421 113.368 46.835 1.00 21.63 157 LEU G CA 1
ATOM 11726 C C . LEU G 1 159 ? 25.736 114.617 47.448 1.00 22.12 157 LEU G C 1
ATOM 11727 O O . LEU G 1 159 ? 24.517 114.798 47.328 1.00 22.45 157 LEU G O 1
ATOM 11732 N N . THR G 1 160 ? 26.542 115.479 48.089 1.00 22.38 158 THR G N 1
ATOM 11733 C CA . THR G 1 160 ? 26.038 116.667 48.797 1.00 22.45 158 THR G CA 1
ATOM 11734 C C . THR G 1 160 ? 25.769 117.814 47.816 1.00 22.20 158 THR G C 1
ATOM 11735 O O . THR G 1 160 ? 26.284 117.794 46.704 1.00 22.76 158 THR G O 1
ATOM 11739 N N . PRO G 1 161 ? 24.943 118.805 48.221 1.00 22.43 159 PRO G N 1
ATOM 11740 C CA . PRO G 1 161 ? 24.726 120.030 47.433 1.00 22.19 159 PRO G CA 1
ATOM 11741 C C . PRO G 1 161 ? 26.024 120.806 47.185 1.00 21.92 159 PRO G C 1
ATOM 11742 O O . PRO G 1 161 ? 26.224 121.300 46.084 1.00 22.18 159 PRO G O 1
ATOM 11746 N N . GLY G 1 162 ? 26.893 120.893 48.199 1.00 21.34 160 GLY G N 1
ATOM 11747 C CA . GLY G 1 162 ? 28.218 121.495 48.054 1.00 20.45 160 GLY G CA 1
ATOM 11748 C C . GLY G 1 162 ? 29.040 120.833 46.958 1.00 19.73 160 GLY G C 1
ATOM 11749 O O . GLY G 1 162 ? 29.575 121.501 46.089 1.00 19.39 160 GLY G O 1
ATOM 11750 N N . THR G 1 163 ? 29.138 119.509 47.009 1.00 19.45 161 THR G N 1
ATOM 11751 C CA . THR G 1 163 ? 29.792 118.738 45.956 1.00 18.62 161 THR G CA 1
ATOM 11752 C C . THR G 1 163 ? 29.143 118.975 44.587 1.00 18.27 161 THR G C 1
ATOM 11753 O O . THR G 1 163 ? 29.838 119.306 43.654 1.00 18.09 161 THR G O 1
ATOM 11757 N N . TRP G 1 164 ? 27.827 118.784 44.469 1.00 18.32 162 TRP G N 1
ATOM 11758 C CA . TRP G 1 164 ? 27.125 119.019 43.203 1.00 18.38 162 TRP G CA 1
ATOM 11759 C C . TRP G 1 164 ? 27.410 120.403 42.594 1.00 18.79 162 TRP G C 1
ATOM 11760 O O . TRP G 1 164 ? 27.741 120.509 41.399 1.00 18.67 162 TRP G O 1
ATOM 11771 N N A GLN G 1 165 ? 27.300 121.458 43.398 0.50 18.75 163 GLN G N 1
ATOM 11772 N N B GLN G 1 165 ? 27.286 121.438 43.432 0.50 18.79 163 GLN G N 1
ATOM 11773 C CA A GLN G 1 165 ? 27.455 122.815 42.863 0.50 18.90 163 GLN G CA 1
ATOM 11774 C CA B GLN G 1 165 ? 27.463 122.844 43.034 0.50 19.05 163 GLN G CA 1
ATOM 11775 C C A GLN G 1 165 ? 28.907 123.166 42.485 0.50 18.87 163 GLN G C 1
ATOM 11776 C C B GLN G 1 165 ? 28.884 123.163 42.528 0.50 18.93 163 GLN G C 1
ATOM 11777 O O A GLN G 1 165 ? 29.134 124.050 41.652 0.50 18.57 163 GLN G O 1
ATOM 11778 O O B GLN G 1 165 ? 29.061 124.011 41.647 0.50 18.67 163 GLN G O 1
ATOM 11789 N N . ALA G 1 166 ? 29.881 122.460 43.065 1.00 18.91 164 ALA G N 1
ATOM 11790 C CA . ALA G 1 166 ? 31.289 122.639 42.660 1.00 18.96 164 ALA G CA 1
ATOM 11791 C C . ALA G 1 166 ? 31.722 121.749 41.478 1.00 19.55 164 ALA G C 1
ATOM 11792 O O . ALA G 1 166 ? 32.873 121.817 41.035 1.00 19.41 164 ALA G O 1
ATOM 11802 N N . THR G 1 168 ? 31.934 120.370 37.673 1.00 21.04 166 THR G N 1
ATOM 11803 C CA . THR G 1 168 ? 31.945 120.809 36.272 1.00 21.40 166 THR G CA 1
ATOM 11804 C C . THR G 1 168 ? 31.827 119.586 35.366 1.00 21.29 166 THR G C 1
ATOM 11805 O O . THR G 1 168 ? 32.762 118.782 35.237 1.00 21.60 166 THR G O 1
ATOM 11809 N N . LEU G 1 169 ? 30.644 119.427 34.792 1.00 20.91 167 LEU G N 1
ATOM 11810 C CA . LEU G 1 169 ? 30.342 118.314 33.915 1.00 20.73 167 LEU G CA 1
ATOM 11811 C C . LEU G 1 169 ? 29.766 118.877 32.631 1.00 20.60 167 LEU G C 1
ATOM 11812 O O . LEU G 1 169 ? 29.000 119.843 32.689 1.00 21.02 167 LEU G O 1
ATOM 11817 N N . PRO G 1 170 ? 30.117 118.279 31.470 1.00 20.38 168 PRO G N 1
ATOM 11818 C CA . PRO G 1 170 ? 29.381 118.611 30.242 1.00 19.92 168 PRO G CA 1
ATOM 11819 C C . PRO G 1 170 ? 27.883 118.344 30.443 1.00 20.29 168 PRO G C 1
ATOM 11820 O O . PRO G 1 170 ? 27.515 117.411 31.171 1.00 19.85 168 PRO G O 1
ATOM 11824 N N . GLU G 1 171 ? 27.043 119.155 29.792 1.00 20.58 169 GLU G N 1
ATOM 11825 C CA . GLU G 1 171 ? 25.571 119.141 29.988 1.00 21.38 169 GLU G CA 1
ATOM 11826 C C . GLU G 1 171 ? 24.920 117.741 29.940 1.00 19.99 169 GLU G C 1
ATOM 11827 O O . GLU G 1 171 ? 24.059 117.421 30.764 1.00 19.69 169 GLU G O 1
ATOM 11833 N N A ASP G 1 172 ? 25.375 116.945 28.980 0.50 19.80 170 ASP G N 1
ATOM 11834 N N B ASP G 1 172 ? 25.318 116.910 28.976 0.50 19.43 170 ASP G N 1
ATOM 11835 C CA A ASP G 1 172 ? 24.865 115.610 28.705 0.50 19.39 170 ASP G CA 1
ATOM 11836 C CA B ASP G 1 172 ? 24.726 115.570 28.813 0.50 18.73 170 ASP G CA 1
ATOM 11837 C C A ASP G 1 172 ? 25.095 114.590 29.847 0.50 19.27 170 ASP G C 1
ATOM 11838 C C B ASP G 1 172 ? 25.027 114.619 29.973 0.50 18.84 170 ASP G C 1
ATOM 11839 O O A ASP G 1 172 ? 24.236 113.745 30.121 0.50 18.89 170 ASP G O 1
ATOM 11840 O O B ASP G 1 172 ? 24.167 113.817 30.359 0.50 18.47 170 ASP G O 1
ATOM 11849 N N . ILE G 1 173 ? 26.240 114.686 30.519 1.00 18.88 171 ILE G N 1
ATOM 11850 C CA . ILE G 1 173 ? 26.577 113.789 31.642 1.00 19.74 171 ILE G CA 1
ATOM 11851 C C . ILE G 1 173 ? 25.847 114.250 32.911 1.00 19.96 171 ILE G C 1
ATOM 11852 O O . ILE G 1 173 ? 25.280 113.446 33.643 1.00 20.40 171 ILE G O 1
ATOM 11857 N N . LYS G 1 174 ? 25.819 115.562 33.115 1.00 20.82 172 LYS G N 1
ATOM 11858 C CA . LYS G 1 174 ? 25.071 116.187 34.194 1.00 21.92 172 LYS G CA 1
ATOM 11859 C C . LYS G 1 174 ? 23.584 115.764 34.166 1.00 21.69 172 LYS G C 1
ATOM 11860 O O . LYS G 1 174 ? 23.002 115.422 35.210 1.00 21.57 172 LYS G O 1
ATOM 11866 N N . ALA G 1 175 ? 22.993 115.798 32.965 1.00 21.10 173 ALA G N 1
ATOM 11867 C CA . ALA G 1 175 ? 21.599 115.449 32.757 1.00 20.91 173 ALA G CA 1
ATOM 11868 C C . ALA G 1 175 ? 21.351 113.958 32.998 1.00 20.88 173 ALA G C 1
ATOM 11869 O O . ALA G 1 175 ? 20.299 113.617 33.517 1.00 21.56 173 ALA G O 1
ATOM 11871 N N . LEU G 1 176 ? 22.307 113.091 32.621 1.00 19.48 174 LEU G N 1
ATOM 11872 C CA . LEU G 1 176 ? 22.216 111.635 32.861 1.00 18.96 174 LEU G CA 1
ATOM 11873 C C . LEU G 1 176 ? 22.168 111.269 34.356 1.00 19.59 174 LEU G C 1
ATOM 11874 O O . LEU G 1 176 ? 21.340 110.469 34.803 1.00 19.39 174 LEU G O 1
ATOM 11879 N N . VAL G 1 177 ? 23.059 111.887 35.114 1.00 19.15 175 VAL G N 1
ATOM 11880 C CA . VAL G 1 177 ? 23.417 111.458 36.460 1.00 20.14 175 VAL G CA 1
ATOM 11881 C C . VAL G 1 177 ? 22.648 112.261 37.543 1.00 20.30 175 VAL G C 1
ATOM 11882 O O . VAL G 1 177 ? 22.486 111.809 38.671 1.00 20.33 175 VAL G O 1
ATOM 11886 N N . GLY G 1 178 ? 22.149 113.439 37.167 1.00 20.69 176 GLY G N 1
ATOM 11887 C CA . GLY G 1 178 ? 21.423 114.323 38.079 1.00 20.36 176 GLY G CA 1
ATOM 11888 C C . GLY G 1 178 ? 20.294 113.629 38.828 1.00 20.68 176 GLY G C 1
ATOM 11889 O O . GLY G 1 178 ? 20.197 113.749 40.068 1.00 20.47 176 GLY G O 1
ATOM 11890 N N . PRO G 1 179 ? 19.417 112.915 38.085 1.00 20.54 177 PRO G N 1
ATOM 11891 C CA . PRO G 1 179 ? 18.271 112.245 38.696 1.00 19.97 177 PRO G CA 1
ATOM 11892 C C . PRO G 1 179 ? 18.645 111.219 39.775 1.00 19.80 177 PRO G C 1
ATOM 11893 O O . PRO G 1 179 ? 17.789 110.876 40.593 1.00 19.93 177 PRO G O 1
ATOM 11897 N N . GLY G 1 180 ? 19.901 110.756 39.783 1.00 19.06 178 GLY G N 1
ATOM 11898 C CA . GLY G 1 180 ? 20.356 109.746 40.735 1.00 18.07 178 GLY G CA 1
ATOM 11899 C C . GLY G 1 180 ? 20.914 110.291 42.032 1.00 17.67 178 GLY G C 1
ATOM 11900 O O . GLY G 1 180 ? 21.108 109.543 42.989 1.00 17.47 178 GLY G O 1
ATOM 11901 N N . VAL G 1 181 ? 21.178 111.594 42.058 1.00 17.68 179 VAL G N 1
ATOM 11902 C CA . VAL G 1 181 ? 21.717 112.268 43.244 1.00 17.58 179 VAL G CA 1
ATOM 11903 C C . VAL G 1 181 ? 20.730 112.244 44.403 1.00 18.02 179 VAL G C 1
ATOM 11904 O O . VAL G 1 181 ? 19.625 112.791 44.292 1.00 18.59 179 VAL G O 1
ATOM 11908 N N . GLY G 1 182 ? 21.141 111.617 45.508 1.00 17.75 180 GLY G N 1
ATOM 11909 C CA . GLY G 1 182 ? 20.307 111.510 46.711 1.00 17.22 180 GLY G CA 1
ATOM 11910 C C . GLY G 1 182 ? 19.206 110.453 46.642 1.00 16.97 180 GLY G C 1
ATOM 11911 O O . GLY G 1 182 ? 18.407 110.338 47.556 1.00 17.29 180 GLY G O 1
ATOM 11912 N N . LEU G 1 183 ? 19.188 109.665 45.574 1.00 16.84 181 LEU G N 1
ATOM 11913 C CA . LEU G 1 183 ? 18.082 108.725 45.311 1.00 16.57 181 LEU G CA 1
ATOM 11914 C C . LEU G 1 183 ? 18.251 107.376 45.996 1.00 17.03 181 LEU G C 1
ATOM 11915 O O . LEU G 1 183 ? 19.217 106.645 45.711 1.00 17.53 181 LEU G O 1
ATOM 11920 N N A ARG G 1 184 ? 17.244 107.046 46.821 0.50 17.25 182 ARG G N 1
ATOM 11921 N N B ARG G 1 184 ? 17.409 107.045 46.962 0.50 17.15 182 ARG G N 1
ATOM 11922 C CA A ARG G 1 184 ? 17.101 105.784 47.573 0.50 17.45 182 ARG G CA 1
ATOM 11923 C CA B ARG G 1 184 ? 17.546 105.709 47.543 0.50 17.17 182 ARG G CA 1
ATOM 11924 C C A ARG G 1 184 ? 16.623 104.603 46.684 0.60 17.36 182 ARG G C 1
ATOM 11925 C C B ARG G 1 184 ? 16.826 104.666 46.688 0.40 17.33 182 ARG G C 1
ATOM 11926 O O A ARG G 1 184 ? 15.770 104.779 45.800 0.60 16.61 182 ARG G O 1
ATOM 11927 O O B ARG G 1 184 ? 15.990 104.991 45.841 0.40 16.91 182 ARG G O 1
ATOM 11942 N N . LEU G 1 185 ? 17.154 103.410 46.952 1.00 17.17 183 LEU G N 1
ATOM 11943 C CA . LEU G 1 185 ? 16.774 102.293 46.122 1.00 18.09 183 LEU G CA 1
ATOM 11944 C C . LEU G 1 185 ? 15.297 101.906 46.211 1.00 17.93 183 LEU G C 1
ATOM 11945 O O . LEU G 1 185 ? 14.833 101.184 45.366 1.00 17.63 183 LEU G O 1
ATOM 11950 N N . ASP G 1 186 ? 14.567 102.412 47.207 1.00 18.58 184 ASP G N 1
ATOM 11951 C CA . ASP G 1 186 ? 13.123 102.173 47.310 1.00 19.03 184 ASP G CA 1
ATOM 11952 C C . ASP G 1 186 ? 12.291 103.323 46.707 1.00 19.04 184 ASP G C 1
ATOM 11953 O O . ASP G 1 186 ? 11.061 103.336 46.809 1.00 19.18 184 ASP G O 1
ATOM 11958 N N . ALA G 1 187 ? 12.967 104.302 46.109 1.00 19.05 185 ALA G N 1
ATOM 11959 C CA . ALA G 1 187 ? 12.279 105.402 45.419 1.00 18.75 185 ALA G CA 1
ATOM 11960 C C . ALA G 1 187 ? 11.593 104.875 44.149 1.00 18.68 185 ALA G C 1
ATOM 11961 O O . ALA G 1 187 ? 12.146 103.996 43.471 1.00 19.04 185 ALA G O 1
ATOM 11963 N N . PRO G 1 188 ? 10.394 105.408 43.820 1.00 18.57 186 PRO G N 1
ATOM 11964 C CA . PRO G 1 188 ? 9.628 104.859 42.704 1.00 18.67 186 PRO G CA 1
ATOM 11965 C C . PRO G 1 188 ? 10.356 104.902 41.366 1.00 18.49 186 PRO G C 1
ATOM 11966 O O . PRO G 1 188 ? 10.156 104.000 40.561 1.00 18.60 186 PRO G O 1
ATOM 11970 N N . ASN G 1 189 ? 11.193 105.919 41.130 1.00 17.95 187 ASN G N 1
ATOM 11971 C CA . ASN G 1 189 ? 11.947 105.989 39.876 1.00 17.77 187 ASN G CA 1
ATOM 11972 C C . ASN G 1 189 ? 13.341 105.360 39.936 1.00 17.18 187 ASN G C 1
ATOM 11973 O O . ASN G 1 189 ? 14.119 105.502 39.000 1.00 17.26 187 ASN G O 1
ATOM 11978 N N . PHE G 1 190 ? 13.668 104.654 41.022 1.00 16.89 188 PHE G N 1
ATOM 11979 C CA . PHE G 1 190 ? 15.045 104.193 41.166 1.00 16.10 188 PHE G CA 1
ATOM 11980 C C . PHE G 1 190 ? 15.483 103.227 40.066 1.00 16.24 188 PHE G C 1
ATOM 11981 O O . PHE G 1 190 ? 16.587 103.345 39.546 1.00 15.47 188 PHE G O 1
ATOM 11989 N N . SER G 1 191 ? 14.626 102.263 39.746 1.00 17.30 189 SER G N 1
ATOM 11990 C CA . SER G 1 191 ? 14.916 101.280 38.692 1.00 18.89 189 SER G CA 1
ATOM 11991 C C . SER G 1 191 ? 15.198 101.911 37.358 1.00 18.45 189 SER G C 1
ATOM 11992 O O . SER G 1 191 ? 16.136 101.489 36.672 1.00 18.30 189 SER G O 1
ATOM 11995 N N . ASP G 1 192 ? 14.333 102.864 36.988 1.00 18.54 190 ASP G N 1
ATOM 11996 C CA . ASP G 1 192 ? 14.463 103.639 35.762 1.00 19.27 190 ASP G CA 1
ATOM 11997 C C . ASP G 1 192 ? 15.776 104.385 35.717 1.00 18.74 190 ASP G C 1
ATOM 11998 O O . ASP G 1 192 ? 16.446 104.349 34.697 1.00 19.25 190 ASP G O 1
ATOM 12003 N N . VAL G 1 193 ? 16.120 105.076 36.808 1.00 17.97 191 VAL G N 1
ATOM 12004 C CA . VAL G 1 193 ? 17.297 105.953 36.844 1.00 17.75 191 VAL G CA 1
ATOM 12005 C C . VAL G 1 193 ? 18.548 105.095 36.826 1.00 18.31 191 VAL G C 1
ATOM 12006 O O . VAL G 1 193 ? 19.460 105.365 36.053 1.00 18.55 191 VAL G O 1
ATOM 12010 N N . PHE G 1 194 ? 18.572 104.055 37.670 1.00 18.16 192 PHE G N 1
ATOM 12011 C CA . PHE G 1 194 ? 19.629 103.048 37.649 1.00 19.06 192 PHE G CA 1
ATOM 12012 C C . PHE G 1 194 ? 19.920 102.572 36.234 1.00 18.29 192 PHE G C 1
ATOM 12013 O O . PHE G 1 194 ? 21.055 102.598 35.808 1.00 18.54 192 PHE G O 1
ATOM 12021 N N A ASN G 1 195 ? 18.868 102.080 35.562 0.50 18.44 193 ASN G N 1
ATOM 12022 N N B ASN G 1 195 ? 18.898 102.163 35.507 0.50 18.38 193 ASN G N 1
ATOM 12023 C CA A ASN G 1 195 ? 18.890 101.506 34.196 0.50 18.13 193 ASN G CA 1
ATOM 12024 C CA B ASN G 1 195 ? 19.139 101.541 34.222 0.50 18.05 193 ASN G CA 1
ATOM 12025 C C A ASN G 1 195 ? 19.391 102.519 33.173 0.50 18.04 193 ASN G C 1
ATOM 12026 C C B ASN G 1 195 ? 19.312 102.500 33.056 0.50 18.00 193 ASN G C 1
ATOM 12027 O O A ASN G 1 195 ? 20.266 102.211 32.366 0.50 17.53 193 ASN G O 1
ATOM 12028 O O B ASN G 1 195 ? 19.900 102.139 32.040 0.50 17.67 193 ASN G O 1
ATOM 12037 N N . THR G 1 196 ? 18.827 103.724 33.230 1.00 18.11 194 THR G N 1
ATOM 12038 C CA . THR G 1 196 ? 19.230 104.849 32.373 1.00 18.61 194 THR G CA 1
ATOM 12039 C C . THR G 1 196 ? 20.729 105.228 32.520 1.00 18.73 194 THR G C 1
ATOM 12040 O O . THR G 1 196 ? 21.412 105.488 31.511 1.00 19.35 194 THR G O 1
ATOM 12044 N N . ILE G 1 197 ? 21.234 105.268 33.749 1.00 18.23 195 ILE G N 1
ATOM 12045 C CA . ILE G 1 197 ? 22.635 105.603 33.961 1.00 18.92 195 ILE G CA 1
ATOM 12046 C C . ILE G 1 197 ? 23.542 104.454 33.521 1.00 19.81 195 ILE G C 1
ATOM 12047 O O . ILE G 1 197 ? 24.533 104.684 32.844 1.00 20.14 195 ILE G O 1
ATOM 12052 N N . LYS G 1 198 ? 23.193 103.222 33.887 1.00 20.47 196 LYS G N 1
ATOM 12053 C CA . LYS G 1 198 ? 23.922 102.049 33.400 1.00 20.55 196 LYS G CA 1
ATOM 12054 C C . LYS G 1 198 ? 24.028 101.979 31.874 1.00 20.76 196 LYS G C 1
ATOM 12055 O O . LYS G 1 198 ? 25.093 101.648 31.355 1.00 20.97 196 LYS G O 1
ATOM 12061 N N . SER G 1 199 ? 22.938 102.278 31.166 1.00 20.40 197 SER G N 1
ATOM 12062 C CA . SER G 1 199 ? 22.914 102.200 29.692 1.00 20.66 197 SER G CA 1
ATOM 12063 C C . SER G 1 199 ? 23.556 103.403 29.022 1.00 19.86 197 SER G C 1
ATOM 12064 O O . SER G 1 199 ? 24.029 103.310 27.899 1.00 19.88 197 SER G O 1
ATOM 12067 N N . GLY G 1 200 ? 23.535 104.541 29.701 1.00 19.95 198 GLY G N 1
ATOM 12068 C CA . GLY G 1 200 ? 24.046 105.803 29.145 1.00 19.64 198 GLY G CA 1
ATOM 12069 C C . GLY G 1 200 ? 25.547 106.045 29.262 1.00 19.33 198 GLY G C 1
ATOM 12070 O O . GLY G 1 200 ? 26.105 106.850 28.516 1.00 19.16 198 GLY G O 1
ATOM 12071 N N . LEU G 1 201 ? 26.202 105.352 30.184 1.00 19.14 199 LEU G N 1
ATOM 12072 C CA . LEU G 1 201 ? 27.629 105.555 30.395 1.00 20.01 199 LEU G CA 1
ATOM 12073 C C . LEU G 1 201 ? 28.475 104.840 29.363 1.00 20.18 199 LEU G C 1
ATOM 12074 O O . LEU G 1 201 ? 28.101 103.781 28.853 1.00 20.37 199 LEU G O 1
ATOM 12079 N N . ARG G 1 202 ? 29.604 105.466 29.042 1.00 20.21 200 ARG G N 1
ATOM 12080 C CA . ARG G 1 202 ? 30.631 104.887 28.199 1.00 20.16 200 ARG G CA 1
ATOM 12081 C C . ARG G 1 202 ? 31.942 105.006 28.964 1.00 19.58 200 ARG G C 1
ATOM 12082 O O . ARG G 1 202 ? 32.050 105.755 29.950 1.00 19.12 200 ARG G O 1
ATOM 12090 N N . TYR G 1 203 ? 32.952 104.284 28.495 1.00 18.99 201 TYR G N 1
ATOM 12091 C CA . TYR G 1 203 ? 34.272 104.312 29.111 1.00 18.78 201 TYR G CA 1
ATOM 12092 C C . TYR G 1 203 ? 34.776 105.743 29.345 1.00 18.81 201 TYR G C 1
ATOM 12093 O O . TYR G 1 203 ? 35.157 106.103 30.471 1.00 18.69 201 TYR G O 1
ATOM 12102 N N . THR G 1 204 ? 34.752 106.553 28.286 1.00 18.15 202 THR G N 1
ATOM 12103 C CA . THR G 1 204 ? 35.255 107.931 28.320 1.00 17.86 202 THR G CA 1
ATOM 12104 C C . THR G 1 204 ? 34.439 108.880 29.211 1.00 17.83 202 THR G C 1
ATOM 12105 O O . THR G 1 204 ? 35.011 109.698 29.952 1.00 17.42 202 THR G O 1
ATOM 12109 N N . THR G 1 205 ? 33.113 108.788 29.113 1.00 17.51 203 THR G N 1
ATOM 12110 C CA . THR G 1 205 ? 32.211 109.648 29.875 1.00 16.83 203 THR G CA 1
ATOM 12111 C C . THR G 1 205 ? 32.080 109.242 31.347 1.00 17.28 203 THR G C 1
ATOM 12112 O O . THR G 1 205 ? 31.762 110.075 32.201 1.00 17.37 203 THR G O 1
ATOM 12116 N N . ALA G 1 206 ? 32.310 107.963 31.643 1.00 17.42 204 ALA G N 1
ATOM 12117 C CA . ALA G 1 206 ? 32.418 107.506 33.033 1.00 17.78 204 ALA G CA 1
ATOM 12118 C C . ALA G 1 206 ? 33.692 108.034 33.716 1.00 18.27 204 ALA G C 1
ATOM 12119 O O . ALA G 1 206 ? 33.671 108.419 34.886 1.00 18.65 204 ALA G O 1
ATOM 12121 N N . VAL G 1 207 ? 34.803 108.059 32.985 1.00 18.23 205 VAL G N 1
ATOM 12122 C CA . VAL G 1 207 ? 35.979 108.735 33.477 1.00 18.12 205 VAL G CA 1
ATOM 12123 C C . VAL G 1 207 ? 35.685 110.211 33.701 1.00 18.50 205 VAL G C 1
ATOM 12124 O O . VAL G 1 207 ? 36.078 110.726 34.729 1.00 18.70 205 VAL G O 1
ATOM 12128 N N . THR G 1 208 ? 35.009 110.872 32.746 1.00 18.21 206 THR G N 1
ATOM 12129 C CA . THR G 1 208 ? 34.732 112.302 32.836 1.00 18.51 206 THR G CA 1
ATOM 12130 C C . THR G 1 208 ? 33.956 112.614 34.131 1.00 18.84 206 THR G C 1
ATOM 12131 O O . THR G 1 208 ? 34.272 113.571 34.843 1.00 19.24 206 THR G O 1
ATOM 12135 N N . LEU G 1 209 ? 32.955 111.786 34.422 1.00 18.49 207 LEU G N 1
ATOM 12136 C CA . LEU G 1 209 ? 32.182 111.883 35.650 1.00 18.94 207 LEU G CA 1
ATOM 12137 C C . LEU G 1 209 ? 33.049 111.645 36.901 1.00 18.73 207 LEU G C 1
ATOM 12138 O O . LEU G 1 209 ? 32.992 112.433 37.855 1.00 19.08 207 LEU G O 1
ATOM 12143 N N . LEU G 1 210 ? 33.865 110.589 36.871 1.00 17.77 208 LEU G N 1
ATOM 12144 C CA . LEU G 1 210 ? 34.779 110.278 37.982 1.00 17.55 208 LEU G CA 1
ATOM 12145 C C . LEU G 1 210 ? 35.668 111.482 38.361 1.00 17.12 208 LEU G C 1
ATOM 12146 O O . LEU G 1 210 ? 35.811 111.846 39.542 1.00 16.65 208 LEU G O 1
ATOM 12151 N N . LEU G 1 211 ? 36.257 112.094 37.344 1.00 16.94 209 LEU G N 1
ATOM 12152 C CA . LEU G 1 211 ? 37.147 113.242 37.559 1.00 16.96 209 LEU G CA 1
ATOM 12153 C C . LEU G 1 211 ? 36.402 114.460 38.097 1.00 16.20 209 LEU G C 1
ATOM 12154 O O . LEU G 1 211 ? 36.936 115.170 38.955 1.00 16.54 209 LEU G O 1
ATOM 12159 N N . ALA G 1 212 ? 35.179 114.682 37.615 1.00 15.17 210 ALA G N 1
ATOM 12160 C CA . ALA G 1 212 ? 34.365 115.820 38.088 1.00 15.60 210 ALA G CA 1
ATOM 12161 C C . ALA G 1 212 ? 34.038 115.695 39.560 1.00 15.61 210 ALA G C 1
ATOM 12162 O O . ALA G 1 212 ? 34.107 116.680 40.299 1.00 15.73 210 ALA G O 1
ATOM 12164 N N . TYR G 1 213 ? 33.699 114.465 39.960 1.00 16.26 211 TYR G N 1
ATOM 12165 C CA . TYR G 1 213 ? 33.301 114.144 41.315 1.00 17.05 211 TYR G CA 1
ATOM 12166 C C . TYR G 1 213 ? 34.491 114.315 42.256 1.00 17.34 211 TYR G C 1
ATOM 12167 O O . TYR G 1 213 ? 34.375 114.975 43.292 1.00 17.23 211 TYR G O 1
ATOM 12176 N N . PHE G 1 214 ? 35.645 113.756 41.890 1.00 17.18 212 PHE G N 1
ATOM 12177 C CA . PHE G 1 214 ? 36.768 113.785 42.823 1.00 17.05 212 PHE G CA 1
ATOM 12178 C C . PHE G 1 214 ? 37.483 115.130 42.862 1.00 17.28 212 PHE G C 1
ATOM 12179 O O . PHE G 1 214 ? 38.135 115.471 43.859 1.00 17.58 212 PHE G O 1
ATOM 12187 N N . ALA G 1 215 ? 37.304 115.919 41.809 1.00 17.15 213 ALA G N 1
ATOM 12188 C CA . ALA G 1 215 ? 37.743 117.322 41.791 1.00 16.97 213 ALA G CA 1
ATOM 12189 C C . ALA G 1 215 ? 36.952 118.192 42.775 1.00 17.10 213 ALA G C 1
ATOM 12190 O O . ALA G 1 215 ? 37.524 119.100 43.375 1.00 16.72 213 ALA G O 1
ATOM 12192 N N . ALA G 1 216 ? 35.659 117.891 42.934 1.00 17.32 214 ALA G N 1
ATOM 12193 C CA . ALA G 1 216 ? 34.718 118.746 43.667 1.00 18.25 214 ALA G CA 1
ATOM 12194 C C . ALA G 1 216 ? 34.384 118.271 45.089 1.00 19.19 214 ALA G C 1
ATOM 12195 O O . ALA G 1 216 ? 33.907 119.079 45.919 1.00 18.96 214 ALA G O 1
ATOM 12197 N N . ILE G 1 217 ? 34.627 116.982 45.349 1.00 19.65 215 ILE G N 1
ATOM 12198 C CA . ILE G 1 217 ? 34.186 116.299 46.559 1.00 21.10 215 ILE G CA 1
ATOM 12199 C C . ILE G 1 217 ? 34.725 116.971 47.806 1.00 21.93 215 ILE G C 1
ATOM 12200 O O . ILE G 1 217 ? 35.921 117.214 47.922 1.00 21.95 215 ILE G O 1
ATOM 12205 N N . GLY G 1 218 ? 33.827 117.291 48.731 1.00 23.57 216 GLY G N 1
ATOM 12206 C CA . GLY G 1 218 ? 34.195 118.001 49.948 1.00 25.15 216 GLY G CA 1
ATOM 12207 C C . GLY G 1 218 ? 34.166 119.511 49.791 1.00 26.40 216 GLY G C 1
ATOM 12208 O O . GLY G 1 218 ? 34.886 120.213 50.493 1.00 27.07 216 GLY G O 1
ATOM 12209 N N . SER G 1 219 ? 33.326 120.003 48.876 1.00 27.21 217 SER G N 1
ATOM 12210 C CA . SER G 1 219 ? 33.114 121.440 48.684 1.00 27.86 217 SER G CA 1
ATOM 12211 C C . SER G 1 219 ? 31.929 121.953 49.494 1.00 28.03 217 SER G C 1
ATOM 12212 O O . SER G 1 219 ? 31.831 123.164 49.742 1.00 28.20 217 SER G O 1
ATOM 12215 N N . ILE H 1 6 ? 15.077 98.480 76.115 1.00 23.21 4 ILE H N 1
ATOM 12216 C CA . ILE H 1 6 ? 13.846 98.165 75.301 1.00 23.40 4 ILE H CA 1
ATOM 12217 C C . ILE H 1 6 ? 12.577 98.873 75.806 1.00 22.93 4 ILE H C 1
ATOM 12218 O O . ILE H 1 6 ? 12.519 99.329 76.951 1.00 23.21 4 ILE H O 1
ATOM 12223 N N . ASN H 1 7 ? 11.581 98.984 74.929 1.00 22.47 5 ASN H N 1
ATOM 12224 C CA . ASN H 1 7 ? 10.282 99.598 75.243 1.00 21.91 5 ASN H CA 1
ATOM 12225 C C . ASN H 1 7 ? 9.191 98.985 74.354 1.00 21.51 5 ASN H C 1
ATOM 12226 O O . ASN H 1 7 ? 9.493 98.358 73.338 1.00 21.34 5 ASN H O 1
ATOM 12231 N N . ILE H 1 8 ? 7.925 99.147 74.733 1.00 21.06 6 ILE H N 1
ATOM 12232 C CA . ILE H 1 8 ? 6.854 98.434 74.052 1.00 20.28 6 ILE H CA 1
ATOM 12233 C C . ILE H 1 8 ? 6.616 98.925 72.622 1.00 19.73 6 ILE H C 1
ATOM 12234 O O . ILE H 1 8 ? 6.033 98.191 71.817 1.00 18.45 6 ILE H O 1
ATOM 12239 N N . TYR H 1 9 ? 7.086 100.145 72.321 1.00 19.30 7 TYR H N 1
ATOM 12240 C CA . TYR H 1 9 ? 6.942 100.773 70.989 1.00 19.46 7 TYR H CA 1
ATOM 12241 C C . TYR H 1 9 ? 7.886 100.211 69.937 1.00 19.19 7 TYR H C 1
ATOM 12242 O O . TYR H 1 9 ? 7.431 99.753 68.873 1.00 20.08 7 TYR H O 1
ATOM 12251 N N . GLN H 1 10 ? 9.178 100.213 70.234 1.00 18.07 8 GLN H N 1
ATOM 12252 C CA . GLN H 1 10 ? 10.164 99.643 69.322 1.00 18.34 8 GLN H CA 1
ATOM 12253 C C . GLN H 1 10 ? 10.369 98.163 69.573 1.00 17.56 8 GLN H C 1
ATOM 12254 O O . GLN H 1 10 ? 10.816 97.442 68.696 1.00 18.64 8 GLN H O 1
ATOM 12260 N N . ASN H 1 11 ? 10.039 97.698 70.769 1.00 16.89 9 ASN H N 1
ATOM 12261 C CA . ASN H 1 11 ? 10.249 96.293 71.100 1.00 16.74 9 ASN H CA 1
ATOM 12262 C C . ASN H 1 11 ? 8.973 95.611 71.568 1.00 15.92 9 ASN H C 1
ATOM 12263 O O . ASN H 1 11 ? 8.939 95.083 72.679 1.00 16.57 9 ASN H O 1
ATOM 12268 N N . PRO H 1 12 ? 7.927 95.594 70.717 1.00 15.06 10 PRO H N 1
ATOM 12269 C CA . PRO H 1 12 ? 6.641 95.104 71.218 1.00 15.10 10 PRO H CA 1
ATOM 12270 C C . PRO H 1 12 ? 6.648 93.602 71.535 1.00 15.08 10 PRO H C 1
ATOM 12271 O O . PRO H 1 12 ? 6.039 93.179 72.523 1.00 15.04 10 PRO H O 1
ATOM 12275 N N . GLY H 1 13 ? 7.315 92.807 70.705 1.00 15.64 11 GLY H N 1
ATOM 12276 C CA . GLY H 1 13 ? 7.390 91.355 70.901 1.00 15.47 11 GLY H CA 1
ATOM 12277 C C . GLY H 1 13 ? 8.110 90.992 72.180 1.00 16.44 11 GLY H C 1
ATOM 12278 O O . GLY H 1 13 ? 7.632 90.184 72.959 1.00 17.54 11 GLY H O 1
ATOM 12279 N N A GLN H 1 14 ? 9.251 91.627 72.424 0.50 16.69 12 GLN H N 1
ATOM 12280 N N B GLN H 1 14 ? 9.280 91.589 72.384 0.50 17.10 12 GLN H N 1
ATOM 12281 C CA A GLN H 1 14 ? 10.042 91.361 73.628 0.50 16.67 12 GLN H CA 1
ATOM 12282 C CA B GLN H 1 14 ? 10.044 91.394 73.613 0.50 17.48 12 GLN H CA 1
ATOM 12283 C C A GLN H 1 14 ? 9.395 91.913 74.903 0.50 17.12 12 GLN H C 1
ATOM 12284 C C B GLN H 1 14 ? 9.201 91.808 74.815 0.50 17.65 12 GLN H C 1
ATOM 12285 O O A GLN H 1 14 ? 9.534 91.320 75.974 0.50 17.27 12 GLN H O 1
ATOM 12286 O O B GLN H 1 14 ? 8.987 91.009 75.727 0.50 18.00 12 GLN H O 1
ATOM 12297 N N . SER H 1 15 ? 8.696 93.040 74.792 1.00 17.35 13 SER H N 1
ATOM 12298 C CA . SER H 1 15 ? 7.939 93.591 75.921 1.00 17.82 13 SER H CA 1
ATOM 12299 C C . SER H 1 15 ? 6.657 92.817 76.267 1.00 17.35 13 SER H C 1
ATOM 12300 O O . SER H 1 15 ? 6.360 92.611 77.443 1.00 17.04 13 SER H O 1
ATOM 12303 N N . LEU H 1 16 ? 5.915 92.384 75.259 1.00 17.17 14 LEU H N 1
ATOM 12304 C CA . LEU H 1 16 ? 4.752 91.536 75.509 1.00 17.88 14 LEU H CA 1
ATOM 12305 C C . LEU H 1 16 ? 5.140 90.133 75.947 1.00 18.63 14 LEU H C 1
ATOM 12306 O O . LEU H 1 16 ? 4.510 89.579 76.851 1.00 20.25 14 LEU H O 1
ATOM 12311 N N . ALA H 1 17 ? 6.175 89.552 75.327 1.00 18.62 15 ALA H N 1
ATOM 12312 C CA . ALA H 1 17 ? 6.695 88.258 75.758 1.00 18.77 15 ALA H CA 1
ATOM 12313 C C . ALA H 1 17 ? 7.069 88.278 77.220 1.00 19.44 15 ALA H C 1
ATOM 12314 O O . ALA H 1 17 ? 6.771 87.307 77.934 1.00 20.19 15 ALA H O 1
ATOM 12316 N N . ASN H 1 18 ? 7.717 89.357 77.673 1.00 19.08 16 ASN H N 1
ATOM 12317 C CA . ASN H 1 18 ? 8.144 89.455 79.069 1.00 19.92 16 ASN H CA 1
ATOM 12318 C C . ASN H 1 18 ? 6.977 89.343 80.054 1.00 19.61 16 ASN H C 1
ATOM 12319 O O . ASN H 1 18 ? 7.089 88.688 81.074 1.00 19.97 16 ASN H O 1
ATOM 12324 N N . ILE H 1 19 ? 5.867 89.997 79.727 1.00 19.20 17 ILE H N 1
ATOM 12325 C CA . ILE H 1 19 ? 4.643 89.946 80.518 1.00 18.70 17 ILE H CA 1
ATOM 12326 C C . ILE H 1 19 ? 4.036 88.548 80.497 1.00 17.98 17 ILE H C 1
ATOM 12327 O O . ILE H 1 19 ? 3.677 87.996 81.536 1.00 18.16 17 ILE H O 1
ATOM 12332 N N . TYR H 1 20 ? 3.942 87.971 79.309 1.00 17.49 18 TYR H N 1
ATOM 12333 C CA . TYR H 1 20 ? 3.323 86.665 79.155 1.00 17.22 18 TYR H CA 1
ATOM 12334 C C . TYR H 1 20 ? 4.153 85.539 79.756 1.00 17.13 18 TYR H C 1
ATOM 12335 O O . TYR H 1 20 ? 3.602 84.515 80.180 1.00 17.13 18 TYR H O 1
ATOM 12344 N N . LYS H 1 21 ? 5.467 85.751 79.805 1.00 17.25 19 LYS H N 1
ATOM 12345 C CA . LYS H 1 21 ? 6.397 84.830 80.464 1.00 17.95 19 LYS H CA 1
ATOM 12346 C C . LYS H 1 21 ? 6.109 84.753 81.976 1.00 17.88 19 LYS H C 1
ATOM 12347 O O . LYS H 1 21 ? 6.188 83.664 82.581 1.00 18.02 19 LYS H O 1
ATOM 12353 N N . GLY H 1 22 ? 5.784 85.905 82.570 1.00 17.79 20 GLY H N 1
ATOM 12354 C CA . GLY H 1 22 ? 5.318 86.003 83.967 1.00 17.58 20 GLY H CA 1
ATOM 12355 C C . GLY H 1 22 ? 4.000 85.278 84.208 1.00 18.21 20 GLY H C 1
ATOM 12356 O O . GLY H 1 22 ? 3.889 84.473 85.133 1.00 18.77 20 GLY H O 1
ATOM 12357 N N . PHE H 1 23 ? 3.010 85.528 83.353 1.00 17.90 21 PHE H N 1
ATOM 12358 C CA . PHE H 1 23 ? 1.702 84.878 83.454 1.00 17.26 21 PHE H CA 1
ATOM 12359 C C . PHE H 1 23 ? 1.828 83.382 83.334 1.00 17.32 21 PHE H C 1
ATOM 12360 O O . PHE H 1 23 ? 1.180 82.641 84.060 1.00 17.44 21 PHE H O 1
ATOM 12368 N N . ALA H 1 24 ? 2.652 82.936 82.391 1.00 17.87 22 ALA H N 1
ATOM 12369 C CA . ALA H 1 24 ? 2.891 81.519 82.207 1.00 17.65 22 ALA H CA 1
ATOM 12370 C C . ALA H 1 24 ? 3.605 80.865 83.399 1.00 17.93 22 ALA H C 1
ATOM 12371 O O . ALA H 1 24 ? 3.302 79.699 83.741 1.00 18.24 22 ALA H O 1
ATOM 12373 N N A ARG H 1 25 ? 4.511 81.597 84.054 0.50 18.09 23 ARG H N 1
ATOM 12374 N N B ARG H 1 25 ? 4.561 81.584 83.985 0.50 17.92 23 ARG H N 1
ATOM 12375 C CA A ARG H 1 25 ? 5.150 81.125 85.308 0.50 18.41 23 ARG H CA 1
ATOM 12376 C CA B ARG H 1 25 ? 5.355 81.085 85.119 0.50 18.37 23 ARG H CA 1
ATOM 12377 C C A ARG H 1 25 ? 4.104 80.995 86.419 0.50 18.18 23 ARG H C 1
ATOM 12378 C C B ARG H 1 25 ? 4.464 80.954 86.359 0.50 18.17 23 ARG H C 1
ATOM 12379 O O A ARG H 1 25 ? 3.983 79.949 87.056 0.50 17.88 23 ARG H O 1
ATOM 12380 O O B ARG H 1 25 ? 4.595 80.011 87.137 0.50 18.23 23 ARG H O 1
ATOM 12395 N N A GLN H 1 26 ? 3.338 82.062 86.630 0.50 18.45 24 GLN H N 1
ATOM 12396 N N B GLN H 1 26 ? 3.546 81.899 86.523 0.50 18.41 24 GLN H N 1
ATOM 12397 C CA A GLN H 1 26 ? 2.214 82.045 87.571 0.50 18.33 24 GLN H CA 1
ATOM 12398 C CA B GLN H 1 26 ? 2.502 81.797 87.546 0.50 18.18 24 GLN H CA 1
ATOM 12399 C C A GLN H 1 26 ? 1.189 80.919 87.292 0.50 18.49 24 GLN H C 1
ATOM 12400 C C B GLN H 1 26 ? 1.534 80.624 87.276 0.50 18.41 24 GLN H C 1
ATOM 12401 O O A GLN H 1 26 ? 0.536 80.436 88.211 0.50 18.31 24 GLN H O 1
ATOM 12402 O O B GLN H 1 26 ? 1.232 79.847 88.179 0.50 18.08 24 GLN H O 1
ATOM 12413 N N . CYS H 1 27 ? 1.067 80.501 86.032 1.00 18.51 25 CYS H N 1
ATOM 12414 C CA . CYS H 1 27 ? 0.142 79.422 85.619 1.00 19.02 25 CYS H CA 1
ATOM 12415 C C . CYS H 1 27 ? 0.671 77.991 85.803 1.00 18.82 25 CYS H C 1
ATOM 12416 O O . CYS H 1 27 ? -0.015 77.112 86.342 1.00 18.91 25 CYS H O 1
ATOM 12419 N N . ASN H 1 28 ? 1.901 77.768 85.370 1.00 17.96 26 ASN H N 1
ATOM 12420 C CA . ASN H 1 28 ? 2.497 76.441 85.364 1.00 17.65 26 ASN H CA 1
ATOM 12421 C C . ASN H 1 28 ? 3.989 76.663 85.243 1.00 17.96 26 ASN H C 1
ATOM 12422 O O . ASN H 1 28 ? 4.465 76.977 84.156 1.00 17.88 26 ASN H O 1
ATOM 12427 N N . PRO H 1 29 ? 4.728 76.548 86.367 1.00 18.48 27 PRO H N 1
ATOM 12428 C CA . PRO H 1 29 ? 6.178 76.777 86.354 1.00 18.71 27 PRO H CA 1
ATOM 12429 C C . PRO H 1 29 ? 6.956 75.830 85.452 1.00 18.73 27 PRO H C 1
ATOM 12430 O O . PRO H 1 29 ? 8.086 76.146 85.068 1.00 19.41 27 PRO H O 1
ATOM 12434 N N . GLY H 1 30 ? 6.372 74.675 85.130 1.00 18.71 28 GLY H N 1
ATOM 12435 C CA . GLY H 1 30 ? 7.010 73.705 84.247 1.00 17.13 28 GLY H CA 1
ATOM 12436 C C . GLY H 1 30 ? 6.799 74.003 82.764 1.00 17.58 28 GLY H C 1
ATOM 12437 O O . GLY H 1 30 ? 7.556 73.530 81.931 1.00 17.20 28 GLY H O 1
ATOM 12438 N N . PHE H 1 31 ? 5.762 74.775 82.435 1.00 16.68 29 PHE H N 1
ATOM 12439 C CA . PHE H 1 31 ? 5.459 75.133 81.056 1.00 17.08 29 PHE H CA 1
ATOM 12440 C C . PHE H 1 31 ? 6.680 75.824 80.443 1.00 17.24 29 PHE H C 1
ATOM 12441 O O . PHE H 1 31 ? 7.210 76.776 81.014 1.00 18.03 29 PHE H O 1
ATOM 12449 N N . VAL H 1 32 ? 7.144 75.328 79.306 1.00 17.27 30 VAL H N 1
ATOM 12450 C CA . VAL H 1 32 ? 8.328 75.899 78.669 1.00 17.26 30 VAL H CA 1
ATOM 12451 C C . VAL H 1 32 ? 7.876 77.083 77.782 1.00 17.65 30 VAL H C 1
ATOM 12452 O O . VAL H 1 32 ? 7.224 76.902 76.746 1.00 17.53 30 VAL H O 1
ATOM 12456 N N . PHE H 1 33 ? 8.207 78.296 78.205 1.00 17.87 31 PHE H N 1
ATOM 12457 C CA . PHE H 1 33 ? 7.729 79.484 77.497 1.00 18.75 31 PHE H CA 1
ATOM 12458 C C . PHE H 1 33 ? 8.396 79.594 76.116 1.00 18.77 31 PHE H C 1
ATOM 12459 O O . PHE H 1 33 ? 9.608 79.578 76.050 1.00 19.02 31 PHE H O 1
ATOM 12467 N N . PRO H 1 34 ? 7.606 79.693 75.016 1.00 19.06 32 PRO H N 1
ATOM 12468 C CA . PRO H 1 34 ? 8.188 79.732 73.656 1.00 19.13 32 PRO H CA 1
ATOM 12469 C C . PRO H 1 34 ? 8.637 81.133 73.256 1.00 19.12 32 PRO H C 1
ATOM 12470 O O . PRO H 1 34 ? 7.972 81.823 72.459 1.00 18.63 32 PRO H O 1
ATOM 12474 N N . GLU H 1 35 ? 9.768 81.537 73.831 1.00 19.07 33 GLU H N 1
ATOM 12475 C CA . GLU H 1 35 ? 10.170 82.933 73.838 1.00 19.39 33 GLU H CA 1
ATOM 12476 C C . GLU H 1 35 ? 10.496 83.461 72.440 1.00 18.16 33 GLU H C 1
ATOM 12477 O O . GLU H 1 35 ? 10.004 84.487 72.038 1.00 17.41 33 GLU H O 1
ATOM 12483 N N . ALA H 1 36 ? 11.317 82.737 71.704 1.00 17.28 34 ALA H N 1
ATOM 12484 C CA . ALA H 1 36 ? 11.746 83.189 70.396 1.00 17.15 34 ALA H CA 1
ATOM 12485 C C . ALA H 1 36 ? 10.564 83.441 69.437 1.00 16.94 34 ALA H C 1
ATOM 12486 O O . ALA H 1 36 ? 10.566 84.433 68.707 1.00 17.15 34 ALA H O 1
ATOM 12488 N N . GLN H 1 37 ? 9.596 82.521 69.432 1.00 16.34 35 GLN H N 1
ATOM 12489 C CA . GLN H 1 37 ? 8.430 82.574 68.541 1.00 16.44 35 GLN H CA 1
ATOM 12490 C C . GLN H 1 37 ? 7.489 83.674 68.964 1.00 16.45 35 GLN H C 1
ATOM 12491 O O . GLN H 1 37 ? 6.925 84.353 68.126 1.00 17.12 35 GLN H O 1
ATOM 12497 N N . THR H 1 38 ? 7.316 83.828 70.273 1.00 16.05 36 THR H N 1
ATOM 12498 C CA . THR H 1 38 ? 6.421 84.804 70.836 1.00 16.19 36 THR H CA 1
ATOM 12499 C C . THR H 1 38 ? 6.875 86.233 70.469 1.00 15.60 36 THR H C 1
ATOM 12500 O O . THR H 1 38 ? 6.065 87.048 70.043 1.00 15.39 36 THR H O 1
ATOM 12504 N N . ILE H 1 39 ? 8.171 86.490 70.610 1.00 15.12 37 ILE H N 1
ATOM 12505 C CA . ILE H 1 39 ? 8.796 87.758 70.232 1.00 15.09 37 ILE H CA 1
ATOM 12506 C C . ILE H 1 39 ? 8.660 87.982 68.727 1.00 15.32 37 ILE H C 1
ATOM 12507 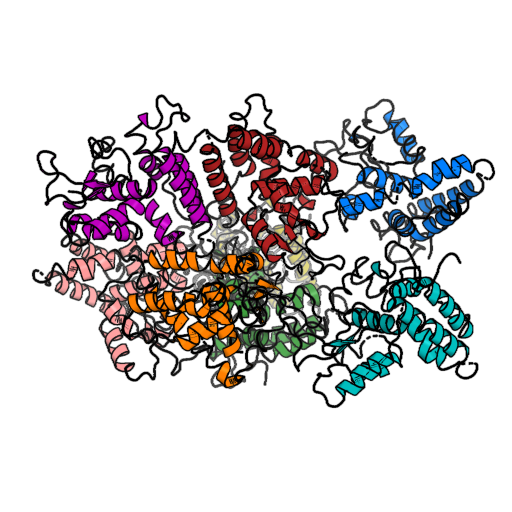O O . ILE H 1 39 ? 8.244 89.043 68.322 1.00 15.58 37 ILE H O 1
ATOM 12512 N N . GLU H 1 40 ? 9.006 86.979 67.915 1.00 15.48 38 GLU H N 1
ATOM 12513 C CA . GLU H 1 40 ? 8.894 87.080 66.469 1.00 15.90 38 GLU H CA 1
ATOM 12514 C C . GLU H 1 40 ? 7.444 87.286 66.017 1.00 16.41 38 GLU H C 1
ATOM 12515 O O . GLU H 1 40 ? 7.190 88.120 65.156 1.00 17.16 38 GLU H O 1
ATOM 12521 N N . ALA H 1 41 ? 6.495 86.542 66.587 1.00 16.29 39 ALA H N 1
ATOM 12522 C CA . ALA H 1 41 ? 5.070 86.746 66.266 1.00 15.94 39 ALA H CA 1
ATOM 12523 C C . ALA H 1 41 ? 4.553 88.139 66.610 1.00 16.27 39 ALA H C 1
ATOM 12524 O O . ALA H 1 41 ? 3.913 88.780 65.763 1.00 15.46 39 ALA H O 1
ATOM 12526 N N . TRP H 1 42 ? 4.831 88.631 67.828 1.00 16.31 40 TRP H N 1
ATOM 12527 C CA . TRP H 1 42 ? 4.294 89.965 68.217 1.00 16.64 40 TRP H CA 1
ATOM 12528 C C . TRP H 1 42 ? 5.029 91.194 67.679 1.00 16.36 40 TRP H C 1
ATOM 12529 O O . TRP H 1 42 ? 4.595 92.326 67.876 1.00 16.91 40 TRP H O 1
ATOM 12540 N N . ASP H 1 43 ? 6.133 90.949 66.997 1.00 16.68 41 ASP H N 1
ATOM 12541 C CA . ASP H 1 43 ? 6.864 91.943 66.218 1.00 16.57 41 ASP H CA 1
ATOM 12542 C C . ASP H 1 43 ? 6.326 92.031 64.771 1.00 16.66 41 ASP H C 1
ATOM 12543 O O . ASP H 1 43 ? 6.509 93.045 64.119 1.00 17.02 41 ASP H O 1
ATOM 12548 N N . ILE H 1 44 ? 5.664 90.981 64.265 1.00 16.33 42 ILE H N 1
ATOM 12549 C CA . ILE H 1 44 ? 5.170 90.971 62.863 1.00 15.50 42 ILE H CA 1
ATOM 12550 C C . ILE H 1 44 ? 4.527 92.330 62.390 1.00 15.80 42 ILE H C 1
ATOM 12551 O O . ILE H 1 44 ? 4.925 92.880 61.347 1.00 15.01 42 ILE H O 1
ATOM 12556 N N . PRO H 1 45 ? 3.562 92.884 63.164 1.00 15.29 43 PRO H N 1
ATOM 12557 C CA . PRO H 1 45 ? 2.949 94.136 62.748 1.00 15.11 43 PRO H CA 1
ATOM 12558 C C . PRO H 1 45 ? 3.932 95.302 62.589 1.00 15.21 43 PRO H C 1
ATOM 12559 O O . PRO H 1 45 ? 3.787 96.116 61.686 1.00 15.37 43 PRO H O 1
ATOM 12563 N N . LEU H 1 46 ? 4.922 95.388 63.467 1.00 15.56 44 LEU H N 1
ATOM 12564 C CA . LEU H 1 46 ? 5.955 96.410 63.351 1.00 15.13 44 LEU H CA 1
ATOM 12565 C C . LEU H 1 46 ? 6.936 96.092 62.218 1.00 15.36 44 LEU H C 1
ATOM 12566 O O . LEU H 1 46 ? 7.504 96.994 61.609 1.00 15.91 44 LEU H O 1
ATOM 12571 N N . ARG H 1 47 ? 7.171 94.804 61.971 1.00 15.23 45 ARG H N 1
ATOM 12572 C CA . ARG H 1 47 ? 7.987 94.363 60.850 1.00 15.18 45 ARG H CA 1
ATOM 12573 C C . ARG H 1 47 ? 7.364 94.733 59.474 1.00 14.40 45 ARG H C 1
ATOM 12574 O O . ARG H 1 47 ? 8.077 95.071 58.521 1.00 13.39 45 ARG H O 1
ATOM 12582 N N . LEU H 1 48 ? 6.036 94.648 59.392 1.00 13.51 46 LEU H N 1
ATOM 12583 C CA . LEU H 1 48 ? 5.278 94.937 58.181 1.00 12.79 46 LEU H CA 1
ATOM 12584 C C . LEU H 1 48 ? 5.171 96.437 57.974 1.00 13.89 46 LEU H C 1
ATOM 12585 O O . LEU H 1 48 ? 5.159 96.914 56.836 1.00 14.38 46 LEU H O 1
ATOM 12590 N N . HIS H 1 49 ? 5.114 97.177 59.082 1.00 14.65 47 HIS H N 1
ATOM 12591 C CA . HIS H 1 49 ? 4.954 98.632 59.065 1.00 15.22 47 HIS H CA 1
ATOM 12592 C C . HIS H 1 49 ? 5.992 99.342 59.908 1.00 15.28 47 HIS H C 1
ATOM 12593 O O . HIS H 1 49 ? 5.665 99.897 60.945 1.00 14.74 47 HIS H O 1
ATOM 12600 N N . PRO H 1 50 ? 7.256 99.343 59.449 1.00 16.24 48 PRO H N 1
ATOM 12601 C CA . PRO H 1 50 ? 8.317 100.049 60.173 1.00 16.36 48 PRO H CA 1
ATOM 12602 C C . PRO H 1 50 ? 8.069 101.559 60.301 1.00 16.76 48 PRO H C 1
ATOM 12603 O O . PRO H 1 50 ? 8.662 102.202 61.183 1.00 17.15 48 PRO H O 1
ATOM 12607 N N . GLU H 1 51 ? 7.212 102.123 59.447 1.00 16.44 49 GLU H N 1
ATOM 12608 C CA . GLU H 1 51 ? 6.869 103.553 59.559 1.00 16.61 49 GLU H CA 1
ATOM 12609 C C . GLU H 1 51 ? 6.100 103.866 60.842 1.00 16.72 49 GLU H C 1
ATOM 12610 O O . GLU H 1 51 ? 5.955 105.038 61.181 1.00 16.78 49 GLU H O 1
ATOM 12616 N N . PHE H 1 52 ? 5.596 102.837 61.541 1.00 16.85 50 PHE H N 1
ATOM 12617 C CA . PHE H 1 52 ? 4.922 103.060 62.840 1.00 17.38 50 PHE H CA 1
ATOM 12618 C C . PHE H 1 52 ? 5.803 103.872 63.799 1.00 18.02 50 PHE H C 1
ATOM 12619 O O . PHE H 1 52 ? 5.283 104.665 64.598 1.00 18.48 50 PHE H O 1
ATOM 12627 N N . ILE H 1 53 ? 7.122 103.674 63.706 1.00 19.33 51 ILE H N 1
ATOM 12628 C CA . ILE H 1 53 ? 8.111 104.463 64.451 1.00 20.50 51 ILE H CA 1
ATOM 12629 C C . ILE H 1 53 ? 8.994 105.252 63.463 1.00 21.67 51 ILE H C 1
ATOM 12630 O O . ILE H 1 53 ? 10.040 104.756 63.031 1.00 21.91 51 ILE H O 1
ATOM 12635 N N . PRO H 1 54 ? 8.569 106.486 63.105 1.00 22.77 52 PRO H N 1
ATOM 12636 C CA . PRO H 1 54 ? 9.223 107.326 62.100 1.00 23.24 52 PRO H CA 1
ATOM 12637 C C . PRO H 1 54 ? 10.591 107.789 62.553 1.00 23.97 52 PRO H C 1
ATOM 12638 O O . PRO H 1 54 ? 10.689 108.508 63.565 1.00 24.25 52 PRO H O 1
ATOM 12642 N N . GLY H 1 55 ? 11.626 107.377 61.808 1.00 24.25 53 GLY H N 1
ATOM 12643 C CA . GLY H 1 55 ? 13.015 107.775 62.070 1.00 24.14 53 GLY H CA 1
ATOM 12644 C C . GLY H 1 55 ? 13.480 107.473 63.485 1.00 24.19 53 GLY H C 1
ATOM 12645 O O . GLY H 1 55 ? 14.118 108.310 64.120 1.00 24.47 53 GLY H O 1
ATOM 12646 N N . GLY H 1 56 ? 13.141 106.286 63.980 1.00 23.93 54 GLY H N 1
ATOM 12647 C CA . GLY H 1 56 ? 13.493 105.858 65.338 1.00 23.88 54 GLY H CA 1
ATOM 12648 C C . GLY H 1 56 ? 13.002 106.710 66.505 1.00 23.73 54 GLY H C 1
ATOM 12649 O O . GLY H 1 56 ? 13.502 106.565 67.637 1.00 23.94 54 GLY H O 1
ATOM 12650 N N . ASP H 1 57 ? 12.036 107.597 66.250 1.00 23.07 55 ASP H N 1
ATOM 12651 C CA . ASP H 1 57 ? 11.595 108.562 67.264 1.00 22.57 55 ASP H CA 1
ATOM 12652 C C . ASP H 1 57 ? 10.252 108.179 67.910 1.00 21.82 55 ASP H C 1
ATOM 12653 O O . ASP H 1 57 ? 9.196 108.476 67.354 1.00 21.13 55 ASP H O 1
ATOM 12658 N N . ILE H 1 58 ? 10.315 107.558 69.095 1.00 21.51 56 ILE H N 1
ATOM 12659 C CA . ILE H 1 58 ? 9.119 107.020 69.787 1.00 21.63 56 ILE H CA 1
ATOM 12660 C C . ILE H 1 58 ? 8.039 108.038 70.192 1.00 21.25 56 ILE H C 1
ATOM 12661 O O . ILE H 1 58 ? 6.881 107.666 70.457 1.00 20.78 56 ILE H O 1
ATOM 12666 N N . SER H 1 59 ? 8.403 109.314 70.225 1.00 20.66 57 SER H N 1
ATOM 12667 C CA . SER H 1 59 ? 7.431 110.345 70.537 1.00 20.52 57 SER H CA 1
ATOM 12668 C C . SER H 1 59 ? 6.530 110.574 69.317 1.00 20.66 57 SER H C 1
ATOM 12669 O O . SER H 1 59 ? 5.349 110.910 69.458 1.00 21.15 57 SER H O 1
ATOM 12672 N N . LYS H 1 60 ? 7.083 110.349 68.126 1.00 20.29 58 LYS H N 1
ATOM 12673 C CA . LYS H 1 60 ? 6.331 110.416 66.872 1.00 19.74 58 LYS H CA 1
ATOM 12674 C C . LYS H 1 60 ? 5.684 109.065 66.507 1.00 19.00 58 LYS H C 1
ATOM 12675 O O . LYS H 1 60 ? 5.208 108.889 65.395 1.00 19.26 58 LYS H O 1
ATOM 12681 N N . ALA H 1 61 ? 5.643 108.117 67.438 1.00 18.26 59 ALA H N 1
ATOM 12682 C CA . ALA H 1 61 ? 5.023 106.810 67.163 1.00 17.29 59 ALA H CA 1
ATOM 12683 C C . ALA H 1 61 ? 3.550 106.929 66.742 1.00 17.15 59 ALA H C 1
ATOM 12684 O O . ALA H 1 61 ? 2.822 107.795 67.248 1.00 16.72 59 ALA H O 1
ATOM 12686 N N . ASP H 1 62 ? 3.144 106.088 65.779 1.00 16.45 60 ASP H N 1
ATOM 12687 C CA . ASP H 1 62 ? 1.756 106.029 65.279 1.00 16.32 60 ASP H CA 1
ATOM 12688 C C . ASP H 1 62 ? 0.815 105.794 66.456 1.00 16.58 60 ASP H C 1
ATOM 12689 O O . ASP H 1 62 ? 0.964 104.801 67.200 1.00 16.64 60 ASP H O 1
ATOM 12694 N N . GLN H 1 63 ? -0.144 106.709 66.596 1.00 16.42 61 GLN H N 1
ATOM 12695 C CA . GLN H 1 63 ? -1.040 106.802 67.740 1.00 17.98 61 GLN H CA 1
ATOM 12696 C C . GLN H 1 63 ? -1.948 105.572 67.827 1.00 16.83 61 GLN H C 1
ATOM 12697 O O . GLN H 1 63 ? -2.139 105.023 68.929 1.00 16.94 61 GLN H O 1
ATOM 12703 N N . GLN H 1 64 ? -2.471 105.117 66.690 1.00 15.73 62 GLN H N 1
ATOM 12704 C CA . GLN H 1 64 ? -3.308 103.913 66.693 1.00 16.26 62 GLN H CA 1
ATOM 12705 C C . GLN H 1 64 ? -2.483 102.703 67.119 1.00 14.57 62 GLN H C 1
ATOM 12706 O O . GLN H 1 64 ? -2.948 101.883 67.902 1.00 15.88 62 GLN H O 1
ATOM 12712 N N . TYR H 1 65 ? -1.243 102.623 66.648 1.00 13.38 63 TYR H N 1
ATOM 12713 C CA . TYR H 1 65 ? -0.310 101.545 67.021 1.00 11.98 63 TYR H CA 1
ATOM 12714 C C . TYR H 1 65 ? 0.008 101.584 68.531 1.00 11.77 63 TYR H C 1
ATOM 12715 O O . TYR H 1 65 ? -0.063 100.572 69.222 1.00 11.58 63 TYR H O 1
ATOM 12724 N N . SER H 1 66 ? 0.286 102.772 69.050 1.00 11.81 64 SER H N 1
ATOM 12725 C CA . SER H 1 66 ? 0.568 102.939 70.480 1.00 11.98 64 SER H CA 1
ATOM 12726 C C . SER H 1 66 ? -0.623 102.530 71.348 1.00 12.51 64 SER H C 1
ATOM 12727 O O . SER H 1 66 ? -0.459 101.834 72.375 1.00 12.96 64 SER H O 1
ATOM 12730 N N . THR H 1 67 ? -1.819 102.881 70.887 1.00 12.28 65 THR H N 1
ATOM 12731 C CA . THR H 1 67 ? -3.048 102.623 71.637 1.00 12.56 65 THR H CA 1
ATOM 12732 C C . THR H 1 67 ? -3.344 101.134 71.765 1.00 12.64 65 THR H C 1
ATOM 12733 O O . THR H 1 67 ? -3.782 100.677 72.834 1.00 13.06 65 THR H O 1
ATOM 12737 N N . LEU H 1 68 ? -3.096 100.380 70.683 1.00 12.52 66 LEU H N 1
ATOM 12738 C CA . LEU H 1 68 ? -3.229 98.916 70.693 1.00 11.49 66 LEU H CA 1
ATOM 12739 C C . LEU H 1 68 ? -2.282 98.227 71.686 1.00 11.70 66 LEU H C 1
ATOM 12740 O O . LEU H 1 68 ? -2.661 97.244 72.354 1.00 11.57 66 LEU H O 1
ATOM 12745 N N . LEU H 1 69 ? -1.055 98.721 71.746 1.00 11.41 67 LEU H N 1
ATOM 12746 C CA . LEU H 1 69 ? -0.094 98.280 72.732 1.00 12.75 67 LEU H CA 1
ATOM 12747 C C . LEU H 1 69 ? -0.475 98.646 74.198 1.00 13.12 67 LEU H C 1
ATOM 12748 O O . LEU H 1 69 ? -0.337 97.826 75.097 1.00 13.92 67 LEU H O 1
ATOM 12753 N N . ALA H 1 70 ? -0.951 99.863 74.426 1.00 13.77 68 ALA H N 1
ATOM 12754 C CA . ALA H 1 70 ? -1.459 100.265 75.739 1.00 14.56 68 ALA H CA 1
ATOM 12755 C C . ALA H 1 70 ? -2.577 99.338 76.192 1.00 15.08 68 ALA H C 1
ATOM 12756 O O . ALA H 1 70 ? -2.578 98.899 77.359 1.00 15.16 68 ALA H O 1
ATOM 12758 N N . GLN H 1 71 ? -3.482 98.982 75.274 1.00 15.14 69 GLN H N 1
ATOM 12759 C CA . GLN H 1 71 ? -4.586 98.105 75.623 1.00 16.45 69 GLN H CA 1
ATOM 12760 C C . GLN H 1 71 ? -4.124 96.707 76.057 1.00 16.06 69 GLN H C 1
ATOM 12761 O O . GLN H 1 71 ? -4.824 96.031 76.823 1.00 16.01 69 GLN H O 1
ATOM 12767 N N . GLU H 1 72 ? -2.986 96.257 75.531 1.00 15.66 70 GLU H N 1
ATOM 12768 C CA . GLU H 1 72 ? -2.392 94.973 75.935 1.00 16.00 70 GLU H CA 1
ATOM 12769 C C . GLU H 1 72 ? -1.801 95.049 77.341 1.00 15.39 70 GLU H C 1
ATOM 12770 O O . GLU H 1 72 ? -1.870 94.091 78.110 1.00 15.46 70 GLU H O 1
ATOM 12776 N N . ILE H 1 73 ? -1.229 96.197 77.658 1.00 14.71 71 ILE H N 1
ATOM 12777 C CA . ILE H 1 73 ? -0.725 96.476 78.989 1.00 15.81 71 ILE H CA 1
ATOM 12778 C C . ILE H 1 73 ? -1.901 96.508 79.990 1.00 15.96 71 ILE H C 1
ATOM 12779 O O . ILE H 1 73 ? -1.846 95.849 81.024 1.00 16.81 71 ILE H O 1
ATOM 12784 N N . ALA H 1 74 ? -2.964 97.236 79.653 1.00 15.32 72 ALA H N 1
ATOM 12785 C CA . ALA H 1 74 ? -4.167 97.301 80.481 1.00 14.96 72 ALA H CA 1
ATOM 12786 C C . ALA H 1 74 ? -4.835 95.914 80.617 1.00 15.15 72 ALA H C 1
ATOM 12787 O O . ALA H 1 74 ? -5.326 95.550 81.702 1.00 14.20 72 ALA H O 1
ATOM 12789 N N . ASN H 1 75 ? -4.891 95.162 79.507 1.00 14.25 73 ASN H N 1
ATOM 12790 C CA . ASN H 1 75 ? -5.390 93.790 79.562 1.00 14.42 73 ASN H CA 1
ATOM 12791 C C . ASN H 1 75 ? -4.505 92.960 80.486 1.00 14.26 73 ASN H C 1
ATOM 12792 O O . ASN H 1 75 ? -5.003 92.155 81.274 1.00 15.16 73 ASN H O 1
ATOM 12797 N N . GLY H 1 76 ? -3.190 93.171 80.414 1.00 14.55 74 GLY H N 1
ATOM 12798 C CA . GLY H 1 76 ? -2.251 92.482 81.321 1.00 14.39 74 GLY H CA 1
ATOM 12799 C C . GLY H 1 76 ? -2.617 92.639 82.789 1.00 14.50 74 GLY H C 1
ATOM 12800 O O . GLY H 1 76 ? -2.528 91.683 83.557 1.00 14.77 74 GLY H O 1
ATOM 12801 N N . VAL H 1 77 ? -3.015 93.857 83.174 1.00 14.18 75 VAL H N 1
ATOM 12802 C CA . VAL H 1 77 ? -3.426 94.174 84.527 1.00 13.19 75 VAL H CA 1
ATOM 12803 C C . VAL H 1 77 ? -4.707 93.424 84.956 1.00 14.11 75 VAL H C 1
ATOM 12804 O O . VAL H 1 77 ? -4.772 92.901 86.074 1.00 14.89 75 VAL H O 1
ATOM 12808 N N . THR H 1 78 ? -5.695 93.352 84.066 1.00 13.58 76 THR H N 1
ATOM 12809 C CA . THR H 1 78 ? -6.928 92.631 84.304 1.00 13.81 76 THR H CA 1
ATOM 12810 C C . THR H 1 78 ? -6.672 91.117 84.429 1.00 14.27 76 THR H C 1
ATOM 12811 O O . THR H 1 78 ? -7.303 90.425 85.239 1.00 14.94 76 THR H O 1
ATOM 12815 N N . ILE H 1 79 ? -5.743 90.605 83.629 1.00 14.25 77 ILE H N 1
ATOM 12816 C CA . ILE H 1 79 ? -5.336 89.191 83.718 1.00 13.46 77 ILE H CA 1
ATOM 12817 C C . ILE H 1 79 ? -4.767 88.845 85.098 1.00 13.06 77 ILE H C 1
ATOM 12818 O O . ILE H 1 79 ? -5.151 87.840 85.691 1.00 12.79 77 ILE H O 1
ATOM 12823 N N . GLY H 1 80 ? -3.874 89.689 85.611 1.00 12.54 78 GLY H N 1
ATOM 12824 C CA . GLY H 1 80 ? -3.312 89.522 86.944 1.00 11.50 78 GLY H CA 1
ATOM 12825 C C . GLY H 1 80 ? -4.360 89.605 88.047 1.00 11.58 78 GLY H C 1
ATOM 12826 O O . GLY H 1 80 ? -4.238 88.918 89.082 1.00 11.69 78 GLY H O 1
ATOM 12827 N N . PHE H 1 81 ? -5.381 90.447 87.852 1.00 10.69 79 PHE H N 1
ATOM 12828 C CA . PHE H 1 81 ? -6.511 90.467 88.771 1.00 9.76 79 PHE H CA 1
ATOM 12829 C C . PHE H 1 81 ? -7.253 89.147 88.756 1.00 9.50 79 PHE H C 1
ATOM 12830 O O . PHE H 1 81 ? -7.599 88.618 89.795 1.00 9.02 79 PHE H O 1
ATOM 12838 N N . ARG H 1 82 ? -7.498 88.627 87.560 1.00 9.70 80 ARG H N 1
ATOM 12839 C CA . ARG H 1 82 ? -8.353 87.468 87.365 1.00 10.11 80 ARG H CA 1
ATOM 12840 C C . ARG H 1 82 ? -7.698 86.145 87.772 1.00 10.70 80 ARG H C 1
ATOM 12841 O O . ARG H 1 82 ? -8.381 85.155 88.010 1.00 10.04 80 ARG H O 1
ATOM 12857 N N . VAL H 1 84 ? -6.730 85.246 90.517 1.00 14.81 82 VAL H N 1
ATOM 12858 C CA . VAL H 1 84 ? -7.174 84.802 91.837 1.00 14.95 82 VAL H CA 1
ATOM 12859 C C . VAL H 1 84 ? -8.436 83.950 91.763 1.00 15.10 82 VAL H C 1
ATOM 12860 O O . VAL H 1 84 ? -8.394 82.776 92.146 1.00 15.72 82 VAL H O 1
ATOM 12864 N N . ASN H 1 85 ? -9.533 84.508 91.260 1.00 15.12 83 ASN H N 1
ATOM 12865 C CA . ASN H 1 85 ? -10.789 83.756 91.155 1.00 15.70 83 ASN H CA 1
ATOM 12866 C C . ASN H 1 85 ? -10.985 82.924 89.872 1.00 15.97 83 ASN H C 1
ATOM 12867 O O . ASN H 1 85 ? -11.868 82.052 89.808 1.00 16.12 83 ASN H O 1
ATOM 12872 N N . GLU H 1 86 ? -10.139 83.161 88.875 1.00 16.24 84 GLU H N 1
ATOM 12873 C CA . GLU H 1 86 ? -10.304 82.542 87.570 1.00 16.79 84 GLU H CA 1
ATOM 12874 C C . GLU H 1 86 ? -9.030 81.973 86.966 1.00 16.80 84 GLU H C 1
ATOM 12875 O O . GLU H 1 86 ? -8.881 81.991 85.747 1.00 15.82 84 GLU H O 1
ATOM 12881 N N . LYS H 1 87 ? -8.133 81.463 87.809 1.00 16.95 85 LYS H N 1
ATOM 12882 C CA . LYS H 1 87 ? -6.879 80.902 87.342 1.00 17.61 85 LYS H CA 1
ATOM 12883 C C . LYS H 1 87 ? -7.083 79.769 86.323 1.00 17.96 85 LYS H C 1
ATOM 12884 O O . LYS H 1 87 ? -6.394 79.735 85.300 1.00 17.97 85 LYS H O 1
ATOM 12890 N N A GLU H 1 88 ? -8.020 78.858 86.597 0.50 17.98 86 GLU H N 1
ATOM 12891 N N B GLU H 1 88 ? -8.021 78.868 86.612 0.50 17.88 86 GLU H N 1
ATOM 12892 C CA A GLU H 1 88 ? -8.246 77.713 85.712 0.50 18.20 86 GLU H CA 1
ATOM 12893 C CA B GLU H 1 88 ? -8.321 77.739 85.739 0.50 17.93 86 GLU H CA 1
ATOM 12894 C C A GLU H 1 88 ? -8.633 78.136 84.284 0.50 17.77 86 GLU H C 1
ATOM 12895 C C B GLU H 1 88 ? -8.567 78.213 84.310 0.50 17.61 86 GLU H C 1
ATOM 12896 O O A GLU H 1 88 ? -8.077 77.622 83.322 0.50 17.75 86 GLU H O 1
ATOM 12897 O O B GLU H 1 88 ? -7.870 77.807 83.386 0.50 17.43 86 GLU H O 1
ATOM 12908 N N . ARG H 1 89 ? -9.533 79.106 84.142 1.00 17.69 87 ARG H N 1
ATOM 12909 C CA . ARG H 1 89 ? -9.898 79.587 82.815 1.00 17.53 87 ARG H CA 1
ATOM 12910 C C . ARG H 1 89 ? -8.796 80.411 82.144 1.00 17.82 87 ARG H C 1
ATOM 12911 O O . ARG H 1 89 ? -8.487 80.193 80.982 1.00 18.24 87 ARG H O 1
ATOM 12919 N N . VAL H 1 90 ? -8.219 81.358 82.882 1.00 17.53 88 VAL H N 1
ATOM 12920 C CA . VAL H 1 90 ? -7.129 82.197 82.387 1.00 17.35 88 VAL H CA 1
ATOM 12921 C C . VAL H 1 90 ? -5.965 81.369 81.859 1.00 17.42 88 VAL H C 1
ATOM 12922 O O . VAL H 1 90 ? -5.404 81.660 80.796 1.00 17.04 88 VAL H O 1
ATOM 12926 N N . CYS H 1 91 ? -5.586 80.346 82.605 1.00 18.06 89 CYS H N 1
ATOM 12927 C CA . CYS H 1 91 ? -4.368 79.606 82.275 1.00 18.91 89 CYS H CA 1
ATOM 12928 C C . CYS H 1 91 ? -4.637 78.561 81.207 1.00 18.68 89 CYS H C 1
ATOM 12929 O O . CYS H 1 91 ? -4.011 78.584 80.138 1.00 18.20 89 CYS H O 1
ATOM 12932 N N . ASN H 1 92 ? -5.613 7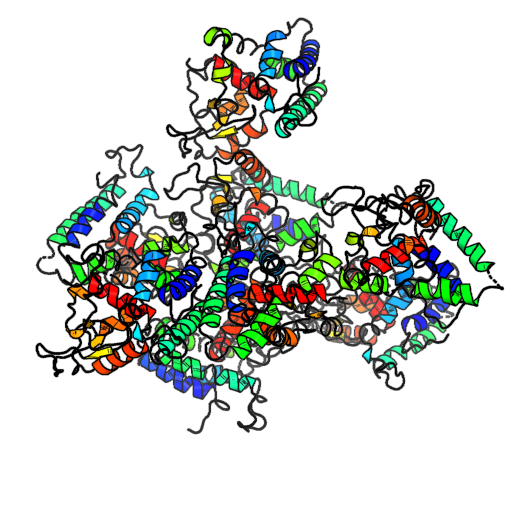7.693 81.487 1.00 18.51 90 ASN H N 1
ATOM 12933 C CA . ASN H 1 92 ? -5.912 76.525 80.649 1.00 18.65 90 ASN H CA 1
ATOM 12934 C C . ASN H 1 92 ? -6.754 76.771 79.393 1.00 18.20 90 ASN H C 1
ATOM 12935 O O . ASN H 1 92 ? -6.760 75.935 78.505 1.00 18.70 90 ASN H O 1
ATOM 12940 N N . VAL H 1 93 ? -7.451 77.905 79.325 1.00 17.99 91 VAL H N 1
ATOM 12941 C CA . VAL H 1 93 ? -8.330 78.246 78.202 1.00 17.19 91 VAL H CA 1
ATOM 12942 C C . VAL H 1 93 ? -7.767 79.426 77.397 1.00 17.83 91 VAL H C 1
ATOM 12943 O O . VAL H 1 93 ? -7.766 79.398 76.172 1.00 17.91 91 VAL H O 1
ATOM 12947 N N . GLU H 1 94 ? -7.271 80.442 78.099 1.00 18.67 92 GLU H N 1
ATOM 12948 C CA . GLU H 1 94 ? -6.875 81.719 77.486 1.00 19.05 92 GLU H CA 1
ATOM 12949 C C . GLU H 1 94 ? -5.381 81.892 77.166 1.00 18.52 92 GLU H C 1
ATOM 12950 O O . GLU H 1 94 ? -5.022 82.226 76.041 1.00 19.73 92 GLU H O 1
ATOM 12956 N N . ILE H 1 95 ? -4.509 81.689 78.140 1.00 18.11 93 ILE H N 1
ATOM 12957 C CA . ILE H 1 95 ? -3.104 82.073 77.975 1.00 17.09 93 ILE H CA 1
ATOM 12958 C C . ILE H 1 95 ? -2.214 80.963 77.445 1.00 17.16 93 ILE H C 1
ATOM 12959 O O . ILE H 1 95 ? -1.526 81.151 76.451 1.00 16.97 93 ILE H O 1
ATOM 12964 N N . LEU H 1 96 ? -2.199 79.810 78.111 1.00 16.61 94 LEU H N 1
ATOM 12965 C CA . LEU H 1 96 ? -1.290 78.729 77.690 1.00 16.04 94 LEU H CA 1
ATOM 12966 C C . LEU H 1 96 ? -1.632 78.160 76.289 1.00 16.16 94 LEU H C 1
ATOM 12967 O O . LEU H 1 96 ? -0.729 77.963 75.456 1.00 14.98 94 LEU H O 1
ATOM 12972 N N . PRO H 1 97 ? -2.934 77.930 76.008 1.00 16.41 95 PRO H N 1
ATOM 12973 C CA . PRO H 1 97 ? -3.262 77.553 74.647 1.00 16.73 95 PRO H CA 1
ATOM 12974 C C . PRO H 1 97 ? -2.909 78.603 73.615 1.00 16.90 95 PRO H C 1
ATOM 12975 O O . PRO H 1 97 ? -2.430 78.234 72.552 1.00 18.12 95 PRO H O 1
ATOM 12979 N N . LEU H 1 98 ? -3.106 79.886 73.906 1.00 16.84 96 LEU H N 1
ATOM 12980 C CA . LEU H 1 98 ? -2.614 80.916 73.008 1.00 17.42 96 LEU H CA 1
ATOM 12981 C C . LEU H 1 98 ? -1.121 80.798 72.725 1.00 17.11 96 LEU H C 1
ATOM 12982 O O . LEU H 1 98 ? -0.720 80.898 71.573 1.00 17.88 96 LEU H O 1
ATOM 12987 N N . LEU H 1 99 ? -0.299 80.640 73.765 1.00 16.79 97 LEU H N 1
ATOM 12988 C CA . LEU H 1 99 ? 1.142 80.791 73.604 1.00 17.30 97 LEU H CA 1
ATOM 12989 C C . LEU H 1 99 ? 1.658 79.641 72.772 1.00 17.49 97 LEU H C 1
ATOM 12990 O O . LEU H 1 99 ? 2.550 79.805 71.947 1.00 17.70 97 LEU H O 1
ATOM 12995 N N . THR H 1 100 ? 1.047 78.487 72.994 1.00 18.21 98 THR H N 1
ATOM 12996 C CA . THR H 1 100 ? 1.432 77.224 72.387 1.00 19.29 98 THR H CA 1
ATOM 12997 C C . THR H 1 100 ? 1.022 77.177 70.910 1.00 19.66 98 THR H C 1
ATOM 12998 O O . THR H 1 100 ? 1.812 76.794 70.039 1.00 20.50 98 THR H O 1
ATOM 13002 N N . SER H 1 101 ? -0.208 77.588 70.648 1.00 19.69 99 SER H N 1
ATOM 13003 C CA . SER H 1 101 ? -0.764 77.620 69.311 1.00 20.41 99 SER H CA 1
ATOM 13004 C C . SER H 1 101 ? 0.016 78.584 68.403 1.00 19.68 99 SER H C 1
ATOM 13005 O O . SER H 1 101 ? 0.363 78.251 67.268 1.00 19.19 99 SER H O 1
ATOM 13016 N N . ALA H 1 103 ? 3.156 79.587 68.739 1.00 17.73 101 ALA H N 1
ATOM 13017 C CA . ALA H 1 103 ? 4.507 79.111 68.480 1.00 16.86 101 ALA H CA 1
ATOM 13018 C C . ALA H 1 103 ? 4.492 78.016 67.421 1.00 16.43 101 ALA H C 1
ATOM 13019 O O . ALA H 1 103 ? 5.318 78.015 66.503 1.00 16.19 101 ALA H O 1
ATOM 13021 N N . GLN H 1 104 ? 3.553 77.082 67.552 1.00 16.04 102 GLN H N 1
ATOM 13022 C CA . GLN H 1 104 ? 3.384 76.012 66.575 1.00 16.04 102 GLN H CA 1
ATOM 13023 C C . GLN H 1 104 ? 3.032 76.512 65.179 1.00 15.36 102 GLN H C 1
ATOM 13024 O O . GLN H 1 104 ? 3.608 76.054 64.175 1.00 15.42 102 GLN H O 1
ATOM 13030 N N . ASN H 1 105 ? 2.093 77.455 65.128 1.00 14.74 103 ASN H N 1
ATOM 13031 C CA . ASN H 1 105 ? 1.626 78.054 63.880 1.00 14.88 103 ASN H CA 1
ATOM 13032 C C . ASN H 1 105 ? 2.685 78.874 63.172 1.00 14.39 103 ASN H C 1
ATOM 13033 O O . ASN H 1 105 ? 2.792 78.803 61.954 1.00 15.47 103 ASN H O 1
ATOM 13038 N N . LEU H 1 106 ? 3.476 79.626 63.923 1.00 14.77 104 LEU H N 1
ATOM 13039 C CA . LEU H 1 106 ? 4.616 80.368 63.347 1.00 15.18 104 LEU H CA 1
ATOM 13040 C C . LEU H 1 106 ? 5.607 79.413 62.721 1.00 15.42 104 LEU H C 1
ATOM 13041 O O . LEU H 1 106 ? 6.026 79.594 61.608 1.00 15.59 104 LEU H O 1
ATOM 13046 N N . ASP H 1 107 ? 5.999 78.394 63.475 1.00 16.71 105 ASP H N 1
ATOM 13047 C CA . ASP H 1 107 ? 6.936 77.408 62.978 1.00 17.51 105 ASP H CA 1
ATOM 13048 C C . ASP H 1 107 ? 6.442 76.709 61.712 1.00 17.03 105 ASP H C 1
ATOM 13049 O O . ASP H 1 107 ? 7.203 76.522 60.777 1.00 16.62 105 ASP H O 1
ATOM 13054 N N . ARG H 1 108 ? 5.161 76.352 61.685 1.00 17.04 106 ARG H N 1
ATOM 13055 C CA . ARG H 1 108 ? 4.560 75.754 60.494 1.00 16.39 106 ARG H CA 1
ATOM 13056 C C . ARG H 1 108 ? 4.631 76.705 59.298 1.00 16.05 106 ARG H C 1
ATOM 13057 O O . ARG H 1 108 ? 5.015 76.305 58.202 1.00 15.81 106 ARG H O 1
ATOM 13065 N N . ILE H 1 109 ? 4.235 77.957 59.524 1.00 15.83 107 ILE H N 1
ATOM 13066 C CA . ILE H 1 109 ? 4.293 79.010 58.513 1.00 15.40 107 ILE H CA 1
ATOM 13067 C C . ILE H 1 109 ? 5.712 79.168 57.959 1.00 15.82 107 ILE H C 1
ATOM 13068 O O . ILE H 1 109 ? 5.899 79.282 56.742 1.00 15.30 107 ILE H O 1
ATOM 13073 N N . LYS H 1 110 ? 6.702 79.200 58.850 1.00 15.81 108 LYS H N 1
ATOM 13074 C CA . LYS H 1 110 ? 8.086 79.344 58.420 1.00 16.84 108 LYS H CA 1
ATOM 13075 C C . LYS H 1 110 ? 8.503 78.159 57.543 1.00 16.67 108 LYS H C 1
ATOM 13076 O O . LYS H 1 110 ? 9.204 78.339 56.534 1.00 16.86 108 LYS H O 1
ATOM 13082 N N . ALA H 1 111 ? 8.032 76.967 57.912 1.00 16.44 109 ALA H N 1
ATOM 13083 C CA . ALA H 1 111 ? 8.330 75.742 57.181 1.00 16.69 109 ALA H CA 1
ATOM 13084 C C . ALA H 1 111 ? 7.676 75.716 55.799 1.00 16.80 109 ALA H C 1
ATOM 13085 O O . ALA H 1 111 ? 8.286 75.239 54.838 1.00 17.15 109 ALA H O 1
ATOM 13087 N N . ARG H 1 112 ? 6.440 76.208 55.699 1.00 16.47 110 ARG H N 1
ATOM 13088 C CA . ARG H 1 112 ? 5.703 76.197 54.420 1.00 16.14 110 ARG H CA 1
ATOM 13089 C C . ARG H 1 112 ? 6.148 77.263 53.446 1.00 16.34 110 ARG H C 1
ATOM 13090 O O . ARG H 1 112 ? 6.159 77.040 52.235 1.00 15.98 110 ARG H O 1
ATOM 13098 N N . PHE H 1 113 ? 6.461 78.442 53.975 1.00 16.58 111 PHE H N 1
ATOM 13099 C CA . PHE H 1 113 ? 6.621 79.631 53.143 1.00 16.59 111 PHE H CA 1
ATOM 13100 C C . PHE H 1 113 ? 8.062 80.178 53.177 1.00 16.79 111 PHE H C 1
ATOM 13101 O O . PHE H 1 113 ? 8.425 81.099 52.408 1.00 17.11 111 PHE H O 1
ATOM 13109 N N . GLY H 1 114 ? 8.895 79.573 54.024 1.00 16.15 112 GLY H N 1
ATOM 13110 C CA . GLY H 1 114 ? 10.295 79.964 54.118 1.00 15.46 112 GLY H CA 1
ATOM 13111 C C . GLY H 1 114 ? 10.534 81.297 54.816 1.00 15.27 112 GLY H C 1
ATOM 13112 O O . GLY H 1 114 ? 9.633 81.868 55.430 1.00 14.56 112 GLY H O 1
ATOM 13113 N N . SER H 1 115 ? 11.763 81.802 54.701 1.00 15.16 113 SER H N 1
ATOM 13114 C CA . SER H 1 115 ? 12.184 83.010 55.417 1.00 15.36 113 SER H CA 1
ATOM 13115 C C . SER H 1 115 ? 11.416 84.276 55.036 1.00 14.49 113 SER H C 1
ATOM 13116 O O . SER H 1 115 ? 11.283 85.189 55.849 1.00 14.51 113 SER H O 1
ATOM 13119 N N . GLY H 1 116 ? 10.926 84.332 53.804 1.00 14.14 114 GLY H N 1
ATOM 13120 C CA . GLY H 1 116 ? 10.178 85.483 53.315 1.00 13.81 114 GLY H CA 1
ATOM 13121 C C . GLY H 1 116 ? 8.690 85.421 53.552 1.00 13.58 114 GLY H C 1
ATOM 13122 O O . GLY H 1 116 ? 7.917 86.013 52.793 1.00 13.84 114 GLY H O 1
ATOM 13123 N N . TYR H 1 117 ? 8.283 84.712 54.605 1.00 13.61 115 TYR H N 1
ATOM 13124 C CA . TYR H 1 117 ? 6.861 84.477 54.909 1.00 13.43 115 TYR H CA 1
ATOM 13125 C C . TYR H 1 117 ? 6.043 85.757 55.167 1.00 13.58 115 TYR H C 1
ATOM 13126 O O . TYR H 1 117 ? 4.809 85.744 55.037 1.00 13.55 115 TYR H O 1
ATOM 13135 N N . LEU H 1 118 ? 6.707 86.854 55.537 1.00 13.74 116 LEU H N 1
ATOM 13136 C CA . LEU H 1 118 ? 5.986 88.113 55.761 1.00 14.63 116 LEU H CA 1
ATOM 13137 C C . LEU H 1 118 ? 5.207 88.557 54.510 1.00 15.45 116 LEU H C 1
ATOM 13138 O O . LEU H 1 118 ? 4.202 89.250 54.637 1.00 15.14 116 LEU H O 1
ATOM 13143 N N . ASP H 1 119 ? 5.662 88.132 53.320 1.00 15.85 117 ASP H N 1
ATOM 13144 C CA . ASP H 1 119 ? 4.984 88.466 52.058 1.00 16.91 117 ASP H CA 1
ATOM 13145 C C . ASP H 1 119 ? 3.535 88.006 51.991 1.00 17.62 117 ASP H C 1
ATOM 13146 O O . ASP H 1 119 ? 2.704 88.689 51.396 1.00 17.02 117 ASP H O 1
ATOM 13151 N N . ARG H 1 120 ? 3.243 86.846 52.584 1.00 18.32 118 ARG H N 1
ATOM 13152 C CA . ARG H 1 120 ? 1.875 86.325 52.629 1.00 19.42 118 ARG H CA 1
ATOM 13153 C C . ARG H 1 120 ? 0.941 87.263 53.373 1.00 19.06 118 ARG H C 1
ATOM 13154 O O . ARG H 1 120 ? -0.283 87.163 53.247 1.00 19.59 118 ARG H O 1
ATOM 13162 N N . PHE H 1 121 ? 1.525 88.198 54.122 1.00 19.39 119 PHE H N 1
ATOM 13163 C CA . PHE H 1 121 ? 0.764 89.155 54.905 1.00 18.92 119 PHE H CA 1
ATOM 13164 C C . PHE H 1 121 ? 0.565 90.494 54.202 1.00 19.72 119 PHE H C 1
ATOM 13165 O O . PHE H 1 121 ? -0.200 91.324 54.676 1.00 19.28 119 PHE H O 1
ATOM 13173 N N . LYS H 1 122 ? 1.224 90.701 53.062 1.00 19.91 120 LYS H N 1
ATOM 13174 C CA . LYS H 1 122 ? 1.139 91.982 52.339 1.00 20.25 120 LYS H CA 1
ATOM 13175 C C . LYS H 1 122 ? -0.029 92.055 51.358 1.00 20.27 120 LYS H C 1
ATOM 13176 O O . LYS H 1 122 ? -0.559 91.030 50.933 1.00 20.32 120 LYS H O 1
ATOM 13182 N N . GLY H 1 123 ? -0.442 93.275 51.034 1.00 20.46 121 GLY H N 1
ATOM 13183 C CA . GLY H 1 123 ? -1.423 93.502 49.971 1.00 21.41 121 GLY H CA 1
ATOM 13184 C C . GLY H 1 123 ? -2.872 93.548 50.424 1.00 22.26 121 GLY H C 1
ATOM 13185 O O . GLY H 1 123 ? -3.769 93.777 49.600 1.00 22.17 121 GLY H O 1
ATOM 13186 N N . SER H 1 124 ? -3.091 93.323 51.726 1.00 22.34 122 SER H N 1
ATOM 13187 C CA . SER H 1 124 ? -4.412 93.441 52.329 1.00 22.61 122 SER H CA 1
ATOM 13188 C C . SER H 1 124 ? -4.745 94.914 52.450 1.00 23.18 122 SER H C 1
ATOM 13189 O O . SER H 1 124 ? -3.844 95.755 52.391 1.00 23.36 122 SER H O 1
ATOM 13192 N N . PRO H 1 125 ? -6.041 95.240 52.615 1.00 23.65 123 PRO H N 1
ATOM 13193 C CA . PRO H 1 125 ? -6.347 96.652 52.798 1.00 23.45 123 PRO H CA 1
ATOM 13194 C C . PRO H 1 125 ? -6.076 97.112 54.243 1.00 23.21 123 PRO H C 1
ATOM 13195 O O . PRO H 1 125 ? -6.148 98.304 54.526 1.00 24.05 123 PRO H O 1
ATOM 13199 N N . ASN H 1 126 ? -5.729 96.181 55.129 1.00 21.75 124 ASN H N 1
ATOM 13200 C CA . ASN H 1 126 ? -5.581 96.476 56.563 1.00 20.60 124 ASN H CA 1
ATOM 13201 C C . ASN H 1 126 ? -4.171 96.927 56.995 1.00 19.95 124 ASN H C 1
ATOM 13202 O O . ASN H 1 126 ? -3.177 96.281 56.705 1.00 20.28 124 ASN H O 1
ATOM 13207 N N . VAL H 1 127 ? -4.096 98.044 57.702 1.00 19.78 125 VAL H N 1
ATOM 13208 C CA . VAL H 1 127 ? -2.814 98.579 58.178 1.00 18.61 125 VAL H CA 1
ATOM 13209 C C . VAL H 1 127 ? -2.451 98.056 59.584 1.00 18.53 125 VAL H C 1
ATOM 13210 O O . VAL H 1 127 ? -1.271 97.761 59.877 1.00 18.37 125 VAL H O 1
ATOM 13214 N N . TYR H 1 128 ? -3.477 97.904 60.423 1.00 18.31 126 TYR H N 1
ATOM 13215 C CA . TYR H 1 128 ? -3.329 97.461 61.816 1.00 18.33 126 TYR H CA 1
ATOM 13216 C C . TYR H 1 128 ? -3.731 96.010 61.982 1.00 18.35 126 TYR H C 1
ATOM 13217 O O . TYR H 1 128 ? -4.587 95.522 61.253 1.00 18.07 126 TYR H O 1
ATOM 13226 N N . PRO H 1 129 ? -3.078 95.287 62.914 1.00 18.28 127 PRO H N 1
ATOM 13227 C CA . PRO H 1 129 ? -3.391 93.849 62.943 1.00 18.11 127 PRO H CA 1
ATOM 13228 C C . PRO H 1 129 ? -4.824 93.559 63.438 1.00 18.53 127 PRO H C 1
ATOM 13229 O O . PRO H 1 129 ? -5.313 92.457 63.254 1.00 18.06 127 PRO H O 1
ATOM 13233 N N . THR H 1 130 ? -5.480 94.551 64.058 1.00 18.40 128 THR H N 1
ATOM 13234 C CA . THR H 1 130 ? -6.835 94.396 64.593 1.00 18.21 128 THR H CA 1
ATOM 13235 C C . THR H 1 130 ? -7.877 94.945 63.610 1.00 18.71 128 THR H C 1
ATOM 13236 O O . THR H 1 130 ? -9.089 94.927 63.868 1.00 19.20 128 THR H O 1
ATOM 13240 N N . ASP H 1 131 ? -7.386 95.495 62.510 1.00 18.51 129 ASP H N 1
ATOM 13241 C CA . ASP H 1 131 ? -8.242 95.983 61.445 1.00 19.38 129 ASP H CA 1
ATOM 13242 C C . ASP H 1 131 ? -9.167 94.870 60.911 1.00 19.58 129 ASP H C 1
ATOM 13243 O O . ASP H 1 131 ? -8.749 93.718 60.772 1.00 18.62 129 ASP H O 1
ATOM 13248 N N . VAL H 1 132 ? -10.425 95.242 60.665 1.00 19.34 130 VAL H N 1
ATOM 13249 C CA . VAL H 1 132 ? -11.399 94.386 60.031 1.00 19.55 130 VAL H CA 1
ATOM 13250 C C . VAL H 1 132 ? -11.970 95.140 58.825 1.00 19.89 130 VAL H C 1
ATOM 13251 O O . VAL H 1 132 ? -12.631 96.168 59.001 1.00 21.58 130 VAL H O 1
ATOM 13255 N N . GLY H 1 133 ? -11.719 94.640 57.614 1.00 19.70 131 GLY H N 1
ATOM 13256 C CA . GLY H 1 133 ? -12.234 95.228 56.376 1.00 19.46 131 GLY H CA 1
ATOM 13257 C C . GLY H 1 133 ? -12.983 94.215 55.541 1.00 19.79 131 GLY H C 1
ATOM 13258 O O . GLY H 1 133 ? -13.434 93.192 56.058 1.00 20.83 131 GLY H O 1
ATOM 13259 N N . PHE H 1 134 ? -13.082 94.445 54.240 1.00 19.69 132 PHE H N 1
ATOM 13260 C CA . PHE H 1 134 ? -13.962 93.614 53.412 1.00 20.62 132 PHE H CA 1
ATOM 13261 C C . PHE H 1 134 ? -13.239 92.774 52.362 1.00 21.39 132 PHE H C 1
ATOM 13262 O O . PHE H 1 134 ? -12.278 93.228 51.758 1.00 22.00 132 PHE H O 1
ATOM 13270 N N . SER H 1 135 ? -13.665 91.521 52.234 1.00 22.35 133 SER H N 1
ATOM 13271 C CA . SER H 1 135 ? -13.170 90.580 51.215 1.00 23.56 133 SER H CA 1
ATOM 13272 C C . SER H 1 135 ? -13.387 91.083 49.772 1.00 24.08 133 SER H C 1
ATOM 13273 O O . SER H 1 135 ? -14.309 91.865 49.485 1.00 24.45 133 SER H O 1
ATOM 13276 N N . THR H 1 136 ? -12.524 90.625 48.870 1.00 24.72 134 THR H N 1
ATOM 13277 C CA . THR H 1 136 ? -12.589 90.980 47.458 1.00 25.08 134 THR H CA 1
ATOM 13278 C C . THR H 1 136 ? -13.312 89.878 46.682 1.00 25.39 134 THR H C 1
ATOM 13279 O O . THR H 1 136 ? -13.294 88.719 47.096 1.00 25.49 134 THR H O 1
ATOM 13283 N N . ASP H 1 137 ? -13.986 90.254 45.594 1.00 25.91 135 ASP H N 1
ATOM 13284 C CA . ASP H 1 137 ? -14.478 89.291 44.615 1.00 26.58 135 ASP H CA 1
ATOM 13285 C C . ASP H 1 137 ? -13.516 89.147 43.429 1.00 26.68 135 ASP H C 1
ATOM 13286 O O . ASP H 1 137 ? -12.453 89.768 43.406 1.00 26.93 135 ASP H O 1
ATOM 13291 N N . ALA H 1 138 ? -13.910 88.330 42.453 1.00 26.72 136 ALA H N 1
ATOM 13292 C CA . ALA H 1 138 ? -13.106 88.013 41.262 1.00 26.56 136 ALA H CA 1
ATOM 13293 C C . ALA H 1 138 ? -12.724 89.252 40.447 1.00 26.44 136 ALA H C 1
ATOM 13294 O O . ALA H 1 138 ? -11.649 89.308 39.839 1.00 26.53 136 ALA H O 1
ATOM 13296 N N . SER H 1 139 ? -13.630 90.229 40.447 1.00 26.00 137 SER H N 1
ATOM 13297 C CA . SER H 1 139 ? -13.515 91.468 39.678 1.00 25.28 137 SER H CA 1
ATOM 13298 C C . SER H 1 139 ? -12.357 92.352 40.142 1.00 24.78 137 SER H C 1
ATOM 13299 O O . SER H 1 139 ? -11.797 93.134 39.343 1.00 24.33 137 SER H O 1
ATOM 13302 N N . GLY H 1 140 ? -12.014 92.215 41.434 1.00 24.13 138 GLY H N 1
ATOM 13303 C CA . GLY H 1 140 ? -11.070 93.110 42.103 1.00 23.55 138 GLY H CA 1
ATOM 13304 C C . GLY H 1 140 ? -11.802 94.035 43.091 1.00 23.05 138 GLY H C 1
ATOM 13305 O O . GLY H 1 140 ? -11.166 94.734 43.918 1.00 23.29 138 GLY H O 1
ATOM 13306 N N . GLY H 1 141 ? -13.138 94.024 43.020 1.00 22.11 139 GLY H N 1
ATOM 13307 C CA . GLY H 1 141 ? -13.972 94.934 43.826 1.00 21.44 139 GLY H CA 1
ATOM 13308 C C . GLY H 1 141 ? -14.577 94.366 45.107 1.00 20.82 139 GLY H C 1
ATOM 13309 O O . GLY H 1 141 ? -14.294 93.238 45.501 1.00 20.92 139 GLY H O 1
ATOM 13310 N N . ILE H 1 142 ? -15.413 95.160 45.765 1.00 19.93 140 ILE H N 1
ATOM 13311 C CA . ILE H 1 142 ? -16.139 94.697 46.941 1.00 18.92 140 ILE H CA 1
ATOM 13312 C C . ILE H 1 142 ? -17.589 94.560 46.527 1.00 18.86 140 ILE H C 1
ATOM 13313 O O . ILE H 1 142 ? -18.071 95.364 45.739 1.00 18.78 140 ILE H O 1
ATOM 13318 N N . SER H 1 143 ? -18.263 93.503 46.980 1.00 18.58 141 SER H N 1
ATOM 13319 C CA . SER H 1 143 ? -19.699 93.363 46.698 1.00 18.15 141 SER H CA 1
ATOM 13320 C C . SER H 1 143 ? -20.456 92.608 47.779 1.00 17.95 141 SER H C 1
ATOM 13321 O O . SER H 1 143 ? -19.900 92.263 48.815 1.00 17.71 141 SER H O 1
ATOM 13324 N N . GLN H 1 144 ? -21.736 92.360 47.517 1.00 18.07 142 GLN H N 1
ATOM 13325 C CA . GLN H 1 144 ? -22.618 91.693 48.469 1.00 17.72 142 GLN H CA 1
ATOM 13326 C C . GLN H 1 144 ? -22.118 90.299 48.864 1.00 17.90 142 GLN H C 1
ATOM 13327 O O . GLN H 1 144 ? -22.386 89.830 49.985 1.00 17.47 142 GLN H O 1
ATOM 13333 N N . GLU H 1 145 ? -21.371 89.664 47.946 1.00 18.01 143 GLU H N 1
ATOM 13334 C CA . GLU H 1 145 ? -20.818 88.317 48.152 1.00 18.18 143 GLU H CA 1
ATOM 13335 C C . GLU H 1 145 ? -19.425 88.305 48.764 1.00 17.48 143 GLU H C 1
ATOM 13336 O O . GLU H 1 145 ? -18.829 87.238 48.959 1.00 17.31 143 GLU H O 1
ATOM 13342 N N . SER H 1 146 ? -18.910 89.495 49.042 1.00 16.46 144 SER H N 1
ATOM 13343 C CA . SER H 1 146 ? -17.770 89.673 49.917 1.00 15.80 144 SER H CA 1
ATOM 13344 C C . SER H 1 146 ? -18.176 89.397 51.356 1.00 15.76 144 SER H C 1
ATOM 13345 O O . SER H 1 146 ? -19.368 89.373 51.678 1.00 14.69 144 SER H O 1
ATOM 13348 N N . GLY H 1 147 ? -17.170 89.168 52.210 1.00 15.95 145 GLY H N 1
ATOM 13349 C CA . GLY H 1 147 ? -17.363 89.140 53.653 1.00 15.68 145 GLY H CA 1
ATOM 13350 C C . GLY H 1 147 ? -16.189 89.773 54.374 1.00 16.32 145 GLY H C 1
ATOM 13351 O O . GLY H 1 147 ? -15.600 90.733 53.876 1.00 16.16 145 GLY H O 1
ATOM 13352 N N . LEU H 1 148 ? -15.829 89.211 55.531 1.00 16.10 146 LEU H N 1
ATOM 13353 C CA . LEU H 1 148 ? -14.836 89.819 56.405 1.00 16.87 146 LEU H CA 1
ATOM 13354 C C . LEU H 1 148 ? -13.422 89.485 55.991 1.00 16.91 146 LEU H C 1
ATOM 13355 O O . LEU H 1 148 ? -13.089 88.329 55.757 1.00 17.56 146 LEU H O 1
ATOM 13360 N N . LEU H 1 149 ? -12.601 90.513 55.908 1.00 16.80 147 LEU H N 1
ATOM 13361 C CA . LEU H 1 149 ? -11.170 90.338 55.778 1.00 16.69 147 LEU H CA 1
ATOM 13362 C C . LEU H 1 149 ? -10.539 90.959 57.031 1.00 16.48 147 LEU H C 1
ATOM 13363 O O . LEU H 1 149 ? -10.528 92.189 57.225 1.00 15.73 147 LEU H O 1
ATOM 13368 N N . VAL H 1 150 ? -10.046 90.090 57.905 1.00 16.89 148 VAL H N 1
ATOM 13369 C CA . VAL H 1 150 ? -9.542 90.532 59.184 1.00 16.72 148 VAL H CA 1
ATOM 13370 C C . VAL H 1 150 ? -8.042 90.431 59.313 1.00 16.83 148 VAL H C 1
ATOM 13371 O O . VAL H 1 150 ? -7.419 89.496 58.784 1.00 16.99 148 VAL H O 1
ATOM 13375 N N . SER H 1 151 ? -7.441 91.430 59.960 1.00 16.46 149 SER H N 1
ATOM 13376 C CA . SER H 1 151 ? -5.963 91.450 60.130 1.00 16.80 149 SER H CA 1
ATOM 13377 C C . SER H 1 151 ? -5.276 91.392 58.756 1.00 16.76 149 SER H C 1
ATOM 13378 O O . SER H 1 151 ? -5.891 91.730 57.740 1.00 15.91 149 SER H O 1
ATOM 13381 N N . TYR H 1 152 ? -4.027 90.930 58.721 1.00 17.00 150 TYR H N 1
ATOM 13382 C CA . TYR H 1 152 ? -3.243 90.908 57.478 1.00 17.27 150 TYR H CA 1
ATOM 13383 C C . TYR H 1 152 ? -3.576 89.762 56.542 1.00 16.95 150 TYR H C 1
ATOM 13384 O O . TYR H 1 152 ? -2.717 88.966 56.180 1.00 16.52 150 TYR H O 1
ATOM 13393 N N . GLY H 1 153 ? -4.839 89.670 56.147 1.00 17.59 151 GLY H N 1
ATOM 13394 C CA . GLY H 1 153 ? -5.213 88.744 55.086 1.00 17.02 151 GLY H CA 1
ATOM 13395 C C . GLY H 1 153 ? -6.063 87.566 55.479 1.00 16.58 151 GLY H C 1
ATOM 13396 O O . GLY H 1 153 ? -6.188 86.647 54.698 1.00 16.42 151 GLY H O 1
ATOM 13397 N N . VAL H 1 154 ? -6.654 87.585 56.676 1.00 16.80 152 VAL H N 1
ATOM 13398 C CA . VAL H 1 154 ? -7.546 86.491 57.109 1.00 16.46 152 VAL H CA 1
ATOM 13399 C C . VAL H 1 154 ? -8.953 86.633 56.497 1.00 17.18 152 VAL H C 1
ATOM 13400 O O . VAL H 1 154 ? -9.809 87.364 57.033 1.00 17.77 152 VAL H O 1
ATOM 13404 N N . ASN H 1 155 ? -9.153 85.957 55.370 1.00 17.40 153 ASN H N 1
ATOM 13405 C CA . ASN H 1 155 ? -10.395 85.990 54.615 1.00 18.20 153 ASN H CA 1
ATOM 13406 C C . ASN H 1 155 ? -11.449 85.051 55.192 1.00 18.95 153 ASN H C 1
ATOM 13407 O O . ASN H 1 155 ? -11.512 83.875 54.835 1.00 18.21 153 ASN H O 1
ATOM 13412 N N . LEU H 1 156 ? -12.300 85.577 56.073 1.00 19.70 154 LEU H N 1
ATOM 13413 C CA . LEU H 1 156 ? -13.286 84.715 56.730 1.00 19.99 154 LEU H CA 1
ATOM 13414 C C . LEU H 1 156 ? -14.332 84.236 55.741 1.00 20.21 154 LEU H C 1
ATOM 13415 O O . LEU H 1 156 ? -14.830 83.110 55.845 1.00 20.60 154 LEU H O 1
ATOM 13420 N N . ARG H 1 157 ? -14.641 85.085 54.767 1.00 20.08 155 ARG H N 1
ATOM 13421 C CA . ARG H 1 157 ? -15.635 84.755 53.730 1.00 20.35 155 ARG H CA 1
ATOM 13422 C C . ARG H 1 157 ? -15.327 83.455 52.952 1.00 20.64 155 ARG H C 1
ATOM 13423 O O . ARG H 1 157 ? -16.221 82.620 52.729 1.00 20.68 155 ARG H O 1
ATOM 13431 N N . THR H 1 158 ? -14.070 83.280 52.553 1.00 20.85 156 THR H N 1
ATOM 13432 C CA . THR H 1 158 ? -13.698 82.136 51.721 1.00 21.19 156 THR H CA 1
ATOM 13433 C C . THR H 1 158 ? -13.118 80.969 52.551 1.00 21.19 156 THR H C 1
ATOM 13434 O O . THR H 1 158 ? -12.864 79.886 52.020 1.00 21.04 156 THR H O 1
ATOM 13438 N N . LEU H 1 159 ? -12.918 81.205 53.851 1.00 20.90 157 LEU H N 1
ATOM 13439 C CA . LEU H 1 159 ? -12.312 80.227 54.742 1.00 21.01 157 LEU H CA 1
ATOM 13440 C C . LEU H 1 159 ? -13.241 79.040 54.761 1.00 21.12 157 LEU H C 1
ATOM 13441 O O . LEU H 1 159 ? -14.405 79.196 55.121 1.00 21.47 157 LEU H O 1
ATOM 13446 N N . THR H 1 160 ? -12.733 77.867 54.356 1.00 21.50 158 THR H N 1
ATOM 13447 C CA . THR H 1 160 ? -13.539 76.640 54.263 1.00 20.67 158 THR H CA 1
ATOM 13448 C C . THR H 1 160 ? -13.664 75.876 55.603 1.00 21.79 158 THR H C 1
ATOM 13449 O O . THR H 1 160 ? -12.782 75.973 56.476 1.00 20.24 158 THR H O 1
ATOM 13453 N N . PRO H 1 161 ? -14.765 75.101 55.764 1.00 22.39 159 PRO H N 1
ATOM 13454 C CA . PRO H 1 161 ? -14.920 74.098 56.823 1.00 22.85 159 PRO H CA 1
ATOM 13455 C C . PRO H 1 161 ? -13.676 73.243 57.107 1.00 23.03 159 PRO H C 1
ATOM 13456 O O . PRO H 1 161 ? -13.299 73.066 58.255 1.00 23.39 159 PRO H O 1
ATOM 13460 N N . GLY H 1 162 ? -13.055 72.701 56.070 1.00 23.15 160 GLY H N 1
ATOM 13461 C CA . GLY H 1 162 ? -11.808 71.978 56.235 1.00 23.16 160 GLY H CA 1
ATOM 13462 C C . GLY H 1 162 ? -10.694 72.807 56.847 1.00 22.93 160 GLY H C 1
ATOM 13463 O O . GLY H 1 162 ? -9.936 72.300 57.664 1.00 23.25 160 GLY H O 1
ATOM 13464 N N . THR H 1 163 ? -10.583 74.072 56.457 1.00 22.62 161 THR H N 1
ATOM 13465 C CA . THR H 1 163 ? -9.529 74.936 56.977 1.00 23.01 161 THR H CA 1
ATOM 13466 C C . THR H 1 163 ? -9.809 75.319 58.432 1.00 23.01 161 THR H C 1
ATOM 13467 O O . THR H 1 163 ? -8.908 75.294 59.265 1.00 22.59 161 THR H O 1
ATOM 13471 N N . TRP H 1 164 ? -11.060 75.655 58.729 1.00 23.16 162 TRP H N 1
ATOM 13472 C CA . TRP H 1 164 ? -11.490 75.930 60.095 1.00 23.88 162 TRP H CA 1
ATOM 13473 C C . TRP H 1 164 ? -11.065 74.834 61.075 1.00 24.02 162 TRP H C 1
ATOM 13474 O O . TRP H 1 164 ? -10.508 75.132 62.124 1.00 23.98 162 TRP H O 1
ATOM 13485 N N A GLN H 1 165 ? -11.301 73.577 60.727 0.50 24.18 163 GLN H N 1
ATOM 13486 N N B GLN H 1 165 ? -11.365 73.586 60.702 0.50 24.03 163 GLN H N 1
ATOM 13487 C CA A GLN H 1 165 ? -10.988 72.468 61.632 0.50 24.44 163 GLN H CA 1
ATOM 13488 C CA B GLN H 1 165 ? -11.024 72.367 61.452 0.50 24.25 163 GLN H CA 1
ATOM 13489 C C A GLN H 1 165 ? -9.534 71.991 61.543 0.50 24.28 163 GLN H C 1
ATOM 13490 C C B GLN H 1 165 ? -9.529 72.250 61.670 0.50 24.13 163 GLN H C 1
ATOM 13491 O O A GLN H 1 165 ? -9.102 71.120 62.299 0.50 24.38 163 GLN H O 1
ATOM 13492 O O B GLN H 1 165 ? -9.076 71.869 62.748 0.50 24.30 163 GLN H O 1
ATOM 13503 N N . ALA H 1 166 ? -8.780 72.578 60.623 1.00 24.21 164 ALA H N 1
ATOM 13504 C CA . ALA H 1 166 ? -7.345 72.361 60.564 1.00 24.15 164 ALA H CA 1
ATOM 13505 C C . ALA H 1 166 ? -6.598 73.395 61.387 1.00 24.34 164 ALA H C 1
ATOM 13506 O O . ALA H 1 166 ? -5.464 73.167 61.752 1.00 25.03 164 ALA H O 1
ATOM 13516 N N . THR H 1 168 ? -5.378 75.693 64.543 1.00 24.12 166 THR H N 1
ATOM 13517 C CA . THR H 1 168 ? -5.116 75.536 65.974 1.00 23.77 166 THR H CA 1
ATOM 13518 C C . THR H 1 168 ? -5.248 76.931 66.575 1.00 23.12 166 THR H C 1
ATOM 13519 O O . THR H 1 168 ? -4.394 77.775 66.391 1.00 22.90 166 THR H O 1
ATOM 13523 N N . LEU H 1 169 ? -6.371 77.152 67.234 1.00 22.90 167 LEU H N 1
ATOM 13524 C CA . LEU H 1 169 ? -6.796 78.461 67.684 1.00 23.30 167 LEU H CA 1
ATOM 13525 C C . LEU H 1 169 ? -7.386 78.254 69.078 1.00 22.45 167 LEU H C 1
ATOM 13526 O O . LEU H 1 169 ? -8.156 77.314 69.285 1.00 22.68 167 LEU H O 1
ATOM 13531 N N . PRO H 1 170 ? -6.976 79.079 70.056 1.00 21.53 168 PRO H N 1
ATOM 13532 C CA . PRO H 1 170 ? -7.568 79.059 71.400 1.00 20.72 168 PRO H CA 1
ATOM 13533 C C . PRO H 1 170 ? -9.083 79.255 71.329 1.00 20.30 168 PRO H C 1
ATOM 13534 O O . PRO H 1 170 ? -9.552 79.953 70.443 1.00 20.63 168 PRO H O 1
ATOM 13538 N N A GLU H 1 171 ? -9.800 78.636 72.273 0.50 20.24 169 GLU H N 1
ATOM 13539 N N B GLU H 1 171 ? -9.840 78.656 72.250 0.50 20.05 169 GLU H N 1
ATOM 13540 C CA A GLU H 1 171 ? -11.271 78.615 72.364 0.50 19.98 169 GLU H CA 1
ATOM 13541 C CA B GLU H 1 171 ? -11.308 78.595 72.131 0.50 19.51 169 GLU H CA 1
ATOM 13542 C C A GLU H 1 171 ? -11.930 79.969 72.176 0.50 19.66 169 GLU H C 1
ATOM 13543 C C B GLU H 1 171 ? -12.029 79.943 72.076 0.50 19.10 169 GLU H C 1
ATOM 13544 O O A GLU H 1 171 ? -12.894 80.124 71.416 0.50 19.53 169 GLU H O 1
ATOM 13545 O O B GLU H 1 171 ? -12.974 80.109 71.293 0.50 18.90 169 GLU H O 1
ATOM 13556 N N A ASP H 1 172 ? -11.393 80.942 72.900 0.50 19.42 170 ASP H N 1
ATOM 13557 N N B ASP H 1 172 ? -11.603 80.908 72.892 0.50 18.66 170 ASP H N 1
ATOM 13558 C CA A ASP H 1 172 ? -11.949 82.279 73.025 0.50 19.19 170 ASP H CA 1
ATOM 13559 C CA B ASP H 1 172 ? -12.257 82.218 72.864 0.50 18.12 170 ASP H CA 1
ATOM 13560 C C A ASP H 1 172 ? -11.928 83.077 71.707 0.50 18.62 170 ASP H C 1
ATOM 13561 C C B ASP H 1 172 ? -12.148 82.849 71.480 0.50 17.92 170 ASP H C 1
ATOM 13562 O O A ASP H 1 172 ? -12.756 83.955 71.484 0.50 19.08 170 ASP H O 1
ATOM 13563 O O B ASP H 1 172 ? -13.131 83.407 70.988 0.50 18.26 170 ASP H O 1
ATOM 13572 N N . ILE H 1 173 ? -10.977 82.751 70.841 1.00 17.91 171 ILE H N 1
ATOM 13573 C CA . ILE H 1 173 ? -10.810 83.379 69.521 1.00 17.30 171 ILE H CA 1
ATOM 13574 C C . ILE H 1 173 ? -11.659 82.648 68.468 1.00 18.21 171 ILE H C 1
ATOM 13575 O O . ILE H 1 173 ? -12.301 83.272 67.624 1.00 18.51 171 ILE H O 1
ATOM 13580 N N . LYS H 1 174 ? -11.690 81.320 68.539 1.00 18.67 172 LYS H N 1
ATOM 13581 C CA . LYS H 1 174 ? -12.607 80.529 67.701 1.00 19.41 172 LYS H CA 1
ATOM 13582 C C . LYS H 1 174 ? -14.078 80.907 67.850 1.00 18.57 172 LYS H C 1
ATOM 13583 O O . LYS H 1 174 ? -14.818 80.967 66.865 1.00 17.91 172 LYS H O 1
ATOM 13589 N N . ALA H 1 175 ? -14.499 81.125 69.096 1.00 18.71 173 ALA H N 1
ATOM 13590 C CA . ALA H 1 175 ? -15.898 81.487 69.414 1.00 18.14 173 ALA H CA 1
ATOM 13591 C C . ALA H 1 175 ? -16.220 82.904 68.960 1.00 18.50 173 ALA H C 1
ATOM 13592 O O . ALA H 1 175 ? -17.380 83.230 68.652 1.00 18.82 173 ALA H O 1
ATOM 13594 N N . LEU H 1 176 ? -15.189 83.743 68.934 1.00 18.65 174 LEU H N 1
ATOM 13595 C CA . LEU H 1 176 ? -15.309 85.110 68.439 1.00 19.39 174 LEU H CA 1
ATOM 13596 C C . LEU H 1 176 ? -15.409 85.196 66.911 1.00 20.25 174 LEU H C 1
ATOM 13597 O O . LEU H 1 176 ? -16.090 86.044 66.375 1.00 20.95 174 LEU H O 1
ATOM 13602 N N . VAL H 1 177 ? -14.713 84.319 66.214 1.00 21.24 175 VAL H N 1
ATOM 13603 C CA . VAL H 1 177 ? -14.475 84.506 64.794 1.00 22.05 175 VAL H CA 1
ATOM 13604 C C . VAL H 1 177 ? -15.311 83.550 63.939 1.00 21.86 175 VAL H C 1
ATOM 13605 O O . VAL H 1 177 ? -15.640 83.860 62.800 1.00 22.22 175 VAL H O 1
ATOM 13609 N N . GLY H 1 178 ? -15.662 82.399 64.510 1.00 21.37 176 GLY H N 1
ATOM 13610 C CA . GLY H 1 178 ? -16.461 81.380 63.828 1.00 21.09 176 GLY H CA 1
ATOM 13611 C C . GLY H 1 178 ? -17.729 81.899 63.174 1.00 21.08 176 GLY H C 1
ATOM 13612 O O . GLY H 1 178 ? -18.014 81.547 62.030 1.00 21.09 176 GLY H O 1
ATOM 13613 N N . PRO H 1 179 ? -18.510 82.723 63.896 1.00 20.52 177 PRO H N 1
ATOM 13614 C CA . PRO H 1 179 ? -19.726 83.287 63.316 1.00 20.42 177 PRO H CA 1
ATOM 13615 C C . PRO H 1 179 ? -19.536 84.051 62.010 1.00 19.92 177 PRO H C 1
ATOM 13616 O O . PRO H 1 179 ? -20.465 84.091 61.211 1.00 20.36 177 PRO H O 1
ATOM 13620 N N . GLY H 1 180 ? -18.365 84.640 61.790 1.00 19.46 178 GLY H N 1
ATOM 13621 C CA . GLY H 1 180 ? -18.074 85.325 60.528 1.00 18.77 178 GLY H CA 1
ATOM 13622 C C . GLY H 1 180 ? -17.581 84.445 59.380 1.00 18.50 178 GLY H C 1
ATOM 13623 O O . GLY H 1 180 ? -17.467 84.904 58.244 1.00 18.64 178 GLY H O 1
ATOM 13624 N N . VAL H 1 181 ? -17.282 83.181 59.662 1.00 18.44 179 VAL H N 1
ATOM 13625 C CA . VAL H 1 181 ? -16.866 82.237 58.616 1.00 17.87 179 VAL H CA 1
ATOM 13626 C C . VAL H 1 181 ? -17.973 82.083 57.542 1.00 18.21 179 VAL H C 1
ATOM 13627 O O . VAL H 1 181 ? -19.089 81.630 57.822 1.00 17.80 179 VAL H O 1
ATOM 13631 N N . GLY H 1 182 ? -17.659 82.522 56.323 1.00 18.24 180 GLY H N 1
ATOM 13632 C CA . GLY H 1 182 ? -18.563 82.371 55.185 1.00 17.93 180 GLY H CA 1
ATOM 13633 C C . GLY H 1 182 ? -19.639 83.434 55.063 1.00 18.13 180 GLY H C 1
ATOM 13634 O O . GLY H 1 182 ? -20.454 83.381 54.158 1.00 18.04 180 GLY H O 1
ATOM 13635 N N . LEU H 1 183 ? -19.619 84.404 55.966 1.00 18.43 181 LEU H N 1
ATOM 13636 C CA . LEU H 1 183 ? -20.699 85.371 56.104 1.00 18.92 181 LEU H CA 1
ATOM 13637 C C . LEU H 1 183 ? -20.599 86.510 55.080 1.00 18.82 181 LEU H C 1
ATOM 13638 O O . LEU H 1 183 ? -19.576 87.182 55.003 1.00 18.41 181 LEU H O 1
ATOM 13643 N N . ARG H 1 184 ? -21.665 86.716 54.304 1.00 19.14 182 ARG H N 1
ATOM 13644 C CA . ARG H 1 184 ? -21.709 87.766 53.267 1.00 19.40 182 ARG H CA 1
ATOM 13645 C C . ARG H 1 184 ? -22.082 89.128 53.832 1.00 19.54 182 ARG H C 1
ATOM 13646 O O . ARG H 1 184 ? -22.730 89.193 54.873 1.00 20.24 182 ARG H O 1
ATOM 13654 N N . LEU H 1 185 ? -21.706 90.204 53.129 1.00 19.35 183 LEU H N 1
ATOM 13655 C CA . LEU H 1 185 ? -22.011 91.591 53.548 1.00 19.01 183 LEU H CA 1
ATOM 13656 C C . LEU H 1 185 ? -23.507 91.836 53.757 1.00 19.37 183 LEU H C 1
ATOM 13657 O O . LEU H 1 185 ? -23.914 92.515 54.698 1.00 19.51 183 LEU H O 1
ATOM 13662 N N . ASP H 1 186 ? -24.317 91.277 52.865 1.00 19.44 184 ASP H N 1
ATOM 13663 C CA . ASP H 1 186 ? -25.758 91.437 52.913 1.00 19.49 184 ASP H CA 1
ATOM 13664 C C . ASP H 1 186 ? -26.448 90.436 53.835 1.00 19.59 184 ASP H C 1
ATOM 13665 O O . ASP H 1 186 ? -27.678 90.371 53.854 1.00 19.02 184 ASP H O 1
ATOM 13670 N N . ALA H 1 187 ? -25.662 89.649 54.581 1.00 20.01 185 ALA H N 1
ATOM 13671 C CA . ALA H 1 187 ? -26.221 88.661 55.505 1.00 20.09 185 ALA H CA 1
ATOM 13672 C C . ALA H 1 187 ? -26.972 89.388 56.614 1.00 20.22 185 ALA H C 1
ATOM 13673 O O . ALA H 1 187 ? -26.559 90.482 57.022 1.00 19.93 185 ALA H O 1
ATOM 13675 N N . PRO H 1 188 ? -28.102 88.807 57.085 1.00 20.30 186 PRO H N 1
ATOM 13676 C CA . PRO H 1 188 ? -28.879 89.569 58.075 1.00 19.99 186 PRO H CA 1
ATOM 13677 C C . PRO H 1 188 ? -28.105 89.791 59.378 1.00 19.48 186 PRO H C 1
ATOM 13678 O O . PRO H 1 188 ? -28.232 90.843 59.983 1.00 19.67 186 PRO H O 1
ATOM 13682 N N . ASN H 1 189 ? -27.288 88.829 59.790 1.00 19.18 187 ASN H N 1
ATOM 13683 C CA . ASN H 1 189 ? -26.523 89.005 61.021 1.00 18.76 187 ASN H CA 1
ATOM 13684 C C . ASN H 1 189 ? -25.114 89.561 60.816 1.00 18.48 187 ASN H C 1
ATOM 13685 O O . ASN H 1 189 ? -24.311 89.549 61.748 1.00 18.35 187 ASN H O 1
ATOM 13690 N N . PHE H 1 190 ? -24.829 90.079 59.618 1.00 18.35 188 PHE H N 1
ATOM 13691 C CA . PHE H 1 190 ? -23.465 90.474 59.264 1.00 18.07 188 PHE H CA 1
ATOM 13692 C C . PHE H 1 190 ? -22.957 91.599 60.135 1.00 18.09 188 PHE H C 1
ATOM 13693 O O . PHE H 1 190 ? -21.811 91.576 60.588 1.00 18.02 188 PHE H O 1
ATOM 13701 N N . SER H 1 191 ? -23.809 92.591 60.349 1.00 18.36 189 SER H N 1
ATOM 13702 C CA . SER H 1 191 ? -23.431 93.786 61.093 1.00 18.65 189 SER H CA 1
ATOM 13703 C C . SER H 1 191 ? -23.118 93.473 62.550 1.00 18.28 189 SER H C 1
ATOM 13704 O O . SER H 1 191 ? -22.151 94.006 63.087 1.00 18.56 189 SER H O 1
ATOM 13707 N N . ASP H 1 192 ? -23.918 92.602 63.173 1.00 18.07 190 ASP H N 1
ATOM 13708 C CA . ASP H 1 192 ? -23.667 92.145 64.551 1.00 18.23 190 ASP H CA 1
ATOM 13709 C C . ASP H 1 192 ? -22.391 91.323 64.695 1.00 18.00 190 ASP H C 1
ATOM 13710 O O . ASP H 1 192 ? -21.707 91.393 65.718 1.00 17.72 190 ASP H O 1
ATOM 13715 N N . VAL H 1 193 ? -22.101 90.504 63.691 1.00 17.66 191 VAL H N 1
ATOM 13716 C CA . VAL H 1 193 ? -20.924 89.661 63.730 1.00 17.39 191 VAL H CA 1
ATOM 13717 C C . VAL H 1 193 ? -19.693 90.532 63.504 1.00 17.64 191 VAL H C 1
ATOM 13718 O O . VAL H 1 193 ? -18.695 90.417 64.216 1.00 17.20 191 VAL H O 1
ATOM 13722 N N . PHE H 1 194 ? -19.781 91.413 62.513 1.00 17.66 192 PHE H N 1
ATOM 13723 C CA . PHE H 1 194 ? -18.723 92.370 62.252 1.00 17.97 192 PHE H CA 1
ATOM 13724 C C . PHE H 1 194 ? -18.416 93.211 63.513 1.00 17.72 192 PHE H C 1
ATOM 13725 O O . PHE H 1 194 ? -17.270 93.378 63.897 1.00 17.48 192 PHE H O 1
ATOM 13733 N N . ASN H 1 195 ? -19.462 93.688 64.170 1.00 18.13 193 ASN H N 1
ATOM 13734 C CA . ASN H 1 195 ? -19.348 94.419 65.429 1.00 18.04 193 ASN H CA 1
ATOM 13735 C C . ASN H 1 195 ? -18.622 93.619 66.533 1.00 17.53 193 ASN H C 1
ATOM 13736 O O . ASN H 1 195 ? -17.702 94.113 67.161 1.00 17.20 193 ASN H O 1
ATOM 13741 N N . THR H 1 196 ? -19.033 92.373 66.739 1.00 17.17 194 THR H N 1
ATOM 13742 C CA . THR H 1 196 ? -18.441 91.480 67.722 1.00 16.84 194 THR H CA 1
ATOM 13743 C C . THR H 1 196 ? -16.950 91.179 67.467 1.00 16.77 194 THR H C 1
ATOM 13744 O O . THR H 1 196 ? -16.133 91.190 68.400 1.00 16.25 194 THR H O 1
ATOM 13748 N N . ILE H 1 197 ? -16.589 90.925 66.214 1.00 16.84 195 ILE H N 1
ATOM 13749 C CA . ILE H 1 197 ? -15.177 90.677 65.868 1.00 16.99 195 ILE H CA 1
ATOM 13750 C C . ILE H 1 197 ? -14.317 91.929 66.059 1.00 17.44 195 ILE H C 1
ATOM 13751 O O . ILE H 1 197 ? -13.259 91.886 66.703 1.00 18.36 195 ILE H O 1
ATOM 13756 N N . LYS H 1 198 ? -14.784 93.042 65.511 1.00 18.26 196 LYS H N 1
ATOM 13757 C CA . LYS H 1 198 ? -14.083 94.315 65.593 1.00 18.86 196 LYS H CA 1
ATOM 13758 C C . LYS H 1 198 ? -13.837 94.743 67.059 1.00 19.01 196 LYS H C 1
ATOM 13759 O O . LYS H 1 198 ? -12.758 95.228 67.399 1.00 19.16 196 LYS H O 1
ATOM 13765 N N . SER H 1 199 ? -14.824 94.511 67.918 1.00 18.81 197 SER H N 1
ATOM 13766 C CA . SER H 1 199 ? -14.753 94.883 69.332 1.00 18.61 197 SER H CA 1
ATOM 13767 C C . SER H 1 199 ? -13.953 93.937 70.199 1.00 18.12 197 SER H C 1
ATOM 13768 O O . SER H 1 199 ? -13.435 94.356 71.222 1.00 18.52 197 SER H O 1
ATOM 13771 N N . GLY H 1 200 ? -13.875 92.663 69.820 1.00 17.21 198 GLY H N 1
ATOM 13772 C CA . GLY H 1 200 ? -13.185 91.688 70.646 1.00 16.18 198 GLY H CA 1
ATOM 13773 C C . GLY H 1 200 ? -11.721 91.438 70.321 1.00 15.93 198 GLY H C 1
ATOM 13774 O O . GLY H 1 200 ? -11.025 90.775 71.090 1.00 16.03 198 GLY H O 1
ATOM 13775 N N . LEU H 1 201 ? -11.251 91.944 69.182 1.00 15.30 199 LEU H N 1
ATOM 13776 C CA . LEU H 1 201 ? -9.887 91.679 68.746 1.00 14.80 199 LEU H CA 1
ATOM 13777 C C . LEU H 1 201 ? -8.925 92.573 69.492 1.00 14.21 199 LEU H C 1
ATOM 13778 O O . LEU H 1 201 ? -9.207 93.745 69.704 1.00 13.47 199 LEU H O 1
ATOM 13783 N N . ARG H 1 202 ? -7.772 92.019 69.854 1.00 12.95 200 ARG H N 1
ATOM 13784 C CA . ARG H 1 202 ? -6.687 92.820 70.416 1.00 12.66 200 ARG H CA 1
ATOM 13785 C C . ARG H 1 202 ? -5.439 92.587 69.565 1.00 12.28 200 ARG H C 1
ATOM 13786 O O . ARG H 1 202 ? -5.419 91.692 68.723 1.00 12.12 200 ARG H O 1
ATOM 13794 N N . TYR H 1 203 ? -4.410 93.389 69.785 1.00 12.07 201 TYR H N 1
ATOM 13795 C CA . TYR H 1 203 ? -3.181 93.302 69.018 1.00 12.28 201 TYR H CA 1
ATOM 13796 C C . TYR H 1 203 ? -2.624 91.873 69.001 1.00 12.93 201 TYR H C 1
ATOM 13797 O O . TYR H 1 203 ? -2.299 91.347 67.938 1.00 13.14 201 TYR H O 1
ATOM 13806 N N . THR H 1 204 ? -2.533 91.252 70.169 1.00 13.45 202 THR H N 1
ATOM 13807 C CA . THR H 1 204 ? -1.961 89.904 70.300 1.00 14.06 202 THR H CA 1
ATOM 13808 C C . THR H 1 204 ? -2.845 88.773 69.793 1.00 14.35 202 THR H C 1
ATOM 13809 O O . THR H 1 204 ? -2.348 87.754 69.323 1.00 15.67 202 THR H O 1
ATOM 13813 N N . THR H 1 205 ? -4.149 88.887 70.001 1.00 14.84 203 THR H N 1
ATOM 13814 C CA . THR H 1 205 ? -5.060 87.843 69.593 1.00 14.50 203 THR H CA 1
ATOM 13815 C C . THR H 1 205 ? -5.379 87.935 68.108 1.00 14.65 203 THR H C 1
ATOM 13816 O O . THR H 1 205 ? -5.734 86.944 67.508 1.00 14.19 203 THR H O 1
ATOM 13820 N N . ALA H 1 206 ? -5.279 89.134 67.530 1.00 15.05 204 ALA H N 1
ATOM 13821 C CA . ALA H 1 206 ? -5.305 89.297 66.074 1.00 15.09 204 ALA H CA 1
ATOM 13822 C C . ALA H 1 206 ? -4.126 88.573 65.408 1.00 14.92 204 ALA H C 1
ATOM 13823 O O . ALA H 1 206 ? -4.305 87.909 64.406 1.00 15.41 204 ALA H O 1
ATOM 13825 N N . VAL H 1 207 ? -2.920 88.721 65.951 1.00 14.67 205 VAL H N 1
ATOM 13826 C CA . VAL H 1 207 ? -1.749 88.015 65.422 1.00 13.76 205 VAL H CA 1
ATOM 13827 C C . VAL H 1 207 ? -1.910 86.505 65.582 1.00 14.65 205 VAL H C 1
ATOM 13828 O O . VAL H 1 207 ? -1.508 85.739 64.697 1.00 15.36 205 VAL H O 1
ATOM 13832 N N . THR H 1 208 ? -2.504 86.085 66.700 1.00 14.34 206 THR H N 1
ATOM 13833 C CA . THR H 1 208 ? -2.808 84.665 66.932 1.00 14.57 206 THR H CA 1
ATOM 13834 C C . THR H 1 208 ? -3.700 84.056 65.822 1.00 14.64 206 THR H C 1
ATOM 13835 O O . THR H 1 208 ? -3.387 82.973 65.283 1.00 14.92 206 THR H O 1
ATOM 13839 N N . LEU H 1 209 ? -4.802 84.746 65.511 1.00 13.66 207 LEU H N 1
ATOM 13840 C CA . LEU H 1 209 ? -5.661 84.389 6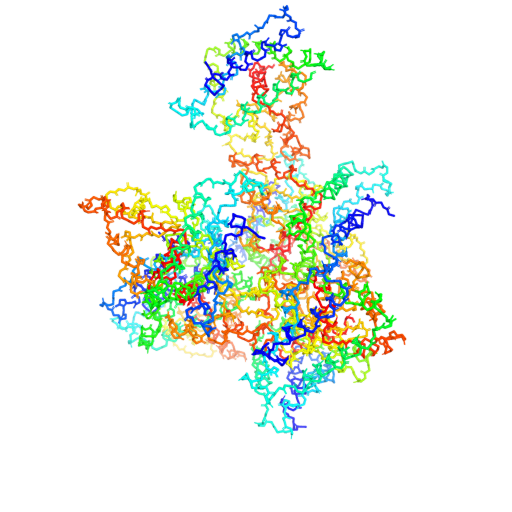4.396 1.00 12.71 207 LEU H CA 1
ATOM 13841 C C . LEU H 1 209 ? -4.925 84.410 63.049 1.00 12.43 207 LEU H C 1
ATOM 13842 O O . LEU H 1 209 ? -5.075 83.499 62.241 1.00 12.72 207 LEU H O 1
ATOM 13847 N N . LEU H 1 210 ? -4.135 85.447 62.802 1.00 11.75 208 LEU H N 1
ATOM 13848 C CA . LEU H 1 210 ? -3.363 85.531 61.572 1.00 11.70 208 LEU H CA 1
ATOM 13849 C C . LEU H 1 210 ? -2.501 84.282 61.331 1.00 11.09 208 LEU H C 1
ATOM 13850 O O . LEU H 1 210 ? -2.454 83.711 60.214 1.00 10.89 208 LEU H O 1
ATOM 13855 N N . LEU H 1 211 ? -1.792 83.878 62.372 1.00 10.16 209 LEU H N 1
ATOM 13856 C CA . LEU H 1 211 ? -0.868 82.743 62.283 1.00 9.99 209 LEU H CA 1
ATOM 13857 C C . LEU H 1 211 ? -1.616 81.433 62.156 1.00 9.93 209 LEU H C 1
ATOM 13858 O O . LEU H 1 211 ? -1.167 80.534 61.462 1.00 10.58 209 LEU H O 1
ATOM 13863 N N . ALA H 1 212 ? -2.766 81.314 62.820 1.00 11.29 210 ALA H N 1
ATOM 13864 C CA . ALA H 1 212 ? -3.548 80.068 62.757 1.00 11.39 210 ALA H CA 1
ATOM 13865 C C . ALA H 1 212 ? -4.059 79.855 61.332 1.00 11.72 210 ALA H C 1
ATOM 13866 O O . ALA H 1 212 ? -4.008 78.732 60.799 1.00 11.26 210 ALA H O 1
ATOM 13868 N N . TYR H 1 213 ? -4.564 80.940 60.748 1.00 11.06 211 TYR H N 1
ATOM 13869 C CA . TYR H 1 213 ? -5.119 80.921 59.403 1.00 11.90 211 TYR H CA 1
ATOM 13870 C C . TYR H 1 213 ? -4.033 80.575 58.382 1.00 12.20 211 TYR H C 1
ATOM 13871 O O . TYR H 1 213 ? -4.212 79.655 57.597 1.00 12.44 211 TYR H O 1
ATOM 13880 N N . PHE H 1 214 ? -2.906 81.282 58.417 1.00 12.55 212 PHE H N 1
ATOM 13881 C CA . PHE H 1 214 ? -1.868 81.076 57.409 1.00 13.29 212 PHE H CA 1
ATOM 13882 C C . PHE H 1 214 ? -1.079 79.785 57.582 1.00 13.34 212 PHE H C 1
ATOM 13883 O O . PHE H 1 214 ? -0.503 79.288 56.628 1.00 12.93 212 PHE H O 1
ATOM 13891 N N . ALA H 1 215 ? -1.067 79.250 58.798 1.00 13.88 213 ALA H N 1
ATOM 13892 C CA . ALA H 1 215 ? -0.522 77.905 59.047 1.00 15.25 213 ALA H CA 1
ATOM 13893 C C . ALA H 1 215 ? -1.415 76.827 58.427 1.00 16.13 213 ALA H C 1
ATOM 13894 O O . ALA H 1 215 ? -0.924 75.789 58.030 1.00 16.29 213 ALA H O 1
ATOM 13896 N N . ALA H 1 216 ? -2.720 77.084 58.361 1.00 18.04 214 ALA H N 1
ATOM 13897 C CA . ALA H 1 216 ? -3.698 76.056 57.967 1.00 20.20 214 ALA H CA 1
ATOM 13898 C C . ALA H 1 216 ? -4.238 76.084 56.529 1.00 21.86 214 ALA H C 1
ATOM 13899 O O . ALA H 1 216 ? -4.612 75.028 56.030 1.00 21.53 214 ALA H O 1
ATOM 13901 N N . ILE H 1 217 ? -4.346 77.256 55.885 1.00 24.94 215 ILE H N 1
ATOM 13902 C CA . ILE H 1 217 ? -4.688 77.302 54.433 1.00 28.17 215 ILE H CA 1
ATOM 13903 C C . ILE H 1 217 ? -3.556 76.566 53.733 1.00 29.74 215 ILE H C 1
ATOM 13904 O O . ILE H 1 217 ? -2.933 75.735 54.355 1.00 31.07 215 ILE H O 1
ATOM 13909 N N . GLY H 1 218 ? -3.273 76.741 52.453 1.00 32.56 216 GLY H N 1
ATOM 13910 C CA . GLY H 1 218 ? -4.171 76.886 51.320 1.00 34.48 216 GLY H CA 1
ATOM 13911 C C . GLY H 1 218 ? -3.501 75.813 50.474 1.00 36.00 216 GLY H C 1
ATOM 13912 O O . GLY H 1 218 ? -3.870 74.643 50.597 1.00 36.82 216 GLY H O 1
ATOM 13913 N N . SER H 1 219 ? -2.455 76.118 49.687 1.00 37.39 217 SER H N 1
ATOM 13914 C CA . SER H 1 219 ? -1.751 77.416 49.520 1.00 37.83 217 SER H CA 1
ATOM 13915 C C . SER H 1 219 ? -2.369 78.633 50.166 1.00 38.14 217 SER H C 1
ATOM 13916 O O . SER H 1 219 ? -1.665 79.602 50.430 1.00 39.01 217 SER H O 1
#

Foldseek 3Di:
DDCQVQVQQVLLVLLVVLQCVLPVPQDQPNVLSSVLLCLLCVQPVCQCPPVNCVPGNDVVVVLSVVSVVVSVVLVVCVVPSCCSHVQNRSLLRVLSVLVVLLCVVPHPVSSVQLPDDPDNALLDKDWDADPVGHGDQLIFIQGGRGPGQLVCDPQLLVQGARVVLCVLSVVRRNDGPPDPCRVVSSVSSSVVDGSSRSSSSVSSRSSRPPD/DDDDCQRQVQQVVLVLLVVLQCVQPVPQDFPNVLSSVLLCLLCVLPVPCAPPVNCVSGNPVVVVLSVVVVVVSVVLVVCVVPSVCSHPQNRSLLRVLSVLSVLQCVVPNPVSSVVLDDDPDSALADKDKDADPVRHGDQLIFIAGGRGQRQLPDDVVLLVVGAGPVLCVLQVVRRNDGCPPPCRVVSSVSSSVPDGSSRSSSSVSSRSSRD/DDCQQQVQQVLLVLLVVVQCVLDVPDDFPNVLSSVLLCLLCVVPVVQQPPVNCVPGNPVSVVLSVVSVVVSVVLVVPVVPSCCSRVQNRPLLRVLSVLSVLQCVPVNPVSSVQLPDDPDNALLDWDWDADPVRHGDQLIFIQHGRGDGQQPQDPQLLPQGARVVLCVLCVVRRNHGPPDPCRVVSSVSSSVPDGSSRSSSSVSSNSSRDD/DDCQQQVQVVLLVLLVVLQCVLPVPPDQPRVLSSVLLCLLCVLPVCQCPPVNCVNGNPVSVVLSVVSVVVSVVLVVCVPPSCCCRVQNRVLLRVLSVLSVLLCVPVNPVSSVVLPDDPDNALLDKDWDADPVGHGDQLIFIQHGSGQGQQPQDPQLLVQGARPVLCVLSVVRRNDGPPDPCRVVSSVSSSVPDGSSRSSSVVSSNSSRDD/DDDCQQQVQQVVLVLLVVLQCVLPVVDDFPNVLSSVLLCLLCVQPVCCCPVVNCVPGDVVSVVLVVVSVVVSVVLVVCVPVSPCCNPLNRRLLRVLSVLSVLQCVVQNPNSSVQLPDDPDSALLDKDWDAPPVRHGDQQIFIAGGRGQRQLVQDPVLLVQGDRVVLCVLCVVRRNDGPPDPCRVVSSVSSSVPDGSSVSSSSVSSNSSRDD/DPDDCLQQVQQVLLVLLVVLQCVLPVPDDQPNVLSSVLLCLLCVVPVCCCPPVNCVPGDPVSVVLSVVSVVVSVVLVVCVPVSVCCHPQNRPLLRVLSVLSVLQCVVPNPVSSVVLDDDPDSALLDWDWDADPVRHGDQLIFIQHGSGPRQLPDDPVLLVVGAGPVLNVLRVVRRNDGCPDPCRVVSSVSSSVPDGSSRSSSSVSSCSSRVD/DDCLQQVQQVLLVLLVVLQVVLPVPDDQPNVLSSVLLCLLCVLPVCCCPPVNCVPRDDVSVVLSVVSVVVSVVLVVCVPVSCCCRVQNRVLLRVLSVLSVLQCVVPNPPSSVQQPPDPDSALLDWDWDADPVRHGDQLIFIQGGRGNGQLPQDPQLLVQGARPVLCVLSVVRRNDGCPDPCRVVSSVSSSVPDGSSRSSSSVSSNSSRPPD/DDCQQQVQQVLLVLLVVLQCVLPVPDDQPNVLSSVLLCLLCVLPVCQQPPVNSVPGNPVSVVLSVVSVVVSVVLVVCVVPSPCSRVQNRVLLRVLSVLSVLLCVVPNPVSSVQLPDDPDNALLDKDWAADPVRHGDQQIFIQHGRGQGQQVQDPQLLVQGARVVLCVLRVVRRNDGPPHPCRVVSSVSSSVPDGSSNSSSSVSSNSSRDDD

Radius of gyration: 39.72 Å; Cα contacts (8 Å, |Δi|>4): 2621; chains: 8; bounding box: 93×93×124 Å

Nearest PDB structures (foldseek):
  2igs-assembly1_C  TM=1.002E+00  e=6.244E-30  Pseudomonas aeruginosa
  5j3x-assembly6_F  TM=3.793E-01  e=6.329E+00  Homo sapiens
  2igs-assembly1_C  TM=1.005E+00  e=2.139E-32  Pseudomonas aeruginosa
  5j3x-assembly6_F  TM=3.346E-01  e=3.652E+00  Homo sapiens
  5hkx-assembly1_A  TM=3.077E-01  e=9.373E+00  Homo sapiens